Protein 3WBZ (pdb70)

CATH classification: 3.30.70.3000

Secondary structure (DSSP, 8-state):
-TTSGGGGGG----B--TT-EEEEEEEETTHHHHHHHTT--SS--HHHHHHHHHHHHHHHHH-TTEEEEEEETTEEEEEEPTT--GGGGBHHHHHHHHHHHHHHHHHHHHHHH-TTSPPPTTS---EEEEEEEESSHHHHHHHHHHHHHHHHHHHHHHHHHHHHHHTS---HHHHHHHHTT--HHHHHHIIIIIH---GGGS-HHHHH-EEEEEE-S---EEEEE----SS-HHHHHT-GGGT-/--SGGGGGG----B--TT-EEEEEEEETTHHHHHHHTT--SS--HHHHHHHHHHHHHHHHH-TTEEEEEEETTEEEEEEPTT--GGGGBHHHHHHHHHHHHHHHHHHHHHHH-TTSPPPTT----EEEEEEEESSHHHHHHHHHHHHHHHHHHHHHHHHHHHHHHTS---HHHHHHHHTT--HHHHHHIIIIII---GGGS-HHHHH-EEEEEE-S---EEEEE----SS-HHHHHT-GGGT-/--SGGGGGG----B--TTSEEEEEEEETTHHHHHHHTT--SS--HHHHHHHHHHHHHHHHH-TTEEEEEEETTEEEEEEPTT--GGGGBHHHHHHHHHHHHHHHHHHHHHHH-TTSPPPTTS---EEEEEEEESSHHHHHHHHHHHHHHHHHHHHHHHHHHHHHHTS---HHHHHHHHTT--HHHHHHIIIIIH---GGGS-HHHHH-EEEEEE-SS------SSS-THHHHHHHHHHHTSEEEEE----SS-HHHHHT-GGGT-/-TTTGGGGGG----B--TTSEEEEEEEETTHHHHHHHTT--SS--HHHHHHHHHHHHHHHHH-TTEEEEEEETTEEEEEEPTT--GGGGBHHHHHHHHHHHHHHHHHHHHHHH-TTSPPPTTS---EEEEEEEESSHHHHHHHHHHHHHHHHHHHHHHHHHHHHHHTS---HHHHHHHHTT--HHHHHHIIIIIH---GGGS-HHHHH-EEEEEE-SS------SSS-THHHHHHHHHHHT-EEEEE-S--SS-HHHHHT-GGGG-/-TTTTTGGGGGG----B--TT-EEEEEEEETTHHHHHHHTT--SS--HHHHHHHHHHHHHHHHH-TTEEEEEEETTEEEEEEPTT--GGGGBHHHHHHHHHHHHHHHHHHHHHHH-TTSPPPTTS---EEEEEEEESSHHHHHHHHHHHHHHHHHHHHHHHHHHHHHHTS---HHHHHHHHTT--HHHHHHIIIIIH---GGGS-HHHHH-EEEEEE-SS------SS--THHHHHHHHHHHT-EEEEE-S--SS-HHHHHT-GGGT-/--SGGGGGG----B--TT-EEEEEEEETTHHHHHHHTT--SS--HHHHHHHHHHHHHHHHH-TTEEEEEEETTEEEEEEPTT--GGGGBHHHHHHHHHHHHHHHHHHHHHHH-TTSPPPTTS---EEEEEEEESSHHHHHHHHHHHHHHHHHHHHHHHHHHHHHHTS---HHHHHHHHTT--HHHHHHIIIIIT---GGGS-HHHHH-EEEEEE-SS---HHHHHHHHHT-EEEEE----SS-HHHHHT-GGG--/--SGGGGGG----B--TTSEEEEEEEETTHHHHHHHTT--SS--HHHHHHHHHHHHHHHHH-TTEEEEEEETTEEEEEEPTT--GGGGBHHHHHHHHHHHHHHHHHHHHHHH-TTSPPPTTS---EEEEEEEESSHHHHHHHHHHHHHHHHHHHHHHHHHHHHHHTS---HHHHHHHHSS--HHHHHHIIIIIT---GGGS-HHHHH-EEEEEE-S---EEEEE-S--SS-HHHHHT-GGGT-/--SGGGGGG----B--TT-EEEEEEEETTHHHHHHHTT--SS--HHHHHHHHHHHHHHHHH-TTEEEEEEETTEEEEEEPTT--GGGGBHHHHHHHHHHHHHHHHHHHHHHH-TTSPPPTTS---EEEEEEEESSHHHHHHHHHHHHHHHHHHHHHHHHHHHHHHTS---HHHHHHHHTT--HHHHHHHHHHTT---GGGS-HHHHH-EEEEEE-SS----THHHHHHHHHHHTSEEEEE-S--SS-HHHHHT-GGG--

B-factor: mean 49.21, std 19.99, range [15.61, 124.1]

Sequence (2043 aa):
NSKYEYVKLFEKENYLLPDTYIIIRVDGKGFHKFSQFYEFEKPNDLKALQVMNSAAEKLMSKYSDVMLAYGDSDEYSFLLRKNCQLYERREMKLTTLFSSLMSTYYMYFWSQYFPDKPLHIDHLPNFDARAVLYPDFKHIRNYFSWRQVDCHINNLYNTTFWNLVLKLKMTPQQAEQRLMGTVASDKNEILFKECGVNYNNESEMYKKGTIIVREFENYAELKIYHVDIINDDSWWKSRPWLKDSKYEYVKLFEKENYLLPDTYIIIRVDGKGFHKFSQFYEFEKPNDLKALQVMNSAAEKLMSKYSDVMLAYGDSDEYSFLLRKNCQLYERREMKLTTLFSSLMSTYYMYFWSQYFPDKPLHIDHLPNFDARAVLYPDFKHIRNYFSWRQVDCHINNLYNTTFWNLVLKLKMTPQQAEQRLMGTVASDKNEILFKECGVNYNNESEMYKKGTIIVREFENYAELKIYHVDIINDDSWWKSRPWLKDSKYEYVKLFEKENYLLPDTYIIIRVDGKGFHHKFSQFYEFEKPNDLKALQVMNSAAEKLMSKYSDVMLAYGDSDEYSFLLRKNCQLYERREMKLTTLFSSLMSTYYMYFWSQYFPDKPLHIDHLPNFDARAVLYPDFKHIRNYFSWRQVDCHINNLYNTTFWNLVLKLKMTPQQAEQRLMGTVASDKNEILFKECGVNYNNESEMYKKGTIIVREFENYETEDEAELSKRQVQRLEKKRKKAELKIYHVDIINDDSWWKSRPWLKDNSKYEYVKLFEKENYLLPDTYIIIRVDGKGFHKFSQFYEFEKPNDLKALQVMNSAAEKLMSKYSDVMLAYGDSDEYSFLLRKNCQLYERREMKLTTLFSSLMSTYYMYFWSQYFPDKPLHIDHLPNFDARAVLYPDFKHIRNYFSWRQVDCHINNLYNTTFWNLVLKLKMTPQQAEQRLMGTVASDKNEILFKECGVNYNNESEMYKKGTIIVREFENYETEDEAELSKRQVQRLEKKRKKAELKIYHVDIINDDSWWKSRPWLKDMANSKYEYVKLFEKENYLLPDTYIIIRVDGKGFHKFSQFYEFEKPNDLKALQVMNSAAEKLMSKYSDVMLAYGDSDEYSFLLRKNCQLYERREMKLTTLFSSLMSTYYMYFWSQYFPDKPLHIDHLPNFDARAVLYPDFKHIRNYFSWRQVDCHHINNLYNTTFWNLVLKLKMTPQQAEQRLMGTVASDKNEILFKECGVNYNNESEMYKKGTIIVREFENYETEDEAELSKRQVQRLEKKRKKAELKIYHVDIINDDSWWKSRPWLKDSKYEYVKLFEKENYLLPDTYIIIRVDGKGFHKFSQFYEFEKPNDLKALQVMNSAAEKLMSKYSDVMLAYGDSDEYSFLLRKNCQLYERREMKLTTLFSSLMSTYYMYFWSQYFPDKPLHIDHLPNFDARAVLYPDFKHIRNYFSWRQVDCHINNLYNTTFWNLVLKLKMTPQQAEQRLMGTVASDKNEILFKECGVNYNNESEMYKKGTIIVREFENYEQVQRLEKKRKKAELKIYHVDIINDDSWWKSRPWLKDSKYEYVKLFEKENYLLPDTYIIIRVDGKGFHHKFSQFYEFEKPNDLKALQVMNSAAEKLMSKYSDVMLAYGDSDEYSFLLRKNCQLYERREMKLTTLFSSLMSTYYMYFWSQYFPDKPLHIDHLPNFDARAVLYPDFKHIRNYFSWRQVDCHINNLYNTTFWNLVLKLKMTPQQAEQRLMGTVASDKNEILFKECGVNYNNESEMYKKGTIIVREFENYAELKIYHVDIINDDSWWKSRPWLKDSKYEYVKLFEKENYLLPDTYIIIRVDGKGFHKFSQFYEFEKPNDLKALQVMNSAAEKLMSKYSDVMLAYGDSDEYSFLLRKNCQLYERREMKLTTLFSSLMSTYYMYFWSQYFPDKPLHIDHLPNFDARAVLYPDFKHIRNYFSWRQVDCHINNLYNTTFWNLVLKLKMTPQQAEQRLMGTVASDKNEILFKECGVNYNNESEMYKKGTIIVREFENYETSKRQVQRLEKKRKKAELKIYHVDIINDDSWWKSRPWLKD

Nearest PDB structures (foldseek):
  3wbz-assembly2_F  TM=1.004E+00  e=2.336E-52  Candida albicans SC5314
  3wbz-assembly2_H  TM=9.992E-01  e=5.800E-51  Candida albicans SC5314
  3wbz-assembly1_D  TM=1.002E+00  e=1.201E-48  Candida albicans SC5314
  3wc0-assembly10_L  TM=1.001E+00  e=1.277E-46  Candida albicans SC5314
  3wbz-assembly2_G  TM=9.951E-01  e=1.202E-46  Candida albicans SC5314

Solvent-accessible surface area: 93297 Å² total; per-residue (Å²): 109,77,150,23,88,67,0,88,135,9,34,115,56,49,106,12,12,35,14,1,10,0,0,0,19,0,51,5,90,48,20,122,149,8,7,109,93,9,131,29,121,59,38,33,14,84,111,7,24,66,0,6,18,21,0,0,58,49,0,0,57,54,18,78,22,0,9,2,0,0,1,20,77,24,14,2,0,0,0,0,81,34,67,0,117,32,55,112,6,48,39,28,39,0,5,0,4,1,0,0,2,0,0,0,8,1,15,47,31,2,62,109,70,21,100,136,57,107,27,85,25,64,54,15,0,14,2,13,0,34,11,3,23,0,12,55,21,103,8,0,39,37,0,2,2,36,20,4,42,46,4,81,101,67,10,6,58,58,1,0,25,51,15,0,14,87,115,62,159,44,68,71,154,94,0,66,142,91,5,132,73,24,90,54,79,50,26,62,88,6,0,126,151,80,7,66,21,66,14,110,115,42,51,80,22,40,17,55,1,4,2,0,0,19,31,78,166,152,141,87,128,38,104,72,53,55,55,44,2,35,119,55,80,78,21,11,160,72,29,56,20,1,112,81,109,154,24,93,72,0,88,135,12,34,118,57,50,110,11,12,40,15,0,11,0,0,0,19,0,51,6,65,50,23,74,44,6,7,46,89,7,134,27,125,80,39,33,19,82,90,8,23,58,0,5,15,20,0,0,62,44,0,0,64,85,34,81,23,1,12,3,0,1,2,21,77,24,14,2,0,0,0,0,86,39,73,0,113,41,61,119,8,51,44,25,35,0,6,0,6,0,0,0,7,0,0,0,4,1,16,56,33,2,62,100,67,14,99,132,63,106,29,78,29,77,27,14,0,10,0,5,0,35,15,3,25,1,13,55,20,105,8,0,44,37,0,3,2,32,17,4,20,44,4,67,57,62,9,2,27,38,1,0,0,29,17,0,24,96,116,66,156,43,64,33,24,72,0,14,95,88,7,139,75,27,92,26,79,54,22,60,82,6,0,124,151,64,6,64,22,65,10,110,120,43,50,81,31,42,21,65,2,3,3,0,0,20,29,81,169,155,139,96,97,30,88,70,56,50,57,38,2,32,119,63,91,75,22,6,158,69,28,50,20,1,64,109,103,161,32,94,70,0,85,137,11,36,114,54,47,109,9,15,39,15,0,11,0,0,0,18,0,49,6,84,48,21,163,118,7,8,93,85,12,138,30,127,58,37,34,16,86,89,6,25,61,0,6,18,19,0,0,66,49,0,0,62,87,22,21,19,0,4,2,0,2,1,21,75,24,17,1,0,0,0,0,48,39,65,0,114,37,66,112,7,53,37,23,35,0,4,0,7,0,0,0,0,0,0,0,5,1,16,46,32,2,63,107,69,14,99,136,65,108,26,81,30,74,32,13,0,15,2,14,0,32,13,2,23,1,14,49,20,104,8,0,41,40,0,3,2,29,15,4,24,40,4,78,75,67,8,6,72,58,0,0,24,38,16,0,20,95,113,22,118,21,14,26,70,68,0,91,118,95,5,144,75,29,94,56,69,51,23,61,78,6,0,122,103,57,10,66,22,60,10,106,124,46,56,77,21,40,26,60,2,4,3,0,0,2,29,23,163,132,63,137,84,92,98,121,109,168,71,55,170,150,88,71,115,157,60,71,121,70,41,129,150,22,110,24,80,75,54,54,53,47,3,35,119,61,88,76,22,4,164,71,26,48,20,1,74,56,83,94,144,21,92,68,0,91,135,10,36,112,53,41,110,9,18,32,17,0,11,0,0,0,17,0,49,6,80,48,20,131,128,6,7,103,97,8,134,29,125,66,38,30,17,86,108,8,22,60,0,5,17,21,0,0,61,54,0,0,60,111,21,14,18,0,4,3,0,1,2,20,76,24,12,2,0,0,0,0,43,34,50,0,113,38,62,112,6,48,35,23,35,0,5,0,8,0,0,0,2,0,0,0,7,1,16,46,30,2,64,109,72,15,103,115,69,102,23,83,24,76,35,12,0,11,2,13,0,34,13,2,25,1,11,60,20,111,10,0,36,37,0,3,3,35,19,3,39,47,4,73,101,68,8,4,76,57,1,0,32,62,11,1,22,86,122,71,168,40,74,85,134,81,0,91,118,94,5,130,78,25,89,46,70,58,21,66,94,7,0,126,150,82,19,70,28,62,11,106,120,42,54,82,21,40,23,64,1,3,4,0,0,2,25,24,173,137,53,155,72,111,79,93,105,144,79,50,181,137,103,76,104,142,82,58,110,71,34,114,159,24,98,29,82,78,52,58,57,39,3,34,116,51,77,78,21,1,127,73,28,44,20,0,64,31,213,68,15,77,151,23,90,70,0,92,137,10,35,114,56,45,108,10,19,37,14,0,11,0,0,0,17,0,46,7,81,32,18,96,149,7,6,37,94,10,136,29,125,62,38,34,15,85,83,6,24,64,0,7,17,21,0,0,62,55,0,0,57,121,19,22,14,0,4,3,0,2,2,21,73,25,13,1,0,0,0,0,43,37,53,0,119,36,63,110,7,46,40,25,36,0,5,0,6,3,0,0,3,0,0,0,12,0,15,49,34,1,62,95,68,9,107,106,51,108,24,83,28,70,55,12,0,13,2,14,0,34,14,3,24,0,10,58,24,111,9,0,46,37,0,3,2,35,19,0,34,48,4,55,108,65,10,19,67,60,2,0,20,24,15,0,2,84,110,10,92,10,1,11,70,38,0,87,103,102,4,135,75,24,88,59,63,46,24,60,97,7,0,125,109,51,8,70,22,66,27,109,116,46,51,84,23,40,31,48,1,2,3,0,0,2,35,24,167,132,63,133,85,68,103,99,108,151,51,57,180,174,84,58,110,160,52,65,83,68,42,96,164,26,110,26,97,74,53,58,58,38,3,19,124,61,94,77,22,4,158,71,29,46,20,0,65,56,96,156,25,93,70,0,89,132,9,37,110,56,44,110,10,16,34,16,1,13,0,0,0,18,0,48,5,68,51,20,122,152,8,8,106,91,11,134,33,127,61,41,35,16,85,85,6,24,61,0,5,17,22,0,0,63,53,0,0,52,77,20,9,17,1,5,3,0,1,2,23,77,23,17,1,0,0,0,0,45,32,74,0,114,43,67,112,6,41,40,25,38,0,5,0,7,0,0,0,1,0,0,0,5,1,15,45,33,2,65,104,67,13,108,108,56,110,26,79,28,78,58,13,0,16,0,7,0,31,13,2,22,0,13,54,21,103,10,0,47,40,0,2,3,24,17,4,13,40,5,72,57,65,9,4,73,58,2,0,18,60,17,0,23,99,115,70,168,53,73,76,122,107,0,78,98,94,4,135,78,24,90,53,64,49,27,60,91,6,0,132,160,73,8,66,21,82,20,109,112,44,53,81,22,39,17,65,1,4,4,0,0,1,27,24,166,132,75,199,174,109,145,174,121,80,132,81,30,110,139,23,108,29,82,72,54,63,53,36,3,36,114,50,88,74,21,4,168,74,30,54,19,0,73,74,107,157,25,94,70,0,87,134,11,37,118,55,50,109,12,9,39,14,0,8,0,0,0,17,0,47,6,78,50,21,158,136,8,6,121,91,7,137,31,110,62,31,29,14,73,90,7,26,60,0,5,18,22,0,0,61,40,0,0,52,86,15,46,23,0,9,4,0,1,1,21,73,24,16,2,0,0,0,0,81,35,61,0,115,34,55,109,7,42,40,25,40,0,3,0,4,0,0,0,0,0,0,0,5,1,15,46,28,2,68,115,74,11,94,133,63,104,27,84,28,67,36,16,0,16,2,13,0,31,14,3,23,0,11,58,23,110,8,0,40,38,0,2,2,37,18,0,51,43,2,61,111,68,9,23,79,57,1,0,20,52,9,0,20,107,89,51,177,44,69,68,135,80,0,81,134,94,5,149,73,36,91,55,82,51,21,54,90,5,0,121,147,78,11,62,24,64,24,99,120,43,49,88,19,29,23,42,2,3,2,0,0,24,26,67,171,154,140,98,124,29,99,74,59,59,62,54,4,21,118,54,93,75,24,14,176,73,31,59,21,1,115,72,122,160,33,95,68,0,91,135,10,34,118,54,48,108,10,14,35,14,0,10,0,0,0,17,0,49,7,69,39,21,58,66,7,8,58,90,9,130,32,127,60,41,37,16,88,94,9,22,66,0,6,16,19,0,0,68,50,0,0,52,111,20,5,12,0,5,3,0,0,0,22,72,24,15,0,0,0,0,0,41,33,61,0,114,40,63,111,8,41,41,23,41,0,4,0,8,0,0,0,5,0,0,1,13,0,16,47,30,2,62,108,71,12,100,132,64,108,26,80,31,83,55,14,0,10,0,6,0,32,13,2,23,0,10,50,22,100,10,0,47,34,0,2,2,33,16,5,44,49,4,71,91,69,10,6,60,59,1,0,11,49,26,0,17,98,122,58,166,42,70,61,52,74,0,18,106,101,4,119,76,25,88,49,77,55,20,57,77,7,0,104,162,79,2,66,27,62,13,106,121,44,50,80,19,41,25,60,1,3,2,0,0,1,29,27,171,136,58,160,132,109,180,166,116,86,104,167,105,57,116,118,30,95,162,23,124,27,103,78,49,57,57,44,3,34,116,61,90,63,15,5,161,66,31,54,22,0,76,49

Radius of gyration: 45.75 Å; Cα contacts (8 Å, |Δi|>4): 3281; chains: 8; bounding box: 94×140×112 Å

Structure (mmCIF, N/CA/C/O backbone):
data_3WBZ
#
_entry.id   3WBZ
#
_cell.length_a   74.830
_cell.length_b   217.870
_cell.length_c   87.240
_cell.angle_alpha   90.00
_cell.angle_beta   113.68
_cell.angle_gamma   90.00
#
_symmetry.space_group_name_H-M   'P 1 21 1'
#
loop_
_entity.id
_entity.type
_entity.pdbx_description
1 polymer 'Likely histidyl tRNA-specific guanylyltransferase'
2 non-polymer "ADENOSINE-5'-TRIPHOSPHATE"
3 non-polymer 'MAGNESIUM ION'
4 water water
#
loop_
_atom_site.group_PDB
_atom_site.id
_atom_site.type_symbol
_atom_site.label_atom_id
_atom_site.label_alt_id
_atom_site.label_comp_id
_atom_site.label_asym_id
_atom_site.label_entity_id
_atom_site.label_seq_id
_atom_site.pdbx_PDB_ins_code
_atom_site.Cartn_x
_atom_site.Cartn_y
_atom_site.Cartn_z
_atom_site.occupancy
_atom_site.B_iso_or_equiv
_atom_site.auth_seq_id
_atom_site.auth_comp_id
_atom_site.auth_asym_id
_atom_site.auth_atom_id
_atom_site.pdbx_PDB_model_num
ATOM 1 N N . ASN A 1 6 ? 35.133 29.750 26.026 1.00 56.26 3 ASN A N 1
ATOM 2 C CA . ASN A 1 6 ? 34.336 30.920 26.383 1.00 59.15 3 ASN A CA 1
ATOM 3 C C . ASN A 1 6 ? 33.368 31.317 25.279 1.00 63.10 3 ASN A C 1
ATOM 4 O O . ASN A 1 6 ? 32.301 30.692 25.115 1.00 62.81 3 ASN A O 1
ATOM 9 N N . SER A 1 7 ? 33.723 32.378 24.551 1.00 61.79 4 SER A N 1
ATOM 10 C CA . SER A 1 7 ? 32.896 32.897 23.464 1.00 56.83 4 SER A CA 1
ATOM 11 C C . SER A 1 7 ? 33.163 32.164 22.153 1.00 57.17 4 SER A C 1
ATOM 12 O O . SER A 1 7 ? 32.702 32.585 21.084 1.00 59.29 4 SER A O 1
ATOM 15 N N . LYS A 1 8 ? 33.955 31.105 22.211 1.00 54.28 5 LYS A N 1
ATOM 16 C CA . LYS A 1 8 ? 34.240 30.352 21.004 1.00 53.21 5 LYS A CA 1
ATOM 17 C C . LYS A 1 8 ? 33.185 29.253 20.748 1.00 52.26 5 LYS A C 1
ATOM 18 O O . LYS A 1 8 ? 33.166 28.635 19.667 1.00 50.61 5 LYS A O 1
ATOM 24 N N . TYR A 1 9 ? 32.284 29.054 21.718 1.00 48.31 6 TYR A N 1
ATOM 25 C CA . TYR A 1 9 ? 31.275 28.009 21.608 1.00 43.96 6 TYR A CA 1
ATOM 26 C C . TYR A 1 9 ? 29.868 28.574 21.485 1.00 40.75 6 TYR A C 1
ATOM 27 O O . TYR A 1 9 ? 28.944 27.871 21.090 1.00 40.06 6 TYR A O 1
ATOM 36 N N . GLU A 1 10 ? 29.707 29.855 21.771 1.00 42.45 7 GLU A N 1
ATOM 37 C CA . GLU A 1 10 ? 28.363 30.411 21.857 1.00 43.49 7 GLU A CA 1
ATOM 38 C C . GLU A 1 10 ? 27.683 30.566 20.482 1.00 38.99 7 GLU A C 1
ATOM 39 O O . GLU A 1 10 ? 26.482 30.828 20.429 1.00 37.01 7 GLU A O 1
ATOM 45 N N . TYR A 1 11 ? 28.433 30.386 19.392 1.00 35.76 8 TYR A N 1
ATOM 46 C CA . TYR A 1 11 ? 27.839 30.426 18.050 1.00 37.12 8 TYR A CA 1
ATOM 47 C C . TYR A 1 11 ? 26.720 29.363 17.950 1.00 37.76 8 TYR A C 1
ATOM 48 O O . TYR A 1 11 ? 25.790 29.532 17.167 1.00 33.91 8 TYR A O 1
ATOM 57 N N . VAL A 1 12 ? 26.791 28.296 18.759 1.00 35.13 9 VAL A N 1
ATOM 58 C CA . VAL A 1 12 ? 25.796 27.214 18.670 1.00 34.17 9 VAL A CA 1
ATOM 59 C C . VAL A 1 12 ? 24.397 27.716 18.996 1.00 34.18 9 VAL A C 1
ATOM 60 O O . VAL A 1 12 ? 23.407 27.047 18.695 1.00 31.77 9 VAL A O 1
ATOM 64 N N . LYS A 1 13 ? 24.329 28.877 19.648 1.00 34.17 10 LYS A N 1
ATOM 65 C CA . LYS A 1 13 ? 23.065 29.548 19.953 1.00 31.88 10 LYS A CA 1
ATOM 66 C C . LYS A 1 13 ? 22.360 29.986 18.663 1.00 33.78 10 LYS A C 1
ATOM 67 O O . LYS A 1 13 ? 21.141 30.107 18.629 1.00 31.60 10 LYS A O 1
ATOM 73 N N . LEU A 1 14 ? 23.125 30.197 17.593 1.00 33.33 11 LEU A N 1
ATOM 74 C CA . LEU A 1 14 ? 22.536 30.693 16.346 1.00 33.57 11 LEU A CA 1
ATOM 75 C C . LEU A 1 14 ? 21.689 29.612 15.638 1.00 32.25 11 LEU A C 1
ATOM 76 O O . LEU A 1 14 ? 20.957 29.917 14.712 1.00 31.57 11 LEU A O 1
ATOM 81 N N . PHE A 1 15 ? 21.736 28.366 16.112 1.00 31.77 12 PHE A N 1
ATOM 82 C CA . PHE A 1 15 ? 20.941 27.284 15.512 1.00 30.34 12 PHE A CA 1
ATOM 83 C C . PHE A 1 15 ? 19.509 27.212 16.051 1.00 31.75 12 PHE A C 1
ATOM 84 O O . PHE A 1 15 ? 18.686 26.452 15.528 1.00 26.24 12 PHE A O 1
ATOM 92 N N . GLU A 1 16 ? 19.216 27.967 17.116 1.00 30.37 13 GLU A N 1
ATOM 93 C CA . GLU A 1 16 ? 17.867 27.970 17.688 1.00 28.42 13 GLU A CA 1
ATOM 94 C C . GLU A 1 16 ? 16.934 28.711 16.754 1.00 30.29 13 GLU A C 1
ATOM 95 O O . GLU A 1 16 ? 17.325 29.698 16.140 1.00 31.52 13 GLU A O 1
ATOM 101 N N . LYS A 1 17 ? 15.696 28.248 16.657 1.00 27.91 14 LYS A N 1
ATOM 102 C CA . LYS A 1 17 ? 14.706 28.921 15.840 1.00 30.22 14 LYS A CA 1
ATOM 103 C C . LYS A 1 17 ? 13.457 29.229 16.676 1.00 28.25 14 LYS A C 1
ATOM 104 O O . LYS A 1 17 ? 12.810 28.337 17.177 1.00 29.85 14 LYS A O 1
ATOM 110 N N . GLU A 1 18 ? 13.139 30.502 16.868 1.00 32.88 15 GLU A N 1
ATOM 111 C CA . GLU A 1 18 ? 11.906 30.853 17.575 1.00 28.78 15 GLU A CA 1
ATOM 112 C C . GLU A 1 18 ? 10.749 30.939 16.627 1.00 28.53 15 GLU A C 1
ATOM 113 O O . GLU A 1 18 ? 10.921 31.330 15.495 1.00 34.72 15 GLU A O 1
ATOM 119 N N . ASN A 1 19 ? 9.561 30.597 17.111 1.00 29.19 16 ASN A N 1
ATOM 120 C CA . ASN A 1 19 ? 8.341 30.718 16.342 1.00 24.64 16 ASN A CA 1
ATOM 121 C C . ASN A 1 19 ? 7.409 31.679 17.050 1.00 29.08 16 ASN A C 1
ATOM 122 O O . ASN A 1 19 ? 6.830 31.351 18.102 1.00 30.37 16 ASN A O 1
ATOM 127 N N . TYR A 1 20 ? 7.326 32.890 16.520 1.00 28.47 17 TYR A N 1
ATOM 128 C CA . TYR A 1 20 ? 6.426 33.898 17.051 1.00 31.12 17 TYR A CA 1
ATOM 129 C C . TYR A 1 20 ? 5.038 33.787 16.424 1.00 29.83 17 TYR A C 1
ATOM 130 O O . TYR A 1 20 ? 4.878 33.985 15.229 1.00 31.20 17 TYR A O 1
ATOM 139 N N . LEU A 1 21 ? 4.036 33.453 17.218 1.00 28.32 18 LEU A N 1
ATOM 140 C CA . LEU A 1 21 ? 2.704 33.241 16.669 1.00 27.97 18 LEU A CA 1
ATOM 141 C C . LEU A 1 21 ? 2.156 34.565 16.159 1.00 28.39 18 LEU A C 1
ATOM 142 O O . LEU A 1 21 ? 2.342 35.604 16.805 1.00 29.89 18 LEU A O 1
ATOM 147 N N . LEU A 1 22 ? 1.575 34.526 14.955 1.00 30.53 19 LEU A N 1
ATOM 148 C CA . LEU A 1 22 ? 0.976 35.690 14.280 1.00 29.92 19 LEU A CA 1
ATOM 149 C C . LEU A 1 22 ? 0.188 36.617 15.221 1.00 31.94 19 LEU A C 1
ATOM 150 O O . LEU A 1 22 ? -0.757 36.167 15.862 1.00 31.18 19 LEU A O 1
ATOM 155 N N . PRO A 1 23 ? 0.551 37.914 15.275 1.00 33.14 20 PRO A N 1
ATOM 156 C CA . PRO A 1 23 ? -0.136 38.870 16.162 1.00 35.84 20 PRO A CA 1
ATOM 157 C C . PRO A 1 23 ? -1.631 39.005 15.898 1.00 34.50 20 PRO A C 1
ATOM 158 O O . PRO A 1 23 ? -2.084 38.692 14.790 1.00 34.25 20 PRO A O 1
ATOM 162 N N . ASP A 1 24 ? -2.367 39.447 16.921 1.00 38.42 21 ASP A N 1
ATOM 163 C CA . ASP A 1 24 ? -3.789 39.815 16.813 1.00 40.87 21 ASP A CA 1
ATOM 164 C C . ASP A 1 24 ? -4.664 38.653 16.344 1.00 37.69 21 ASP A C 1
ATOM 165 O O . ASP A 1 24 ? -5.704 38.842 15.730 1.00 37.62 21 ASP A O 1
ATOM 170 N N . THR A 1 25 ? -4.254 37.448 16.699 1.00 35.47 22 THR A N 1
ATOM 171 C CA . THR A 1 25 ? -4.979 36.246 16.349 1.00 32.12 22 THR A CA 1
ATOM 172 C C . THR A 1 25 ? -5.328 35.471 17.630 1.00 31.29 22 THR A C 1
ATOM 173 O O . THR A 1 25 ? -4.557 35.459 18.594 1.00 30.24 22 THR A O 1
ATOM 177 N N . TYR A 1 26 ? -6.498 34.850 17.650 1.00 29.91 23 TYR A N 1
ATOM 178 C CA . TYR A 1 26 ? -6.895 34.043 18.790 1.00 31.89 23 TYR A CA 1
ATOM 179 C C . TYR A 1 26 ? -5.983 32.832 18.875 1.00 27.56 23 TYR A C 1
ATOM 180 O O . TYR A 1 26 ? -5.653 32.236 17.860 1.00 25.99 23 TYR A O 1
ATOM 189 N N . ILE A 1 27 ? -5.532 32.509 20.081 1.00 27.53 24 ILE A N 1
ATOM 190 C CA . ILE A 1 27 ? -4.747 31.309 20.289 1.00 26.23 24 ILE A CA 1
ATOM 191 C C . ILE A 1 27 ? -5.528 30.323 21.140 1.00 25.33 24 ILE A C 1
ATOM 192 O O . ILE A 1 27 ? -6.036 30.685 22.205 1.00 24.99 24 ILE A O 1
ATOM 197 N N . ILE A 1 28 ? -5.637 29.088 20.652 1.00 23.07 25 ILE A N 1
ATOM 198 C CA . ILE A 1 28 ? -6.131 27.976 21.448 1.00 22.37 25 ILE A CA 1
ATOM 199 C C . ILE A 1 28 ? -4.960 27.091 21.854 1.00 20.69 25 ILE A C 1
ATOM 200 O O . ILE A 1 28 ? -4.165 26.684 21.018 1.00 21.26 25 ILE A O 1
ATOM 205 N N . ILE A 1 29 ? -4.827 26.808 23.144 1.00 22.69 26 ILE A N 1
ATOM 206 C CA . ILE A 1 29 ? -3.862 25.807 23.603 1.00 20.41 26 ILE A CA 1
ATOM 207 C C . ILE A 1 29 ? -4.629 24.616 24.102 1.00 20.92 26 ILE A C 1
ATOM 208 O O . ILE A 1 29 ? -5.474 24.732 24.994 1.00 20.19 26 ILE A O 1
ATOM 213 N N . ARG A 1 30 ? -4.383 23.469 23.495 1.00 19.16 27 ARG A N 1
ATOM 214 C CA . ARG A 1 30 ? -5.068 22.268 23.912 1.00 19.08 27 ARG A CA 1
ATOM 215 C C . ARG A 1 30 ? -4.073 21.325 24.566 1.00 18.86 27 ARG A C 1
ATOM 216 O O . ARG A 1 30 ? -3.011 21.049 24.000 1.00 18.77 27 ARG A O 1
ATOM 224 N N . VAL A 1 31 ? -4.384 20.860 25.771 1.00 19.38 28 VAL A N 1
ATOM 225 C CA . VAL A 1 31 ? -3.547 19.837 26.402 1.00 18.83 28 VAL A CA 1
ATOM 226 C C . VAL A 1 31 ? -4.320 18.538 26.547 1.00 18.96 28 VAL A C 1
ATOM 227 O O . VAL A 1 31 ? -5.521 18.539 26.792 1.00 20.86 28 VAL A O 1
ATOM 231 N N . ASP A 1 32 ? -3.644 17.416 26.381 1.00 21.06 29 ASP A N 1
ATOM 232 C CA . ASP A 1 32 ? -4.306 16.124 26.510 1.00 21.38 29 ASP A CA 1
ATOM 233 C C . ASP A 1 32 ? -3.389 15.128 27.197 1.00 19.85 29 ASP A C 1
ATOM 234 O O . ASP A 1 32 ? -2.221 14.985 26.819 1.00 20.21 29 ASP A O 1
ATOM 239 N N . GLY A 1 33 ? -3.932 14.414 28.180 1.00 21.68 30 GLY A N 1
ATOM 240 C CA . GLY A 1 33 ? -3.153 13.475 28.967 1.00 20.50 30 GLY A CA 1
ATOM 241 C C . GLY A 1 33 ? -2.518 12.398 28.117 1.00 21.60 30 GLY A C 1
ATOM 242 O O . GLY A 1 33 ? -3.171 11.785 27.289 1.00 23.21 30 GLY A O 1
ATOM 243 N N . LYS A 1 34 ? -1.236 12.148 28.338 1.00 24.04 31 LYS A N 1
ATOM 244 C CA . LYS A 1 34 ? -0.517 11.118 27.603 1.00 25.25 31 LYS A CA 1
ATOM 245 C C . LYS A 1 34 ? -0.766 9.721 28.187 1.00 26.91 31 LYS A C 1
ATOM 246 O O . LYS A 1 34 ? -0.477 9.466 29.366 1.00 25.36 31 LYS A O 1
ATOM 252 N N . GLY A 1 35 ? -1.313 8.828 27.365 1.00 24.43 32 GLY A N 1
ATOM 253 C CA . GLY A 1 35 ? -1.584 7.464 27.787 1.00 25.07 32 GLY A CA 1
ATOM 254 C C . GLY A 1 35 ? -2.525 7.386 28.979 1.00 25.56 32 GLY A C 1
ATOM 255 O O . GLY A 1 35 ? -2.309 6.611 29.907 1.00 27.93 32 GLY A O 1
ATOM 256 N N . PHE A 1 36 ? -3.585 8.180 28.969 1.00 25.14 33 PHE A N 1
ATOM 257 C CA . PHE A 1 36 ? -4.493 8.161 30.102 1.00 25.57 33 PHE A CA 1
ATOM 258 C C . PHE A 1 36 ? -5.451 6.986 30.103 1.00 26.91 33 PHE A C 1
ATOM 259 O O . PHE A 1 36 ? -6.137 6.759 31.098 1.00 26.90 33 PHE A O 1
ATOM 267 N N . HIS A 1 37 ? -5.517 6.221 29.011 1.00 28.45 34 HIS A N 1
ATOM 268 C CA . HIS A 1 37 ? -6.242 4.961 29.111 1.00 30.05 34 HIS A CA 1
ATOM 269 C C . HIS A 1 37 ? -5.487 4.055 30.123 1.00 32.89 34 HIS A C 1
ATOM 270 O O . HIS A 1 37 ? -6.097 3.545 31.063 1.00 35.54 34 HIS A O 1
ATOM 277 N N . LYS A 1 38 ? -4.178 3.849 29.936 1.00 33.48 35 LYS A N 1
ATOM 278 C CA . LYS A 1 38 ? -3.398 3.069 30.913 1.00 33.90 35 LYS A CA 1
ATOM 279 C C . LYS A 1 38 ? -3.365 3.685 32.290 1.00 32.42 35 LYS A C 1
ATOM 280 O O . LYS A 1 38 ? -3.469 2.977 33.296 1.00 37.28 35 LYS A O 1
ATOM 286 N N . PHE A 1 39 ? -3.242 5.003 32.332 1.00 31.61 36 PHE A N 1
ATOM 287 C CA . PHE A 1 39 ? -3.156 5.723 33.591 1.00 30.59 36 PHE A CA 1
ATOM 288 C C . PHE A 1 39 ? -4.438 5.458 34.391 1.00 31.36 36 PHE A C 1
ATOM 289 O O . PHE A 1 39 ? -4.382 5.170 35.585 1.00 32.60 36 PHE A O 1
ATOM 297 N N . SER A 1 40 ? -5.589 5.504 33.718 1.00 32.63 37 SER A N 1
ATOM 298 C CA . SER A 1 40 ? -6.874 5.293 34.383 1.00 32.55 37 SER A CA 1
ATOM 299 C C . SER A 1 40 ? -7.076 3.827 34.812 1.00 32.92 37 SER A C 1
ATOM 300 O O . SER A 1 40 ? -7.820 3.554 35.734 1.00 35.13 37 SER A O 1
ATOM 303 N N . GLN A 1 41 ? -6.424 2.889 34.133 1.00 33.86 38 GLN A N 1
ATOM 304 C CA . GLN A 1 41 ? -6.449 1.486 34.549 1.00 38.12 38 GLN A CA 1
ATOM 305 C C . GLN A 1 41 ? -5.571 1.271 35.774 1.00 37.79 38 GLN A C 1
ATOM 306 O O . GLN A 1 41 ? -5.978 0.603 36.727 1.00 38.55 38 GLN A O 1
ATOM 312 N N . PHE A 1 42 ? -4.345 1.802 35.718 1.00 37.59 39 PHE A N 1
ATOM 313 C CA . PHE A 1 42 ? -3.381 1.624 36.801 1.00 37.66 39 PHE A CA 1
ATOM 314 C C . PHE A 1 42 ? -3.920 2.143 38.128 1.00 37.06 39 PHE A C 1
ATOM 315 O O . PHE A 1 42 ? -3.749 1.491 39.155 1.00 41.15 39 PHE A O 1
ATOM 323 N N . TYR A 1 43 ? -4.582 3.298 38.100 1.00 34.51 40 TYR A N 1
ATOM 324 C CA . TYR A 1 43 ? -5.087 3.898 39.330 1.00 35.31 40 TYR A CA 1
ATOM 325 C C . TYR A 1 43 ? -6.554 3.585 39.547 1.00 37.61 40 TYR A C 1
ATOM 326 O O . TYR A 1 43 ? -7.196 4.214 40.384 1.00 38.61 40 TYR A O 1
ATOM 335 N N . GLU A 1 44 ? -7.072 2.624 38.776 1.00 37.61 41 GLU A N 1
ATOM 336 C CA . GLU A 1 44 ? -8.413 2.088 38.970 1.00 38.94 41 GLU A CA 1
ATOM 337 C C . GLU A 1 44 ? -9.479 3.171 38.997 1.00 39.10 41 GLU A C 1
ATOM 338 O O . GLU A 1 44 ? -10.271 3.227 39.933 1.00 40.76 41 GLU A O 1
ATOM 344 N N . PHE A 1 45 ? -9.491 4.027 37.974 1.00 35.62 42 PHE A N 1
ATOM 345 C CA . PHE A 1 45 ? -10.559 5.009 37.806 1.00 37.67 42 PHE A CA 1
ATOM 346 C C . PHE A 1 45 ? -11.911 4.301 37.769 1.00 37.93 42 PHE A C 1
ATOM 347 O O . PHE A 1 45 ? -12.035 3.234 37.191 1.00 40.00 42 PHE A O 1
ATOM 355 N N . GLU A 1 46 ? -12.933 4.903 38.354 1.00 38.00 43 GLU A N 1
ATOM 356 C CA . GLU A 1 46 ? -14.288 4.435 38.113 1.00 39.41 43 GLU A CA 1
ATOM 357 C C . GLU A 1 46 ? -14.644 4.606 36.633 1.00 37.86 43 GLU A C 1
ATOM 358 O O . GLU A 1 46 ? -14.191 5.531 35.951 1.00 34.60 43 GLU A O 1
ATOM 364 N N . LYS A 1 47 ? -15.480 3.704 36.155 1.00 37.73 44 LYS A N 1
ATOM 365 C CA . LYS A 1 47 ? -15.929 3.730 34.794 1.00 33.50 44 LYS A CA 1
ATOM 366 C C . LYS A 1 47 ? -17.447 3.842 34.815 1.00 36.29 44 LYS A C 1
ATOM 367 O O . LYS A 1 47 ? -18.089 3.292 35.699 1.00 36.53 44 LYS A O 1
ATOM 373 N N . PRO A 1 48 ? -18.034 4.565 33.847 1.00 37.09 45 PRO A N 1
ATOM 374 C CA . PRO A 1 48 ? -17.357 5.261 32.741 1.00 35.71 45 PRO A CA 1
ATOM 375 C C . PRO A 1 48 ? -16.632 6.536 33.166 1.00 31.05 45 PRO A C 1
ATOM 376 O O . PRO A 1 48 ? -15.631 6.883 32.553 1.00 33.41 45 PRO A O 1
ATOM 380 N N . ASN A 1 49 ? -17.138 7.232 34.174 1.00 31.38 46 ASN A N 1
ATOM 381 C CA . ASN A 1 49 ? -16.525 8.488 34.612 1.00 32.40 46 ASN A CA 1
ATOM 382 C C . ASN A 1 49 ? -16.087 8.479 36.059 1.00 34.36 46 ASN A C 1
ATOM 383 O O . ASN A 1 49 ? -16.839 8.104 36.957 1.00 35.52 46 ASN A O 1
ATOM 388 N N . ASP A 1 50 ? -14.853 8.898 36.286 1.00 34.60 47 ASP A N 1
ATOM 389 C CA . ASP A 1 50 ? -14.371 9.050 37.647 1.00 32.15 47 ASP A CA 1
ATOM 390 C C . ASP A 1 50 ? -14.486 10.513 38.037 1.00 33.56 47 ASP A C 1
ATOM 391 O O . ASP A 1 50 ? -13.766 11.368 37.517 1.00 33.23 47 ASP A O 1
ATOM 396 N N . LEU A 1 51 ? -15.402 10.789 38.952 1.00 31.97 48 LEU A N 1
ATOM 397 C CA . LEU A 1 51 ? -15.721 12.150 39.337 1.00 34.31 48 LEU A CA 1
ATOM 398 C C . LEU A 1 51 ? -14.520 12.892 39.909 1.00 35.56 48 LEU A C 1
ATOM 399 O O . LEU A 1 51 ? -14.221 14.012 39.477 1.00 33.60 48 LEU A O 1
ATOM 404 N N . LYS A 1 52 ? -13.807 12.268 40.843 1.00 36.38 49 LYS A N 1
ATOM 405 C CA . LYS A 1 52 ? -12.701 12.945 41.495 1.00 34.55 49 LYS A CA 1
ATOM 406 C C . LYS A 1 52 ? -11.553 13.170 40.500 1.00 32.11 49 LYS A C 1
ATOM 407 O O . LYS A 1 52 ? -10.821 14.158 40.595 1.00 30.22 49 LYS A O 1
ATOM 413 N N . ALA A 1 53 ? -11.414 12.249 39.544 1.00 32.05 50 ALA A N 1
ATOM 414 C CA . ALA A 1 53 ? -10.410 12.395 38.498 1.00 31.60 50 ALA A CA 1
ATOM 415 C C . ALA A 1 53 ? -10.711 13.635 37.647 1.00 29.37 50 ALA A C 1
ATOM 416 O O . ALA A 1 53 ? -9.804 14.356 37.266 1.00 30.20 50 ALA A O 1
ATOM 418 N N . LEU A 1 54 ? -11.982 13.877 37.346 1.00 29.57 51 LEU A N 1
ATOM 419 C CA . LEU A 1 54 ? -12.377 15.094 36.637 1.00 28.85 51 LEU A CA 1
ATOM 420 C C . LEU A 1 54 ? -12.206 16.344 37.513 1.00 30.70 51 LEU A C 1
ATOM 421 O O . LEU A 1 54 ? -11.887 17.432 37.012 1.00 29.10 51 LEU A O 1
ATOM 426 N N . GLN A 1 55 ? -12.391 16.197 38.822 1.00 31.01 52 GLN A N 1
ATOM 427 C CA . GLN A 1 55 ? -12.234 17.349 39.714 1.00 34.15 52 GLN A CA 1
ATOM 428 C C . GLN A 1 55 ? -10.745 17.729 39.820 1.00 31.88 52 GLN A C 1
ATOM 429 O O . GLN A 1 55 ? -10.401 18.886 39.973 1.00 35.40 52 GLN A O 1
ATOM 435 N N . VAL A 1 56 ? -9.862 16.754 39.703 1.00 30.70 53 VAL A N 1
ATOM 436 C CA . VAL A 1 56 ? -8.447 17.050 39.600 1.00 30.92 53 VAL A CA 1
ATOM 437 C C . VAL A 1 56 ? -8.122 17.863 38.334 1.00 30.94 53 VAL A C 1
ATOM 438 O O . VAL A 1 56 ? -7.387 18.859 38.401 1.00 31.68 53 VAL A O 1
ATOM 442 N N . MET A 1 57 ? -8.664 17.454 37.186 1.00 28.62 54 MET A N 1
ATOM 443 C CA . MET A 1 57 ? -8.428 18.198 35.948 1.00 29.05 54 MET A CA 1
ATOM 444 C C . MET A 1 57 ? -8.936 19.617 36.103 1.00 28.07 54 MET A C 1
ATOM 445 O O . MET A 1 57 ? -8.258 20.574 35.734 1.00 29.06 54 MET A O 1
ATOM 450 N N . ASN A 1 58 ? -10.141 19.739 36.647 1.00 27.85 55 ASN A N 1
ATOM 451 C CA . ASN A 1 58 ? -10.804 21.034 36.765 1.00 30.51 55 ASN A CA 1
ATOM 452 C C . ASN A 1 58 ? -10.088 21.986 37.711 1.00 32.20 55 ASN A C 1
ATOM 453 O O . ASN A 1 58 ? -9.950 23.178 37.398 1.00 32.03 55 ASN A O 1
ATOM 458 N N . SER A 1 59 ? -9.556 21.464 38.813 1.00 29.79 56 SER A N 1
ATOM 459 C CA . SER A 1 59 ? -8.798 22.302 39.734 1.00 30.53 56 SER A CA 1
ATOM 460 C C . SER A 1 59 ? -7.519 22.782 39.066 1.00 31.14 56 SER A C 1
ATOM 461 O O . SER A 1 59 ? -7.153 23.949 39.161 1.00 32.78 56 SER A O 1
ATOM 464 N N . ALA A 1 60 ? -6.857 21.867 38.366 1.00 29.16 57 ALA A N 1
ATOM 465 C CA . ALA A 1 60 ? -5.648 22.177 37.629 1.00 28.40 57 ALA A CA 1
ATOM 466 C C . ALA A 1 60 ? -5.891 23.287 36.595 1.00 31.27 57 ALA A C 1
ATOM 467 O O . ALA A 1 60 ? -5.161 24.288 36.566 1.00 29.98 57 ALA A O 1
ATOM 469 N N . ALA A 1 61 ? -6.936 23.123 35.780 1.00 27.16 58 ALA A N 1
ATOM 470 C CA . ALA A 1 61 ? -7.243 24.093 34.727 1.00 29.47 58 ALA A CA 1
ATOM 471 C C . ALA A 1 61 ? -7.614 25.474 35.290 1.00 30.63 58 ALA A C 1
ATOM 472 O O . ALA A 1 61 ? -7.158 26.498 34.782 1.00 32.53 58 ALA A O 1
ATOM 474 N N . GLU A 1 62 ? -8.436 25.500 36.334 1.00 32.47 59 GLU A N 1
ATOM 475 C CA . GLU A 1 62 ? -8.851 26.751 36.957 1.00 33.74 59 GLU A CA 1
ATOM 476 C C . GLU A 1 62 ? -7.678 27.493 37.604 1.00 34.73 59 GLU A C 1
ATOM 477 O O . GLU A 1 62 ? -7.587 28.723 37.560 1.00 34.78 59 GLU A O 1
ATOM 483 N N . LYS A 1 63 ? -6.783 26.728 38.204 1.00 30.95 60 LYS A N 1
ATOM 484 C CA . LYS A 1 63 ? -5.614 27.289 38.838 1.00 34.86 60 LYS A CA 1
ATOM 485 C C . LYS A 1 63 ? -4.718 27.935 37.761 1.00 34.54 60 LYS A C 1
ATOM 486 O O . LYS A 1 63 ? -4.241 29.051 37.928 1.00 38.78 60 LYS A O 1
ATOM 492 N N . LEU A 1 64 ? -4.507 27.232 36.656 1.00 32.36 61 LEU A N 1
ATOM 493 C CA . LEU A 1 64 ? -3.732 27.771 35.542 1.00 33.77 61 LEU A CA 1
ATOM 494 C C . LEU A 1 64 ? -4.373 29.055 35.030 1.00 36.23 61 LEU A C 1
ATOM 495 O O . LEU A 1 64 ? -3.719 30.079 34.848 1.00 38.12 61 LEU A O 1
ATOM 500 N N . MET A 1 65 ? -5.677 28.993 34.845 1.00 35.05 62 MET A N 1
ATOM 501 C CA . MET A 1 65 ? -6.420 30.092 34.273 1.00 36.55 62 MET A CA 1
ATOM 502 C C . MET A 1 65 ? -6.379 31.312 35.189 1.00 39.38 62 MET A C 1
ATOM 503 O O . MET A 1 65 ? -6.391 32.446 34.730 1.00 40.87 62 MET A O 1
ATOM 508 N N . SER A 1 66 ? -6.299 31.080 36.493 1.00 39.40 63 SER A N 1
ATOM 509 C CA . SER A 1 66 ? -6.234 32.186 37.435 1.00 43.49 63 SER A CA 1
ATOM 510 C C . SER A 1 66 ? -4.832 32.792 37.446 1.00 44.08 63 SER A C 1
ATOM 511 O O . SER A 1 66 ? -4.638 33.922 37.880 1.00 47.79 63 SER A O 1
ATOM 514 N N . LYS A 1 67 ? -3.866 32.055 36.921 1.00 41.68 64 LYS A N 1
ATOM 515 C CA . LYS A 1 67 ? -2.498 32.527 36.872 1.00 39.79 64 LYS A CA 1
ATOM 516 C C . LYS A 1 67 ? -2.261 33.434 35.669 1.00 40.89 64 LYS A C 1
ATOM 517 O O . LYS A 1 67 ? -1.418 34.323 35.725 1.00 39.88 64 LYS A O 1
ATOM 523 N N . TYR A 1 68 ? -3.008 33.203 34.589 1.00 40.21 65 TYR A N 1
ATOM 524 C CA . TYR A 1 68 ? -2.809 33.951 33.350 1.00 39.37 65 TYR A CA 1
ATOM 525 C C . TYR A 1 68 ? -4.087 34.641 32.936 1.00 40.66 65 TYR A C 1
ATOM 526 O O . TYR A 1 68 ? -4.984 34.019 32.357 1.00 39.03 65 TYR A O 1
ATOM 535 N N . SER A 1 69 ? -4.159 35.931 33.220 1.00 42.92 66 SER A N 1
ATOM 536 C CA . SER A 1 69 ? -5.361 36.713 32.974 1.00 44.60 66 SER A CA 1
ATOM 537 C C . SER A 1 69 ? -5.704 36.795 31.481 1.00 40.71 66 SER A C 1
ATOM 538 O O . SER A 1 69 ? -6.808 37.176 31.126 1.00 45.93 66 SER A O 1
ATOM 541 N N . ASP A 1 70 ? -4.766 36.423 30.616 1.00 39.14 67 ASP A N 1
ATOM 542 C CA . ASP A 1 70 ? -5.016 36.382 29.175 1.00 39.01 67 ASP A CA 1
ATOM 543 C C . ASP A 1 70 ? -5.895 35.191 28.778 1.00 36.36 67 ASP A C 1
ATOM 544 O O . ASP A 1 70 ? -6.489 35.211 27.717 1.00 34.10 67 ASP A O 1
ATOM 549 N N . VAL A 1 71 ? -5.975 34.154 29.616 1.00 34.45 68 VAL A N 1
ATOM 550 C CA . VAL A 1 71 ? -6.888 33.039 29.340 1.00 33.27 68 VAL A CA 1
ATOM 551 C C . VAL A 1 71 ? -8.330 33.462 29.616 1.00 33.71 68 VAL A C 1
ATOM 552 O O . VAL A 1 71 ? -8.688 33.776 30.753 1.00 35.14 68 VAL A O 1
ATOM 556 N N . MET A 1 72 ? -9.159 33.477 28.573 1.00 33.34 69 MET A N 1
ATOM 557 C CA . MET A 1 72 ? -10.504 34.015 28.715 1.00 36.12 69 MET A CA 1
ATOM 558 C C . MET A 1 72 ? -11.544 32.937 28.950 1.00 37.75 69 MET A C 1
ATOM 559 O O . MET A 1 72 ? -12.566 33.167 29.592 1.00 38.20 69 MET A O 1
ATOM 564 N N . LEU A 1 73 ? -11.247 31.743 28.459 1.00 33.37 70 LEU A N 1
ATOM 565 C CA . LEU A 1 73 ? -12.218 30.675 28.430 1.00 31.43 70 LEU A CA 1
ATOM 566 C C . LEU A 1 73 ? -11.487 29.349 28.390 1.00 31.13 70 LEU A C 1
ATOM 567 O O . LEU A 1 73 ? -10.515 29.199 27.668 1.00 29.25 70 LEU A O 1
ATOM 572 N N . ALA A 1 74 ? -11.983 28.378 29.142 1.00 30.32 71 ALA A N 1
ATOM 573 C CA . ALA A 1 74 ? -11.410 27.043 29.144 1.00 27.21 71 ALA A CA 1
ATOM 574 C C . ALA A 1 74 ? -12.519 26.011 29.050 1.00 27.51 71 ALA A C 1
ATOM 575 O O . ALA A 1 74 ? -13.586 26.171 29.667 1.00 27.15 71 ALA A O 1
ATOM 577 N N . TYR A 1 75 ? -12.266 24.954 28.284 1.00 25.53 72 TYR A N 1
ATOM 578 C CA . TYR A 1 75 ? -13.223 23.870 28.139 1.00 23.16 72 TYR A CA 1
ATOM 579 C C . TYR A 1 75 ? -12.516 22.538 28.330 1.00 24.34 72 TYR A C 1
ATOM 580 O O . TYR A 1 75 ? -11.486 22.282 27.708 1.00 23.85 72 TYR A O 1
ATOM 589 N N . GLY A 1 76 ? -13.054 21.691 29.198 1.00 25.22 73 GLY A N 1
ATOM 590 C CA . GLY A 1 76 ? -12.426 20.419 29.470 1.00 23.38 73 GLY A CA 1
ATOM 591 C C . GLY A 1 76 ? -13.398 19.267 29.520 1.00 24.03 73 GLY A C 1
ATOM 592 O O . GLY A 1 76 ? -14.545 19.435 29.912 1.00 25.98 73 GLY A O 1
ATOM 593 N N . ASP A 1 77 ? -12.925 18.084 29.144 1.00 26.67 74 ASP A N 1
ATOM 594 C CA . ASP A 1 77 ? -13.646 16.836 29.387 1.00 28.47 74 ASP A CA 1
ATOM 595 C C . ASP A 1 77 ? -12.670 15.681 29.236 1.00 28.32 74 ASP A C 1
ATOM 596 O O . ASP A 1 77 ? -11.642 15.832 28.562 1.00 26.79 74 ASP A O 1
ATOM 601 N N . SER A 1 78 ? -12.970 14.540 29.855 1.00 29.32 75 SER A N 1
ATOM 602 C CA . SER A 1 78 ? -12.069 13.396 29.781 1.00 27.65 75 SER A CA 1
ATOM 603 C C . SER A 1 78 ? -10.666 13.817 30.247 1.00 26.30 75 SER A C 1
ATOM 604 O O . SER A 1 78 ? -10.517 14.387 31.332 1.00 22.44 75 SER A O 1
ATOM 607 N N . ASP A 1 79 ? -9.639 13.543 29.442 1.00 27.15 76 ASP A N 1
ATOM 608 C CA . ASP A 1 79 ? -8.278 13.934 29.834 1.00 25.50 76 ASP A CA 1
ATOM 609 C C . ASP A 1 79 ? -7.761 15.184 29.096 1.00 22.82 76 ASP A C 1
ATOM 610 O O . ASP A 1 79 ? -6.552 15.351 28.970 1.00 21.56 76 ASP A O 1
ATOM 615 N N . GLU A 1 80 ? -8.653 16.061 28.621 1.00 22.82 77 GLU A N 1
ATOM 616 C CA . GLU A 1 80 ? -8.219 17.223 27.833 1.00 22.44 77 GLU A CA 1
ATOM 617 C C . GLU A 1 80 ? -8.767 18.536 28.366 1.00 21.38 77 GLU A C 1
ATOM 618 O O . GLU A 1 80 ? -9.812 18.579 29.012 1.00 22.75 77 GLU A O 1
ATOM 624 N N . TYR A 1 81 ? -8.035 19.602 28.096 1.00 20.44 78 TYR A N 1
ATOM 625 C CA . TYR A 1 81 ? -8.494 20.969 28.331 1.00 20.99 78 TYR A CA 1
ATOM 626 C C . TYR A 1 81 ? -8.037 21.877 27.188 1.00 20.49 78 TYR A C 1
ATOM 627 O O . TYR A 1 81 ? -6.915 21.737 26.688 1.00 19.37 78 TYR A O 1
ATOM 636 N N . SER A 1 82 ? -8.924 22.781 26.770 1.00 21.79 79 SER A N 1
ATOM 637 C CA . SER A 1 82 ? -8.593 23.776 25.743 1.00 22.12 79 SER A CA 1
ATOM 638 C C . SER A 1 82 ? -8.687 25.138 26.366 1.00 23.95 79 SER A C 1
ATOM 639 O O . SER A 1 82 ? -9.661 25.419 27.060 1.00 27.81 79 SER A O 1
ATOM 642 N N . PHE A 1 83 ? -7.676 25.972 26.140 1.00 22.58 80 PHE A N 1
ATOM 643 C CA . PHE A 1 83 ? -7.656 27.318 26.710 1.00 24.64 80 PHE A CA 1
ATOM 644 C C . PHE A 1 83 ? -7.657 28.376 25.611 1.00 27.25 80 PHE A C 1
ATOM 645 O O . PHE A 1 83 ? -6.800 28.349 24.725 1.00 24.82 80 PHE A O 1
ATOM 653 N N . LEU A 1 84 ? -8.598 29.318 25.692 1.00 26.44 81 LEU A N 1
ATOM 654 C CA . LEU A 1 84 ? -8.644 30.446 24.771 1.00 28.28 81 LEU A CA 1
ATOM 655 C C . LEU A 1 84 ? -7.874 31.658 25.308 1.00 29.61 81 LEU A C 1
ATOM 656 O O . LEU A 1 84 ? -8.210 32.199 26.364 1.00 28.86 81 LEU A O 1
ATOM 661 N N . LEU A 1 85 ? -6.855 32.086 24.567 1.00 28.66 82 LEU A N 1
ATOM 662 C CA . LEU A 1 85 ? -6.105 33.303 24.892 1.00 29.80 82 LEU A CA 1
ATOM 663 C C . LEU A 1 85 ? -6.644 34.465 24.048 1.00 31.67 82 LEU A C 1
ATOM 664 O O . LEU A 1 85 ? -6.859 34.299 22.846 1.00 27.79 82 LEU A O 1
ATOM 669 N N . ARG A 1 86 ? -6.856 35.629 24.662 1.00 31.45 83 ARG A N 1
ATOM 670 C CA . ARG A 1 86 ? -7.353 36.777 23.922 1.00 35.76 83 ARG A CA 1
ATOM 671 C C . ARG A 1 86 ? -6.367 37.134 22.819 1.00 36.79 83 ARG A C 1
ATOM 672 O O . ARG A 1 86 ? -5.171 36.864 22.927 1.00 38.26 83 ARG A O 1
ATOM 680 N N . LYS A 1 87 ? -6.880 37.693 21.731 1.00 37.95 84 LYS A N 1
ATOM 681 C CA . LYS A 1 87 ? -6.078 37.859 20.523 1.00 36.50 84 LYS A CA 1
ATOM 682 C C . LYS A 1 87 ? -4.918 38.841 20.683 1.00 39.60 84 LYS A C 1
ATOM 683 O O . LYS A 1 87 ? -3.965 38.808 19.913 1.00 40.91 84 LYS A O 1
ATOM 689 N N . ASN A 1 88 ? -4.995 39.726 21.663 1.00 39.45 85 ASN A N 1
ATOM 690 C CA . ASN A 1 88 ? -3.916 40.681 21.859 1.00 41.22 85 ASN A CA 1
ATOM 691 C C . ASN A 1 88 ? -2.950 40.258 22.955 1.00 44.10 85 ASN A C 1
ATOM 692 O O . ASN A 1 88 ? -2.171 41.054 23.455 1.00 43.35 85 ASN A O 1
ATOM 697 N N . CYS A 1 89 ? -3.010 38.983 23.311 1.00 39.88 86 CYS A N 1
ATOM 698 C CA . CYS A 1 89 ? -2.099 38.383 24.266 1.00 38.82 86 CYS A CA 1
ATOM 699 C C . CYS A 1 89 ? -0.621 38.536 23.900 1.00 35.63 86 CYS A C 1
ATOM 700 O O . CYS A 1 89 ? -0.216 38.158 22.810 1.00 37.46 86 CYS A O 1
ATOM 703 N N . GLN A 1 90 ? 0.190 39.020 24.833 1.00 34.97 87 GLN A N 1
ATOM 704 C CA . GLN A 1 90 ? 1.634 39.173 24.614 1.00 37.32 87 GLN A CA 1
ATOM 705 C C . GLN A 1 90 ? 2.425 38.305 25.599 1.00 37.21 87 GLN A C 1
ATOM 706 O O . GLN A 1 90 ? 3.625 38.497 25.795 1.00 36.28 87 GLN A O 1
ATOM 712 N N . LEU A 1 91 ? 1.735 37.357 26.218 1.00 34.97 88 LEU A N 1
ATOM 713 C CA . LEU A 1 91 ? 2.372 36.385 27.091 1.00 34.41 88 LEU A CA 1
ATOM 714 C C . LEU A 1 91 ? 3.544 35.657 26.393 1.00 34.89 88 LEU A C 1
ATOM 715 O O . LEU A 1 91 ? 3.359 34.986 25.375 1.00 29.14 88 LEU A O 1
ATOM 720 N N . TYR A 1 92 ? 4.736 35.799 26.972 1.00 32.97 89 TYR A N 1
ATOM 721 C CA . TYR A 1 92 ? 6.005 35.262 26.468 1.00 30.81 89 TYR A CA 1
ATOM 722 C C . TYR A 1 92 ? 6.249 35.703 25.023 1.00 33.42 89 TYR A C 1
ATOM 723 O O . TYR A 1 92 ? 6.878 34.989 24.247 1.00 29.74 89 TYR A O 1
ATOM 732 N N . GLU A 1 93 ? 5.787 36.912 24.698 1.00 36.03 90 GLU A N 1
ATOM 733 C CA . GLU A 1 93 ? 5.894 37.483 23.353 1.00 34.35 90 GLU A CA 1
ATOM 734 C C . GLU A 1 93 ? 5.339 36.559 22.271 1.00 32.20 90 GLU A C 1
ATOM 735 O O . GLU A 1 93 ? 5.877 36.504 21.169 1.00 31.18 90 GLU A O 1
ATOM 741 N N . ARG A 1 94 ? 4.301 35.805 22.625 1.00 31.63 91 ARG A N 1
ATOM 742 C CA . ARG A 1 94 ? 3.632 34.869 21.717 1.00 29.60 91 ARG A CA 1
ATOM 743 C C . ARG A 1 94 ? 4.562 33.800 21.147 1.00 27.31 91 ARG A C 1
ATOM 744 O O . ARG A 1 94 ? 4.292 33.265 20.071 1.00 27.53 91 ARG A O 1
ATOM 752 N N . ARG A 1 95 ? 5.639 33.475 21.870 1.00 26.91 92 ARG A N 1
ATOM 753 C CA . ARG A 1 95 ? 6.552 32.414 21.453 1.00 25.89 92 ARG A CA 1
ATOM 754 C C . ARG A 1 95 ? 5.912 31.038 21.647 1.00 25.56 92 ARG A C 1
ATOM 755 O O . ARG A 1 95 ? 5.514 30.679 22.755 1.00 26.49 92 ARG A O 1
ATOM 763 N N . GLU A 1 96 ? 5.804 30.271 20.568 1.00 22.16 93 GLU A N 1
ATOM 764 C CA . GLU A 1 96 ? 5.083 29.004 20.609 1.00 23.33 93 GLU A CA 1
ATOM 765 C C . GLU A 1 96 ? 5.712 27.984 21.580 1.00 23.24 93 GLU A C 1
ATOM 766 O O . GLU A 1 96 ? 4.990 27.274 22.298 1.00 21.38 93 GLU A O 1
ATOM 772 N N . MET A 1 97 ? 7.045 27.905 21.582 1.00 22.56 94 MET A N 1
ATOM 773 C CA . MET A 1 97 ? 7.768 27.016 22.494 1.00 21.35 94 MET A CA 1
ATOM 774 C C . MET A 1 97 ? 7.443 27.319 23.951 1.00 21.60 94 MET A C 1
ATOM 775 O O . MET A 1 97 ? 7.168 26.403 24.718 1.00 21.38 94 MET A O 1
ATOM 780 N N . LYS A 1 98 ? 7.447 28.598 24.328 1.00 22.35 95 LYS A N 1
ATOM 781 C CA . LYS A 1 98 ? 7.159 28.988 25.712 1.00 24.52 95 LYS A CA 1
ATOM 782 C C . LYS A 1 98 ? 5.720 28.698 26.098 1.00 22.24 95 LYS A C 1
ATOM 783 O O . LYS A 1 98 ? 5.456 28.115 27.139 1.00 24.04 95 LYS A O 1
ATOM 789 N N . LEU A 1 99 ? 4.780 29.106 25.258 1.00 24.49 96 LEU A N 1
ATOM 790 C CA . LEU A 1 99 ? 3.374 28.932 25.587 1.00 22.86 96 LEU A CA 1
ATOM 791 C C . LEU A 1 99 ? 3.028 27.453 25.763 1.00 24.45 96 LEU A C 1
ATOM 792 O O . LEU A 1 99 ? 2.396 27.070 26.761 1.00 21.93 96 LEU A O 1
ATOM 797 N N . THR A 1 100 ? 3.477 26.614 24.829 1.00 20.24 97 THR A N 1
ATOM 798 C CA . THR A 1 100 ? 3.075 25.213 24.868 1.00 21.73 97 THR A CA 1
ATOM 799 C C . THR A 1 100 ? 3.826 24.414 25.968 1.00 20.92 97 THR A C 1
ATOM 800 O O . THR A 1 100 ? 3.198 23.692 26.719 1.00 19.31 97 THR A O 1
ATOM 804 N N . THR A 1 101 ? 5.141 24.584 26.117 1.00 21.71 98 THR A N 1
ATOM 805 C CA . THR A 1 101 ? 5.843 23.731 27.074 1.00 22.06 98 THR A CA 1
ATOM 806 C C . THR A 1 101 ? 5.551 24.157 28.504 1.00 23.29 98 THR A C 1
ATOM 807 O O . THR A 1 101 ? 5.530 23.317 29.391 1.00 23.04 98 THR A O 1
ATOM 811 N N . LEU A 1 102 ? 5.226 25.431 28.710 1.00 23.12 99 LEU A N 1
ATOM 812 C CA . LEU A 1 102 ? 4.794 25.883 30.035 1.00 22.06 99 LEU A CA 1
ATOM 813 C C . LEU A 1 102 ? 3.390 25.392 30.343 1.00 22.83 99 LEU A C 1
ATOM 814 O O . LEU A 1 102 ? 3.098 25.024 31.493 1.00 25.18 99 LEU A O 1
ATOM 819 N N . PHE A 1 103 ? 2.501 25.391 29.352 1.00 22.39 100 PHE A N 1
ATOM 820 C CA . PHE A 1 103 ? 1.160 24.873 29.623 1.00 24.28 100 PHE A CA 1
ATOM 821 C C . PHE A 1 103 ? 1.158 23.367 29.956 1.00 23.07 100 PHE A C 1
ATOM 822 O O . PHE A 1 103 ? 0.533 22.981 30.933 1.00 24.36 100 PHE A O 1
ATOM 830 N N . SER A 1 104 ? 1.907 22.539 29.226 1.00 20.46 101 SER A N 1
ATOM 831 C CA . SER A 1 104 ? 1.925 21.111 29.514 1.00 21.47 101 SER A CA 1
ATOM 832 C C . SER A 1 104 ? 2.625 20.849 30.866 1.00 22.70 101 SER A C 1
ATOM 833 O O . SER A 1 104 ? 2.264 19.934 31.601 1.00 23.98 101 SER A O 1
ATOM 836 N N . SER A 1 105 ? 3.620 21.675 31.173 1.00 22.32 102 SER A N 1
ATOM 837 C CA . SER A 1 105 ? 4.328 21.613 32.443 1.00 23.91 102 SER A CA 1
ATOM 838 C C . SER A 1 105 ? 3.383 21.985 33.600 1.00 25.69 102 SER A C 1
ATOM 839 O O . SER A 1 105 ? 3.259 21.229 34.577 1.00 27.09 102 SER A O 1
ATOM 842 N N . LEU A 1 106 ? 2.666 23.099 33.447 1.00 24.18 103 LEU A N 1
ATOM 843 C CA . LEU A 1 106 ? 1.715 23.579 34.460 1.00 24.74 103 LEU A CA 1
ATOM 844 C C . LEU A 1 106 ? 0.584 22.590 34.724 1.00 26.35 103 LEU A C 1
ATOM 845 O O . LEU A 1 106 ? 0.252 22.326 35.876 1.00 26.89 103 LEU A O 1
ATOM 850 N N . MET A 1 107 ? -0.038 22.073 33.665 1.00 25.65 104 MET A N 1
ATOM 851 C CA . MET A 1 107 ? -1.130 21.128 33.852 1.00 25.70 104 MET A CA 1
ATOM 852 C C . MET A 1 107 ? -0.607 19.873 34.536 1.00 24.73 104 MET A C 1
ATOM 853 O O . MET A 1 107 ? -1.274 19.325 35.409 1.00 26.03 104 MET A O 1
ATOM 858 N N . SER A 1 108 ? 0.602 19.449 34.164 1.00 24.22 105 SER A N 1
ATOM 859 C CA . SER A 1 108 ? 1.206 18.253 34.744 1.00 26.19 105 SER A CA 1
ATOM 860 C C . SER A 1 108 ? 1.418 18.370 36.249 1.00 26.21 105 SER A C 1
ATOM 861 O O . SER A 1 108 ? 1.066 17.459 36.992 1.00 26.16 105 SER A O 1
ATOM 864 N N . THR A 1 109 ? 2.003 19.489 36.677 1.00 26.74 106 THR A N 1
ATOM 865 C CA . THR A 1 109 ? 2.349 19.674 38.085 1.00 28.29 106 THR A CA 1
ATOM 866 C C . THR A 1 109 ? 1.118 19.993 38.912 1.00 29.24 106 THR A C 1
ATOM 867 O O . THR A 1 109 ? 0.992 19.499 40.032 1.00 30.10 106 THR A O 1
ATOM 871 N N . TYR A 1 110 ? 0.206 20.796 38.365 1.00 27.89 107 TYR A N 1
ATOM 872 C CA . TYR A 1 110 ? -1.070 21.050 39.028 1.00 28.31 107 TYR A CA 1
ATOM 873 C C . TYR A 1 110 ? -1.835 19.753 39.167 1.00 29.42 107 TYR A C 1
ATOM 874 O O . TYR A 1 110 ? -2.457 19.523 40.194 1.00 29.96 107 TYR A O 1
ATOM 883 N N . TYR A 1 111 ? -1.773 18.889 38.148 1.00 27.85 108 TYR A N 1
ATOM 884 C CA . TYR A 1 111 ? -2.471 17.601 38.226 1.00 27.16 108 TYR A CA 1
ATOM 885 C C . TYR A 1 111 ? -1.901 16.772 39.386 1.00 29.74 108 TYR A C 1
ATOM 886 O O . TYR A 1 111 ? -2.661 16.256 40.199 1.00 31.17 108 TYR A O 1
ATOM 895 N N . MET A 1 112 ? -0.571 16.682 39.472 1.00 29.62 109 MET A N 1
ATOM 896 C CA . MET A 1 112 ? 0.093 15.965 40.568 1.00 31.68 109 MET A CA 1
ATOM 897 C C . MET A 1 112 ? -0.255 16.529 41.941 1.00 32.51 109 MET A C 1
ATOM 898 O O . MET A 1 112 ? -0.502 15.769 42.877 1.00 35.25 109 MET A O 1
ATOM 903 N N . TYR A 1 113 ? -0.287 17.851 42.057 1.00 31.23 110 TYR A N 1
ATOM 904 C CA . TYR A 1 113 ? -0.632 18.454 43.335 1.00 35.34 110 TYR A CA 1
ATOM 905 C C . TYR A 1 113 ? -2.031 18.041 43.768 1.00 34.49 110 TYR A C 1
ATOM 906 O O . TYR A 1 113 ? -2.214 17.461 44.828 1.00 37.96 110 TYR A O 1
ATOM 915 N N . PHE A 1 114 ? -3.000 18.283 42.900 1.00 33.93 111 PHE A N 1
ATOM 916 C CA . PHE A 1 114 ? -4.393 18.049 43.219 1.00 35.24 111 PHE A CA 1
ATOM 917 C C . PHE A 1 114 ? -4.731 16.569 43.322 1.00 34.53 111 PHE A C 1
ATOM 918 O O . PHE A 1 114 ? -5.696 16.209 43.983 1.00 36.12 111 PHE A O 1
ATOM 926 N N . TRP A 1 115 ? -3.967 15.720 42.645 1.00 33.82 112 TRP A N 1
ATOM 927 C CA . TRP A 1 115 ? -4.148 14.288 42.787 1.00 34.82 112 TRP A CA 1
ATOM 928 C C . TRP A 1 115 ? -3.819 13.875 44.245 1.00 38.75 112 TRP A C 1
ATOM 929 O O . TRP A 1 115 ? -4.523 13.069 44.836 1.00 37.96 112 TRP A O 1
ATOM 940 N N . SER A 1 116 ? -2.750 14.418 44.819 1.00 37.54 113 SER A N 1
ATOM 941 C CA . SER A 1 116 ? -2.395 14.042 46.184 1.00 40.87 113 SER A CA 1
ATOM 942 C C . SER A 1 116 ? -3.445 14.540 47.183 1.00 43.13 113 SER A C 1
ATOM 943 O O . SER A 1 116 ? -3.575 13.986 48.270 1.00 44.81 113 SER A O 1
ATOM 946 N N . GLN A 1 117 ? -4.197 15.573 46.808 1.00 42.80 114 GLN A N 1
ATOM 947 C CA . GLN A 1 117 ? -5.292 16.078 47.653 1.00 45.34 114 GLN A CA 1
ATOM 948 C C . GLN A 1 117 ? -6.562 15.234 47.562 1.00 45.59 114 GLN A C 1
ATOM 949 O O . GLN A 1 117 ? -7.179 14.932 48.580 1.00 45.18 114 GLN A O 1
ATOM 955 N N . TYR A 1 118 ? -6.962 14.887 46.335 1.00 42.75 115 TYR A N 1
ATOM 956 C CA . TYR A 1 118 ? -8.197 14.138 46.087 1.00 40.36 115 TYR A CA 1
ATOM 957 C C . TYR A 1 118 ? -8.005 12.617 46.252 1.00 42.35 115 TYR A C 1
ATOM 958 O O . TYR A 1 118 ? -8.944 11.902 46.589 1.00 44.89 115 TYR A O 1
ATOM 967 N N . PHE A 1 119 ? -6.793 12.120 46.034 1.00 39.91 116 PHE A N 1
ATOM 968 C CA . PHE A 1 119 ? -6.525 10.691 46.193 1.00 40.26 116 PHE A CA 1
ATOM 969 C C . PHE A 1 119 ? -5.337 10.402 47.105 1.00 42.57 116 PHE A C 1
ATOM 970 O O . PHE A 1 119 ? -4.329 9.862 46.646 1.00 40.64 116 PHE A O 1
ATOM 978 N N . PRO A 1 120 ? -5.453 10.740 48.401 1.00 47.77 117 PRO A N 1
ATOM 979 C CA . PRO A 1 120 ? -4.353 10.507 49.358 1.00 49.11 117 PRO A CA 1
ATOM 980 C C . PRO A 1 120 ? -3.980 9.027 49.504 1.00 49.88 117 PRO A C 1
ATOM 981 O O . PRO A 1 120 ? -2.846 8.726 49.836 1.00 53.10 117 PRO A O 1
ATOM 985 N N . ASP A 1 121 ? -4.923 8.127 49.246 1.00 50.01 118 ASP A N 1
ATOM 986 C CA . ASP A 1 121 ? -4.673 6.690 49.322 1.00 54.29 118 ASP A CA 1
ATOM 987 C C . ASP A 1 121 ? -4.182 6.051 48.020 1.00 55.12 118 ASP A C 1
ATOM 988 O O . ASP A 1 121 ? -3.999 4.830 47.959 1.00 54.67 118 ASP A O 1
ATOM 993 N N . LYS A 1 122 ? -4.059 6.844 46.961 1.00 49.45 119 LYS A N 1
ATOM 994 C CA . LYS A 1 122 ? -3.465 6.337 45.737 1.00 47.01 119 LYS A CA 1
ATOM 995 C C . LYS A 1 122 ? -2.213 7.144 45.397 1.00 47.04 119 LYS A C 1
ATOM 996 O O . LYS A 1 122 ? -2.213 7.912 44.432 1.00 45.36 119 LYS A O 1
ATOM 1002 N N . PRO A 1 123 ? -1.131 6.963 46.169 1.00 49.84 120 PRO A N 1
ATOM 1003 C CA . PRO A 1 123 ? 0.079 7.732 45.846 1.00 46.57 120 PRO A CA 1
ATOM 1004 C C . PRO A 1 123 ? 0.587 7.405 44.450 1.00 46.93 120 PRO A C 1
ATOM 1005 O O . PRO A 1 123 ? 0.504 6.246 44.019 1.00 46.65 120 PRO A O 1
ATOM 1009 N N . LEU A 1 124 ? 1.115 8.401 43.751 1.00 43.56 121 LEU A N 1
ATOM 1010 C CA . LEU A 1 124 ? 1.531 8.190 42.372 1.00 38.99 121 LEU A CA 1
ATOM 1011 C C . LEU A 1 124 ? 2.791 7.332 42.295 1.00 39.69 121 LEU A C 1
ATOM 1012 O O . LEU A 1 124 ? 3.735 7.499 43.069 1.00 41.26 121 LEU A O 1
ATOM 1017 N N . HIS A 1 125 ? 2.795 6.412 41.344 1.00 38.39 122 HIS A N 1
ATOM 1018 C CA . HIS A 1 125 ? 3.944 5.577 41.101 1.00 38.04 122 HIS A CA 1
ATOM 1019 C C . HIS A 1 125 ? 4.809 6.289 40.050 1.00 38.18 122 HIS A C 1
ATOM 1020 O O . HIS A 1 125 ? 4.285 6.887 39.108 1.00 34.88 122 HIS A O 1
ATOM 1027 N N . ILE A 1 126 ? 6.126 6.223 40.211 1.00 39.12 123 ILE A N 1
ATOM 1028 C CA . ILE A 1 126 ? 7.047 6.963 39.359 1.00 37.58 123 ILE A CA 1
ATOM 1029 C C . ILE A 1 126 ? 6.950 6.571 37.874 1.00 36.38 123 ILE A C 1
ATOM 1030 O O . ILE A 1 126 ? 7.344 7.342 37.001 1.00 38.77 123 ILE A O 1
ATOM 1035 N N . ASP A 1 127 ? 6.436 5.379 37.585 1.00 36.86 124 ASP A N 1
ATOM 1036 C CA . ASP A 1 127 ? 6.329 4.912 36.206 1.00 35.32 124 ASP A CA 1
ATOM 1037 C C . ASP A 1 127 ? 4.948 5.218 35.647 1.00 33.77 124 ASP A C 1
ATOM 1038 O O . ASP A 1 127 ? 4.649 4.877 34.518 1.00 31.81 124 ASP A O 1
ATOM 1043 N N . HIS A 1 128 ? 4.130 5.901 36.440 1.00 32.81 125 HIS A N 1
ATOM 1044 C CA . HIS A 1 128 ? 2.801 6.304 36.027 1.00 32.19 125 HIS A CA 1
ATOM 1045 C C . HIS A 1 128 ? 2.486 7.714 36.506 1.00 29.97 125 HIS A C 1
ATOM 1046 O O . HIS A 1 128 ? 1.503 7.952 37.190 1.00 29.75 125 HIS A O 1
ATOM 1053 N N . LEU A 1 129 ? 3.327 8.660 36.132 1.00 29.11 126 LEU A N 1
ATOM 1054 C CA . LEU A 1 129 ? 3.061 10.050 36.448 1.00 30.45 126 LEU A CA 1
ATOM 1055 C C . LEU A 1 129 ? 2.175 10.636 35.345 1.00 28.20 126 LEU A C 1
ATOM 1056 O O . LEU A 1 129 ? 2.267 10.204 34.199 1.00 26.04 126 LEU A O 1
ATOM 1061 N N . PRO A 1 130 ? 1.347 11.642 35.681 1.00 26.60 127 PRO A N 1
ATOM 1062 C CA . PRO A 1 130 ? 0.448 12.260 34.704 1.00 28.51 127 PRO A CA 1
ATOM 1063 C C . PRO A 1 130 ? 1.170 13.260 33.802 1.00 26.00 127 PRO A C 1
ATOM 1064 O O . PRO A 1 130 ? 1.589 14.324 34.260 1.00 26.47 127 PRO A O 1
ATOM 1068 N N . ASN A 1 131 ? 1.326 12.904 32.533 1.00 24.40 128 ASN A N 1
ATOM 1069 C CA . ASN A 1 131 ? 1.974 13.788 31.580 1.00 22.97 128 ASN A CA 1
ATOM 1070 C C . ASN A 1 131 ? 0.991 14.298 30.545 1.00 24.67 128 ASN A C 1
ATOM 1071 O O . ASN A 1 131 ? -0.024 13.648 30.270 1.00 22.05 128 ASN A O 1
ATOM 1076 N N . PHE A 1 132 ? 1.270 15.487 30.012 1.00 21.85 129 PHE A N 1
ATOM 1077 C CA . PHE A 1 132 ? 0.393 16.113 29.030 1.00 20.46 129 PHE A CA 1
ATOM 1078 C C . PHE A 1 132 ? 1.200 16.624 27.860 1.00 21.14 129 PHE A C 1
ATOM 1079 O O . PHE A 1 132 ? 2.315 17.107 28.053 1.00 21.45 129 PHE A O 1
ATOM 1087 N N . ASP A 1 133 ? 0.648 16.540 26.649 1.00 19.65 130 ASP A N 1
ATOM 1088 C CA . ASP A 1 133 ? 1.227 17.272 25.535 1.00 19.13 130 ASP A CA 1
ATOM 1089 C C . ASP A 1 133 ? 0.524 18.636 25.555 1.00 18.87 130 ASP A C 1
ATOM 1090 O O . ASP A 1 133 ? -0.357 18.880 26.384 1.00 19.13 130 ASP A O 1
ATOM 1095 N N . ALA A 1 134 ? 0.913 19.534 24.673 1.00 19.22 131 ALA A N 1
ATOM 1096 C CA . ALA A 1 134 ? 0.202 20.805 24.532 1.00 18.70 131 ALA A CA 1
ATOM 1097 C C . ALA A 1 134 ? 0.494 21.302 23.145 1.00 18.73 131 ALA A C 1
ATOM 1098 O O . ALA A 1 134 ? 1.618 21.180 22.690 1.00 18.82 131 ALA A O 1
ATOM 1100 N N . ARG A 1 135 ? -0.519 21.814 22.459 1.00 19.07 132 ARG A N 1
ATOM 1101 C CA . ARG A 1 135 ? -0.311 22.410 21.136 1.00 19.39 132 ARG A CA 1
ATOM 1102 C C . ARG A 1 135 ? -1.017 23.747 21.077 1.00 19.10 132 ARG A C 1
ATOM 1103 O O . ARG A 1 135 ? -2.019 23.957 21.739 1.00 20.48 132 ARG A O 1
ATOM 1111 N N . ALA A 1 136 ? -0.454 24.671 20.321 1.00 19.32 133 ALA A N 1
ATOM 1112 C CA . ALA A 1 136 ? -1.076 25.957 20.091 1.00 19.80 133 ALA A CA 1
ATOM 1113 C C . ALA A 1 136 ? -1.638 25.969 18.666 1.00 22.09 133 ALA A C 1
ATOM 1114 O O . ALA A 1 136 ? -0.972 25.514 17.740 1.00 24.39 133 ALA A O 1
ATOM 1116 N N . VAL A 1 137 ? -2.865 26.448 18.502 1.00 21.52 134 VAL A N 1
ATOM 1117 C CA . VAL A 1 137 ? -3.465 26.592 17.192 1.00 21.06 134 VAL A CA 1
ATOM 1118 C C . VAL A 1 137 ? -3.995 28.031 17.067 1.00 21.35 134 VAL A C 1
ATOM 1119 O O . VAL A 1 137 ? -4.572 28.566 18.005 1.00 21.70 134 VAL A O 1
ATOM 1123 N N . LEU A 1 138 ? -3.759 28.657 15.919 1.00 23.90 135 LEU A N 1
ATOM 1124 C CA . LEU A 1 138 ? -4.210 30.021 15.652 1.00 24.19 135 LEU A CA 1
ATOM 1125 C C . LEU A 1 138 ? -5.528 30.027 14.901 1.00 25.97 135 LEU A C 1
ATOM 1126 O O . LEU A 1 138 ? -5.686 29.314 13.901 1.00 25.25 135 LEU A O 1
ATOM 1131 N N . TYR A 1 139 ? -6.452 30.876 15.333 1.00 25.63 136 TYR A N 1
ATOM 1132 C CA . TYR A 1 139 ? -7.720 31.045 14.615 1.00 28.07 136 TYR A CA 1
ATOM 1133 C C . TYR A 1 139 ? -7.918 32.538 14.364 1.00 28.95 136 TYR A C 1
ATOM 1134 O O . TYR A 1 139 ? -7.905 33.331 15.301 1.00 28.71 136 TYR A O 1
ATOM 1143 N N . PRO A 1 140 ? -8.050 32.933 13.086 1.00 30.07 137 PRO A N 1
ATOM 1144 C CA . PRO A 1 140 ? -8.063 34.348 12.689 1.00 33.70 137 PRO A CA 1
ATOM 1145 C C . PRO A 1 140 ? -9.409 35.045 12.874 1.00 36.08 137 PRO A C 1
ATOM 1146 O O . PRO A 1 140 ? -9.473 36.251 12.651 1.00 40.00 137 PRO A O 1
ATOM 1150 N N . ASP A 1 141 ? -10.460 34.298 13.204 1.00 36.32 138 ASP A N 1
ATOM 1151 C CA . ASP A 1 141 ? -11.803 34.864 13.316 1.00 35.40 138 ASP A CA 1
ATOM 1152 C C . ASP A 1 141 ? -12.558 34.193 14.445 1.00 35.96 138 ASP A C 1
ATOM 1153 O O . ASP A 1 141 ? -12.414 32.978 14.647 1.00 35.11 138 ASP A O 1
ATOM 1158 N N . PHE A 1 142 ? -13.366 34.958 15.179 1.00 37.24 139 PHE A N 1
ATOM 1159 C CA . PHE A 1 142 ? -14.057 34.395 16.337 1.00 36.45 139 PHE A CA 1
ATOM 1160 C C . PHE A 1 142 ? -15.070 33.302 15.956 1.00 36.22 139 PHE A C 1
ATOM 1161 O O . PHE A 1 142 ? -15.421 32.479 16.784 1.00 35.36 139 PHE A O 1
ATOM 1169 N N . LYS A 1 143 ? -15.554 33.294 14.717 1.00 36.18 140 LYS A N 1
ATOM 1170 C CA . LYS A 1 143 ? -16.455 32.217 14.306 1.00 34.09 140 LYS A CA 1
ATOM 1171 C C . LYS A 1 143 ? -15.744 30.843 14.349 1.00 35.52 140 LYS A C 1
ATOM 1172 O O . LYS A 1 143 ? -16.378 29.814 14.563 1.00 35.51 140 LYS A O 1
ATOM 1178 N N . HIS A 1 144 ? -14.424 30.823 14.185 1.00 34.41 141 HIS A N 1
ATOM 1179 C CA . HIS A 1 144 ? -13.706 29.551 14.247 1.00 32.48 141 HIS A CA 1
ATOM 1180 C C . HIS A 1 144 ? -13.557 29.106 15.698 1.00 27.55 141 HIS A C 1
ATOM 1181 O O . HIS A 1 144 ? -13.540 27.918 15.997 1.00 28.61 141 HIS A O 1
ATOM 1188 N N . ILE A 1 145 ? -13.527 30.086 16.593 1.00 28.74 142 ILE A N 1
ATOM 1189 C CA . ILE A 1 145 ? -13.473 29.851 18.020 1.00 26.61 142 ILE A CA 1
ATOM 1190 C C . ILE A 1 145 ? -14.780 29.219 18.512 1.00 31.19 142 ILE A C 1
ATOM 1191 O O . ILE A 1 145 ? -14.760 28.247 19.264 1.00 31.40 142 ILE A O 1
ATOM 1196 N N . ARG A 1 146 ? -15.911 29.766 18.088 1.00 31.43 143 ARG A N 1
ATOM 1197 C CA . ARG A 1 146 ? -17.201 29.154 18.388 1.00 31.57 143 ARG A CA 1
ATOM 1198 C C . ARG A 1 146 ? -17.232 27.711 17.890 1.00 29.74 143 ARG A C 1
ATOM 1199 O O . ARG A 1 146 ? -17.680 26.800 18.586 1.00 30.57 143 ARG A O 1
ATOM 1207 N N . ASN A 1 147 ? -16.803 27.515 16.651 1.00 28.96 144 ASN A N 1
ATOM 1208 C CA . ASN A 1 147 ? -16.827 26.184 16.065 1.00 29.83 144 ASN A CA 1
ATOM 1209 C C . ASN A 1 147 ? -15.849 25.215 16.730 1.00 30.57 144 ASN A C 1
ATOM 1210 O O . ASN A 1 147 ? -16.114 24.015 16.802 1.00 31.45 144 ASN A O 1
ATOM 1215 N N . TYR A 1 148 ? -14.739 25.749 17.231 1.00 26.88 145 TYR A N 1
ATOM 1216 C CA . TYR A 1 148 ? -13.747 24.936 17.892 1.00 26.36 145 TYR A CA 1
ATOM 1217 C C . TYR A 1 148 ? -14.314 24.347 19.172 1.00 26.40 145 TYR A C 1
ATOM 1218 O O . TYR A 1 148 ? -14.155 23.153 19.453 1.00 26.20 145 TYR A O 1
ATOM 1227 N N . PHE A 1 149 ? -14.942 25.181 19.982 1.00 26.47 146 PHE A N 1
ATOM 1228 C CA . PHE A 1 149 ? -15.473 24.669 21.233 1.00 27.24 146 PHE A CA 1
ATOM 1229 C C . PHE A 1 149 ? -16.667 23.769 20.978 1.00 29.16 146 PHE A C 1
ATOM 1230 O O . PHE A 1 149 ? -16.884 22.794 21.702 1.00 29.77 146 PHE A O 1
ATOM 1238 N N . SER A 1 150 ? -17.427 24.087 19.936 1.00 30.98 147 SER A N 1
ATOM 1239 C CA . SER A 1 150 ? -18.502 23.217 19.477 1.00 30.69 147 SER A CA 1
ATOM 1240 C C . SER A 1 150 ? -17.965 21.861 19.078 1.00 28.35 147 SER A C 1
ATOM 1241 O O . SER A 1 150 ? -18.580 20.845 19.353 1.00 29.75 147 SER A O 1
ATOM 1244 N N . TRP A 1 151 ? -16.847 21.868 18.369 1.00 30.56 148 TRP A N 1
ATOM 1245 C CA . TRP A 1 151 ? -16.160 20.635 17.998 1.00 29.72 148 TRP A CA 1
ATOM 1246 C C . TRP A 1 151 ? -15.817 19.820 19.246 1.00 29.87 148 TRP A C 1
ATOM 1247 O O . TRP A 1 151 ? -16.023 18.603 19.266 1.00 26.08 148 TRP A O 1
ATOM 1258 N N . ARG A 1 152 ? -15.301 20.496 20.279 1.00 24.86 149 ARG A N 1
ATOM 1259 C CA . ARG A 1 152 ? -14.869 19.783 21.473 1.00 27.32 149 ARG A CA 1
ATOM 1260 C C . ARG A 1 152 ? -16.080 19.318 22.276 1.00 29.02 149 ARG A C 1
ATOM 1261 O O . ARG A 1 152 ? -16.047 18.257 22.878 1.00 29.22 149 ARG A O 1
ATOM 1269 N N . GLN A 1 153 ? -17.158 20.084 22.289 1.00 28.06 150 GLN A N 1
ATOM 1270 C CA . GLN A 1 153 ? -18.318 19.630 23.050 1.00 29.37 150 GLN A CA 1
ATOM 1271 C C . GLN A 1 153 ? -19.071 18.494 22.314 1.00 30.84 150 GLN A C 1
ATOM 1272 O O . GLN A 1 153 ? -19.582 17.568 22.958 1.00 32.05 150 GLN A O 1
ATOM 1278 N N . VAL A 1 154 ? -19.131 18.546 20.981 1.00 29.23 151 VAL A N 1
ATOM 1279 C CA . VAL A 1 154 ? -19.767 17.463 20.223 1.00 31.48 151 VAL A CA 1
ATOM 1280 C C . VAL A 1 154 ? -19.042 16.150 20.489 1.00 31.79 151 VAL A C 1
ATOM 1281 O O . VAL A 1 154 ? -19.655 15.099 20.634 1.00 32.03 151 VAL A O 1
ATOM 1285 N N . ASP A 1 155 ? -17.728 16.245 20.572 1.00 30.78 152 ASP A N 1
ATOM 1286 C CA . ASP A 1 155 ? -16.871 15.113 20.847 1.00 30.12 152 ASP A CA 1
ATOM 1287 C C . ASP A 1 155 ? -17.074 14.548 22.264 1.00 30.86 152 ASP A C 1
ATOM 1288 O O . ASP A 1 155 ? -17.010 13.348 22.484 1.00 28.81 152 ASP A O 1
ATOM 1293 N N . CYS A 1 156 ? -17.348 15.435 23.211 1.00 28.74 153 CYS A N 1
ATOM 1294 C CA . CYS A 1 156 ? -17.646 15.050 24.571 1.00 29.11 153 CYS A CA 1
ATOM 1295 C C . CYS A 1 156 ? -18.942 14.259 24.602 1.00 34.11 153 CYS A C 1
ATOM 1296 O O . CYS A 1 156 ? -19.059 13.266 25.321 1.00 32.87 153 CYS A O 1
ATOM 1299 N N . HIS A 1 157 ? -19.929 14.727 23.842 1.00 34.30 154 HIS A N 1
ATOM 1300 C CA . HIS A 1 157 ? -21.193 14.021 23.736 1.00 34.48 154 HIS A CA 1
ATOM 1301 C C . HIS A 1 157 ? -21.025 12.613 23.198 1.00 34.25 154 HIS A C 1
ATOM 1302 O O . HIS A 1 157 ? -21.527 11.652 23.781 1.00 35.72 154 HIS A O 1
ATOM 1309 N N . ILE A 1 158 ? -20.343 12.501 22.064 1.00 35.03 155 ILE A N 1
ATOM 1310 C CA . ILE A 1 158 ? -20.151 11.218 21.392 1.00 32.82 155 ILE A CA 1
ATOM 1311 C C . ILE A 1 158 ? -19.405 10.223 22.253 1.00 34.15 155 ILE A C 1
ATOM 1312 O O . ILE A 1 158 ? -19.801 9.055 22.353 1.00 35.92 155 ILE A O 1
ATOM 1317 N N . ASN A 1 159 ? -18.324 10.680 22.872 1.00 31.21 156 ASN A N 1
ATOM 1318 C CA . ASN A 1 159 ? -17.524 9.791 23.675 1.00 31.74 156 ASN A CA 1
ATOM 1319 C C . ASN A 1 159 ? -18.233 9.410 24.992 1.00 33.39 156 ASN A C 1
ATOM 1320 O O . ASN A 1 159 ? -18.156 8.253 25.417 1.00 33.77 156 ASN A O 1
ATOM 1325 N N . ASN A 1 160 ? -18.958 10.335 25.625 1.00 31.64 157 ASN A N 1
ATOM 1326 C CA . ASN A 1 160 ? -19.579 9.954 26.890 1.00 33.17 157 ASN A CA 1
ATOM 1327 C C . ASN A 1 160 ? -20.738 8.994 26.642 1.00 34.02 157 ASN A C 1
ATOM 1328 O O . ASN A 1 160 ? -20.877 8.008 27.363 1.00 33.41 157 ASN A O 1
ATOM 1333 N N . LEU A 1 161 ? -21.540 9.248 25.611 1.00 33.11 158 LEU A N 1
ATOM 1334 C CA . LEU A 1 161 ? -22.658 8.351 25.294 1.00 36.68 158 LEU A CA 1
ATOM 1335 C C . LEU A 1 161 ? -22.139 6.953 25.000 1.00 36.82 158 LEU A C 1
ATOM 1336 O O . LEU A 1 161 ? -22.688 5.955 25.464 1.00 37.81 158 LEU A O 1
ATOM 1341 N N . TYR A 1 162 ? -21.060 6.896 24.239 1.00 35.53 159 TYR A N 1
ATOM 1342 C CA . TYR A 1 162 ? -20.447 5.630 23.920 1.00 37.46 159 TYR A CA 1
ATOM 1343 C C . TYR A 1 162 ? -19.915 4.952 25.171 1.00 38.46 159 TYR A C 1
ATOM 1344 O O . TYR A 1 162 ? -20.234 3.797 25.431 1.00 39.73 159 TYR A O 1
ATOM 1353 N N . ASN A 1 163 ? -19.116 5.676 25.955 1.00 37.33 160 ASN A N 1
ATOM 1354 C CA . ASN A 1 163 ? -18.492 5.073 27.134 1.00 37.36 160 ASN A CA 1
ATOM 1355 C C . ASN A 1 163 ? -19.504 4.681 28.192 1.00 37.21 160 ASN A C 1
ATOM 1356 O O . ASN A 1 163 ? -19.349 3.644 28.840 1.00 37.27 160 ASN A O 1
ATOM 1361 N N . THR A 1 164 ? -20.559 5.476 28.339 1.00 35.12 161 THR A N 1
ATOM 1362 C CA . THR A 1 164 ? -21.573 5.168 29.340 1.00 37.07 161 THR A CA 1
ATOM 1363 C C . THR A 1 164 ? -22.294 3.896 28.950 1.00 39.42 161 THR A C 1
ATOM 1364 O O . THR A 1 164 ? -22.590 3.063 29.802 1.00 42.19 161 THR A O 1
ATOM 1368 N N . THR A 1 165 ? -22.581 3.744 27.665 1.00 39.24 162 THR A N 1
ATOM 1369 C CA . THR A 1 165 ? -23.214 2.518 27.197 1.00 42.15 162 THR A CA 1
ATOM 1370 C C . THR A 1 165 ? -22.284 1.320 27.353 1.00 44.76 162 THR A C 1
ATOM 1371 O O . THR A 1 165 ? -22.686 0.274 27.866 1.00 44.76 162 THR A O 1
ATOM 1375 N N . PHE A 1 166 ? -21.045 1.491 26.895 1.00 44.32 163 PHE A N 1
ATOM 1376 C CA . PHE A 1 166 ? -20.031 0.444 26.936 1.00 44.29 163 PHE A CA 1
ATOM 1377 C C . PHE A 1 166 ? -19.840 -0.080 28.360 1.00 43.98 163 PHE A C 1
ATOM 1378 O O . PHE A 1 166 ? -19.904 -1.280 28.615 1.00 43.92 163 PHE A O 1
ATOM 1386 N N . TRP A 1 167 ? -19.621 0.826 29.299 1.00 41.64 164 TRP A N 1
ATOM 1387 C CA . TRP A 1 167 ? -19.271 0.380 30.632 1.00 44.11 164 TRP A CA 1
ATOM 1388 C C . TRP A 1 167 ? -20.472 -0.162 31.391 1.00 45.67 164 TRP A C 1
ATOM 1389 O O . TRP A 1 167 ? -20.312 -1.016 32.258 1.00 46.92 164 TRP A O 1
ATOM 1400 N N . ASN A 1 168 ? -21.676 0.270 31.040 1.00 47.24 165 ASN A N 1
ATOM 1401 C CA . ASN A 1 168 ? -22.862 -0.338 31.639 1.00 47.94 165 ASN A CA 1
ATOM 1402 C C . ASN A 1 168 ? -23.134 -1.734 31.092 1.00 50.30 165 ASN A C 1
ATOM 1403 O O . ASN A 1 168 ? -23.579 -2.604 31.838 1.00 52.34 165 ASN A O 1
ATOM 1408 N N . LEU A 1 169 ? -22.848 -1.964 29.809 1.00 49.81 166 LEU A N 1
ATOM 1409 C CA . LEU A 1 169 ? -22.956 -3.317 29.256 1.00 53.14 166 LEU A CA 1
ATOM 1410 C C . LEU A 1 169 ? -21.997 -4.242 30.001 1.00 55.74 166 LEU A C 1
ATOM 1411 O O . LEU A 1 169 ? -22.349 -5.350 30.374 1.00 59.93 166 LEU A O 1
ATOM 1416 N N . VAL A 1 170 ? -20.811 -3.736 30.289 1.00 52.93 167 VAL A N 1
ATOM 1417 C CA . VAL A 1 170 ? -19.798 -4.518 30.960 1.00 54.36 167 VAL A CA 1
ATOM 1418 C C . VAL A 1 170 ? -20.104 -4.736 32.444 1.00 56.90 167 VAL A C 1
ATOM 1419 O O . VAL A 1 170 ? -20.015 -5.854 32.932 1.00 59.74 167 VAL A O 1
ATOM 1423 N N . LEU A 1 171 ? -20.501 -3.688 33.150 1.00 53.80 168 LEU A N 1
ATOM 1424 C CA . LEU A 1 171 ? -20.669 -3.774 34.598 1.00 55.63 168 LEU A CA 1
ATOM 1425 C C . LEU A 1 171 ? -22.036 -4.312 35.058 1.00 59.57 168 LEU A C 1
ATOM 1426 O O . LEU A 1 171 ? -22.102 -5.095 36.006 1.00 62.75 168 LEU A O 1
ATOM 1431 N N . LYS A 1 172 ? -23.121 -3.890 34.415 1.00 55.89 169 LYS A N 1
ATOM 1432 C CA . LYS A 1 172 ? -24.460 -4.363 34.782 1.00 57.02 169 LYS A CA 1
ATOM 1433 C C . LYS A 1 172 ? -24.825 -5.712 34.155 1.00 59.88 169 LYS A C 1
ATOM 1434 O O . LYS A 1 172 ? -25.378 -6.594 34.834 1.00 63.93 169 LYS A O 1
ATOM 1440 N N . LEU A 1 173 ? -24.584 -5.843 32.850 1.00 60.43 170 LEU A N 1
ATOM 1441 C CA . LEU A 1 173 ? -24.865 -7.083 32.106 1.00 60.53 170 LEU A CA 1
ATOM 1442 C C . LEU A 1 173 ? -23.690 -8.041 32.162 1.00 62.57 170 LEU A C 1
ATOM 1443 O O . LEU A 1 173 ? -23.685 -9.076 31.491 1.00 66.32 170 LEU A O 1
ATOM 1448 N N . LYS A 1 174 ? -22.677 -7.672 32.935 1.00 61.58 171 LYS A N 1
ATOM 1449 C CA . LYS A 1 174 ? -21.513 -8.534 33.118 1.00 63.73 171 LYS A CA 1
ATOM 1450 C C . LYS A 1 174 ? -20.873 -8.947 31.800 1.00 67.40 171 LYS A C 1
ATOM 1451 O O . LYS A 1 174 ? -20.303 -10.018 31.701 1.00 67.83 171 LYS A O 1
ATOM 1457 N N . MET A 1 175 ? -20.974 -8.117 30.778 1.00 65.29 172 MET A N 1
ATOM 1458 C CA . MET A 1 175 ? -20.202 -8.368 29.575 1.00 64.59 172 MET A CA 1
ATOM 1459 C C . MET A 1 175 ? -18.723 -8.094 29.785 1.00 67.37 172 MET A C 1
ATOM 1460 O O . MET A 1 175 ? -18.323 -7.385 30.693 1.00 64.94 172 MET A O 1
ATOM 1465 N N . THR A 1 176 ? -17.888 -8.789 29.048 1.00 71.16 173 THR A N 1
ATOM 1466 C CA . THR A 1 176 ? -16.483 -8.437 28.982 1.00 71.30 173 THR A CA 1
ATOM 1467 C C . THR A 1 176 ? -16.312 -7.243 28.039 1.00 69.86 173 THR A C 1
ATOM 1468 O O . THR A 1 176 ? -17.139 -7.079 27.160 1.00 67.59 173 THR A O 1
ATOM 1472 N N . PRO A 1 177 ? -15.220 -6.455 28.178 1.00 67.02 174 PRO A N 1
ATOM 1473 C CA . PRO A 1 177 ? -14.976 -5.339 27.247 1.00 65.44 174 PRO A CA 1
ATOM 1474 C C . PRO A 1 177 ? -15.118 -5.775 25.789 1.00 66.21 174 PRO A C 1
ATOM 1475 O O . PRO A 1 177 ? -15.675 -5.023 24.993 1.00 67.75 174 PRO A O 1
ATOM 1479 N N . GLN A 1 178 ? -14.606 -6.954 25.434 1.00 70.81 175 GLN A N 1
ATOM 1480 C CA . GLN A 1 178 ? -14.636 -7.392 24.037 1.00 70.95 175 GLN A CA 1
ATOM 1481 C C . GLN A 1 178 ? -16.046 -7.625 23.497 1.00 70.09 175 GLN A C 1
ATOM 1482 O O . GLN A 1 178 ? -16.326 -7.267 22.350 1.00 73.09 175 GLN A O 1
ATOM 1488 N N . GLN A 1 179 ? -16.937 -8.217 24.297 1.00 74.16 176 GLN A N 1
ATOM 1489 C CA . GLN A 1 179 ? -18.306 -8.484 23.809 1.00 74.98 176 GLN A CA 1
ATOM 1490 C C . GLN A 1 179 ? -19.140 -7.186 23.856 1.00 70.26 176 GLN A C 1
ATOM 1491 O O . GLN A 1 179 ? -20.034 -6.993 23.024 1.00 67.31 176 GLN A O 1
ATOM 1497 N N . ALA A 1 180 ? -18.783 -6.263 24.749 1.00 67.32 177 ALA A N 1
ATOM 1498 C CA . ALA A 1 180 ? -19.427 -4.954 24.773 1.00 62.08 177 ALA A CA 1
ATOM 1499 C C . ALA A 1 180 ? -19.190 -4.187 23.464 1.00 63.48 177 ALA A C 1
ATOM 1500 O O . ALA A 1 180 ? -20.117 -3.589 22.922 1.00 62.12 177 ALA A O 1
ATOM 1502 N N . GLU A 1 181 ? -17.972 -4.235 22.927 1.00 63.53 178 GLU A N 1
ATOM 1503 C CA . GLU A 1 181 ? -17.696 -3.525 21.672 1.00 64.81 178 GLU A CA 1
ATOM 1504 C C . GLU A 1 181 ? -18.466 -4.034 20.467 1.00 63.43 178 GLU A C 1
ATOM 1505 O O . GLU A 1 181 ? -18.984 -3.235 19.683 1.00 65.63 178 GLU A O 1
ATOM 1511 N N . GLN A 1 182 ? -18.546 -5.348 20.308 1.00 66.69 179 GLN A N 1
ATOM 1512 C CA . GLN A 1 182 ? -19.289 -5.902 19.189 1.00 68.18 179 GLN A CA 1
ATOM 1513 C C . GLN A 1 182 ? -20.769 -5.540 19.276 1.00 66.11 179 GLN A C 1
ATOM 1514 O O . GLN A 1 182 ? -21.417 -5.320 18.253 1.00 65.17 179 GLN A O 1
ATOM 1520 N N . ARG A 1 183 ? -21.300 -5.460 20.494 1.00 64.54 180 ARG A N 1
ATOM 1521 C CA . ARG A 1 183 ? -22.702 -5.089 20.690 1.00 62.70 180 ARG A CA 1
ATOM 1522 C C . ARG A 1 183 ? -22.983 -3.667 20.207 1.00 65.16 180 ARG A C 1
ATOM 1523 O O . ARG A 1 183 ? -24.096 -3.357 19.765 1.00 61.85 180 ARG A O 1
ATOM 1531 N N . LEU A 1 184 ? -21.970 -2.809 20.284 1.00 61.80 181 LEU A N 1
ATOM 1532 C CA . LEU A 1 184 ? -22.158 -1.408 19.947 1.00 59.61 181 LEU A CA 1
ATOM 1533 C C . LEU A 1 184 ? -21.856 -1.073 18.488 1.00 60.47 181 LEU A C 1
ATOM 1534 O O . LEU A 1 184 ? -22.270 -0.020 18.006 1.00 59.04 181 LEU A O 1
ATOM 1539 N N . MET A 1 185 ? -21.151 -1.957 17.785 1.00 64.37 182 MET A N 1
ATOM 1540 C CA . MET A 1 185 ? -20.826 -1.717 16.375 1.00 64.92 182 MET A CA 1
ATOM 1541 C C . MET A 1 185 ? -22.111 -1.527 15.595 1.00 62.72 182 MET A C 1
ATOM 1542 O O . MET A 1 185 ? -23.000 -2.367 15.676 1.00 67.82 182 MET A O 1
ATOM 1547 N N . GLY A 1 186 ? -22.225 -0.444 14.837 1.00 61.07 183 GLY A N 1
ATOM 1548 C CA . GLY A 1 186 ? -23.443 -0.233 14.077 1.00 60.02 183 GLY A CA 1
ATOM 1549 C C . GLY A 1 186 ? -24.455 0.667 14.770 1.00 62.04 183 GLY A C 1
ATOM 1550 O O . GLY A 1 186 ? -25.189 1.412 14.117 1.00 62.63 183 GLY A O 1
ATOM 1551 N N . THR A 1 187 ? -24.558 0.541 16.090 1.00 62.08 184 THR A N 1
ATOM 1552 C CA . THR A 1 187 ? -25.538 1.317 16.843 1.00 60.51 184 THR A CA 1
ATOM 1553 C C . THR A 1 187 ? -25.369 2.819 16.617 1.00 56.48 184 THR A C 1
ATOM 1554 O O . THR A 1 187 ? -24.249 3.332 16.536 1.00 52.56 184 THR A O 1
ATOM 1558 N N . VAL A 1 188 ? -26.501 3.507 16.510 1.00 57.76 185 VAL A N 1
ATOM 1559 C CA . VAL A 1 188 ? -26.530 4.963 16.436 1.00 54.63 185 VAL A CA 1
ATOM 1560 C C . VAL A 1 188 ? -26.963 5.503 17.806 1.00 51.93 185 VAL A C 1
ATOM 1561 O O . VAL A 1 188 ? -27.263 4.721 18.712 1.00 54.09 185 VAL A O 1
ATOM 1565 N N . ALA A 1 189 ? -27.020 6.823 17.949 1.00 48.17 186 ALA A N 1
ATOM 1566 C CA . ALA A 1 189 ? -27.261 7.436 19.250 1.00 48.59 186 ALA A CA 1
ATOM 1567 C C . ALA A 1 189 ? -28.568 6.975 19.893 1.00 50.81 186 ALA A C 1
ATOM 1568 O O . ALA A 1 189 ? -28.607 6.699 21.099 1.00 49.63 186 ALA A O 1
ATOM 1570 N N . SER A 1 190 ? -29.630 6.870 19.103 1.00 52.38 187 SER A N 1
ATOM 1571 C CA . SER A 1 190 ? -30.910 6.434 19.650 1.00 52.42 187 SER A CA 1
ATOM 1572 C C . SER A 1 190 ? -30.816 4.989 20.132 1.00 54.76 187 SER A C 1
ATOM 1573 O O . SER A 1 190 ? -31.475 4.614 21.106 1.00 57.48 187 SER A O 1
ATOM 1576 N N . ASP A 1 191 ? -30.020 4.175 19.438 1.00 52.18 188 ASP A N 1
ATOM 1577 C CA . ASP A 1 191 ? -29.836 2.779 19.842 1.00 55.18 188 ASP A CA 1
ATOM 1578 C C . ASP A 1 191 ? -29.165 2.662 21.201 1.00 51.92 188 ASP A C 1
ATOM 1579 O O . ASP A 1 191 ? -29.599 1.877 22.044 1.00 54.02 188 ASP A O 1
ATOM 1584 N N . LYS A 1 192 ? -28.106 3.440 21.398 1.00 49.69 189 LYS A N 1
ATOM 1585 C CA . LYS A 1 192 ? -27.343 3.405 22.633 1.00 48.60 189 LYS A CA 1
ATOM 1586 C C . LYS A 1 192 ? -28.248 3.850 23.775 1.00 46.87 189 LYS A C 1
ATOM 1587 O O . LYS A 1 192 ? -28.212 3.284 24.864 1.00 45.28 189 LYS A O 1
ATOM 1593 N N . ASN A 1 193 ? -29.073 4.857 23.512 1.00 46.50 190 ASN A N 1
ATOM 1594 C CA . ASN A 1 193 ? -30.034 5.327 24.504 1.00 50.08 190 ASN A CA 1
ATOM 1595 C C . ASN A 1 193 ? -31.019 4.250 24.905 1.00 51.68 190 ASN A C 1
ATOM 1596 O O . ASN A 1 193 ? -31.332 4.080 26.091 1.00 51.40 190 ASN A O 1
ATOM 1601 N N . GLU A 1 194 ? -31.495 3.515 23.909 1.00 50.66 191 GLU A N 1
ATOM 1602 C CA . GLU A 1 194 ? -32.447 2.452 24.147 1.00 53.44 191 GLU A CA 1
ATOM 1603 C C . GLU A 1 194 ? -31.815 1.322 24.964 1.00 55.27 191 GLU A C 1
ATOM 1604 O O . GLU A 1 194 ? -32.411 0.821 25.919 1.00 54.55 191 GLU A O 1
ATOM 1610 N N . ILE A 1 195 ? -30.599 0.945 24.585 1.00 50.79 192 ILE A N 1
ATOM 1611 C CA . ILE A 1 195 ? -29.829 -0.076 25.284 1.00 51.10 192 ILE A CA 1
ATOM 1612 C C . ILE A 1 195 ? -29.591 0.278 26.761 1.00 51.76 192 ILE A C 1
ATOM 1613 O O . ILE A 1 195 ? -29.719 -0.564 27.645 1.00 52.90 192 ILE A O 1
ATOM 1618 N N . LEU A 1 196 ? -29.251 1.535 27.016 1.00 48.58 193 LEU A N 1
ATOM 1619 C CA . LEU A 1 196 ? -29.035 2.007 28.374 1.00 50.34 193 LEU A CA 1
ATOM 1620 C C . LEU A 1 196 ? -30.311 1.941 29.213 1.00 51.64 193 LEU A C 1
ATOM 1621 O O . LEU A 1 196 ? -30.294 1.498 30.368 1.00 49.30 193 LEU A O 1
ATOM 1626 N N . PHE A 1 197 ? -31.417 2.392 28.638 1.00 52.06 194 PHE A N 1
ATOM 1627 C CA . PHE A 1 197 ? -32.651 2.426 29.398 1.00 53.62 194 PHE A CA 1
ATOM 1628 C C . PHE A 1 197 ? -33.186 1.004 29.552 1.00 55.24 194 PHE A C 1
ATOM 1629 O O . PHE A 1 197 ? -33.407 0.536 30.662 1.00 54.80 194 PHE A O 1
ATOM 1637 N N . LYS A 1 198 ? -33.418 0.334 28.426 1.00 58.78 195 LYS A N 1
ATOM 1638 C CA . LYS A 1 198 ? -34.096 -0.962 28.419 1.00 60.59 195 LYS A CA 1
ATOM 1639 C C . LYS A 1 198 ? -33.298 -2.126 28.998 1.00 63.81 195 LYS A C 1
ATOM 1640 O O . LYS A 1 198 ? -33.855 -2.984 29.683 1.00 68.96 195 LYS A O 1
ATOM 1646 N N . GLU A 1 199 ? -31.997 -2.149 28.741 1.00 61.06 196 GLU A N 1
ATOM 1647 C CA . GLU A 1 199 ? -31.178 -3.277 29.154 1.00 59.60 196 GLU A CA 1
ATOM 1648 C C . GLU A 1 199 ? -30.394 -3.020 30.445 1.00 58.53 196 GLU A C 1
ATOM 1649 O O . GLU A 1 199 ? -30.098 -3.947 31.191 1.00 64.32 196 GLU A O 1
ATOM 1655 N N . CYS A 1 200 ? -30.079 -1.769 30.727 1.00 53.46 197 CYS A N 1
ATOM 1656 C CA . CYS A 1 200 ? -29.239 -1.458 31.875 1.00 54.31 197 CYS A CA 1
ATOM 1657 C C . CYS A 1 200 ? -29.988 -0.688 32.965 1.00 52.21 197 CYS A C 1
ATOM 1658 O O . CYS A 1 200 ? -29.452 -0.433 34.028 1.00 52.14 197 CYS A O 1
ATOM 1661 N N . GLY A 1 201 ? -31.210 -0.270 32.666 1.00 54.10 198 GLY A N 1
ATOM 1662 C CA . GLY A 1 201 ? -32.007 0.514 33.588 1.00 51.85 198 GLY A CA 1
ATOM 1663 C C . GLY A 1 201 ? -31.420 1.892 33.838 1.00 52.37 198 GLY A C 1
ATOM 1664 O O . GLY A 1 201 ? -31.588 2.450 34.920 1.00 54.90 198 GLY A O 1
ATOM 1665 N N . VAL A 1 202 ? -30.768 2.463 32.827 1.00 51.08 199 VAL A N 1
ATOM 1666 C CA . VAL A 1 202 ? -30.162 3.783 32.965 1.00 47.68 199 VAL A CA 1
ATOM 1667 C C . VAL A 1 202 ? -30.791 4.801 32.022 1.00 46.73 199 VAL A C 1
ATOM 1668 O O . VAL A 1 202 ? -30.814 4.601 30.797 1.00 45.99 199 VAL A O 1
ATOM 1672 N N . ASN A 1 203 ? -31.268 5.911 32.592 1.00 45.27 200 ASN A N 1
ATOM 1673 C CA . ASN A 1 203 ? -31.778 7.028 31.801 1.00 45.21 200 ASN A CA 1
ATOM 1674 C C . ASN A 1 203 ? -30.608 7.952 31.499 1.00 43.14 200 ASN A C 1
ATOM 1675 O O . ASN A 1 203 ? -30.125 8.648 32.385 1.00 41.67 200 ASN A O 1
ATOM 1680 N N . TYR A 1 204 ? -30.158 7.971 30.247 1.00 41.87 201 TYR A N 1
ATOM 1681 C CA . TYR A 1 204 ? -28.962 8.733 29.918 1.00 40.64 201 TYR A CA 1
ATOM 1682 C C . TYR A 1 204 ? -29.134 10.232 30.165 1.00 41.94 201 TYR A C 1
ATOM 1683 O O . TYR A 1 204 ? -28.196 10.904 30.598 1.00 40.36 201 TYR A O 1
ATOM 1692 N N . ASN A 1 205 ? -30.323 10.758 29.894 1.00 43.68 202 ASN A N 1
ATOM 1693 C CA . ASN A 1 205 ? -30.554 12.187 30.096 1.00 43.86 202 ASN A CA 1
ATOM 1694 C C . ASN A 1 205 ? -30.346 12.595 31.576 1.00 40.86 202 ASN A C 1
ATOM 1695 O O . ASN A 1 205 ? -30.082 13.756 31.864 1.00 41.15 202 ASN A O 1
ATOM 1700 N N . ASN A 1 206 ? -30.436 11.631 32.489 1.00 40.60 203 ASN A N 1
ATOM 1701 C CA . ASN A 1 206 ? -30.248 11.868 33.925 1.00 43.46 203 ASN A CA 1
ATOM 1702 C C . ASN A 1 206 ? -28.792 11.770 34.394 1.00 43.08 203 ASN A C 1
ATOM 1703 O O . ASN A 1 206 ? -28.509 11.958 35.586 1.00 42.33 203 ASN A O 1
ATOM 1708 N N . GLU A 1 207 ? -27.878 11.422 33.490 1.00 40.58 204 GLU A N 1
ATOM 1709 C CA . GLU A 1 207 ? -26.454 11.453 33.831 1.00 39.42 204 GLU A CA 1
ATOM 1710 C C . GLU A 1 207 ? -26.067 12.876 34.214 1.00 38.53 204 GLU A C 1
ATOM 1711 O O . GLU A 1 207 ? -26.706 13.838 33.786 1.00 39.42 204 GLU A O 1
ATOM 1717 N N . SER A 1 208 ? -25.054 13.002 35.058 1.00 37.18 205 SER A N 1
ATOM 1718 C CA . SER A 1 208 ? -24.547 14.310 35.459 1.00 36.14 205 SER A CA 1
ATOM 1719 C C . SER A 1 208 ? -24.313 15.223 34.263 1.00 35.01 205 SER A C 1
ATOM 1720 O O . SER A 1 208 ? -23.844 14.774 33.222 1.00 38.21 205 SER A O 1
ATOM 1723 N N . GLU A 1 209 ? -24.652 16.498 34.403 1.00 37.98 206 GLU A N 1
ATOM 1724 C CA . GLU A 1 209 ? -24.420 17.486 33.342 1.00 38.26 206 GLU A CA 1
ATOM 1725 C C . GLU A 1 209 ? -22.921 17.625 32.982 1.00 36.28 206 GLU A C 1
ATOM 1726 O O . GLU A 1 209 ? -22.578 17.860 31.820 1.00 34.63 206 GLU A O 1
ATOM 1732 N N . MET A 1 210 ? -22.042 17.502 33.978 1.00 35.53 207 MET A N 1
ATOM 1733 C CA . MET A 1 210 ? -20.603 17.546 33.733 1.00 31.85 207 MET A CA 1
ATOM 1734 C C . MET A 1 210 ? -20.142 16.408 32.815 1.00 32.15 207 MET A C 1
ATOM 1735 O O . MET A 1 210 ? -19.335 16.625 31.915 1.00 31.16 207 MET A O 1
ATOM 1740 N N . TYR A 1 211 ? -20.664 15.200 33.028 1.00 32.48 208 TYR A N 1
ATOM 1741 C CA . TYR A 1 211 ? -20.288 14.057 32.186 1.00 31.57 208 TYR A CA 1
ATOM 1742 C C . TYR A 1 211 ? -20.790 14.249 30.756 1.00 31.69 208 TYR A C 1
ATOM 1743 O O . TYR A 1 211 ? -20.111 13.914 29.803 1.00 32.13 208 TYR A O 1
ATOM 1752 N N . LYS A 1 212 ? -21.990 14.792 30.626 1.00 32.56 209 LYS A N 1
ATOM 1753 C CA . LYS A 1 212 ? -22.644 14.899 29.335 1.00 34.06 209 LYS A CA 1
ATOM 1754 C C . LYS A 1 212 ? -22.111 16.057 28.514 1.00 32.71 209 LYS A C 1
ATOM 1755 O O . LYS A 1 212 ? -21.979 15.931 27.305 1.00 31.68 209 LYS A O 1
ATOM 1761 N N . LYS A 1 213 ? -21.818 17.171 29.187 1.00 33.43 210 LYS A N 1
ATOM 1762 C CA . LYS A 1 213 ? -21.480 18.449 28.551 1.00 34.36 210 LYS A CA 1
ATOM 1763 C C . LYS A 1 213 ? -20.012 18.831 28.713 1.00 31.83 210 LYS A C 1
ATOM 1764 O O . LYS A 1 213 ? -19.505 19.673 27.977 1.00 32.48 210 LYS A O 1
ATOM 1770 N N . GLY A 1 214 ? -19.346 18.270 29.718 1.00 29.94 211 GLY A N 1
ATOM 1771 C CA . GLY A 1 214 ? -17.991 18.682 30.032 1.00 28.97 211 GLY A CA 1
ATOM 1772 C C . GLY A 1 214 ? -17.990 19.902 30.947 1.00 28.94 211 GLY A C 1
ATOM 1773 O O . GLY A 1 214 ? -19.029 20.262 31.528 1.00 27.87 211 GLY A O 1
ATOM 1774 N N . THR A 1 215 ? -16.846 20.576 31.034 1.00 27.22 212 THR A N 1
ATOM 1775 C CA . THR A 1 215 ? -16.720 21.698 31.954 1.00 28.11 212 THR A CA 1
ATOM 1776 C C . THR A 1 215 ? -16.197 22.972 31.287 1.00 30.02 212 THR A C 1
ATOM 1777 O O . THR A 1 215 ? -15.138 22.957 30.658 1.00 27.00 212 THR A O 1
ATOM 1781 N N . ILE A 1 216 ? -16.951 24.059 31.444 1.00 30.17 213 ILE A N 1
ATOM 1782 C CA . ILE A 1 216 ? -16.571 25.389 30.966 1.00 28.83 213 ILE A CA 1
ATOM 1783 C C . ILE A 1 216 ? -16.154 26.299 32.131 1.00 33.35 213 ILE A C 1
ATOM 1784 O O . ILE A 1 216 ? -16.902 26.487 33.095 1.00 33.33 213 ILE A O 1
ATOM 1789 N N . ILE A 1 217 ? -14.945 26.834 32.041 1.00 32.01 214 ILE A N 1
ATOM 1790 C CA . ILE A 1 217 ? -14.470 27.835 32.978 1.00 32.61 214 ILE A CA 1
ATOM 1791 C C . ILE A 1 217 ? -14.351 29.157 32.214 1.00 32.89 214 ILE A C 1
ATOM 1792 O O . ILE A 1 217 ? -13.584 29.260 31.261 1.00 32.73 214 ILE A O 1
ATOM 1797 N N . VAL A 1 218 ? -15.107 30.170 32.611 1.00 36.31 215 VAL A N 1
ATOM 1798 C CA . VAL A 1 218 ? -15.076 31.418 31.859 1.00 38.71 215 VAL A CA 1
ATOM 1799 C C . VAL A 1 218 ? -14.786 32.611 32.767 1.00 41.65 215 VAL A C 1
ATOM 1800 O O . VAL A 1 218 ? -15.249 32.665 33.908 1.00 43.74 215 VAL A O 1
ATOM 1804 N N . ARG A 1 219 ? -14.004 33.558 32.257 1.00 43.75 216 ARG A N 1
ATOM 1805 C CA . ARG A 1 219 ? -13.753 34.803 32.969 1.00 48.85 216 ARG A CA 1
ATOM 1806 C C . ARG A 1 219 ? -14.971 35.723 32.846 1.00 51.45 216 ARG A C 1
ATOM 1807 O O . ARG A 1 219 ? -15.416 36.024 31.743 1.00 49.57 216 ARG A O 1
ATOM 1815 N N . GLU A 1 220 ? -15.518 36.143 33.985 1.00 53.47 217 GLU A N 1
ATOM 1816 C CA . GLU A 1 220 ? -16.707 36.999 34.003 1.00 57.44 217 GLU A CA 1
ATOM 1817 C C . GLU A 1 220 ? -16.382 38.453 34.365 1.00 57.06 217 GLU A C 1
ATOM 1818 O O . GLU A 1 220 ? -15.727 38.714 35.371 1.00 59.40 217 GLU A O 1
ATOM 1824 N N . PHE A 1 221 ? -16.861 39.389 33.551 1.00 58.41 218 PHE A N 1
ATOM 1825 C CA . PHE A 1 221 ? -16.714 40.818 33.824 1.00 63.82 218 PHE A CA 1
ATOM 1826 C C . PHE A 1 221 ? -18.066 41.455 34.091 1.00 70.14 218 PHE A C 1
ATOM 1827 O O . PHE A 1 221 ? -19.065 41.107 33.468 1.00 70.18 218 PHE A O 1
ATOM 1835 N N . GLU A 1 222 ? -18.081 42.409 35.012 1.00 77.36 219 GLU A N 1
ATOM 1836 C CA . GLU A 1 222 ? -19.314 43.070 35.416 1.00 82.68 219 GLU A CA 1
ATOM 1837 C C . GLU A 1 222 ? -19.554 44.373 34.657 1.00 83.48 219 GLU A C 1
ATOM 1838 O O . GLU A 1 222 ? -20.603 44.563 34.033 1.00 85.08 219 GLU A O 1
ATOM 1844 N N . ASN A 1 223 ? -18.584 45.277 34.734 1.00 82.61 220 ASN A N 1
ATOM 1845 C CA . ASN A 1 223 ? -18.715 46.590 34.115 1.00 86.52 220 ASN A CA 1
ATOM 1846 C C . ASN A 1 223 ? -17.915 46.704 32.820 1.00 85.31 220 ASN A C 1
ATOM 1847 O O . ASN A 1 223 ? -17.010 47.535 32.714 1.00 86.52 220 ASN A O 1
ATOM 1852 N N . TYR A 1 224 ? -18.265 45.883 31.833 1.00 81.36 221 TYR A N 1
ATOM 1853 C CA . TYR A 1 224 ? -17.507 45.813 30.586 1.00 78.50 221 TYR A CA 1
ATOM 1854 C C . TYR A 1 224 ? -17.928 46.886 29.582 1.00 76.46 221 TYR A C 1
ATOM 1855 O O . TYR A 1 224 ? -19.091 46.972 29.194 1.00 80.02 221 TYR A O 1
ATOM 1864 N N . ALA A 1 247 ? -11.244 40.256 37.454 1.00 64.70 244 ALA A N 1
ATOM 1865 C CA . ALA A 1 247 ? -12.407 39.442 37.085 1.00 66.23 244 ALA A CA 1
ATOM 1866 C C . ALA A 1 247 ? -12.499 38.148 37.891 1.00 65.85 244 ALA A C 1
ATOM 1867 O O . ALA A 1 247 ? -11.524 37.713 38.507 1.00 68.11 244 ALA A O 1
ATOM 1869 N N . GLU A 1 248 ? -13.677 37.531 37.867 1.00 63.33 245 GLU A N 1
ATOM 1870 C CA . GLU A 1 248 ? -13.959 36.372 38.708 1.00 62.22 245 GLU A CA 1
ATOM 1871 C C . GLU A 1 248 ? -14.195 35.126 37.830 1.00 57.47 245 GLU A C 1
ATOM 1872 O O . GLU A 1 248 ? -14.813 35.212 36.763 1.00 55.12 245 GLU A O 1
ATOM 1878 N N . LEU A 1 249 ? -13.702 33.973 38.276 1.00 54.81 246 LEU A N 1
ATOM 1879 C CA . LEU A 1 249 ? -13.807 32.726 37.513 1.00 49.46 246 LEU A CA 1
ATOM 1880 C C . LEU A 1 249 ? -15.035 31.892 37.865 1.00 48.82 246 LEU A C 1
ATOM 1881 O O . LEU A 1 249 ? -15.204 31.477 39.013 1.00 49.71 246 LEU A O 1
ATOM 1886 N N . LYS A 1 250 ? -15.897 31.653 36.880 1.00 46.20 247 LYS A N 1
ATOM 1887 C CA . LYS A 1 250 ? -17.087 30.842 37.105 1.00 45.77 247 LYS A CA 1
ATOM 1888 C C . LYS A 1 250 ? -17.099 29.566 36.251 1.00 44.30 247 LYS A C 1
ATOM 1889 O O . LYS A 1 250 ? -16.656 29.562 35.108 1.00 40.07 247 LYS A O 1
ATOM 1895 N N . ILE A 1 251 ? -17.610 28.486 36.829 1.00 41.63 248 ILE A N 1
ATOM 1896 C CA . ILE A 1 251 ? -17.643 27.185 36.184 1.00 38.20 248 ILE A CA 1
ATOM 1897 C C . ILE A 1 251 ? -19.061 26.785 35.756 1.00 40.19 248 ILE A C 1
ATOM 1898 O O . ILE A 1 251 ? -20.000 26.898 36.534 1.00 42.61 248 ILE A O 1
ATOM 1903 N N . TYR A 1 252 ? -19.204 26.297 34.526 1.00 38.26 249 TYR A N 1
ATOM 1904 C CA . TYR A 1 252 ? -20.504 25.892 33.982 1.00 36.39 249 TYR A CA 1
ATOM 1905 C C . TYR A 1 252 ? -20.423 24.510 33.338 1.00 37.26 249 TYR A C 1
ATOM 1906 O O . TYR A 1 252 ? -19.350 24.074 32.910 1.00 35.37 249 TYR A O 1
ATOM 1915 N N . HIS A 1 253 ? -21.562 23.830 33.277 1.00 35.49 250 HIS A N 1
ATOM 1916 C CA . HIS A 1 253 ? -21.704 22.560 32.569 1.00 31.61 250 HIS A CA 1
ATOM 1917 C C . HIS A 1 253 ? -22.932 22.677 31.667 1.00 38.01 250 HIS A C 1
ATOM 1918 O O . HIS A 1 253 ? -23.980 22.090 31.938 1.00 41.43 250 HIS A O 1
ATOM 1925 N N . VAL A 1 254 ? -22.830 23.505 30.639 1.00 37.10 251 VAL A N 1
ATOM 1926 C CA . VAL A 1 254 ? -23.981 23.840 29.811 1.00 37.42 251 VAL A CA 1
ATOM 1927 C C . VAL A 1 254 ? -23.674 23.680 28.329 1.00 37.13 251 VAL A C 1
ATOM 1928 O O . VAL A 1 254 ? -22.524 23.564 27.934 1.00 37.70 251 VAL A O 1
ATOM 1932 N N . ASP A 1 255 ? -24.712 23.658 27.508 1.00 38.96 252 ASP A N 1
ATOM 1933 C CA . ASP A 1 255 ? -24.528 23.692 26.067 1.00 37.51 252 ASP A CA 1
ATOM 1934 C C . ASP A 1 255 ? -23.920 25.004 25.609 1.00 39.86 252 ASP A C 1
ATOM 1935 O O . ASP A 1 255 ? -24.449 26.067 25.928 1.00 42.18 252 ASP A O 1
ATOM 1940 N N . ILE A 1 256 ? -22.864 24.937 24.797 1.00 39.95 253 ILE A N 1
ATOM 1941 C CA . ILE A 1 256 ? -22.328 26.144 24.178 1.00 37.95 253 ILE A CA 1
ATOM 1942 C C . ILE A 1 256 ? -22.378 26.058 22.651 1.00 38.59 253 ILE A C 1
ATOM 1943 O O . ILE A 1 256 ? -21.955 26.986 21.961 1.00 40.87 253 ILE A O 1
ATOM 1948 N N . ILE A 1 257 ? -22.876 24.940 22.127 1.00 38.08 254 ILE A N 1
ATOM 1949 C CA . ILE A 1 257 ? -22.985 24.743 20.684 1.00 36.40 254 ILE A CA 1
ATOM 1950 C C . ILE A 1 257 ? -24.086 25.622 20.052 1.00 44.29 254 ILE A C 1
ATOM 1951 O O . ILE A 1 257 ? -23.833 26.317 19.070 1.00 44.24 254 ILE A O 1
ATOM 1956 N N . ASN A 1 258 ? -25.305 25.570 20.599 1.00 45.32 255 ASN A N 1
ATOM 1957 C CA . ASN A 1 258 ? -26.460 26.232 19.982 1.00 47.38 255 ASN A CA 1
ATOM 1958 C C . ASN A 1 258 ? -26.987 27.459 20.730 1.00 49.84 255 ASN A C 1
ATOM 1959 O O . ASN A 1 258 ? -27.821 28.196 20.217 1.00 53.80 255 ASN A O 1
ATOM 1964 N N . ASP A 1 259 ? -26.473 27.694 21.928 1.00 48.59 256 ASP A N 1
ATOM 1965 C CA . ASP A 1 259 ? -26.907 28.817 22.747 1.00 47.97 256 ASP A CA 1
ATOM 1966 C C . ASP A 1 259 ? -26.097 30.0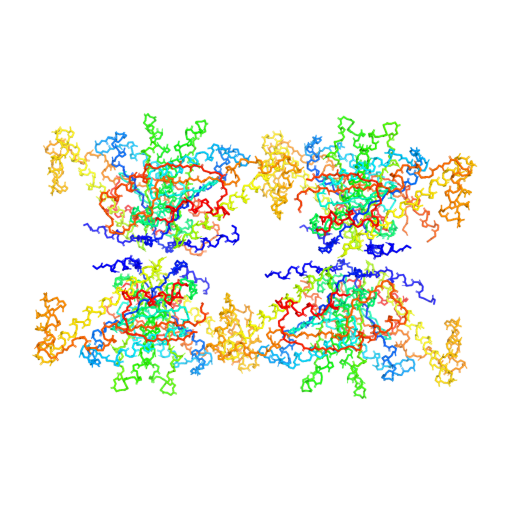81 22.449 1.00 49.44 256 ASP A C 1
ATOM 1967 O O . ASP A 1 259 ? -25.131 30.394 23.141 1.00 46.88 256 ASP A O 1
ATOM 1972 N N . ASP A 1 260 ? -26.506 30.803 21.412 1.00 49.86 257 ASP A N 1
ATOM 1973 C CA . ASP A 1 260 ? -25.825 32.033 21.004 1.00 47.45 257 ASP A CA 1
ATOM 1974 C C . ASP A 1 260 ? -25.808 33.145 22.053 1.00 51.06 257 ASP A C 1
ATOM 1975 O O . ASP A 1 260 ? -24.832 33.888 22.139 1.00 51.61 257 ASP A O 1
ATOM 1980 N N . SER A 1 261 ? -26.865 33.264 22.850 1.00 51.53 258 SER A N 1
ATOM 1981 C CA . SER A 1 261 ? -26.925 34.321 23.863 1.00 51.02 258 SER A CA 1
ATOM 1982 C C . SER A 1 261 ? -25.830 34.145 24.919 1.00 51.51 258 SER A C 1
ATOM 1983 O O . SER A 1 261 ? -25.356 35.119 25.508 1.00 54.92 258 SER A O 1
ATOM 1986 N N . TRP A 1 262 ? -25.437 32.900 25.160 1.00 48.63 259 TRP A N 1
ATOM 1987 C CA . TRP A 1 262 ? -24.366 32.612 26.104 1.00 45.53 259 TRP A CA 1
ATOM 1988 C C . TRP A 1 262 ? -23.088 33.333 25.685 1.00 46.97 259 TRP A C 1
ATOM 1989 O O . TRP A 1 262 ? -22.357 33.864 26.530 1.00 46.58 259 TRP A O 1
ATOM 2000 N N . TRP A 1 263 ? -22.804 33.327 24.384 1.00 44.72 260 TRP A N 1
ATOM 2001 C CA . TRP A 1 263 ? -21.629 34.018 23.866 1.00 47.41 260 TRP A CA 1
ATOM 2002 C C . TRP A 1 263 ? -21.867 35.532 23.771 1.00 49.97 260 TRP A C 1
ATOM 2003 O O . TRP A 1 263 ? -21.002 36.319 24.150 1.00 49.01 260 TRP A O 1
ATOM 2014 N N . LYS A 1 264 ? -23.028 35.938 23.257 1.00 51.10 261 LYS A N 1
ATOM 2015 C CA . LYS A 1 264 ? -23.339 37.366 23.093 1.00 54.00 261 LYS A CA 1
ATOM 2016 C C . LYS A 1 264 ? -23.319 38.154 24.401 1.00 53.88 261 LYS A C 1
ATOM 2017 O O . LYS A 1 264 ? -22.923 39.314 24.404 1.00 56.43 261 LYS A O 1
ATOM 2023 N N . SER A 1 265 ? -23.716 37.536 25.509 1.00 52.00 262 SER A N 1
ATOM 2024 C CA . SER A 1 265 ? -23.688 38.246 26.786 1.00 56.49 262 SER A CA 1
ATOM 2025 C C . SER A 1 265 ? -22.276 38.227 27.360 1.00 54.14 262 SER A C 1
ATOM 2026 O O . SER A 1 265 ? -22.037 38.696 28.473 1.00 54.11 262 SER A O 1
ATOM 2029 N N . ARG A 1 266 ? -21.341 37.677 26.594 1.00 52.44 263 ARG A N 1
ATOM 2030 C CA . ARG A 1 266 ? -19.943 37.634 27.000 1.00 52.14 263 ARG A CA 1
ATOM 2031 C C . ARG A 1 266 ? -19.013 38.181 25.901 1.00 52.46 263 ARG A C 1
ATOM 2032 O O . ARG A 1 266 ? -18.156 37.458 25.390 1.00 50.75 263 ARG A O 1
ATOM 2040 N N . PRO A 1 267 ? -19.180 39.465 25.537 1.00 53.83 264 PRO A N 1
ATOM 2041 C CA . PRO A 1 267 ? -18.444 40.029 24.403 1.00 53.97 264 PRO A CA 1
ATOM 2042 C C . PRO A 1 267 ? -16.935 40.089 24.625 1.00 51.44 264 PRO A C 1
ATOM 2043 O O . PRO A 1 267 ? -16.176 40.168 23.655 1.00 50.16 264 PRO A O 1
ATOM 2047 N N . TRP A 1 268 ? -16.509 40.043 25.882 1.00 50.07 265 TRP A N 1
ATOM 2048 C CA . TRP A 1 268 ? -15.092 40.108 26.204 1.00 51.15 265 TRP A CA 1
ATOM 2049 C C . TRP A 1 268 ? -14.331 38.838 25.785 1.00 50.14 265 TRP A C 1
ATOM 2050 O O . TRP A 1 268 ? -13.093 38.823 25.761 1.00 47.32 265 TRP A O 1
ATOM 2061 N N . LEU A 1 269 ? -15.058 37.771 25.464 1.00 45.76 266 LEU A N 1
ATOM 2062 C CA . LEU A 1 269 ? -14.400 36.577 24.975 1.00 44.12 266 LEU A CA 1
ATOM 2063 C C . LEU A 1 269 ? -13.800 36.865 23.614 1.00 41.50 266 LEU A C 1
ATOM 2064 O O . LEU A 1 269 ? -12.747 36.334 23.264 1.00 40.82 266 LEU A O 1
ATOM 2069 N N . LYS A 1 270 ? -14.486 37.726 22.871 1.00 44.46 267 LYS A N 1
ATOM 2070 C CA . LYS A 1 270 ? -14.115 38.097 21.512 1.00 44.48 267 LYS A CA 1
ATOM 2071 C C . LYS A 1 270 ? -13.076 39.221 21.386 1.00 46.28 267 LYS A C 1
ATOM 2072 O O . LYS A 1 270 ? -12.425 39.364 20.349 1.00 47.00 267 LYS A O 1
ATOM 2078 N N . ASP A 1 271 ? -12.868 39.985 22.450 1.00 47.58 268 ASP A N 1
ATOM 2079 C CA . ASP A 1 271 ? -12.060 41.198 22.341 1.00 51.10 268 ASP A CA 1
ATOM 2080 C C . ASP A 1 271 ? -10.685 41.011 22.998 1.00 53.95 268 ASP A C 1
ATOM 2081 O O . ASP A 1 271 ? -9.943 40.063 22.675 1.00 50.86 268 ASP A O 1
ATOM 2086 N N . SER B 1 7 ? -18.960 15.923 9.771 1.00 53.47 4 SER B N 1
ATOM 2087 C CA . SER B 1 7 ? -19.070 16.873 10.879 1.00 50.99 4 SER B CA 1
ATOM 2088 C C . SER B 1 7 ? -18.900 18.322 10.393 1.00 49.64 4 SER B C 1
ATOM 2089 O O . SER B 1 7 ? -18.045 18.616 9.538 1.00 49.42 4 SER B O 1
ATOM 2092 N N . LYS B 1 8 ? -19.715 19.231 10.923 1.00 45.88 5 LYS B N 1
ATOM 2093 C CA . LYS B 1 8 ? -19.614 20.623 10.495 1.00 47.25 5 LYS B CA 1
ATOM 2094 C C . LYS B 1 8 ? -18.599 21.431 11.306 1.00 44.90 5 LYS B C 1
ATOM 2095 O O . LYS B 1 8 ? -18.385 22.598 11.005 1.00 43.51 5 LYS B O 1
ATOM 2101 N N . TYR B 1 9 ? -18.011 20.855 12.356 1.00 44.40 6 TYR B N 1
ATOM 2102 C CA . TYR B 1 9 ? -17.087 21.640 13.166 1.00 39.11 6 TYR B CA 1
ATOM 2103 C C . TYR B 1 9 ? -15.628 21.164 13.060 1.00 38.79 6 TYR B C 1
ATOM 2104 O O . TYR B 1 9 ? -14.711 21.899 13.456 1.00 37.21 6 TYR B O 1
ATOM 2113 N N . GLU B 1 10 ? -15.389 19.973 12.505 1.00 38.15 7 GLU B N 1
ATOM 2114 C CA . GLU B 1 10 ? -14.035 19.391 12.569 1.00 35.96 7 GLU B CA 1
ATOM 2115 C C . GLU B 1 10 ? -13.018 20.041 11.621 1.00 36.49 7 GLU B C 1
ATOM 2116 O O . GLU B 1 10 ? -11.818 19.818 11.786 1.00 36.25 7 GLU B O 1
ATOM 2122 N N . TYR B 1 11 ? -13.479 20.878 10.691 1.00 36.37 8 TYR B N 1
ATOM 2123 C CA . TYR B 1 11 ? -12.587 21.602 9.775 1.00 35.71 8 TYR B CA 1
ATOM 2124 C C . TYR B 1 11 ? -11.565 22.444 10.583 1.00 35.73 8 TYR B C 1
ATOM 2125 O O . TYR B 1 11 ? -10.470 22.726 10.091 1.00 36.86 8 TYR B O 1
ATOM 2134 N N . VAL B 1 12 ? -11.909 22.822 11.817 1.00 32.71 9 VAL B N 1
ATOM 2135 C CA . VAL B 1 12 ? -11.036 23.663 12.643 1.00 33.36 9 VAL B CA 1
ATOM 2136 C C . VAL B 1 12 ? -9.702 22.973 12.929 1.00 34.14 9 VAL B C 1
ATOM 2137 O O . VAL B 1 12 ? -8.705 23.617 13.283 1.00 32.39 9 VAL B O 1
ATOM 2141 N N . LYS B 1 13 ? -9.693 21.655 12.758 1.00 33.24 10 LYS B N 1
ATOM 2142 C CA . LYS B 1 13 ? -8.486 20.852 12.920 1.00 32.55 10 LYS B CA 1
ATOM 2143 C C . LYS B 1 13 ? -7.459 21.226 11.863 1.00 33.01 10 LYS B C 1
ATOM 2144 O O . LYS B 1 13 ? -6.266 21.086 12.081 1.00 35.81 10 LYS B O 1
ATOM 2150 N N . LEU B 1 14 ? -7.924 21.737 10.730 1.00 32.43 11 LEU B N 1
ATOM 2151 C CA . LEU B 1 14 ? -7.037 22.069 9.608 1.00 33.69 11 LEU B CA 1
ATOM 2152 C C . LEU B 1 14 ? -6.169 23.300 9.870 1.00 32.61 11 LEU B C 1
ATOM 2153 O O . LEU B 1 14 ? -5.298 23.608 9.062 1.00 31.43 11 LEU B O 1
ATOM 2158 N N . PHE B 1 15 ? -6.416 24.006 10.976 1.00 31.87 12 PHE B N 1
ATOM 2159 C CA . PHE B 1 15 ? -5.636 25.197 11.322 1.00 30.92 12 PHE B CA 1
ATOM 2160 C C . PHE B 1 15 ? -4.363 24.832 12.092 1.00 29.78 12 PHE B C 1
ATOM 2161 O O . PHE B 1 15 ? -3.498 25.685 12.304 1.00 27.72 12 PHE B O 1
ATOM 2169 N N . GLU B 1 16 ? -4.243 23.565 12.509 1.00 30.41 13 GLU B N 1
ATOM 2170 C CA . GLU B 1 16 ? -3.056 23.103 13.251 1.00 29.61 13 GLU B CA 1
ATOM 2171 C C . GLU B 1 16 ? -1.897 23.026 12.284 1.00 28.98 13 GLU B C 1
ATOM 2172 O O . GLU B 1 16 ? -2.080 22.703 11.126 1.00 34.36 13 GLU B O 1
ATOM 2178 N N . LYS B 1 17 ? -0.710 23.364 12.750 1.00 28.10 14 LYS B N 1
ATOM 2179 C CA . LYS B 1 17 ? 0.485 23.310 11.931 1.00 28.29 14 LYS B CA 1
ATOM 2180 C C . LYS B 1 17 ? 1.529 22.513 12.696 1.00 30.34 14 LYS B C 1
ATOM 2181 O O . LYS B 1 17 ? 1.875 22.891 13.801 1.00 26.91 14 LYS B O 1
ATOM 2187 N N . GLU B 1 18 ? 1.960 21.376 12.147 1.00 31.98 15 GLU B N 1
ATOM 2188 C CA . GLU B 1 18 ? 3.007 20.538 12.759 1.00 30.22 15 GLU B CA 1
ATOM 2189 C C . GLU B 1 18 ? 4.397 20.950 12.291 1.00 30.26 15 GLU B C 1
ATOM 2190 O O . GLU B 1 18 ? 4.551 21.460 11.182 1.00 32.42 15 GLU B O 1
ATOM 2196 N N . ASN B 1 19 ? 5.403 20.740 13.131 1.00 27.47 16 ASN B N 1
ATOM 2197 C CA . ASN B 1 19 ? 6.780 20.956 12.725 1.00 27.46 16 ASN B CA 1
ATOM 2198 C C . ASN B 1 19 ? 7.568 19.633 12.871 1.00 25.50 16 ASN B C 1
ATOM 2199 O O . ASN B 1 19 ? 7.877 19.203 13.979 1.00 24.51 16 ASN B O 1
ATOM 2204 N N . TYR B 1 20 ? 7.819 18.971 11.751 1.00 26.50 17 TYR B N 1
ATOM 2205 C CA . TYR B 1 20 ? 8.628 17.766 11.684 1.00 27.45 17 TYR B CA 1
ATOM 2206 C C . TYR B 1 20 ? 10.082 18.171 11.541 1.00 27.95 17 TYR B C 1
ATOM 2207 O O . TYR B 1 20 ? 10.464 18.747 10.518 1.00 27.19 17 TYR B O 1
ATOM 2216 N N . LEU B 1 21 ? 10.884 17.862 12.553 1.00 27.85 18 LEU B N 1
ATOM 2217 C CA . LEU B 1 21 ? 12.272 18.276 12.600 1.00 27.48 18 LEU B CA 1
ATOM 2218 C C . LEU B 1 21 ? 13.083 17.535 11.553 1.00 26.66 18 LEU B C 1
ATOM 2219 O O . LEU B 1 21 ? 12.956 16.322 11.411 1.00 28.03 18 LEU B O 1
ATOM 2224 N N . LEU B 1 22 ? 13.899 18.289 10.820 1.00 25.83 19 LEU B N 1
ATOM 2225 C CA . LEU B 1 22 ? 14.752 17.771 9.772 1.00 26.95 19 LEU B CA 1
ATOM 2226 C C . LEU B 1 22 ? 15.369 16.421 10.118 1.00 27.69 19 LEU B C 1
ATOM 2227 O O . LEU B 1 22 ? 16.075 16.297 11.120 1.00 28.28 19 LEU B O 1
ATOM 2232 N N . PRO B 1 23 ? 15.125 15.413 9.267 1.00 31.63 20 PRO B N 1
ATOM 2233 C CA . PRO B 1 23 ? 15.627 14.054 9.476 1.00 32.10 20 PRO B CA 1
ATOM 2234 C C . PRO B 1 23 ? 17.127 14.016 9.548 1.00 30.64 20 PRO B C 1
ATOM 2235 O O . PRO B 1 23 ? 17.767 14.893 8.961 1.00 30.35 20 PRO B O 1
ATOM 2239 N N . ASP B 1 24 ? 17.666 12.996 10.220 1.00 30.42 21 ASP B N 1
ATOM 2240 C CA . ASP B 1 24 ? 19.105 12.720 10.242 1.00 34.54 21 ASP B CA 1
ATOM 2241 C C . ASP B 1 24 ? 19.915 13.873 10.812 1.00 32.33 21 ASP B C 1
ATOM 2242 O O . ASP B 1 24 ? 21.040 14.129 10.407 1.00 32.55 21 ASP B O 1
ATOM 2247 N N . THR B 1 25 ? 19.319 14.602 11.734 1.00 29.19 22 THR B N 1
ATOM 2248 C CA . THR B 1 25 ? 20.069 15.626 12.422 1.00 31.95 22 THR B CA 1
ATOM 2249 C C . THR B 1 25 ? 19.965 15.428 13.937 1.00 29.37 22 THR B C 1
ATOM 2250 O O . THR B 1 25 ? 18.932 15.010 14.470 1.00 27.15 22 THR B O 1
ATOM 2254 N N . TYR B 1 26 ? 21.041 15.752 14.630 1.00 29.65 23 TYR B N 1
ATOM 2255 C CA . TYR B 1 26 ? 21.055 15.630 16.066 1.00 25.71 23 TYR B CA 1
ATOM 2256 C C . TYR B 1 26 ? 20.058 16.588 16.667 1.00 24.58 23 TYR B C 1
ATOM 2257 O O . TYR B 1 26 ? 19.953 17.733 16.227 1.00 24.24 23 TYR B O 1
ATOM 2266 N N . ILE B 1 27 ? 19.304 16.110 17.656 1.00 24.11 24 ILE B N 1
ATOM 2267 C CA . ILE B 1 27 ? 18.379 16.966 18.379 1.00 23.37 24 ILE B CA 1
ATOM 2268 C C . ILE B 1 27 ? 18.851 17.186 19.810 1.00 22.52 24 ILE B C 1
ATOM 2269 O O . ILE B 1 27 ? 19.157 16.236 20.528 1.00 22.78 24 ILE B O 1
ATOM 2274 N N . ILE B 1 28 ? 18.926 18.448 20.209 1.00 21.84 25 ILE B N 1
ATOM 2275 C CA . ILE B 1 28 ? 19.122 18.788 21.598 1.00 21.26 25 ILE B CA 1
ATOM 2276 C C . ILE B 1 28 ? 17.793 19.283 22.163 1.00 20.59 25 ILE B C 1
ATOM 2277 O O . ILE B 1 28 ? 17.157 20.177 21.599 1.00 20.34 25 ILE B O 1
ATOM 2282 N N . ILE B 1 29 ? 17.367 18.711 23.284 1.00 20.41 26 ILE B N 1
ATOM 2283 C CA . ILE B 1 29 ? 16.276 19.301 24.043 1.00 19.83 26 ILE B CA 1
ATOM 2284 C C . ILE B 1 29 ? 16.815 19.916 25.350 1.00 19.80 26 ILE B C 1
ATOM 2285 O O . ILE B 1 29 ? 17.489 19.254 26.164 1.00 20.04 26 ILE B O 1
ATOM 2290 N N . ARG B 1 30 ? 16.595 21.216 25.511 1.00 18.97 27 ARG B N 1
ATOM 2291 C CA . ARG B 1 30 ? 17.042 21.890 26.721 1.00 18.67 27 ARG B CA 1
ATOM 2292 C C . ARG B 1 30 ? 15.849 22.327 27.557 1.00 18.61 27 ARG B C 1
ATOM 2293 O O . ARG B 1 30 ? 14.992 23.046 27.071 1.00 18.15 27 ARG B O 1
ATOM 2301 N N . VAL B 1 31 ? 15.825 21.929 28.832 1.00 18.48 28 VAL B N 1
ATOM 2302 C CA . VAL B 1 31 ? 14.777 22.383 29.749 1.00 20.12 28 VAL B CA 1
ATOM 2303 C C . VAL B 1 31 ? 15.386 23.324 30.761 1.00 21.88 28 VAL B C 1
ATOM 2304 O O . VAL B 1 31 ? 16.560 23.224 31.097 1.00 22.34 28 VAL B O 1
ATOM 2308 N N . ASP B 1 32 ? 14.612 24.307 31.185 1.00 22.25 29 ASP B N 1
ATOM 2309 C CA . ASP B 1 32 ? 15.094 25.239 32.176 1.00 22.08 29 ASP B CA 1
ATOM 2310 C C . ASP B 1 32 ? 13.955 25.589 33.114 1.00 22.38 29 ASP B C 1
ATOM 2311 O O . ASP B 1 32 ? 12.852 25.908 32.659 1.00 22.00 29 ASP B O 1
ATOM 2316 N N . GLY B 1 33 ? 14.237 25.551 34.415 1.00 21.21 30 GLY B N 1
ATOM 2317 C CA . GLY B 1 33 ? 13.233 25.818 35.424 1.00 21.69 30 GLY B CA 1
ATOM 2318 C C . GLY B 1 33 ? 12.614 27.194 35.320 1.00 24.49 30 GLY B C 1
ATOM 2319 O O . GLY B 1 33 ? 13.295 28.207 35.174 1.00 22.91 30 GLY B O 1
ATOM 2320 N N . LYS B 1 34 ? 11.298 27.219 35.416 1.00 25.16 31 LYS B N 1
ATOM 2321 C CA . LYS B 1 34 ? 10.543 28.454 35.333 1.00 26.07 31 LYS B CA 1
ATOM 2322 C C . LYS B 1 34 ? 10.536 29.186 36.664 1.00 26.69 31 LYS B C 1
ATOM 2323 O O . LYS B 1 34 ? 10.076 28.634 37.657 1.00 27.10 31 LYS B O 1
ATOM 2329 N N . GLY B 1 35 ? 11.060 30.411 36.687 1.00 26.44 32 GLY B N 1
ATOM 2330 C CA . GLY B 1 35 ? 11.058 31.206 37.904 1.00 25.99 32 GLY B CA 1
ATOM 2331 C C . GLY B 1 35 ? 11.755 30.503 39.063 1.00 27.56 32 GLY B C 1
ATOM 2332 O O . GLY B 1 35 ? 11.214 30.439 40.161 1.00 30.25 32 GLY B O 1
ATOM 2333 N N . PHE B 1 36 ? 12.922 29.918 38.816 1.00 25.46 33 PHE B N 1
ATOM 2334 C CA . PHE B 1 36 ? 13.592 29.230 39.885 1.00 27.61 33 PHE B CA 1
ATOM 2335 C C . PHE B 1 36 ? 14.335 30.153 40.876 1.00 31.18 33 PHE B C 1
ATOM 2336 O O . PHE B 1 36 ? 14.782 29.665 41.912 1.00 30.44 33 PHE B O 1
ATOM 2344 N N . HIS B 1 37 ? 14.444 31.456 40.593 1.00 27.68 34 HIS B N 1
ATOM 2345 C CA . HIS B 1 37 ? 14.922 32.397 41.623 1.00 32.93 34 HIS B CA 1
ATOM 2346 C C . HIS B 1 37 ? 13.959 32.385 42.803 1.00 34.16 34 HIS B C 1
ATOM 2347 O O . HIS B 1 37 ? 14.358 32.233 43.944 1.00 35.20 34 HIS B O 1
ATOM 2354 N N . LYS B 1 38 ? 12.691 32.605 42.488 1.00 35.07 35 LYS B N 1
ATOM 2355 C CA . LYS B 1 38 ? 11.601 32.583 43.440 1.00 36.04 35 LYS B CA 1
ATOM 2356 C C . LYS B 1 38 ? 11.399 31.215 44.075 1.00 35.48 35 LYS B C 1
ATOM 2357 O O . LYS B 1 38 ? 11.095 31.115 45.266 1.00 34.50 35 LYS B O 1
ATOM 2363 N N . PHE B 1 39 ? 11.534 30.173 43.260 1.00 33.19 36 PHE B N 1
ATOM 2364 C CA . PHE B 1 39 ? 11.340 28.812 43.716 1.00 33.35 36 PHE B CA 1
ATOM 2365 C C . PHE B 1 39 ? 12.396 28.491 44.753 1.00 32.50 36 PHE B C 1
ATOM 2366 O O . PHE B 1 39 ? 12.096 27.946 45.800 1.00 34.28 36 PHE B O 1
ATOM 2374 N N . SER B 1 40 ? 13.632 28.869 44.470 1.00 33.23 37 SER B N 1
ATOM 2375 C CA . SER B 1 40 ? 14.734 28.569 45.365 1.00 32.81 37 SER B CA 1
ATOM 2376 C C . SER B 1 40 ? 14.689 29.398 46.657 1.00 37.75 37 SER B C 1
ATOM 2377 O O . SER B 1 40 ? 15.117 28.929 47.700 1.00 35.81 37 SER B O 1
ATOM 2380 N N . GLN B 1 41 ? 14.114 30.596 46.596 1.00 36.91 38 GLN B N 1
ATOM 2381 C CA . GLN B 1 41 ? 13.935 31.397 47.800 1.00 38.30 38 GLN B CA 1
ATOM 2382 C C . GLN B 1 41 ? 12.837 30.835 48.678 1.00 38.94 38 GLN B C 1
ATOM 2383 O O . GLN B 1 41 ? 13.023 30.708 49.885 1.00 40.96 38 GLN B O 1
ATOM 2389 N N . PHE B 1 42 ? 11.697 30.515 48.082 1.00 36.17 39 PHE B N 1
ATOM 2390 C CA . PHE B 1 42 ? 10.566 29.974 48.830 1.00 38.92 39 PHE B CA 1
ATOM 2391 C C . PHE B 1 42 ? 10.934 28.687 49.605 1.00 40.94 39 PHE B C 1
ATOM 2392 O O . PHE B 1 42 ? 10.529 28.505 50.756 1.00 42.26 39 PHE B O 1
ATOM 2400 N N . TYR B 1 43 ? 11.724 27.814 48.991 1.00 38.71 40 TYR B N 1
ATOM 2401 C CA . TYR B 1 43 ? 12.061 26.566 49.645 1.00 39.63 40 TYR B CA 1
ATOM 2402 C C . TYR B 1 43 ? 13.413 26.665 50.351 1.00 41.26 40 TYR B C 1
ATOM 2403 O O . TYR B 1 43 ? 13.979 25.656 50.781 1.00 39.89 40 TYR B O 1
ATOM 2412 N N . GLU B 1 44 ? 13.899 27.900 50.485 1.00 39.91 41 GLU B N 1
ATOM 2413 C CA . GLU B 1 44 ? 15.096 28.184 51.266 1.00 40.41 41 GLU B CA 1
ATOM 2414 C C . GLU B 1 44 ? 16.271 27.318 50.845 1.00 38.57 41 GLU B C 1
ATOM 2415 O O . GLU B 1 44 ? 16.878 26.648 51.665 1.00 40.14 41 GLU B O 1
ATOM 2421 N N . PHE B 1 45 ? 16.558 27.313 49.549 1.00 38.92 42 PHE B N 1
ATOM 2422 C CA . PHE B 1 45 ? 17.754 26.679 49.007 1.00 38.97 42 PHE B CA 1
ATOM 2423 C C . PHE B 1 45 ? 19.013 27.274 49.643 1.00 39.99 42 PHE B C 1
ATOM 2424 O O . PHE B 1 45 ? 19.067 28.475 49.872 1.00 39.43 42 PHE B O 1
ATOM 2432 N N . GLU B 1 46 ? 20.043 26.468 49.877 1.00 38.69 43 GLU B N 1
ATOM 2433 C CA . GLU B 1 46 ? 21.343 27.065 50.156 1.00 39.37 43 GLU B CA 1
ATOM 2434 C C . GLU B 1 46 ? 21.896 27.874 48.984 1.00 40.83 43 GLU B C 1
ATOM 2435 O O . GLU B 1 46 ? 21.688 27.547 47.809 1.00 40.70 43 GLU B O 1
ATOM 2441 N N . LYS B 1 47 ? 22.642 28.913 49.329 1.00 38.01 44 LYS B N 1
ATOM 2442 C CA . LYS B 1 47 ? 23.273 29.786 48.367 1.00 39.47 44 LYS B CA 1
ATOM 2443 C C . LYS B 1 47 ? 24.782 29.766 48.549 1.00 38.13 44 LYS B C 1
ATOM 2444 O O . LYS B 1 47 ? 25.259 29.551 49.647 1.00 42.96 44 LYS B O 1
ATOM 2450 N N . PRO B 1 48 ? 25.545 29.883 47.446 1.00 40.34 45 PRO B N 1
ATOM 2451 C CA . PRO B 1 48 ? 25.145 30.008 46.029 1.00 38.70 45 PRO B CA 1
ATOM 2452 C C . PRO B 1 48 ? 24.592 28.710 45.408 1.00 35.17 45 PRO B C 1
ATOM 2453 O O . PRO B 1 48 ? 23.841 28.783 44.423 1.00 36.85 45 PRO B O 1
ATOM 2457 N N . ASN B 1 49 ? 25.016 27.548 45.909 1.00 33.78 46 ASN B N 1
ATOM 2458 C CA . ASN B 1 49 ? 24.562 26.247 45.380 1.00 33.53 46 ASN B CA 1
ATOM 2459 C C . ASN B 1 49 ? 23.861 25.359 46.422 1.00 35.49 46 ASN B C 1
ATOM 2460 O O . ASN B 1 49 ? 24.372 25.168 47.511 1.00 36.60 46 ASN B O 1
ATOM 2465 N N . ASP B 1 50 ? 22.691 24.818 46.095 1.00 34.90 47 ASP B N 1
ATOM 2466 C CA . ASP B 1 50 ? 22.041 23.832 46.969 1.00 34.06 47 ASP B CA 1
ATOM 2467 C C . ASP B 1 50 ? 22.200 22.393 46.440 1.00 34.53 47 ASP B C 1
ATOM 2468 O O . ASP B 1 50 ? 21.674 22.022 45.375 1.00 32.94 47 ASP B O 1
ATOM 2473 N N . LEU B 1 51 ? 22.938 21.599 47.190 1.00 32.98 48 LEU B N 1
ATOM 2474 C CA . LEU B 1 51 ? 23.317 20.256 46.801 1.00 34.01 48 LEU B CA 1
ATOM 2475 C C . LEU B 1 51 ? 22.132 19.332 46.555 1.00 34.61 48 LEU B C 1
ATOM 2476 O O . LEU B 1 51 ? 22.108 18.589 45.575 1.00 32.33 48 LEU B O 1
ATOM 2481 N N . LYS B 1 52 ? 21.159 19.355 47.455 1.00 32.70 49 LYS B N 1
ATOM 2482 C CA . LYS B 1 52 ? 20.046 18.420 47.363 1.00 36.73 49 LYS B CA 1
ATOM 2483 C C . LYS B 1 52 ? 19.108 18.778 46.212 1.00 36.42 49 LYS B C 1
ATOM 2484 O O . LYS B 1 52 ? 18.522 17.892 45.578 1.00 35.20 49 LYS B O 1
ATOM 2490 N N . ALA B 1 53 ? 19.008 20.076 45.932 1.00 31.59 50 ALA B N 1
ATOM 2491 C CA . ALA B 1 53 ? 18.210 20.564 44.827 1.00 32.63 50 ALA B CA 1
ATOM 2492 C C . ALA B 1 53 ? 18.769 20.034 43.505 1.00 30.27 50 ALA B C 1
ATOM 2493 O O . ALA B 1 53 ? 18.009 19.595 42.643 1.00 28.55 50 ALA B O 1
ATOM 2495 N N . LEU B 1 54 ? 20.096 20.041 43.388 1.00 27.45 51 LEU B N 1
ATOM 2496 C CA . LEU B 1 54 ? 20.785 19.500 42.223 1.00 28.33 51 LEU B CA 1
ATOM 2497 C C . LEU B 1 54 ? 20.617 17.981 42.156 1.00 29.21 51 LEU B C 1
ATOM 2498 O O . LEU B 1 54 ? 20.582 17.401 41.070 1.00 29.64 51 LEU B O 1
ATOM 2503 N N . GLN B 1 55 ? 20.503 17.339 43.313 1.00 30.30 52 GLN B N 1
ATOM 2504 C CA . GLN B 1 55 ? 20.337 15.893 43.347 1.00 32.18 52 GLN B CA 1
ATOM 2505 C C . GLN B 1 55 ? 18.949 15.518 42.862 1.00 29.70 52 GLN B C 1
ATOM 2506 O O . GLN B 1 55 ? 18.757 14.469 42.266 1.00 29.71 52 GLN B O 1
ATOM 2512 N N . VAL B 1 56 ? 17.985 16.385 43.138 1.00 30.20 53 VAL B N 1
ATOM 2513 C CA . VAL B 1 56 ? 16.639 16.239 42.607 1.00 30.14 53 VAL B CA 1
ATOM 2514 C C . VAL B 1 56 ? 16.630 16.365 41.078 1.00 28.26 53 VAL B C 1
ATOM 2515 O O . VAL B 1 56 ? 16.001 15.551 40.401 1.00 28.31 53 VAL B O 1
ATOM 2519 N N . MET B 1 57 ? 17.318 17.377 40.541 1.00 27.70 54 MET B N 1
ATOM 2520 C CA . MET B 1 57 ? 17.423 17.534 39.085 1.00 27.24 54 MET B CA 1
ATOM 2521 C C . MET B 1 57 ? 18.063 16.316 38.470 1.00 26.57 54 MET B C 1
ATOM 2522 O O . MET B 1 57 ? 17.609 15.841 37.434 1.00 24.58 54 MET B O 1
ATOM 2527 N N . ASN B 1 58 ? 19.148 15.850 39.077 1.00 25.37 55 ASN B N 1
ATOM 2528 C CA . ASN B 1 58 ? 19.897 14.735 38.508 1.00 26.62 55 ASN B CA 1
ATOM 2529 C C . ASN B 1 58 ? 19.112 13.445 38.537 1.00 25.32 55 ASN B C 1
ATOM 2530 O O . ASN B 1 58 ? 19.142 12.688 37.572 1.00 27.38 55 ASN B O 1
ATOM 2535 N N . SER B 1 59 ? 18.345 13.229 39.598 1.00 26.65 56 SER B N 1
ATOM 2536 C CA . SER B 1 59 ? 17.515 12.039 39.655 1.00 27.52 56 SER B CA 1
ATOM 2537 C C . SER B 1 59 ? 16.433 12.125 38.583 1.00 28.08 56 SER B C 1
ATOM 2538 O O . SER B 1 59 ? 16.166 11.135 37.900 1.00 28.05 56 SER B O 1
ATOM 2541 N N . ALA B 1 60 ? 15.827 13.304 38.435 1.00 26.53 57 ALA B N 1
ATOM 2542 C CA . ALA B 1 60 ? 14.797 13.521 37.405 1.00 26.93 57 ALA B CA 1
ATOM 2543 C C . ALA B 1 60 ? 15.342 13.209 36.010 1.00 24.96 57 ALA B C 1
ATOM 2544 O O . ALA B 1 60 ? 14.781 12.418 35.272 1.00 28.25 57 ALA B O 1
ATOM 2546 N N . ALA B 1 61 ? 16.483 13.793 35.687 1.00 24.91 58 ALA B N 1
ATOM 2547 C CA . ALA B 1 61 ? 17.094 13.626 34.378 1.00 27.01 58 ALA B CA 1
ATOM 2548 C C . ALA B 1 61 ? 17.507 12.172 34.115 1.00 27.96 58 ALA B C 1
ATOM 2549 O O . ALA B 1 61 ? 17.332 11.680 32.993 1.00 29.26 58 ALA B O 1
ATOM 2551 N N . GLU B 1 62 ? 18.061 11.501 35.128 1.00 28.39 59 GLU B N 1
ATOM 2552 C CA . GLU B 1 62 ? 18.484 10.105 35.004 1.00 31.97 59 GLU B CA 1
ATOM 2553 C C . GLU B 1 62 ? 17.279 9.197 34.778 1.00 32.71 59 GLU B C 1
ATOM 2554 O O . GLU B 1 62 ? 17.325 8.267 33.973 1.00 31.52 59 GLU B O 1
ATOM 2560 N N . LYS B 1 63 ? 16.189 9.482 35.477 1.00 30.60 60 LYS B N 1
ATOM 2561 C CA . LYS B 1 63 ? 14.963 8.714 35.306 1.00 31.27 60 LYS B CA 1
ATOM 2562 C C . LYS B 1 63 ? 14.393 8.873 33.884 1.00 32.03 60 LYS B C 1
ATOM 2563 O O . LYS B 1 63 ? 14.038 7.891 33.235 1.00 34.20 60 LYS B O 1
ATOM 2569 N N . LEU B 1 64 ? 14.333 10.104 33.397 1.00 29.91 61 LEU B N 1
ATOM 2570 C CA . LEU B 1 64 ? 13.855 10.363 32.051 1.00 29.89 61 LEU B CA 1
ATOM 2571 C C . LEU B 1 64 ? 14.709 9.598 31.074 1.00 31.55 61 LEU B C 1
ATOM 2572 O O . LEU B 1 64 ? 14.227 8.879 30.205 1.00 33.28 61 LEU B O 1
ATOM 2577 N N . MET B 1 65 ? 16.006 9.728 31.260 1.00 30.58 62 MET B N 1
ATOM 2578 C CA . MET B 1 65 ? 16.936 9.137 30.332 1.00 29.99 62 MET B CA 1
ATOM 2579 C C . MET B 1 65 ? 16.860 7.622 30.353 1.00 34.41 62 MET B C 1
ATOM 2580 O O . MET B 1 65 ? 17.069 6.977 29.316 1.00 34.97 62 MET B O 1
ATOM 2585 N N . SER B 1 66 ? 16.512 7.038 31.502 1.00 33.16 63 SER B N 1
ATOM 2586 C CA . SER B 1 66 ? 16.415 5.582 31.562 1.00 35.05 63 SER B CA 1
ATOM 2587 C C . SER B 1 66 ? 15.138 5.105 30.866 1.00 39.47 63 SER B C 1
ATOM 2588 O O . SER B 1 66 ? 15.017 3.926 30.541 1.00 41.60 63 SER B O 1
ATOM 2591 N N . LYS B 1 67 ? 14.187 6.015 30.652 1.00 37.22 64 LYS B N 1
ATOM 2592 C CA . LYS B 1 67 ? 12.909 5.693 30.007 1.00 36.84 64 LYS B CA 1
ATOM 2593 C C . LYS B 1 67 ? 12.985 5.788 28.484 1.00 36.05 64 LYS B C 1
ATOM 2594 O O . LYS B 1 67 ? 12.267 5.084 27.777 1.00 39.86 64 LYS B O 1
ATOM 2600 N N . TYR B 1 68 ? 13.872 6.651 27.989 1.00 33.16 65 TYR B N 1
ATOM 2601 C CA . TYR B 1 68 ? 13.954 6.963 26.566 1.00 29.99 65 TYR B CA 1
ATOM 2602 C C . TYR B 1 68 ? 15.310 6.631 25.966 1.00 34.10 65 TYR B C 1
ATOM 2603 O O . TYR B 1 68 ? 16.231 7.442 26.008 1.00 33.88 65 TYR B O 1
ATOM 2612 N N . SER B 1 69 ? 15.392 5.467 25.323 1.00 36.02 66 SER B N 1
ATOM 2613 C CA . SER B 1 69 ? 16.662 4.935 24.854 1.00 32.72 66 SER B CA 1
ATOM 2614 C C . SER B 1 69 ? 17.297 5.794 23.773 1.00 35.21 66 SER B C 1
ATOM 2615 O O . SER B 1 69 ? 18.477 5.634 23.492 1.00 35.46 66 SER B O 1
ATOM 2618 N N . ASP B 1 70 ? 16.527 6.696 23.167 1.00 33.26 67 ASP B N 1
ATOM 2619 C CA . ASP B 1 70 ? 17.091 7.610 22.175 1.00 32.56 67 ASP B CA 1
ATOM 2620 C C . ASP B 1 70 ? 17.946 8.712 22.813 1.00 30.79 67 ASP B C 1
ATOM 2621 O O . ASP B 1 70 ? 18.744 9.345 22.114 1.00 30.48 67 ASP B O 1
ATOM 2626 N N . VAL B 1 71 ? 17.765 8.982 24.112 1.00 28.84 68 VAL B N 1
ATOM 2627 C CA . VAL B 1 71 ? 18.641 9.946 24.803 1.00 30.13 68 VAL B CA 1
ATOM 2628 C C . VAL B 1 71 ? 20.014 9.339 25.071 1.00 29.64 68 VAL B C 1
ATOM 2629 O O . VAL B 1 71 ? 20.135 8.363 25.817 1.00 29.46 68 VAL B O 1
ATOM 2633 N N . MET B 1 72 ? 21.046 9.924 24.464 1.00 27.41 69 MET B N 1
ATOM 2634 C CA . MET B 1 72 ? 22.408 9.390 24.536 1.00 29.62 69 MET B CA 1
ATOM 2635 C C . MET B 1 72 ? 23.274 10.042 25.615 1.00 32.38 69 MET B C 1
ATOM 2636 O O . MET B 1 72 ? 24.236 9.447 26.086 1.00 34.22 69 MET B O 1
ATOM 2641 N N . LEU B 1 73 ? 22.953 11.282 25.957 1.00 27.22 70 LEU B N 1
ATOM 2642 C CA . LEU B 1 73 ? 23.782 12.087 26.838 1.00 26.35 70 LEU B CA 1
ATOM 2643 C C . LEU B 1 73 ? 22.965 13.225 27.426 1.00 25.93 70 LEU B C 1
ATOM 2644 O O . LEU B 1 73 ? 22.161 13.836 26.714 1.00 25.17 70 LEU B O 1
ATOM 2649 N N . ALA B 1 74 ? 23.187 13.544 28.702 1.00 24.16 71 ALA B N 1
ATOM 2650 C CA . ALA B 1 74 ? 22.515 14.673 29.326 1.00 22.51 71 ALA B CA 1
ATOM 2651 C C . ALA B 1 74 ? 23.502 15.535 30.109 1.00 25.87 71 ALA B C 1
ATOM 2652 O O . ALA B 1 74 ? 24.430 15.021 30.731 1.00 27.07 71 ALA B O 1
ATOM 2654 N N . TYR B 1 75 ? 23.335 16.850 30.065 1.00 24.20 72 TYR B N 1
ATOM 2655 C CA . TYR B 1 75 ? 24.207 17.712 30.828 1.00 22.93 72 TYR B CA 1
ATOM 2656 C C . TYR B 1 75 ? 23.378 18.718 31.601 1.00 24.38 72 TYR B C 1
ATOM 2657 O O . TYR B 1 75 ? 22.543 19.427 31.018 1.00 23.16 72 TYR B O 1
ATOM 2666 N N . GLY B 1 76 ? 23.630 18.795 32.909 1.00 21.61 73 GLY B N 1
ATOM 2667 C CA . GLY B 1 76 ? 22.866 19.672 33.758 1.00 22.33 73 GLY B CA 1
ATOM 2668 C C . GLY B 1 76 ? 23.723 20.509 34.688 1.00 26.43 73 GLY B C 1
ATOM 2669 O O . GLY B 1 76 ? 24.804 20.092 35.147 1.00 23.58 73 GLY B O 1
ATOM 2670 N N . ASP B 1 77 ? 23.218 21.706 34.962 1.00 25.43 74 ASP B N 1
ATOM 2671 C CA . ASP B 1 77 ? 23.745 22.551 36.024 1.00 26.86 74 ASP B CA 1
ATOM 2672 C C . ASP B 1 77 ? 22.703 23.589 36.363 1.00 28.00 74 ASP B C 1
ATOM 2673 O O . ASP B 1 77 ? 21.907 23.946 35.485 1.00 25.97 74 ASP B O 1
ATOM 2678 N N . SER B 1 78 ? 22.726 24.110 37.598 1.00 27.25 75 SER B N 1
ATOM 2679 C CA . SER B 1 78 ? 21.721 25.083 38.014 1.00 23.04 75 SER B CA 1
ATOM 2680 C C . SER B 1 78 ? 20.322 24.468 37.809 1.00 25.54 75 SER B C 1
ATOM 2681 O O . SER B 1 78 ? 20.101 23.308 38.168 1.00 25.34 75 SER B O 1
ATOM 2684 N N . ASP B 1 79 ? 19.395 25.198 37.204 1.00 24.29 76 ASP B N 1
ATOM 2685 C CA . ASP B 1 79 ? 18.040 24.670 36.992 1.00 24.52 76 ASP B CA 1
ATOM 2686 C C . ASP B 1 79 ? 17.818 24.216 35.523 1.00 22.45 76 ASP B C 1
ATOM 2687 O O . ASP B 1 79 ? 16.704 24.251 35.029 1.00 22.70 76 ASP B O 1
ATOM 2692 N N . GLU B 1 80 ? 18.880 23.813 34.834 1.00 20.05 77 GLU B N 1
ATOM 2693 C CA . GLU B 1 80 ? 18.743 23.414 33.437 1.00 25.16 77 GLU B CA 1
ATOM 2694 C C . GLU B 1 80 ? 19.265 22.010 33.155 1.00 25.16 77 GLU B C 1
ATOM 2695 O O . GLU B 1 80 ? 20.138 21.513 33.860 1.00 21.64 77 GLU B O 1
ATOM 2701 N N . TYR B 1 81 ? 18.695 21.388 32.122 1.00 23.14 78 TYR B N 1
ATOM 2702 C CA . TYR B 1 81 ? 19.213 20.139 31.580 1.00 21.45 78 TYR B CA 1
ATOM 2703 C C . TYR B 1 81 ? 19.099 20.101 30.043 1.00 20.56 78 TYR B C 1
ATOM 2704 O O . TYR B 1 81 ? 18.123 20.568 29.471 1.00 21.28 78 TYR B O 1
ATOM 2713 N N . SER B 1 82 ? 20.132 19.579 29.394 1.00 21.56 79 SER B N 1
ATOM 2714 C CA . SER B 1 82 ? 20.153 19.382 27.953 1.00 19.85 79 SER B CA 1
ATOM 2715 C C . SER B 1 82 ? 20.237 17.899 27.650 1.00 23.68 79 SER B C 1
ATOM 2716 O O . SER B 1 82 ? 21.041 17.192 28.256 1.00 22.41 79 SER B O 1
ATOM 2719 N N . PHE B 1 83 ? 19.396 17.425 26.735 1.00 21.58 80 PHE B N 1
ATOM 2720 C CA . PHE B 1 83 ? 19.391 16.021 26.359 1.00 21.36 80 PHE B CA 1
ATOM 2721 C C . PHE B 1 83 ? 19.700 15.905 24.877 1.00 23.13 80 PHE B C 1
ATOM 2722 O O . PHE B 1 83 ? 19.077 16.606 24.049 1.00 21.48 80 PHE B O 1
ATOM 2730 N N . LEU B 1 84 ? 20.679 15.058 24.547 1.00 23.76 81 LEU B N 1
ATOM 2731 C CA . LEU B 1 84 ? 21.022 14.748 23.166 1.00 23.21 81 LEU B CA 1
ATOM 2732 C C . LEU B 1 84 ? 20.241 13.534 22.694 1.00 26.12 81 LEU B C 1
ATOM 2733 O O . LEU B 1 84 ? 20.384 12.460 23.255 1.00 26.65 81 LEU B O 1
ATOM 2738 N N . LEU B 1 85 ? 19.426 13.703 21.657 1.00 25.49 82 LEU B N 1
ATOM 2739 C CA . LEU B 1 85 ? 18.722 12.580 21.029 1.00 26.45 82 LEU B CA 1
ATOM 2740 C C . LEU B 1 85 ? 19.524 12.132 19.819 1.00 26.34 82 LEU B C 1
ATOM 2741 O O . LEU B 1 85 ? 19.969 12.973 19.047 1.00 25.50 82 LEU B O 1
ATOM 2746 N N . ARG B 1 86 ? 19.712 10.829 19.642 1.00 31.71 83 ARG B N 1
ATOM 2747 C CA . ARG B 1 86 ? 20.502 10.331 18.509 1.00 31.80 83 ARG B CA 1
ATOM 2748 C C . ARG B 1 86 ? 19.885 10.795 17.187 1.00 29.22 83 ARG B C 1
ATOM 2749 O O . ARG B 1 86 ? 18.679 11.002 17.102 1.00 29.02 83 ARG B O 1
ATOM 2757 N N . LYS B 1 87 ? 20.711 10.990 16.163 1.00 30.46 84 LYS B N 1
ATOM 2758 C CA . LYS B 1 87 ? 20.221 11.695 14.971 1.00 31.54 84 LYS B CA 1
ATOM 2759 C C . LYS B 1 87 ? 19.134 10.945 14.196 1.00 34.10 84 LYS B C 1
ATOM 2760 O O . LYS B 1 87 ? 18.367 11.565 13.456 1.00 35.85 84 LYS B O 1
ATOM 2766 N N . ASN B 1 88 ? 19.037 9.634 14.373 1.00 32.98 85 ASN B N 1
ATOM 2767 C CA . ASN B 1 88 ? 18.012 8.866 13.668 1.00 36.68 85 ASN B CA 1
ATOM 2768 C C . ASN B 1 88 ? 16.788 8.586 14.543 1.00 35.59 85 ASN B C 1
ATOM 2769 O O . ASN B 1 88 ? 15.992 7.690 14.270 1.00 37.13 85 ASN B O 1
ATOM 2774 N N . CYS B 1 89 ? 16.658 9.369 15.602 1.00 33.21 86 CYS B N 1
ATOM 2775 C CA . CYS B 1 89 ? 15.507 9.312 16.506 1.00 33.45 86 CYS B CA 1
ATOM 2776 C C . CYS B 1 89 ? 14.149 9.507 15.805 1.00 33.37 86 CYS B C 1
ATOM 2777 O O . CYS B 1 89 ? 13.983 10.442 15.030 1.00 32.00 86 CYS B O 1
ATOM 2780 N N . GLN B 1 90 ? 13.186 8.632 16.097 1.00 31.24 87 GLN B N 1
ATOM 2781 C CA . GLN B 1 90 ? 11.870 8.700 15.492 1.00 34.15 87 GLN B CA 1
ATOM 2782 C C . GLN B 1 90 ? 10.765 8.854 16.526 1.00 33.67 87 GLN B C 1
ATOM 2783 O O . GLN B 1 90 ? 9.600 8.631 16.240 1.00 35.46 87 GLN B O 1
ATOM 2789 N N . LEU B 1 91 ? 11.142 9.222 17.735 1.00 32.56 88 LEU B N 1
ATOM 2790 C CA . LEU B 1 91 ? 10.192 9.488 18.795 1.00 30.67 88 LEU B CA 1
ATOM 2791 C C . LEU B 1 91 ? 9.122 10.505 18.336 1.00 29.88 88 LEU B C 1
ATOM 2792 O O . LEU B 1 91 ? 9.449 11.635 17.981 1.00 27.38 88 LEU B O 1
ATOM 2797 N N . TYR B 1 92 ? 7.852 10.097 18.345 1.00 31.38 89 TYR B N 1
ATOM 2798 C CA . TYR B 1 92 ? 6.774 10.961 17.869 1.00 30.61 89 TYR B CA 1
ATOM 2799 C C . TYR B 1 92 ? 6.986 11.508 16.482 1.00 30.27 89 TYR B C 1
ATOM 2800 O O . TYR B 1 92 ? 6.658 12.669 16.236 1.00 31.63 89 TYR B O 1
ATOM 2809 N N . GLU B 1 93 ? 7.563 10.699 15.602 1.00 29.52 90 GLU B N 1
ATOM 2810 C CA . GLU B 1 93 ? 7.850 11.110 14.239 1.00 31.26 90 GLU B CA 1
ATOM 2811 C C . GLU B 1 93 ? 8.616 12.446 14.172 1.00 30.77 90 GLU B C 1
ATOM 2812 O O . GLU B 1 93 ? 8.460 13.207 13.206 1.00 28.22 90 GLU B O 1
ATOM 2818 N N . ARG B 1 94 ? 9.446 12.711 15.183 1.00 29.19 91 ARG B N 1
ATOM 2819 C CA . ARG B 1 94 ? 10.245 13.937 15.245 1.00 25.00 91 ARG B CA 1
ATOM 2820 C C . ARG B 1 94 ? 9.398 15.215 15.265 1.00 24.26 91 ARG B C 1
ATOM 2821 O O . ARG B 1 94 ? 9.840 16.268 14.803 1.00 23.96 91 ARG B O 1
ATOM 2829 N N . ARG B 1 95 ? 8.182 15.125 15.792 1.00 24.05 92 ARG B N 1
ATOM 2830 C CA . ARG B 1 95 ? 7.374 16.321 15.958 1.00 23.40 92 ARG B CA 1
ATOM 2831 C C . ARG B 1 95 ? 7.816 17.231 17.109 1.00 25.01 92 ARG B C 1
ATOM 2832 O O . ARG B 1 95 ? 7.798 16.846 18.285 1.00 25.05 92 ARG B O 1
ATOM 2840 N N . GLU B 1 96 ? 8.148 18.466 16.771 1.00 22.80 93 GLU B N 1
ATOM 2841 C CA . GLU B 1 96 ? 8.679 19.396 17.742 1.00 21.99 93 GLU B CA 1
ATOM 2842 C C . GLU B 1 96 ? 7.721 19.656 18.874 1.00 25.57 93 GLU B C 1
ATOM 2843 O O . GLU B 1 96 ? 8.145 19.666 20.061 1.00 21.17 93 GLU B O 1
ATOM 2849 N N . MET B 1 97 ? 6.436 19.825 18.541 1.00 23.24 94 MET B N 1
ATOM 2850 C CA . MET B 1 97 ? 5.438 20.047 19.591 1.00 24.49 94 MET B CA 1
ATOM 2851 C C . MET B 1 97 ? 5.397 18.874 20.582 1.00 22.56 94 MET B C 1
ATOM 2852 O O . MET B 1 97 ? 5.367 19.076 21.790 1.00 22.79 94 MET B O 1
ATOM 2857 N N . LYS B 1 98 ? 5.387 17.653 20.067 1.00 21.44 95 LYS B N 1
ATOM 2858 C CA . LYS B 1 98 ? 5.344 16.486 20.945 1.00 24.77 95 LYS B CA 1
ATOM 2859 C C . LYS B 1 98 ? 6.619 16.308 21.789 1.00 22.15 95 LYS B C 1
ATOM 2860 O O . LYS B 1 98 ? 6.551 16.026 22.981 1.00 23.99 95 LYS B O 1
ATOM 2866 N N . LEU B 1 99 ? 7.781 16.428 21.170 1.00 21.91 96 LEU B N 1
ATOM 2867 C CA . LEU B 1 99 ? 9.026 16.208 21.877 1.00 22.30 96 LEU B CA 1
ATOM 2868 C C . LEU B 1 99 ? 9.231 17.194 23.020 1.00 22.76 96 LEU B C 1
ATOM 2869 O O . LEU B 1 99 ? 9.648 16.818 24.119 1.00 22.15 96 LEU B O 1
ATOM 2874 N N . THR B 1 100 ? 8.955 18.459 22.757 1.00 20.09 97 THR B N 1
ATOM 2875 C CA . THR B 1 100 ? 9.271 19.489 23.712 1.00 21.78 97 THR B CA 1
ATOM 2876 C C . THR B 1 100 ? 8.255 19.492 24.863 1.00 23.75 97 THR B C 1
ATOM 2877 O O . THR B 1 100 ? 8.648 19.635 26.018 1.00 20.62 97 THR B O 1
ATOM 2881 N N . THR B 1 101 ? 6.963 19.328 24.565 1.00 21.07 98 THR B N 1
ATOM 2882 C CA . THR B 1 101 ? 5.977 19.389 25.645 1.00 22.30 98 THR B CA 1
ATOM 2883 C C . THR B 1 101 ? 6.030 18.113 26.463 1.00 22.03 98 THR B C 1
ATOM 2884 O O . THR B 1 101 ? 5.735 18.130 27.652 1.00 23.45 98 THR B O 1
ATOM 2888 N N . LEU B 1 102 ? 6.485 17.025 25.858 1.00 21.37 99 LEU B N 1
ATOM 2889 C CA . LEU B 1 102 ? 6.660 15.801 26.609 1.00 22.12 99 LEU B CA 1
ATOM 2890 C C . LEU B 1 102 ? 7.827 15.962 27.582 1.00 23.83 99 LEU B C 1
ATOM 2891 O O . LEU B 1 102 ? 7.686 15.684 28.766 1.00 23.85 99 LEU B O 1
ATOM 2896 N N . PHE B 1 103 ? 8.945 16.501 27.102 1.00 23.54 100 PHE B N 1
ATOM 2897 C CA . PHE B 1 103 ? 10.094 16.700 27.969 1.00 22.10 100 PHE B CA 1
ATOM 2898 C C . PHE B 1 103 ? 9.825 17.690 29.111 1.00 21.92 100 PHE B C 1
ATOM 2899 O O . PHE B 1 103 ? 10.283 17.457 30.239 1.00 24.19 100 PHE B O 1
ATOM 2907 N N . SER B 1 104 ? 9.095 18.777 28.855 1.00 20.90 101 SER B N 1
ATOM 2908 C CA . SER B 1 104 ? 8.859 19.742 29.931 1.00 21.35 101 SER B CA 1
ATOM 2909 C C . SER B 1 104 ? 7.908 19.144 30.970 1.00 22.31 101 SER B C 1
ATOM 2910 O O . SER B 1 104 ? 8.053 19.350 32.161 1.00 23.23 101 SER B O 1
ATOM 2913 N N . SER B 1 105 ? 6.951 18.377 30.490 1.00 22.08 102 SER B N 1
ATOM 2914 C CA . SER B 1 105 ? 6.030 17.647 31.330 1.00 23.37 102 SER B CA 1
ATOM 2915 C C . SER B 1 105 ? 6.756 16.541 32.118 1.00 24.64 102 SER B C 1
ATOM 2916 O O . SER B 1 105 ? 6.543 16.399 33.325 1.00 26.59 102 SER B O 1
ATOM 2919 N N . LEU B 1 106 ? 7.606 15.767 31.441 1.00 22.70 103 LEU B N 1
ATOM 2920 C CA . LEU B 1 106 ? 8.366 14.712 32.107 1.00 24.40 103 LEU B CA 1
ATOM 2921 C C . LEU B 1 106 ? 9.313 15.248 33.214 1.00 25.20 103 LEU B C 1
ATOM 2922 O O . LEU B 1 106 ? 9.306 14.717 34.327 1.00 26.08 103 LEU B O 1
ATOM 2927 N N . MET B 1 107 ? 10.121 16.272 32.913 1.00 24.22 104 MET B N 1
ATOM 2928 C CA . MET B 1 107 ? 11.037 16.837 33.924 1.00 23.94 104 MET B CA 1
ATOM 2929 C C . MET B 1 107 ? 10.275 17.433 35.085 1.00 24.21 104 MET B C 1
ATOM 2930 O O . MET B 1 107 ? 10.699 17.302 36.218 1.00 25.32 104 MET B O 1
ATOM 2935 N N . SER B 1 108 ? 9.145 18.066 34.807 1.00 25.21 105 SER B N 1
ATOM 2936 C CA . SER B 1 108 ? 8.327 18.674 35.854 1.00 24.64 105 SER B CA 1
ATOM 2937 C C . SER B 1 108 ? 7.810 17.666 36.876 1.00 24.18 105 SER B C 1
ATOM 2938 O O . SER B 1 108 ? 7.930 17.866 38.082 1.00 23.63 105 SER B O 1
ATOM 2941 N N . THR B 1 109 ? 7.236 16.589 36.382 1.00 24.97 106 THR B N 1
ATOM 2942 C CA . THR B 1 109 ? 6.616 15.605 37.244 1.00 26.48 106 THR B CA 1
ATOM 2943 C C . THR B 1 109 ? 7.652 14.716 37.925 1.00 25.92 106 THR B C 1
ATOM 2944 O O . THR B 1 109 ? 7.471 14.345 39.078 1.00 28.75 106 THR B O 1
ATOM 2948 N N . TYR B 1 110 ? 8.720 14.368 37.211 1.00 25.58 107 TYR B N 1
ATOM 2949 C CA . TYR B 1 110 ? 9.828 13.636 37.818 1.00 27.18 107 TYR B CA 1
ATOM 2950 C C . TYR B 1 110 ? 10.451 14.448 38.957 1.00 28.60 107 TYR B C 1
ATOM 2951 O O . TYR B 1 110 ? 10.832 13.887 39.982 1.00 29.64 107 TYR B O 1
ATOM 2960 N N . TYR B 1 111 ? 10.551 15.759 38.764 1.00 26.64 108 TYR B N 1
ATOM 2961 C CA . TYR B 1 111 ? 11.084 16.654 39.772 1.00 25.89 108 TYR B CA 1
ATOM 2962 C C . TYR B 1 111 ? 10.190 16.654 41.011 1.00 30.24 108 TYR B C 1
ATOM 2963 O O . TYR B 1 111 ? 10.696 16.527 42.123 1.00 29.56 108 TYR B O 1
ATOM 2972 N N . MET B 1 112 ? 8.874 16.794 40.812 1.00 28.75 109 MET B N 1
ATOM 2973 C CA . MET B 1 112 ? 7.920 16.762 41.918 1.00 30.46 109 MET B CA 1
ATOM 2974 C C . MET B 1 112 ? 7.979 15.446 42.684 1.00 32.85 109 MET B C 1
ATOM 2975 O O . MET B 1 112 ? 7.882 15.437 43.918 1.00 33.70 109 MET B O 1
ATOM 2980 N N . TYR B 1 113 ? 8.087 14.344 41.946 1.00 30.10 110 TYR B N 1
ATOM 2981 C CA . TYR B 1 113 ? 8.197 13.040 42.560 1.00 33.63 110 TYR B CA 1
ATOM 2982 C C . TYR B 1 113 ? 9.460 12.963 43.425 1.00 35.42 110 TYR B C 1
ATOM 2983 O O . TYR B 1 113 ? 9.383 12.574 44.586 1.00 40.06 110 TYR B O 1
ATOM 2992 N N . PHE B 1 114 ? 10.614 13.309 42.856 1.00 30.36 111 PHE B N 1
ATOM 2993 C CA . PHE B 1 114 ? 11.883 13.177 43.566 1.00 32.67 111 PHE B CA 1
ATOM 2994 C C . PHE B 1 114 ? 12.073 14.213 44.673 1.00 34.45 111 PHE B C 1
ATOM 2995 O O . PHE B 1 114 ? 12.830 13.982 45.614 1.00 35.34 111 PHE B O 1
ATOM 3003 N N . TRP B 1 115 ? 11.387 15.339 44.558 1.00 32.21 112 TRP B N 1
ATOM 3004 C CA . TRP B 1 115 ? 11.431 16.358 45.585 1.00 33.63 112 TRP B CA 1
ATOM 3005 C C . TRP B 1 115 ? 10.929 15.821 46.915 1.00 39.53 112 TRP B C 1
ATOM 3006 O O . TRP B 1 115 ? 11.555 16.008 47.949 1.00 37.03 112 TRP B O 1
ATOM 3017 N N . SER B 1 116 ? 9.818 15.106 46.861 1.00 43.12 113 SER B N 1
ATOM 3018 C CA . SER B 1 116 ? 9.211 14.567 48.061 1.00 45.42 113 SER B CA 1
ATOM 3019 C C . SER B 1 116 ? 10.095 13.504 48.733 1.00 46.02 113 SER B C 1
ATOM 3020 O O . SER B 1 116 ? 9.962 13.294 49.925 1.00 53.02 113 SER B O 1
ATOM 3023 N N . GLN B 1 117 ? 11.031 12.892 47.995 1.00 47.55 114 GLN B N 1
ATOM 3024 C CA . GLN B 1 117 ? 12.030 11.966 48.580 1.00 43.99 114 GLN B CA 1
ATOM 3025 C C . GLN B 1 117 ? 13.156 12.729 49.291 1.00 44.19 114 GLN B C 1
ATOM 3026 O O . GLN B 1 117 ? 13.574 12.353 50.373 1.00 50.00 114 GLN B O 1
ATOM 3032 N N . TYR B 1 118 ? 13.690 13.765 48.644 1.00 41.59 115 TYR B N 1
ATOM 3033 C CA . TYR B 1 118 ? 14.843 14.532 49.147 1.00 41.41 115 TYR B CA 1
ATOM 3034 C C . TYR B 1 118 ? 14.509 15.651 50.143 1.00 44.14 115 TYR B C 1
ATOM 3035 O O . TYR B 1 118 ? 15.363 16.071 50.903 1.00 47.75 115 TYR B O 1
ATOM 3044 N N . PHE B 1 119 ? 13.299 16.188 50.087 1.00 44.35 116 PHE B N 1
ATOM 3045 C CA . PHE B 1 119 ? 12.878 17.231 51.014 1.00 44.05 116 PHE B CA 1
ATOM 3046 C C . PHE B 1 119 ? 11.543 16.888 51.661 1.00 45.72 116 PHE B C 1
ATOM 3047 O O . PHE B 1 119 ? 10.569 17.605 51.449 1.00 47.13 116 PHE B O 1
ATOM 3055 N N . PRO B 1 120 ? 11.490 15.817 52.472 1.00 52.24 117 PRO B N 1
ATOM 3056 C CA . PRO B 1 120 ? 10.207 15.432 53.091 1.00 53.00 117 PRO B CA 1
ATOM 3057 C C . PRO B 1 120 ? 9.647 16.528 54.011 1.00 51.37 117 PRO B C 1
ATOM 3058 O O . PRO B 1 120 ? 8.452 16.589 54.257 1.00 51.76 117 PRO B O 1
ATOM 3062 N N . ASP B 1 121 ? 10.532 17.384 54.508 1.00 53.24 118 ASP B N 1
ATOM 3063 C CA . ASP B 1 121 ? 10.166 18.450 55.431 1.00 54.09 118 ASP B CA 1
ATOM 3064 C C . ASP B 1 121 ? 9.781 19.772 54.765 1.00 51.09 118 ASP B C 1
ATOM 3065 O O . ASP B 1 121 ? 9.439 20.745 55.445 1.00 49.16 118 ASP B O 1
ATOM 3070 N N . LYS B 1 122 ? 9.910 19.832 53.445 1.00 50.95 119 LYS B N 1
ATOM 3071 C CA . LYS B 1 122 ? 9.505 21.013 52.704 1.00 46.36 119 LYS B CA 1
ATOM 3072 C C . LYS B 1 122 ? 8.454 20.632 51.679 1.00 45.35 119 LYS B C 1
ATOM 3073 O O . LYS B 1 122 ? 8.756 20.558 50.492 1.00 43.46 119 LYS B O 1
ATOM 3079 N N . PRO B 1 123 ? 7.218 20.370 52.136 1.00 47.87 120 PRO B N 1
ATOM 3080 C CA . PRO B 1 123 ? 6.161 19.999 51.196 1.00 45.44 120 PRO B CA 1
ATOM 3081 C C . PRO B 1 123 ? 5.911 21.108 50.175 1.00 44.27 120 PRO B C 1
ATOM 3082 O O . PRO B 1 123 ? 6.070 22.284 50.474 1.00 42.70 120 PRO B O 1
ATOM 3086 N N . LEU B 1 124 ? 5.565 20.714 48.962 1.00 41.63 121 LEU B N 1
ATOM 3087 C CA . LEU B 1 124 ? 5.375 21.663 47.893 1.00 40.92 121 LEU B CA 1
ATOM 3088 C C . LEU B 1 124 ? 4.078 22.437 48.078 1.00 40.26 121 LEU B C 1
ATOM 3089 O O . LEU B 1 124 ? 3.055 21.879 48.432 1.00 42.40 121 LEU B O 1
ATOM 3094 N N . HIS B 1 125 ? 4.158 23.736 47.852 1.00 39.50 122 HIS B N 1
ATOM 3095 C CA . HIS B 1 125 ? 3.032 24.650 47.919 1.00 39.24 122 HIS B CA 1
ATOM 3096 C C . HIS B 1 125 ? 2.406 24.837 46.543 1.00 40.67 122 HIS B C 1
ATOM 3097 O O . HIS B 1 125 ? 3.123 24.908 45.544 1.00 38.17 122 HIS B O 1
ATOM 3104 N N . ILE B 1 126 ? 1.083 24.967 46.496 1.00 42.75 123 ILE B N 1
ATOM 3105 C CA . ILE B 1 126 ? 0.348 25.021 45.230 1.00 41.15 123 ILE B CA 1
ATOM 3106 C C . ILE B 1 126 ? 0.810 26.172 44.332 1.00 41.37 123 ILE B C 1
ATOM 3107 O O . ILE B 1 126 ? 0.737 26.081 43.102 1.00 40.43 123 ILE B O 1
ATOM 3112 N N . ASP B 1 127 ? 1.352 27.229 44.928 1.00 41.08 124 ASP B N 1
ATOM 3113 C CA . ASP B 1 127 ? 1.767 28.380 44.136 1.00 41.42 124 ASP B CA 1
ATOM 3114 C C . ASP B 1 127 ? 3.255 28.335 43.825 1.00 41.20 124 ASP B C 1
ATOM 3115 O O . ASP B 1 127 ? 3.779 29.274 43.246 1.00 40.92 124 ASP B O 1
ATOM 3120 N N . HIS B 1 128 ? 3.935 27.255 44.217 1.00 38.77 125 HIS B N 1
ATOM 3121 C CA . HIS B 1 128 ? 5.360 27.129 43.951 1.00 36.75 125 HIS B CA 1
ATOM 3122 C C . HIS B 1 128 ? 5.744 25.712 43.531 1.00 35.77 125 HIS B C 1
ATOM 3123 O O . HIS B 1 128 ? 6.575 25.048 44.167 1.00 35.12 125 HIS B O 1
ATOM 3130 N N . LEU B 1 129 ? 5.128 25.237 42.456 1.00 35.61 126 LEU B N 1
ATOM 3131 C CA . LEU B 1 129 ? 5.487 23.936 41.904 1.00 31.81 126 LEU B CA 1
ATOM 3132 C C . LEU B 1 129 ? 6.655 24.047 40.933 1.00 29.94 126 LEU B C 1
ATOM 3133 O O . LEU B 1 129 ? 6.864 25.086 40.344 1.00 30.08 126 LEU B O 1
ATOM 3138 N N . PRO B 1 130 ? 7.445 22.975 40.779 1.00 30.28 127 PRO B N 1
ATOM 3139 C CA . PRO B 1 130 ? 8.558 23.068 39.821 1.00 29.39 127 PRO B CA 1
ATOM 3140 C C . PRO B 1 130 ? 8.116 22.876 38.352 1.00 28.33 127 PRO B C 1
ATOM 3141 O O . PRO B 1 130 ? 7.732 21.772 37.960 1.00 30.63 127 PRO B O 1
ATOM 3145 N N . ASN B 1 131 ? 8.157 23.949 37.571 1.00 28.66 128 ASN B N 1
ATOM 3146 C CA . ASN B 1 131 ? 7.839 23.935 36.150 1.00 26.99 128 ASN B CA 1
ATOM 3147 C C . ASN B 1 131 ? 9.066 24.197 35.279 1.00 26.78 128 ASN B C 1
ATOM 3148 O O . ASN B 1 131 ? 10.055 24.783 35.740 1.00 28.04 128 ASN B O 1
ATOM 3153 N N . PHE B 1 132 ? 9.022 23.679 34.054 1.00 23.79 129 PHE B N 1
ATOM 3154 C CA . PHE B 1 132 ? 10.124 23.762 33.103 1.00 21.62 129 PHE B CA 1
ATOM 3155 C C . PHE B 1 132 ? 9.635 24.200 31.728 1.00 23.78 129 PHE B C 1
ATOM 3156 O O . PHE B 1 132 ? 8.514 23.879 31.319 1.00 24.72 129 PHE B O 1
ATOM 3164 N N . ASP B 1 133 ? 10.455 24.959 31.011 1.00 23.11 130 ASP B N 1
ATOM 3165 C CA . ASP B 1 133 ? 10.192 25.147 29.595 1.00 22.24 130 ASP B CA 1
ATOM 3166 C C . ASP B 1 133 ? 10.964 24.033 28.879 1.00 20.43 130 ASP B C 1
ATOM 3167 O O . ASP B 1 133 ? 11.674 23.256 29.532 1.00 18.62 130 ASP B O 1
ATOM 3172 N N . ALA B 1 134 ? 10.841 23.947 27.559 1.00 20.17 131 ALA B N 1
ATOM 3173 C CA . ALA B 1 134 ? 11.679 23.015 26.806 1.00 19.71 131 ALA B CA 1
ATOM 3174 C C . ALA B 1 134 ? 11.775 23.455 25.345 1.00 19.97 131 ALA B C 1
ATOM 3175 O O . ALA B 1 134 ? 10.774 23.753 24.712 1.00 22.68 131 ALA B O 1
ATOM 3177 N N . ARG B 1 135 ? 12.974 23.431 24.791 1.00 18.65 132 ARG B N 1
ATOM 3178 C CA . ARG B 1 135 ? 13.130 23.785 23.403 1.00 19.69 132 ARG B CA 1
ATOM 3179 C C . ARG B 1 135 ? 13.958 22.724 22.700 1.00 19.43 132 ARG B C 1
ATOM 3180 O O . ARG B 1 135 ? 14.733 22.005 23.336 1.00 20.96 132 ARG B O 1
ATOM 3188 N N . ALA B 1 136 ? 13.707 22.578 21.408 1.00 19.29 133 ALA B N 1
ATOM 3189 C CA . ALA B 1 136 ? 14.453 21.676 20.525 1.00 19.85 133 ALA B CA 1
ATOM 3190 C C . ALA B 1 136 ? 15.391 22.476 19.639 1.00 20.09 133 ALA B C 1
ATOM 3191 O O . ALA B 1 136 ? 15.002 23.547 19.147 1.00 20.01 133 ALA B O 1
ATOM 3193 N N . VAL B 1 137 ? 16.635 22.014 19.488 1.00 20.46 134 VAL B N 1
ATOM 3194 C CA . VAL B 1 137 ? 17.572 22.648 18.564 1.00 20.87 134 VAL B CA 1
ATOM 3195 C C . VAL B 1 137 ? 18.206 21.563 17.723 1.00 21.65 134 VAL B C 1
ATOM 3196 O O . VAL B 1 137 ? 18.514 20.485 18.245 1.00 21.81 134 VAL B O 1
ATOM 3200 N N . LEU B 1 138 ? 18.333 21.821 16.418 1.00 22.24 135 LEU B N 1
ATOM 3201 C CA . LEU B 1 138 ? 18.922 20.890 15.466 1.00 23.16 135 LEU B CA 1
ATOM 3202 C C . LEU B 1 138 ? 20.383 21.215 15.216 1.00 23.63 135 LEU B C 1
ATOM 3203 O O . LEU B 1 138 ? 20.762 22.375 15.098 1.00 23.50 135 LEU B O 1
ATOM 3208 N N . TYR B 1 139 ? 21.209 20.190 15.164 1.00 24.26 136 TYR B N 1
ATOM 3209 C CA . TYR B 1 139 ? 22.606 20.355 14.829 1.00 25.83 136 TYR B CA 1
ATOM 3210 C C . TYR B 1 139 ? 22.954 19.280 13.835 1.00 26.04 136 TYR B C 1
ATOM 3211 O O . TYR B 1 139 ? 22.791 18.104 14.149 1.00 29.15 136 TYR B O 1
ATOM 3220 N N . PRO B 1 140 ? 23.426 19.681 12.636 1.00 26.87 137 PRO B N 1
ATOM 3221 C CA . PRO B 1 140 ? 23.669 18.840 11.451 1.00 31.10 137 PRO B CA 1
ATOM 3222 C C . PRO B 1 140 ? 25.011 18.098 11.454 1.00 36.47 137 PRO B C 1
ATOM 3223 O O . PRO B 1 140 ? 25.271 17.313 10.527 1.00 38.92 137 PRO B O 1
ATOM 3227 N N . ASP B 1 141 ? 25.882 18.416 12.406 1.00 31.28 138 ASP B N 1
ATOM 3228 C CA . ASP B 1 141 ? 27.219 17.812 12.475 1.00 30.92 138 ASP B CA 1
ATOM 3229 C C . ASP B 1 141 ? 27.596 17.607 13.955 1.00 32.19 138 ASP B C 1
ATOM 3230 O O . ASP B 1 141 ? 27.283 18.450 14.796 1.00 29.37 138 ASP B O 1
ATOM 3235 N N . PHE B 1 142 ? 28.260 16.497 14.271 1.00 31.61 139 PHE B N 1
ATOM 3236 C CA . PHE B 1 142 ? 28.580 16.178 15.658 1.00 31.37 139 PHE B CA 1
ATOM 3237 C C . PHE B 1 142 ? 29.553 17.170 16.307 1.00 31.61 139 PHE B C 1
ATOM 3238 O O . PHE B 1 142 ? 29.526 17.353 17.529 1.00 29.45 139 PHE B O 1
ATOM 3246 N N . LYS B 1 143 ? 30.382 17.842 15.512 1.00 29.74 140 LYS B N 1
ATOM 3247 C CA . LYS B 1 143 ? 31.284 18.836 16.094 1.00 32.91 140 LYS B CA 1
ATOM 3248 C C . LYS B 1 143 ? 30.469 19.971 16.728 1.00 33.07 140 LYS B C 1
ATOM 3249 O O . LYS B 1 143 ? 30.924 20.587 17.665 1.00 32.32 140 LYS B O 1
ATOM 3255 N N . HIS B 1 144 ? 29.249 20.220 16.238 1.00 32.50 141 HIS B N 1
ATOM 3256 C CA . HIS B 1 144 ? 28.413 21.257 16.842 1.00 29.26 141 HIS B CA 1
ATOM 3257 C C . HIS B 1 144 ? 27.825 20.748 18.158 1.00 25.27 141 HIS B C 1
ATOM 3258 O O . HIS B 1 144 ? 27.551 21.534 19.072 1.00 25.70 141 HIS B O 1
ATOM 3265 N N . ILE B 1 145 ? 27.646 19.432 18.249 1.00 26.18 142 ILE B N 1
ATOM 3266 C CA . ILE B 1 145 ? 27.195 18.805 19.486 1.00 25.83 142 ILE B CA 1
ATOM 3267 C C . ILE B 1 145 ? 28.296 18.931 20.557 1.00 26.53 142 ILE B C 1
ATOM 3268 O O . ILE B 1 145 ? 28.004 19.212 21.715 1.00 25.45 142 ILE B O 1
ATOM 3273 N N . ARG B 1 146 ? 29.546 18.692 20.168 1.00 27.55 143 ARG B N 1
ATOM 3274 C CA . ARG B 1 146 ? 30.696 18.929 21.040 1.00 29.68 143 ARG B CA 1
ATOM 3275 C C . ARG B 1 146 ? 30.747 20.368 21.531 1.00 26.97 143 ARG B C 1
ATOM 3276 O O . ARG B 1 146 ? 30.880 20.621 22.738 1.00 24.92 143 ARG B O 1
ATOM 3284 N N . ASN B 1 147 ? 30.642 21.301 20.587 1.00 25.71 144 ASN B N 1
ATOM 3285 C CA . ASN B 1 147 ? 30.682 22.707 20.922 1.00 25.80 144 ASN B CA 1
ATOM 3286 C C . ASN B 1 147 ? 29.476 23.114 21.743 1.00 26.22 144 ASN B C 1
ATOM 3287 O O . ASN B 1 147 ? 29.576 24.025 22.566 1.00 25.51 144 ASN B O 1
ATOM 3292 N N . TYR B 1 148 ? 28.347 22.437 21.539 1.00 24.19 145 TYR B N 1
ATOM 3293 C CA . TYR B 1 148 ? 27.163 22.729 22.323 1.00 22.57 145 TYR B CA 1
ATOM 3294 C C . TYR B 1 148 ? 27.388 22.362 23.795 1.00 22.27 145 TYR B C 1
ATOM 3295 O O . TYR B 1 148 ? 27.104 23.164 24.665 1.00 21.71 145 TYR B O 1
ATOM 3304 N N . PHE B 1 149 ? 27.869 21.148 24.081 1.00 22.75 146 PHE B N 1
ATOM 3305 C CA . PHE B 1 149 ? 28.059 20.753 25.480 1.00 22.57 146 PHE B CA 1
ATOM 3306 C C . PHE B 1 149 ? 29.238 21.516 26.122 1.00 24.18 146 PHE B C 1
ATOM 3307 O O . PHE B 1 149 ? 29.172 21.876 27.286 1.00 23.77 146 PHE B O 1
ATOM 3315 N N . SER B 1 150 ? 30.265 21.830 25.338 1.00 25.81 147 SER B N 1
ATOM 3316 C CA . SER B 1 150 ? 31.294 22.751 25.785 1.00 24.42 147 SER B CA 1
ATOM 3317 C C . SER B 1 150 ? 30.697 24.097 26.167 1.00 25.81 147 SER B C 1
ATOM 3318 O O . SER B 1 150 ? 31.006 24.633 27.217 1.00 26.81 147 SER B O 1
ATOM 3321 N N . TRP B 1 151 ? 29.820 24.627 25.321 1.00 25.27 148 TRP B N 1
ATOM 3322 C CA . TRP B 1 151 ? 29.161 25.892 25.621 1.00 22.54 148 TRP B CA 1
ATOM 3323 C C . TRP B 1 151 ? 28.443 25.856 26.961 1.00 25.22 148 TRP B C 1
ATOM 3324 O O . TRP B 1 151 ? 28.577 26.785 27.764 1.00 25.51 148 TRP B O 1
ATOM 3335 N N . ARG B 1 152 ? 27.714 24.772 27.225 1.00 23.02 149 ARG B N 1
ATOM 3336 C CA . ARG B 1 152 ? 26.926 24.697 28.445 1.00 23.90 149 ARG B CA 1
ATOM 3337 C C . ARG B 1 152 ? 27.843 24.537 29.670 1.00 24.29 149 ARG B C 1
ATOM 3338 O O . ARG B 1 152 ? 27.564 25.075 30.729 1.00 23.11 149 ARG B O 1
ATOM 3346 N N . GLN B 1 153 ? 28.951 23.822 29.507 1.00 24.97 150 GLN B N 1
ATOM 3347 C CA . GLN B 1 153 ? 29.854 23.590 30.617 1.00 26.93 150 GLN B CA 1
ATOM 3348 C C . GLN B 1 153 ? 30.657 24.850 30.962 1.00 26.79 150 GLN B C 1
ATOM 3349 O O . GLN B 1 153 ? 30.914 25.130 32.140 1.00 25.24 150 GLN B O 1
ATOM 3355 N N . VAL B 1 154 ? 31.057 25.593 29.936 1.00 25.86 151 VAL B N 1
ATOM 3356 C CA . VAL B 1 154 ? 31.703 26.883 30.128 1.00 25.23 151 VAL B CA 1
ATOM 3357 C C . VAL B 1 154 ? 30.750 27.828 30.829 1.00 28.47 151 VAL B C 1
ATOM 3358 O O . VAL B 1 154 ? 31.129 28.556 31.740 1.00 28.91 151 VAL B O 1
ATOM 3362 N N . ASP B 1 155 ? 29.490 27.764 30.439 1.00 29.62 152 ASP B N 1
ATOM 3363 C CA . ASP B 1 155 ? 28.476 28.596 31.064 1.00 27.37 152 ASP B CA 1
ATOM 3364 C C . ASP B 1 155 ? 28.244 28.239 32.520 1.00 25.68 152 ASP B C 1
ATOM 3365 O O . ASP B 1 155 ? 27.865 29.084 33.310 1.00 26.24 152 ASP B O 1
ATOM 3370 N N . CYS B 1 156 ? 28.415 26.965 32.849 1.00 25.82 153 CYS B N 1
ATOM 3371 C CA . CYS B 1 156 ? 28.307 26.495 34.211 1.00 25.55 153 CYS B CA 1
ATOM 3372 C C . CYS B 1 156 ? 29.427 27.122 35.030 1.00 25.72 153 CYS B C 1
ATOM 3373 O O . CYS B 1 156 ? 29.211 27.589 36.117 1.00 25.59 153 CYS B O 1
ATOM 3376 N N . HIS B 1 157 ? 30.624 27.114 34.463 1.00 27.25 154 HIS B N 1
ATOM 3377 C CA . HIS B 1 157 ? 31.808 27.688 35.062 1.00 28.82 154 HIS B CA 1
ATOM 3378 C C . HIS B 1 157 ? 31.641 29.188 35.309 1.00 30.34 154 HIS B C 1
ATOM 3379 O O . HIS B 1 157 ? 31.803 29.662 36.434 1.00 30.68 154 HIS B O 1
ATOM 3386 N N . ILE B 1 158 ? 31.270 29.917 34.257 1.00 29.21 155 ILE B N 1
ATOM 3387 C CA . ILE B 1 158 ? 31.112 31.358 34.323 1.00 28.40 155 ILE B CA 1
ATOM 3388 C C . ILE B 1 158 ? 30.076 31.747 35.367 1.00 30.79 155 ILE B C 1
ATOM 3389 O O . ILE B 1 158 ? 30.310 32.653 36.151 1.00 29.23 155 ILE B O 1
ATOM 3394 N N . ASN B 1 159 ? 28.931 31.064 35.358 1.00 29.13 156 ASN B N 1
ATOM 3395 C CA . ASN B 1 159 ? 27.849 31.378 36.267 1.00 27.58 156 ASN B CA 1
ATOM 3396 C C . ASN B 1 159 ? 28.132 30.935 37.701 1.00 29.44 156 ASN B C 1
ATOM 3397 O O . ASN B 1 159 ? 27.705 31.598 38.649 1.00 28.15 156 ASN B O 1
ATOM 3402 N N . ASN B 1 160 ? 28.831 29.816 37.866 1.00 26.67 157 ASN B N 1
ATOM 3403 C CA . ASN B 1 160 ? 29.120 29.356 39.198 1.00 28.90 157 ASN B CA 1
ATOM 3404 C C . ASN B 1 160 ? 30.137 30.301 39.844 1.00 29.05 157 ASN B C 1
ATOM 3405 O O . ASN B 1 160 ? 30.055 30.547 41.019 1.00 27.24 157 ASN B O 1
ATOM 3410 N N . LEU B 1 161 ? 31.095 30.781 39.054 1.00 29.01 158 LEU B N 1
ATOM 3411 C CA . LEU B 1 161 ? 32.099 31.741 39.477 1.00 30.62 158 LEU B CA 1
ATOM 3412 C C . LEU B 1 161 ? 31.456 33.057 39.922 1.00 31.19 158 LEU B C 1
ATOM 3413 O O . LEU B 1 161 ? 31.785 33.628 40.964 1.00 31.53 158 LEU B O 1
ATOM 3418 N N . TYR B 1 162 ? 30.504 33.505 39.125 1.00 28.97 159 TYR B N 1
ATOM 3419 C CA . TYR B 1 162 ? 29.805 34.744 39.389 1.00 30.34 159 TYR B CA 1
ATOM 3420 C C . TYR B 1 162 ? 29.008 34.721 40.686 1.00 32.14 159 TYR B C 1
ATOM 3421 O O . TYR B 1 162 ? 29.103 35.648 41.491 1.00 33.07 159 TYR B O 1
ATOM 3430 N N . ASN B 1 163 ? 28.201 33.680 40.848 1.00 30.83 160 ASN B N 1
ATOM 3431 C CA . ASN B 1 163 ? 27.356 33.485 42.023 1.00 31.30 160 ASN B CA 1
ATOM 3432 C C . ASN B 1 163 ? 28.130 33.180 43.290 1.00 31.39 160 ASN B C 1
ATOM 3433 O O . ASN B 1 163 ? 27.723 33.596 44.362 1.00 32.08 160 ASN B O 1
ATOM 3438 N N . THR B 1 164 ? 29.223 32.435 43.167 1.00 29.31 161 THR B N 1
ATOM 3439 C CA . THR B 1 164 ? 30.043 32.114 44.318 1.00 31.73 161 THR B CA 1
ATOM 3440 C C . THR B 1 164 ? 30.783 33.359 44.821 1.00 32.66 161 THR B C 1
ATOM 3441 O O . THR B 1 164 ? 30.840 33.610 46.008 1.00 32.02 161 THR B O 1
ATOM 3445 N N . THR B 1 165 ? 31.333 34.129 43.884 1.00 33.24 162 THR B N 1
ATOM 3446 C CA . THR B 1 165 ? 32.039 35.364 44.175 1.00 31.94 162 THR B CA 1
ATOM 3447 C C . THR B 1 165 ? 31.087 36.391 44.751 1.00 33.90 162 THR B C 1
ATOM 3448 O O . THR B 1 165 ? 31.403 37.033 45.748 1.00 35.17 162 THR B O 1
ATOM 3452 N N . PHE B 1 166 ? 29.935 36.550 44.109 1.00 32.29 163 PHE B N 1
ATOM 3453 C CA . PHE B 1 166 ? 28.963 37.530 44.550 1.00 34.20 163 PHE B CA 1
ATOM 3454 C C . PHE B 1 166 ? 28.575 37.292 46.010 1.00 36.60 163 PHE B C 1
ATOM 3455 O O . PHE B 1 166 ? 28.587 38.221 46.831 1.00 36.89 163 PHE B O 1
ATOM 3463 N N . TRP B 1 167 ? 28.202 36.054 46.320 1.00 34.41 164 TRP B N 1
ATOM 3464 C CA . TRP B 1 167 ? 27.652 35.749 47.631 1.00 35.37 164 TRP B CA 1
ATOM 3465 C C . TRP B 1 167 ? 28.708 35.659 48.715 1.00 36.81 164 TRP B C 1
ATOM 3466 O O . TRP B 1 167 ? 28.394 35.829 49.882 1.00 37.59 164 TRP B O 1
ATOM 3477 N N . ASN B 1 168 ? 29.947 35.364 48.348 1.00 36.19 165 ASN B N 1
ATOM 3478 C CA . ASN B 1 168 ? 31.029 35.432 49.310 1.00 37.29 165 ASN B CA 1
ATOM 3479 C C . ASN B 1 168 ? 31.468 36.874 49.590 1.00 39.21 165 ASN B C 1
ATOM 3480 O O . ASN B 1 168 ? 31.880 37.180 50.697 1.00 41.10 165 ASN B O 1
ATOM 3485 N N . LEU B 1 169 ? 31.385 37.759 48.595 1.00 39.98 166 LEU B N 1
ATOM 3486 C CA . LEU B 1 169 ? 31.613 39.187 48.830 1.00 39.51 166 LEU B CA 1
ATOM 3487 C C . LEU B 1 169 ? 30.580 39.712 49.838 1.00 42.53 166 LEU B C 1
ATOM 3488 O O . LEU B 1 169 ? 30.896 40.533 50.693 1.00 40.30 166 LEU B O 1
ATOM 3493 N N . VAL B 1 170 ? 29.350 39.218 49.742 1.00 42.06 167 VAL B N 1
ATOM 3494 C CA . VAL B 1 170 ? 28.301 39.648 50.656 1.00 42.59 167 VAL B CA 1
ATOM 3495 C C . VAL B 1 170 ? 28.488 39.028 52.032 1.00 43.32 167 VAL B C 1
ATOM 3496 O O . VAL B 1 170 ? 28.449 39.742 53.015 1.00 50.30 167 VAL B O 1
ATOM 3500 N N . LEU B 1 171 ? 28.765 37.728 52.095 1.00 42.54 168 LEU B N 1
ATOM 3501 C CA . LEU B 1 171 ? 28.822 37.001 53.365 1.00 46.09 168 LEU B CA 1
ATOM 3502 C C . LEU B 1 171 ? 30.183 37.153 54.071 1.00 48.50 168 LEU B C 1
ATOM 3503 O O . LEU B 1 171 ? 30.225 37.389 55.271 1.00 53.28 168 LEU B O 1
ATOM 3508 N N . LYS B 1 172 ? 31.291 37.076 53.342 1.00 47.15 169 LYS B N 1
ATOM 3509 C CA . LYS B 1 172 ? 32.606 37.285 53.957 1.00 45.24 169 LYS B CA 1
ATOM 3510 C C . LYS B 1 172 ? 33.005 38.745 54.177 1.00 48.67 169 LYS B C 1
ATOM 3511 O O . LYS B 1 172 ? 33.445 39.100 55.259 1.00 51.76 169 LYS B O 1
ATOM 3517 N N . LEU B 1 173 ? 32.910 39.582 53.153 1.00 48.36 170 LEU B N 1
ATOM 3518 C CA . LEU B 1 173 ? 33.311 40.982 53.291 1.00 44.00 170 LEU B CA 1
ATOM 3519 C C . LEU B 1 173 ? 32.176 41.893 53.725 1.00 49.07 170 LEU B C 1
ATOM 3520 O O . LEU B 1 173 ? 32.354 43.106 53.819 1.00 54.40 170 LEU B O 1
ATOM 3525 N N . LYS B 1 174 ? 31.012 41.311 53.988 1.00 49.15 171 LYS B N 1
ATOM 3526 C CA . LYS B 1 174 ? 29.853 42.070 54.462 1.00 50.39 171 LYS B CA 1
ATOM 3527 C C . LYS B 1 174 ? 29.471 43.225 53.532 1.00 49.46 171 LYS B C 1
ATOM 3528 O O . LYS B 1 174 ? 28.923 44.236 53.972 1.00 50.60 171 LYS B O 1
ATOM 3534 N N . MET B 1 175 ? 29.755 43.068 52.246 1.00 48.09 172 MET B N 1
ATOM 3535 C CA . MET B 1 175 ? 29.286 44.027 51.258 1.00 45.67 172 MET B CA 1
ATOM 3536 C C . MET B 1 175 ? 27.788 43.914 51.065 1.00 45.11 172 MET B C 1
ATOM 3537 O O . MET B 1 175 ? 27.186 42.862 51.282 1.00 47.31 172 MET B O 1
ATOM 3542 N N . THR B 1 176 ? 27.187 45.025 50.682 1.00 44.55 173 THR B N 1
ATOM 3543 C CA . THR B 1 176 ? 25.817 45.034 50.219 1.00 43.45 173 THR B CA 1
ATOM 3544 C C . THR B 1 176 ? 25.743 44.435 48.811 1.00 41.62 173 THR B C 1
ATOM 3545 O O . THR B 1 176 ? 26.767 44.300 48.125 1.00 40.10 173 THR B O 1
ATOM 3549 N N . PRO B 1 177 ? 24.548 44.003 48.400 1.00 40.33 174 PRO B N 1
ATOM 3550 C CA . PRO B 1 177 ? 24.406 43.579 47.001 1.00 39.85 174 PRO B CA 1
ATOM 3551 C C . PRO B 1 177 ? 24.981 44.576 45.976 1.00 39.79 174 PRO B C 1
ATOM 3552 O O . PRO B 1 177 ? 25.727 44.139 45.108 1.00 40.78 174 PRO B O 1
ATOM 3556 N N . GLN B 1 178 ? 24.697 45.872 46.082 1.00 41.89 175 GLN B N 1
ATOM 3557 C CA . GLN B 1 178 ? 25.238 46.814 45.090 1.00 44.32 175 GLN B CA 1
ATOM 3558 C C . GLN B 1 178 ? 26.754 46.925 45.118 1.00 44.56 175 GLN B C 1
ATOM 3559 O O . GLN B 1 178 ? 27.387 47.033 44.063 1.00 44.88 175 GLN B O 1
ATOM 3565 N N . GLN B 1 179 ? 27.335 46.858 46.312 1.00 45.43 176 GLN B N 1
ATOM 3566 C CA . GLN B 1 179 ? 28.772 47.007 46.440 1.00 44.43 176 GLN B CA 1
ATOM 3567 C C . GLN B 1 179 ? 29.477 45.780 45.889 1.00 43.92 176 GLN B C 1
ATOM 3568 O O . GLN B 1 179 ? 30.527 45.889 45.264 1.00 45.18 176 GLN B O 1
ATOM 3574 N N . ALA B 1 180 ? 28.877 44.612 46.088 1.00 44.90 177 ALA B N 1
ATOM 3575 C CA . ALA B 1 180 ? 29.399 43.392 45.490 1.00 43.12 177 ALA B CA 1
ATOM 3576 C C . ALA B 1 180 ? 29.302 43.443 43.949 1.00 39.52 177 ALA B C 1
ATOM 3577 O O . ALA B 1 180 ? 30.227 43.043 43.241 1.00 38.27 177 ALA B O 1
ATOM 3579 N N . GLU B 1 181 ? 28.188 43.949 43.433 1.00 38.83 178 GLU B N 1
ATOM 3580 C CA . GLU B 1 181 ? 27.995 44.005 41.980 1.00 40.41 178 GLU B CA 1
ATOM 3581 C C . GLU B 1 181 ? 29.031 44.973 41.404 1.00 41.81 178 GLU B C 1
ATOM 3582 O O . GLU B 1 181 ? 29.663 44.695 40.390 1.00 40.19 178 GLU B O 1
ATOM 3588 N N . GLN B 1 182 ? 29.219 46.101 42.093 1.00 45.43 179 GLN B N 1
ATOM 3589 C CA . GLN B 1 182 ? 30.178 47.116 41.674 1.00 43.85 179 GLN B CA 1
ATOM 3590 C C . GLN B 1 182 ? 31.614 46.567 41.666 1.00 44.19 179 GLN B C 1
ATOM 3591 O O . GLN B 1 182 ? 32.386 46.871 40.759 1.00 42.24 179 GLN B O 1
ATOM 3597 N N . ARG B 1 183 ? 31.955 45.717 42.637 1.00 43.17 180 ARG B N 1
ATOM 3598 C CA . ARG B 1 183 ? 33.278 45.082 42.668 1.00 42.57 180 ARG B CA 1
ATOM 3599 C C . ARG B 1 183 ? 33.506 44.144 41.488 1.00 41.01 180 ARG B C 1
ATOM 3600 O O . ARG B 1 183 ? 34.625 43.981 41.024 1.00 42.46 180 ARG B O 1
ATOM 3608 N N . LEU B 1 184 ? 32.431 43.537 41.001 1.00 41.21 181 LEU B N 1
ATOM 3609 C CA . LEU B 1 184 ? 32.519 42.508 39.969 1.00 41.82 181 LEU B CA 1
ATOM 3610 C C . LEU B 1 184 ? 32.419 43.037 38.542 1.00 42.57 181 LEU B C 1
ATOM 3611 O O . LEU B 1 184 ? 32.678 42.283 37.604 1.00 42.09 181 LEU B O 1
ATOM 3616 N N . MET B 1 185 ? 32.008 44.300 38.380 1.00 43.26 182 MET B N 1
ATOM 3617 C CA . MET B 1 185 ? 31.909 44.925 37.050 1.00 44.60 182 MET B CA 1
ATOM 3618 C C . MET B 1 185 ? 33.201 44.904 36.241 1.00 42.37 182 MET B C 1
ATOM 3619 O O . MET B 1 185 ? 34.242 45.319 36.710 1.00 44.97 182 MET B O 1
ATOM 3624 N N . GLY B 1 186 ? 33.131 44.398 35.018 1.00 43.02 183 GLY B N 1
ATOM 3625 C CA . GLY B 1 186 ? 34.309 44.373 34.177 1.00 45.73 183 GLY B CA 1
ATOM 3626 C C . GLY B 1 186 ? 35.081 43.071 34.247 1.00 49.44 183 GLY B C 1
ATOM 3627 O O . GLY B 1 186 ? 35.537 42.561 33.218 1.00 54.00 183 GLY B O 1
ATOM 3628 N N . THR B 1 187 ? 35.182 42.515 35.453 1.00 49.50 184 THR B N 1
ATOM 3629 C CA . THR B 1 187 ? 35.977 41.317 35.740 1.00 46.19 184 THR B CA 1
ATOM 3630 C C . THR B 1 187 ? 35.701 40.127 34.806 1.00 45.40 184 THR B C 1
ATOM 3631 O O . THR B 1 187 ? 34.568 39.902 34.403 1.00 44.18 184 THR B O 1
ATOM 3635 N N . VAL B 1 188 ? 36.758 39.391 34.454 1.00 44.96 185 VAL B N 1
ATOM 3636 C CA . VAL B 1 188 ? 36.628 38.139 33.694 1.00 45.31 185 VAL B CA 1
ATOM 3637 C C . VAL B 1 188 ? 36.832 36.973 34.673 1.00 46.84 185 VAL B C 1
ATOM 3638 O O . VAL B 1 188 ? 37.125 37.202 35.858 1.00 46.12 185 VAL B O 1
ATOM 3642 N N . ALA B 1 189 ? 36.732 35.738 34.181 1.00 41.26 186 ALA B N 1
ATOM 3643 C CA . ALA B 1 189 ? 36.732 34.564 35.052 1.00 41.86 186 ALA B CA 1
ATOM 3644 C C . ALA B 1 189 ? 37.974 34.443 35.969 1.00 46.12 186 ALA B C 1
ATOM 3645 O O . ALA B 1 189 ? 37.845 34.122 37.154 1.00 43.51 186 ALA B O 1
ATOM 3647 N N . SER B 1 190 ? 39.164 34.715 35.440 1.00 48.24 187 SER B N 1
ATOM 3648 C CA . SER B 1 190 ? 40.380 34.619 36.236 1.00 43.57 187 SER B CA 1
ATOM 3649 C C . SER B 1 190 ? 40.381 35.671 37.346 1.00 44.93 187 SER B C 1
ATOM 3650 O O . SER B 1 190 ? 40.940 35.461 38.437 1.00 47.58 187 SER B O 1
ATOM 3653 N N . ASP B 1 191 ? 39.799 36.824 37.046 1.00 45.79 188 ASP B N 1
ATOM 3654 C CA . ASP B 1 191 ? 39.656 37.890 38.027 1.00 46.55 188 ASP B CA 1
ATOM 3655 C C . ASP B 1 191 ? 38.747 37.466 39.172 1.00 41.70 188 ASP B C 1
ATOM 3656 O O . ASP B 1 191 ? 39.051 37.725 40.334 1.00 42.57 188 ASP B O 1
ATOM 3661 N N . LYS B 1 192 ? 37.611 36.858 38.839 1.00 38.98 189 LYS B N 1
ATOM 3662 C CA . LYS B 1 192 ? 36.683 36.417 39.863 1.00 39.66 189 LYS B CA 1
ATOM 3663 C C . LYS B 1 192 ? 37.328 35.345 40.729 1.00 40.81 189 LYS B C 1
ATOM 3664 O O . LYS B 1 192 ? 37.178 35.359 41.951 1.00 35.83 189 LYS B O 1
ATOM 3670 N N . ASN B 1 193 ? 38.075 34.445 40.100 1.00 39.25 190 ASN B N 1
ATOM 3671 C CA . ASN B 1 193 ? 38.797 33.420 40.842 1.00 40.68 190 ASN B CA 1
ATOM 3672 C C . ASN B 1 193 ? 39.785 34.064 41.826 1.00 42.80 190 ASN B C 1
ATOM 3673 O O . ASN B 1 193 ? 39.907 33.637 42.986 1.00 41.67 190 ASN B O 1
ATOM 3678 N N . GLU B 1 194 ? 40.492 35.088 41.366 1.00 43.16 191 GLU B N 1
ATOM 3679 C CA . GLU B 1 194 ? 41.424 35.818 42.232 1.00 44.75 191 GLU B CA 1
ATOM 3680 C C . GLU B 1 194 ? 40.707 36.635 43.327 1.00 42.89 191 GLU B C 1
ATOM 3681 O O . GLU B 1 194 ? 41.186 36.740 44.458 1.00 44.47 191 GLU B O 1
ATOM 3687 N N . ILE B 1 195 ? 39.589 37.260 42.975 1.00 39.98 192 ILE B N 1
ATOM 3688 C CA . ILE B 1 195 ? 38.803 37.999 43.957 1.00 39.81 192 ILE B CA 1
ATOM 3689 C C . ILE B 1 195 ? 38.367 37.088 45.109 1.00 40.90 192 ILE B C 1
ATOM 3690 O O . ILE B 1 195 ? 38.472 37.473 46.281 1.00 43.22 192 ILE B O 1
ATOM 3695 N N . LEU B 1 196 ? 37.940 35.871 44.776 1.00 38.90 193 LEU B N 1
ATOM 3696 C CA . LEU B 1 196 ? 37.560 34.890 45.787 1.00 38.79 193 LEU B CA 1
ATOM 3697 C C . LEU B 1 196 ? 38.686 34.527 46.743 1.00 37.43 193 LEU B C 1
ATOM 3698 O O . LEU B 1 196 ? 38.484 34.504 47.941 1.00 37.67 193 LEU B O 1
ATOM 3703 N N . PHE B 1 197 ? 39.869 34.271 46.200 1.00 38.12 194 PHE B N 1
ATOM 3704 C CA . PHE B 1 197 ? 41.009 33.838 46.993 1.00 40.85 194 PHE B CA 1
ATOM 3705 C C . PHE B 1 197 ? 41.547 34.997 47.842 1.00 43.05 194 PHE B C 1
ATOM 3706 O O . PHE B 1 197 ? 41.645 34.889 49.070 1.00 42.76 194 PHE B O 1
ATOM 3714 N N . LYS B 1 198 ? 41.949 36.075 47.172 1.00 44.64 195 LYS B N 1
ATOM 3715 C CA . LYS B 1 198 ? 42.616 37.208 47.833 1.00 43.54 195 LYS B CA 1
ATOM 3716 C C . LYS B 1 198 ? 41.698 38.077 48.685 1.00 43.55 195 LYS B C 1
ATOM 3717 O O . LYS B 1 198 ? 42.104 38.557 49.731 1.00 46.63 195 LYS B O 1
ATOM 3723 N N . GLU B 1 199 ? 40.466 38.302 48.246 1.00 42.22 196 GLU B N 1
ATOM 3724 C CA . GLU B 1 199 ? 39.594 39.183 49.007 1.00 40.50 196 GLU B CA 1
ATOM 3725 C C . GLU B 1 199 ? 38.587 38.428 49.866 1.00 44.43 196 GLU B C 1
ATOM 3726 O O . GLU B 1 199 ? 38.375 38.800 51.018 1.00 45.95 196 GLU B O 1
ATOM 3732 N N . CYS B 1 200 ? 38.089 37.280 49.407 1.00 44.07 197 CYS B N 1
ATOM 3733 C CA . CYS B 1 200 ? 37.027 36.634 50.178 1.00 41.85 197 CYS B CA 1
ATOM 3734 C C . CYS B 1 200 ? 37.557 35.476 51.019 1.00 41.61 197 CYS B C 1
ATOM 3735 O O . CYS B 1 200 ? 36.873 35.017 51.925 1.00 43.16 197 CYS B O 1
ATOM 3738 N N . GLY B 1 201 ? 38.787 35.040 50.772 1.00 40.64 198 GLY B N 1
ATOM 3739 C CA . GLY B 1 201 ? 39.319 33.908 51.505 1.00 41.82 198 GLY B CA 1
ATOM 3740 C C . GLY B 1 201 ? 38.609 32.595 51.189 1.00 43.58 198 GLY B C 1
ATOM 3741 O O . GLY B 1 201 ? 38.426 31.749 52.071 1.00 42.94 198 GLY B O 1
ATOM 3742 N N . VAL B 1 202 ? 38.173 32.436 49.942 1.00 38.37 199 VAL B N 1
ATOM 3743 C CA . VAL B 1 202 ? 37.562 31.182 49.499 1.00 36.64 199 VAL B CA 1
ATOM 3744 C C . VAL B 1 202 ? 38.431 30.649 48.370 1.00 34.30 199 VAL B C 1
ATOM 3745 O O . VAL B 1 202 ? 38.772 31.384 47.464 1.00 36.77 199 VAL B O 1
ATOM 3749 N N . ASN B 1 203 ? 38.871 29.403 48.462 1.00 33.53 200 ASN B N 1
ATOM 3750 C CA . ASN B 1 203 ? 39.607 28.792 47.358 1.00 37.28 200 ASN B CA 1
ATOM 3751 C C . ASN B 1 203 ? 38.628 28.075 46.418 1.00 36.74 200 ASN B C 1
ATOM 3752 O O . ASN B 1 203 ? 38.094 27.011 46.743 1.00 34.59 200 ASN B O 1
ATOM 3757 N N . TYR B 1 204 ? 38.434 28.667 45.237 1.00 36.00 201 TYR B N 1
ATOM 3758 C CA . TYR B 1 204 ? 37.433 28.197 44.300 1.00 33.51 201 TYR B CA 1
ATOM 3759 C C . TYR B 1 204 ? 37.705 26.774 43.857 1.00 34.58 201 TYR B C 1
ATOM 3760 O O . TYR B 1 204 ? 36.792 25.961 43.760 1.00 35.06 201 TYR B O 1
ATOM 3769 N N . ASN B 1 205 ? 38.975 26.454 43.661 1.00 35.51 202 ASN B N 1
ATOM 3770 C CA . ASN B 1 205 ? 39.354 25.124 43.229 1.00 35.65 202 ASN B CA 1
ATOM 3771 C C . ASN B 1 205 ? 38.913 24.043 44.223 1.00 38.58 202 ASN B C 1
ATOM 3772 O O . ASN B 1 205 ? 38.705 22.901 43.824 1.00 41.45 202 ASN B O 1
ATOM 3777 N N . ASN B 1 206 ? 38.689 24.406 45.490 1.00 35.61 203 ASN B N 1
ATOM 3778 C CA . ASN B 1 206 ? 38.250 23.429 46.491 1.00 35.11 203 ASN B CA 1
ATOM 3779 C C . ASN B 1 206 ? 36.732 23.244 46.543 1.00 34.18 203 ASN B C 1
ATOM 3780 O O . ASN B 1 206 ? 36.229 22.389 47.264 1.00 33.78 203 ASN B O 1
ATOM 3785 N N . GLU B 1 207 ? 35.999 24.027 45.763 1.00 36.06 204 GLU B N 1
ATOM 3786 C CA . GLU B 1 207 ? 34.558 23.817 45.618 1.00 35.67 204 GLU B CA 1
ATOM 3787 C C . GLU B 1 207 ? 34.272 22.417 45.054 1.00 33.22 204 GLU B C 1
ATOM 3788 O O . GLU B 1 207 ? 35.104 21.843 44.346 1.00 33.77 204 GLU B O 1
ATOM 3794 N N . SER B 1 208 ? 33.122 21.857 45.409 1.00 33.72 205 SER B N 1
ATOM 3795 C CA . SER B 1 208 ? 32.672 20.579 44.850 1.00 33.47 205 SER B CA 1
ATOM 3796 C C . SER B 1 208 ? 32.768 20.496 43.312 1.00 32.65 205 SER B C 1
ATOM 3797 O O . SER B 1 208 ? 32.460 21.456 42.616 1.00 33.51 205 SER B O 1
ATOM 3800 N N . GLU B 1 209 ? 33.192 19.353 42.788 1.00 33.40 206 GLU B N 1
ATOM 3801 C CA . GLU B 1 209 ? 33.272 19.177 41.339 1.00 36.05 206 GLU B CA 1
ATOM 3802 C C . GLU B 1 209 ? 31.910 19.346 40.657 1.00 34.53 206 GLU B C 1
ATOM 3803 O O . GLU B 1 209 ? 31.846 19.898 39.568 1.00 33.16 206 GLU B O 1
ATOM 3809 N N . MET B 1 210 ? 30.830 18.905 41.304 1.00 33.16 207 MET B N 1
ATOM 3810 C CA . MET B 1 210 ? 29.502 19.094 40.743 1.00 32.57 207 MET B CA 1
ATOM 3811 C C . MET B 1 210 ? 29.167 20.574 40.536 1.00 33.16 207 MET B C 1
ATOM 3812 O O . MET B 1 210 ? 28.674 20.962 39.470 1.00 29.85 207 MET B O 1
ATOM 3817 N N . TYR B 1 211 ? 29.485 21.412 41.516 1.00 29.85 208 TYR B N 1
ATOM 3818 C CA . TYR B 1 211 ? 29.190 22.840 41.415 1.00 30.19 208 TYR B CA 1
ATOM 3819 C C . TYR B 1 211 ? 30.011 23.454 40.307 1.00 29.36 208 TYR B C 1
ATOM 3820 O O . TYR B 1 211 ? 29.556 24.369 39.628 1.00 28.80 208 TYR B O 1
ATOM 3829 N N . LYS B 1 212 ? 31.246 22.976 40.179 1.00 30.20 209 LYS B N 1
ATOM 3830 C CA . LYS B 1 212 ? 32.200 23.532 39.228 1.00 31.79 209 LYS B CA 1
ATOM 3831 C C . LYS B 1 212 ? 31.987 23.057 37.801 1.00 29.06 209 LYS B C 1
ATOM 3832 O O . LYS B 1 212 ? 32.095 23.861 36.876 1.00 27.13 209 LYS B O 1
ATOM 3838 N N . LYS B 1 213 ? 31.673 21.767 37.638 1.00 27.50 210 LYS B N 1
ATOM 3839 C CA . LYS B 1 213 ? 31.683 21.114 36.330 1.00 29.88 210 LYS B CA 1
ATOM 3840 C C . LYS B 1 213 ? 30.274 20.802 35.823 1.00 29.52 210 LYS B C 1
ATOM 3841 O O . LYS B 1 213 ? 30.060 20.655 34.630 1.00 26.66 210 LYS B O 1
ATOM 3847 N N . GLY B 1 214 ? 29.327 20.688 36.753 1.00 29.58 211 GLY B N 1
ATOM 3848 C CA . GLY B 1 214 ? 27.976 20.280 36.444 1.00 24.15 211 GLY B CA 1
ATOM 3849 C C . GLY B 1 214 ? 27.886 18.784 36.439 1.00 27.32 211 GLY B C 1
ATOM 3850 O O . GLY B 1 214 ? 28.777 18.091 36.941 1.00 28.58 211 GLY B O 1
ATOM 3851 N N . THR B 1 215 ? 26.823 18.273 35.824 1.00 28.72 212 THR B N 1
ATOM 3852 C CA . THR B 1 215 ? 26.565 16.836 35.801 1.00 25.74 212 THR B CA 1
ATOM 3853 C C . THR B 1 215 ? 26.333 16.271 34.383 1.00 27.76 212 THR B C 1
ATOM 3854 O O . THR B 1 215 ? 25.486 16.754 33.622 1.00 25.92 212 THR B O 1
ATOM 3858 N N . ILE B 1 216 ? 27.100 15.240 34.058 1.00 28.45 213 ILE B N 1
ATOM 3859 C CA . ILE B 1 216 ? 26.965 14.479 32.829 1.00 25.68 213 ILE B CA 1
ATOM 3860 C C . ILE B 1 216 ? 26.388 13.093 33.088 1.00 30.74 213 ILE B C 1
ATOM 3861 O O . ILE B 1 216 ? 26.916 12.336 33.903 1.00 32.43 213 ILE B O 1
ATOM 3866 N N . ILE B 1 217 ? 25.295 12.777 32.409 1.00 28.81 214 ILE B N 1
ATOM 3867 C CA . ILE B 1 217 ? 24.742 11.439 32.424 1.00 29.18 214 ILE B CA 1
ATOM 3868 C C . ILE B 1 217 ? 24.910 10.803 31.044 1.00 30.05 214 ILE B C 1
ATOM 3869 O O . ILE B 1 217 ? 24.435 11.342 30.049 1.00 27.68 214 ILE B O 1
ATOM 3874 N N . VAL B 1 218 ? 25.632 9.694 30.969 1.00 30.93 215 VAL B N 1
ATOM 3875 C CA . VAL B 1 218 ? 25.891 9.101 29.679 1.00 33.17 215 VAL B CA 1
ATOM 3876 C C . VAL B 1 218 ? 25.546 7.617 29.671 1.00 34.98 215 VAL B C 1
ATOM 3877 O O . VAL B 1 218 ? 25.737 6.911 30.663 1.00 37.84 215 VAL B O 1
ATOM 3881 N N . ARG B 1 219 ? 24.997 7.168 28.547 1.00 38.21 216 ARG B N 1
ATOM 3882 C CA . ARG B 1 219 ? 24.718 5.757 28.295 1.00 41.81 216 ARG B CA 1
ATOM 3883 C C . ARG B 1 219 ? 26.029 5.087 27.919 1.00 43.94 216 ARG B C 1
ATOM 3884 O O . ARG B 1 219 ? 26.707 5.531 26.994 1.00 41.10 216 ARG B O 1
ATOM 3892 N N . GLU B 1 220 ? 26.411 4.045 28.646 1.00 46.20 217 GLU B N 1
ATOM 3893 C CA . GLU B 1 220 ? 27.669 3.367 28.369 1.00 50.24 217 GLU B CA 1
ATOM 3894 C C . GLU B 1 220 ? 27.412 2.007 27.697 1.00 53.85 217 GLU B C 1
ATOM 3895 O O . GLU B 1 220 ? 26.578 1.218 28.150 1.00 58.05 217 GLU B O 1
ATOM 3901 N N . PHE B 1 221 ? 28.104 1.742 26.600 1.00 52.98 218 PHE B N 1
ATOM 3902 C CA . PHE B 1 221 ? 28.030 0.433 25.971 1.00 57.36 218 PHE B CA 1
ATOM 3903 C C . PHE B 1 221 ? 29.404 -0.224 26.082 1.00 62.90 218 PHE B C 1
ATOM 3904 O O . PHE B 1 221 ? 30.430 0.448 26.017 1.00 63.04 218 PHE B O 1
ATOM 3912 N N . GLU B 1 222 ? 29.429 -1.533 26.286 1.00 69.16 219 GLU B N 1
ATOM 3913 C CA . GLU B 1 222 ? 30.694 -2.238 26.475 1.00 74.39 219 GLU B CA 1
ATOM 3914 C C . GLU B 1 222 ? 31.230 -2.878 25.192 1.00 77.35 219 GLU B C 1
ATOM 3915 O O . GLU B 1 222 ? 32.369 -2.629 24.780 1.00 75.43 219 GLU B O 1
ATOM 3921 N N . ASN B 1 223 ? 30.410 -3.716 24.573 1.00 78.01 220 ASN B N 1
ATOM 3922 C CA . ASN B 1 223 ? 30.812 -4.415 23.362 1.00 81.30 220 ASN B CA 1
ATOM 3923 C C . ASN B 1 223 ? 30.212 -3.771 22.125 1.00 80.19 220 ASN B C 1
ATOM 3924 O O . ASN B 1 223 ? 29.436 -4.392 21.396 1.00 82.11 220 ASN B O 1
ATOM 3929 N N . TYR B 1 224 ? 30.606 -2.527 21.879 1.00 74.98 221 TYR B N 1
ATOM 3930 C CA . TYR B 1 224 ? 30.017 -1.750 20.802 1.00 73.43 221 TYR B CA 1
ATOM 3931 C C . TYR B 1 224 ? 30.666 -2.082 19.459 1.00 72.65 221 TYR B C 1
ATOM 3932 O O . TYR B 1 224 ? 31.663 -1.478 19.070 1.00 72.60 221 TYR B O 1
ATOM 3941 N N . ALA B 1 247 ? 21.723 -1.154 28.681 1.00 53.40 244 ALA B N 1
ATOM 3942 C CA . ALA B 1 247 ? 22.912 -0.327 28.894 1.00 56.76 244 ALA B CA 1
ATOM 3943 C C . ALA B 1 247 ? 22.850 0.425 30.216 1.00 57.73 244 ALA B C 1
ATOM 3944 O O . ALA B 1 247 ? 21.781 0.606 30.815 1.00 59.32 244 ALA B O 1
ATOM 3946 N N . GLU B 1 248 ? 23.992 0.938 30.636 1.00 55.14 245 GLU B N 1
ATOM 3947 C CA . GLU B 1 248 ? 24.090 1.523 31.961 1.00 55.11 245 GLU B CA 1
ATOM 3948 C C . GLU B 1 248 ? 24.215 3.041 31.916 1.00 48.30 245 GLU B C 1
ATOM 3949 O O . GLU B 1 248 ? 24.828 3.590 31.001 1.00 48.39 245 GLU B O 1
ATOM 3955 N N . LEU B 1 249 ? 23.562 3.717 32.855 1.00 43.92 246 LEU B N 1
ATOM 3956 C CA . LEU B 1 249 ? 23.687 5.158 32.961 1.00 42.18 246 LEU B CA 1
ATOM 3957 C C . LEU B 1 249 ? 24.706 5.498 34.025 1.00 42.60 246 LEU B C 1
ATOM 3958 O O . LEU B 1 249 ? 24.530 5.154 35.192 1.00 40.41 246 LEU B O 1
ATOM 3963 N N . LYS B 1 250 ? 25.770 6.181 33.628 1.00 40.86 247 LYS B N 1
ATOM 3964 C CA . LYS B 1 250 ? 26.763 6.610 34.590 1.00 37.78 247 LYS B CA 1
ATOM 3965 C C . LYS B 1 250 ? 26.794 8.125 34.668 1.00 36.50 247 LYS B C 1
ATOM 3966 O O . LYS B 1 250 ? 26.573 8.830 33.680 1.00 34.23 247 LYS B O 1
ATOM 3972 N N . ILE B 1 251 ? 27.023 8.611 35.879 1.00 36.28 248 ILE B N 1
ATOM 3973 C CA . ILE B 1 251 ? 27.024 10.032 36.186 1.00 35.83 248 ILE B CA 1
ATOM 3974 C C . ILE B 1 251 ? 28.450 10.497 36.399 1.00 35.79 248 ILE B C 1
ATOM 3975 O O . ILE B 1 251 ? 29.224 9.806 37.055 1.00 39.12 248 ILE B O 1
ATOM 3980 N N . TYR B 1 252 ? 28.809 11.627 35.800 1.00 32.14 249 TYR B N 1
ATOM 3981 C CA . TYR B 1 252 ? 30.150 12.177 35.920 1.00 31.05 249 TYR B CA 1
ATOM 3982 C C . TYR B 1 252 ? 30.120 13.647 36.240 1.00 32.07 249 TYR B C 1
ATOM 3983 O O . TYR B 1 252 ? 29.215 14.366 35.825 1.00 29.89 249 TYR B O 1
ATOM 3992 N N . HIS B 1 253 ? 31.170 14.108 36.898 1.00 33.44 250 HIS B N 1
ATOM 3993 C CA . HIS B 1 253 ? 31.365 15.529 37.132 1.00 31.38 250 HIS B CA 1
ATOM 3994 C C . HIS B 1 253 ? 32.763 15.872 36.641 1.00 32.12 250 HIS B C 1
ATOM 3995 O O . HIS B 1 253 ? 33.638 16.202 37.432 1.00 38.81 250 HIS B O 1
ATOM 4002 N N . VAL B 1 254 ? 32.976 15.770 35.332 1.00 30.76 251 VAL B N 1
ATOM 4003 C CA . VAL B 1 254 ? 34.310 15.909 34.774 1.00 29.52 251 VAL B CA 1
ATOM 4004 C C . VAL B 1 254 ? 34.259 16.930 33.654 1.00 31.08 251 VAL B C 1
ATOM 4005 O O . VAL B 1 254 ? 33.193 17.220 33.121 1.00 32.51 251 VAL B O 1
ATOM 4009 N N . ASP B 1 255 ? 35.415 17.469 33.300 1.00 30.41 252 ASP B N 1
ATOM 4010 C CA . ASP B 1 255 ? 35.536 18.296 32.115 1.00 31.27 252 ASP B CA 1
ATOM 4011 C C . ASP B 1 255 ? 35.243 17.489 30.847 1.00 33.20 252 ASP B C 1
ATOM 4012 O O . ASP B 1 255 ? 35.739 16.371 30.697 1.00 31.81 252 ASP B O 1
ATOM 4017 N N . ILE B 1 256 ? 34.438 18.050 29.945 1.00 34.20 253 ILE B N 1
ATOM 4018 C CA . ILE B 1 256 ? 34.236 17.438 28.642 1.00 31.42 253 ILE B CA 1
ATOM 4019 C C . ILE B 1 256 ? 34.652 18.393 27.513 1.00 31.74 253 ILE B C 1
ATOM 4020 O O . ILE B 1 256 ? 34.598 18.037 26.341 1.00 32.23 253 ILE B O 1
ATOM 4025 N N . ILE B 1 257 ? 35.090 19.596 27.873 1.00 32.07 254 ILE B N 1
ATOM 4026 C CA . ILE B 1 257 ? 35.506 20.592 26.877 1.00 31.18 254 ILE B CA 1
ATOM 4027 C C . ILE B 1 257 ? 36.817 20.204 26.145 1.00 34.50 254 ILE B C 1
ATOM 4028 O O . ILE B 1 257 ? 36.877 20.242 24.928 1.00 39.75 254 ILE B O 1
ATOM 4033 N N . ASN B 1 258 ? 37.858 19.847 26.888 1.00 38.96 255 ASN B N 1
ATOM 4034 C CA . ASN B 1 258 ? 39.190 19.641 26.313 1.00 40.47 255 ASN B CA 1
ATOM 4035 C C . ASN B 1 258 ? 39.649 18.190 26.258 1.00 40.37 255 ASN B C 1
ATOM 4036 O O . ASN B 1 258 ? 40.679 17.878 25.653 1.00 45.62 255 ASN B O 1
ATOM 4041 N N . ASP B 1 259 ? 38.884 17.304 26.880 1.00 39.12 256 ASP B N 1
ATOM 4042 C CA . ASP B 1 259 ? 39.223 15.889 26.889 1.00 40.19 256 ASP B CA 1
ATOM 4043 C C . ASP B 1 259 ? 38.609 15.191 25.664 1.00 42.38 256 ASP B C 1
ATOM 4044 O O . ASP B 1 259 ? 37.529 14.610 25.748 1.00 40.88 256 ASP B O 1
ATOM 4049 N N . ASP B 1 260 ? 39.306 15.259 24.534 1.00 41.83 257 ASP B N 1
ATOM 4050 C CA . ASP B 1 260 ? 38.829 14.658 23.286 1.00 41.95 257 ASP B CA 1
ATOM 4051 C C . ASP B 1 260 ? 38.634 13.161 23.399 1.00 43.46 257 ASP B C 1
ATOM 4052 O O . ASP B 1 260 ? 37.744 12.587 22.764 1.00 41.92 257 ASP B O 1
ATOM 4057 N N . SER B 1 261 ? 39.492 12.526 24.189 1.00 45.68 258 SER B N 1
ATOM 4058 C CA . SER B 1 261 ? 39.446 11.077 24.359 1.00 44.92 258 SER B CA 1
ATOM 4059 C C . SER B 1 261 ? 38.157 10.609 25.056 1.00 41.74 258 SER B C 1
ATOM 4060 O O . SER B 1 261 ? 37.697 9.496 24.822 1.00 42.22 258 SER B O 1
ATOM 4063 N N . TRP B 1 262 ? 37.589 11.450 25.918 1.00 39.86 259 TRP B N 1
ATOM 4064 C CA . TRP B 1 262 ? 36.304 11.142 26.536 1.00 38.99 259 TRP B CA 1
ATOM 4065 C C . TRP B 1 262 ? 35.222 10.918 25.457 1.00 39.46 259 TRP B C 1
ATOM 4066 O O . TRP B 1 262 ? 34.392 10.002 25.553 1.00 35.07 259 TRP B O 1
ATOM 4077 N N . TRP B 1 263 ? 35.231 11.784 24.446 1.00 36.38 260 TRP B N 1
ATOM 4078 C CA . TRP B 1 263 ? 34.269 11.697 23.353 1.00 40.44 260 TRP B CA 1
ATOM 4079 C C . TRP B 1 263 ? 34.651 10.600 22.379 1.00 41.58 260 TRP B C 1
ATOM 4080 O O . TRP B 1 263 ? 33.819 9.784 22.011 1.00 40.05 260 TRP B O 1
ATOM 4091 N N . LYS B 1 264 ? 35.931 10.574 22.017 1.00 41.03 261 LYS B N 1
ATOM 4092 C CA . LYS B 1 264 ? 36.461 9.656 21.015 1.00 45.81 261 LYS B CA 1
ATOM 4093 C C . LYS B 1 264 ? 36.230 8.188 21.401 1.00 44.16 261 LYS B C 1
ATOM 4094 O O . LYS B 1 264 ? 35.960 7.353 20.536 1.00 45.81 261 LYS B O 1
ATOM 4100 N N . SER B 1 265 ? 36.313 7.879 22.698 1.00 42.34 262 SER B N 1
ATOM 4101 C CA . SER B 1 265 ? 36.107 6.506 23.154 1.00 42.70 262 SER B CA 1
ATOM 4102 C C . SER B 1 265 ? 34.626 6.181 23.294 1.00 44.22 262 SER B C 1
ATOM 4103 O O . SER B 1 265 ? 34.268 5.095 23.733 1.00 46.34 262 SER B O 1
ATOM 4106 N N . ARG B 1 266 ? 33.766 7.112 22.900 1.00 44.58 263 ARG B N 1
ATOM 4107 C CA . ARG B 1 266 ? 32.327 6.884 22.963 1.00 43.22 263 ARG B CA 1
ATOM 4108 C C . ARG B 1 266 ? 31.620 7.120 21.604 1.00 43.70 263 ARG B C 1
ATOM 4109 O O . ARG B 1 266 ? 30.741 7.978 21.488 1.00 41.83 263 ARG B O 1
ATOM 4117 N N . PRO B 1 267 ? 31.976 6.331 20.583 1.00 45.67 264 PRO B N 1
ATOM 4118 C CA . PRO B 1 267 ? 31.464 6.587 19.226 1.00 47.43 264 PRO B CA 1
ATOM 4119 C C . PRO B 1 267 ? 29.935 6.468 19.090 1.00 43.90 264 PRO B C 1
ATOM 4120 O O . PRO B 1 267 ? 29.379 7.065 18.172 1.00 43.34 264 PRO B O 1
ATOM 4124 N N . TRP B 1 268 ? 29.271 5.778 20.017 1.00 43.91 265 TRP B N 1
ATOM 4125 C CA . TRP B 1 268 ? 27.822 5.607 19.937 1.00 45.94 265 TRP B CA 1
ATOM 4126 C C . TRP B 1 268 ? 27.062 6.917 20.169 1.00 46.11 265 TRP B C 1
ATOM 4127 O O . TRP B 1 268 ? 25.887 7.034 19.795 1.00 44.53 265 TRP B O 1
ATOM 4138 N N . LEU B 1 269 ? 27.744 7.916 20.731 1.00 41.92 266 LEU B N 1
ATOM 4139 C CA . LEU B 1 269 ? 27.142 9.231 20.902 1.00 37.48 266 LEU B CA 1
ATOM 4140 C C . LEU B 1 269 ? 26.926 9.841 19.537 1.00 37.62 266 LEU B C 1
ATOM 4141 O O . LEU B 1 269 ? 25.957 10.580 19.340 1.00 35.58 266 LEU B O 1
ATOM 4146 N N . LYS B 1 270 ? 27.827 9.533 18.602 1.00 38.75 267 LYS B N 1
ATOM 4147 C CA . LYS B 1 270 ? 27.701 10.039 17.248 1.00 43.20 267 LYS B CA 1
ATOM 4148 C C . LYS B 1 270 ? 26.736 9.195 16.440 1.00 43.52 267 LYS B C 1
ATOM 4149 O O . LYS B 1 270 ? 26.106 9.698 15.525 1.00 40.90 267 LYS B O 1
ATOM 4155 N N . ASP B 1 271 ? 26.610 7.924 16.828 1.00 47.36 268 ASP B N 1
ATOM 4156 C CA . ASP B 1 271 ? 25.935 6.877 16.036 1.00 51.23 268 ASP B CA 1
ATOM 4157 C C . ASP B 1 271 ? 24.975 5.991 16.824 1.00 52.64 268 ASP B C 1
ATOM 4158 O O . ASP B 1 271 ? 25.313 4.816 17.089 1.00 54.50 268 ASP B O 1
ATOM 4163 N N . SER C 1 7 ? 12.250 3.135 -5.749 1.00 56.42 4 SER C N 1
ATOM 4164 C CA . SER C 1 7 ? 13.447 3.942 -5.971 1.00 57.56 4 SER C CA 1
ATOM 4165 C C . SER C 1 7 ? 14.213 4.079 -4.649 1.00 61.19 4 SER C C 1
ATOM 4166 O O . SER C 1 7 ? 13.630 4.349 -3.590 1.00 58.02 4 SER C O 1
ATOM 4169 N N . LYS C 1 8 ? 15.522 3.877 -4.704 1.00 59.70 5 LYS C N 1
ATOM 4170 C CA . LYS C 1 8 ? 16.319 3.929 -3.491 1.00 58.18 5 LYS C CA 1
ATOM 4171 C C . LYS C 1 8 ? 16.772 5.353 -3.173 1.00 56.66 5 LYS C C 1
ATOM 4172 O O . LYS C 1 8 ? 17.348 5.604 -2.107 1.00 53.94 5 LYS C O 1
ATOM 4178 N N . TYR C 1 9 ? 16.497 6.294 -4.073 1.00 51.61 6 TYR C N 1
ATOM 4179 C CA . TYR C 1 9 ? 17.001 7.644 -3.886 1.00 49.19 6 TYR C CA 1
ATOM 4180 C C . TYR C 1 9 ? 15.907 8.655 -3.562 1.00 47.10 6 TYR C C 1
ATOM 4181 O O . TYR C 1 9 ? 16.204 9.778 -3.181 1.00 44.00 6 TYR C O 1
ATOM 4190 N N . GLU C 1 10 ? 14.647 8.265 -3.708 1.00 45.19 7 GLU C N 1
ATOM 4191 C CA . GLU C 1 10 ? 13.570 9.235 -3.598 1.00 45.94 7 GLU C CA 1
ATOM 4192 C C . GLU C 1 10 ? 13.274 9.669 -2.168 1.00 43.15 7 GLU C C 1
ATOM 4193 O O . GLU C 1 10 ? 12.515 10.616 -1.973 1.00 41.86 7 GLU C O 1
ATOM 4199 N N . TYR C 1 11 ? 13.870 9.011 -1.173 1.00 43.13 8 TYR C N 1
ATOM 4200 C CA . TYR C 1 11 ? 13.681 9.439 0.222 1.00 42.05 8 TYR C CA 1
ATOM 4201 C C . TYR C 1 11 ? 14.099 10.917 0.430 1.00 38.93 8 TYR C C 1
ATOM 4202 O O . TYR C 1 11 ? 13.593 11.576 1.331 1.00 42.09 8 TYR C O 1
ATOM 4211 N N . VAL C 1 12 ? 14.997 11.442 -0.403 1.00 35.57 9 VAL C N 1
ATOM 4212 C CA . VAL C 1 12 ? 15.466 12.815 -0.240 1.00 35.47 9 VAL C CA 1
ATOM 4213 C C . VAL C 1 12 ? 14.352 13.834 -0.392 1.00 38.22 9 VAL C C 1
ATOM 4214 O O . VAL C 1 12 ? 14.521 15.012 -0.031 1.00 37.42 9 VAL C O 1
ATOM 4218 N N . LYS C 1 13 ? 13.226 13.395 -0.952 1.00 37.27 10 LYS C N 1
ATOM 4219 C CA . LYS C 1 13 ? 12.052 14.242 -1.073 1.00 37.02 10 LYS C CA 1
ATOM 4220 C C . LYS C 1 13 ? 11.488 14.599 0.311 1.00 36.11 10 LYS C C 1
ATOM 4221 O O . LYS C 1 13 ? 10.893 15.655 0.500 1.00 37.00 10 LYS C O 1
ATOM 4227 N N . LEU C 1 14 ? 11.719 13.722 1.279 1.00 37.55 11 LEU C N 1
ATOM 4228 C CA . LEU C 1 14 ? 11.182 13.886 2.618 1.00 36.26 11 LEU C CA 1
ATOM 4229 C C . LEU C 1 14 ? 11.830 15.003 3.426 1.00 35.68 11 LEU C C 1
ATOM 4230 O O . LEU C 1 14 ? 11.349 15.313 4.500 1.00 34.39 11 LEU C O 1
ATOM 4235 N N . PHE C 1 15 ? 12.908 15.598 2.924 1.00 33.74 12 PHE C N 1
ATOM 4236 C CA . PHE C 1 15 ? 13.572 16.690 3.632 1.00 34.87 12 PHE C CA 1
ATOM 4237 C C . PHE C 1 15 ? 12.924 18.046 3.310 1.00 34.31 12 PHE C C 1
ATOM 4238 O O . PHE C 1 15 ? 13.237 19.068 3.952 1.00 31.91 12 PHE C O 1
ATOM 4246 N N . GLU C 1 16 ? 12.017 18.053 2.332 1.00 29.25 13 GLU C N 1
ATOM 4247 C CA . GLU C 1 16 ? 11.317 19.286 1.940 1.00 32.28 13 GLU C CA 1
ATOM 4248 C C . GLU C 1 16 ? 10.323 19.680 3.022 1.00 28.80 13 GLU C C 1
ATOM 4249 O O . GLU C 1 16 ? 9.684 18.847 3.617 1.00 32.46 13 GLU C O 1
ATOM 4255 N N . LYS C 1 17 ? 10.186 20.967 3.259 1.00 29.76 14 LYS C N 1
ATOM 4256 C CA . LYS C 1 17 ? 9.262 21.445 4.265 1.00 31.24 14 LYS C CA 1
ATOM 4257 C C . LYS C 1 17 ? 8.364 22.479 3.588 1.00 31.06 14 LYS C C 1
ATOM 4258 O O . LYS C 1 17 ? 8.844 23.497 3.116 1.00 31.68 14 LYS C O 1
ATOM 4264 N N . GLU C 1 18 ? 7.072 22.199 3.493 1.00 32.91 15 GLU C N 1
ATOM 4265 C CA . GLU C 1 18 ? 6.125 23.165 2.947 1.00 30.71 15 GLU C CA 1
ATOM 4266 C C . GLU C 1 18 ? 5.594 24.054 4.056 1.00 28.18 15 GLU C C 1
ATOM 4267 O O . GLU C 1 18 ? 5.509 23.625 5.203 1.00 33.63 15 GLU C O 1
ATOM 4273 N N . ASN C 1 19 ? 5.239 25.287 3.730 1.00 31.49 16 ASN C N 1
ATOM 4274 C CA . ASN C 1 19 ? 4.564 26.168 4.674 1.00 30.39 16 ASN C CA 1
ATOM 4275 C C . ASN C 1 19 ? 3.186 26.559 4.087 1.00 31.12 16 ASN C C 1
ATOM 4276 O O . ASN C 1 19 ? 3.094 27.382 3.174 1.00 26.38 16 ASN C O 1
ATOM 4281 N N . TYR C 1 20 ? 2.131 25.923 4.590 1.00 31.00 17 TYR C N 1
ATOM 4282 C CA . TYR C 1 20 ? 0.756 26.219 4.193 1.00 30.60 17 TYR C CA 1
ATOM 4283 C C . TYR C 1 20 ? 0.257 27.378 5.029 1.00 28.94 17 TYR C C 1
ATOM 4284 O O . TYR C 1 20 ? 0.099 27.239 6.240 1.00 29.18 17 TYR C O 1
ATOM 4293 N N . LEU C 1 21 ? 0.009 28.511 4.389 1.00 26.01 18 LEU C N 1
ATOM 4294 C CA . LEU C 1 21 ? -0.348 29.711 5.112 1.00 28.44 18 LEU C CA 1
ATOM 4295 C C . LEU C 1 21 ? -1.715 29.525 5.766 1.00 29.95 18 LEU C C 1
ATOM 4296 O O . LEU C 1 21 ? -2.636 28.998 5.142 1.00 28.83 18 LEU C O 1
ATOM 4301 N N . LEU C 1 22 ? -1.806 29.934 7.035 1.00 27.72 19 LEU C N 1
ATOM 4302 C CA . LEU C 1 22 ? -3.021 29.870 7.843 1.00 29.53 19 LEU C CA 1
ATOM 4303 C C . LEU C 1 22 ? -4.302 30.205 7.059 1.00 30.55 19 LEU C C 1
ATOM 4304 O O . LEU C 1 22 ? -4.408 31.287 6.482 1.00 29.85 19 LEU C O 1
ATOM 4309 N N . PRO C 1 23 ? -5.279 29.284 7.063 1.00 32.80 20 PRO C N 1
ATOM 4310 C CA . PRO C 1 23 ? -6.532 29.492 6.327 1.00 32.83 20 PRO C CA 1
ATOM 4311 C C . PRO C 1 23 ? -7.270 30.732 6.786 1.00 33.57 20 PRO C C 1
ATOM 4312 O O . PRO C 1 23 ? -7.085 31.189 7.926 1.00 31.86 20 PRO C O 1
ATOM 4316 N N . ASP C 1 24 ? -8.087 31.267 5.877 1.00 35.36 21 ASP C N 1
ATOM 4317 C CA . ASP C 1 24 ? -9.026 32.338 6.164 1.00 34.51 21 ASP C CA 1
ATOM 4318 C C . ASP C 1 24 ? -8.364 33.618 6.662 1.00 32.84 21 ASP C C 1
ATOM 4319 O O . ASP C 1 24 ? -8.940 34.353 7.457 1.00 36.20 21 ASP C O 1
ATOM 4324 N N . THR C 1 25 ? -7.147 33.887 6.206 1.00 32.49 22 THR C N 1
ATOM 4325 C CA . THR C 1 25 ? -6.481 35.141 6.558 1.00 32.23 22 THR C CA 1
ATOM 4326 C C . THR C 1 25 ? -6.037 35.852 5.282 1.00 32.97 22 THR C C 1
ATOM 4327 O O . THR C 1 25 ? -5.740 35.206 4.275 1.00 31.08 22 THR C O 1
ATOM 4331 N N . TYR C 1 26 ? -6.031 37.178 5.317 1.00 30.93 23 TYR C N 1
ATOM 4332 C CA . TYR C 1 26 ? -5.583 37.963 4.173 1.00 31.79 23 TYR C CA 1
ATOM 4333 C C . TYR C 1 26 ? -4.110 37.731 3.915 1.00 29.35 23 TYR C C 1
ATOM 4334 O O . TYR C 1 26 ? -3.296 37.705 4.841 1.00 29.93 23 TYR C O 1
ATOM 4343 N N . ILE C 1 27 ? -3.777 37.542 2.648 1.00 27.46 24 ILE C N 1
ATOM 4344 C CA . ILE C 1 27 ? -2.391 37.436 2.248 1.00 27.61 24 ILE C CA 1
ATOM 4345 C C . ILE C 1 27 ? -1.999 38.658 1.431 1.00 29.46 24 ILE C C 1
ATOM 4346 O O . ILE C 1 27 ? -2.669 39.020 0.459 1.00 29.21 24 ILE C O 1
ATOM 4351 N N . ILE C 1 28 ? -0.911 39.283 1.855 1.00 27.84 25 ILE C N 1
ATOM 4352 C CA . ILE C 1 28 ? -0.240 40.305 1.084 1.00 26.22 25 ILE C CA 1
ATOM 4353 C C . ILE C 1 28 ? 1.042 39.733 0.503 1.00 24.93 25 ILE C C 1
ATOM 4354 O O . ILE C 1 28 ? 1.817 39.077 1.191 1.00 26.91 25 ILE C O 1
ATOM 4359 N N . ILE C 1 29 ? 1.225 39.933 -0.792 1.00 26.24 26 ILE C N 1
ATOM 4360 C CA . ILE C 1 29 ? 2.498 39.673 -1.418 1.00 26.54 26 ILE C CA 1
ATOM 4361 C C . ILE C 1 29 ? 3.137 41.009 -1.871 1.00 26.03 26 ILE C C 1
ATOM 4362 O O . ILE C 1 29 ? 2.499 41.811 -2.544 1.00 24.93 26 ILE C O 1
ATOM 4367 N N . ARG C 1 30 ? 4.347 41.279 -1.406 1.00 23.04 27 ARG C N 1
ATOM 4368 C CA . ARG C 1 30 ? 5.071 42.472 -1.785 1.00 23.15 27 ARG C CA 1
ATOM 4369 C C . ARG C 1 30 ? 6.283 42.064 -2.586 1.00 23.00 27 ARG C C 1
ATOM 4370 O O . ARG C 1 30 ? 7.030 41.200 -2.164 1.00 23.65 27 ARG C O 1
ATOM 4378 N N . VAL C 1 31 ? 6.459 42.643 -3.772 1.00 23.73 28 VAL C N 1
ATOM 4379 C CA . VAL C 1 31 ? 7.667 42.388 -4.532 1.00 23.34 28 VAL C CA 1
ATOM 4380 C C . VAL C 1 31 ? 8.415 43.690 -4.594 1.00 23.66 28 VAL C C 1
ATOM 4381 O O . VAL C 1 31 ? 7.820 44.766 -4.616 1.00 25.40 28 VAL C O 1
ATOM 4385 N N . ASP C 1 32 ? 9.728 43.619 -4.567 1.00 23.67 29 ASP C N 1
ATOM 4386 C CA . ASP C 1 32 ? 10.493 44.844 -4.643 1.00 26.32 29 ASP C CA 1
ATOM 4387 C C . ASP C 1 32 ? 11.732 44.598 -5.463 1.00 25.29 29 ASP C C 1
ATOM 4388 O O . ASP C 1 32 ? 12.431 43.611 -5.232 1.00 25.35 29 ASP C O 1
ATOM 4393 N N . GLY C 1 33 ? 12.006 45.503 -6.397 1.00 25.07 30 GLY C N 1
ATOM 4394 C CA . GLY C 1 33 ? 13.141 45.378 -7.297 1.00 26.56 30 GLY C CA 1
ATOM 4395 C C . GLY C 1 33 ? 14.487 45.280 -6.591 1.00 28.69 30 GLY C C 1
ATOM 4396 O O . GLY C 1 33 ? 14.802 46.057 -5.658 1.00 28.92 30 GLY C O 1
ATOM 4397 N N . LYS C 1 34 ? 15.292 44.316 -7.033 1.00 26.18 31 LYS C N 1
ATOM 4398 C CA . LYS C 1 34 ? 16.614 44.118 -6.451 1.00 28.98 31 LYS C CA 1
ATOM 4399 C C . LYS C 1 34 ? 17.631 45.083 -7.068 1.00 31.16 31 LYS C C 1
ATOM 4400 O O . LYS C 1 34 ? 17.862 45.067 -8.274 1.00 29.32 31 LYS C O 1
ATOM 4406 N N . GLY C 1 35 ? 18.219 45.938 -6.243 1.00 31.69 32 GLY C N 1
ATOM 4407 C CA . GLY C 1 35 ? 19.227 46.885 -6.699 1.00 28.47 32 GLY C CA 1
ATOM 4408 C C . GLY C 1 35 ? 18.758 47.843 -7.783 1.00 29.61 32 GLY C C 1
ATOM 4409 O O . GLY C 1 35 ? 19.517 48.168 -8.702 1.00 32.41 32 GLY C O 1
ATOM 4410 N N . PHE C 1 36 ? 17.544 48.365 -7.633 1.00 29.29 33 PHE C N 1
ATOM 4411 C CA . PHE C 1 36 ? 16.987 49.261 -8.626 1.00 32.38 33 PHE C CA 1
ATOM 4412 C C . PHE C 1 36 ? 17.574 50.695 -8.562 1.00 36.64 33 PHE C C 1
ATOM 4413 O O . PHE C 1 36 ? 17.308 51.495 -9.461 1.00 36.86 33 PHE C O 1
ATOM 4421 N N A HIS C 1 37 ? 18.345 51.017 -7.518 0.36 35.64 34 HIS C N 1
ATOM 4422 N N B HIS C 1 37 ? 18.355 51.012 -7.534 0.64 35.64 34 HIS C N 1
ATOM 4423 C CA A HIS C 1 37 ? 19.142 52.251 -7.530 0.36 37.85 34 HIS C CA 1
ATOM 4424 C CA B HIS C 1 37 ? 19.130 52.248 -7.557 0.64 37.85 34 HIS C CA 1
ATOM 4425 C C A HIS C 1 37 ? 20.192 52.166 -8.635 0.36 36.67 34 HIS C C 1
ATOM 4426 C C B HIS C 1 37 ? 20.177 52.151 -8.658 0.64 36.66 34 HIS C C 1
ATOM 4427 O O A HIS C 1 37 ? 20.261 53.021 -9.515 0.36 40.06 34 HIS C O 1
ATOM 4428 O O B HIS C 1 37 ? 20.235 52.985 -9.558 0.64 40.04 34 HIS C O 1
ATOM 4441 N N . LYS C 1 38 ? 21.002 51.113 -8.576 1.00 33.29 35 LYS C N 1
ATOM 4442 C CA . LYS C 1 38 ? 22.011 50.837 -9.586 1.00 40.15 35 LYS C CA 1
ATOM 4443 C C . LYS C 1 38 ? 21.381 50.595 -10.970 1.00 40.74 35 LYS C C 1
ATOM 4444 O O . LYS C 1 38 ? 21.871 51.101 -11.975 1.00 42.99 35 LYS C O 1
ATOM 4450 N N . PHE C 1 39 ? 20.262 49.879 -10.995 1.00 37.70 36 PHE C N 1
ATOM 4451 C CA . PHE C 1 39 ? 19.549 49.548 -12.225 1.00 36.90 36 PHE C CA 1
ATOM 4452 C C . PHE C 1 39 ? 19.045 50.818 -12.913 1.00 37.29 36 PHE C C 1
ATOM 4453 O O . PHE C 1 39 ? 19.200 50.980 -14.129 1.00 39.23 36 PHE C O 1
ATOM 4461 N N . SER C 1 40 ? 18.476 51.733 -12.133 1.00 36.45 37 SER C N 1
ATOM 4462 C CA . SER C 1 40 ? 17.956 52.985 -12.687 1.00 35.79 37 SER C CA 1
ATOM 4463 C C . SER C 1 40 ? 19.083 53.919 -13.129 1.00 39.75 37 SER C C 1
ATOM 4464 O O . SER C 1 40 ? 18.870 54.805 -13.967 1.00 42.51 37 SER C O 1
ATOM 4467 N N . GLN C 1 41 ? 20.270 53.765 -12.547 1.00 39.99 38 GLN C N 1
ATOM 4468 C CA . GLN C 1 41 ? 21.420 54.527 -13.038 1.00 42.86 38 GLN C CA 1
ATOM 4469 C C . GLN C 1 41 ? 21.897 53.964 -14.369 1.00 43.42 38 GLN C C 1
ATOM 4470 O O . GLN C 1 41 ? 22.113 54.700 -15.320 1.00 45.82 38 GLN C O 1
ATOM 4476 N N . PHE C 1 42 ? 22.060 52.653 -14.432 1.00 42.87 39 PHE C N 1
ATOM 4477 C CA . PHE C 1 42 ? 22.593 52.038 -15.631 1.00 44.65 39 PHE C CA 1
ATOM 4478 C C . PHE C 1 42 ? 21.773 52.336 -16.907 1.00 42.91 39 PHE C C 1
ATOM 4479 O O . PHE C 1 42 ? 22.335 52.550 -17.974 1.00 45.47 39 PHE C O 1
ATOM 4487 N N . TYR C 1 43 ? 20.452 52.349 -16.799 1.00 41.27 40 TYR C N 1
ATOM 4488 C CA . TYR C 1 43 ? 19.611 52.585 -17.972 1.00 44.59 40 TYR C CA 1
ATOM 4489 C C . TYR C 1 43 ? 19.161 54.048 -18.032 1.00 47.71 40 TYR C C 1
ATOM 4490 O O . TYR C 1 43 ? 18.236 54.402 -18.773 1.00 44.67 40 TYR C O 1
ATOM 4499 N N . GLU C 1 44 ? 19.819 54.876 -17.219 1.00 47.12 41 GLU C N 1
ATOM 4500 C CA . GLU C 1 44 ? 19.642 56.323 -17.211 1.00 45.82 41 GLU C CA 1
ATOM 4501 C C . GLU C 1 44 ? 18.186 56.757 -17.064 1.00 46.96 41 GLU C C 1
ATOM 4502 O O . GLU C 1 44 ? 17.695 57.528 -17.876 1.00 46.58 41 GLU C O 1
ATOM 4508 N N . PHE C 1 45 ? 17.504 56.268 -16.028 1.00 45.13 42 PHE C N 1
ATOM 4509 C CA . PHE C 1 45 ? 16.152 56.726 -15.721 1.00 42.18 42 PHE C CA 1
ATOM 4510 C C . PHE C 1 45 ? 16.113 58.254 -15.569 1.00 45.85 42 PHE C C 1
ATOM 4511 O O . PHE C 1 45 ? 17.066 58.861 -15.069 1.00 44.82 42 PHE C O 1
ATOM 4519 N N . GLU C 1 46 ? 15.023 58.884 -15.995 1.00 47.28 43 GLU C N 1
ATOM 4520 C CA . GLU C 1 46 ? 14.799 60.258 -15.578 1.00 47.26 43 GLU C CA 1
ATOM 4521 C C . GLU C 1 46 ? 14.615 60.308 -14.065 1.00 47.79 43 GLU C C 1
ATOM 4522 O O . GLU C 1 46 ? 14.080 59.376 -13.448 1.00 45.15 43 GLU C O 1
ATOM 4528 N N . LYS C 1 47 ? 15.059 61.422 -13.498 1.00 48.97 44 LYS C N 1
ATOM 4529 C CA . LYS C 1 47 ? 15.013 61.708 -12.073 1.00 47.32 44 LYS C CA 1
ATOM 4530 C C . LYS C 1 47 ? 14.226 62.995 -11.811 1.00 50.51 44 LYS C C 1
ATOM 4531 O O . LYS C 1 47 ? 14.296 63.933 -12.606 1.00 51.39 44 LYS C O 1
ATOM 4537 N N . PRO C 1 48 ? 13.459 63.042 -10.708 1.00 47.40 45 PRO C N 1
ATOM 4538 C CA . PRO C 1 48 ? 13.303 61.975 -9.713 1.00 44.84 45 PRO C CA 1
ATOM 4539 C C . PRO C 1 48 ? 12.480 60.775 -10.193 1.00 45.75 45 PRO C C 1
ATOM 4540 O O . PRO C 1 48 ? 12.776 59.652 -9.796 1.00 45.10 45 PRO C O 1
ATOM 4544 N N . ASN C 1 49 ? 11.486 60.986 -11.051 1.00 47.09 46 ASN C N 1
ATOM 4545 C CA . ASN C 1 49 ? 10.655 59.864 -11.475 1.00 44.69 46 ASN C CA 1
ATOM 4546 C C . ASN C 1 49 ? 10.717 59.620 -12.978 1.00 44.79 46 ASN C C 1
ATOM 4547 O O . ASN C 1 49 ? 10.563 60.541 -13.785 1.00 44.53 46 ASN C O 1
ATOM 4552 N N . ASP C 1 50 ? 10.926 58.369 -13.360 1.00 43.92 47 ASP C N 1
ATOM 4553 C CA . ASP C 1 50 ? 10.854 58.025 -14.779 1.00 45.84 47 ASP C CA 1
ATOM 4554 C C . ASP C 1 50 ? 9.462 57.471 -15.088 1.00 42.20 47 ASP C C 1
ATOM 4555 O O . ASP C 1 50 ? 9.103 56.389 -14.627 1.00 44.28 47 ASP C O 1
ATOM 4560 N N . LEU C 1 51 ? 8.681 58.235 -15.847 1.00 43.20 48 LEU C N 1
ATOM 4561 C CA . LEU C 1 51 ? 7.280 57.914 -16.117 1.00 42.84 48 LEU C CA 1
ATOM 4562 C C . LEU C 1 51 ? 7.121 56.568 -16.794 1.00 44.86 48 LEU C C 1
ATOM 4563 O O . LEU C 1 51 ? 6.273 55.758 -16.410 1.00 43.84 48 LEU C O 1
ATOM 4568 N N . LYS C 1 52 ? 7.937 56.328 -17.811 1.00 43.45 49 LYS C N 1
ATOM 4569 C CA . LYS C 1 52 ? 7.807 55.110 -18.580 1.00 44.63 49 LYS C CA 1
ATOM 4570 C C . LYS C 1 52 ? 8.268 53.903 -17.758 1.00 42.88 49 LYS C C 1
ATOM 4571 O O . LYS C 1 52 ? 7.685 52.828 -17.861 1.00 43.91 49 LYS C O 1
ATOM 4577 N N . ALA C 1 53 ? 9.265 54.083 -16.905 1.00 40.50 50 ALA C N 1
ATOM 4578 C CA . ALA C 1 53 ? 9.679 52.989 -16.032 1.00 37.56 50 ALA C CA 1
ATOM 4579 C C . ALA C 1 53 ? 8.548 52.620 -15.076 1.00 37.03 50 ALA C C 1
ATOM 4580 O O . ALA C 1 53 ? 8.332 51.436 -14.809 1.00 34.84 50 ALA C O 1
ATOM 4582 N N . LEU C 1 54 ? 7.825 53.622 -14.564 1.00 36.85 51 LEU C N 1
ATOM 4583 C CA . LEU C 1 54 ? 6.648 53.348 -13.732 1.00 33.89 51 LEU C CA 1
ATOM 4584 C C . LEU C 1 54 ? 5.527 52.682 -14.551 1.00 37.32 51 LEU C C 1
ATOM 4585 O O . LEU C 1 54 ? 4.748 51.887 -14.018 1.00 36.09 51 LEU C O 1
ATOM 4590 N N . GLN C 1 55 ? 5.442 53.009 -15.842 1.00 39.78 52 GLN C N 1
ATOM 4591 C CA . GLN C 1 55 ? 4.414 52.409 -16.698 1.00 39.35 52 GLN C CA 1
ATOM 4592 C C . GLN C 1 55 ? 4.737 50.952 -16.976 1.00 36.39 52 GLN C C 1
ATOM 4593 O O . GLN C 1 55 ? 3.846 50.134 -17.068 1.00 36.82 52 GLN C O 1
ATOM 4599 N N . VAL C 1 56 ? 6.019 50.626 -17.050 1.00 36.08 53 VAL C N 1
ATOM 4600 C CA . VAL C 1 56 ? 6.454 49.242 -17.130 1.00 35.06 53 VAL C CA 1
ATOM 4601 C C . VAL C 1 56 ? 6.013 48.459 -15.875 1.00 37.29 53 VAL C C 1
ATOM 4602 O O . VAL C 1 56 ? 5.460 47.369 -15.991 1.00 37.75 53 VAL C O 1
ATOM 4606 N N . MET C 1 57 ? 6.245 49.015 -14.683 1.00 35.74 54 MET C N 1
ATOM 4607 C CA . MET C 1 57 ? 5.792 48.382 -13.450 1.00 33.05 54 MET C CA 1
ATOM 4608 C C . MET C 1 57 ? 4.276 48.222 -13.416 1.00 33.28 54 MET C C 1
ATOM 4609 O O . MET C 1 57 ? 3.770 47.170 -13.041 1.00 33.20 54 MET C O 1
ATOM 4614 N N . ASN C 1 58 ? 3.547 49.273 -13.782 1.00 35.31 55 ASN C N 1
ATOM 4615 C CA . ASN C 1 58 ? 2.080 49.233 -13.718 1.00 35.60 55 ASN C CA 1
ATOM 4616 C C . ASN C 1 58 ? 1.482 48.225 -14.725 1.00 36.72 55 ASN C C 1
ATOM 4617 O O . ASN C 1 58 ? 0.476 47.565 -14.444 1.00 36.06 55 ASN C O 1
ATOM 4622 N N . SER C 1 59 ? 2.111 48.100 -15.888 1.00 35.97 56 SER C N 1
ATOM 4623 C CA . SER C 1 59 ? 1.658 47.131 -16.873 1.00 36.62 56 SER C CA 1
ATOM 4624 C C . SER C 1 59 ? 1.880 45.707 -16.354 1.00 36.04 56 SER C C 1
ATOM 4625 O O . SER C 1 59 ? 0.991 44.861 -16.452 1.00 35.69 56 SER C O 1
ATOM 4628 N N . ALA C 1 60 ? 3.049 45.459 -15.776 1.00 34.25 57 ALA C N 1
ATOM 4629 C CA . ALA C 1 60 ? 3.346 44.151 -15.176 1.00 34.28 57 ALA C CA 1
ATOM 4630 C C . ALA C 1 60 ? 2.309 43.801 -14.096 1.00 31.40 57 ALA C C 1
ATOM 4631 O O . ALA C 1 60 ? 1.679 42.748 -14.146 1.00 31.43 57 ALA C O 1
ATOM 4633 N N . ALA C 1 61 ? 2.092 44.718 -13.160 1.00 30.50 58 ALA C N 1
ATOM 4634 C CA . ALA C 1 61 ? 1.147 44.490 -12.077 1.00 32.75 58 ALA C CA 1
ATOM 4635 C C . ALA C 1 61 ? -0.278 44.321 -12.593 1.00 34.54 58 ALA C C 1
ATOM 4636 O O . ALA C 1 61 ? -1.014 43.495 -12.074 1.00 32.94 58 ALA C O 1
ATOM 4638 N N . GLU C 1 62 ? -0.688 45.121 -13.577 1.00 36.07 59 GLU C N 1
ATOM 4639 C CA . GLU C 1 62 ? -2.035 44.975 -14.123 1.00 37.55 59 GLU C CA 1
ATOM 4640 C C . GLU C 1 62 ? -2.179 43.624 -14.842 1.00 37.49 59 GLU C C 1
ATOM 4641 O O . GLU C 1 62 ? -3.233 42.988 -14.780 1.00 38.36 59 GLU C O 1
ATOM 4647 N N . LYS C 1 63 ? -1.133 43.199 -15.539 1.00 32.50 60 LYS C N 1
ATOM 4648 C CA . LYS C 1 63 ? -1.142 41.904 -16.208 1.00 33.10 60 LYS C CA 1
ATOM 4649 C C . LYS C 1 63 ? -1.226 40.723 -15.234 1.00 36.70 60 LYS C C 1
ATOM 4650 O O . LYS C 1 63 ? -1.966 39.767 -15.454 1.00 37.19 60 LYS C O 1
ATOM 4656 N N . LEU C 1 64 ? -0.444 40.779 -14.164 1.00 36.02 61 LEU C N 1
ATOM 4657 C CA . LEU C 1 64 ? -0.477 39.725 -13.172 1.00 33.39 61 LEU C CA 1
ATOM 4658 C C . LEU C 1 64 ? -1.893 39.604 -12.599 1.00 35.69 61 LEU C C 1
ATOM 4659 O O . LEU C 1 64 ? -2.463 38.516 -12.465 1.00 36.82 61 LEU C O 1
ATOM 4664 N N . MET C 1 65 ? -2.460 40.750 -12.281 1.00 35.88 62 MET C N 1
ATOM 4665 C CA . MET C 1 65 ? -3.749 40.817 -11.624 1.00 37.53 62 MET C CA 1
ATOM 4666 C C . MET C 1 65 ? -4.895 40.315 -12.523 1.00 41.16 62 MET C C 1
ATOM 4667 O O . MET C 1 65 ? -5.903 39.788 -12.034 1.00 39.25 62 MET C O 1
ATOM 4672 N N . SER C 1 66 ? -4.732 40.484 -13.835 1.00 37.59 63 SER C N 1
ATOM 4673 C CA . SER C 1 66 ? -5.736 40.073 -14.789 1.00 42.60 63 SER C CA 1
ATOM 4674 C C . SER C 1 66 ? -5.693 38.556 -14.988 1.00 43.96 63 SER C C 1
ATOM 4675 O O . SER C 1 66 ? -6.659 37.950 -15.423 1.00 46.54 63 SER C O 1
ATOM 4678 N N . LYS C 1 67 ? -4.562 37.960 -14.637 1.00 40.48 64 LYS C N 1
ATOM 4679 C CA . LYS C 1 67 ? -4.345 36.527 -14.706 1.00 35.81 64 LYS C CA 1
ATOM 4680 C C . LYS C 1 67 ? -4.782 35.794 -13.415 1.00 41.88 64 LYS C C 1
ATOM 4681 O O . LYS C 1 67 ? -5.193 34.627 -13.473 1.00 41.45 64 LYS C O 1
ATOM 4687 N N . TYR C 1 68 ? -4.729 36.473 -12.261 1.00 39.56 65 TYR C N 1
ATOM 4688 C CA . TYR C 1 68 ? -5.082 35.837 -10.977 1.00 38.99 65 TYR C CA 1
ATOM 4689 C C . TYR C 1 68 ? -6.225 36.552 -10.288 1.00 37.79 65 TYR C C 1
ATOM 4690 O O . TYR C 1 68 ? -6.030 37.581 -9.642 1.00 38.36 65 TYR C O 1
ATOM 4699 N N . SER C 1 69 ? -7.418 35.999 -10.432 1.00 39.93 66 SER C N 1
ATOM 4700 C CA . SER C 1 69 ? -8.634 36.625 -9.918 1.00 44.85 66 SER C CA 1
ATOM 4701 C C . SER C 1 69 ? -8.685 36.667 -8.376 1.00 41.75 66 SER C C 1
ATOM 4702 O O . SER C 1 69 ? -9.564 37.307 -7.796 1.00 44.95 66 SER C O 1
ATOM 4705 N N . ASP C 1 70 ? -7.798 35.946 -7.706 1.00 38.05 67 ASP C N 1
ATOM 4706 C CA . ASP C 1 70 ? -7.769 36.061 -6.258 1.00 39.74 67 ASP C CA 1
ATOM 4707 C C . ASP C 1 70 ? -7.131 37.397 -5.821 1.00 36.83 67 ASP C C 1
ATOM 4708 O O . ASP C 1 70 ? -7.309 37.822 -4.682 1.00 35.29 67 ASP C O 1
ATOM 4713 N N . VAL C 1 71 ? -6.373 38.036 -6.711 1.00 33.96 68 VAL C N 1
ATOM 4714 C CA . VAL C 1 71 ? -5.810 39.353 -6.409 1.00 34.99 68 VAL C CA 1
ATOM 4715 C C . VAL C 1 71 ? -6.894 40.439 -6.510 1.00 37.76 68 VAL C C 1
ATOM 4716 O O . VAL C 1 71 ? -7.391 40.734 -7.598 1.00 40.39 68 VAL C O 1
ATOM 4720 N N . MET C 1 72 ? -7.223 41.055 -5.379 1.00 34.90 69 MET C N 1
ATOM 4721 C CA . MET C 1 72 ? -8.341 41.987 -5.297 1.00 37.54 69 MET C CA 1
ATOM 4722 C C . MET C 1 72 ? -7.881 43.448 -5.396 1.00 39.69 69 MET C C 1
ATOM 4723 O O . MET C 1 72 ? -8.661 44.349 -5.723 1.00 40.23 69 MET C O 1
ATOM 4728 N N . LEU C 1 73 ? -6.620 43.684 -5.061 1.00 35.68 70 LEU C N 1
ATOM 4729 C CA . LEU C 1 73 ? -6.104 45.035 -4.983 1.00 34.72 70 LEU C CA 1
ATOM 4730 C C . LEU C 1 73 ? -4.598 45.006 -5.099 1.00 33.80 70 LEU C C 1
ATOM 4731 O O . LEU C 1 73 ? -3.936 44.115 -4.578 1.00 34.55 70 LEU C O 1
ATOM 4736 N N . ALA C 1 74 ? -4.054 45.975 -5.809 1.00 34.48 71 ALA C N 1
ATOM 4737 C CA . ALA C 1 74 ? -2.615 46.114 -5.905 1.00 33.66 71 ALA C CA 1
ATOM 4738 C C . ALA C 1 74 ? -2.236 47.572 -5.716 1.00 33.12 71 ALA C C 1
ATOM 4739 O O . ALA C 1 74 ? -2.928 48.471 -6.181 1.00 36.19 71 ALA C O 1
ATOM 4741 N N . TYR C 1 75 ? -1.138 47.805 -5.017 1.00 32.37 72 TYR C N 1
ATOM 4742 C CA . TYR C 1 75 ? -0.633 49.151 -4.830 1.00 30.38 72 TYR C CA 1
ATOM 4743 C C . TYR C 1 75 ? 0.845 49.211 -5.130 1.00 29.41 72 TYR C C 1
ATOM 4744 O O . TYR C 1 75 ? 1.616 48.435 -4.585 1.00 32.25 72 TYR C O 1
ATOM 4753 N N . GLY C 1 76 ? 1.241 50.163 -5.962 1.00 30.83 73 GLY C N 1
ATOM 4754 C CA . GLY C 1 76 ? 2.627 50.309 -6.362 1.00 30.09 73 GLY C CA 1
ATOM 4755 C C . GLY C 1 76 ? 3.196 51.728 -6.347 1.00 34.57 73 GLY C C 1
ATOM 4756 O O . GLY C 1 76 ? 2.477 52.726 -6.471 1.00 33.47 73 GLY C O 1
ATOM 4757 N N . ASP C 1 77 ? 4.505 51.803 -6.147 1.00 30.52 74 ASP C N 1
ATOM 4758 C CA . ASP C 1 77 ? 5.289 53.010 -6.376 1.00 33.22 74 ASP C CA 1
ATOM 4759 C C . ASP C 1 77 ? 6.750 52.637 -6.428 1.00 32.83 74 ASP C C 1
ATOM 4760 O O . ASP C 1 77 ? 7.143 51.589 -5.895 1.00 30.68 74 ASP C O 1
ATOM 4765 N N . SER C 1 78 ? 7.549 53.479 -7.080 1.00 34.80 75 SER C N 1
ATOM 4766 C CA . SER C 1 78 ? 8.972 53.214 -7.189 1.00 32.75 75 SER C CA 1
ATOM 4767 C C . SER C 1 78 ? 9.134 51.789 -7.751 1.00 33.35 75 SER C C 1
ATOM 4768 O O . SER C 1 78 ? 8.485 51.445 -8.753 1.00 34.43 75 SER C O 1
ATOM 4771 N N . ASP C 1 79 ? 9.949 50.955 -7.109 1.00 28.73 76 ASP C N 1
ATOM 4772 C CA . ASP C 1 79 ? 10.189 49.600 -7.612 1.00 29.12 76 ASP C CA 1
ATOM 4773 C C . ASP C 1 79 ? 9.473 48.495 -6.816 1.00 29.82 76 ASP C C 1
ATOM 4774 O O . ASP C 1 79 ? 9.941 47.349 -6.773 1.00 27.73 76 ASP C O 1
ATOM 4779 N N . GLU C 1 80 ? 8.350 48.826 -6.182 1.00 27.91 77 GLU C N 1
ATOM 4780 C CA . GLU C 1 80 ? 7.645 47.838 -5.369 1.00 28.12 77 GLU C CA 1
ATOM 4781 C C . GLU C 1 80 ? 6.201 47.714 -5.829 1.00 28.22 77 GLU C C 1
ATOM 4782 O O . GLU C 1 80 ? 5.661 48.646 -6.426 1.00 28.27 77 GLU C O 1
ATOM 4788 N N . TYR C 1 81 ? 5.602 46.544 -5.623 1.00 26.96 78 TYR C N 1
ATOM 4789 C CA . TYR C 1 81 ? 4.161 46.377 -5.798 1.00 25.26 78 TYR C CA 1
ATOM 4790 C C . TYR C 1 81 ? 3.664 45.441 -4.709 1.00 27.36 78 TYR C C 1
ATOM 4791 O O . TYR C 1 81 ? 4.334 44.474 -4.364 1.00 25.36 78 TYR C O 1
ATOM 4800 N N . SER C 1 82 ? 2.513 45.762 -4.131 1.00 28.47 79 SER C N 1
ATOM 4801 C CA . SER C 1 82 ? 1.898 44.905 -3.116 1.00 27.18 79 SER C CA 1
ATOM 4802 C C . SER C 1 82 ? 0.561 44.381 -3.630 1.00 29.35 79 SER C C 1
ATOM 4803 O O . SER C 1 82 ? -0.247 45.146 -4.163 1.00 30.03 79 SER C O 1
ATOM 4806 N N . PHE C 1 83 ? 0.322 43.090 -3.455 1.00 28.98 80 PHE C N 1
ATOM 4807 C CA . PHE C 1 83 ? -0.915 42.467 -3.915 1.00 27.29 80 PHE C CA 1
ATOM 4808 C C . PHE C 1 83 ? -1.718 41.880 -2.767 1.00 27.55 80 PHE C C 1
ATOM 4809 O O . PHE C 1 83 ? -1.208 41.107 -1.963 1.00 29.86 80 PHE C O 1
ATOM 4817 N N . LEU C 1 84 ? -2.980 42.259 -2.700 1.00 29.50 81 LEU C N 1
ATOM 4818 C CA . LEU C 1 84 ? -3.904 41.683 -1.755 1.00 31.56 81 LEU C CA 1
ATOM 4819 C C . LEU C 1 84 ? -4.645 40.463 -2.368 1.00 33.47 81 LEU C C 1
ATOM 4820 O O . LEU C 1 84 ? -5.326 40.579 -3.387 1.00 33.74 81 LEU C O 1
ATOM 4825 N N . LEU C 1 85 ? -4.470 39.301 -1.747 1.00 32.50 82 LEU C N 1
ATOM 4826 C CA . LEU C 1 85 ? -5.179 38.067 -2.084 1.00 32.15 82 LEU C CA 1
ATOM 4827 C C . LEU C 1 85 ? -6.381 37.923 -1.150 1.00 33.29 82 LEU C C 1
ATOM 4828 O O . LEU C 1 85 ? -6.253 38.150 0.051 1.00 34.42 82 LEU C O 1
ATOM 4833 N N . ARG C 1 86 ? -7.548 37.581 -1.684 1.00 35.14 83 ARG C N 1
ATOM 4834 C CA . ARG C 1 86 ? -8.736 37.465 -0.843 1.00 34.07 83 ARG C CA 1
ATOM 4835 C C . ARG C 1 86 ? -8.522 36.374 0.203 1.00 34.71 83 ARG C C 1
ATOM 4836 O O . ARG C 1 86 ? -7.764 35.426 -0.021 1.00 34.52 83 ARG C O 1
ATOM 4844 N N . LYS C 1 87 ? -9.163 36.506 1.362 1.00 37.81 84 LYS C N 1
ATOM 4845 C CA . LYS C 1 87 ? -8.761 35.668 2.495 1.00 36.11 84 LYS C CA 1
ATOM 4846 C C . LYS C 1 87 ? -9.015 34.184 2.260 1.00 38.36 84 LYS C C 1
ATOM 4847 O O . LYS C 1 87 ? -8.331 33.334 2.840 1.00 38.78 84 LYS C O 1
ATOM 4853 N N . ASN C 1 88 ? -9.946 33.856 1.375 1.00 38.21 85 ASN C N 1
ATOM 4854 C CA . ASN C 1 88 ? -10.223 32.448 1.136 1.00 38.26 85 ASN C CA 1
ATOM 4855 C C . ASN C 1 88 ? -9.556 31.887 -0.115 1.00 38.33 85 ASN C C 1
ATOM 4856 O O . ASN C 1 88 ? -9.928 30.823 -0.615 1.00 36.22 85 ASN C O 1
ATOM 4861 N N . CYS C 1 89 ? -8.538 32.599 -0.579 1.00 38.13 86 CYS C N 1
ATOM 4862 C CA . CYS C 1 89 ? -7.713 32.184 -1.706 1.00 35.03 86 CYS C CA 1
ATOM 4863 C C . CYS C 1 89 ? -7.083 30.796 -1.541 1.00 34.75 86 CYS C C 1
ATOM 4864 O O . CYS C 1 89 ? -6.447 30.514 -0.524 1.00 34.24 86 CYS C O 1
ATOM 4867 N N . GLN C 1 90 ? -7.220 29.941 -2.558 1.00 35.70 87 GLN C N 1
ATOM 4868 C CA . GLN C 1 90 ? -6.641 28.594 -2.497 1.00 35.18 87 GLN C CA 1
ATOM 4869 C C . GLN C 1 90 ? -5.613 28.382 -3.598 1.00 32.82 87 GLN C C 1
ATOM 4870 O O . GLN C 1 90 ? -5.256 27.252 -3.907 1.00 32.04 87 GLN C O 1
ATOM 4876 N N . LEU C 1 91 ? -5.141 29.477 -4.186 1.00 33.19 88 LEU C N 1
ATOM 4877 C CA . LEU C 1 91 ? -4.081 29.413 -5.187 1.00 31.71 88 LEU C CA 1
ATOM 4878 C C . LEU C 1 91 ? -2.901 28.631 -4.619 1.00 33.13 88 LEU C C 1
ATOM 4879 O O . LEU C 1 91 ? -2.352 28.981 -3.551 1.00 30.68 88 LEU C O 1
ATOM 4884 N N . TYR C 1 92 ? -2.562 27.551 -5.322 1.00 29.53 89 TYR C N 1
ATOM 4885 C CA . TYR C 1 92 ? -1.530 26.603 -4.931 1.00 29.21 89 TYR C CA 1
ATOM 4886 C C . TYR C 1 92 ? -1.718 26.101 -3.518 1.00 30.52 89 TYR C C 1
ATOM 4887 O O . TYR C 1 92 ? -0.729 25.866 -2.841 1.00 31.20 89 TYR C O 1
ATOM 4896 N N . GLU C 1 93 ? -2.962 25.942 -3.070 1.00 31.85 90 GLU C N 1
ATOM 4897 C CA . GLU C 1 93 ? -3.209 25.488 -1.700 1.00 33.32 90 GLU C CA 1
ATOM 4898 C C . GLU C 1 93 ? -2.519 26.362 -0.645 1.00 30.70 90 GLU C C 1
ATOM 4899 O O . GLU C 1 93 ? -2.055 25.853 0.368 1.00 31.11 90 GLU C O 1
ATOM 4905 N N . ARG C 1 94 ? -2.390 27.659 -0.923 1.00 30.13 91 ARG C N 1
ATOM 4906 C CA . ARG C 1 94 ? -1.762 28.595 0.007 1.00 29.79 91 ARG C CA 1
ATOM 4907 C C . ARG C 1 94 ? -0.312 28.228 0.367 1.00 28.92 91 ARG C C 1
ATOM 4908 O O . ARG C 1 94 ? 0.150 28.551 1.455 1.00 26.81 91 ARG C O 1
ATOM 4916 N N . ARG C 1 95 ? 0.400 27.546 -0.537 1.00 27.98 92 ARG C N 1
ATOM 4917 C CA . ARG C 1 95 ? 1.811 27.235 -0.296 1.00 26.70 92 ARG C CA 1
ATOM 4918 C C . ARG C 1 95 ? 2.685 28.459 -0.431 1.00 24.82 92 ARG C C 1
ATOM 4919 O O . ARG C 1 95 ? 2.721 29.106 -1.493 1.00 25.94 92 ARG C O 1
ATOM 4927 N N . GLU C 1 96 ? 3.402 28.783 0.632 1.00 24.20 93 GLU C N 1
ATOM 4928 C CA . GLU C 1 96 ? 4.179 30.013 0.644 1.00 25.00 93 GLU C CA 1
ATOM 4929 C C . GLU C 1 96 ? 5.259 30.027 -0.429 1.00 24.49 93 GLU C C 1
ATOM 4930 O O . GLU C 1 96 ? 5.457 31.053 -1.085 1.00 23.70 93 GLU C O 1
ATOM 4936 N N . MET C 1 97 ? 5.947 28.898 -0.582 1.00 23.47 94 MET C N 1
ATOM 4937 C CA . MET C 1 97 ? 6.998 28.741 -1.584 1.00 23.39 94 MET C CA 1
ATOM 4938 C C . MET C 1 97 ? 6.438 28.964 -3.011 1.00 23.99 94 MET C C 1
ATOM 4939 O O . MET C 1 97 ? 7.040 29.633 -3.850 1.00 23.69 94 MET C O 1
ATOM 4944 N N . LYS C 1 98 ? 5.292 28.365 -3.286 1.00 24.66 95 LYS C N 1
ATOM 4945 C CA . LYS C 1 98 ? 4.678 28.534 -4.581 1.00 24.45 95 LYS C CA 1
ATOM 4946 C C . LYS C 1 98 ? 4.205 29.977 -4.781 1.00 24.23 95 LYS C C 1
ATOM 4947 O O . LYS C 1 98 ? 4.470 30.583 -5.806 1.00 24.37 95 LYS C O 1
ATOM 4953 N N . LEU C 1 99 ? 3.510 30.536 -3.805 1.00 24.11 96 LEU C N 1
ATOM 4954 C CA . LEU C 1 99 ? 2.982 31.883 -3.971 1.00 24.04 96 LEU C CA 1
ATOM 4955 C C . LEU C 1 99 ? 4.087 32.908 -4.180 1.00 25.27 96 LEU C C 1
ATOM 4956 O O . LEU C 1 99 ? 3.987 33.755 -5.071 1.00 26.65 96 LEU C O 1
ATOM 4961 N N . THR C 1 100 ? 5.154 32.839 -3.398 1.00 23.36 97 THR C N 1
ATOM 4962 C CA . THR C 1 100 ? 6.155 33.898 -3.494 1.00 23.26 97 THR C CA 1
ATOM 4963 C C . THR C 1 100 ? 7.078 33.776 -4.722 1.00 22.90 97 THR C C 1
ATOM 4964 O O . THR C 1 100 ? 7.421 34.785 -5.323 1.00 22.93 97 THR C O 1
ATOM 4968 N N . THR C 1 101 ? 7.524 32.580 -5.071 1.00 23.07 98 THR C N 1
ATOM 4969 C CA . THR C 1 101 ? 8.475 32.475 -6.169 1.00 23.27 98 THR C CA 1
ATOM 4970 C C . THR C 1 101 ? 7.761 32.642 -7.501 1.00 23.73 98 THR C C 1
ATOM 4971 O O . THR C 1 101 ? 8.365 32.999 -8.497 1.00 23.98 98 THR C O 1
ATOM 4975 N N . LEU C 1 102 ? 6.461 32.392 -7.502 1.00 24.56 99 LEU C N 1
ATOM 4976 C CA . LEU C 1 102 ? 5.674 32.622 -8.685 1.00 25.73 99 LEU C CA 1
ATOM 4977 C C . LEU C 1 102 ? 5.556 34.111 -8.915 1.00 26.14 99 LEU C C 1
ATOM 4978 O O . LEU C 1 102 ? 5.727 34.591 -10.044 1.00 24.86 99 LEU C O 1
ATOM 4983 N N . PHE C 1 103 ? 5.288 34.845 -7.839 1.00 26.03 100 PHE C N 1
ATOM 4984 C CA . PHE C 1 103 ? 5.136 36.292 -7.955 1.00 25.70 100 PHE C CA 1
ATOM 4985 C C . PHE C 1 103 ? 6.435 36.993 -8.334 1.00 25.65 100 PHE C C 1
ATOM 4986 O O . PHE C 1 103 ? 6.412 37.933 -9.134 1.00 26.86 100 PHE C O 1
ATOM 4994 N N . SER C 1 104 ? 7.567 36.553 -7.785 1.00 25.03 101 SER C N 1
ATOM 4995 C CA . SER C 1 104 ? 8.826 37.185 -8.183 1.00 25.87 101 SER C CA 1
ATOM 4996 C C . SER C 1 104 ? 9.174 36.831 -9.633 1.00 24.26 101 SER C C 1
ATOM 4997 O O . SER C 1 104 ? 9.679 37.682 -10.369 1.00 25.05 101 SER C O 1
ATOM 5000 N N . SER C 1 105 ? 8.874 35.603 -10.045 1.00 24.43 102 SER C N 1
ATOM 5001 C CA . SER C 1 105 ? 9.125 35.168 -11.419 1.00 25.07 102 SER C CA 1
ATOM 5002 C C . SER C 1 105 ? 8.212 35.908 -12.419 1.00 25.63 102 SER C C 1
ATOM 5003 O O . SER C 1 105 ? 8.664 36.406 -13.453 1.00 26.19 102 SER C O 1
ATOM 5006 N N . LEU C 1 106 ? 6.930 35.997 -12.080 1.00 25.59 103 LEU C N 1
ATOM 5007 C CA . LEU C 1 106 ? 5.952 36.688 -12.913 1.00 27.16 103 LEU C CA 1
ATOM 5008 C C . LEU C 1 106 ? 6.287 38.171 -13.106 1.00 28.38 103 LEU C C 1
ATOM 5009 O O . LEU C 1 106 ? 6.307 38.664 -14.233 1.00 27.09 103 LEU C O 1
ATOM 5014 N N . MET C 1 107 ? 6.560 38.878 -12.008 1.00 28.72 104 MET C N 1
ATOM 5015 C CA . MET C 1 107 ? 6.881 40.304 -12.104 1.00 26.63 104 MET C CA 1
ATOM 5016 C C . MET C 1 107 ? 8.158 40.531 -12.872 1.00 26.29 104 MET C C 1
ATOM 5017 O O . MET C 1 107 ? 8.265 41.489 -13.609 1.00 28.57 104 MET C O 1
ATOM 5022 N N . SER C 1 108 ? 9.136 39.665 -12.670 1.00 26.01 105 SER C N 1
ATOM 5023 C CA . SER C 1 108 ? 10.423 39.777 -13.350 1.00 26.45 105 SER C CA 1
ATOM 5024 C C . SER C 1 108 ? 10.240 39.626 -14.850 1.00 27.33 105 SER C C 1
ATOM 5025 O O . SER C 1 108 ? 10.796 40.402 -15.610 1.00 28.20 105 SER C O 1
ATOM 5028 N N . THR C 1 109 ? 9.481 38.614 -15.270 1.00 27.45 106 THR C N 1
ATOM 5029 C CA . THR C 1 109 ? 9.307 38.346 -16.697 1.00 28.39 106 THR C CA 1
ATOM 5030 C C . THR C 1 109 ? 8.353 39.371 -17.339 1.00 29.33 106 THR C C 1
ATOM 5031 O O . THR C 1 109 ? 8.617 39.833 -18.446 1.00 29.92 106 THR C O 1
ATOM 5035 N N . TYR C 1 110 ? 7.288 39.754 -16.630 1.00 28.64 107 TYR C N 1
ATOM 5036 C CA . TYR C 1 110 ? 6.389 40.798 -17.115 1.00 29.27 107 TYR C CA 1
ATOM 5037 C C . TYR C 1 110 ? 7.136 42.124 -17.264 1.00 32.45 107 TYR C C 1
ATOM 5038 O O . TYR C 1 110 ? 6.897 42.891 -18.206 1.00 33.48 107 TYR C O 1
ATOM 5047 N N . TYR C 1 111 ? 8.026 42.405 -16.324 1.00 30.96 108 TYR C N 1
ATOM 5048 C CA . TYR C 1 111 ? 8.844 43.609 -16.404 1.00 31.20 108 TYR C CA 1
ATOM 5049 C C . TYR C 1 111 ? 9.788 43.574 -17.630 1.00 31.74 108 TYR C C 1
ATOM 5050 O O . TYR C 1 111 ? 9.906 44.572 -18.331 1.00 32.05 108 TYR C O 1
ATOM 5059 N N . MET C 1 112 ? 10.488 42.458 -17.862 1.00 30.07 109 MET C N 1
ATOM 5060 C CA . MET C 1 112 ? 11.339 42.334 -19.051 1.00 32.32 109 MET C CA 1
ATOM 5061 C C . MET C 1 112 ? 10.529 42.459 -20.356 1.00 37.37 109 MET C C 1
ATOM 5062 O O . MET C 1 112 ? 10.978 43.085 -21.332 1.00 38.50 109 MET C O 1
ATOM 5067 N N . TYR C 1 113 ? 9.355 41.836 -20.388 1.00 34.65 110 TYR C N 1
ATOM 5068 C CA . TYR C 1 113 ? 8.511 41.949 -21.570 1.00 37.99 110 TYR C CA 1
ATOM 5069 C C . TYR C 1 113 ? 8.111 43.405 -21.818 1.00 35.62 110 TYR C C 1
ATOM 5070 O O . TYR C 1 113 ? 8.350 43.936 -22.873 1.00 38.48 110 TYR C O 1
ATOM 5079 N N . PHE C 1 114 ? 7.545 44.063 -20.818 1.00 37.48 111 PHE C N 1
ATOM 5080 C CA . PHE C 1 114 ? 7.047 45.413 -21.022 1.00 38.53 111 PHE C CA 1
ATOM 5081 C C . PHE C 1 114 ? 8.166 46.425 -21.209 1.00 39.60 111 PHE C C 1
ATOM 5082 O O . PHE C 1 114 ? 7.959 47.472 -21.818 1.00 42.95 111 PHE C O 1
ATOM 5090 N N . TRP C 1 115 ? 9.343 46.123 -20.681 1.00 36.87 112 TRP C N 1
ATOM 5091 C CA . TRP C 1 115 ? 10.476 46.997 -20.893 1.00 38.98 112 TRP C CA 1
ATOM 5092 C C . TRP C 1 115 ? 10.807 47.070 -22.379 1.00 41.57 112 TRP C C 1
ATOM 5093 O O . TRP C 1 115 ? 11.041 48.155 -22.911 1.00 43.87 112 TRP C O 1
ATOM 5104 N N . SER C 1 116 ? 10.822 45.921 -23.052 1.00 40.57 113 SER C N 1
ATOM 5105 C CA . SER C 1 116 ? 11.165 45.904 -24.476 1.00 42.62 113 SER C CA 1
ATOM 5106 C C . SER C 1 116 ? 10.094 46.598 -25.328 1.00 44.96 113 SER C C 1
ATOM 5107 O O . SER C 1 116 ? 10.381 47.052 -26.429 1.00 48.14 113 SER C O 1
ATOM 5110 N N . GLN C 1 117 ? 8.873 46.685 -24.805 1.00 43.80 114 GLN C N 1
ATOM 5111 C CA . GLN C 1 117 ? 7.807 47.437 -25.454 1.00 45.90 114 GLN C CA 1
ATOM 5112 C C . GLN C 1 117 ? 7.977 48.950 -25.252 1.00 48.22 114 GLN C C 1
ATOM 5113 O O . GLN C 1 117 ? 7.840 49.717 -26.199 1.00 50.71 114 GLN C O 1
ATOM 5119 N N . TYR C 1 118 ? 8.250 49.375 -24.021 1.00 46.24 115 TYR C N 1
ATOM 5120 C CA . TYR C 1 118 ? 8.354 50.802 -23.703 1.00 47.87 115 TYR C CA 1
ATOM 5121 C C . TYR C 1 118 ? 9.723 51.420 -23.989 1.00 47.29 115 TYR C C 1
ATOM 5122 O O . TYR C 1 118 ? 9.809 52.611 -24.261 1.00 50.29 115 TYR C O 1
ATOM 5131 N N . PHE C 1 119 ? 10.786 50.622 -23.944 1.00 44.98 116 PHE C N 1
ATOM 5132 C CA . PHE C 1 119 ? 12.127 51.138 -24.212 1.00 44.86 116 PHE C CA 1
ATOM 5133 C C . PHE C 1 119 ? 12.823 50.323 -25.291 1.00 49.23 116 PHE C C 1
ATOM 5134 O O . PHE C 1 119 ? 13.865 49.720 -25.037 1.00 47.48 116 PHE C O 1
ATOM 5142 N N . PRO C 1 120 ? 12.286 50.337 -26.517 1.00 53.78 117 PRO C N 1
ATOM 5143 C CA . PRO C 1 120 ? 12.919 49.513 -27.552 1.00 54.37 117 PRO C CA 1
ATOM 5144 C C . PRO C 1 120 ? 14.372 49.910 -27.828 1.00 55.57 117 PRO C C 1
ATOM 5145 O O . PRO C 1 120 ? 15.171 49.073 -28.241 1.00 55.89 117 PRO C O 1
ATOM 5149 N N . ASP C 1 121 ? 14.716 51.157 -27.538 1.00 54.19 118 ASP C N 1
ATOM 5150 C CA . ASP C 1 121 ? 16.042 51.674 -27.825 1.00 54.17 118 ASP C CA 1
ATOM 5151 C C . ASP C 1 121 ? 17.031 51.399 -26.690 1.00 57.27 118 ASP C C 1
ATOM 5152 O O . ASP C 1 121 ? 18.212 51.715 -26.792 1.00 57.72 118 ASP C O 1
ATOM 5157 N N . LYS C 1 122 ? 16.547 50.824 -25.595 1.00 56.75 119 LYS C N 1
ATOM 5158 C CA . LYS C 1 122 ? 17.429 50.465 -24.490 1.00 52.89 119 LYS C CA 1
ATOM 5159 C C . LYS C 1 122 ? 17.411 48.968 -24.208 1.00 51.56 119 LYS C C 1
ATOM 5160 O O . LYS C 1 122 ? 16.860 48.553 -23.194 1.00 50.27 119 LYS C O 1
ATOM 5166 N N . PRO C 1 123 ? 18.041 48.154 -25.073 1.00 51.68 120 PRO C N 1
ATOM 5167 C CA . PRO C 1 123 ? 18.006 46.718 -24.779 1.00 49.28 120 PRO C CA 1
ATOM 5168 C C . PRO C 1 123 ? 18.641 46.395 -23.428 1.00 48.65 120 PRO C C 1
ATOM 5169 O O . PRO C 1 123 ? 19.606 47.041 -23.022 1.00 48.11 120 PRO C O 1
ATOM 5173 N N . LEU C 1 124 ? 18.070 45.413 -22.739 1.00 45.15 121 LEU C N 1
ATOM 5174 C CA . LEU C 1 124 ? 18.521 45.045 -21.418 1.00 41.45 121 LEU C CA 1
ATOM 5175 C C . LEU C 1 124 ? 19.861 44.332 -21.549 1.00 41.26 121 LEU C C 1
ATOM 5176 O O . LEU C 1 124 ? 20.048 43.503 -22.428 1.00 40.31 121 LEU C O 1
ATOM 5181 N N . HIS C 1 125 ? 20.784 44.679 -20.661 1.00 41.53 122 HIS C N 1
ATOM 5182 C CA . HIS C 1 125 ? 22.105 44.072 -20.598 1.00 41.47 122 HIS C CA 1
ATOM 5183 C C . HIS C 1 125 ? 22.058 42.908 -19.645 1.00 39.61 122 HIS C C 1
ATOM 5184 O O . HIS C 1 125 ? 21.401 42.998 -18.607 1.00 40.55 122 HIS C O 1
ATOM 5191 N N . ILE C 1 126 ? 22.774 41.835 -19.964 1.00 39.30 123 ILE C N 1
ATOM 5192 C CA . ILE C 1 126 ? 22.673 40.611 -19.182 1.00 38.28 123 ILE C CA 1
ATOM 5193 C C . ILE C 1 126 ? 23.107 40.783 -17.705 1.00 39.47 123 ILE C C 1
ATOM 5194 O O . ILE C 1 126 ? 22.659 40.029 -16.848 1.00 40.06 123 ILE C O 1
ATOM 5199 N N . ASP C 1 127 ? 23.922 41.786 -17.397 1.00 36.81 124 ASP C N 1
ATOM 5200 C CA . ASP C 1 127 ? 24.389 41.967 -16.033 1.00 41.22 124 ASP C CA 1
ATOM 5201 C C . ASP C 1 127 ? 23.486 42.930 -15.271 1.00 38.91 124 ASP C C 1
ATOM 5202 O O . ASP C 1 127 ? 23.737 43.245 -14.118 1.00 40.13 124 ASP C O 1
ATOM 5207 N N . HIS C 1 128 ? 22.421 43.377 -15.919 1.00 36.88 125 HIS C N 1
ATOM 5208 C CA . HIS C 1 128 ? 21.471 44.281 -15.291 1.00 37.03 125 HIS C CA 1
ATOM 5209 C C . HIS C 1 128 ? 20.042 43.918 -15.675 1.00 35.31 125 HIS C C 1
ATOM 5210 O O . HIS C 1 128 ? 19.323 44.722 -16.268 1.00 35.47 125 HIS C O 1
ATOM 5217 N N . LEU C 1 129 ? 19.639 42.694 -15.360 1.00 33.78 126 LEU C N 1
ATOM 5218 C CA . LEU C 1 129 ? 18.263 42.281 -15.598 1.00 31.93 126 LEU C CA 1
ATOM 5219 C C . LEU C 1 129 ? 17.410 42.696 -14.409 1.00 32.63 126 LEU C C 1
ATOM 5220 O O . LEU C 1 129 ? 17.926 42.898 -13.323 1.00 33.27 126 LEU C O 1
ATOM 5225 N N . PRO C 1 130 ? 16.105 42.908 -14.624 1.00 32.18 127 PRO C N 1
ATOM 5226 C CA . PRO C 1 130 ? 15.255 43.322 -13.498 1.00 29.61 127 PRO C CA 1
ATOM 5227 C C . PRO C 1 130 ? 14.812 42.151 -12.624 1.00 28.93 127 PRO C C 1
ATOM 5228 O O . PRO C 1 130 ? 13.991 41.342 -13.050 1.00 31.68 127 PRO C O 1
ATOM 5232 N N . ASN C 1 131 ? 15.329 42.065 -11.411 1.00 30.35 128 ASN C N 1
ATOM 5233 C CA . ASN C 1 131 ? 14.946 40.999 -10.486 1.00 28.04 128 ASN C CA 1
ATOM 5234 C C . ASN C 1 131 ? 14.157 41.534 -9.295 1.00 26.61 128 ASN C C 1
ATOM 5235 O O . ASN C 1 131 ? 14.314 42.693 -8.901 1.00 25.77 128 ASN C O 1
ATOM 5240 N N . PHE C 1 132 ? 13.274 40.692 -8.766 1.00 24.78 129 PHE C N 1
ATOM 5241 C CA . PHE C 1 132 ? 12.410 41.048 -7.659 1.00 24.27 129 PHE C CA 1
ATOM 5242 C C . PHE C 1 132 ? 12.462 39.964 -6.578 1.00 24.81 129 PHE C C 1
ATOM 5243 O O . PHE C 1 132 ? 12.573 38.770 -6.887 1.00 26.78 129 PHE C O 1
ATOM 5251 N N . ASP C 1 133 ? 12.376 40.377 -5.318 1.00 23.42 130 ASP C N 1
ATOM 5252 C CA . ASP C 1 133 ? 12.144 39.442 -4.240 1.00 22.98 130 ASP C CA 1
ATOM 5253 C C . ASP C 1 133 ? 10.634 39.368 -4.089 1.00 22.75 130 ASP C C 1
ATOM 5254 O O . ASP C 1 133 ? 9.938 40.114 -4.744 1.00 24.53 130 ASP C O 1
ATOM 5259 N N . ALA C 1 134 ? 10.107 38.507 -3.234 1.00 22.99 131 ALA C N 1
ATOM 5260 C CA . ALA C 1 134 ? 8.672 38.527 -2.994 1.00 23.37 131 ALA C CA 1
ATOM 5261 C C . ALA C 1 134 ? 8.446 37.889 -1.661 1.00 22.18 131 ALA C C 1
ATOM 5262 O O . ALA C 1 134 ? 9.044 36.871 -1.372 1.00 23.69 131 ALA C O 1
ATOM 5264 N N . ARG C 1 135 ? 7.595 38.477 -0.834 1.00 22.76 132 ARG C N 1
ATOM 5265 C CA . ARG C 1 135 ? 7.308 37.878 0.455 1.00 23.03 132 ARG C CA 1
ATOM 5266 C C . ARG C 1 135 ? 5.817 37.847 0.680 1.00 22.91 132 ARG C C 1
ATOM 5267 O O . ARG C 1 135 ? 5.096 38.725 0.223 1.00 24.28 132 ARG C O 1
ATOM 5275 N N . ALA C 1 136 ? 5.358 36.821 1.383 1.00 23.89 133 ALA C N 1
ATOM 5276 C CA . ALA C 1 136 ? 3.960 36.718 1.749 1.00 23.71 133 ALA C CA 1
ATOM 5277 C C . ALA C 1 136 ? 3.818 37.107 3.209 1.00 27.52 133 ALA C C 1
ATOM 5278 O O . ALA C 1 136 ? 4.584 36.650 4.046 1.00 25.11 133 ALA C O 1
ATOM 5280 N N . VAL C 1 137 ? 2.825 37.936 3.507 1.00 26.58 134 VAL C N 1
ATOM 5281 C CA . VAL C 1 137 ? 2.545 38.333 4.866 1.00 25.10 134 VAL C CA 1
ATOM 5282 C C . VAL C 1 137 ? 1.080 38.114 5.163 1.00 26.05 134 VAL C C 1
ATOM 5283 O O . VAL C 1 137 ? 0.237 38.492 4.361 1.00 26.55 134 VAL C O 1
ATOM 5287 N N . LEU C 1 138 ? 0.786 37.540 6.329 1.00 25.88 135 LEU C N 1
ATOM 5288 C CA . LEU C 1 138 ? -0.578 37.266 6.766 1.00 26.71 135 LEU C CA 1
ATOM 5289 C C . LEU C 1 138 ? -1.126 38.377 7.660 1.00 28.07 135 LEU C C 1
ATOM 5290 O O . LEU C 1 138 ? -0.411 38.896 8.515 1.00 27.20 135 LEU C O 1
ATOM 5295 N N . TYR C 1 139 ? -2.383 38.755 7.437 1.00 27.28 136 TYR C N 1
ATOM 5296 C CA . TYR C 1 139 ? -3.067 39.725 8.274 1.00 27.89 136 TYR C CA 1
ATOM 5297 C C . TYR C 1 139 ? -4.448 39.181 8.644 1.00 28.93 136 TYR C C 1
ATOM 5298 O O . TYR C 1 139 ? -5.240 38.877 7.768 1.00 31.17 136 TYR C O 1
ATOM 5307 N N . PRO C 1 140 ? -4.728 39.020 9.951 1.00 30.61 137 PRO C N 1
ATOM 5308 C CA . PRO C 1 140 ? -5.950 38.340 10.409 1.00 33.82 137 PRO C CA 1
ATOM 5309 C C . PRO C 1 140 ? -7.206 39.213 10.428 1.00 34.14 137 PRO C C 1
ATOM 5310 O O . PRO C 1 140 ? -8.306 38.712 10.643 1.00 35.94 137 PRO C O 1
ATOM 5314 N N . ASP C 1 141 ? -7.039 40.507 10.222 1.00 35.00 138 ASP C N 1
ATOM 5315 C CA . ASP C 1 141 ? -8.156 41.446 10.310 1.00 34.89 138 ASP C CA 1
ATOM 5316 C C . ASP C 1 141 ? -8.011 42.505 9.232 1.00 35.48 138 ASP C C 1
ATOM 5317 O O . ASP C 1 141 ? -6.905 42.963 8.973 1.00 33.43 138 ASP C O 1
ATOM 5322 N N . PHE C 1 142 ? -9.120 42.910 8.616 1.00 38.01 139 PHE C N 1
ATOM 5323 C CA . PHE C 1 142 ? -9.044 43.856 7.496 1.00 36.59 139 PHE C CA 1
ATOM 5324 C C . PHE C 1 142 ? -8.505 45.239 7.878 1.00 36.07 139 PHE C C 1
ATOM 5325 O O . PHE C 1 142 ? -7.939 45.933 7.041 1.00 35.53 139 PHE C O 1
ATOM 5333 N N . LYS C 1 143 ? -8.646 45.625 9.143 1.00 36.44 140 LYS C N 1
ATOM 5334 C CA . LYS C 1 143 ? -8.095 46.894 9.608 1.00 35.17 140 LYS C CA 1
ATOM 5335 C C . LYS C 1 143 ? -6.575 46.873 9.432 1.00 35.71 140 LYS C C 1
ATOM 5336 O O . LYS C 1 143 ? -5.953 47.912 9.308 1.00 37.28 140 LYS C O 1
ATOM 5342 N N . HIS C 1 144 ? -5.969 45.691 9.422 1.00 35.28 141 HIS C N 1
ATOM 5343 C CA . HIS C 1 144 ? -4.532 45.619 9.213 1.00 33.45 141 HIS C CA 1
ATOM 5344 C C . HIS C 1 144 ? -4.198 45.786 7.751 1.00 31.36 141 HIS C C 1
ATOM 5345 O O . HIS C 1 144 ? -3.132 46.312 7.407 1.00 32.21 141 HIS C O 1
ATOM 5352 N N . ILE C 1 145 ? -5.121 45.373 6.888 1.00 32.13 142 ILE C N 1
ATOM 5353 C CA . ILE C 1 145 ? -4.953 45.563 5.450 1.00 32.11 142 ILE C CA 1
ATOM 5354 C C . ILE C 1 145 ? -5.025 47.057 5.098 1.00 32.10 142 ILE C C 1
ATOM 5355 O O . ILE C 1 145 ? -4.185 47.566 4.353 1.00 32.89 142 ILE C O 1
ATOM 5360 N N . ARG C 1 146 ? -6.000 47.769 5.654 1.00 33.52 143 ARG C N 1
ATOM 5361 C CA . ARG C 1 146 ? -6.057 49.224 5.481 1.00 33.62 143 ARG C CA 1
ATOM 5362 C C . ARG C 1 146 ? -4.797 49.915 5.972 1.00 33.82 143 ARG C C 1
ATOM 5363 O O . ARG C 1 146 ? -4.242 50.750 5.274 1.00 33.78 143 ARG C O 1
ATOM 5371 N N . ASN C 1 147 ? -4.343 49.579 7.172 1.00 32.27 144 ASN C N 1
ATOM 5372 C CA . ASN C 1 147 ? -3.135 50.197 7.697 1.00 29.39 144 ASN C CA 1
ATOM 5373 C C . ASN C 1 147 ? -1.888 49.811 6.909 1.00 30.48 144 ASN C C 1
ATOM 5374 O O . ASN C 1 147 ? -0.929 50.588 6.840 1.00 32.35 144 ASN C O 1
ATOM 5379 N N . TYR C 1 148 ? -1.896 48.619 6.315 1.00 29.16 145 TYR C N 1
ATOM 5380 C CA . TYR C 1 148 ? -0.776 48.169 5.483 1.00 28.82 145 TYR C CA 1
ATOM 5381 C C . TYR C 1 148 ? -0.657 49.075 4.264 1.00 29.76 145 TYR C C 1
ATOM 5382 O O . TYR C 1 148 ? 0.429 49.559 3.934 1.00 31.29 145 TYR C O 1
ATOM 5391 N N . PHE C 1 149 ? -1.773 49.304 3.589 1.00 29.56 146 PHE C N 1
ATOM 5392 C CA . PHE C 1 149 ? -1.743 50.147 2.398 1.00 33.34 146 PHE C CA 1
ATOM 5393 C C . PHE C 1 149 ? -1.516 51.615 2.733 1.00 33.54 146 PHE C C 1
ATOM 5394 O O . PHE C 1 149 ? -0.880 52.322 1.961 1.00 33.96 146 PHE C O 1
ATOM 5402 N N . SER C 1 150 ? -2.006 52.065 3.882 1.00 32.03 147 SER C N 1
ATOM 5403 C CA . SER C 1 150 ? -1.650 53.390 4.378 1.00 33.21 147 SER C CA 1
ATOM 5404 C C . SER C 1 150 ? -0.161 53.499 4.569 1.00 34.80 147 SER C C 1
ATOM 5405 O O . SER C 1 150 ? 0.446 54.463 4.133 1.00 38.75 147 SER C O 1
ATOM 5408 N N . TRP C 1 151 ? 0.427 52.480 5.184 1.00 34.01 148 TRP C N 1
ATOM 5409 C CA . TRP C 1 151 ? 1.867 52.427 5.420 1.00 33.96 148 TRP C CA 1
ATOM 5410 C C . TRP C 1 151 ? 2.656 52.610 4.117 1.00 34.10 148 TRP C C 1
ATOM 5411 O O . TRP C 1 151 ? 3.637 53.347 4.078 1.00 33.31 148 TRP C O 1
ATOM 5422 N N . ARG C 1 152 ? 2.220 51.926 3.057 1.00 33.65 149 ARG C N 1
ATOM 5423 C CA . ARG C 1 152 ? 2.905 51.988 1.771 1.00 33.14 149 ARG C CA 1
ATOM 5424 C C . ARG C 1 152 ? 2.677 53.329 1.104 1.00 34.30 149 ARG C C 1
ATOM 5425 O O . ARG C 1 152 ? 3.564 53.837 0.422 1.00 34.91 149 ARG C O 1
ATOM 5433 N N . GLN C 1 153 ? 1.496 53.914 1.287 1.00 35.72 150 GLN C N 1
ATOM 5434 C CA . GLN C 1 153 ? 1.238 55.203 0.654 1.00 37.63 150 GLN C CA 1
ATOM 5435 C C . GLN C 1 153 ? 1.961 56.338 1.406 1.00 40.26 150 GLN C C 1
ATOM 5436 O O . GLN C 1 153 ? 2.470 57.256 0.776 1.00 41.57 150 GLN C O 1
ATOM 5442 N N . VAL C 1 154 ? 2.024 56.274 2.739 1.00 39.49 151 VAL C N 1
ATOM 5443 C CA . VAL C 1 154 ? 2.810 57.240 3.515 1.00 37.62 151 VAL C CA 1
ATOM 5444 C C . VAL C 1 154 ? 4.290 57.162 3.104 1.00 38.20 151 VAL C C 1
ATOM 5445 O O . VAL C 1 154 ? 4.974 58.170 2.975 1.00 40.37 151 VAL C O 1
ATOM 5449 N N . ASP C 1 155 ? 4.765 55.948 2.870 1.00 37.75 152 ASP C N 1
ATOM 5450 C CA . ASP C 1 155 ? 6.124 55.726 2.396 1.00 37.65 152 ASP C CA 1
ATOM 5451 C C . ASP C 1 155 ? 6.355 56.283 1.001 1.00 39.83 152 ASP C C 1
ATOM 5452 O O . ASP C 1 155 ? 7.433 56.774 0.685 1.00 39.99 152 ASP C O 1
ATOM 5457 N N . CYS C 1 156 ? 5.332 56.212 0.159 1.00 37.18 153 CYS C N 1
ATOM 5458 C CA . CYS C 1 156 ? 5.441 56.763 -1.181 1.00 36.80 153 CYS C CA 1
ATOM 5459 C C . CYS C 1 156 ? 5.594 58.265 -1.118 1.00 38.88 153 CYS C C 1
ATOM 5460 O O . CYS C 1 156 ? 6.380 58.844 -1.879 1.00 39.35 153 CYS C O 1
ATOM 5463 N N . HIS C 1 157 ? 4.807 58.898 -0.245 1.00 39.88 154 HIS C N 1
ATOM 5464 C CA . HIS C 1 157 ? 4.888 60.339 -0.031 1.00 42.33 154 HIS C CA 1
ATOM 5465 C C . HIS C 1 157 ? 6.261 60.784 0.436 1.00 41.12 154 HIS C C 1
ATOM 5466 O O . HIS C 1 157 ? 6.831 61.723 -0.108 1.00 42.25 154 HIS C O 1
ATOM 5473 N N . ILE C 1 158 ? 6.763 60.118 1.476 1.00 42.31 155 ILE C N 1
ATOM 5474 C CA . ILE C 1 158 ? 8.050 60.431 2.095 1.00 41.49 155 ILE C CA 1
ATOM 5475 C C . ILE C 1 158 ? 9.202 60.335 1.102 1.00 40.56 155 ILE C C 1
ATOM 5476 O O . ILE C 1 158 ? 10.021 61.246 1.008 1.00 43.32 155 ILE C O 1
ATOM 5481 N N . ASN C 1 159 ? 9.244 59.244 0.341 1.00 40.26 156 ASN C N 1
ATOM 5482 C CA . ASN C 1 159 ? 10.343 58.999 -0.591 1.00 41.72 156 ASN C CA 1
ATOM 5483 C C . ASN C 1 159 ? 10.245 59.897 -1.796 1.00 42.66 156 ASN C C 1
ATOM 5484 O O . ASN C 1 159 ? 11.263 60.349 -2.329 1.00 42.13 156 ASN C O 1
ATOM 5489 N N . ASN C 1 160 ? 9.023 60.169 -2.233 1.00 41.27 157 ASN C N 1
ATOM 5490 C CA . ASN C 1 160 ? 8.885 61.049 -3.360 1.00 42.00 157 ASN C CA 1
ATOM 5491 C C . ASN C 1 160 ? 9.205 62.492 -3.003 1.00 44.42 157 ASN C C 1
ATOM 5492 O O . ASN C 1 160 ? 9.833 63.191 -3.802 1.00 44.00 157 ASN C O 1
ATOM 5497 N N . LEU C 1 161 ? 8.780 62.953 -1.825 1.00 45.25 158 LEU C N 1
ATOM 5498 C CA . LEU C 1 161 ? 9.113 64.322 -1.415 1.00 45.23 158 LEU C CA 1
ATOM 5499 C C . LEU C 1 161 ? 10.630 64.468 -1.300 1.00 44.14 158 LEU C C 1
ATOM 5500 O O . LEU C 1 161 ? 11.200 65.450 -1.761 1.00 45.35 158 LEU C O 1
ATOM 5505 N N . TYR C 1 162 ? 11.284 63.479 -0.700 1.00 43.55 159 TYR C N 1
ATOM 5506 C CA . TYR C 1 162 ? 12.728 63.535 -0.558 1.00 43.81 159 TYR C CA 1
ATOM 5507 C C . TYR C 1 162 ? 13.391 63.524 -1.930 1.00 43.69 159 TYR C C 1
ATOM 5508 O O . TYR C 1 162 ? 14.214 64.383 -2.229 1.00 46.60 159 TYR C O 1
ATOM 5517 N N . ASN C 1 163 ? 13.000 62.579 -2.779 1.00 43.54 160 ASN C N 1
ATOM 5518 C CA . ASN C 1 163 ? 13.663 62.414 -4.070 1.00 43.68 160 ASN C CA 1
ATOM 5519 C C . ASN C 1 163 ? 13.453 63.608 -4.984 1.00 43.69 160 ASN C C 1
ATOM 5520 O O . ASN C 1 163 ? 14.377 64.023 -5.670 1.00 43.46 160 ASN C O 1
ATOM 5525 N N . THR C 1 164 ? 12.265 64.203 -4.930 1.00 44.25 161 THR C N 1
ATOM 5526 C CA . THR C 1 164 ? 11.972 65.360 -5.753 1.00 45.94 161 THR C CA 1
ATOM 5527 C C . THR C 1 164 ? 12.808 66.558 -5.303 1.00 49.90 161 THR C C 1
ATOM 5528 O O . THR C 1 164 ? 13.369 67.278 -6.141 1.00 48.53 161 THR C O 1
ATOM 5532 N N . THR C 1 165 ? 12.911 66.763 -3.989 1.00 48.58 162 THR C N 1
ATOM 5533 C CA . THR C 1 165 ? 13.738 67.855 -3.470 1.00 47.34 162 THR C CA 1
ATOM 5534 C C . THR C 1 165 ? 15.196 67.591 -3.822 1.00 49.40 162 THR C C 1
ATOM 5535 O O . THR C 1 165 ? 15.877 68.453 -4.372 1.00 50.59 162 THR C O 1
ATOM 5539 N N . PHE C 1 166 ? 15.645 66.372 -3.542 1.00 46.71 163 PHE C N 1
ATOM 5540 C CA . PHE C 1 166 ? 17.023 65.974 -3.785 1.00 46.86 163 PHE C CA 1
ATOM 5541 C C . PHE C 1 166 ? 17.451 66.238 -5.238 1.00 51.24 163 PHE C C 1
ATOM 5542 O O . PHE C 1 166 ? 18.463 66.893 -5.472 1.00 53.06 163 PHE C O 1
ATOM 5550 N N . TRP C 1 167 ? 16.670 65.749 -6.205 1.00 49.52 164 TRP C N 1
ATOM 5551 C CA . TRP C 1 167 ? 17.069 65.812 -7.612 1.00 50.59 164 TRP C CA 1
ATOM 5552 C C . TRP C 1 167 ? 16.883 67.196 -8.217 1.00 50.33 164 TRP C C 1
ATOM 5553 O O . TRP C 1 167 ? 17.616 67.573 -9.120 1.00 51.99 164 TRP C O 1
ATOM 5564 N N . ASN C 1 168 ? 15.959 67.979 -7.678 1.00 51.60 165 ASN C N 1
ATOM 5565 C CA . ASN C 1 168 ? 15.833 69.376 -8.097 1.00 56.44 165 ASN C CA 1
ATOM 5566 C C . ASN C 1 168 ? 17.006 70.213 -7.598 1.00 58.34 165 ASN C C 1
ATOM 5567 O O . ASN C 1 168 ? 17.464 71.107 -8.303 1.00 60.26 165 ASN C O 1
ATOM 5572 N N . LEU C 1 169 ? 17.516 69.894 -6.412 1.00 56.43 166 LEU C N 1
ATOM 5573 C CA . LEU C 1 169 ? 18.750 70.501 -5.926 1.00 58.22 166 LEU C CA 1
ATOM 5574 C C . LEU C 1 169 ? 19.923 70.180 -6.846 1.00 59.06 166 LEU C C 1
ATOM 5575 O O . LEU C 1 169 ? 20.774 71.030 -7.108 1.00 60.93 166 LEU C O 1
ATOM 5580 N N . VAL C 1 170 ? 19.961 68.946 -7.332 1.00 56.85 167 VAL C N 1
ATOM 5581 C CA . VAL C 1 170 ? 21.035 68.490 -8.211 1.00 58.94 167 VAL C CA 1
ATOM 5582 C C . VAL C 1 170 ? 20.902 69.021 -9.647 1.00 61.12 167 VAL C C 1
ATOM 5583 O O . VAL C 1 170 ? 21.870 69.509 -10.235 1.00 62.62 167 VAL C O 1
ATOM 5587 N N . LEU C 1 171 ? 19.696 68.942 -10.198 1.00 58.68 168 LEU C N 1
ATOM 5588 C CA . LEU C 1 171 ? 19.494 69.238 -11.612 1.00 61.53 168 LEU C CA 1
ATOM 5589 C C . LEU C 1 171 ? 19.329 70.740 -11.832 1.00 65.29 168 LEU C C 1
ATOM 5590 O O . LEU C 1 171 ? 19.896 71.300 -12.768 1.00 67.57 168 LEU C O 1
ATOM 5595 N N . LYS C 1 172 ? 18.560 71.399 -10.970 1.00 65.22 169 LYS C N 1
ATOM 5596 C CA . LYS C 1 172 ? 18.388 72.850 -11.080 1.00 64.21 169 LYS C CA 1
ATOM 5597 C C . LYS C 1 172 ? 19.501 73.670 -10.413 1.00 69.09 169 LYS C C 1
ATOM 5598 O O . LYS C 1 172 ? 20.052 74.575 -11.034 1.00 76.31 169 LYS C O 1
ATOM 5604 N N . LEU C 1 173 ? 19.834 73.373 -9.157 1.00 65.74 170 LEU C N 1
ATOM 5605 C CA . LEU C 1 173 ? 20.844 74.170 -8.431 1.00 68.05 170 LEU C CA 1
ATOM 5606 C C . LEU C 1 173 ? 22.285 73.687 -8.614 1.00 67.65 170 LEU C C 1
ATOM 5607 O O . LEU C 1 173 ? 23.216 74.268 -8.062 1.00 66.80 170 LEU C O 1
ATOM 5612 N N . LYS C 1 174 ? 22.452 72.655 -9.431 1.00 66.27 171 LYS C N 1
ATOM 5613 C CA . LYS C 1 174 ? 23.761 72.125 -9.785 1.00 65.32 171 LYS C CA 1
ATOM 5614 C C . LYS C 1 174 ? 24.607 71.648 -8.611 1.00 64.83 171 LYS C C 1
ATOM 5615 O O . LYS C 1 174 ? 25.828 71.699 -8.673 1.00 67.80 171 LYS C O 1
ATOM 5621 N N . MET C 1 175 ? 23.967 71.201 -7.538 1.00 65.76 172 MET C N 1
ATOM 5622 C CA . MET C 1 175 ? 24.689 70.534 -6.456 1.00 62.62 172 MET C CA 1
ATOM 5623 C C . MET C 1 175 ? 25.117 69.116 -6.834 1.00 61.34 172 MET C C 1
ATOM 5624 O O . MET C 1 175 ? 24.428 68.437 -7.583 1.00 61.71 172 MET C O 1
ATOM 5629 N N . THR C 1 176 ? 26.229 68.649 -6.278 1.00 61.27 173 THR C N 1
ATOM 5630 C CA . THR C 1 176 ? 26.589 67.238 -6.411 1.00 61.29 173 THR C CA 1
ATOM 5631 C C . THR C 1 176 ? 25.648 66.422 -5.515 1.00 64.81 173 THR C C 1
ATOM 5632 O O . THR C 1 176 ? 25.125 66.951 -4.524 1.00 62.56 173 THR C O 1
ATOM 5636 N N . PRO C 1 177 ? 25.436 65.132 -5.840 1.00 63.18 174 PRO C N 1
ATOM 5637 C CA . PRO C 1 177 ? 24.604 64.263 -4.993 1.00 61.78 174 PRO C CA 1
ATOM 5638 C C . PRO C 1 177 ? 24.965 64.302 -3.511 1.00 59.33 174 PRO C C 1
ATOM 5639 O O . PRO C 1 177 ? 24.076 64.420 -2.671 1.00 57.86 174 PRO C O 1
ATOM 5643 N N . GLN C 1 178 ? 26.246 64.225 -3.193 1.00 59.26 175 GLN C N 1
ATOM 5644 C CA . GLN C 1 178 ? 26.624 64.206 -1.799 1.00 61.74 175 GLN C CA 1
ATOM 5645 C C . GLN C 1 178 ? 26.267 65.529 -1.101 1.00 62.45 175 GLN C C 1
ATOM 5646 O O . GLN C 1 178 ? 25.806 65.515 0.035 1.00 64.64 175 GLN C O 1
ATOM 5652 N N . GLN C 1 179 ? 26.434 66.672 -1.764 1.00 64.79 176 GLN C N 1
ATOM 5653 C CA . GLN C 1 179 ? 26.129 67.928 -1.076 1.00 65.27 176 GLN C CA 1
ATOM 5654 C C . GLN C 1 179 ? 24.612 68.134 -0.981 1.00 62.78 176 GLN C C 1
ATOM 5655 O O . GLN C 1 179 ? 24.136 68.774 -0.045 1.00 62.92 176 GLN C O 1
ATOM 5661 N N . ALA C 1 180 ? 23.862 67.608 -1.949 1.00 58.11 177 ALA C N 1
ATOM 5662 C CA . ALA C 1 180 ? 22.397 67.629 -1.889 1.00 56.31 177 ALA C CA 1
ATOM 5663 C C . ALA C 1 180 ? 21.907 66.808 -0.688 1.00 56.41 177 ALA C C 1
ATOM 5664 O O . ALA C 1 180 ? 20.896 67.130 -0.050 1.00 51.19 177 ALA C O 1
ATOM 5666 N N . GLU C 1 181 ? 22.614 65.710 -0.443 1.00 55.32 178 GLU C N 1
ATOM 5667 C CA . GLU C 1 181 ? 22.331 64.797 0.652 1.00 54.98 178 GLU C CA 1
ATOM 5668 C C . GLU C 1 181 ? 22.549 65.476 2.011 1.00 57.22 178 GLU C C 1
ATOM 5669 O O . GLU C 1 181 ? 21.731 65.344 2.919 1.00 55.88 178 GLU C O 1
ATOM 5675 N N . GLN C 1 182 ? 23.669 66.181 2.140 1.00 59.73 179 GLN C N 1
ATOM 5676 C CA . GLN C 1 182 ? 23.978 66.958 3.337 1.00 62.03 179 GLN C CA 1
ATOM 5677 C C . GLN C 1 182 ? 23.025 68.140 3.547 1.00 60.05 179 GLN C C 1
ATOM 5678 O O . GLN C 1 182 ? 22.685 68.477 4.681 1.00 62.21 179 GLN C O 1
ATOM 5684 N N . ARG C 1 183 ? 22.590 68.747 2.450 1.00 58.29 180 ARG C N 1
ATOM 5685 C CA . ARG C 1 183 ? 21.641 69.847 2.505 1.00 57.08 180 ARG C CA 1
ATOM 5686 C C . ARG C 1 183 ? 20.309 69.389 3.091 1.00 57.27 180 ARG C C 1
ATOM 5687 O O . ARG C 1 183 ? 19.589 70.163 3.721 1.00 58.15 180 ARG C O 1
ATOM 5695 N N . LEU C 1 184 ? 19.975 68.126 2.870 1.00 57.94 181 LEU C N 1
ATOM 5696 C CA . LEU C 1 184 ? 18.691 67.602 3.311 1.00 55.42 181 LEU C CA 1
ATOM 5697 C C . LEU C 1 184 ? 18.755 66.922 4.687 1.00 55.86 181 LEU C C 1
ATOM 5698 O O . LEU C 1 184 ? 17.708 66.657 5.278 1.00 53.38 181 LEU C O 1
ATOM 5703 N N . MET C 1 185 ? 19.964 66.630 5.182 1.00 55.29 182 MET C N 1
ATOM 5704 C CA . MET C 1 185 ? 20.135 66.047 6.521 1.00 59.57 182 MET C CA 1
ATOM 5705 C C . MET C 1 185 ? 19.473 66.910 7.588 1.00 60.67 182 MET C C 1
ATOM 5706 O O . MET C 1 185 ? 19.767 68.100 7.696 1.00 60.60 182 MET C O 1
ATOM 5711 N N . GLY C 1 186 ? 18.592 66.305 8.380 1.00 57.65 183 GLY C N 1
ATOM 5712 C CA . GLY C 1 186 ? 17.921 67.055 9.420 1.00 59.61 183 GLY C CA 1
ATOM 5713 C C . GLY C 1 186 ? 16.571 67.598 8.990 1.00 60.70 183 GLY C C 1
ATOM 5714 O O . GLY C 1 186 ? 15.650 67.664 9.803 1.00 61.80 183 GLY C O 1
ATOM 5715 N N . THR C 1 187 ? 16.467 68.031 7.731 1.00 59.04 184 THR C N 1
ATOM 5716 C CA . THR C 1 187 ? 15.248 68.671 7.227 1.00 57.39 184 THR C CA 1
ATOM 5717 C C . THR C 1 187 ? 13.985 67.840 7.428 1.00 56.48 184 THR C C 1
ATOM 5718 O O . THR C 1 187 ? 13.997 66.618 7.338 1.00 55.16 184 THR C O 1
ATOM 5722 N N . VAL C 1 188 ? 12.904 68.547 7.739 1.00 59.31 185 VAL C N 1
ATOM 5723 C CA . VAL C 1 188 ? 11.564 67.987 7.846 1.00 55.54 185 VAL C CA 1
ATOM 5724 C C . VAL C 1 188 ? 10.750 68.366 6.615 1.00 54.86 185 VAL C C 1
ATOM 5725 O O . VAL C 1 188 ? 11.233 69.082 5.738 1.00 57.84 185 VAL C O 1
ATOM 5729 N N . ALA C 1 189 ? 9.507 67.902 6.566 1.00 53.15 186 ALA C N 1
ATOM 5730 C CA . ALA C 1 189 ? 8.678 68.019 5.371 1.00 52.85 186 ALA C CA 1
ATOM 5731 C C . ALA C 1 189 ? 8.414 69.440 4.850 1.00 56.09 186 ALA C C 1
ATOM 5732 O O . ALA C 1 189 ? 8.535 69.688 3.653 1.00 56.20 186 ALA C O 1
ATOM 5734 N N . SER C 1 190 ? 8.082 70.376 5.734 1.00 59.73 187 SER C N 1
ATOM 5735 C CA . SER C 1 190 ? 7.793 71.747 5.310 1.00 58.79 187 SER C CA 1
ATOM 5736 C C . SER C 1 190 ? 9.036 72.419 4.748 1.00 59.69 187 SER C C 1
ATOM 5737 O O . SER C 1 190 ? 8.946 73.244 3.837 1.00 62.47 187 SER C O 1
ATOM 5740 N N . ASP C 1 191 ? 10.192 72.083 5.309 1.00 59.57 188 ASP C N 1
ATOM 5741 C CA . ASP C 1 191 ? 11.458 72.600 4.804 1.00 60.95 188 ASP C CA 1
ATOM 5742 C C . ASP C 1 191 ? 11.720 72.128 3.374 1.00 61.25 188 ASP C C 1
ATOM 5743 O O . ASP C 1 191 ? 12.107 72.931 2.520 1.00 62.06 188 ASP C O 1
ATOM 5748 N N . LYS C 1 192 ? 11.497 70.840 3.108 1.00 58.54 189 LYS C N 1
ATOM 5749 C CA . LYS C 1 192 ? 11.743 70.297 1.772 1.00 54.41 189 LYS C CA 1
ATOM 5750 C C . LYS C 1 192 ? 10.826 71.001 0.808 1.00 55.15 189 LYS C C 1
ATOM 5751 O O . LYS C 1 192 ? 11.232 71.380 -0.282 1.00 54.15 189 LYS C O 1
ATOM 5757 N N . ASN C 1 193 ? 9.597 71.218 1.257 1.00 56.46 190 ASN C N 1
ATOM 5758 C CA . ASN C 1 193 ? 8.601 71.953 0.492 1.00 59.08 190 ASN C CA 1
ATOM 5759 C C . ASN C 1 193 ? 9.077 73.376 0.201 1.00 62.89 190 ASN C C 1
ATOM 5760 O O . ASN C 1 193 ? 8.904 73.872 -0.915 1.00 63.63 190 ASN C O 1
ATOM 5765 N N . GLU C 1 194 ? 9.673 74.032 1.201 1.00 63.11 191 GLU C N 1
ATOM 5766 C CA . GLU C 1 194 ? 10.194 75.389 1.019 1.00 64.87 191 GLU C CA 1
ATOM 5767 C C . GLU C 1 194 ? 11.376 75.433 0.072 1.00 64.92 191 GLU C C 1
ATOM 5768 O O . GLU C 1 194 ? 11.484 76.335 -0.758 1.00 69.33 191 GLU C O 1
ATOM 5774 N N . ILE C 1 195 ? 12.286 74.478 0.237 1.00 60.77 192 ILE C N 1
ATOM 5775 C CA . ILE C 1 195 ? 13.460 74.377 -0.620 1.00 62.79 192 ILE C CA 1
ATOM 5776 C C . ILE C 1 195 ? 13.069 74.256 -2.089 1.00 63.98 192 ILE C C 1
ATOM 5777 O O . ILE C 1 195 ? 13.623 74.940 -2.954 1.00 65.40 192 ILE C O 1
ATOM 5782 N N . LEU C 1 196 ? 12.070 73.424 -2.349 1.00 61.29 193 LEU C N 1
ATOM 5783 C CA . LEU C 1 196 ? 11.547 73.251 -3.687 1.00 61.65 193 LEU C CA 1
ATOM 5784 C C . LEU C 1 196 ? 10.911 74.531 -4.239 1.00 66.25 193 LEU C C 1
ATOM 5785 O O . LEU C 1 196 ? 11.189 74.944 -5.365 1.00 65.17 193 LEU C O 1
ATOM 5790 N N . PHE C 1 197 ? 10.079 75.177 -3.431 1.00 66.76 194 PHE C N 1
ATOM 5791 C CA . PHE C 1 197 ? 9.347 76.355 -3.889 1.00 68.10 194 PHE C CA 1
ATOM 5792 C C . PHE C 1 197 ? 10.241 77.587 -4.009 1.00 72.38 194 PHE C C 1
ATOM 5793 O O . PHE C 1 197 ? 10.346 78.194 -5.077 1.00 74.12 194 PHE C O 1
ATOM 5801 N N . LYS C 1 198 ? 10.852 77.973 -2.897 1.00 73.95 195 LYS C N 1
ATOM 5802 C CA . LYS C 1 198 ? 11.615 79.215 -2.824 1.00 76.62 195 LYS C CA 1
ATOM 5803 C C . LYS C 1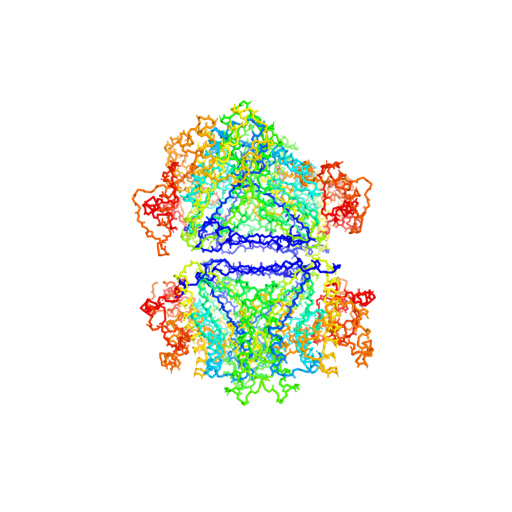 198 ? 12.955 79.187 -3.571 1.00 75.74 195 LYS C C 1
ATOM 5804 O O . LYS C 1 198 ? 13.361 80.196 -4.149 1.00 81.07 195 LYS C O 1
ATOM 5810 N N . GLU C 1 199 ? 13.622 78.036 -3.570 1.00 72.27 196 GLU C N 1
ATOM 5811 C CA . GLU C 1 199 ? 14.952 77.906 -4.163 1.00 72.45 196 GLU C CA 1
ATOM 5812 C C . GLU C 1 199 ? 14.950 77.288 -5.575 1.00 72.53 196 GLU C C 1
ATOM 5813 O O . GLU C 1 199 ? 15.809 77.597 -6.405 1.00 75.25 196 GLU C O 1
ATOM 5819 N N . CYS C 1 200 ? 13.979 76.426 -5.849 1.00 70.32 197 CYS C N 1
ATOM 5820 C CA . CYS C 1 200 ? 13.952 75.687 -7.112 1.00 69.58 197 CYS C CA 1
ATOM 5821 C C . CYS C 1 200 ? 12.796 76.099 -8.026 1.00 67.67 197 CYS C C 1
ATOM 5822 O O . CYS C 1 200 ? 12.733 75.683 -9.173 1.00 65.23 197 CYS C O 1
ATOM 5825 N N . GLY C 1 201 ? 11.865 76.885 -7.496 1.00 71.27 198 GLY C N 1
ATOM 5826 C CA . GLY C 1 201 ? 10.702 77.332 -8.246 1.00 70.43 198 GLY C CA 1
ATOM 5827 C C . GLY C 1 201 ? 9.758 76.203 -8.620 1.00 69.71 198 GLY C C 1
ATOM 5828 O O . GLY C 1 201 ? 9.101 76.244 -9.663 1.00 70.47 198 GLY C O 1
ATOM 5829 N N . VAL C 1 202 ? 9.689 75.191 -7.762 1.00 66.54 199 VAL C N 1
ATOM 5830 C CA . VAL C 1 202 ? 8.798 74.060 -7.976 1.00 61.62 199 VAL C CA 1
ATOM 5831 C C . VAL C 1 202 ? 7.799 73.940 -6.832 1.00 63.18 199 VAL C C 1
ATOM 5832 O O . VAL C 1 202 ? 8.180 73.894 -5.660 1.00 64.25 199 VAL C O 1
ATOM 5836 N N . ASN C 1 203 ? 6.520 73.906 -7.180 1.00 61.34 200 ASN C N 1
ATOM 5837 C CA . ASN C 1 203 ? 5.462 73.621 -6.221 1.00 63.16 200 ASN C CA 1
ATOM 5838 C C . ASN C 1 203 ? 5.226 72.100 -6.196 1.00 61.74 200 ASN C C 1
ATOM 5839 O O . ASN C 1 203 ? 4.836 71.501 -7.201 1.00 55.81 200 ASN C O 1
ATOM 5844 N N . TYR C 1 204 ? 5.522 71.475 -5.059 1.00 59.91 201 TYR C N 1
ATOM 5845 C CA . TYR C 1 204 ? 5.418 70.024 -4.931 1.00 58.03 201 TYR C CA 1
ATOM 5846 C C . TYR C 1 204 ? 3.995 69.535 -5.195 1.00 59.30 201 TYR C C 1
ATOM 5847 O O . TYR C 1 204 ? 3.799 68.438 -5.699 1.00 58.82 201 TYR C O 1
ATOM 5856 N N . ASN C 1 205 ? 3.011 70.337 -4.795 1.00 61.40 202 ASN C N 1
ATOM 5857 C CA . ASN C 1 205 ? 1.593 70.032 -5.006 1.00 58.69 202 ASN C CA 1
ATOM 5858 C C . ASN C 1 205 ? 1.209 69.919 -6.479 1.00 59.92 202 ASN C C 1
ATOM 5859 O O . ASN C 1 205 ? 0.171 69.355 -6.804 1.00 60.02 202 ASN C O 1
ATOM 5864 N N . ASN C 1 206 ? 2.021 70.484 -7.365 1.00 58.21 203 ASN C N 1
ATOM 5865 C CA . ASN C 1 206 ? 1.735 70.407 -8.790 1.00 59.77 203 ASN C CA 1
ATOM 5866 C C . ASN C 1 206 ? 2.353 69.177 -9.467 1.00 56.37 203 ASN C C 1
ATOM 5867 O O . ASN C 1 206 ? 2.120 68.931 -10.646 1.00 56.47 203 ASN C O 1
ATOM 5872 N N . GLU C 1 207 ? 3.141 68.397 -8.736 1.00 56.00 204 GLU C N 1
ATOM 5873 C CA . GLU C 1 207 ? 3.635 67.138 -9.306 1.00 55.13 204 GLU C CA 1
ATOM 5874 C C . GLU C 1 207 ? 2.468 66.192 -9.630 1.00 50.17 204 GLU C C 1
ATOM 5875 O O . GLU C 1 207 ? 1.399 66.293 -9.027 1.00 50.44 204 GLU C O 1
ATOM 5881 N N . SER C 1 208 ? 2.660 65.318 -10.615 1.00 50.17 205 SER C N 1
ATOM 5882 C CA . SER C 1 208 ? 1.655 64.311 -10.990 1.00 49.87 205 SER C CA 1
ATOM 5883 C C . SER C 1 208 ? 1.132 63.527 -9.781 1.00 50.05 205 SER C C 1
ATOM 5884 O O . SER C 1 208 ? 1.883 63.226 -8.859 1.00 47.81 205 SER C O 1
ATOM 5887 N N . GLU C 1 209 ? -0.164 63.228 -9.783 1.00 48.43 206 GLU C N 1
ATOM 5888 C CA . GLU C 1 209 ? -0.782 62.450 -8.721 1.00 48.89 206 GLU C CA 1
ATOM 5889 C C . GLU C 1 209 ? -0.132 61.073 -8.590 1.00 49.15 206 GLU C C 1
ATOM 5890 O O . GLU C 1 209 ? -0.016 60.531 -7.491 1.00 46.73 206 GLU C O 1
ATOM 5896 N N . MET C 1 210 ? 0.268 60.503 -9.721 1.00 46.93 207 MET C N 1
ATOM 5897 C CA . MET C 1 210 ? 0.922 59.205 -9.716 1.00 45.98 207 MET C CA 1
ATOM 5898 C C . MET C 1 210 ? 2.229 59.236 -8.925 1.00 43.83 207 MET C C 1
ATOM 5899 O O . MET C 1 210 ? 2.526 58.303 -8.193 1.00 41.48 207 MET C O 1
ATOM 5904 N N . TYR C 1 211 ? 3.007 60.301 -9.086 1.00 42.99 208 TYR C N 1
ATOM 5905 C CA . TYR C 1 211 ? 4.282 60.423 -8.391 1.00 42.34 208 TYR C CA 1
ATOM 5906 C C . TYR C 1 211 ? 4.067 60.621 -6.890 1.00 43.89 208 TYR C C 1
ATOM 5907 O O . TYR C 1 211 ? 4.815 60.089 -6.081 1.00 40.34 208 TYR C O 1
ATOM 5916 N N . LYS C 1 212 ? 3.043 61.393 -6.539 1.00 42.31 209 LYS C N 1
ATOM 5917 C CA . LYS C 1 212 ? 2.784 61.762 -5.159 1.00 46.47 209 LYS C CA 1
ATOM 5918 C C . LYS C 1 212 ? 2.093 60.640 -4.381 1.00 43.93 209 LYS C C 1
ATOM 5919 O O . LYS C 1 212 ? 2.430 60.376 -3.231 1.00 42.35 209 LYS C O 1
ATOM 5925 N N . LYS C 1 213 ? 1.157 59.966 -5.041 1.00 38.92 210 LYS C N 1
ATOM 5926 C CA . LYS C 1 213 ? 0.227 59.067 -4.376 1.00 43.30 210 LYS C CA 1
ATOM 5927 C C . LYS C 1 213 ? 0.486 57.590 -4.684 1.00 42.34 210 LYS C C 1
ATOM 5928 O O . LYS C 1 213 ? 0.015 56.716 -3.967 1.00 41.40 210 LYS C O 1
ATOM 5934 N N . GLY C 1 214 ? 1.198 57.318 -5.770 1.00 40.14 211 GLY C N 1
ATOM 5935 C CA . GLY C 1 214 ? 1.396 55.955 -6.209 1.00 38.34 211 GLY C CA 1
ATOM 5936 C C . GLY C 1 214 ? 0.261 55.505 -7.105 1.00 42.50 211 GLY C C 1
ATOM 5937 O O . GLY C 1 214 ? -0.512 56.325 -7.620 1.00 42.57 211 GLY C O 1
ATOM 5938 N N . THR C 1 215 ? 0.164 54.192 -7.290 1.00 38.85 212 THR C N 1
ATOM 5939 C CA . THR C 1 215 ? -0.824 53.610 -8.193 1.00 38.91 212 THR C CA 1
ATOM 5940 C C . THR C 1 215 ? -1.618 52.489 -7.529 1.00 37.61 212 THR C C 1
ATOM 5941 O O . THR C 1 215 ? -1.055 51.513 -7.031 1.00 36.21 212 THR C O 1
ATOM 5945 N N . ILE C 1 216 ? -2.935 52.640 -7.563 1.00 40.30 213 ILE C N 1
ATOM 5946 C CA . ILE C 1 216 ? -3.867 51.640 -7.073 1.00 39.80 213 ILE C CA 1
ATOM 5947 C C . ILE C 1 216 ? -4.553 50.939 -8.240 1.00 41.31 213 ILE C C 1
ATOM 5948 O O . ILE C 1 216 ? -5.130 51.584 -9.118 1.00 42.31 213 ILE C O 1
ATOM 5953 N N . ILE C 1 217 ? -4.451 49.616 -8.263 1.00 41.40 214 ILE C N 1
ATOM 5954 C CA . ILE C 1 217 ? -5.188 48.794 -9.215 1.00 38.96 214 ILE C CA 1
ATOM 5955 C C . ILE C 1 217 ? -6.224 48.011 -8.439 1.00 41.56 214 ILE C C 1
ATOM 5956 O O . ILE C 1 217 ? -5.881 47.277 -7.511 1.00 39.16 214 ILE C O 1
ATOM 5961 N N . VAL C 1 218 ? -7.497 48.209 -8.756 1.00 43.09 215 VAL C N 1
ATOM 5962 C CA . VAL C 1 218 ? -8.525 47.529 -7.988 1.00 41.91 215 VAL C CA 1
ATOM 5963 C C . VAL C 1 218 ? -9.512 46.785 -8.878 1.00 47.84 215 VAL C C 1
ATOM 5964 O O . VAL C 1 218 ? -9.891 47.248 -9.954 1.00 48.28 215 VAL C O 1
ATOM 5968 N N . ARG C 1 219 ? -9.927 45.617 -8.415 1.00 50.19 216 ARG C N 1
ATOM 5969 C CA . ARG C 1 219 ? -10.957 44.861 -9.099 1.00 51.19 216 ARG C CA 1
ATOM 5970 C C . ARG C 1 219 ? -12.300 45.515 -8.785 1.00 53.10 216 ARG C C 1
ATOM 5971 O O . ARG C 1 219 ? -12.659 45.657 -7.621 1.00 53.96 216 ARG C O 1
ATOM 5979 N N . GLU C 1 220 ? -13.036 45.929 -9.811 1.00 55.99 217 GLU C N 1
ATOM 5980 C CA . GLU C 1 220 ? -14.314 46.615 -9.596 1.00 57.58 217 GLU C CA 1
ATOM 5981 C C . GLU C 1 220 ? -15.513 45.723 -9.908 1.00 59.29 217 GLU C C 1
ATOM 5982 O O . GLU C 1 220 ? -15.588 45.135 -10.980 1.00 64.25 217 GLU C O 1
ATOM 5988 N N . PHE C 1 221 ? -16.459 45.636 -8.977 1.00 61.28 218 PHE C N 1
ATOM 5989 C CA . PHE C 1 221 ? -17.695 44.884 -9.212 1.00 64.63 218 PHE C CA 1
ATOM 5990 C C . PHE C 1 221 ? -18.914 45.825 -9.223 1.00 68.99 218 PHE C C 1
ATOM 5991 O O . PHE C 1 221 ? -18.969 46.800 -8.476 1.00 67.98 218 PHE C O 1
ATOM 5999 N N . GLU C 1 222 ? -19.895 45.525 -10.065 1.00 71.62 219 GLU C N 1
ATOM 6000 C CA . GLU C 1 222 ? -21.041 46.413 -10.224 1.00 75.04 219 GLU C CA 1
ATOM 6001 C C . GLU C 1 222 ? -22.261 46.059 -9.369 1.00 77.89 219 GLU C C 1
ATOM 6002 O O . GLU C 1 222 ? -22.751 46.894 -8.602 1.00 78.93 219 GLU C O 1
ATOM 6008 N N . ASN C 1 223 ? -22.779 44.847 -9.521 1.00 78.38 220 ASN C N 1
ATOM 6009 C CA . ASN C 1 223 ? -23.959 44.454 -8.763 1.00 79.10 220 ASN C CA 1
ATOM 6010 C C . ASN C 1 223 ? -23.596 43.506 -7.641 1.00 77.21 220 ASN C C 1
ATOM 6011 O O . ASN C 1 223 ? -24.131 42.404 -7.558 1.00 78.71 220 ASN C O 1
ATOM 6016 N N . TYR C 1 224 ? -22.715 43.957 -6.759 1.00 76.04 221 TYR C N 1
ATOM 6017 C CA . TYR C 1 224 ? -22.177 43.097 -5.718 1.00 74.53 221 TYR C CA 1
ATOM 6018 C C . TYR C 1 224 ? -23.013 43.057 -4.447 1.00 75.32 221 TYR C C 1
ATOM 6019 O O . TYR C 1 224 ? -23.398 44.092 -3.908 1.00 77.62 221 TYR C O 1
ATOM 6028 N N . GLU C 1 225 ? -23.294 41.844 -3.989 1.00 75.70 222 GLU C N 1
ATOM 6029 C CA . GLU C 1 225 ? -23.816 41.605 -2.650 1.00 79.16 222 GLU C CA 1
ATOM 6030 C C . GLU C 1 225 ? -22.972 40.492 -2.047 1.00 78.38 222 GLU C C 1
ATOM 6031 O O . GLU C 1 225 ? -22.481 39.635 -2.785 1.00 77.72 222 GLU C O 1
ATOM 6037 N N . THR C 1 226 ? -22.759 40.514 -0.732 1.00 77.44 223 THR C N 1
ATOM 6038 C CA . THR C 1 226 ? -21.855 39.553 -0.083 1.00 79.79 223 THR C CA 1
ATOM 6039 C C . THR C 1 226 ? -22.527 38.160 -0.099 1.00 85.30 223 THR C C 1
ATOM 6040 O O . THR C 1 226 ? -22.760 37.530 0.934 1.00 84.35 223 THR C O 1
ATOM 6044 N N . GLU C 1 227 ? -22.886 37.733 -1.308 1.00 90.06 224 GLU C N 1
ATOM 6045 C CA . GLU C 1 227 ? -23.764 36.594 -1.586 1.00 94.72 224 GLU C CA 1
ATOM 6046 C C . GLU C 1 227 ? -23.155 35.222 -1.239 1.00 97.65 224 GLU C C 1
ATOM 6047 O O . GLU C 1 227 ? -23.809 34.185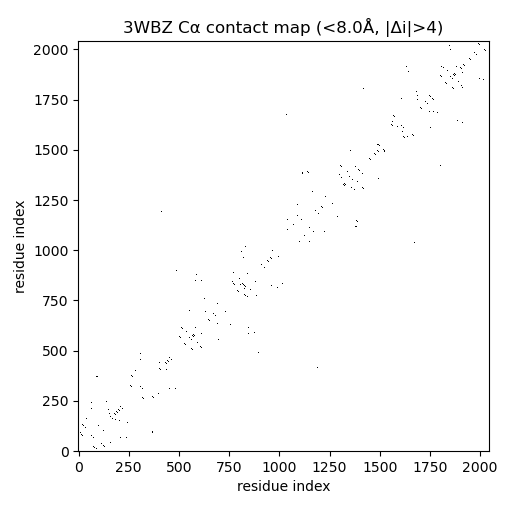 -1.386 1.00 100.13 224 GLU C O 1
ATOM 6053 N N . ASP C 1 228 ? -21.923 35.225 -0.736 1.00 98.42 225 ASP C N 1
ATOM 6054 C CA . ASP C 1 228 ? -21.189 33.983 -0.483 1.00 100.81 225 ASP C CA 1
ATOM 6055 C C . ASP C 1 228 ? -21.343 33.425 0.938 1.00 99.97 225 ASP C C 1
ATOM 6056 O O . ASP C 1 228 ? -21.146 34.123 1.934 1.00 98.63 225 ASP C O 1
ATOM 6061 N N . GLU C 1 229 ? -21.691 32.143 0.993 1.00 101.53 226 GLU C N 1
ATOM 6062 C CA . GLU C 1 229 ? -21.873 31.378 2.223 1.00 104.18 226 GLU C CA 1
ATOM 6063 C C . GLU C 1 229 ? -21.563 29.938 1.839 1.00 105.19 226 GLU C C 1
ATOM 6064 O O . GLU C 1 229 ? -21.536 29.611 0.653 1.00 104.77 226 GLU C O 1
ATOM 6070 N N . ALA C 1 230 ? -21.334 29.077 2.825 1.00 106.33 227 ALA C N 1
ATOM 6071 C CA . ALA C 1 230 ? -20.962 27.690 2.537 1.00 107.05 227 ALA C CA 1
ATOM 6072 C C . ALA C 1 230 ? -22.036 26.868 1.805 1.00 111.23 227 ALA C C 1
ATOM 6073 O O . ALA C 1 230 ? -21.698 26.067 0.930 1.00 110.50 227 ALA C O 1
ATOM 6075 N N . GLU C 1 231 ? -23.312 27.083 2.134 1.00 113.97 228 GLU C N 1
ATOM 6076 C CA . GLU C 1 231 ? -24.414 26.325 1.517 1.00 114.34 228 GLU C CA 1
ATOM 6077 C C . GLU C 1 231 ? -24.587 26.535 0.014 1.00 113.44 228 GLU C C 1
ATOM 6078 O O . GLU C 1 231 ? -24.805 25.567 -0.733 1.00 111.76 228 GLU C O 1
ATOM 6084 N N . LEU C 1 232 ? -24.518 27.789 -0.423 1.00 110.86 229 LEU C N 1
ATOM 6085 C CA . LEU C 1 232 ? -24.655 28.100 -1.835 1.00 106.89 229 LEU C CA 1
ATOM 6086 C C . LEU C 1 232 ? -23.457 27.473 -2.551 1.00 104.26 229 LEU C C 1
ATOM 6087 O O . LEU C 1 232 ? -22.313 27.649 -2.115 1.00 103.62 229 LEU C O 1
ATOM 6092 N N . SER C 1 233 ? -23.701 26.751 -3.643 1.00 102.51 230 SER C N 1
ATOM 6093 C CA . SER C 1 233 ? -22.608 26.045 -4.312 1.00 101.00 230 SER C CA 1
ATOM 6094 C C . SER C 1 233 ? -22.909 25.679 -5.763 1.00 100.49 230 SER C C 1
ATOM 6095 O O . SER C 1 233 ? -23.951 26.042 -6.327 1.00 101.82 230 SER C O 1
ATOM 6098 N N . LYS C 1 234 ? -21.961 24.948 -6.343 1.00 98.62 231 LYS C N 1
ATOM 6099 C CA . LYS C 1 234 ? -22.054 24.394 -7.692 1.00 99.53 231 LYS C CA 1
ATOM 6100 C C . LYS C 1 234 ? -21.975 25.501 -8.742 1.00 98.19 231 LYS C C 1
ATOM 6101 O O . LYS C 1 234 ? -20.977 26.215 -8.838 1.00 94.65 231 LYS C O 1
ATOM 6107 N N . ARG C 1 235 ? -23.022 25.606 -9.550 1.00 98.81 232 ARG C N 1
ATOM 6108 C CA . ARG C 1 235 ? -23.049 26.528 -10.669 1.00 99.87 232 ARG C CA 1
ATOM 6109 C C . ARG C 1 235 ? -23.157 28.008 -10.229 1.00 101.29 232 ARG C C 1
ATOM 6110 O O . ARG C 1 235 ? -22.759 28.908 -10.978 1.00 99.97 232 ARG C O 1
ATOM 6118 N N . GLN C 1 236 ? -23.693 28.258 -9.031 1.00 101.87 233 GLN C N 1
ATOM 6119 C CA . GLN C 1 236 ? -23.696 29.606 -8.441 1.00 100.04 233 GLN C CA 1
ATOM 6120 C C . GLN C 1 236 ? -22.266 30.134 -8.208 1.00 96.74 233 GLN C C 1
ATOM 6121 O O . GLN C 1 236 ? -21.943 31.277 -8.550 1.00 94.46 233 GLN C O 1
ATOM 6127 N N . VAL C 1 237 ? -21.420 29.278 -7.630 1.00 93.85 234 VAL C N 1
ATOM 6128 C CA . VAL C 1 237 ? -20.018 29.599 -7.337 1.00 91.03 234 VAL C CA 1
ATOM 6129 C C . VAL C 1 237 ? -19.196 29.868 -8.599 1.00 91.22 234 VAL C C 1
ATOM 6130 O O . VAL C 1 237 ? -18.308 30.721 -8.601 1.00 88.99 234 VAL C O 1
ATOM 6134 N N . GLN C 1 238 ? -19.486 29.130 -9.668 1.00 93.94 235 GLN C N 1
ATOM 6135 C CA . GLN C 1 238 ? -18.769 29.298 -10.932 1.00 91.86 235 GLN C CA 1
ATOM 6136 C C . GLN C 1 238 ? -19.072 30.653 -11.550 1.00 91.72 235 GLN C C 1
ATOM 6137 O O . GLN C 1 238 ? -18.212 31.272 -12.175 1.00 89.60 235 GLN C O 1
ATOM 6143 N N . ARG C 1 239 ? -20.304 31.107 -11.366 1.00 93.94 236 ARG C N 1
ATOM 6144 C CA . ARG C 1 239 ? -20.712 32.412 -11.842 1.00 94.89 236 ARG C CA 1
ATOM 6145 C C . ARG C 1 239 ? -20.022 33.513 -11.043 1.00 90.71 236 ARG C C 1
ATOM 6146 O O . ARG C 1 239 ? -19.626 34.530 -11.604 1.00 87.37 236 ARG C O 1
ATOM 6154 N N . LEU C 1 240 ? -19.880 33.309 -9.736 1.00 90.56 237 LEU C N 1
ATOM 6155 C CA . LEU C 1 240 ? -19.176 34.273 -8.897 1.00 88.30 237 LEU C CA 1
ATOM 6156 C C . LEU C 1 240 ? -17.703 34.322 -9.287 1.00 86.60 237 LEU C C 1
ATOM 6157 O O . LEU C 1 240 ? -17.060 35.375 -9.225 1.00 84.91 237 LEU C O 1
ATOM 6162 N N . GLU C 1 241 ? -17.183 33.158 -9.671 1.00 88.10 238 GLU C N 1
ATOM 6163 C CA . GLU C 1 241 ? -15.806 33.008 -10.130 1.00 84.07 238 GLU C CA 1
ATOM 6164 C C . GLU C 1 241 ? -15.601 33.647 -11.511 1.00 81.54 238 GLU C C 1
ATOM 6165 O O . GLU C 1 241 ? -14.549 34.239 -11.777 1.00 77.25 238 GLU C O 1
ATOM 6171 N N . LYS C 1 242 ? -16.612 33.539 -12.373 1.00 83.33 239 LYS C N 1
ATOM 6172 C CA . LYS C 1 242 ? -16.539 34.058 -13.740 1.00 81.82 239 LYS C CA 1
ATOM 6173 C C . LYS C 1 242 ? -16.532 35.589 -13.757 1.00 82.08 239 LYS C C 1
ATOM 6174 O O . LYS C 1 242 ? -15.757 36.215 -14.484 1.00 79.64 239 LYS C O 1
ATOM 6180 N N . LYS C 1 243 ? -17.414 36.177 -12.952 1.00 85.03 240 LYS C N 1
ATOM 6181 C CA . LYS C 1 243 ? -17.498 37.624 -12.762 1.00 81.64 240 LYS C CA 1
ATOM 6182 C C . LYS C 1 243 ? -16.192 38.204 -12.187 1.00 77.45 240 LYS C C 1
ATOM 6183 O O . LYS C 1 243 ? -15.782 39.304 -12.554 1.00 74.45 240 LYS C O 1
ATOM 6189 N N . ARG C 1 244 ? -15.558 37.474 -11.270 1.00 77.16 241 ARG C N 1
ATOM 6190 C CA . ARG C 1 244 ? -14.289 37.915 -10.685 1.00 71.87 241 ARG C CA 1
ATOM 6191 C C . ARG C 1 244 ? -13.204 37.964 -11.781 1.00 69.50 241 ARG C C 1
ATOM 6192 O O . ARG C 1 244 ? -12.384 38.884 -11.792 1.00 66.08 241 ARG C O 1
ATOM 6200 N N . LYS C 1 245 ? -13.177 36.973 -12.678 1.00 71.87 242 LYS C N 1
ATOM 6201 C CA . LYS C 1 245 ? -12.291 37.027 -13.857 1.00 74.32 242 LYS C CA 1
ATOM 6202 C C . LYS C 1 245 ? -12.604 38.190 -14.816 1.00 74.22 242 LYS C C 1
ATOM 6203 O O . LYS C 1 245 ? -11.705 38.910 -15.250 1.00 71.35 242 LYS C O 1
ATOM 6209 N N . LYS C 1 246 ? -13.879 38.360 -15.152 1.00 75.19 243 LYS C N 1
ATOM 6210 C CA . LYS C 1 246 ? -14.248 39.361 -16.142 1.00 75.72 243 LYS C CA 1
ATOM 6211 C C . LYS C 1 246 ? -14.861 40.616 -15.530 1.00 77.75 243 LYS C C 1
ATOM 6212 O O . LYS C 1 246 ? -15.901 41.104 -15.975 1.00 81.25 243 LYS C O 1
ATOM 6218 N N . ALA C 1 247 ? -14.179 41.146 -14.522 1.00 78.49 244 ALA C N 1
ATOM 6219 C CA . ALA C 1 247 ? -14.503 42.448 -13.960 1.00 72.59 244 ALA C CA 1
ATOM 6220 C C . ALA C 1 247 ? -13.351 43.355 -14.342 1.00 69.34 244 ALA C C 1
ATOM 6221 O O . ALA C 1 247 ? -12.251 42.879 -14.649 1.00 67.16 244 ALA C O 1
ATOM 6223 N N . GLU C 1 248 ? -13.543 44.657 -14.226 1.00 69.42 245 GLU C N 1
ATOM 6224 C CA . GLU C 1 248 ? -12.548 45.556 -14.775 1.00 66.02 245 GLU C CA 1
ATOM 6225 C C . GLU C 1 248 ? -11.592 46.062 -13.726 1.00 58.94 245 GLU C C 1
ATOM 6226 O O . GLU C 1 248 ? -11.969 46.338 -12.593 1.00 56.66 245 GLU C O 1
ATOM 6232 N N . LEU C 1 249 ? -10.339 46.170 -14.142 1.00 56.04 246 LEU C N 1
ATOM 6233 C CA . LEU C 1 249 ? -9.281 46.677 -13.303 1.00 51.67 246 LEU C CA 1
ATOM 6234 C C . LEU C 1 249 ? -9.200 48.173 -13.545 1.00 52.81 246 LEU C C 1
ATOM 6235 O O . LEU C 1 249 ? -8.956 48.618 -14.665 1.00 55.10 246 LEU C O 1
ATOM 6240 N N . LYS C 1 250 ? -9.403 48.958 -12.500 1.00 51.84 247 LYS C N 1
ATOM 6241 C CA . LYS C 1 250 ? -9.316 50.404 -12.652 1.00 51.98 247 LYS C CA 1
ATOM 6242 C C . LYS C 1 250 ? -8.102 50.937 -11.929 1.00 49.02 247 LYS C C 1
ATOM 6243 O O . LYS C 1 250 ? -7.719 50.440 -10.874 1.00 45.58 247 LYS C O 1
ATOM 6249 N N . ILE C 1 251 ? -7.488 51.950 -12.523 1.00 47.27 248 ILE C N 1
ATOM 6250 C CA . ILE C 1 251 ? -6.273 52.514 -11.985 1.00 44.44 248 ILE C CA 1
ATOM 6251 C C . ILE C 1 251 ? -6.588 53.853 -11.325 1.00 48.77 248 ILE C C 1
ATOM 6252 O O . ILE C 1 251 ? -7.351 54.652 -11.856 1.00 51.59 248 ILE C O 1
ATOM 6257 N N . TYR C 1 252 ? -6.046 54.063 -10.128 1.00 46.78 249 TYR C N 1
ATOM 6258 C CA . TYR C 1 252 ? -6.279 55.305 -9.396 1.00 45.63 249 TYR C CA 1
ATOM 6259 C C . TYR C 1 252 ? -4.975 55.879 -8.895 1.00 43.62 249 TYR C C 1
ATOM 6260 O O . TYR C 1 252 ? -4.004 55.161 -8.715 1.00 43.86 249 TYR C O 1
ATOM 6269 N N . HIS C 1 253 ? -4.964 57.191 -8.714 1.00 44.33 250 HIS C N 1
ATOM 6270 C CA . HIS C 1 253 ? -3.866 57.898 -8.077 1.00 45.90 250 HIS C CA 1
ATOM 6271 C C . HIS C 1 253 ? -4.467 58.813 -7.022 1.00 46.08 250 HIS C C 1
ATOM 6272 O O . HIS C 1 253 ? -4.468 60.032 -7.174 1.00 49.86 250 HIS C O 1
ATOM 6279 N N . VAL C 1 254 ? -5.023 58.197 -5.980 1.00 45.37 251 VAL C N 1
ATOM 6280 C CA . VAL C 1 254 ? -5.791 58.893 -4.957 1.00 45.02 251 VAL C CA 1
ATOM 6281 C C . VAL C 1 254 ? -5.326 58.539 -3.552 1.00 45.74 251 VAL C C 1
ATOM 6282 O O . VAL C 1 254 ? -4.640 57.545 -3.360 1.00 47.11 251 VAL C O 1
ATOM 6286 N N . ASP C 1 255 ? -5.699 59.374 -2.582 1.00 48.02 252 ASP C N 1
ATOM 6287 C CA . ASP C 1 255 ? -5.504 59.092 -1.164 1.00 46.57 252 ASP C CA 1
ATOM 6288 C C . ASP C 1 255 ? -6.306 57.880 -0.738 1.00 48.52 252 ASP C C 1
ATOM 6289 O O . ASP C 1 255 ? -7.511 57.836 -0.961 1.00 50.90 252 ASP C O 1
ATOM 6294 N N . ILE C 1 256 ? -5.675 56.917 -0.080 1.00 47.67 253 ILE C N 1
ATOM 6295 C CA . ILE C 1 256 ? -6.442 55.806 0.456 1.00 46.47 253 ILE C CA 1
ATOM 6296 C C . ILE C 1 256 ? -6.254 55.710 1.960 1.00 45.31 253 ILE C C 1
ATOM 6297 O O . ILE C 1 256 ? -6.831 54.846 2.609 1.00 46.48 253 ILE C O 1
ATOM 6302 N N . ILE C 1 257 ? -5.432 56.604 2.499 1.00 45.27 254 ILE C N 1
ATOM 6303 C CA . ILE C 1 257 ? -5.173 56.675 3.935 1.00 46.17 254 ILE C CA 1
ATOM 6304 C C . ILE C 1 257 ? -6.388 57.165 4.724 1.00 49.03 254 ILE C C 1
ATOM 6305 O O . ILE C 1 257 ? -6.822 56.520 5.671 1.00 48.48 254 ILE C O 1
ATOM 6310 N N . ASN C 1 258 ? -6.939 58.310 4.328 1.00 51.56 255 ASN C N 1
ATOM 6311 C CA . ASN C 1 258 ? -7.973 58.954 5.131 1.00 52.83 255 ASN C CA 1
ATOM 6312 C C . ASN C 1 258 ? -9.370 58.903 4.533 1.00 51.89 255 ASN C C 1
ATOM 6313 O O . ASN C 1 258 ? -10.334 59.284 5.198 1.00 52.86 255 ASN C O 1
ATOM 6318 N N . ASP C 1 259 ? -9.478 58.422 3.293 1.00 52.48 256 ASP C N 1
ATOM 6319 C CA . ASP C 1 259 ? -10.760 58.338 2.583 1.00 51.74 256 ASP C CA 1
ATOM 6320 C C . ASP C 1 259 ? -11.460 57.000 2.850 1.00 49.43 256 ASP C C 1
ATOM 6321 O O . ASP C 1 259 ? -11.312 56.057 2.082 1.00 50.09 256 ASP C O 1
ATOM 6326 N N . ASP C 1 260 ? -12.182 56.908 3.965 1.00 50.94 257 ASP C N 1
ATOM 6327 C CA . ASP C 1 260 ? -12.888 55.677 4.333 1.00 50.64 257 ASP C CA 1
ATOM 6328 C C . ASP C 1 260 ? -13.968 55.272 3.337 1.00 54.04 257 ASP C C 1
ATOM 6329 O O . ASP C 1 260 ? -14.186 54.088 3.082 1.00 54.40 257 ASP C O 1
ATOM 6334 N N . SER C 1 261 ? -14.629 56.258 2.751 1.00 56.76 258 SER C N 1
ATOM 6335 C CA . SER C 1 261 ? -15.718 55.980 1.822 1.00 55.86 258 SER C CA 1
ATOM 6336 C C . SER C 1 261 ? -15.213 55.210 0.592 1.00 52.86 258 SER C C 1
ATOM 6337 O O . SER C 1 261 ? -15.964 54.444 -0.013 1.00 54.39 258 SER C O 1
ATOM 6340 N N . TRP C 1 262 ? -13.949 55.429 0.226 1.00 49.71 259 TRP C N 1
ATOM 6341 C CA . TRP C 1 262 ? -13.310 54.695 -0.875 1.00 51.40 259 TRP C CA 1
ATOM 6342 C C . TRP C 1 262 ? -13.293 53.188 -0.596 1.00 51.95 259 TRP C C 1
ATOM 6343 O O . TRP C 1 262 ? -13.607 52.372 -1.467 1.00 51.24 259 TRP C O 1
ATOM 6354 N N . TRP C 1 263 ? -12.936 52.838 0.635 1.00 48.04 260 TRP C N 1
ATOM 6355 C CA . TRP C 1 263 ? -12.891 51.444 1.057 1.00 50.53 260 TRP C CA 1
ATOM 6356 C C . TRP C 1 263 ? -14.299 50.930 1.313 1.00 51.55 260 TRP C C 1
ATOM 6357 O O . TRP C 1 263 ? -14.660 49.845 0.864 1.00 52.45 260 TRP C O 1
ATOM 6368 N N . LYS C 1 264 ? -15.096 51.740 2.004 1.00 53.88 261 LYS C N 1
ATOM 6369 C CA . LYS C 1 264 ? -16.449 51.360 2.404 1.00 55.81 261 LYS C CA 1
ATOM 6370 C C . LYS C 1 264 ? 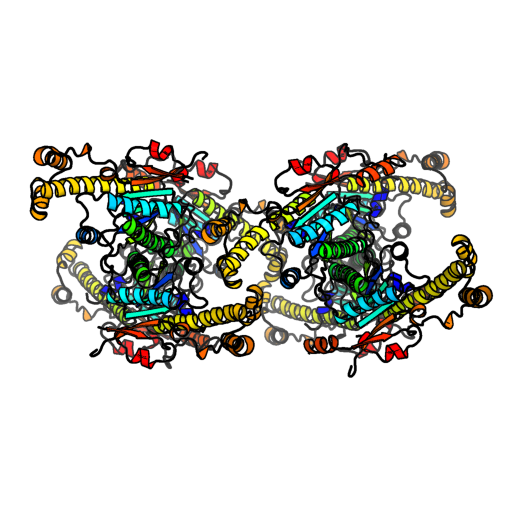-17.358 50.999 1.223 1.00 55.78 261 LYS C C 1
ATOM 6371 O O . LYS C 1 264 ? -18.189 50.100 1.324 1.00 58.94 261 LYS C O 1
ATOM 6377 N N . SER C 1 265 ? -17.201 51.688 0.102 1.00 54.91 262 SER C N 1
ATOM 6378 C CA . SER C 1 265 ? -18.048 51.409 -1.054 1.00 59.46 262 SER C CA 1
ATOM 6379 C C . SER C 1 265 ? -17.514 50.240 -1.872 1.00 58.94 262 SER C C 1
ATOM 6380 O O . SER C 1 265 ? -18.076 49.885 -2.910 1.00 57.12 262 SER C O 1
ATOM 6383 N N . ARG C 1 266 ? -16.457 49.612 -1.373 1.00 58.28 263 ARG C N 1
ATOM 6384 C CA . ARG C 1 266 ? -15.861 48.469 -2.056 1.00 57.03 263 ARG C CA 1
ATOM 6385 C C . ARG C 1 266 ? -15.782 47.252 -1.143 1.00 55.17 263 ARG C C 1
ATOM 6386 O O . ARG C 1 266 ? -14.695 46.778 -0.834 1.00 54.98 263 ARG C O 1
ATOM 6394 N N . PRO C 1 267 ? -16.947 46.743 -0.709 1.00 53.96 264 PRO C N 1
ATOM 6395 C CA . PRO C 1 267 ? -17.002 45.676 0.297 1.00 57.95 264 PRO C CA 1
ATOM 6396 C C . PRO C 1 267 ? -16.406 44.352 -0.153 1.00 53.54 264 PRO C C 1
ATOM 6397 O O . PRO C 1 267 ? -16.040 43.527 0.687 1.00 51.64 264 PRO C O 1
ATOM 6401 N N . TRP C 1 268 ? -16.292 44.146 -1.457 1.00 52.87 265 TRP C N 1
ATOM 6402 C CA . TRP C 1 268 ? -15.754 42.882 -1.930 1.00 55.05 265 TRP C CA 1
ATOM 6403 C C . TRP C 1 268 ? -14.265 42.726 -1.600 1.00 52.17 265 TRP C C 1
ATOM 6404 O O . TRP C 1 268 ? -13.741 41.620 -1.665 1.00 51.19 265 TRP C O 1
ATOM 6415 N N . LEU C 1 269 ? -13.599 43.817 -1.225 1.00 47.96 266 LEU C N 1
ATOM 6416 C CA . LEU C 1 269 ? -12.194 43.750 -0.829 1.00 45.05 266 LEU C CA 1
ATOM 6417 C C . LEU C 1 269 ? -12.003 42.993 0.501 1.00 45.57 266 LEU C C 1
ATOM 6418 O O . LEU C 1 269 ? -11.016 42.284 0.664 1.00 43.74 266 LEU C O 1
ATOM 6423 N N . LYS C 1 270 ? -12.970 43.117 1.414 1.00 45.36 267 LYS C N 1
ATOM 6424 C CA . LYS C 1 270 ? -12.932 42.468 2.723 1.00 43.06 267 LYS C CA 1
ATOM 6425 C C . LYS C 1 270 ? -13.385 41.013 2.655 1.00 44.84 267 LYS C C 1
ATOM 6426 O O . LYS C 1 270 ? -13.040 40.215 3.523 1.00 45.68 267 LYS C O 1
ATOM 6432 N N . ASP C 1 271 ? -14.070 40.644 1.576 1.00 51.09 268 ASP C N 1
ATOM 6433 C CA . ASP C 1 271 ? -14.756 39.354 1.523 1.00 51.15 268 ASP C CA 1
ATOM 6434 C C . ASP C 1 271 ? -14.051 38.349 0.615 1.00 52.55 268 ASP C C 1
ATOM 6435 O O . ASP C 1 271 ? -13.451 37.377 1.098 1.00 50.75 268 ASP C O 1
ATOM 6440 N N . ASN D 1 6 ? 3.905 55.376 8.147 1.00 53.98 3 ASN D N 1
ATOM 6441 C CA . ASN D 1 6 ? 4.912 56.002 9.001 1.00 57.99 3 ASN D CA 1
ATOM 6442 C C . ASN D 1 6 ? 4.903 55.417 10.403 1.00 59.16 3 ASN D C 1
ATOM 6443 O O . ASN D 1 6 ? 4.959 54.207 10.564 1.00 58.04 3 ASN D O 1
ATOM 6448 N N . SER D 1 7 ? 4.771 56.266 11.420 1.00 58.21 4 SER D N 1
ATOM 6449 C CA . SER D 1 7 ? 4.888 55.778 12.784 1.00 56.03 4 SER D CA 1
ATOM 6450 C C . SER D 1 7 ? 3.614 55.093 13.249 1.00 53.07 4 SER D C 1
ATOM 6451 O O . SER D 1 7 ? 3.672 54.154 14.036 1.00 53.36 4 SER D O 1
ATOM 6454 N N . LYS D 1 8 ? 2.461 55.536 12.765 1.00 53.58 5 LYS D N 1
ATOM 6455 C CA . LYS D 1 8 ? 1.220 54.892 13.191 1.00 53.46 5 LYS D CA 1
ATOM 6456 C C . LYS D 1 8 ? 0.839 53.688 12.322 1.00 51.61 5 LYS D C 1
ATOM 6457 O O . LYS D 1 8 ? -0.092 52.962 12.665 1.00 51.56 5 LYS D O 1
ATOM 6463 N N . TYR D 1 9 ? 1.525 53.481 11.198 1.00 47.13 6 TYR D N 1
ATOM 6464 C CA . TYR D 1 9 ? 1.174 52.356 10.320 1.00 46.15 6 TYR D CA 1
ATOM 6465 C C . TYR D 1 9 ? 2.257 51.288 10.208 1.00 44.20 6 TYR D C 1
ATOM 6466 O O . TYR D 1 9 ? 1.972 50.171 9.789 1.00 44.51 6 TYR D O 1
ATOM 6475 N N . GLU D 1 10 ? 3.475 51.596 10.638 1.00 43.02 7 GLU D N 1
ATOM 6476 C CA . GLU D 1 10 ? 4.598 50.689 10.408 1.00 45.04 7 GLU D CA 1
ATOM 6477 C C . GLU D 1 10 ? 4.559 49.430 11.284 1.00 42.70 7 GLU D C 1
ATOM 6478 O O . GLU D 1 10 ? 5.327 48.510 11.041 1.00 42.00 7 GLU D O 1
ATOM 6484 N N . TYR D 1 11 ? 3.664 49.377 12.269 1.00 40.51 8 TYR D N 1
ATOM 6485 C CA . TYR D 1 11 ? 3.530 48.184 13.105 1.00 39.95 8 TYR D CA 1
ATOM 6486 C C . TYR D 1 11 ? 3.207 46.945 12.226 1.00 41.20 8 TYR D C 1
ATOM 6487 O O . TYR D 1 11 ? 3.547 45.823 12.603 1.00 40.48 8 TYR D O 1
ATOM 6496 N N . VAL D 1 12 ? 2.593 47.154 11.055 1.00 38.97 9 VAL D N 1
ATOM 6497 C CA . VAL D 1 12 ? 2.213 46.041 10.160 1.00 35.00 9 VAL D CA 1
ATOM 6498 C C . VAL D 1 12 ? 3.430 45.249 9.705 1.00 35.86 9 VAL D C 1
ATOM 6499 O O . VAL D 1 12 ? 3.300 44.134 9.220 1.00 36.08 9 VAL D O 1
ATOM 6503 N N . LYS D 1 13 ? 4.610 45.837 9.856 1.00 37.99 10 LYS D N 1
ATOM 6504 C CA . LYS D 1 13 ? 5.860 45.165 9.531 1.00 40.86 10 LYS D CA 1
ATOM 6505 C C . LYS D 1 13 ? 6.098 43.955 10.443 1.00 39.65 10 LYS D C 1
ATOM 6506 O O . LYS D 1 13 ? 6.743 42.981 10.036 1.00 38.98 10 LYS D O 1
ATOM 6512 N N . LEU D 1 14 ? 5.532 44.008 11.652 1.00 39.44 11 LEU D N 1
ATOM 6513 C CA . LEU D 1 14 ? 5.748 42.981 12.665 1.00 38.24 11 LEU D CA 1
ATOM 6514 C C . LEU D 1 14 ? 5.039 41.661 12.350 1.00 37.97 11 LEU D C 1
ATOM 6515 O O . LEU D 1 14 ? 5.246 40.679 13.045 1.00 38.98 11 LEU D O 1
ATOM 6520 N N . PHE D 1 15 ? 4.196 41.632 11.321 1.00 37.34 12 PHE D N 1
ATOM 6521 C CA . PHE D 1 15 ? 3.480 40.397 10.978 1.00 35.45 12 PHE D CA 1
ATOM 6522 C C . PHE D 1 15 ? 4.291 39.487 10.070 1.00 33.21 12 PHE D C 1
ATOM 6523 O O . PHE D 1 15 ? 3.927 38.326 9.849 1.00 33.17 12 PHE D O 1
ATOM 6531 N N . GLU D 1 16 ? 5.400 40.007 9.559 1.00 35.76 13 GLU D N 1
ATOM 6532 C CA . GLU D 1 16 ? 6.271 39.248 8.680 1.00 32.74 13 GLU D CA 1
ATOM 6533 C C . GLU D 1 16 ? 7.011 38.180 9.486 1.00 35.16 13 GLU D C 1
ATOM 6534 O O . GLU D 1 16 ? 7.409 38.398 10.638 1.00 36.44 13 GLU D O 1
ATOM 6540 N N . LYS D 1 17 ? 7.184 37.021 8.879 1.00 33.45 14 LYS D N 1
ATOM 6541 C CA . LYS D 1 17 ? 7.907 35.941 9.502 1.00 35.42 14 LYS D CA 1
ATOM 6542 C C . LYS D 1 17 ? 9.007 35.477 8.567 1.00 34.57 14 LYS D C 1
ATOM 6543 O O . LYS D 1 17 ? 8.730 34.927 7.534 1.00 35.46 14 LYS D O 1
ATOM 6549 N N . GLU D 1 18 ? 10.256 35.664 8.972 1.00 37.90 15 GLU D N 1
ATOM 6550 C CA . GLU D 1 18 ? 11.402 35.191 8.215 1.00 33.39 15 GLU D CA 1
ATOM 6551 C C . GLU D 1 18 ? 11.729 33.741 8.553 1.00 32.37 15 GLU D C 1
ATOM 6552 O O . GLU D 1 18 ? 11.523 33.296 9.676 1.00 35.12 15 GLU D O 1
ATOM 6558 N N . ASN D 1 19 ? 12.270 33.013 7.584 1.00 34.16 16 ASN D N 1
ATOM 6559 C CA . ASN D 1 19 ? 12.763 31.672 7.843 1.00 30.68 16 ASN D CA 1
ATOM 6560 C C . ASN D 1 19 ? 14.275 31.610 7.561 1.00 32.13 16 ASN D C 1
ATOM 6561 O O . ASN D 1 19 ? 14.729 31.597 6.410 1.00 28.15 16 ASN D O 1
ATOM 6566 N N . TYR D 1 20 ? 15.051 31.626 8.635 1.00 30.28 17 TYR D N 1
ATOM 6567 C CA . TYR D 1 20 ? 16.492 31.498 8.551 1.00 30.03 17 TYR D CA 1
ATOM 6568 C C . TYR D 1 20 ? 16.838 30.025 8.484 1.00 29.64 17 TYR D C 1
ATOM 6569 O O . TYR D 1 20 ? 16.584 29.284 9.433 1.00 31.51 17 TYR D O 1
ATOM 6578 N N . LEU D 1 21 ? 17.391 29.595 7.359 1.00 25.91 18 LEU D N 1
ATOM 6579 C CA . LEU D 1 21 ? 17.701 28.189 7.152 1.00 26.15 18 LEU D CA 1
ATOM 6580 C C . LEU D 1 21 ? 18.847 27.747 8.079 1.00 28.22 18 LEU D C 1
ATOM 6581 O O . LEU D 1 21 ? 19.863 28.449 8.196 1.00 29.59 18 LEU D O 1
ATOM 6586 N N . LEU D 1 22 ? 18.662 26.598 8.737 1.00 27.12 19 LEU D N 1
ATOM 6587 C CA . LEU D 1 22 ? 19.625 26.037 9.691 1.00 28.22 19 LEU D CA 1
ATOM 6588 C C . LEU D 1 22 ? 21.074 26.213 9.238 1.00 29.37 19 LEU D C 1
ATOM 6589 O O . LEU D 1 22 ? 21.428 25.849 8.111 1.00 28.92 19 LEU D O 1
ATOM 6594 N N . PRO D 1 23 ? 21.911 26.816 10.098 1.00 30.80 20 PRO D N 1
ATOM 6595 C CA . PRO D 1 23 ? 23.315 27.051 9.734 1.00 32.93 20 PRO D CA 1
ATOM 6596 C C . PRO D 1 23 ? 24.100 25.785 9.376 1.00 34.25 20 PRO D C 1
ATOM 6597 O O . PRO D 1 23 ? 23.779 24.703 9.872 1.00 31.94 20 PRO D O 1
ATOM 6601 N N . ASP D 1 24 ? 25.123 25.945 8.531 1.00 35.22 21 ASP D N 1
ATOM 6602 C CA . ASP D 1 24 ? 26.101 24.895 8.268 1.00 34.96 21 ASP D CA 1
ATOM 6603 C C . ASP D 1 24 ? 25.489 23.611 7.719 1.00 33.72 21 ASP D C 1
ATOM 6604 O O . ASP D 1 24 ? 25.961 22.516 8.026 1.00 35.75 21 ASP D O 1
ATOM 6609 N N . THR D 1 25 ? 24.412 23.732 6.956 1.00 32.41 22 THR D N 1
ATOM 6610 C CA . THR D 1 25 ? 23.831 22.567 6.309 1.00 32.43 22 THR D CA 1
ATOM 6611 C C . THR D 1 25 ? 23.748 22.862 4.797 1.00 29.75 22 THR D C 1
ATOM 6612 O O . THR D 1 25 ? 23.545 24.008 4.384 1.00 29.38 22 THR D O 1
ATOM 6616 N N . TYR D 1 26 ? 23.913 21.827 3.980 1.00 30.16 23 TYR D N 1
ATOM 6617 C CA . TYR D 1 26 ? 23.876 21.993 2.533 1.00 29.27 23 TYR D CA 1
ATOM 6618 C C . TYR D 1 26 ? 22.503 22.478 2.171 1.00 28.82 23 TYR D C 1
ATOM 6619 O O . TYR D 1 26 ? 21.506 22.017 2.730 1.00 27.26 23 TYR D O 1
ATOM 6628 N N . ILE D 1 27 ? 22.454 23.456 1.280 1.00 27.62 24 ILE D N 1
ATOM 6629 C CA . ILE D 1 27 ? 21.192 23.898 0.750 1.00 26.81 24 ILE D CA 1
ATOM 6630 C C . ILE D 1 27 ? 21.099 23.490 -0.704 1.00 27.35 24 ILE D C 1
ATOM 6631 O O . ILE D 1 27 ? 22.032 23.707 -1.502 1.00 28.55 24 ILE D O 1
ATOM 6636 N N . ILE D 1 28 ? 19.996 22.857 -1.049 1.00 25.43 25 ILE D N 1
ATOM 6637 C CA . ILE D 1 28 ? 19.701 22.672 -2.456 1.00 25.16 25 ILE D CA 1
ATOM 6638 C C . ILE D 1 28 ? 18.583 23.597 -2.872 1.00 24.36 25 ILE D C 1
ATOM 6639 O O . ILE D 1 28 ? 17.543 23.651 -2.210 1.00 23.77 25 ILE D O 1
ATOM 6644 N N . ILE D 1 29 ? 18.808 24.360 -3.943 1.00 24.46 26 ILE D N 1
ATOM 6645 C CA . ILE D 1 29 ? 17.702 25.129 -4.515 1.00 24.20 26 ILE D CA 1
ATOM 6646 C C . ILE D 1 29 ? 17.276 24.466 -5.842 1.00 26.57 26 ILE D C 1
ATOM 6647 O O . ILE D 1 29 ? 18.091 24.314 -6.757 1.00 24.97 26 ILE D O 1
ATOM 6652 N N . ARG D 1 30 ? 16.020 24.044 -5.942 1.00 24.05 27 ARG D N 1
ATOM 6653 C CA . ARG D 1 30 ? 15.547 23.459 -7.194 1.00 23.71 27 ARG D CA 1
ATOM 6654 C C . ARG D 1 30 ? 14.541 24.391 -7.853 1.00 22.86 27 ARG D C 1
ATOM 6655 O O . ARG D 1 30 ? 13.563 24.799 -7.239 1.00 23.23 27 ARG D O 1
ATOM 6663 N N . VAL D 1 31 ? 14.785 24.737 -9.109 1.00 24.02 28 VAL D N 1
ATOM 6664 C CA . VAL D 1 31 ? 13.808 25.505 -9.864 1.00 24.32 28 VAL D CA 1
ATOM 6665 C C . VAL D 1 31 ? 13.228 24.630 -10.990 1.00 27.69 28 VAL D C 1
ATOM 6666 O O . VAL D 1 31 ? 13.934 23.821 -11.603 1.00 26.30 28 VAL D O 1
ATOM 6670 N N . ASP D 1 32 ? 11.939 24.776 -11.257 1.00 26.68 29 ASP D N 1
ATOM 6671 C CA . ASP D 1 32 ? 11.341 24.000 -12.319 1.00 28.50 29 ASP D CA 1
ATOM 6672 C C . ASP D 1 32 ? 10.349 24.871 -13.073 1.00 27.94 29 ASP D C 1
ATOM 6673 O O . ASP D 1 32 ? 9.488 25.512 -12.468 1.00 25.14 29 ASP D O 1
ATOM 6678 N N . GLY D 1 33 ? 10.459 24.848 -14.401 1.00 28.77 30 GLY D N 1
ATOM 6679 C CA . GLY D 1 33 ? 9.645 25.684 -15.283 1.00 26.75 30 GLY D CA 1
ATOM 6680 C C . GLY D 1 33 ? 8.168 25.464 -15.083 1.00 25.71 30 GLY D C 1
ATOM 6681 O O . GLY D 1 33 ? 7.703 24.330 -14.983 1.00 26.00 30 GLY D O 1
ATOM 6682 N N . LYS D 1 34 ? 7.428 26.558 -14.984 1.00 24.43 31 LYS D N 1
ATOM 6683 C CA . LYS D 1 34 ? 5.990 26.466 -14.789 1.00 28.94 31 LYS D CA 1
ATOM 6684 C C . LYS D 1 34 ? 5.250 26.247 -16.112 1.00 30.10 31 LYS D C 1
ATOM 6685 O O . LYS D 1 34 ? 5.348 27.073 -17.020 1.00 27.69 31 LYS D O 1
ATOM 6691 N N . GLY D 1 35 ? 4.523 25.133 -16.207 1.00 31.06 32 GLY D N 1
ATOM 6692 C CA . GLY D 1 35 ? 3.716 24.801 -17.369 1.00 31.21 32 GLY D CA 1
ATOM 6693 C C . GLY D 1 35 ? 4.518 24.711 -18.655 1.00 31.57 32 GLY D C 1
ATOM 6694 O O . GLY D 1 35 ? 4.103 25.232 -19.674 1.00 32.98 32 GLY D O 1
ATOM 6695 N N . PHE D 1 36 ? 5.675 24.064 -18.611 1.00 30.20 33 PHE D N 1
ATOM 6696 C CA . PHE D 1 36 ? 6.533 24.002 -19.790 1.00 33.18 33 PHE D CA 1
ATOM 6697 C C . PHE D 1 36 ? 6.067 22.967 -20.811 1.00 34.85 33 PHE D C 1
ATOM 6698 O O . PHE D 1 36 ? 6.530 22.963 -21.956 1.00 31.93 33 PHE D O 1
ATOM 6706 N N . HIS D 1 37 ? 5.113 22.128 -20.420 1.00 34.28 34 HIS D N 1
ATOM 6707 C CA . HIS D 1 37 ? 4.495 21.261 -21.409 1.00 38.28 34 HIS D CA 1
ATOM 6708 C C . HIS D 1 37 ? 3.819 22.117 -22.462 1.00 36.94 34 HIS D C 1
ATOM 6709 O O . HIS D 1 37 ? 4.179 22.050 -23.625 1.00 39.01 34 HIS D O 1
ATOM 6716 N N . LYS D 1 38 ? 2.913 22.984 -22.018 1.00 37.83 35 LYS D N 1
ATOM 6717 C CA . LYS D 1 38 ? 2.217 23.942 -22.872 1.00 36.01 35 LYS D CA 1
ATOM 6718 C C . LYS D 1 38 ? 3.195 24.897 -23.538 1.00 39.45 35 LYS D C 1
ATOM 6719 O O . LYS D 1 38 ? 3.031 25.243 -24.699 1.00 42.81 35 LYS D O 1
ATOM 6725 N N . PHE D 1 39 ? 4.217 25.320 -22.797 1.00 39.13 36 PHE D N 1
ATOM 6726 C CA . PHE D 1 39 ? 5.221 26.260 -23.313 1.00 37.68 36 PHE D CA 1
ATOM 6727 C C . PHE D 1 39 ? 5.960 25.616 -24.499 1.00 35.73 36 PHE D C 1
ATOM 6728 O O . PHE D 1 39 ? 6.153 26.235 -25.543 1.00 36.86 36 PHE D O 1
ATOM 6736 N N . SER D 1 40 ? 6.308 24.345 -24.357 1.00 38.46 37 SER D N 1
ATOM 6737 C CA . SER D 1 40 ? 7.038 23.631 -25.398 1.00 39.33 37 SER D CA 1
ATOM 6738 C C . SER D 1 40 ? 6.189 23.375 -26.656 1.00 41.39 37 SER D C 1
ATOM 6739 O O . SER D 1 40 ? 6.706 23.264 -27.772 1.00 40.44 37 SER D O 1
ATOM 6742 N N . GLN D 1 41 ? 4.881 23.284 -26.478 1.00 41.30 38 GLN D N 1
ATOM 6743 C CA . GLN D 1 41 ? 4.004 23.152 -27.623 1.00 42.25 38 GLN D CA 1
ATOM 6744 C C . GLN D 1 41 ? 3.853 24.489 -28.347 1.00 41.66 38 GLN D C 1
ATOM 6745 O O . GLN D 1 41 ? 3.940 24.538 -29.566 1.00 45.54 38 GLN D O 1
ATOM 6751 N N . PHE D 1 42 ? 3.620 25.564 -27.600 1.00 41.49 39 PHE D N 1
ATOM 6752 C CA . PHE D 1 42 ? 3.439 26.880 -28.205 1.00 40.94 39 PHE D CA 1
ATOM 6753 C C . PHE D 1 42 ? 4.607 27.305 -29.097 1.00 40.17 39 PHE D C 1
ATOM 6754 O O . PHE D 1 42 ? 4.389 27.866 -30.171 1.00 39.10 39 PHE D O 1
ATOM 6762 N N . TYR D 1 43 ? 5.836 27.043 -28.649 1.00 38.60 40 TYR D N 1
ATOM 6763 C CA . TYR D 1 43 ? 7.014 27.479 -29.391 1.00 37.12 40 TYR D CA 1
ATOM 6764 C C . TYR D 1 43 ? 7.582 26.384 -30.235 1.00 40.94 40 TYR D C 1
ATOM 6765 O O . TYR D 1 43 ? 8.666 26.536 -30.788 1.00 44.17 40 TYR D O 1
ATOM 6774 N N . GLU D 1 44 ? 6.815 25.306 -30.378 1.00 43.38 41 GLU D N 1
ATOM 6775 C CA . GLU D 1 44 ? 7.178 24.201 -31.254 1.00 44.47 41 GLU D CA 1
ATOM 6776 C C . GLU D 1 44 ? 8.565 23.660 -30.934 1.00 44.71 41 GLU D C 1
ATOM 6777 O O . GLU D 1 44 ? 9.424 23.611 -31.808 1.00 46.09 41 GLU D O 1
ATOM 6783 N N . PHE D 1 45 ? 8.793 23.304 -29.663 1.00 45.03 42 PHE D N 1
ATOM 6784 C CA . PHE D 1 45 ? 10.011 22.585 -29.287 1.00 44.84 42 PHE D CA 1
ATOM 6785 C C . PHE D 1 45 ? 10.056 21.309 -30.149 1.00 48.53 42 PHE D C 1
ATOM 6786 O O . PHE D 1 45 ? 9.028 20.639 -30.339 1.00 45.37 42 PHE D O 1
ATOM 6794 N N . GLU D 1 46 ? 11.245 20.947 -30.623 1.00 47.67 43 GLU D N 1
ATOM 6795 C CA . GLU D 1 46 ? 11.455 19.635 -31.211 1.00 49.22 43 GLU D CA 1
ATOM 6796 C C . GLU D 1 46 ? 11.195 18.580 -30.136 1.00 50.41 43 GLU D C 1
ATOM 6797 O O . GLU D 1 46 ? 11.431 18.820 -28.939 1.00 48.46 43 GLU D O 1
ATOM 6803 N N . LYS D 1 47 ? 10.714 17.423 -30.567 1.00 47.04 44 LYS D N 1
ATOM 6804 C CA . LYS D 1 47 ? 10.431 16.313 -29.677 1.00 45.10 44 LYS D CA 1
ATOM 6805 C C . LYS D 1 47 ? 11.250 15.085 -30.106 1.00 51.16 44 LYS D C 1
ATOM 6806 O O . LYS D 1 47 ? 11.492 14.885 -31.290 1.00 54.19 44 LYS D O 1
ATOM 6812 N N . PRO D 1 48 ? 11.700 14.263 -29.141 1.00 52.90 45 PRO D N 1
ATOM 6813 C CA . PRO D 1 48 ? 11.488 14.360 -27.691 1.00 47.68 45 PRO D CA 1
ATOM 6814 C C . PRO D 1 48 ? 12.292 15.482 -27.024 1.00 46.04 45 PRO D C 1
ATOM 6815 O O . PRO D 1 48 ? 11.833 16.030 -26.025 1.00 46.62 45 PRO D O 1
ATOM 6819 N N . ASN D 1 49 ? 13.470 15.803 -27.545 1.00 45.25 46 ASN D N 1
ATOM 6820 C CA . ASN D 1 49 ? 14.300 16.829 -26.923 1.00 45.71 46 ASN D CA 1
ATOM 6821 C C . ASN D 1 49 ? 14.642 17.983 -27.839 1.00 47.24 46 ASN D C 1
ATOM 6822 O O . ASN D 1 49 ? 15.090 17.775 -28.965 1.00 51.42 46 ASN D O 1
ATOM 6827 N N . ASP D 1 50 ? 14.451 19.205 -27.355 1.00 45.83 47 ASP D N 1
ATOM 6828 C CA . ASP D 1 50 ? 14.855 20.358 -28.144 1.00 47.03 47 ASP D CA 1
ATOM 6829 C C . ASP D 1 50 ? 16.192 20.881 -27.673 1.00 47.26 47 ASP D C 1
ATOM 6830 O O . ASP D 1 50 ? 16.292 21.413 -26.569 1.00 50.18 47 ASP D O 1
ATOM 6835 N N . LEU D 1 51 ? 17.210 20.742 -28.513 1.00 48.58 48 LEU D N 1
ATOM 6836 C CA . LEU D 1 51 ? 18.582 21.060 -28.135 1.00 51.12 48 LEU D CA 1
ATOM 6837 C C . LEU D 1 51 ? 18.767 22.517 -27.701 1.00 50.55 48 LEU D C 1
ATOM 6838 O O . LEU D 1 51 ? 19.337 22.796 -26.641 1.00 49.22 48 LEU D O 1
ATOM 6843 N N . LYS D 1 52 ? 18.244 23.440 -28.495 1.00 50.87 49 LYS D N 1
ATOM 6844 C CA . LYS D 1 52 ? 18.394 24.854 -28.198 1.00 50.88 49 LYS D CA 1
ATOM 6845 C C . LYS D 1 52 ? 17.620 25.295 -26.970 1.00 46.63 49 LYS D C 1
ATOM 6846 O O . LYS D 1 52 ? 17.983 26.277 -26.339 1.00 46.87 49 LYS D O 1
ATOM 6852 N N . ALA D 1 53 ? 16.516 24.624 -26.680 1.00 45.13 50 ALA D N 1
ATOM 6853 C CA . ALA D 1 53 ? 15.770 24.905 -25.465 1.00 43.64 50 ALA D CA 1
ATOM 6854 C C . ALA D 1 53 ? 16.588 24.538 -24.226 1.00 42.79 50 ALA D C 1
ATOM 6855 O O . ALA D 1 53 ? 16.563 25.260 -23.229 1.00 40.42 50 ALA D O 1
ATOM 6857 N N . LEU D 1 54 ? 17.285 23.403 -24.284 1.00 42.02 51 LEU D N 1
ATOM 6858 C CA . LEU D 1 54 ? 18.182 22.990 -23.202 1.00 42.15 51 LEU D CA 1
ATOM 6859 C C . LEU D 1 54 ? 19.398 23.905 -23.098 1.00 43.68 51 LEU D C 1
ATOM 6860 O O . LEU D 1 54 ? 19.939 24.114 -22.015 1.00 42.55 51 LEU D O 1
ATOM 6865 N N . GLN D 1 55 ? 19.830 24.436 -24.236 1.00 46.37 52 GLN D N 1
ATOM 6866 C CA . GLN D 1 55 ? 20.971 25.333 -24.250 1.00 45.56 52 GLN D CA 1
ATOM 6867 C C . GLN D 1 55 ? 20.587 26.671 -23.633 1.00 45.51 52 GLN D C 1
ATOM 6868 O O . GLN D 1 55 ? 21.425 27.324 -23.025 1.00 45.13 52 GLN D O 1
ATOM 6874 N N . VAL D 1 56 ? 19.327 27.078 -23.782 1.00 42.14 53 VAL D N 1
ATOM 6875 C CA . VAL D 1 56 ? 18.854 28.262 -23.061 1.00 41.52 53 VAL D CA 1
ATOM 6876 C C . VAL D 1 56 ? 18.902 28.024 -21.525 1.00 40.75 53 VAL D C 1
ATOM 6877 O O . VAL D 1 56 ? 19.396 28.878 -20.788 1.00 39.82 53 VAL D O 1
ATOM 6881 N N . MET D 1 57 ? 18.411 26.872 -21.055 1.00 36.73 54 MET D N 1
ATOM 6882 C CA . MET D 1 57 ? 18.486 26.527 -19.638 1.00 39.04 54 MET D CA 1
ATOM 6883 C C . MET D 1 57 ? 19.933 26.481 -19.146 1.00 41.90 54 MET D C 1
ATOM 6884 O O . MET D 1 57 ? 20.247 26.980 -18.057 1.00 39.83 54 MET D O 1
ATOM 6889 N N . ASN D 1 58 ? 20.810 25.857 -19.931 1.00 39.32 55 ASN D N 1
ATOM 6890 C CA . ASN D 1 58 ? 22.191 25.713 -19.504 1.00 40.49 55 ASN D CA 1
ATOM 6891 C C . ASN D 1 58 ? 22.932 27.035 -19.436 1.00 41.02 55 ASN D C 1
ATOM 6892 O O . ASN D 1 58 ? 23.720 27.251 -18.514 1.00 43.01 55 ASN D O 1
ATOM 6897 N N . SER D 1 59 ? 22.642 27.939 -20.365 1.00 41.25 56 SER D N 1
ATOM 6898 C CA . SER D 1 59 ? 23.254 29.257 -20.327 1.00 43.70 56 SER D CA 1
ATOM 6899 C C . SER D 1 59 ? 22.784 30.049 -19.116 1.00 42.43 56 SER D C 1
ATOM 6900 O O . SER D 1 59 ? 23.568 30.747 -18.506 1.00 42.55 56 SER D O 1
ATOM 6903 N N . ALA D 1 60 ? 21.492 29.963 -18.813 1.00 40.76 57 ALA D N 1
ATOM 6904 C CA . ALA D 1 60 ? 20.912 30.627 -17.669 1.00 37.62 57 ALA D CA 1
ATOM 6905 C C . ALA D 1 60 ? 21.589 30.170 -16.381 1.00 40.37 57 ALA D C 1
ATOM 6906 O O . ALA D 1 60 ? 22.028 30.996 -15.564 1.00 37.65 57 ALA D O 1
ATOM 6908 N N . ALA D 1 61 ? 21.685 28.852 -16.227 1.00 37.10 58 ALA D N 1
ATOM 6909 C CA . ALA D 1 61 ? 22.239 28.240 -15.031 1.00 38.54 58 ALA D CA 1
ATOM 6910 C C . ALA D 1 61 ? 23.702 28.582 -14.839 1.00 41.62 58 ALA D C 1
ATOM 6911 O O . ALA D 1 61 ? 24.118 28.918 -13.721 1.00 40.90 58 ALA D O 1
ATOM 6913 N N . GLU D 1 62 ? 24.476 28.516 -15.919 1.00 44.28 59 GLU D N 1
ATOM 6914 C CA . GLU D 1 62 ? 25.900 28.833 -15.843 1.00 46.74 59 GLU D CA 1
ATOM 6915 C C . GLU D 1 62 ? 26.112 30.306 -15.514 1.00 43.54 59 GLU D C 1
ATOM 6916 O O . GLU D 1 62 ? 26.982 30.642 -14.719 1.00 44.75 59 GLU D O 1
ATOM 6922 N N . LYS D 1 63 ? 25.300 31.179 -16.098 1.00 41.08 60 LYS D N 1
ATOM 6923 C CA . LYS D 1 63 ? 25.402 32.605 -15.799 1.00 42.43 60 LYS D CA 1
ATOM 6924 C C . LYS D 1 63 ? 25.076 32.876 -14.337 1.00 42.93 60 LYS D C 1
ATOM 6925 O O . LYS D 1 63 ? 25.778 33.643 -13.683 1.00 45.53 60 LYS D O 1
ATOM 6931 N N . LEU D 1 64 ? 24.005 32.261 -13.832 1.00 40.87 61 LEU D N 1
ATOM 6932 C CA . LEU D 1 64 ? 23.664 32.388 -12.414 1.00 39.88 61 LEU D CA 1
ATOM 6933 C C . LEU D 1 64 ? 24.838 31.896 -11.571 1.00 41.44 61 LEU D C 1
ATOM 6934 O O . LEU D 1 64 ? 25.303 32.573 -10.654 1.00 41.15 61 LEU D O 1
ATOM 6939 N N . MET D 1 65 ? 25.351 30.736 -11.940 1.00 39.30 62 MET D N 1
ATOM 6940 C CA . MET D 1 65 ? 26.402 30.102 -11.184 1.00 39.36 62 MET D CA 1
ATOM 6941 C C . MET D 1 65 ? 27.698 30.928 -11.211 1.00 45.16 62 MET D C 1
ATOM 6942 O O . MET D 1 65 ? 28.434 30.951 -10.229 1.00 45.89 62 MET D O 1
ATOM 6947 N N . SER D 1 66 ? 27.947 31.645 -12.305 1.00 45.03 63 SER D N 1
ATOM 6948 C CA . SER D 1 66 ? 29.144 32.488 -12.417 1.00 47.30 63 SER D CA 1
ATOM 6949 C C . SER D 1 66 ? 28.973 33.772 -11.625 1.00 47.93 63 SER D C 1
ATOM 6950 O O . SER D 1 66 ? 29.932 34.503 -11.391 1.00 52.35 63 SER D O 1
ATOM 6953 N N . LYS D 1 67 ? 27.725 34.078 -11.299 1.00 45.05 64 LYS D N 1
ATOM 6954 C CA . LYS D 1 67 ? 27.375 35.253 -10.528 1.00 43.30 64 LYS D CA 1
ATOM 6955 C C . LYS D 1 67 ? 27.396 35.016 -9.006 1.00 43.14 64 LYS D C 1
ATOM 6956 O O . LYS D 1 67 ? 27.670 35.933 -8.237 1.00 44.68 64 LYS D O 1
ATOM 6962 N N . TYR D 1 68 ? 27.125 33.783 -8.581 1.00 43.30 65 TYR D N 1
ATOM 6963 C CA . TYR D 1 68 ? 27.026 33.440 -7.154 1.00 40.74 65 TYR D CA 1
ATOM 6964 C C . TYR D 1 68 ? 27.996 32.337 -6.763 1.00 40.88 65 TYR D C 1
ATOM 6965 O O . TYR D 1 68 ? 27.708 31.148 -6.914 1.00 39.41 65 TYR D O 1
ATOM 6974 N N . SER D 1 69 ? 29.123 32.750 -6.206 1.00 41.50 66 SER D N 1
ATOM 6975 C CA . SER D 1 69 ? 30.211 31.847 -5.878 1.00 44.06 66 SER D CA 1
ATOM 6976 C C . SER D 1 69 ? 29.855 30.837 -4.791 1.00 42.01 66 SER D C 1
ATOM 6977 O O . SER D 1 69 ? 30.603 29.886 -4.575 1.00 47.77 66 SER D O 1
ATOM 6980 N N . ASP D 1 70 ? 28.740 31.031 -4.091 1.00 37.18 67 ASP D N 1
ATOM 6981 C CA . ASP D 1 70 ? 28.324 30.032 -3.117 1.00 38.33 67 ASP D CA 1
ATOM 6982 C C . ASP D 1 70 ? 27.791 28.768 -3.794 1.00 36.43 67 ASP D C 1
ATOM 6983 O O . ASP D 1 70 ? 27.760 27.703 -3.180 1.00 37.09 67 ASP D O 1
ATOM 6988 N N . VAL D 1 71 ? 27.349 28.893 -5.045 1.00 34.97 68 VAL D N 1
ATOM 6989 C CA . VAL D 1 71 ? 26.876 27.736 -5.798 1.00 39.59 68 VAL D CA 1
ATOM 6990 C C . VAL D 1 71 ? 28.049 26.869 -6.274 1.00 39.73 68 VAL D C 1
ATOM 6991 O O . VAL D 1 71 ? 28.889 27.317 -7.062 1.00 41.20 68 VAL D O 1
ATOM 6995 N N . MET D 1 72 ? 28.106 25.632 -5.781 1.00 36.13 69 MET D N 1
ATOM 6996 C CA . MET D 1 72 ? 29.245 24.756 -6.055 1.00 37.53 69 MET D CA 1
ATOM 6997 C C . MET D 1 72 ? 28.980 23.773 -7.196 1.00 42.78 69 MET D C 1
ATOM 6998 O O . MET D 1 72 ? 29.902 23.336 -7.881 1.00 45.01 69 MET D O 1
ATOM 7003 N N . LEU D 1 73 ? 27.714 23.441 -7.414 1.00 38.99 70 LEU D N 1
ATOM 7004 C CA . LEU D 1 73 ? 27.362 22.388 -8.351 1.00 38.70 70 LEU D CA 1
ATOM 7005 C C . LEU D 1 73 ? 25.933 22.575 -8.840 1.00 39.55 70 LEU D C 1
ATOM 7006 O O . LEU D 1 73 ? 25.042 22.897 -8.057 1.00 34.72 70 LEU D O 1
ATOM 7011 N N . ALA D 1 74 ? 25.707 22.357 -10.132 1.00 39.66 71 ALA D N 1
ATOM 7012 C CA . ALA D 1 74 ? 24.348 22.415 -10.656 1.00 34.71 71 ALA D CA 1
ATOM 7013 C C . ALA D 1 74 ? 24.054 21.240 -11.578 1.00 37.63 71 ALA D C 1
ATOM 7014 O O . ALA D 1 74 ? 24.914 20.780 -12.333 1.00 38.78 71 ALA D O 1
ATOM 7016 N N . TYR D 1 75 ? 22.828 20.741 -11.489 1.00 35.66 72 TYR D N 1
ATOM 7017 C CA . TYR D 1 75 ? 22.378 19.670 -12.363 1.00 38.76 72 TYR D CA 1
ATOM 7018 C C . TYR D 1 75 ? 21.052 20.042 -12.973 1.00 36.71 72 TYR D C 1
ATOM 7019 O O . TYR D 1 75 ? 20.092 20.401 -12.266 1.00 33.35 72 TYR D O 1
ATOM 7028 N N . GLY D 1 76 ? 20.999 19.934 -14.294 1.00 38.03 73 GLY D N 1
ATOM 7029 C CA . GLY D 1 76 ? 19.808 20.298 -15.036 1.00 35.95 73 GLY D CA 1
ATOM 7030 C C . GLY D 1 76 ? 19.432 19.240 -16.055 1.00 38.82 73 GLY D C 1
ATOM 7031 O O . GLY D 1 76 ? 20.284 18.551 -16.634 1.00 37.65 73 GLY D O 1
ATOM 7032 N N . ASP D 1 77 ? 18.130 19.128 -16.274 1.00 37.45 74 ASP D N 1
ATOM 7033 C CA . ASP D 1 77 ? 17.582 18.365 -17.391 1.00 39.67 74 ASP D CA 1
ATOM 7034 C C . ASP D 1 77 ? 16.151 18.833 -17.570 1.00 36.67 74 ASP D C 1
ATOM 7035 O O . ASP D 1 77 ? 15.572 19.367 -16.625 1.00 34.76 74 ASP D O 1
ATOM 7040 N N . SER D 1 78 ? 15.605 18.676 -18.776 1.00 37.86 75 SER D N 1
ATOM 7041 C CA . SER D 1 78 ? 14.224 19.067 -19.068 1.00 33.06 75 SER D CA 1
ATOM 7042 C C . SER D 1 78 ? 14.009 20.548 -18.670 1.00 32.79 75 SER D C 1
ATOM 7043 O O . SER D 1 78 ? 14.816 21.395 -19.054 1.00 34.62 75 SER D O 1
ATOM 7046 N N . ASP D 1 79 ? 12.968 20.874 -17.899 1.00 29.66 76 ASP D N 1
ATOM 7047 C CA . ASP D 1 79 ? 12.754 22.269 -17.513 1.00 33.21 76 ASP D CA 1
ATOM 7048 C C . ASP D 1 79 ? 13.187 22.595 -16.061 1.00 30.39 76 ASP D C 1
ATOM 7049 O O . ASP D 1 79 ? 12.677 23.547 -15.455 1.00 28.76 76 ASP D O 1
ATOM 7054 N N . GLU D 1 80 ? 14.123 21.819 -15.514 1.00 33.41 77 GLU D N 1
ATOM 7055 C CA . GLU D 1 80 ? 14.518 21.985 -14.115 1.00 31.18 77 GLU D CA 1
ATOM 7056 C C . GLU D 1 80 ? 16.012 22.160 -13.924 1.00 32.55 77 GLU D C 1
ATOM 7057 O O . GLU D 1 80 ? 16.821 21.680 -14.713 1.00 33.75 77 GLU D O 1
ATOM 7063 N N . TYR D 1 81 ? 16.376 22.853 -12.857 1.00 32.56 78 TYR D N 1
ATOM 7064 C CA . TYR D 1 81 ? 17.771 22.908 -12.446 1.00 31.44 78 TYR D CA 1
ATOM 7065 C C . TYR D 1 81 ? 17.877 22.868 -10.931 1.00 29.63 78 TYR D C 1
ATOM 7066 O O . TYR D 1 81 ? 17.076 23.478 -10.224 1.00 28.01 78 TYR D O 1
ATOM 7075 N N . SER D 1 82 ? 18.855 22.123 -10.440 1.00 30.69 79 SER D N 1
ATOM 7076 C CA . SER D 1 82 ? 19.138 22.089 -9.023 1.00 25.60 79 SER D CA 1
ATOM 7077 C C . SER D 1 82 ? 20.502 22.695 -8.788 1.00 29.58 79 SER D C 1
ATOM 7078 O O . SER D 1 82 ? 21.448 22.378 -9.489 1.00 29.15 79 SER D O 1
ATOM 7081 N N . PHE D 1 83 ? 20.582 23.590 -7.807 1.00 28.87 80 PHE D N 1
ATOM 7082 C CA . PHE D 1 83 ? 21.829 24.255 -7.469 1.00 29.85 80 PHE D CA 1
ATOM 7083 C C . PHE D 1 83 ? 22.211 23.922 -6.027 1.00 28.53 80 PHE D C 1
ATOM 7084 O O . PHE D 1 83 ? 21.400 24.091 -5.118 1.00 28.41 80 PHE D O 1
ATOM 7092 N N . LEU D 1 84 ? 23.440 23.458 -5.837 1.00 29.95 81 LEU D N 1
ATOM 7093 C CA . LEU D 1 84 ? 24.009 23.183 -4.520 1.00 30.27 81 LEU D CA 1
ATOM 7094 C C . LEU D 1 84 ? 24.753 24.391 -3.948 1.00 31.89 81 LEU D C 1
ATOM 7095 O O . LEU D 1 84 ? 25.698 24.900 -4.564 1.00 33.91 81 LEU D O 1
ATOM 7100 N N . LEU D 1 85 ? 24.311 24.850 -2.780 1.00 29.73 82 LEU D N 1
ATOM 7101 C CA . LEU D 1 85 ? 25.009 25.908 -2.019 1.00 32.56 82 LEU D CA 1
ATOM 7102 C C . LEU D 1 85 ? 25.933 25.337 -0.940 1.00 30.77 82 LEU D C 1
ATOM 7103 O O . LEU D 1 85 ? 25.530 24.471 -0.159 1.00 31.64 82 LEU D O 1
ATOM 7108 N N . ARG D 1 86 ? 27.153 25.852 -0.856 1.00 34.26 83 ARG D N 1
ATOM 7109 C CA . ARG D 1 86 ? 28.105 25.376 0.156 1.00 37.59 83 ARG D CA 1
ATOM 7110 C C . ARG D 1 86 ? 27.544 25.571 1.572 1.00 34.14 83 ARG D C 1
ATOM 7111 O O . ARG D 1 86 ? 26.679 26.426 1.793 1.00 31.96 83 ARG D O 1
ATOM 7119 N N . LYS D 1 87 ? 28.021 24.764 2.515 1.00 36.36 84 LYS D N 1
ATOM 7120 C CA . LYS D 1 87 ? 27.424 24.688 3.845 1.00 35.42 84 LYS D CA 1
ATOM 7121 C C . LYS D 1 87 ? 27.440 26.012 4.588 1.00 35.33 84 LYS D C 1
ATOM 7122 O O . LYS D 1 87 ? 26.489 26.346 5.288 1.00 36.08 84 LYS D O 1
ATOM 7128 N N . ASN D 1 88 ? 28.476 26.807 4.351 1.00 35.95 85 ASN D N 1
ATOM 7129 C CA . ASN D 1 88 ? 28.668 28.034 5.101 1.00 37.57 85 ASN D CA 1
ATOM 7130 C C . ASN D 1 88 ? 28.199 29.265 4.364 1.00 40.41 85 ASN D C 1
ATOM 7131 O O . ASN D 1 88 ? 28.568 30.377 4.716 1.00 40.98 85 ASN D O 1
ATOM 7136 N N . CYS D 1 89 ? 27.380 29.047 3.346 1.00 38.41 86 CYS D N 1
ATOM 7137 C CA . CYS D 1 89 ? 26.758 30.123 2.589 1.00 36.02 86 CYS D CA 1
ATOM 7138 C C . CYS D 1 89 ? 25.997 31.098 3.491 1.00 34.04 86 CYS D C 1
ATOM 7139 O O . CYS D 1 89 ? 25.232 30.684 4.373 1.00 35.83 86 CYS D O 1
ATOM 7142 N N . GLN D 1 90 ? 26.252 32.385 3.306 1.00 34.50 87 GLN D N 1
ATOM 7143 C CA . GLN D 1 90 ? 25.593 33.419 4.094 1.00 35.64 87 GLN D CA 1
ATOM 7144 C C . GLN D 1 90 ? 24.867 34.405 3.196 1.00 35.75 87 GLN D C 1
ATOM 7145 O O . GLN D 1 90 ? 24.531 35.520 3.602 1.00 36.01 87 GLN D O 1
ATOM 7151 N N . LEU D 1 91 ? 24.649 33.986 1.958 1.00 35.14 88 LEU D N 1
ATOM 7152 C CA . LEU D 1 91 ? 23.918 34.780 0.998 1.00 32.87 88 LEU D CA 1
ATOM 7153 C C . LEU D 1 91 ? 22.566 35.192 1.587 1.00 32.32 88 LEU D C 1
ATOM 7154 O O . LEU D 1 91 ? 21.745 34.332 1.917 1.00 30.16 88 LEU D O 1
ATOM 7159 N N . TYR D 1 92 ? 22.347 36.502 1.715 1.00 31.79 89 TYR D N 1
ATOM 7160 C CA . TYR D 1 92 ? 21.128 37.027 2.335 1.00 34.13 89 TYR D CA 1
ATOM 7161 C C . TYR D 1 92 ? 20.843 36.446 3.722 1.00 34.71 89 TYR D C 1
ATOM 7162 O O . TYR D 1 92 ? 19.686 36.232 4.070 1.00 34.76 89 TYR D O 1
ATOM 7171 N N . GLU D 1 93 ? 21.892 36.184 4.492 1.00 35.55 90 GLU D N 1
ATOM 7172 C CA . GLU D 1 93 ? 21.773 35.622 5.833 1.00 35.58 90 GLU D CA 1
ATOM 7173 C C . GLU D 1 93 ? 20.974 34.314 5.873 1.00 35.32 90 GLU D C 1
ATOM 7174 O O . GLU D 1 93 ? 20.320 34.026 6.879 1.00 34.08 90 GLU D O 1
ATOM 7180 N N . ARG D 1 94 ? 21.040 33.533 4.789 1.00 33.66 91 ARG D N 1
ATOM 7181 C CA . ARG D 1 94 ? 20.329 32.258 4.679 1.00 32.08 91 ARG D CA 1
ATOM 7182 C C . ARG D 1 94 ? 18.825 32.398 4.831 1.00 27.49 91 ARG D C 1
ATOM 7183 O O . ARG D 1 94 ? 18.156 31.466 5.262 1.00 27.87 91 ARG D O 1
ATOM 7191 N N . ARG D 1 95 ? 18.299 33.564 4.483 1.00 27.37 92 ARG D N 1
ATOM 7192 C CA . ARG D 1 95 ? 16.847 33.785 4.464 1.00 29.71 92 ARG D CA 1
ATOM 7193 C C . ARG D 1 95 ? 16.157 33.040 3.302 1.00 26.38 92 ARG D C 1
ATOM 7194 O O . ARG D 1 95 ? 16.481 33.265 2.144 1.00 26.17 92 ARG D O 1
ATOM 7202 N N . GLU D 1 96 ? 15.215 32.165 3.624 1.00 24.25 93 GLU D N 1
ATOM 7203 C CA . GLU D 1 96 ? 14.561 31.310 2.646 1.00 23.31 93 GLU D CA 1
ATOM 7204 C C . GLU D 1 96 ? 13.760 32.105 1.609 1.00 26.76 93 GLU D C 1
ATOM 7205 O O . GLU D 1 96 ? 13.759 31.759 0.441 1.00 23.45 93 GLU D O 1
ATOM 7211 N N . MET D 1 97 ? 13.039 33.137 2.055 1.00 25.22 94 MET D N 1
ATOM 7212 C CA . MET D 1 97 ? 12.278 33.983 1.151 1.00 25.59 94 MET D CA 1
ATOM 7213 C C . MET D 1 97 ? 13.209 34.625 0.133 1.00 27.51 94 MET D C 1
ATOM 7214 O O . MET D 1 97 ? 12.905 34.674 -1.050 1.00 25.21 94 MET D O 1
ATOM 7219 N N . LYS D 1 98 ? 14.332 35.137 0.616 1.00 27.28 95 LYS D N 1
ATOM 7220 C CA . LYS D 1 98 ? 15.321 35.786 -0.234 1.00 25.08 95 LYS D CA 1
ATOM 7221 C C . LYS D 1 98 ? 16.022 34.806 -1.161 1.00 25.53 95 LYS D C 1
ATOM 7222 O O . LYS D 1 98 ? 16.158 35.080 -2.360 1.00 27.36 95 LYS D O 1
ATOM 7228 N N . LEU D 1 99 ? 16.480 33.667 -0.636 1.00 25.44 96 LEU D N 1
ATOM 7229 C CA . LEU D 1 99 ? 17.187 32.716 -1.500 1.00 25.40 96 LEU D CA 1
ATOM 7230 C C . LEU D 1 99 ? 16.292 32.208 -2.644 1.00 26.41 96 LEU D C 1
ATOM 7231 O O . LEU D 1 99 ? 16.720 32.142 -3.798 1.00 25.25 96 LEU D O 1
ATOM 7236 N N . THR D 1 100 ? 15.051 31.853 -2.329 1.00 23.12 97 THR D N 1
ATOM 7237 C CA . THR D 1 100 ? 14.199 31.206 -3.309 1.00 23.10 97 THR D CA 1
ATOM 7238 C C . THR D 1 100 ? 13.605 32.196 -4.324 1.00 25.48 97 THR D C 1
ATOM 7239 O O . THR D 1 100 ? 13.505 31.861 -5.484 1.00 23.70 97 THR D O 1
ATOM 7243 N N . THR D 1 101 ? 13.157 33.381 -3.890 1.00 24.49 98 THR D N 1
ATOM 7244 C CA . THR D 1 101 ? 12.522 34.282 -4.822 1.00 24.33 98 THR D CA 1
ATOM 7245 C C . THR D 1 101 ? 13.584 34.950 -5.666 1.00 27.90 98 THR D C 1
ATOM 7246 O O . THR D 1 101 ? 13.289 35.491 -6.712 1.00 28.75 98 THR D O 1
ATOM 7250 N N . LEU D 1 102 ? 14.819 34.955 -5.199 1.00 28.41 99 LEU D N 1
ATOM 7251 C CA . LEU D 1 102 ? 15.899 35.447 -6.045 1.00 28.93 99 LEU D CA 1
ATOM 7252 C C . LEU D 1 102 ? 16.229 34.446 -7.160 1.00 28.92 99 LEU D C 1
ATOM 7253 O O . LEU D 1 102 ? 16.451 34.838 -8.310 1.00 30.66 99 LEU D O 1
ATOM 7258 N N . PHE D 1 103 ? 16.276 33.161 -6.819 1.00 24.43 100 PHE D N 1
ATOM 7259 C CA . PHE D 1 103 ? 16.586 32.133 -7.810 1.00 28.48 100 PHE D CA 1
ATOM 7260 C C . PHE D 1 103 ? 15.507 31.968 -8.876 1.00 28.54 100 PHE D C 1
ATOM 7261 O O . PHE D 1 103 ? 15.835 31.778 -10.034 1.00 27.40 100 PHE D O 1
ATOM 7269 N N . SER D 1 104 ? 14.232 32.034 -8.497 1.00 26.04 101 SER D N 1
ATOM 7270 C CA . SER D 1 104 ? 13.178 31.897 -9.488 1.00 26.72 101 SER D CA 1
ATOM 7271 C C . SER D 1 104 ? 13.185 33.130 -10.388 1.00 28.66 101 SER D C 1
ATOM 7272 O O . SER D 1 104 ? 12.929 33.047 -11.574 1.00 28.31 101 SER D O 1
ATOM 7275 N N . SER D 1 105 ? 13.491 34.279 -9.806 1.00 28.23 102 SER D N 1
ATOM 7276 C CA . SER D 1 105 ? 13.600 35.502 -10.569 1.00 28.51 102 SER D CA 1
ATOM 7277 C C . SER D 1 105 ? 14.822 35.492 -11.514 1.00 30.98 102 SER D C 1
ATOM 7278 O O . SER D 1 105 ? 14.716 35.889 -12.677 1.00 31.11 102 SER D O 1
ATOM 7281 N N . LEU D 1 106 ? 15.978 35.071 -11.005 1.00 29.31 103 LEU D N 1
ATOM 7282 C CA . LEU D 1 106 ? 17.208 35.020 -11.796 1.00 28.86 103 LEU D CA 1
ATOM 7283 C C . LEU D 1 106 ? 17.070 34.090 -12.986 1.00 31.46 103 LEU D C 1
ATOM 7284 O O . LEU D 1 106 ? 17.459 34.435 -14.092 1.00 31.52 103 LEU D O 1
ATOM 7289 N N . MET D 1 107 ? 16.560 32.886 -12.737 1.00 30.16 104 MET D N 1
ATOM 7290 C CA . MET D 1 107 ? 16.400 31.918 -13.804 1.00 31.14 104 MET D CA 1
ATOM 7291 C C . MET D 1 107 ? 15.411 32.392 -14.839 1.00 30.18 104 MET D C 1
ATOM 7292 O O . MET D 1 107 ? 15.602 32.162 -16.010 1.00 30.18 104 MET D O 1
ATOM 7297 N N . SER D 1 108 ? 14.345 33.034 -14.392 1.00 28.92 105 SER D N 1
ATOM 7298 C CA . SER D 1 108 ? 13.314 33.504 -15.297 1.00 29.10 105 SER D CA 1
ATOM 7299 C C . SER D 1 108 ? 13.852 34.542 -16.274 1.00 32.98 105 SER D C 1
ATOM 7300 O O . SER D 1 108 ? 13.620 34.435 -17.480 1.00 34.43 105 SER D O 1
ATOM 7303 N N . THR D 1 109 ? 14.576 35.529 -15.751 1.00 32.20 106 THR D N 1
ATOM 7304 C CA . THR D 1 109 ? 15.103 36.612 -16.572 1.00 34.59 106 THR D CA 1
ATOM 7305 C C . THR D 1 109 ? 16.309 36.192 -17.402 1.00 32.93 106 THR D C 1
ATOM 7306 O O . THR D 1 109 ? 16.442 36.627 -18.540 1.00 37.69 106 THR D O 1
ATOM 7310 N N . TYR D 1 110 ? 17.187 35.367 -16.847 1.00 32.62 107 TYR D N 1
ATOM 7311 C CA . TYR D 1 110 ? 18.281 34.806 -17.641 1.00 35.39 107 TYR D CA 1
ATOM 7312 C C . TYR D 1 110 ? 17.731 33.973 -18.801 1.00 37.01 107 TYR D C 1
ATOM 7313 O O . TYR D 1 110 ? 18.308 33.978 -19.886 1.00 37.37 107 TYR D O 1
ATOM 7322 N N . TYR D 1 111 ? 16.640 33.241 -18.564 1.00 33.14 108 TYR D N 1
ATOM 7323 C CA . TYR D 1 111 ? 16.031 32.432 -19.621 1.00 35.47 108 TYR D CA 1
ATOM 7324 C C . TYR D 1 111 ? 15.498 33.321 -20.750 1.00 37.66 108 TYR D C 1
ATOM 7325 O O . TYR D 1 111 ? 15.778 33.081 -21.915 1.00 37.43 108 TYR D O 1
ATOM 7334 N N . MET D 1 112 ? 14.751 34.364 -20.381 1.00 37.05 109 MET D N 1
ATOM 7335 C CA . MET D 1 112 ? 14.233 35.312 -21.343 1.00 35.77 109 MET D CA 1
ATOM 7336 C C . MET D 1 112 ? 15.378 35.955 -22.106 1.00 40.50 109 MET D C 1
ATOM 7337 O O . MET D 1 112 ? 15.306 36.127 -23.324 1.00 45.93 109 MET D O 1
ATOM 7342 N N . TYR D 1 113 ? 16.442 36.303 -21.396 1.00 40.31 110 TYR D N 1
ATOM 7343 C CA . TYR D 1 113 ? 17.586 36.921 -22.041 1.00 40.84 110 TYR D CA 1
ATOM 7344 C C . TYR D 1 113 ? 18.200 36.010 -23.094 1.00 42.25 110 TYR D C 1
ATOM 7345 O O . TYR D 1 113 ? 18.402 36.432 -24.232 1.00 45.01 110 TYR D O 1
ATOM 7354 N N . PHE D 1 114 ? 18.521 34.781 -22.709 1.00 39.42 111 PHE D N 1
ATOM 7355 C CA . PHE D 1 114 ? 19.205 33.869 -23.615 1.00 43.97 111 PHE D CA 1
ATOM 7356 C C . PHE D 1 114 ? 18.313 33.343 -24.739 1.00 45.88 111 PHE D C 1
ATOM 7357 O O . PHE D 1 114 ? 18.803 33.032 -25.827 1.00 40.80 111 PHE D O 1
ATOM 7365 N N . TRP D 1 115 ? 17.012 33.285 -24.475 1.00 41.85 112 TRP D N 1
ATOM 7366 C CA . TRP D 1 115 ? 16.042 32.867 -25.473 1.00 42.93 112 TRP D CA 1
ATOM 7367 C C . TRP D 1 115 ? 16.105 33.806 -26.678 1.00 48.44 112 TRP D C 1
ATOM 7368 O O . TRP D 1 115 ? 16.098 33.359 -27.826 1.00 49.89 112 TRP D O 1
ATOM 7379 N N . SER D 1 116 ? 16.192 35.106 -26.418 1.00 48.70 113 SER D N 1
ATOM 7380 C CA . SER D 1 116 ? 16.267 36.071 -27.513 1.00 53.42 113 SER D CA 1
ATOM 7381 C C . SER D 1 116 ? 17.579 35.919 -28.297 1.00 54.71 113 SER D C 1
ATOM 7382 O O . SER D 1 116 ? 17.658 36.315 -29.466 1.00 58.08 113 SER D O 1
ATOM 7385 N N . GLN D 1 117 ? 18.594 35.325 -27.664 1.00 55.36 114 GLN D N 1
ATOM 7386 C CA . GLN D 1 117 ? 19.858 35.007 -28.347 1.00 54.97 114 GLN D CA 1
ATOM 7387 C C . GLN D 1 117 ? 19.706 33.777 -29.249 1.00 54.26 114 GLN D C 1
ATOM 7388 O O . GLN D 1 117 ? 20.158 33.789 -30.384 1.00 61.95 114 GLN D O 1
ATOM 7394 N N . TYR D 1 118 ? 19.100 32.711 -28.727 1.00 51.71 115 TYR D N 1
ATOM 7395 C CA . TYR D 1 118 ? 18.968 31.442 -29.451 1.00 54.83 115 TYR D CA 1
ATOM 7396 C C . TYR D 1 118 ? 17.738 31.333 -30.372 1.00 54.19 115 TYR D C 1
ATOM 7397 O O . TYR D 1 118 ? 17.732 30.549 -31.314 1.00 54.58 115 TYR D O 1
ATOM 7406 N N . PHE D 1 119 ? 16.686 32.085 -30.059 1.00 54.24 116 PHE D N 1
ATOM 7407 C CA . PHE D 1 119 ? 15.454 32.078 -30.843 1.00 52.53 116 PHE D CA 1
ATOM 7408 C C . PHE D 1 119 ? 15.044 33.486 -31.256 1.00 52.70 116 PHE D C 1
ATOM 7409 O O . PHE D 1 119 ? 13.975 33.949 -30.869 1.00 52.74 116 PHE D O 1
ATOM 7417 N N . PRO D 1 120 ? 15.863 34.158 -32.080 1.00 59.51 117 PRO D N 1
ATOM 7418 C CA . PRO D 1 120 ? 15.530 35.530 -32.480 1.00 60.87 117 PRO D CA 1
ATOM 7419 C C . PRO D 1 120 ? 14.221 35.611 -33.270 1.00 61.92 117 PRO D C 1
ATOM 7420 O O . PRO D 1 120 ? 13.580 36.658 -33.243 1.00 62.58 117 PRO D O 1
ATOM 7424 N N . ASP D 1 121 ? 13.840 34.534 -33.962 1.00 62.16 118 ASP D N 1
ATOM 7425 C CA . ASP D 1 121 ? 12.632 34.548 -34.791 1.00 62.43 118 ASP D CA 1
ATOM 7426 C C . ASP D 1 121 ? 11.334 34.102 -34.093 1.00 63.83 118 ASP D C 1
ATOM 7427 O O . ASP D 1 121 ? 10.253 34.171 -34.694 1.00 65.56 118 ASP D O 1
ATOM 7432 N N . LYS D 1 122 ? 11.435 33.613 -32.860 1.00 57.95 119 LYS D N 1
ATOM 7433 C CA . LYS D 1 122 ? 10.245 33.286 -32.076 1.00 55.51 119 LYS D CA 1
ATOM 7434 C C . LYS D 1 122 ? 10.242 34.092 -30.790 1.00 54.61 119 LYS D C 1
ATOM 7435 O O . LYS D 1 122 ? 10.557 33.567 -29.736 1.00 52.75 119 LYS D O 1
ATOM 7441 N N . PRO D 1 123 ? 9.905 35.389 -30.885 1.00 56.69 120 PRO D N 1
ATOM 7442 C CA . PRO D 1 123 ? 9.849 36.293 -29.731 1.00 49.64 120 PRO D CA 1
ATOM 7443 C C . PRO D 1 123 ? 8.854 35.803 -28.688 1.00 47.67 120 PRO D C 1
ATOM 7444 O O . PRO D 1 123 ? 7.860 35.162 -29.019 1.00 49.25 120 PRO D O 1
ATOM 7448 N N . LEU D 1 124 ? 9.142 36.061 -27.426 1.00 44.47 121 LEU D N 1
ATOM 7449 C CA . LEU D 1 124 ? 8.286 35.566 -26.368 1.00 41.05 121 LEU D CA 1
ATOM 7450 C C . LEU D 1 124 ? 6.972 36.333 -26.328 1.00 39.87 121 LEU D C 1
ATOM 7451 O O . LEU D 1 124 ? 6.934 37.554 -26.468 1.00 38.49 121 LEU D O 1
ATOM 7456 N N . HIS D 1 125 ? 5.892 35.598 -26.158 1.00 36.30 122 HIS D N 1
ATOM 7457 C CA . HIS D 1 125 ? 4.582 36.201 -26.027 1.00 40.56 122 HIS D CA 1
ATOM 7458 C C . HIS D 1 125 ? 4.204 36.396 -24.561 1.00 39.02 122 HIS D C 1
ATOM 7459 O O . HIS D 1 125 ? 4.527 35.560 -23.722 1.00 36.04 122 HIS D O 1
ATOM 7466 N N . ILE D 1 126 ? 3.503 37.481 -24.255 1.00 39.49 123 ILE D N 1
ATOM 7467 C CA . ILE D 1 126 ? 3.228 37.822 -22.856 1.00 38.86 123 ILE D CA 1
ATOM 7468 C C . ILE D 1 126 ? 2.453 36.753 -22.070 1.00 39.21 123 ILE D C 1
ATOM 7469 O O . ILE D 1 126 ? 2.506 36.719 -20.847 1.00 37.32 123 ILE D O 1
ATOM 7474 N N . ASP D 1 127 ? 1.723 35.891 -22.771 1.00 39.30 124 ASP D N 1
ATOM 7475 C CA . ASP D 1 127 ? 0.946 34.853 -22.112 1.00 37.68 124 ASP D CA 1
ATOM 7476 C C . ASP D 1 127 ? 1.706 33.535 -22.103 1.00 37.16 124 ASP D C 1
ATOM 7477 O O . ASP D 1 127 ? 1.185 32.523 -21.660 1.00 36.08 124 ASP D O 1
ATOM 7482 N N . HIS D 1 128 ? 2.935 33.559 -22.611 1.00 36.10 125 HIS D N 1
ATOM 7483 C CA . HIS D 1 128 ? 3.785 32.381 -22.631 1.00 36.54 125 HIS D CA 1
ATOM 7484 C C . HIS D 1 128 ? 5.228 32.766 -22.296 1.00 36.53 125 HIS D C 1
ATOM 7485 O O . HIS D 1 128 ? 6.156 32.538 -23.079 1.00 34.50 125 HIS D O 1
ATOM 7492 N N . LEU D 1 129 ? 5.405 33.398 -21.137 1.00 35.28 126 LEU D N 1
ATOM 7493 C CA . LEU D 1 129 ? 6.739 33.704 -20.628 1.00 33.03 126 LEU D CA 1
ATOM 7494 C C . LEU D 1 129 ? 7.266 32.535 -19.795 1.00 32.43 126 LEU D C 1
ATOM 7495 O O . LEU D 1 129 ? 6.493 31.785 -19.208 1.00 31.80 126 LEU D O 1
ATOM 7500 N N . PRO D 1 130 ? 8.590 32.367 -19.750 1.00 31.15 127 PRO D N 1
ATOM 7501 C CA . PRO D 1 130 ? 9.120 31.267 -18.939 1.00 29.87 127 PRO D CA 1
ATOM 7502 C C . PRO D 1 130 ? 9.200 31.604 -17.417 1.00 34.54 127 PRO D C 1
ATOM 7503 O O . PRO D 1 130 ? 10.098 32.298 -16.960 1.00 32.79 127 PRO D O 1
ATOM 7507 N N . ASN D 1 131 ? 8.301 31.030 -16.630 1.00 30.36 128 ASN D N 1
ATOM 7508 C CA . ASN D 1 131 ? 8.301 31.265 -15.211 1.00 30.90 128 ASN D CA 1
ATOM 7509 C C . ASN D 1 131 ? 8.763 30.004 -14.496 1.00 29.36 128 ASN D C 1
ATOM 7510 O O . ASN D 1 131 ? 8.606 28.891 -15.009 1.00 27.97 128 ASN D O 1
ATOM 7515 N N . PHE D 1 132 ? 9.376 30.207 -13.333 1.00 26.84 129 PHE D N 1
ATOM 7516 C CA . PHE D 1 132 ? 9.936 29.132 -12.532 1.00 24.08 129 PHE D CA 1
ATOM 7517 C C . PHE D 1 132 ? 9.473 29.242 -11.092 1.00 22.97 129 PHE D C 1
ATOM 7518 O O . PHE D 1 132 ? 9.281 30.334 -10.568 1.00 25.42 129 PHE D O 1
ATOM 7526 N N . ASP D 1 133 ? 9.284 28.108 -10.445 1.00 23.15 130 ASP D N 1
ATOM 7527 C CA . ASP D 1 133 ? 9.146 28.125 -9.012 1.00 24.68 130 ASP D CA 1
ATOM 7528 C C . ASP D 1 133 ? 10.561 27.925 -8.499 1.00 25.13 130 ASP D C 1
ATOM 7529 O O . ASP D 1 133 ? 11.478 27.778 -9.297 1.00 25.06 130 ASP D O 1
ATOM 7534 N N . ALA D 1 134 ? 10.760 27.952 -7.196 1.00 23.20 131 ALA D N 1
ATOM 7535 C CA . ALA D 1 134 ? 12.066 27.633 -6.642 1.00 22.90 131 ALA D CA 1
ATOM 7536 C C . ALA D 1 134 ? 11.811 27.218 -5.221 1.00 21.96 131 ALA D C 1
ATOM 7537 O O . ALA D 1 134 ? 10.998 27.824 -4.558 1.00 22.75 131 ALA D O 1
ATOM 7539 N N . ARG D 1 135 ? 12.452 26.158 -4.764 1.00 21.67 132 ARG D N 1
ATOM 7540 C CA . ARG D 1 135 ? 12.319 25.754 -3.373 1.00 21.54 132 ARG D CA 1
ATOM 7541 C C . ARG D 1 135 ? 13.706 25.497 -2.824 1.00 21.95 132 ARG D C 1
ATOM 7542 O O . ARG D 1 135 ? 14.615 25.123 -3.568 1.00 22.31 132 ARG D O 1
ATOM 7550 N N . ALA D 1 136 ? 13.866 25.732 -1.522 1.00 22.07 133 ALA D N 1
ATOM 7551 C CA . ALA D 1 136 ? 15.101 25.423 -0.831 1.00 22.58 133 ALA D CA 1
ATOM 7552 C C . ALA D 1 136 ? 14.922 24.150 -0.009 1.00 23.22 133 ALA D C 1
ATOM 7553 O O . ALA D 1 136 ? 13.917 23.984 0.674 1.00 22.66 133 ALA D O 1
ATOM 7555 N N . VAL D 1 137 ? 15.893 23.247 -0.068 1.00 23.32 134 VAL D N 1
ATOM 7556 C CA . VAL D 1 137 ? 15.840 22.055 0.773 1.00 23.32 134 VAL D CA 1
ATOM 7557 C C . VAL D 1 137 ? 17.167 21.906 1.523 1.00 24.12 134 VAL D C 1
ATOM 7558 O O . VAL D 1 137 ? 18.231 22.029 0.910 1.00 24.61 134 VAL D O 1
ATOM 7562 N N . LEU D 1 138 ? 17.093 21.600 2.815 1.00 24.37 135 LEU D N 1
ATOM 7563 C CA . LEU D 1 138 ? 18.267 21.405 3.674 1.00 25.28 135 LEU D CA 1
ATOM 7564 C C . LEU D 1 138 ? 18.643 19.940 3.744 1.00 25.79 135 LEU D C 1
ATOM 7565 O O . LEU D 1 138 ? 17.779 19.074 3.939 1.00 25.51 135 LEU D O 1
ATOM 7570 N N . TYR D 1 139 ? 19.936 19.671 3.610 1.00 26.67 136 TYR D N 1
ATOM 7571 C CA . TYR D 1 139 ? 20.470 18.327 3.775 1.00 27.40 136 TYR D CA 1
ATOM 7572 C C . TYR D 1 139 ? 21.672 18.375 4.703 1.00 28.57 136 TYR D C 1
ATOM 7573 O O . TYR D 1 139 ? 22.658 19.043 4.402 1.00 29.15 136 TYR D O 1
ATOM 7582 N N . PRO D 1 140 ? 21.597 17.655 5.829 1.00 29.07 137 PRO D N 1
ATOM 7583 C CA . PRO D 1 140 ? 22.600 17.737 6.900 1.00 30.39 137 PRO D CA 1
ATOM 7584 C C . PRO D 1 140 ? 23.859 16.911 6.673 1.00 35.25 137 PRO D C 1
ATOM 7585 O O . PRO D 1 140 ? 24.805 17.054 7.443 1.00 40.00 137 PRO D O 1
ATOM 7589 N N . ASP D 1 141 ? 23.876 16.052 5.664 1.00 34.94 138 ASP D N 1
ATOM 7590 C CA . ASP D 1 141 ? 25.033 15.184 5.426 1.00 34.63 138 ASP D CA 1
ATOM 7591 C C . ASP D 1 141 ? 25.266 15.048 3.923 1.00 36.52 138 ASP D C 1
ATOM 7592 O O . ASP D 1 141 ? 24.315 14.985 3.137 1.00 33.84 138 ASP D O 1
ATOM 7597 N N . PHE D 1 142 ? 26.528 15.021 3.518 1.00 36.21 139 PHE D N 1
ATOM 7598 C CA . PHE D 1 142 ? 26.839 15.002 2.109 1.00 36.13 139 PHE D CA 1
ATOM 7599 C C . PHE D 1 142 ? 26.332 13.728 1.413 1.00 35.54 139 PHE D C 1
ATOM 7600 O O . PHE D 1 142 ? 26.111 13.739 0.201 1.00 34.69 139 PHE D O 1
ATOM 7608 N N . LYS D 1 143 ? 26.145 12.639 2.159 1.00 33.75 140 LYS D N 1
ATOM 7609 C CA . LYS D 1 143 ? 25.610 11.442 1.528 1.00 36.54 140 LYS D CA 1
ATOM 7610 C C . LYS D 1 143 ? 24.198 11.709 0.997 1.00 35.46 140 LYS D C 1
ATOM 7611 O O . LYS D 1 143 ? 23.767 11.075 0.031 1.00 35.74 140 LYS D O 1
ATOM 7617 N N . HIS D 1 144 ? 23.478 12.653 1.605 1.00 31.16 141 HIS D N 1
ATOM 7618 C CA . HIS D 1 144 ? 22.138 12.961 1.124 1.00 29.88 141 HIS D CA 1
ATOM 7619 C C . HIS D 1 144 ? 22.198 13.819 -0.130 1.00 29.35 141 HIS D C 1
ATOM 7620 O O . HIS D 1 144 ? 21.283 13.784 -0.934 1.00 29.81 141 HIS D O 1
ATOM 7627 N N . ILE D 1 145 ? 23.274 14.598 -0.272 1.00 29.89 142 ILE D N 1
ATOM 7628 C CA . ILE D 1 145 ? 23.542 15.402 -1.454 1.00 29.70 142 ILE D CA 1
ATOM 7629 C C . ILE D 1 145 ? 23.873 14.479 -2.617 1.00 31.58 142 ILE D C 1
ATOM 7630 O O . ILE D 1 145 ? 23.423 14.715 -3.733 1.00 33.15 142 ILE D O 1
ATOM 7635 N N . ARG D 1 146 ? 24.686 13.446 -2.371 1.00 32.02 143 ARG D N 1
ATOM 7636 C CA . ARG D 1 146 ? 24.930 12.440 -3.405 1.00 32.68 143 ARG D CA 1
ATOM 7637 C C . ARG D 1 146 ? 23.619 11.833 -3.874 1.00 33.68 143 ARG D C 1
ATOM 7638 O O . ARG D 1 146 ? 23.319 11.819 -5.071 1.00 32.93 143 ARG D O 1
ATOM 7646 N N . ASN D 1 147 ? 22.810 11.381 -2.920 1.00 31.74 144 ASN D N 1
ATOM 7647 C CA . ASN D 1 147 ? 21.551 10.731 -3.263 1.00 32.91 144 ASN D CA 1
ATOM 7648 C C . ASN D 1 147 ? 20.561 11.666 -3.956 1.00 31.59 144 ASN D C 1
ATOM 7649 O O . ASN D 1 147 ? 19.800 11.212 -4.812 1.00 31.08 144 ASN D O 1
ATOM 7654 N N . TYR D 1 148 ? 20.612 12.960 -3.629 1.00 28.38 145 TYR D N 1
ATOM 7655 C CA . TYR D 1 148 ? 19.732 13.930 -4.269 1.00 28.29 145 TYR D CA 1
ATOM 7656 C C . TYR D 1 148 ? 20.056 14.037 -5.752 1.00 30.31 145 TYR D C 1
ATOM 7657 O O . TYR D 1 148 ? 19.156 14.006 -6.586 1.00 30.82 145 TYR D O 1
ATOM 7666 N N . PHE D 1 149 ? 21.330 14.196 -6.089 1.00 29.92 146 PHE D N 1
ATOM 7667 C CA . PHE D 1 149 ? 21.645 14.357 -7.493 1.00 32.32 146 PHE D CA 1
ATOM 7668 C C . PHE D 1 149 ? 21.432 13.048 -8.245 1.00 33.63 146 PHE D C 1
ATOM 7669 O O . PHE D 1 149 ? 20.992 13.072 -9.391 1.00 36.41 146 PHE D O 1
ATOM 7677 N N . SER D 1 150 ? 21.671 11.919 -7.584 1.00 31.97 147 SER D N 1
ATOM 7678 C CA . SER D 1 150 ? 21.322 10.615 -8.158 1.00 35.10 147 SER D CA 1
ATOM 7679 C C . SER D 1 150 ? 19.833 10.536 -8.446 1.00 37.06 147 SER D C 1
ATOM 7680 O O . SER D 1 150 ? 19.407 10.053 -9.512 1.00 36.21 147 SER D O 1
ATOM 7683 N N . TRP D 1 151 ? 19.048 11.018 -7.488 1.00 32.22 148 TRP D N 1
ATOM 7684 C CA . TRP D 1 151 ? 17.608 11.022 -7.641 1.00 31.47 148 TRP D CA 1
ATOM 7685 C C . TRP D 1 151 ? 17.200 11.751 -8.924 1.00 34.33 148 TRP D C 1
ATOM 7686 O O . TRP D 1 151 ? 16.365 11.258 -9.696 1.00 33.48 148 TRP D O 1
ATOM 7697 N N . ARG D 1 152 ? 17.818 12.903 -9.165 1.00 30.89 149 ARG D N 1
ATOM 7698 C CA . ARG D 1 152 ? 17.431 13.724 -10.295 1.00 32.61 149 ARG D CA 1
ATOM 7699 C C . ARG D 1 152 ? 17.921 13.101 -11.617 1.00 37.30 149 ARG D C 1
ATOM 7700 O O . ARG D 1 152 ? 17.270 13.227 -12.649 1.00 38.55 149 ARG D O 1
ATOM 7708 N N . GLN D 1 153 ? 19.074 12.443 -11.598 1.00 39.89 150 GLN D N 1
ATOM 7709 C CA . GLN D 1 153 ? 19.599 11.868 -12.837 1.00 41.94 150 GLN D CA 1
ATOM 7710 C C . GLN D 1 153 ? 18.833 10.605 -13.226 1.00 35.93 150 GLN D C 1
ATOM 7711 O O . GLN D 1 153 ? 18.571 10.378 -14.396 1.00 41.32 150 GLN D O 1
ATOM 7717 N N . VAL D 1 154 ? 18.447 9.806 -12.239 1.00 39.91 151 VAL D N 1
ATOM 7718 C CA . VAL D 1 154 ? 17.582 8.661 -12.488 1.00 39.62 151 VAL D CA 1
ATOM 7719 C C . VAL D 1 154 ? 16.256 9.152 -13.077 1.00 40.59 151 VAL D C 1
ATOM 7720 O O . VAL D 1 154 ? 15.727 8.549 -14.004 1.00 43.26 151 VAL D O 1
ATOM 7724 N N . ASP D 1 155 ? 15.748 10.274 -12.573 1.00 41.37 152 ASP D N 1
ATOM 7725 C CA . ASP D 1 155 ? 14.493 10.833 -13.072 1.00 39.37 152 ASP D CA 1
ATOM 7726 C C . ASP D 1 155 ? 14.623 11.286 -14.512 1.00 42.33 152 ASP D C 1
ATOM 7727 O O . ASP D 1 155 ? 13.688 11.166 -15.303 1.00 41.05 152 ASP D O 1
ATOM 7732 N N . CYS D 1 156 ? 15.805 11.798 -14.834 1.00 40.98 153 CYS D N 1
ATOM 7733 C CA . CYS D 1 156 ? 16.129 12.246 -16.170 1.00 42.97 153 CYS D CA 1
ATOM 7734 C C . CYS D 1 156 ? 16.123 11.071 -17.141 1.00 43.77 153 CYS D C 1
ATOM 7735 O O . CYS D 1 156 ? 15.551 11.154 -18.214 1.00 43.12 153 CYS D O 1
ATOM 7738 N N . HIS D 1 157 ? 16.748 9.975 -16.732 1.00 44.03 154 HIS D N 1
ATOM 7739 C CA . HIS D 1 157 ? 16.771 8.743 -17.504 1.00 45.64 154 HIS D CA 1
ATOM 7740 C C . HIS D 1 157 ? 15.346 8.222 -17.737 1.00 47.71 154 HIS D C 1
ATOM 7741 O O . HIS D 1 157 ? 14.967 7.921 -18.856 1.00 46.40 154 HIS D O 1
ATOM 7748 N N . ILE D 1 158 ? 14.561 8.124 -16.670 1.00 45.96 155 ILE D N 1
ATOM 7749 C CA . ILE D 1 158 ? 13.194 7.622 -16.759 1.00 45.88 155 ILE D CA 1
ATOM 7750 C C . ILE D 1 158 ? 12.334 8.452 -17.713 1.00 47.01 155 ILE D C 1
ATOM 7751 O O . ILE D 1 158 ? 11.605 7.908 -18.545 1.00 49.37 155 ILE D O 1
ATOM 7756 N N . ASN D 1 159 ? 12.413 9.770 -17.590 1.00 46.14 156 ASN D N 1
ATOM 7757 C CA . ASN D 1 159 ? 11.624 10.646 -18.435 1.00 45.55 156 ASN D CA 1
ATOM 7758 C C . ASN D 1 159 ? 12.140 10.729 -19.861 1.00 46.45 156 ASN D C 1
ATOM 7759 O O . ASN D 1 159 ? 11.345 10.833 -20.783 1.00 49.37 156 ASN D O 1
ATOM 7764 N N . ASN D 1 160 ? 13.449 10.678 -20.062 1.00 43.82 157 ASN D N 1
ATOM 7765 C CA . ASN D 1 160 ? 13.943 10.767 -21.418 1.00 44.97 157 ASN D CA 1
ATOM 7766 C C . ASN D 1 160 ? 13.597 9.486 -22.183 1.00 50.34 157 ASN D C 1
ATOM 7767 O O . ASN D 1 160 ? 13.204 9.536 -23.346 1.00 51.56 157 ASN D O 1
ATOM 7772 N N . LEU D 1 161 ? 13.739 8.345 -21.519 1.00 47.20 158 LEU D N 1
ATOM 7773 C CA . LEU D 1 161 ? 13.434 7.064 -22.132 1.00 51.92 158 LEU D CA 1
ATOM 7774 C C . LEU D 1 161 ? 11.947 6.974 -22.491 1.00 52.94 158 LEU D C 1
ATOM 7775 O O . LEU D 1 161 ? 11.594 6.498 -23.571 1.00 52.60 158 LEU D O 1
ATOM 7780 N N . TYR D 1 162 ? 11.079 7.419 -21.588 1.00 49.26 159 TYR D N 1
ATOM 7781 C CA . TYR D 1 162 ? 9.650 7.405 -21.874 1.00 51.74 159 TYR D CA 1
ATOM 7782 C C . TYR D 1 162 ? 9.353 8.324 -23.058 1.00 52.97 159 TYR D C 1
ATOM 7783 O O . TYR D 1 162 ? 8.647 7.938 -23.987 1.00 55.36 159 TYR D O 1
ATOM 7792 N N . ASN D 1 163 ? 9.891 9.535 -23.020 1.00 51.19 160 ASN D N 1
ATOM 7793 C CA . ASN D 1 163 ? 9.621 10.505 -24.062 1.00 50.97 160 ASN D CA 1
ATOM 7794 C C . ASN D 1 163 ? 10.198 10.107 -25.410 1.00 51.62 160 ASN D C 1
ATOM 7795 O O . ASN D 1 163 ? 9.640 10.443 -26.441 1.00 50.62 160 ASN D O 1
ATOM 7800 N N . THR D 1 164 ? 11.343 9.441 -25.397 1.00 52.14 161 THR D N 1
ATOM 7801 C CA . THR D 1 164 ? 11.966 9.000 -26.632 1.00 53.86 161 THR D CA 1
ATOM 7802 C C . THR D 1 164 ? 11.139 7.887 -27.262 1.00 57.56 161 THR D C 1
ATOM 7803 O O . THR D 1 164 ? 10.917 7.872 -28.472 1.00 57.52 161 THR D O 1
ATOM 7807 N N . THR D 1 165 ? 10.674 6.960 -26.434 1.00 59.09 162 THR D N 1
ATOM 7808 C CA . THR D 1 165 ? 9.819 5.891 -26.921 1.00 59.71 162 THR D CA 1
ATOM 7809 C C . THR D 1 165 ? 8.482 6.436 -27.413 1.00 60.89 162 THR D C 1
ATOM 7810 O O . THR D 1 165 ? 8.036 6.098 -28.511 1.00 62.17 162 THR D O 1
ATOM 7814 N N . PHE D 1 166 ? 7.853 7.276 -26.596 1.00 58.10 163 PHE D N 1
ATOM 7815 C CA . PHE D 1 166 ? 6.561 7.858 -26.930 1.00 57.33 163 PHE D CA 1
ATOM 7816 C C . PHE D 1 166 ? 6.585 8.581 -28.256 1.00 60.89 163 PHE D C 1
ATOM 7817 O O . PHE D 1 166 ? 5.757 8.314 -29.122 1.00 63.96 163 PHE D O 1
ATOM 7825 N N . TRP D 1 167 ? 7.535 9.491 -28.427 1.00 59.29 164 TRP D N 1
ATOM 7826 C CA . TRP D 1 167 ? 7.523 10.334 -29.612 1.00 58.57 164 TRP D CA 1
ATOM 7827 C C . TRP D 1 167 ? 7.977 9.599 -30.868 1.00 61.03 164 TRP D C 1
ATOM 7828 O O . TRP D 1 167 ? 7.613 9.985 -31.968 1.00 64.33 164 TRP D O 1
ATOM 7839 N N . ASN D 1 168 ? 8.762 8.545 -30.712 1.00 61.15 165 ASN D N 1
ATOM 7840 C CA . ASN D 1 168 ? 9.134 7.719 -31.852 1.00 66.29 165 ASN D CA 1
ATOM 7841 C C . ASN D 1 168 ? 7.968 6.840 -32.326 1.00 70.04 165 ASN D C 1
ATOM 7842 O O . ASN D 1 168 ? 7.797 6.618 -33.525 1.00 73.80 165 ASN D O 1
ATOM 7847 N N . LEU D 1 169 ? 7.153 6.362 -31.392 1.00 66.25 166 LEU D N 1
ATOM 7848 C CA . LEU D 1 169 ? 5.923 5.670 -31.749 1.00 67.88 166 LEU D CA 1
ATOM 7849 C C . LEU D 1 169 ? 4.947 6.580 -32.497 1.00 71.40 166 LEU D C 1
ATOM 7850 O O . LEU D 1 169 ? 4.298 6.155 -33.455 1.00 76.07 166 LEU D O 1
ATOM 7855 N N . VAL D 1 170 ? 4.839 7.828 -32.052 1.00 70.03 167 VAL D N 1
ATOM 7856 C CA . VAL D 1 170 ? 3.907 8.784 -32.650 1.00 70.79 167 VAL D CA 1
ATOM 7857 C C . VAL D 1 170 ? 4.427 9.334 -33.977 1.00 73.14 167 VAL D C 1
ATOM 7858 O O . VAL D 1 170 ? 3.702 9.378 -34.982 1.00 76.90 167 VAL D O 1
ATOM 7862 N N . LEU D 1 171 ? 5.695 9.724 -33.990 1.00 70.95 168 LEU D N 1
ATOM 7863 C CA . LEU D 1 171 ? 6.247 10.411 -35.148 1.00 73.70 168 LEU D CA 1
ATOM 7864 C C . LEU D 1 171 ? 6.696 9.431 -36.230 1.00 76.84 168 LEU D C 1
ATOM 7865 O O . LEU D 1 171 ? 6.405 9.654 -37.406 1.00 80.88 168 LEU D O 1
ATOM 7870 N N . LYS D 1 172 ? 7.366 8.340 -35.852 1.00 77.20 169 LYS D N 1
ATOM 7871 C CA . LYS D 1 172 ? 7.764 7.329 -36.852 1.00 81.66 169 LYS D CA 1
ATOM 7872 C C . LYS D 1 172 ? 6.649 6.348 -37.227 1.00 81.73 169 LYS D C 1
ATOM 7873 O O . LYS D 1 172 ? 6.367 6.157 -38.415 1.00 83.69 169 LYS D O 1
ATOM 7879 N N . LEU D 1 173 ? 6.000 5.745 -36.234 1.00 80.66 170 LEU D N 1
ATOM 7880 C CA . LEU D 1 173 ? 4.983 4.731 -36.527 1.00 83.68 170 LEU D CA 1
ATOM 7881 C C . LEU D 1 173 ? 3.592 5.309 -36.771 1.00 84.00 170 LEU D C 1
ATOM 7882 O O . LEU D 1 173 ? 2.630 4.557 -36.975 1.00 87.88 170 LEU D O 1
ATOM 7887 N N . LYS D 1 174 ? 3.512 6.637 -36.785 1.00 81.70 171 LYS D N 1
ATOM 7888 C CA . LYS D 1 174 ? 2.287 7.355 -37.116 1.00 83.97 171 LYS D CA 1
ATOM 7889 C C . LYS D 1 174 ? 1.113 7.016 -36.191 1.00 83.30 171 LYS D C 1
ATOM 7890 O O . LYS D 1 174 ? -0.051 7.115 -36.591 1.00 86.03 171 LYS D O 1
ATOM 7896 N N . MET D 1 175 ? 1.423 6.621 -34.959 1.00 81.27 172 MET D N 1
ATOM 7897 C CA . MET D 1 175 ? 0.411 6.373 -33.929 1.00 81.64 172 MET D CA 1
ATOM 7898 C C . MET D 1 175 ? -0.223 7.659 -33.387 1.00 78.45 172 MET D C 1
ATOM 7899 O O . MET D 1 175 ? 0.388 8.728 -33.415 1.00 75.05 172 MET D O 1
ATOM 7904 N N . THR D 1 176 ? -1.467 7.550 -32.929 1.00 78.50 173 THR D N 1
ATOM 7905 C CA . THR D 1 176 ? -2.123 8.630 -32.199 1.00 76.82 173 THR D CA 1
ATOM 7906 C C . THR D 1 176 ? -1.575 8.690 -30.775 1.00 74.74 173 THR D C 1
ATOM 7907 O O . THR D 1 176 ? -1.076 7.688 -30.264 1.00 74.48 173 THR D O 1
ATOM 7911 N N . PRO D 1 177 ? -1.650 9.868 -30.136 1.00 73.51 174 PRO D N 1
ATOM 7912 C CA . PRO D 1 177 ? -1.271 9.999 -28.727 1.00 70.83 174 PRO D CA 1
ATOM 7913 C C . PRO D 1 177 ? -1.917 8.950 -27.818 1.00 70.96 174 PRO D C 1
ATOM 7914 O O . PRO D 1 177 ? -1.212 8.428 -26.962 1.00 71.62 174 PRO D O 1
ATOM 7918 N N . GLN D 1 178 ? -3.204 8.644 -27.986 1.00 74.24 175 GLN D N 1
ATOM 7919 C CA . GLN D 1 178 ? -3.854 7.680 -27.087 1.00 76.64 175 GLN D CA 1
ATOM 7920 C C . GLN D 1 178 ? -3.289 6.272 -27.171 1.00 76.32 175 GLN D C 1
ATOM 7921 O O . GLN D 1 178 ? -3.128 5.611 -26.146 1.00 76.09 175 GLN D O 1
ATOM 7927 N N . GLN D 1 179 ? -2.991 5.802 -28.375 1.00 79.68 176 GLN D N 1
ATOM 7928 C CA . GLN D 1 179 ? -2.488 4.441 -28.504 1.00 81.17 176 GLN D CA 1
ATOM 7929 C C . GLN D 1 179 ? -1.008 4.320 -28.139 1.00 77.16 176 GLN D C 1
ATOM 7930 O O . GLN D 1 179 ? -0.595 3.315 -27.570 1.00 76.70 176 GLN D O 1
ATOM 7936 N N . ALA D 1 180 ? -0.223 5.356 -28.421 1.00 75.10 177 ALA D N 1
ATOM 7937 C CA . ALA D 1 180 ? 1.183 5.366 -28.028 1.00 72.91 177 ALA D CA 1
ATOM 7938 C C . ALA D 1 180 ? 1.263 5.286 -26.514 1.00 71.09 177 ALA D C 1
ATOM 7939 O O . ALA D 1 180 ? 2.103 4.592 -25.941 1.00 69.13 177 ALA D O 1
ATOM 7941 N N . GLU D 1 181 ? 0.365 6.022 -25.881 1.00 70.76 178 GLU D N 1
ATOM 7942 C CA . GLU D 1 181 ? 0.256 6.073 -24.441 1.00 69.80 178 GLU D CA 1
ATOM 7943 C C . GLU D 1 181 ? -0.232 4.731 -23.880 1.00 70.34 178 GLU D C 1
ATOM 7944 O O . GLU D 1 181 ? 0.305 4.233 -22.898 1.00 68.75 178 GLU D O 1
ATOM 7950 N N . GLN D 1 182 ? -1.258 4.153 -24.497 1.00 73.45 179 GLN D N 1
ATOM 7951 C CA . GLN D 1 182 ? -1.715 2.822 -24.096 1.00 74.22 179 GLN D CA 1
ATOM 7952 C C . GLN D 1 182 ? -0.660 1.761 -24.394 1.00 72.24 179 GLN D C 1
ATOM 7953 O O . GLN D 1 182 ? -0.574 0.766 -23.688 1.00 73.39 179 GLN D O 1
ATOM 7959 N N . ARG D 1 183 ? 0.113 1.953 -25.458 1.00 71.09 180 ARG D N 1
ATOM 7960 C CA . ARG D 1 183 ? 1.175 1.007 -25.807 1.00 73.83 180 ARG D CA 1
ATOM 7961 C C . ARG D 1 183 ? 2.272 0.949 -24.737 1.00 74.40 180 ARG D C 1
ATOM 7962 O O . ARG D 1 183 ? 2.893 -0.100 -24.535 1.00 73.85 180 ARG D O 1
ATOM 7970 N N . LEU D 1 184 ? 2.490 2.073 -24.050 1.00 70.73 181 LEU D N 1
ATOM 7971 C CA . LEU D 1 184 ? 3.567 2.197 -23.069 1.00 67.44 181 LEU D CA 1
ATOM 7972 C C . LEU D 1 184 ? 3.144 1.857 -21.644 1.00 68.35 181 LEU D C 1
ATOM 7973 O O . LEU D 1 184 ? 3.997 1.696 -20.766 1.00 67.22 181 LEU D O 1
ATOM 7978 N N . MET D 1 185 ? 1.837 1.781 -21.407 1.00 68.81 182 MET D N 1
ATOM 7979 C CA . MET D 1 185 ? 1.323 1.422 -20.086 1.00 70.31 182 MET D CA 1
ATOM 7980 C C . MET D 1 185 ? 1.870 0.065 -19.659 1.00 71.65 182 MET D C 1
ATOM 7981 O O . MET D 1 185 ? 1.806 -0.904 -20.414 1.00 72.76 182 MET D O 1
ATOM 7986 N N . GLY D 1 186 ? 2.437 -0.001 -18.461 1.00 72.00 183 GLY D N 1
ATOM 7987 C CA . GLY D 1 186 ? 2.976 -1.256 -17.983 1.00 72.50 183 GLY D CA 1
ATOM 7988 C C . GLY D 1 186 ? 4.462 -1.432 -18.230 1.00 71.89 183 GLY D C 1
ATOM 7989 O O . GLY D 1 186 ? 5.163 -2.015 -17.398 1.00 74.10 183 GLY D O 1
ATOM 7990 N N . THR D 1 187 ? 4.931 -0.959 -19.385 1.00 69.27 184 THR D N 1
ATOM 7991 C CA . THR D 1 187 ? 6.322 -1.126 -19.803 1.00 69.91 184 THR D CA 1
ATOM 7992 C C . THR D 1 187 ? 7.362 -0.623 -18.794 1.00 67.40 184 THR D C 1
ATOM 7993 O O . THR D 1 187 ? 7.177 0.408 -18.150 1.00 66.11 184 THR D O 1
ATOM 7997 N N . VAL D 1 188 ? 8.448 -1.382 -18.664 1.00 65.92 185 VAL D N 1
ATOM 7998 C CA . VAL D 1 188 ? 9.609 -0.975 -17.877 1.00 62.70 185 VAL D CA 1
ATOM 7999 C C . VAL D 1 188 ? 10.700 -0.546 -18.850 1.00 63.41 185 VAL D C 1
ATOM 8000 O O . VAL D 1 188 ? 10.527 -0.668 -20.059 1.00 65.50 185 VAL D O 1
ATOM 8004 N N . ALA D 1 189 ? 11.836 -0.097 -18.330 1.00 61.24 186 ALA D N 1
ATOM 8005 C CA . ALA D 1 189 ? 12.883 0.498 -19.157 1.00 59.99 186 ALA D CA 1
ATOM 8006 C C . ALA D 1 189 ? 13.359 -0.441 -20.269 1.00 63.89 186 ALA D C 1
ATOM 8007 O O . ALA D 1 189 ? 13.589 -0.027 -21.414 1.00 64.06 186 ALA D O 1
ATOM 8009 N N . SER D 1 190 ? 13.497 -1.713 -19.918 1.00 66.10 187 SER D N 1
ATOM 8010 C CA . SER D 1 190 ? 13.924 -2.744 -20.865 1.00 68.59 187 SER D CA 1
ATOM 8011 C C . SER D 1 190 ? 12.905 -2.960 -22.000 1.00 68.63 187 SER D C 1
ATOM 8012 O O . SER D 1 190 ? 13.277 -3.196 -23.149 1.00 67.08 187 SER D O 1
ATOM 8015 N N . ASP D 1 191 ? 11.621 -2.856 -21.665 1.00 69.01 188 ASP D N 1
ATOM 8016 C CA . ASP D 1 191 ? 10.544 -2.960 -22.644 1.00 68.99 188 ASP D CA 1
ATOM 8017 C C . ASP D 1 191 ? 10.633 -1.808 -23.635 1.00 70.97 188 ASP D C 1
ATOM 8018 O O . ASP D 1 191 ? 10.489 -1.986 -24.844 1.00 69.51 188 ASP D O 1
ATOM 8023 N N . LYS D 1 192 ? 10.843 -0.613 -23.090 1.00 68.66 189 LYS D N 1
ATOM 8024 C CA . LYS D 1 192 ? 10.942 0.601 -23.890 1.00 66.91 189 LYS D CA 1
ATOM 8025 C C . LYS D 1 192 ? 12.139 0.550 -24.822 1.00 64.98 189 LYS D C 1
ATOM 8026 O O . LYS D 1 192 ? 12.067 0.975 -25.979 1.00 66.44 189 LYS D O 1
ATOM 8032 N N . ASN D 1 193 ? 13.230 0.000 -24.302 1.00 63.32 190 ASN D N 1
ATOM 8033 C CA . ASN D 1 193 ? 14.463 -0.149 -25.046 1.00 66.08 190 ASN D CA 1
ATOM 8034 C C . ASN D 1 193 ? 14.225 -0.998 -26.300 1.00 70.07 190 ASN D C 1
ATOM 8035 O O . ASN D 1 193 ? 14.673 -0.631 -27.384 1.00 70.88 190 ASN D O 1
ATOM 8040 N N . GLU D 1 194 ? 13.498 -2.112 -26.158 1.00 72.28 191 GLU D N 1
ATOM 8041 C CA . GLU D 1 194 ? 13.156 -2.969 -27.310 1.00 77.04 191 GLU D CA 1
ATOM 8042 C C . GLU D 1 194 ? 12.169 -2.375 -28.311 1.00 75.01 191 GLU D C 1
ATOM 8043 O O . GLU D 1 194 ? 12.321 -2.583 -29.519 1.00 77.76 191 GLU D O 1
ATOM 8049 N N . ILE D 1 195 ? 11.131 -1.706 -27.819 1.00 69.89 192 ILE D N 1
ATOM 8050 C CA . ILE D 1 195 ? 10.173 -1.062 -28.700 1.00 71.47 192 ILE D CA 1
ATOM 8051 C C . ILE D 1 195 ? 10.911 -0.068 -29.590 1.00 73.73 192 ILE D C 1
ATOM 8052 O O . ILE D 1 195 ? 10.642 0.025 -30.786 1.00 75.50 192 ILE D O 1
ATOM 8057 N N . LEU D 1 196 ? 11.851 0.663 -29.001 1.00 71.85 193 LEU D N 1
ATOM 8058 C CA . LEU D 1 196 ? 12.675 1.588 -29.769 1.00 72.63 193 LEU D CA 1
ATOM 8059 C C . LEU D 1 196 ? 13.545 0.859 -30.792 1.00 71.51 193 LEU D C 1
ATOM 8060 O O . LEU D 1 196 ? 13.616 1.266 -31.945 1.00 74.55 193 LEU D O 1
ATOM 8065 N N . PHE D 1 197 ? 14.195 -0.219 -30.368 1.00 70.72 194 PHE D N 1
ATOM 8066 C CA . PHE D 1 197 ? 15.108 -0.953 -31.241 1.00 77.42 194 PHE D CA 1
ATOM 8067 C C . PHE D 1 197 ? 14.374 -1.760 -32.311 1.00 80.92 194 PHE D C 1
ATOM 8068 O O . PHE D 1 197 ? 14.553 -1.524 -33.510 1.00 81.07 194 PHE D O 1
ATOM 8076 N N . LYS D 1 198 ? 13.556 -2.714 -31.871 1.00 81.77 195 LYS D N 1
ATOM 8077 C CA . LYS D 1 198 ? 12.923 -3.675 -32.778 1.00 83.02 195 LYS D CA 1
ATOM 8078 C C . LYS D 1 198 ? 11.823 -3.064 -33.649 1.00 82.11 195 LYS D C 1
ATOM 8079 O O . LYS D 1 198 ? 11.678 -3.434 -34.808 1.00 86.85 195 LYS D O 1
ATOM 8085 N N . GLU D 1 199 ? 11.058 -2.127 -33.094 1.00 79.95 196 GLU D N 1
ATOM 8086 C CA . GLU D 1 199 ? 9.917 -1.535 -33.798 1.00 79.21 196 GLU D CA 1
ATOM 8087 C C . GLU D 1 199 ? 10.193 -0.171 -34.457 1.00 80.39 196 GLU D C 1
ATOM 8088 O O . GLU D 1 199 ? 9.534 0.183 -35.434 1.00 80.48 196 GLU D O 1
ATOM 8094 N N . CYS D 1 200 ? 11.134 0.601 -33.916 1.00 78.15 197 CYS D N 1
ATOM 8095 C CA . CYS D 1 200 ? 11.422 1.938 -34.450 1.00 78.23 197 CYS D CA 1
ATOM 8096 C C . CYS D 1 200 ? 12.794 2.024 -35.125 1.00 76.49 197 CYS D C 1
ATOM 8097 O O . CYS D 1 200 ? 13.109 3.039 -35.750 1.00 78.28 197 CYS D O 1
ATOM 8100 N N . GLY D 1 201 ? 13.625 0.997 -34.966 1.00 74.29 198 GLY D N 1
ATOM 8101 C CA . GLY D 1 201 ? 14.948 1.019 -35.562 1.00 76.70 198 GLY D CA 1
ATOM 8102 C C . GLY D 1 201 ? 15.793 2.113 -34.945 1.00 77.88 198 GLY D C 1
ATOM 8103 O O . GLY D 1 201 ? 16.638 2.731 -35.596 1.00 78.02 198 GLY D O 1
ATOM 8104 N N . VAL D 1 202 ? 15.553 2.349 -33.664 1.00 76.59 199 VAL D N 1
ATOM 8105 C CA . VAL D 1 202 ? 16.278 3.356 -32.922 1.00 72.01 199 VAL D CA 1
ATOM 8106 C C . VAL D 1 202 ? 17.057 2.693 -31.791 1.00 72.24 199 VAL D C 1
ATOM 8107 O O . VAL D 1 202 ? 16.496 1.953 -30.989 1.00 72.29 199 VAL D O 1
ATOM 8111 N N . ASN D 1 203 ? 18.357 2.944 -31.744 1.00 68.13 200 ASN D N 1
ATOM 8112 C CA . ASN D 1 203 ? 19.166 2.512 -30.618 1.00 71.34 200 ASN D CA 1
ATOM 8113 C C . ASN D 1 203 ? 19.160 3.635 -29.556 1.00 71.48 200 ASN D C 1
ATOM 8114 O O . ASN D 1 203 ? 19.645 4.740 -29.818 1.00 68.82 200 ASN D O 1
ATOM 8119 N N . TYR D 1 204 ? 18.578 3.378 -28.385 1.00 67.66 201 TYR D N 1
ATOM 8120 C CA . TYR D 1 204 ? 18.458 4.431 -27.374 1.00 67.45 201 TYR D CA 1
ATOM 8121 C C . TYR D 1 204 ? 19.827 4.980 -26.945 1.00 65.04 201 TYR D C 1
ATOM 8122 O O . TYR D 1 204 ? 19.961 6.173 -26.708 1.00 64.44 201 TYR D O 1
ATOM 8131 N N . ASN D 1 205 ? 20.829 4.110 -26.845 1.00 64.62 202 ASN D N 1
ATOM 8132 C CA . ASN D 1 205 ? 22.191 4.516 -26.495 1.00 66.16 202 ASN D CA 1
ATOM 8133 C C . ASN D 1 205 ? 22.842 5.479 -27.496 1.00 66.89 202 ASN D C 1
ATOM 8134 O O . ASN D 1 205 ? 23.847 6.118 -27.185 1.00 65.76 202 ASN D O 1
ATOM 8139 N N . ASN D 1 206 ? 22.284 5.581 -28.697 1.00 67.65 203 ASN D N 1
ATOM 8140 C CA . ASN D 1 206 ? 22.851 6.481 -29.693 1.00 67.60 203 ASN D CA 1
ATOM 8141 C C . ASN D 1 206 ? 22.313 7.896 -29.536 1.00 63.87 203 ASN D C 1
ATOM 8142 O O . ASN D 1 206 ? 22.767 8.819 -30.219 1.00 62.11 203 ASN D O 1
ATOM 8147 N N . GLU D 1 207 ? 21.346 8.063 -28.634 1.00 63.40 204 GLU D N 1
ATOM 8148 C CA . GLU D 1 207 ? 20.846 9.396 -28.279 1.00 60.54 204 GLU D CA 1
ATOM 8149 C C . GLU D 1 207 ? 21.951 10.235 -27.650 1.00 55.83 204 GLU D C 1
ATOM 8150 O O . GLU D 1 207 ? 22.869 9.700 -27.028 1.00 59.98 204 GLU D O 1
ATOM 8156 N N . SER D 1 208 ? 21.875 11.543 -27.841 1.00 55.64 205 SER D N 1
ATOM 8157 C CA . SER D 1 208 ? 22.824 12.461 -27.222 1.00 58.46 205 SER D CA 1
ATOM 8158 C C . SER D 1 208 ? 22.983 12.215 -25.707 1.00 55.61 205 SER D C 1
ATOM 8159 O O . SER D 1 208 ? 22.009 11.964 -25.002 1.00 54.04 205 SER D O 1
ATOM 8162 N N . GLU D 1 209 ? 24.218 12.284 -25.227 1.00 56.48 206 GLU D N 1
ATOM 8163 C CA . GLU D 1 209 ? 24.521 12.092 -23.814 1.00 55.84 206 GLU D CA 1
ATOM 8164 C C . GLU D 1 209 ? 23.818 13.136 -22.926 1.00 55.55 206 GLU D C 1
ATOM 8165 O O . GLU D 1 209 ? 23.349 12.816 -21.831 1.00 52.82 206 GLU D O 1
ATOM 8171 N N . MET D 1 210 ? 23.715 14.368 -23.418 1.00 51.93 207 MET D N 1
ATOM 8172 C CA . MET D 1 210 ? 23.001 15.409 -22.699 1.00 51.32 207 MET D CA 1
ATOM 8173 C C . MET D 1 210 ? 21.528 15.044 -22.467 1.00 51.51 207 MET D C 1
ATOM 8174 O O . MET D 1 210 ? 20.990 15.291 -21.383 1.00 47.30 207 MET D O 1
ATOM 8179 N N . TYR D 1 211 ? 20.880 14.461 -23.479 1.00 50.43 208 TYR D N 1
ATOM 8180 C CA . TYR D 1 211 ? 19.476 14.069 -23.347 1.00 48.30 208 TYR D CA 1
ATOM 8181 C C . TYR D 1 211 ? 19.343 12.929 -22.342 1.00 50.03 208 TYR D C 1
ATOM 8182 O O . TYR D 1 211 ? 18.400 12.890 -21.547 1.00 48.45 208 TYR D O 1
ATOM 8191 N N . LYS D 1 212 ? 20.293 11.999 -22.381 1.00 51.52 209 LYS D N 1
ATOM 8192 C CA . LYS D 1 212 ? 20.221 10.822 -21.525 1.00 51.82 209 LYS D CA 1
ATOM 8193 C C . LYS D 1 212 ? 20.675 11.095 -20.091 1.00 52.25 209 LYS D C 1
ATOM 8194 O O . LYS D 1 212 ? 20.113 10.533 -19.152 1.00 50.94 209 LYS D O 1
ATOM 8200 N N . LYS D 1 213 ? 21.696 11.933 -19.920 1.00 49.98 210 LYS D N 1
ATOM 8201 C CA . LYS D 1 213 ? 22.349 12.074 -18.617 1.00 49.62 210 LYS D CA 1
ATOM 8202 C C . LYS D 1 213 ? 22.021 13.403 -17.934 1.00 47.51 210 LYS D C 1
ATOM 8203 O O . LYS D 1 213 ? 22.156 13.529 -16.723 1.00 44.05 210 LYS D O 1
ATOM 8209 N N . GLY D 1 214 ? 21.589 14.387 -18.717 1.00 48.99 211 GLY D N 1
ATOM 8210 C CA . GLY D 1 214 ? 21.371 15.720 -18.199 1.00 43.18 211 GLY D CA 1
ATOM 8211 C C . GLY D 1 214 ? 22.651 16.523 -18.262 1.00 45.90 211 GLY D C 1
ATOM 8212 O O . GLY D 1 214 ? 23.570 16.179 -19.012 1.00 47.94 211 GLY D O 1
ATOM 8213 N N . THR D 1 215 ? 22.699 17.607 -17.491 1.00 44.23 212 THR D N 1
ATOM 8214 C CA . THR D 1 215 ? 23.841 18.509 -17.506 1.00 42.74 212 THR D CA 1
ATOM 8215 C C . THR D 1 215 ? 24.355 18.768 -16.087 1.00 46.60 212 THR D C 1
ATOM 8216 O O . THR D 1 215 ? 23.598 19.170 -15.206 1.00 41.93 212 THR D O 1
ATOM 8220 N N . ILE D 1 216 ? 25.644 18.523 -15.879 1.00 47.17 213 ILE D N 1
ATOM 8221 C CA . ILE D 1 216 ? 26.292 18.836 -14.618 1.00 44.01 213 ILE D CA 1
ATOM 8222 C C . ILE D 1 216 ? 27.188 20.042 -14.829 1.00 44.97 213 ILE D C 1
ATOM 8223 O O . ILE D 1 216 ? 28.070 20.024 -15.682 1.00 49.25 213 ILE D O 1
ATOM 8228 N N . ILE D 1 217 ? 26.972 21.090 -14.046 1.00 43.04 214 ILE D N 1
ATOM 8229 C CA . ILE D 1 217 ? 27.879 22.232 -14.055 1.00 44.70 214 ILE D CA 1
ATOM 8230 C C . ILE D 1 217 ? 28.658 22.275 -12.739 1.00 47.02 214 ILE D C 1
ATOM 8231 O O . ILE D 1 217 ? 28.057 22.316 -11.666 1.00 46.06 214 ILE D O 1
ATOM 8236 N N . VAL D 1 218 ? 29.987 22.226 -12.814 1.00 48.55 215 VAL D N 1
ATOM 8237 C CA . VAL D 1 218 ? 30.809 22.180 -11.597 1.00 52.52 215 VAL D CA 1
ATOM 8238 C C . VAL D 1 218 ? 31.832 23.293 -11.507 1.00 51.60 215 VAL D C 1
ATOM 8239 O O . VAL D 1 218 ? 32.448 23.672 -12.493 1.00 54.74 215 VAL D O 1
ATOM 8243 N N . ARG D 1 219 ? 31.998 23.810 -10.297 1.00 54.23 216 ARG D N 1
ATOM 8244 C CA . ARG D 1 219 ? 33.067 24.740 -10.001 1.00 58.27 216 ARG D CA 1
ATOM 8245 C C . ARG D 1 219 ? 34.333 23.906 -9.807 1.00 58.65 216 ARG D C 1
ATOM 8246 O O . ARG D 1 219 ? 34.358 23.015 -8.963 1.00 56.72 216 ARG D O 1
ATOM 8254 N N . GLU D 1 220 ? 35.370 24.173 -10.593 1.00 62.11 217 GLU D N 1
ATOM 8255 C CA . GLU D 1 220 ? 36.609 23.389 -10.518 1.00 67.14 217 GLU D CA 1
ATOM 8256 C C . GLU D 1 220 ? 37.777 24.149 -9.866 1.00 65.29 217 GLU D C 1
ATOM 8257 O O . GLU D 1 220 ? 38.072 25.281 -10.240 1.00 68.65 217 GLU D O 1
ATOM 8263 N N . PHE D 1 221 ? 38.437 23.519 -8.898 1.00 67.79 218 PHE D N 1
ATOM 8264 C CA . PHE D 1 221 ? 39.644 24.081 -8.293 1.00 72.39 218 PHE D CA 1
ATOM 8265 C C . PHE D 1 221 ? 40.854 23.199 -8.610 1.00 78.09 218 PHE D C 1
ATOM 8266 O O . PHE D 1 221 ? 40.735 21.974 -8.675 1.00 76.29 218 PHE D O 1
ATOM 8274 N N . GLU D 1 222 ? 42.014 23.816 -8.824 1.00 82.71 219 GLU D N 1
ATOM 8275 C CA . GLU D 1 222 ? 43.219 23.055 -9.163 1.00 88.41 219 GLU D CA 1
ATOM 8276 C C . GLU D 1 222 ? 44.103 22.773 -7.940 1.00 92.48 219 GLU D C 1
ATOM 8277 O O . GLU D 1 222 ? 44.405 21.614 -7.647 1.00 90.64 219 GLU D O 1
ATOM 8283 N N . ASN D 1 223 ? 44.510 23.814 -7.218 1.00 95.35 220 ASN D N 1
ATOM 8284 C CA . ASN D 1 223 ? 45.385 23.610 -6.065 1.00 98.53 220 ASN D CA 1
ATOM 8285 C C . ASN D 1 223 ? 44.595 23.665 -4.766 1.00 96.76 220 ASN D C 1
ATOM 8286 O O . ASN D 1 223 ? 44.867 24.487 -3.885 1.00 97.99 220 ASN D O 1
ATOM 8291 N N . TYR D 1 224 ? 43.623 22.768 -4.654 1.00 91.68 221 TYR D N 1
ATOM 8292 C CA . TYR D 1 224 ? 42.728 22.749 -3.511 1.00 87.89 221 TYR D CA 1
ATOM 8293 C C . TYR D 1 224 ? 43.243 21.923 -2.348 1.00 89.59 221 TYR D C 1
ATOM 8294 O O . TYR D 1 224 ? 43.649 20.773 -2.513 1.00 90.38 221 TYR D O 1
ATOM 8303 N N . GLU D 1 225 ? 43.190 22.518 -1.163 1.00 90.93 222 GLU D N 1
ATOM 8304 C CA . GLU D 1 225 ? 43.382 21.775 0.067 1.00 94.46 222 GLU D CA 1
ATOM 8305 C C . GLU D 1 225 ? 42.170 22.124 0.921 1.00 91.88 222 GLU D C 1
ATOM 8306 O O . GLU D 1 225 ? 41.700 23.265 0.923 1.00 90.06 222 GLU D O 1
ATOM 8312 N N . THR D 1 226 ? 41.684 21.130 1.655 1.00 92.30 223 THR D N 1
ATOM 8313 C CA . THR D 1 226 ? 40.339 21.157 2.233 1.00 91.14 223 THR D CA 1
ATOM 8314 C C . THR D 1 226 ? 40.057 22.099 3.411 1.00 93.19 223 THR D C 1
ATOM 8315 O O . THR D 1 226 ? 38.898 22.470 3.636 1.00 90.60 223 THR D O 1
ATOM 8319 N N . GLU D 1 227 ? 41.091 22.597 4.079 1.00 98.54 224 GLU D N 1
ATOM 8320 C CA . GLU D 1 227 ? 40.874 23.205 5.391 1.00 101.15 224 GLU D CA 1
ATOM 8321 C C . GLU D 1 227 ? 39.930 24.403 5.419 1.00 103.68 224 GLU D C 1
ATOM 8322 O O . GLU D 1 227 ? 40.156 25.423 4.766 1.00 103.52 224 GLU D O 1
ATOM 8328 N N . ASP D 1 228 ? 38.861 24.229 6.193 1.00 104.97 225 ASP D N 1
ATOM 8329 C CA . ASP D 1 228 ? 37.810 25.217 6.412 1.00 104.21 225 ASP D CA 1
ATOM 8330 C C . ASP D 1 228 ? 37.654 25.298 7.926 1.00 104.54 225 ASP D C 1
ATOM 8331 O O . ASP D 1 228 ? 37.331 24.295 8.568 1.00 103.85 225 ASP D O 1
ATOM 8336 N N . GLU D 1 229 ? 37.840 26.484 8.499 1.00 104.57 226 GLU D N 1
ATOM 8337 C CA . GLU D 1 229 ? 37.802 26.617 9.951 1.00 107.28 226 GLU D CA 1
ATOM 8338 C C . GLU D 1 229 ? 37.417 28.019 10.413 1.00 107.74 226 GLU D C 1
ATOM 8339 O O . GLU D 1 229 ? 37.494 28.990 9.650 1.00 106.36 226 GLU D O 1
ATOM 8345 N N . ALA D 1 230 ? 36.996 28.094 11.676 1.00 108.37 227 ALA D N 1
ATOM 8346 C CA . ALA D 1 230 ? 36.639 29.341 12.345 1.00 108.00 227 ALA D CA 1
ATOM 8347 C C . ALA D 1 230 ? 37.857 30.240 12.550 1.00 112.05 227 ALA D C 1
ATOM 8348 O O . ALA D 1 230 ? 37.740 31.471 12.542 1.00 111.99 227 ALA D O 1
ATOM 8350 N N . GLU D 1 231 ? 39.019 29.615 12.747 1.00 114.20 228 GLU D N 1
ATOM 8351 C CA . GLU D 1 231 ? 40.259 30.334 13.048 1.00 116.05 228 GLU D CA 1
ATOM 8352 C C . GLU D 1 231 ? 40.693 31.287 11.961 1.00 115.83 228 GLU D C 1
ATOM 8353 O O . GLU D 1 231 ? 41.086 32.416 12.238 1.00 116.16 228 GLU D O 1
ATOM 8359 N N . LEU D 1 232 ? 40.680 30.814 10.727 1.00 113.56 229 LEU D N 1
ATOM 8360 C CA . LEU D 1 232 ? 40.994 31.683 9.613 1.00 111.21 229 LEU D CA 1
ATOM 8361 C C . LEU D 1 232 ? 39.871 32.703 9.466 1.00 109.84 229 LEU D C 1
ATOM 8362 O O . LEU D 1 232 ? 38.688 32.337 9.460 1.00 107.31 229 LEU D O 1
ATOM 8367 N N . SER D 1 233 ? 40.232 33.978 9.333 1.00 111.09 230 SER D N 1
ATOM 8368 C CA . SER D 1 233 ? 39.219 35.028 9.244 1.00 110.36 230 SER D CA 1
ATOM 8369 C C . SER D 1 233 ? 39.750 36.297 8.582 1.00 108.29 230 SER D C 1
ATOM 8370 O O . SER D 1 233 ? 40.910 36.363 8.157 1.00 107.59 230 SER D O 1
ATOM 8373 N N . LYS D 1 234 ? 38.872 37.292 8.491 1.00 106.04 231 LYS D N 1
ATOM 8374 C CA . LYS D 1 234 ? 39.214 38.619 7.989 1.00 108.41 231 LYS D CA 1
ATOM 8375 C C . LYS D 1 234 ? 39.563 38.514 6.496 1.00 108.34 231 LYS D C 1
ATOM 8376 O O . LYS D 1 234 ? 38.749 38.020 5.707 1.00 105.99 231 LYS D O 1
ATOM 8382 N N . ARG D 1 235 ? 40.745 38.982 6.094 1.00 109.17 232 ARG D N 1
ATOM 8383 C CA . ARG D 1 235 ? 41.096 38.973 4.669 1.00 109.33 232 ARG D CA 1
ATOM 8384 C C . ARG D 1 235 ? 41.416 37.556 4.158 1.00 109.63 232 ARG D C 1
ATOM 8385 O O . ARG D 1 235 ? 41.282 37.270 2.962 1.00 107.83 232 ARG D O 1
ATOM 8393 N N . GLN D 1 236 ? 41.831 36.677 5.069 1.00 111.22 233 GLN D N 1
ATOM 8394 C CA . GLN D 1 236 ? 42.160 35.289 4.734 1.00 108.42 233 GLN D CA 1
ATOM 8395 C C . GLN D 1 236 ? 40.958 34.597 4.077 1.00 104.97 233 GLN D C 1
ATOM 8396 O O . GLN D 1 236 ? 41.106 33.855 3.100 1.00 102.76 233 GLN D O 1
ATOM 8402 N N . VAL D 1 237 ? 39.771 34.852 4.619 1.00 102.50 234 VAL D N 1
ATOM 8403 C CA . VAL D 1 237 ? 38.524 34.334 4.066 1.00 97.94 234 VAL D CA 1
ATOM 8404 C C . VAL D 1 237 ? 38.308 34.890 2.656 1.00 96.59 234 VAL D C 1
ATOM 8405 O O . VAL D 1 237 ? 37.805 34.192 1.767 1.00 90.81 234 VAL D O 1
ATOM 8409 N N . GLN D 1 238 ? 38.719 36.144 2.455 1.00 99.29 235 GLN D N 1
ATOM 8410 C CA . GLN D 1 238 ? 38.541 36.831 1.172 1.00 96.96 235 GLN D CA 1
ATOM 8411 C C . GLN D 1 238 ? 39.339 36.251 -0.007 1.00 95.19 235 GLN D C 1
ATOM 8412 O O . GLN D 1 238 ? 38.851 36.289 -1.139 1.00 92.15 235 GLN D O 1
ATOM 8418 N N . ARG D 1 239 ? 40.548 35.730 0.216 1.00 96.76 236 ARG D N 1
ATOM 8419 C CA . ARG D 1 239 ? 41.249 35.100 -0.910 1.00 97.41 236 ARG D CA 1
ATOM 8420 C C . ARG D 1 239 ? 40.553 33.799 -1.302 1.00 91.36 236 ARG D C 1
ATOM 8421 O O . ARG D 1 239 ? 40.460 33.484 -2.490 1.00 86.56 236 ARG D O 1
ATOM 8429 N N . LEU D 1 240 ? 40.061 33.053 -0.315 1.00 91.92 237 LEU D N 1
ATOM 8430 C CA . LEU D 1 240 ? 39.296 31.840 -0.594 1.00 87.24 237 LEU D CA 1
ATOM 8431 C C . LEU D 1 240 ? 38.005 32.193 -1.317 1.00 82.33 237 LEU D C 1
ATOM 8432 O O . LEU D 1 240 ? 37.471 31.392 -2.079 1.00 77.85 237 LEU D O 1
ATOM 8437 N N . GLU D 1 241 ? 37.479 33.378 -1.027 1.00 83.07 238 GLU D N 1
ATOM 8438 C CA . GLU D 1 241 ? 36.325 33.895 -1.747 1.00 79.71 238 GLU D CA 1
ATOM 8439 C C . GLU D 1 241 ? 36.727 34.255 -3.173 1.00 80.57 238 GLU D C 1
ATOM 8440 O O . GLU D 1 241 ? 35.968 34.037 -4.125 1.00 77.56 238 GLU D O 1
ATOM 8446 N N . LYS D 1 242 ? 37.938 34.792 -3.306 1.00 82.25 239 LYS D N 1
ATOM 8447 C CA . LYS D 1 242 ? 38.463 35.220 -4.593 1.00 82.83 239 LYS D CA 1
ATOM 8448 C C . LYS D 1 242 ? 38.745 34.011 -5.479 1.00 80.40 239 LYS D C 1
ATOM 8449 O O . LYS D 1 242 ? 38.423 34.002 -6.669 1.00 76.68 239 LYS D O 1
ATOM 8455 N N . LYS D 1 243 ? 39.353 32.994 -4.877 1.00 80.66 240 LYS D N 1
ATOM 8456 C CA . LYS D 1 243 ? 39.637 31.737 -5.554 1.00 79.47 240 LYS D CA 1
ATOM 8457 C C . LYS D 1 243 ? 38.340 31.090 -6.022 1.00 77.16 240 LYS D C 1
ATOM 8458 O O . LYS D 1 243 ? 38.245 30.588 -7.142 1.00 76.06 240 LYS D O 1
ATOM 8464 N N . ARG D 1 244 ? 37.335 31.125 -5.158 1.00 74.56 241 ARG D N 1
ATOM 8465 C CA . ARG D 1 244 ? 36.034 30.564 -5.482 1.00 69.41 241 ARG D CA 1
ATOM 8466 C C . ARG D 1 244 ? 35.298 31.357 -6.565 1.00 68.43 241 ARG D C 1
ATOM 8467 O O . ARG D 1 244 ? 34.760 30.765 -7.506 1.00 65.16 241 ARG D O 1
ATOM 8475 N N . LYS D 1 245 ? 35.306 32.687 -6.473 1.00 68.60 242 LYS D N 1
ATOM 8476 C CA . LYS D 1 245 ? 34.685 33.499 -7.528 1.00 67.72 242 LYS D CA 1
ATOM 8477 C C . LYS D 1 245 ? 35.318 33.325 -8.899 1.00 71.71 242 LYS D C 1
ATOM 8478 O O . LYS D 1 245 ? 34.601 33.183 -9.889 1.00 68.91 242 LYS D O 1
ATOM 8484 N N . LYS D 1 246 ? 36.645 33.323 -8.970 1.00 75.63 243 LYS D N 1
ATOM 8485 C CA . LYS D 1 246 ? 37.302 33.230 -10.267 1.00 76.11 243 LYS D CA 1
ATOM 8486 C C . LYS D 1 246 ? 37.808 31.807 -10.521 1.00 77.28 243 LYS D C 1
ATOM 8487 O O . LYS D 1 246 ? 38.975 31.605 -10.852 1.00 81.94 243 LYS D O 1
ATOM 8493 N N . ALA D 1 247 ? 36.929 30.820 -10.373 1.00 73.23 244 ALA D N 1
ATOM 8494 C CA . ALA D 1 247 ? 37.281 29.449 -10.713 1.00 70.39 244 ALA D CA 1
ATOM 8495 C C . ALA D 1 247 ? 36.509 29.001 -11.948 1.00 71.88 244 ALA D C 1
ATOM 8496 O O . ALA D 1 247 ? 35.519 29.625 -12.338 1.00 69.05 244 ALA D O 1
ATOM 8498 N N . GLU D 1 248 ? 36.936 27.898 -12.546 1.00 68.45 245 GLU D N 1
ATOM 8499 C CA . GLU D 1 248 ? 36.367 27.515 -13.817 1.00 67.89 245 GLU D CA 1
ATOM 8500 C C . GLU D 1 248 ? 35.091 26.718 -13.649 1.00 64.82 245 GLU D C 1
ATOM 8501 O O . GLU D 1 248 ? 34.977 25.892 -12.745 1.00 62.02 245 GLU D O 1
ATOM 8507 N N . LEU D 1 249 ? 34.116 27.011 -14.503 1.00 62.40 246 LEU D N 1
ATOM 8508 C CA . LEU D 1 249 ? 32.883 26.240 -14.570 1.00 58.40 246 LEU D CA 1
ATOM 8509 C C . LEU D 1 249 ? 33.049 25.233 -15.707 1.00 59.75 246 LEU D C 1
ATOM 8510 O O . LEU D 1 249 ? 33.298 25.628 -16.844 1.00 63.07 246 LEU D O 1
ATOM 8515 N N . LYS D 1 250 ? 32.957 23.942 -15.410 1.00 56.12 247 LYS D N 1
ATOM 8516 C CA . LYS D 1 250 ? 33.055 22.932 -16.458 1.00 56.07 247 LYS D CA 1
ATOM 8517 C C . LYS D 1 250 ? 31.725 22.211 -16.608 1.00 55.88 247 LYS D C 1
ATOM 8518 O O . LYS D 1 250 ? 31.024 21.982 -15.631 1.00 56.82 247 LYS D O 1
ATOM 8524 N N . ILE D 1 251 ? 31.365 21.872 -17.839 1.00 56.48 248 ILE D N 1
ATOM 8525 C CA . ILE D 1 251 ? 30.091 21.236 -18.103 1.00 53.21 248 ILE D CA 1
ATOM 8526 C C . ILE D 1 251 ? 30.309 19.760 -18.415 1.00 56.66 248 ILE D C 1
ATOM 8527 O O . ILE D 1 251 ? 31.235 19.421 -19.128 1.00 61.59 248 ILE D O 1
ATOM 8532 N N . TYR D 1 252 ? 29.492 18.879 -17.841 1.00 52.56 249 TYR D N 1
ATOM 8533 C CA . TYR D 1 252 ? 29.633 17.446 -18.092 1.00 52.69 249 TYR D CA 1
ATOM 8534 C C . TYR D 1 252 ? 28.282 16.814 -18.426 1.00 53.68 249 TYR D C 1
ATOM 8535 O O . TYR D 1 252 ? 27.228 17.307 -18.003 1.00 51.80 249 TYR D O 1
ATOM 8544 N N . HIS D 1 253 ? 28.324 15.716 -19.171 1.00 51.08 250 HIS D N 1
ATOM 8545 C CA . HIS D 1 253 ? 27.134 14.924 -19.454 1.00 51.72 250 HIS D CA 1
ATOM 8546 C C . HIS D 1 253 ? 27.432 13.465 -19.162 1.00 52.11 250 HIS D C 1
ATOM 8547 O O . HIS D 1 253 ? 27.524 12.640 -20.070 1.00 58.02 250 HIS D O 1
ATOM 8554 N N . VAL D 1 254 ? 27.633 13.170 -17.886 1.00 51.56 251 VAL D N 1
ATOM 8555 C CA . VAL D 1 254 ? 28.105 11.867 -17.432 1.00 48.62 251 VAL D CA 1
ATOM 8556 C C . VAL D 1 254 ? 27.289 11.294 -16.283 1.00 50.99 251 VAL D C 1
ATOM 8557 O O . VAL D 1 254 ? 26.536 12.014 -15.608 1.00 53.17 251 VAL D O 1
ATOM 8561 N N . ASP D 1 255 ? 27.457 9.998 -16.055 1.00 50.66 252 ASP D N 1
ATOM 8562 C CA . ASP D 1 255 ? 26.917 9.368 -14.861 1.00 52.63 252 ASP D CA 1
ATOM 8563 C C . ASP D 1 255 ? 27.545 9.965 -13.600 1.00 51.80 252 ASP D C 1
ATOM 8564 O O . ASP D 1 255 ? 28.766 10.068 -13.516 1.00 53.64 252 ASP D O 1
ATOM 8569 N N . ILE D 1 256 ? 26.717 10.363 -12.634 1.00 49.79 253 ILE D N 1
ATOM 8570 C CA . ILE D 1 256 ? 27.222 10.767 -11.314 1.00 46.88 253 ILE D CA 1
ATOM 8571 C C . ILE D 1 256 ? 26.584 9.895 -10.238 1.00 47.51 253 ILE D C 1
ATOM 8572 O O . ILE D 1 256 ? 26.893 10.014 -9.054 1.00 47.20 253 ILE D O 1
ATOM 8577 N N . ILE D 1 257 ? 25.702 9.002 -10.674 1.00 47.59 254 ILE D N 1
ATOM 8578 C CA . ILE D 1 257 ? 24.998 8.095 -9.776 1.00 47.00 254 ILE D CA 1
ATOM 8579 C C . ILE D 1 257 ? 25.971 7.088 -9.174 1.00 52.99 254 ILE D C 1
ATOM 8580 O O . ILE D 1 257 ? 26.063 6.926 -7.947 1.00 52.75 254 ILE D O 1
ATOM 8585 N N . ASN D 1 258 ? 26.722 6.446 -10.057 1.00 53.70 255 ASN D N 1
ATOM 8586 C CA . ASN D 1 258 ? 27.546 5.305 -9.694 1.00 57.42 255 ASN D CA 1
ATOM 8587 C C . ASN D 1 258 ? 29.066 5.556 -9.694 1.00 56.19 255 ASN D C 1
ATOM 8588 O O . ASN D 1 258 ? 29.845 4.714 -9.239 1.00 57.39 255 ASN D O 1
ATOM 8593 N N . ASP D 1 259 ? 29.484 6.719 -10.184 1.00 52.69 256 ASP D N 1
ATOM 8594 C CA . ASP D 1 259 ? 30.909 7.044 -10.294 1.00 55.14 256 ASP D CA 1
ATOM 8595 C C . ASP D 1 259 ? 31.472 7.740 -9.050 1.00 56.22 256 ASP D C 1
ATOM 8596 O O . ASP D 1 259 ? 31.573 8.963 -9.002 1.00 55.05 256 ASP D O 1
ATOM 8601 N N . ASP D 1 260 ? 31.864 6.950 -8.057 1.00 58.04 257 ASP D N 1
ATOM 8602 C CA . ASP D 1 260 ? 32.398 7.487 -6.807 1.00 58.00 257 ASP D CA 1
ATOM 8603 C C . ASP D 1 260 ? 33.657 8.337 -6.999 1.00 60.05 257 ASP D C 1
ATOM 8604 O O . ASP D 1 260 ? 33.852 9.332 -6.296 1.00 57.47 257 ASP D O 1
ATOM 8609 N N . SER D 1 261 ? 34.508 7.952 -7.948 1.00 61.03 258 SER D N 1
ATOM 8610 C CA . SER D 1 261 ? 35.759 8.681 -8.170 1.00 60.40 258 SER D CA 1
ATOM 8611 C C . SER D 1 261 ? 35.485 10.097 -8.670 1.00 59.23 258 SER D C 1
ATOM 8612 O O . SER D 1 261 ? 36.276 11.009 -8.419 1.00 60.38 258 SER D O 1
ATOM 8615 N N . TRP D 1 262 ? 34.374 10.281 -9.384 1.00 56.95 259 TRP D N 1
ATOM 8616 C CA . TRP D 1 262 ? 33.997 11.614 -9.835 1.00 54.75 259 TRP D CA 1
ATOM 8617 C C . TRP D 1 262 ? 33.824 12.543 -8.616 1.00 54.67 259 TRP D C 1
ATOM 8618 O O . TRP D 1 262 ? 34.331 13.668 -8.602 1.00 53.66 259 TRP D O 1
ATOM 8629 N N . TRP D 1 263 ? 33.155 12.044 -7.578 1.00 52.43 260 TRP D N 1
ATOM 8630 C CA . TRP D 1 263 ? 32.913 12.829 -6.370 1.00 53.04 260 TRP D CA 1
ATOM 8631 C C . TRP D 1 263 ? 34.143 12.922 -5.478 1.00 54.71 260 TRP D C 1
ATOM 8632 O O . TRP D 1 263 ? 34.471 14.002 -4.990 1.00 54.51 260 TRP D O 1
ATOM 8643 N N . LYS D 1 264 ? 34.824 11.795 -5.274 1.00 57.67 261 LYS D N 1
ATOM 8644 C CA . LYS D 1 264 ? 35.977 11.732 -4.369 1.00 60.32 261 LYS D CA 1
ATOM 8645 C C . LYS D 1 264 ? 37.079 12.696 -4.810 1.00 61.66 261 LYS D C 1
ATOM 8646 O O . LYS D 1 264 ? 37.798 13.247 -3.974 1.00 60.14 261 LYS D O 1
ATOM 8652 N N . SER D 1 265 ? 37.222 12.874 -6.124 1.00 59.98 262 SER D N 1
ATOM 8653 C CA . SER D 1 265 ? 38.234 13.776 -6.676 1.00 60.94 262 SER D CA 1
ATOM 8654 C C . SER D 1 265 ? 37.764 15.232 -6.705 1.00 62.96 262 SER D C 1
ATOM 8655 O O . SER D 1 265 ? 38.424 16.096 -7.285 1.00 61.90 262 SER D O 1
ATOM 8658 N N . ARG D 1 266 ? 36.596 15.491 -6.126 1.00 62.53 263 ARG D N 1
ATOM 8659 C CA . ARG D 1 266 ? 36.099 16.854 -6.007 1.00 57.63 263 ARG D CA 1
ATOM 8660 C C . ARG D 1 266 ? 35.662 17.166 -4.570 1.00 60.02 263 ARG D C 1
ATOM 8661 O O . ARG D 1 266 ? 34.491 17.479 -4.330 1.00 56.58 263 ARG D O 1
ATOM 8669 N N . PRO D 1 267 ? 36.607 17.102 -3.608 1.00 62.81 264 PRO D N 1
ATOM 8670 C CA . PRO D 1 267 ? 36.265 17.216 -2.182 1.00 59.13 264 PRO D CA 1
ATOM 8671 C C . PRO D 1 267 ? 35.716 18.580 -1.769 1.00 57.10 264 PRO D C 1
ATOM 8672 O O . PRO D 1 267 ? 35.055 18.677 -0.739 1.00 57.66 264 PRO D O 1
ATOM 8676 N N . TRP D 1 268 ? 35.969 19.617 -2.556 1.00 58.84 265 TRP D N 1
ATOM 8677 C CA . TRP D 1 268 ? 35.493 20.952 -2.198 1.00 59.69 265 TRP D CA 1
ATOM 8678 C C . TRP D 1 268 ? 33.970 21.061 -2.280 1.00 56.32 265 TRP D C 1
ATOM 8679 O O . TRP D 1 268 ? 33.382 22.001 -1.743 1.00 55.26 265 TRP D O 1
ATOM 8690 N N . LEU D 1 269 ? 33.326 20.090 -2.919 1.00 51.08 266 LEU D N 1
ATOM 8691 C CA . LEU D 1 269 ? 31.876 20.082 -2.978 1.00 48.41 266 LEU D CA 1
ATOM 8692 C C . LEU D 1 269 ? 31.294 19.876 -1.573 1.00 47.85 266 LEU D C 1
ATOM 8693 O O . LEU D 1 269 ? 30.226 20.401 -1.264 1.00 42.95 266 LEU D O 1
ATOM 8698 N N . LYS D 1 270 ? 32.034 19.160 -0.723 1.00 48.36 267 LYS D N 1
ATOM 8699 C CA . LYS D 1 270 ? 31.621 18.790 0.642 1.00 46.62 267 LYS D CA 1
ATOM 8700 C C . LYS D 1 270 ? 31.749 19.905 1.677 1.00 48.90 267 LYS D C 1
ATOM 8701 O O . LYS D 1 270 ? 31.197 19.801 2.773 1.00 44.29 267 LYS D O 1
ATOM 8707 N N . ASP D 1 271 ? 32.431 20.991 1.322 1.00 53.44 268 ASP D N 1
ATOM 8708 C CA . ASP D 1 271 ? 32.751 22.040 2.288 1.00 56.56 268 ASP D CA 1
ATOM 8709 C C . ASP D 1 271 ? 31.822 23.251 2.106 1.00 53.23 268 ASP D C 1
ATOM 8710 O O . ASP D 1 271 ? 31.705 24.101 3.010 1.00 51.64 268 ASP D O 1
ATOM 8715 N N . MET E 1 4 ? 41.083 103.994 48.857 1.00 75.67 1 MET E N 1
ATOM 8716 C CA . MET E 1 4 ? 41.614 104.559 47.619 1.00 75.02 1 MET E CA 1
ATOM 8717 C C . MET E 1 4 ? 42.864 103.801 47.155 1.00 72.97 1 MET E C 1
ATOM 8718 O O . MET E 1 4 ? 43.338 103.975 46.028 1.00 72.27 1 MET E O 1
ATOM 8723 N N . ALA E 1 5 ? 43.378 102.945 48.034 1.00 71.83 2 ALA E N 1
ATOM 8724 C CA . ALA E 1 5 ? 44.535 102.103 47.734 1.00 74.03 2 ALA E CA 1
ATOM 8725 C C . ALA E 1 5 ? 44.253 100.994 46.695 1.00 69.51 2 ALA E C 1
ATOM 8726 O O . ALA E 1 5 ? 45.175 100.291 46.265 1.00 65.47 2 ALA E O 1
ATOM 8728 N N . ASN E 1 6 ? 42.995 100.831 46.289 1.00 66.50 3 ASN E N 1
ATOM 8729 C CA . ASN E 1 6 ? 42.639 99.651 45.524 1.00 62.69 3 ASN E CA 1
ATOM 8730 C C . ASN E 1 6 ? 42.266 100.011 44.094 1.00 63.83 3 ASN E C 1
ATOM 8731 O O . ASN E 1 6 ? 41.661 99.201 43.388 1.00 61.21 3 ASN E O 1
ATOM 8736 N N . SER E 1 7 ? 42.634 101.216 43.660 1.00 64.07 4 SER E N 1
ATOM 8737 C CA . SER E 1 7 ? 42.234 101.690 42.343 1.00 62.23 4 SER E CA 1
ATOM 8738 C C . SER E 1 7 ? 43.138 101.118 41.256 1.00 59.71 4 SER E C 1
ATOM 8739 O O . SER E 1 7 ? 42.778 101.102 40.081 1.00 57.82 4 SER E O 1
ATOM 8742 N N . LYS E 1 8 ? 44.291 100.593 41.653 1.00 61.72 5 LYS E N 1
ATOM 8743 C CA . LYS E 1 8 ? 45.231 100.067 40.673 1.00 61.06 5 LYS E CA 1
ATOM 8744 C C . LYS E 1 8 ? 44.895 98.618 40.293 1.00 61.74 5 LYS E C 1
ATOM 8745 O O . LYS E 1 8 ? 45.322 98.116 39.247 1.00 63.76 5 LYS E O 1
ATOM 8751 N N . TYR E 1 9 ? 44.072 97.975 41.115 1.00 60.04 6 TYR E N 1
ATOM 8752 C CA . TYR E 1 9 ? 43.739 96.576 40.918 1.00 54.26 6 TYR E CA 1
ATOM 8753 C C . TYR E 1 9 ? 42.263 96.312 40.688 1.00 51.65 6 TYR E C 1
ATOM 8754 O O . TYR E 1 9 ? 41.879 95.190 40.389 1.00 52.61 6 TYR E O 1
ATOM 8763 N N . GLU E 1 10 ? 41.421 97.312 40.896 1.00 50.65 7 GLU E N 1
ATOM 8764 C CA . GLU E 1 10 ? 39.986 97.068 40.855 1.00 50.97 7 GLU E CA 1
ATOM 8765 C C . GLU E 1 10 ? 39.417 96.868 39.448 1.00 51.23 7 GLU E C 1
ATOM 8766 O O . GLU E 1 10 ? 38.268 96.445 39.308 1.00 49.42 7 GLU E O 1
ATOM 8772 N N . TYR E 1 11 ? 40.207 97.151 38.415 1.00 50.87 8 TYR E N 1
ATOM 8773 C CA . TYR E 1 11 ? 39.749 96.943 37.042 1.00 50.23 8 TYR E CA 1
ATOM 8774 C C . TYR E 1 11 ? 39.350 95.458 36.799 1.00 49.17 8 TYR E C 1
ATOM 8775 O O . TYR E 1 11 ? 38.570 95.184 35.886 1.00 49.47 8 TYR E O 1
ATOM 8784 N N . VAL E 1 12 ? 39.895 94.516 37.582 1.00 44.38 9 VAL E N 1
ATOM 8785 C CA . VAL E 1 12 ? 39.610 93.081 37.391 1.00 42.75 9 VAL E CA 1
ATOM 8786 C C . VAL E 1 12 ? 38.138 92.726 37.597 1.00 43.33 9 VAL E C 1
ATOM 8787 O O . VAL E 1 12 ? 37.673 91.649 37.203 1.00 40.42 9 VAL E O 1
ATOM 8791 N N . LYS E 1 13 ? 37.420 93.632 38.251 1.00 43.94 10 LYS E N 1
ATOM 8792 C CA . LYS E 1 13 ? 35.987 93.481 38.494 1.00 44.55 10 LYS E CA 1
ATOM 8793 C C . LYS E 1 13 ? 35.189 93.523 37.191 1.00 44.63 10 LYS E C 1
ATOM 8794 O O . LYS E 1 13 ? 34.079 93.003 37.127 1.00 42.67 10 LYS E O 1
ATOM 8800 N N . LEU E 1 14 ? 35.757 94.175 36.174 1.00 45.44 11 LEU E N 1
ATOM 8801 C CA . LEU E 1 14 ? 35.112 94.371 34.875 1.00 45.13 11 LEU E CA 1
ATOM 8802 C C . LEU E 1 14 ? 35.055 93.105 34.027 1.00 44.38 11 LEU E C 1
ATOM 8803 O O . LEU E 1 14 ? 34.391 93.091 32.994 1.00 44.87 11 LEU E O 1
ATOM 8808 N N . PHE E 1 15 ? 35.741 92.049 34.461 1.00 42.29 12 PHE E N 1
ATOM 8809 C CA . PHE E 1 15 ? 35.748 90.784 33.730 1.00 39.02 12 PHE E CA 1
ATOM 8810 C C . PHE E 1 15 ? 34.559 89.928 34.103 1.00 38.46 12 PHE E C 1
ATOM 8811 O O . PHE E 1 15 ? 34.313 88.903 33.473 1.00 36.67 12 PHE E O 1
ATOM 8819 N N . GLU E 1 16 ? 33.828 90.340 35.136 1.00 39.41 13 GLU E N 1
ATOM 8820 C CA . GLU E 1 16 ? 32.643 89.610 35.572 1.00 37.79 13 GLU E CA 1
ATOM 8821 C C . GLU E 1 16 ? 31.518 89.807 34.565 1.00 37.07 13 GLU E C 1
ATOM 8822 O O . GLU E 1 16 ? 31.379 90.857 33.978 1.00 39.47 13 GLU E O 1
ATOM 8828 N N . LYS E 1 17 ? 30.719 88.776 34.363 1.00 36.72 14 LYS E N 1
ATOM 8829 C CA . LYS E 1 17 ? 29.623 88.842 33.419 1.00 38.39 14 LYS E CA 1
ATOM 8830 C C . LYS E 1 17 ? 28.344 88.416 34.134 1.00 37.67 14 LYS E C 1
ATOM 8831 O O . LYS E 1 17 ? 28.255 87.292 34.600 1.00 36.55 14 LYS E O 1
ATOM 8837 N N . GLU E 1 18 ? 27.374 89.317 34.257 1.00 37.43 15 GLU E N 1
ATOM 8838 C CA . GLU E 1 18 ? 26.093 88.954 34.853 1.00 33.96 15 GLU E CA 1
ATOM 8839 C C . GLU E 1 18 ? 25.143 88.423 33.787 1.00 35.31 15 GLU E C 1
ATOM 8840 O O . GLU E 1 18 ? 25.236 88.777 32.631 1.00 37.47 15 GLU E O 1
ATOM 8846 N N . ASN E 1 19 ? 24.251 87.534 34.185 1.00 34.27 16 ASN E N 1
ATOM 8847 C CA . ASN E 1 19 ? 23.180 87.082 33.323 1.00 31.99 16 ASN E CA 1
ATOM 8848 C C . ASN E 1 19 ? 21.868 87.447 34.001 1.00 34.70 16 ASN E C 1
ATOM 8849 O O . ASN E 1 19 ? 21.444 86.798 34.958 1.00 36.42 16 ASN E O 1
ATOM 8854 N N . TYR E 1 20 ? 21.251 88.519 33.523 1.00 35.21 17 TYR E N 1
ATOM 8855 C CA . TYR E 1 20 ? 19.960 88.967 34.011 1.00 33.28 17 TYR E CA 1
ATOM 8856 C C . TYR E 1 20 ? 18.882 88.210 33.281 1.00 35.36 17 TYR E C 1
ATOM 8857 O O . TYR E 1 20 ? 18.719 88.353 32.079 1.00 39.78 17 TYR E O 1
ATOM 8866 N N . LEU E 1 21 ? 18.148 87.385 34.006 1.00 36.61 18 LEU E N 1
ATOM 8867 C CA . LEU E 1 21 ? 17.180 86.509 33.374 1.00 34.08 18 LEU E CA 1
ATOM 8868 C C . LEU E 1 21 ? 16.015 87.307 32.808 1.00 36.14 18 LEU E C 1
ATOM 8869 O O . LEU E 1 21 ? 15.465 88.188 33.478 1.00 37.33 18 LEU E O 1
ATOM 8874 N N . LEU E 1 22 ? 15.672 86.981 31.560 1.00 37.93 19 LEU E N 1
ATOM 8875 C CA . LEU E 1 22 ? 14.603 87.623 30.803 1.00 36.65 19 LEU E CA 1
ATOM 8876 C C . LEU E 1 22 ? 13.394 87.952 31.651 1.00 38.67 19 LEU E C 1
ATOM 8877 O O . LEU E 1 22 ? 12.812 87.063 32.253 1.00 39.40 19 LEU E O 1
ATOM 8882 N N . PRO E 1 23 ? 13.003 89.237 31.676 1.00 41.08 20 PRO E N 1
ATOM 8883 C CA . PRO E 1 23 ? 11.854 89.717 32.457 1.00 41.24 20 PRO E CA 1
ATOM 8884 C C . PRO E 1 23 ? 10.529 89.064 32.059 1.00 40.98 20 PRO E C 1
ATOM 8885 O O . PRO E 1 23 ? 10.397 88.598 30.923 1.00 39.73 20 PRO E O 1
ATOM 8889 N N . ASP E 1 24 ? 9.583 89.026 33.005 1.00 41.21 21 ASP E N 1
ATOM 8890 C CA . ASP E 1 24 ? 8.205 88.597 32.757 1.00 43.11 21 ASP E CA 1
ATOM 8891 C C . ASP E 1 24 ? 8.145 87.159 32.241 1.00 42.77 21 ASP E C 1
ATOM 8892 O O . ASP E 1 24 ? 7.278 86.800 31.451 1.00 44.25 21 ASP E O 1
ATOM 8897 N N . THR E 1 25 ? 9.087 86.344 32.697 1.00 43.15 22 THR E N 1
ATOM 8898 C CA . THR E 1 25 ? 9.131 84.937 32.332 1.00 41.40 22 THR E CA 1
ATOM 8899 C C . THR E 1 25 ? 9.173 84.054 33.591 1.00 37.52 22 THR E C 1
ATOM 8900 O O . THR E 1 25 ? 9.807 84.412 34.578 1.00 35.97 22 THR E O 1
ATOM 8904 N N . TYR E 1 26 ? 8.511 82.903 33.559 1.00 37.70 23 TYR E N 1
ATOM 8905 C CA . TYR E 1 26 ? 8.565 81.997 34.702 1.00 35.56 23 TYR E CA 1
ATOM 8906 C C . TYR E 1 26 ? 9.960 81.437 34.858 1.00 33.86 23 TYR E C 1
ATOM 8907 O O . TYR E 1 26 ? 10.591 81.041 33.882 1.00 35.49 23 TYR E O 1
ATOM 8916 N N . ILE E 1 27 ? 10.432 81.407 36.096 1.00 33.45 24 ILE E N 1
ATOM 8917 C CA . ILE E 1 27 ? 11.694 80.787 36.420 1.00 31.74 24 ILE E CA 1
ATOM 8918 C C . ILE E 1 27 ? 11.446 79.512 37.205 1.00 32.67 24 ILE E C 1
ATOM 8919 O O . ILE E 1 27 ? 10.710 79.508 38.194 1.00 31.62 24 ILE E O 1
ATOM 8924 N N . ILE E 1 28 ? 12.032 78.426 36.725 1.00 31.91 25 ILE E N 1
ATOM 8925 C CA . ILE E 1 28 ? 12.114 77.187 37.473 1.00 27.74 25 ILE E CA 1
ATOM 8926 C C . ILE E 1 28 ? 13.544 77.046 37.971 1.00 28.56 25 ILE E C 1
ATOM 8927 O O . ILE E 1 28 ? 14.496 77.140 37.197 1.00 29.21 25 ILE E O 1
ATOM 8932 N N . ILE E 1 29 ? 13.704 76.815 39.259 1.00 25.85 26 ILE E N 1
ATOM 8933 C CA . ILE E 1 29 ? 15.005 76.449 39.787 1.00 25.59 26 ILE E CA 1
ATOM 8934 C C . ILE E 1 29 ? 14.942 75.000 40.219 1.00 28.08 26 ILE E C 1
ATOM 8935 O O . ILE E 1 29 ? 14.087 74.629 41.002 1.00 26.35 26 ILE E O 1
ATOM 8940 N N . ARG E 1 30 ? 15.796 74.163 39.631 1.00 26.95 27 ARG E N 1
ATOM 8941 C CA . ARG E 1 30 ? 15.831 72.758 40.003 1.00 25.33 27 ARG E CA 1
ATOM 8942 C C . ARG E 1 30 ? 17.149 72.460 40.703 1.00 25.72 27 ARG E C 1
ATOM 8943 O O . ARG E 1 30 ? 18.232 72.829 40.216 1.00 24.98 27 ARG E O 1
ATOM 8951 N N . VAL E 1 31 ? 17.048 71.843 41.875 1.00 25.23 28 VAL E N 1
ATOM 8952 C CA . VAL E 1 31 ? 18.229 71.399 42.599 1.00 23.68 28 VAL E CA 1
ATOM 8953 C C . VAL E 1 31 ? 18.227 69.882 42.646 1.00 24.88 28 VAL E C 1
ATOM 8954 O O . VAL E 1 31 ? 17.186 69.251 42.816 1.00 24.59 28 VAL E O 1
ATOM 8958 N N . ASP E 1 32 ? 19.394 69.281 42.526 1.00 24.94 29 ASP E N 1
ATOM 8959 C CA . ASP E 1 32 ? 19.451 67.832 42.544 1.00 24.16 29 ASP E CA 1
ATOM 8960 C C . ASP E 1 32 ? 20.693 67.390 43.298 1.00 24.59 29 ASP E C 1
ATOM 8961 O O . ASP E 1 32 ? 21.770 67.929 43.083 1.00 25.58 29 ASP E O 1
ATOM 8966 N N . GLY E 1 33 ? 20.551 66.414 44.177 1.00 24.08 30 GLY E N 1
ATOM 8967 C CA . GLY E 1 33 ? 21.678 65.953 44.987 1.00 25.51 30 GLY E CA 1
ATOM 8968 C C . GLY E 1 33 ? 22.858 65.424 44.191 1.00 25.16 30 GLY E C 1
ATOM 8969 O O . GLY E 1 33 ? 22.692 64.624 43.268 1.00 24.96 30 GLY E O 1
ATOM 8970 N N . LYS E 1 34 ? 24.057 65.868 44.549 1.00 25.51 31 LYS E N 1
ATOM 8971 C CA . LYS E 1 34 ? 25.266 65.393 43.884 1.00 26.22 31 LYS E CA 1
ATOM 8972 C C . LYS E 1 34 ? 25.745 64.066 44.479 1.00 29.10 31 LYS E C 1
ATOM 8973 O O . LYS E 1 34 ? 26.082 63.983 45.667 1.00 29.28 31 LYS E O 1
ATOM 8979 N N . GLY E 1 35 ? 25.793 63.035 43.639 1.00 28.37 32 GLY E N 1
ATOM 8980 C CA . GLY E 1 35 ? 26.213 61.698 44.033 1.00 24.19 32 GLY E CA 1
ATOM 8981 C C . GLY E 1 35 ? 25.343 61.107 45.137 1.00 27.31 32 GLY E C 1
ATOM 8982 O O . GLY E 1 35 ? 25.863 60.459 46.082 1.00 27.47 32 GLY E O 1
ATOM 8983 N N . PHE E 1 36 ? 24.020 61.278 45.030 1.00 26.16 33 PHE E N 1
ATOM 8984 C CA . PHE E 1 36 ? 23.160 60.765 46.101 1.00 29.51 33 PHE E CA 1
ATOM 8985 C C . PHE E 1 36 ? 22.951 59.259 46.037 1.00 31.98 33 PHE E C 1
ATOM 8986 O O . PHE E 1 36 ? 22.427 58.664 46.976 1.00 30.66 33 PHE E O 1
ATOM 8994 N N . HIS E 1 37 ? 23.374 58.644 44.945 1.00 31.38 34 HIS E N 1
ATOM 8995 C CA . HIS E 1 37 ? 23.426 57.192 44.888 1.00 34.37 34 HIS E CA 1
ATOM 8996 C C . HIS E 1 37 ? 24.452 56.694 45.929 1.00 30.19 34 HIS E C 1
ATOM 8997 O O . HIS E 1 37 ? 24.158 55.835 46.735 1.00 33.20 34 HIS E O 1
ATOM 9004 N N . LYS E 1 38 ? 25.657 57.257 45.859 1.00 30.01 35 LYS E N 1
ATOM 9005 C CA . LYS E 1 38 ? 26.779 57.031 46.776 1.00 31.41 35 LYS E CA 1
ATOM 9006 C C . LYS E 1 38 ? 26.403 57.452 48.190 1.00 32.86 35 LYS E C 1
ATOM 9007 O O . LYS E 1 38 ? 26.692 56.767 49.160 1.00 35.46 35 LYS E O 1
ATOM 9013 N N . PHE E 1 39 ? 25.740 58.594 48.294 1.00 30.52 36 PHE E N 1
ATOM 9014 C CA . PHE E 1 39 ? 25.353 59.146 49.576 1.00 31.71 36 PHE E CA 1
ATOM 9015 C C . PHE E 1 39 ? 24.359 58.216 50.278 1.00 32.94 36 PHE E C 1
ATOM 9016 O O . PHE E 1 39 ? 24.518 57.909 51.471 1.00 30.20 36 PHE E O 1
ATOM 9024 N N . SER E 1 40 ? 23.378 57.722 49.523 1.00 28.95 37 SER E N 1
ATOM 9025 C CA . SER E 1 40 ? 22.348 56.885 50.107 1.00 30.83 37 SER E CA 1
ATOM 9026 C C . SER E 1 40 ? 22.920 55.525 50.519 1.00 32.65 37 SER E C 1
ATOM 9027 O O . SER E 1 40 ? 22.392 54.882 51.428 1.00 31.74 37 SER E O 1
ATOM 9030 N N . GLN E 1 41 ? 23.994 55.096 49.862 1.00 30.68 38 GLN E N 1
ATOM 9031 C CA . GLN E 1 41 ? 24.658 53.874 50.277 1.00 34.07 38 GLN E CA 1
ATOM 9032 C C . GLN E 1 41 ? 25.478 54.099 51.546 1.00 33.73 38 GLN E C 1
ATOM 9033 O O . GLN E 1 41 ? 25.365 53.334 52.488 1.00 35.59 38 GLN E O 1
ATOM 9039 N N . PHE E 1 42 ? 26.287 55.155 51.577 1.00 34.76 39 PHE E N 1
ATOM 9040 C CA . PHE E 1 42 ? 27.148 55.412 52.726 1.00 33.31 39 PHE E CA 1
ATOM 9041 C C . PHE E 1 42 ? 26.327 55.505 54.011 1.00 33.75 39 PHE E C 1
ATOM 9042 O O . PHE E 1 42 ? 26.724 54.974 55.040 1.00 33.89 39 PHE E O 1
ATOM 9050 N N . TYR E 1 43 ? 25.163 56.140 53.946 1.00 32.17 40 TYR E N 1
ATOM 9051 C CA . TYR E 1 43 ? 24.339 56.276 55.147 1.00 34.44 40 TYR E CA 1
ATOM 9052 C C . TYR E 1 43 ? 23.224 55.237 55.210 1.00 36.21 40 TYR E C 1
ATOM 9053 O O . TYR E 1 43 ? 22.301 55.348 56.021 1.00 37.89 40 TYR E O 1
ATOM 9062 N N . GLU E 1 44 ? 23.310 54.231 54.349 1.00 37.82 41 GLU E N 1
ATOM 9063 C CA . GLU E 1 44 ? 22.409 53.084 54.421 1.00 37.38 41 GLU E CA 1
ATOM 9064 C C . GLU E 1 44 ? 20.935 53.487 54.431 1.00 38.09 41 GLU E C 1
ATOM 9065 O O . GLU E 1 44 ? 20.191 53.058 55.311 1.00 37.67 41 GLU E O 1
ATOM 9071 N N . PHE E 1 45 ? 20.526 54.303 53.463 1.00 32.56 42 PHE E N 1
ATOM 9072 C CA . PHE E 1 45 ? 19.114 54.614 53.257 1.00 34.66 42 PHE E CA 1
ATOM 9073 C C . PHE E 1 45 ? 18.387 53.305 53.080 1.00 36.80 42 PHE E C 1
ATOM 9074 O O . PHE E 1 45 ? 18.937 52.379 52.482 1.00 34.62 42 PHE E O 1
ATOM 9082 N N . GLU E 1 46 ? 17.153 53.225 53.565 1.00 39.21 43 GLU E N 1
ATOM 9083 C CA . GLU E 1 46 ? 16.277 52.117 53.196 1.00 38.35 43 GLU E CA 1
ATOM 9084 C C . GLU E 1 46 ? 15.954 52.111 51.689 1.00 37.42 43 GLU E C 1
ATOM 9085 O O . GLU E 1 46 ? 15.936 53.157 51.040 1.00 37.41 43 GLU E O 1
ATOM 9091 N N . LYS E 1 47 ? 15.722 50.928 51.133 1.00 37.74 44 LYS E N 1
ATOM 9092 C CA . LYS E 1 47 ? 15.385 50.784 49.721 1.00 37.07 44 LYS E CA 1
ATOM 9093 C C . LYS E 1 47 ? 14.037 50.081 49.566 1.00 37.29 44 LYS E C 1
ATOM 9094 O O . LYS E 1 47 ? 13.709 49.209 50.355 1.00 42.21 44 LYS E O 1
ATOM 9100 N N . PRO E 1 48 ? 13.245 50.474 48.554 1.00 37.50 45 PRO E N 1
ATOM 9101 C CA . PRO E 1 48 ? 13.587 51.509 47.564 1.00 36.91 45 PRO E CA 1
ATOM 9102 C C . PRO E 1 48 ? 13.562 52.952 48.078 1.00 37.59 45 PRO E C 1
ATOM 9103 O O . PRO E 1 48 ? 14.378 53.759 47.624 1.00 38.90 45 PRO E O 1
ATOM 9107 N N . ASN E 1 49 ? 12.675 53.268 49.010 1.00 35.82 46 ASN E N 1
ATOM 9108 C CA . ASN E 1 49 ? 12.555 54.637 49.506 1.00 38.31 46 ASN E CA 1
ATOM 9109 C C . ASN E 1 49 ? 12.799 54.784 50.988 1.00 37.68 46 ASN E C 1
ATOM 9110 O O . ASN E 1 49 ? 12.198 54.087 51.797 1.00 41.06 46 ASN E O 1
ATOM 9115 N N . ASP E 1 50 ? 13.639 55.739 51.341 1.00 36.88 47 ASP E N 1
ATOM 9116 C CA . ASP E 1 50 ? 13.870 56.053 52.737 1.00 37.52 47 ASP E CA 1
ATOM 9117 C C . ASP E 1 50 ? 12.977 57.210 53.139 1.00 38.90 47 ASP E C 1
ATOM 9118 O O . ASP E 1 50 ? 13.137 58.327 52.640 1.00 39.66 47 ASP E O 1
ATOM 9123 N N . LEU E 1 51 ? 12.018 56.923 54.011 1.00 40.73 48 LEU E N 1
ATOM 9124 C CA . LEU E 1 51 ? 11.006 57.893 54.412 1.00 43.45 48 LEU E CA 1
ATOM 9125 C C . LEU E 1 51 ? 11.609 59.139 55.059 1.00 40.90 48 LEU E C 1
ATOM 9126 O O . LEU E 1 51 ? 11.265 60.262 54.704 1.00 38.63 48 LEU E O 1
ATOM 9131 N N . LYS E 1 52 ? 12.520 58.932 56.002 1.00 40.62 49 LYS E N 1
ATOM 9132 C CA . LYS E 1 52 ? 13.079 60.043 56.760 1.00 42.34 49 LYS E CA 1
ATOM 9133 C C . LYS E 1 52 ? 14.020 60.890 55.901 1.00 39.70 49 LYS E C 1
ATOM 9134 O O . LYS E 1 52 ? 14.102 62.101 56.078 1.00 40.84 49 LYS E O 1
ATOM 9140 N N . ALA E 1 53 ? 14.711 60.268 54.959 1.00 37.91 50 ALA E N 1
ATOM 9141 C CA . ALA E 1 53 ? 15.542 61.021 54.023 1.00 34.27 50 ALA E CA 1
ATOM 9142 C C . ALA E 1 53 ? 14.652 61.916 53.173 1.00 33.11 50 ALA E C 1
ATOM 9143 O O . ALA E 1 53 ? 14.978 63.064 52.921 1.00 32.83 50 ALA E O 1
ATOM 9145 N N . LEU E 1 54 ? 13.503 61.403 52.755 1.00 32.12 51 LEU E N 1
ATOM 9146 C CA . LEU E 1 54 ? 12.550 62.221 52.009 1.00 33.32 51 LEU E CA 1
ATOM 9147 C C . LEU E 1 54 ? 11.949 63.324 52.893 1.00 37.43 51 LEU E C 1
ATOM 9148 O O . LEU E 1 54 ? 11.661 64.417 52.409 1.00 36.50 51 LEU E O 1
ATOM 9153 N N . GLN E 1 55 ? 11.777 63.045 54.186 1.00 37.33 52 GLN E N 1
ATOM 9154 C CA . GLN E 1 55 ? 11.264 64.052 55.121 1.00 38.17 52 GLN E CA 1
ATOM 9155 C C . GLN E 1 55 ? 12.307 65.139 55.385 1.00 35.77 52 GLN E C 1
ATOM 9156 O O . GLN E 1 55 ? 11.974 66.312 55.603 1.00 33.93 52 GLN E O 1
ATOM 9162 N N . VAL E 1 56 ? 13.576 64.749 55.367 1.00 33.78 53 VAL E N 1
ATOM 9163 C CA . VAL E 1 56 ? 14.661 65.719 55.427 1.00 31.75 53 VAL E CA 1
ATOM 9164 C C . VAL E 1 56 ? 14.612 66.650 54.205 1.00 35.57 53 VAL E C 1
ATOM 9165 O O . VAL E 1 56 ? 14.738 67.855 54.345 1.00 35.27 53 VAL E O 1
ATOM 9169 N N . MET E 1 57 ? 14.435 66.083 53.011 1.00 31.73 54 MET E N 1
ATOM 9170 C CA . MET E 1 57 ? 14.315 66.878 51.784 1.00 33.43 54 MET E CA 1
ATOM 9171 C C . MET E 1 57 ? 13.098 67.805 51.832 1.00 32.37 54 MET E C 1
ATOM 9172 O O . MET E 1 57 ? 13.183 68.989 51.471 1.00 30.76 54 MET E O 1
ATOM 9177 N N . ASN E 1 58 ? 11.966 67.261 52.271 1.00 32.40 55 ASN E N 1
ATOM 9178 C CA . ASN E 1 58 ? 10.714 68.025 52.327 1.00 35.29 55 ASN E CA 1
ATOM 9179 C C . ASN E 1 58 ? 10.747 69.165 53.353 1.00 34.52 55 ASN E C 1
ATOM 9180 O O . ASN E 1 58 ? 10.167 70.227 53.128 1.00 35.74 55 ASN E O 1
ATOM 9185 N N . SER E 1 59 ? 11.425 68.950 54.469 1.00 34.14 56 SER E N 1
ATOM 9186 C CA . SER E 1 59 ? 11.585 70.016 55.456 1.00 37.69 56 SER E CA 1
ATOM 9187 C C . SER E 1 59 ? 12.498 71.102 54.909 1.00 37.44 56 SER E C 1
ATOM 9188 O O . SER E 1 59 ? 12.227 72.277 55.075 1.00 38.65 56 SER E O 1
ATOM 9191 N N . ALA E 1 60 ? 13.581 70.696 54.250 1.00 36.69 57 ALA E N 1
ATOM 9192 C CA . ALA E 1 60 ? 14.513 71.649 53.644 1.00 34.41 57 ALA E CA 1
ATOM 9193 C C . ALA E 1 60 ? 13.783 72.547 52.667 1.00 34.16 57 ALA E C 1
ATOM 9194 O O . ALA E 1 60 ? 13.856 73.765 52.757 1.00 34.10 57 ALA E O 1
ATOM 9196 N N . ALA E 1 61 ? 13.032 71.927 51.767 1.00 32.75 58 ALA E N 1
ATOM 9197 C CA . ALA E 1 61 ? 12.307 72.650 50.730 1.00 33.99 58 ALA E CA 1
ATOM 9198 C C . ALA E 1 61 ? 11.261 73.581 51.310 1.00 35.78 58 ALA E C 1
ATOM 9199 O O . ALA E 1 61 ? 11.141 74.734 50.886 1.00 36.44 58 ALA E O 1
ATOM 9201 N N . GLU E 1 62 ? 10.515 73.100 52.301 1.00 39.06 59 GLU E N 1
ATOM 9202 C CA . GLU E 1 62 ? 9.462 73.905 52.901 1.00 39.05 59 GLU E CA 1
ATOM 9203 C C . GLU E 1 62 ? 10.047 75.108 53.621 1.00 39.36 59 GLU E C 1
ATOM 9204 O O . GLU E 1 62 ? 9.457 76.185 53.657 1.00 40.99 59 GLU E O 1
ATOM 9210 N N . LYS E 1 63 ? 11.194 74.904 54.240 1.00 37.15 60 LYS E N 1
ATOM 9211 C CA . LYS E 1 63 ? 11.867 75.987 54.931 1.00 39.45 60 LYS E CA 1
ATOM 9212 C C . LYS E 1 63 ? 12.316 77.046 53.923 1.00 39.33 60 LYS E C 1
ATOM 9213 O O . LYS E 1 63 ? 12.098 78.233 54.123 1.00 44.10 60 LYS E O 1
ATOM 9219 N N . LEU E 1 64 ? 12.910 76.607 52.825 1.00 40.20 61 LEU E N 1
ATOM 9220 C CA . LEU E 1 64 ? 13.364 77.510 51.761 1.00 39.36 61 LEU E CA 1
ATOM 9221 C C . LEU E 1 64 ? 12.203 78.337 51.179 1.00 39.07 61 LEU E C 1
ATOM 9222 O O . LEU E 1 64 ? 12.299 79.550 51.004 1.00 39.52 61 LEU E O 1
ATOM 9227 N N . MET E 1 65 ? 11.099 77.672 50.891 1.00 37.74 62 MET E N 1
ATOM 9228 C CA . MET E 1 65 ? 9.938 78.333 50.312 1.00 38.48 62 MET E CA 1
ATOM 9229 C C . MET E 1 65 ? 9.288 79.329 51.301 1.00 46.67 62 MET E C 1
ATOM 9230 O O . MET E 1 65 ? 8.721 80.354 50.899 1.00 44.00 62 MET E O 1
ATOM 9235 N N . SER E 1 66 ? 9.385 79.055 52.605 1.00 46.18 63 SER E N 1
ATOM 9236 C CA . SER E 1 66 ? 8.768 79.956 53.581 1.00 45.52 63 SER E CA 1
ATOM 9237 C C . SER E 1 66 ? 9.587 81.234 53.752 1.00 46.62 63 SER E C 1
ATOM 9238 O O . SER E 1 66 ? 9.068 82.253 54.162 1.00 50.15 63 SER E O 1
ATOM 9241 N N . LYS E 1 67 ? 10.856 81.181 53.371 1.00 45.82 64 LYS E N 1
ATOM 9242 C CA . LYS E 1 67 ? 11.764 82.333 53.399 1.00 45.42 64 LYS E CA 1
ATOM 9243 C C . LYS E 1 67 ? 11.661 83.222 52.132 1.00 45.13 64 LYS E C 1
ATOM 9244 O O . LYS E 1 67 ? 11.976 84.406 52.177 1.00 47.24 64 LYS E O 1
ATOM 9250 N N . TYR E 1 68 ? 11.243 82.648 51.005 1.00 43.13 65 TYR E N 1
ATOM 9251 C CA . TYR E 1 68 ? 11.177 83.380 49.732 1.00 40.79 65 TYR E CA 1
ATOM 9252 C C . TYR E 1 68 ? 9.766 83.359 49.199 1.00 39.77 65 TYR E C 1
ATOM 9253 O O . TYR E 1 68 ? 9.317 82.365 48.632 1.00 40.53 65 TYR E O 1
ATOM 9262 N N . SER E 1 69 ? 9.071 84.464 49.412 1.00 42.44 66 SER E N 1
ATOM 9263 C CA . SER E 1 69 ? 7.665 84.576 49.074 1.00 45.99 66 SER E CA 1
ATOM 9264 C C . SER E 1 69 ? 7.401 84.516 47.571 1.00 42.59 66 SER E C 1
ATOM 9265 O O . SER E 1 69 ? 6.265 84.348 47.153 1.00 46.16 66 SER E O 1
ATOM 9268 N N . ASP E 1 70 ? 8.437 84.668 46.758 1.00 41.84 67 ASP E N 1
ATOM 9269 C CA . ASP E 1 70 ? 8.277 84.576 45.309 1.00 42.38 67 ASP E CA 1
ATOM 9270 C C . ASP E 1 70 ? 8.081 83.140 44.822 1.00 39.09 67 ASP E C 1
ATOM 9271 O O . ASP E 1 70 ? 7.608 82.911 43.706 1.00 37.51 67 ASP E O 1
ATOM 9276 N N . VAL E 1 71 ? 8.466 82.170 45.646 1.00 35.31 68 VAL E N 1
ATOM 9277 C CA . VAL E 1 71 ? 8.246 80.778 45.303 1.00 36.34 68 VAL E CA 1
ATOM 9278 C C . VAL E 1 71 ? 6.777 80.394 45.496 1.00 37.02 68 VAL E C 1
ATOM 9279 O O . VAL E 1 71 ? 6.231 80.492 46.594 1.00 40.33 68 VAL E O 1
ATOM 9283 N N . MET E 1 72 ? 6.127 80.003 44.408 1.00 36.50 69 MET E N 1
ATOM 9284 C CA . MET E 1 72 ? 4.697 79.715 44.443 1.00 39.18 69 MET E CA 1
ATOM 9285 C C . MET E 1 72 ? 4.415 78.225 44.588 1.00 41.55 69 MET E C 1
ATOM 9286 O O . MET E 1 72 ? 3.347 77.834 45.031 1.00 43.30 69 MET E O 1
ATOM 9291 N N . LEU E 1 73 ? 5.360 77.406 44.149 1.00 35.96 70 LEU E N 1
ATOM 9292 C CA . LEU E 1 73 ? 5.160 75.967 44.073 1.00 34.35 70 LEU E CA 1
ATOM 9293 C C . LEU E 1 73 ? 6.506 75.269 44.034 1.00 34.23 70 LEU E C 1
ATOM 9294 O O . LEU E 1 73 ? 7.448 75.756 43.410 1.00 32.35 70 LEU E O 1
ATOM 9299 N N . ALA E 1 74 ? 6.589 74.138 44.730 1.00 35.53 71 ALA E N 1
ATOM 9300 C CA . ALA E 1 74 ? 7.770 73.301 44.721 1.00 29.43 71 ALA E CA 1
ATOM 9301 C C . ALA E 1 74 ? 7.325 71.867 44.543 1.00 33.42 71 ALA E C 1
ATOM 9302 O O . ALA E 1 74 ? 6.305 71.486 45.084 1.00 36.06 71 ALA E O 1
ATOM 9304 N N . TYR E 1 75 ? 8.068 71.082 43.771 1.00 30.34 72 TYR E N 1
ATOM 9305 C CA . TYR E 1 75 ? 7.759 69.675 43.595 1.00 28.14 72 TYR E CA 1
ATOM 9306 C C . TYR E 1 75 ? 9.020 68.854 43.794 1.00 30.16 72 TYR E C 1
ATOM 9307 O O . TYR E 1 75 ? 10.070 69.168 43.237 1.00 30.98 72 TYR E O 1
ATOM 9316 N N . GLY E 1 76 ? 8.929 67.817 44.616 1.00 29.99 73 GLY E N 1
ATOM 9317 C CA . GLY E 1 76 ? 10.091 66.997 44.895 1.00 29.26 73 GLY E CA 1
ATOM 9318 C C . GLY E 1 76 ? 9.818 65.512 44.865 1.00 32.51 73 GLY E C 1
ATOM 9319 O O . GLY E 1 76 ? 8.715 65.056 45.158 1.00 34.27 73 GLY E O 1
ATOM 9320 N N . ASP E 1 77 ? 10.844 64.760 44.505 1.00 30.25 74 ASP E N 1
ATOM 9321 C CA . ASP E 1 77 ? 10.854 63.326 44.678 1.00 31.34 74 ASP E CA 1
ATOM 9322 C C . ASP E 1 77 ? 12.315 62.944 44.605 1.00 32.75 74 ASP E C 1
ATOM 9323 O O . ASP E 1 77 ? 13.111 63.697 44.048 1.00 32.21 74 ASP E O 1
ATOM 9328 N N . SER E 1 78 ? 12.671 61.809 45.193 1.00 28.94 75 SER E N 1
ATOM 9329 C CA . SER E 1 78 ? 14.047 61.356 45.180 1.00 29.76 75 SER E CA 1
ATOM 9330 C C . SER E 1 78 ? 14.977 62.439 45.761 1.00 27.85 75 SER E C 1
ATOM 9331 O O . SER E 1 78 ? 14.735 62.973 46.846 1.00 29.10 75 SER E O 1
ATOM 9334 N N . ASP E 1 79 ? 16.044 62.765 45.049 1.00 27.72 76 ASP E N 1
ATOM 9335 C CA . ASP E 1 79 ? 16.966 63.769 45.552 1.00 25.99 76 ASP E CA 1
ATOM 9336 C C . ASP E 1 79 ? 16.815 65.114 44.857 1.00 26.14 76 ASP E C 1
ATOM 9337 O O . ASP E 1 79 ? 17.745 65.915 44.859 1.00 26.02 76 ASP E O 1
ATOM 9342 N N . GLU E 1 80 ? 15.637 65.395 44.312 1.00 24.20 77 GLU E N 1
ATOM 9343 C CA . GLU E 1 80 ? 15.473 66.621 43.549 1.00 26.90 77 GLU E CA 1
ATOM 9344 C C . GLU E 1 80 ? 14.321 67.454 44.071 1.00 27.65 77 GLU E C 1
ATOM 9345 O O . GLU E 1 80 ? 13.372 66.941 44.665 1.00 27.21 77 GLU E O 1
ATOM 9351 N N . TYR E 1 81 ? 14.428 68.757 43.873 1.00 27.99 78 TYR E N 1
ATOM 9352 C CA . TYR E 1 81 ? 13.315 69.656 44.118 1.00 27.60 78 TYR E CA 1
ATOM 9353 C C . TYR E 1 81 ? 13.280 70.727 43.044 1.00 26.65 78 TYR E C 1
ATOM 9354 O O . TYR E 1 81 ? 14.319 71.224 42.608 1.00 27.01 78 TYR E O 1
ATOM 9363 N N . SER E 1 82 ? 12.079 71.049 42.592 1.00 27.65 79 SER E N 1
ATOM 9364 C CA . SER E 1 82 ? 11.893 72.113 41.605 1.00 26.92 79 SER E CA 1
ATOM 9365 C C . SER E 1 82 ? 11.086 73.221 42.216 1.00 29.69 79 SER E C 1
ATOM 9366 O O . SER E 1 82 ? 10.043 72.974 42.810 1.00 29.16 79 SER E O 1
ATOM 9369 N N . PHE E 1 83 ? 11.540 74.446 42.040 1.00 30.34 80 PHE E N 1
ATOM 9370 C CA . PHE E 1 83 ? 10.851 75.592 42.596 1.00 28.88 80 PHE E CA 1
ATOM 9371 C C . PHE E 1 83 ? 10.341 76.528 41.510 1.00 31.67 80 PHE E C 1
ATOM 9372 O O . PHE E 1 83 ? 11.108 76.982 40.669 1.00 29.68 80 PHE E O 1
ATOM 9380 N N . LEU E 1 84 ? 9.050 76.838 41.549 1.00 30.78 81 LEU E N 1
ATOM 9381 C CA . LEU E 1 84 ? 8.483 77.816 40.633 1.00 31.35 81 LEU E CA 1
ATOM 9382 C C . LEU E 1 84 ? 8.518 79.216 41.235 1.00 33.83 81 LEU E C 1
ATOM 9383 O O . LEU E 1 84 ? 7.949 79.460 42.293 1.00 35.70 81 LEU E O 1
ATOM 9388 N N . LEU E 1 85 ? 9.205 80.132 40.569 1.00 35.68 82 LEU E N 1
ATOM 9389 C CA . LEU E 1 85 ? 9.192 81.547 40.938 1.00 35.01 82 LEU E CA 1
ATOM 9390 C C . LEU E 1 85 ? 8.167 82.292 40.082 1.00 34.31 82 LEU E C 1
ATOM 9391 O O . LEU E 1 85 ? 8.061 82.024 38.889 1.00 34.97 82 LEU E O 1
ATOM 9396 N N . ARG E 1 86 ? 7.381 83.179 40.688 1.00 36.39 83 ARG E N 1
ATOM 9397 C CA . ARG E 1 86 ? 6.362 83.928 39.953 1.00 39.22 83 ARG E CA 1
ATOM 9398 C C . ARG E 1 86 ? 7.050 84.782 38.891 1.00 39.97 83 ARG E C 1
ATOM 9399 O O . ARG E 1 86 ? 8.161 85.260 39.124 1.00 37.99 83 ARG E O 1
ATOM 9407 N N . LYS E 1 87 ? 6.391 84.999 37.747 1.00 41.34 84 LYS E N 1
ATOM 9408 C CA . LYS E 1 87 ? 7.098 85.534 36.572 1.00 42.40 84 LYS E CA 1
ATOM 9409 C C . LYS E 1 87 ? 7.621 86.945 36.732 1.00 41.84 84 LYS E C 1
ATOM 9410 O O . LYS E 1 87 ? 8.572 87.321 36.054 1.00 43.64 84 LYS E O 1
ATOM 9416 N N . ASN E 1 88 ? 7.035 87.724 37.630 1.00 44.47 85 ASN E N 1
ATOM 9417 C CA . ASN E 1 88 ? 7.521 89.087 37.819 1.00 45.47 85 ASN E CA 1
ATOM 9418 C C . ASN E 1 88 ? 8.425 89.234 39.029 1.00 43.50 85 ASN E C 1
ATOM 9419 O O . ASN E 1 88 ? 8.655 90.333 39.514 1.00 47.10 85 ASN E O 1
ATOM 9424 N N . CYS E 1 89 ? 8.964 88.101 39.465 1.00 41.29 86 CYS E N 1
ATOM 9425 C CA . CYS E 1 89 ? 9.952 88.015 40.529 1.00 40.46 86 CYS E CA 1
ATOM 9426 C C . CYS E 1 89 ? 11.154 88.916 40.312 1.00 39.93 86 CYS E C 1
ATOM 9427 O O . CYS E 1 89 ? 11.744 88.898 39.233 1.00 41.88 86 CYS E O 1
ATOM 9430 N N . GLN E 1 90 ? 11.538 89.682 41.332 1.00 39.09 87 GLN E N 1
ATOM 9431 C CA . GLN E 1 90 ? 12.698 90.578 41.222 1.00 39.71 87 GLN E CA 1
ATOM 9432 C C . GLN E 1 90 ? 13.747 90.206 42.275 1.00 40.29 87 GLN E C 1
ATOM 9433 O O . GLN E 1 90 ? 14.653 90.971 42.577 1.00 38.78 87 GLN E O 1
ATOM 9439 N N . LEU E 1 91 ? 13.614 89.015 42.838 1.00 39.00 88 LEU E N 1
ATOM 9440 C CA . LEU E 1 91 ? 14.613 88.512 43.758 1.00 35.51 88 LEU E CA 1
ATOM 9441 C C . LEU E 1 91 ? 16.016 88.585 43.145 1.00 37.71 88 LEU E C 1
ATOM 9442 O O . LEU E 1 91 ? 16.283 87.965 42.107 1.00 36.64 88 LEU E O 1
ATOM 9447 N N . TYR E 1 92 ? 16.897 89.338 43.803 1.00 37.05 89 TYR E N 1
ATOM 9448 C CA . TYR E 1 92 ? 18.275 89.569 43.360 1.00 36.27 89 TYR E CA 1
ATOM 9449 C C . TYR E 1 92 ? 18.390 90.096 41.938 1.00 39.47 89 TYR E C 1
ATOM 9450 O O . TYR E 1 92 ? 19.343 89.753 41.238 1.00 38.90 89 TYR E O 1
ATOM 9459 N N . GLU E 1 93 ? 17.439 90.933 41.529 1.00 38.44 90 GLU E N 1
ATOM 9460 C CA . GLU E 1 93 ? 17.405 91.507 40.189 1.00 40.19 90 GLU E CA 1
ATOM 9461 C C . GLU E 1 93 ? 17.437 90.422 39.104 1.00 38.51 90 GLU E C 1
ATOM 9462 O O . GLU E 1 93 ? 18.020 90.621 38.053 1.00 39.08 90 GLU E O 1
ATOM 9468 N N . ARG E 1 94 ? 16.852 89.264 39.404 1.00 38.46 91 ARG E N 1
ATOM 9469 C CA . ARG E 1 94 ? 16.781 88.140 38.473 1.00 34.67 91 ARG E CA 1
ATOM 9470 C C . ARG E 1 94 ? 18.163 87.695 37.997 1.00 33.21 91 ARG E C 1
ATOM 9471 O O . ARG E 1 94 ? 18.302 87.163 36.897 1.00 33.63 91 ARG E O 1
ATOM 9479 N N . ARG E 1 95 ? 19.183 87.947 38.807 1.00 32.24 92 ARG E N 1
ATOM 9480 C CA . ARG E 1 95 ? 20.536 87.495 38.486 1.00 34.15 92 ARG E CA 1
ATOM 9481 C C . ARG E 1 95 ? 20.689 85.969 38.683 1.00 34.21 92 ARG E C 1
ATOM 9482 O O . ARG E 1 95 ? 20.544 85.444 39.811 1.00 33.45 92 ARG E O 1
ATOM 9490 N N . GLU E 1 96 ? 21.025 85.287 37.591 1.00 29.63 93 GLU E N 1
ATOM 9491 C CA . GLU E 1 96 ? 21.099 83.837 37.541 1.00 30.07 93 GLU E CA 1
ATOM 9492 C C . GLU E 1 96 ? 22.140 83.286 38.509 1.00 30.14 93 GLU E C 1
ATOM 9493 O O . GLU E 1 96 ? 21.930 82.250 39.109 1.00 29.02 93 GLU E O 1
ATOM 9499 N N . MET E 1 97 ? 23.277 83.964 38.600 1.00 28.53 94 MET E N 1
ATOM 9500 C CA . MET E 1 97 ? 24.338 83.578 39.501 1.00 29.54 94 MET E CA 1
ATOM 9501 C C . MET E 1 97 ? 23.839 83.600 40.965 1.00 32.80 94 MET E C 1
ATOM 9502 O O . MET E 1 97 ? 24.121 82.681 41.724 1.00 31.07 94 MET E O 1
ATOM 9507 N N . LYS E 1 98 ? 23.116 84.655 41.352 1.00 30.48 95 LYS E N 1
ATOM 9508 C CA . LYS E 1 98 ? 22.613 84.788 42.727 1.00 32.84 95 LYS E CA 1
ATOM 9509 C C . LYS E 1 98 ? 21.524 83.763 43.023 1.00 31.64 95 LYS E C 1
ATOM 9510 O O . LYS E 1 98 ? 21.561 83.071 44.045 1.00 30.73 95 LYS E O 1
ATOM 9516 N N . LEU E 1 99 ? 20.561 83.667 42.109 1.00 30.24 96 LEU E N 1
ATOM 9517 C CA . LEU E 1 99 ? 19.426 82.766 42.271 1.00 29.14 96 LEU E CA 1
ATOM 9518 C C . LEU E 1 99 ? 19.880 81.306 42.368 1.00 29.69 96 LEU E C 1
ATOM 9519 O O . LEU E 1 99 ? 19.361 80.554 43.181 1.00 29.18 96 LEU E O 1
ATOM 9524 N N . THR E 1 100 ? 20.820 80.892 41.526 1.00 25.59 97 THR E N 1
ATOM 9525 C CA . THR E 1 100 ? 21.211 79.496 41.507 1.00 25.68 97 THR E CA 1
ATOM 9526 C C . THR E 1 100 ? 22.148 79.122 42.651 1.00 26.07 97 THR E C 1
ATOM 9527 O O . THR E 1 100 ? 21.940 78.104 43.292 1.00 26.89 97 THR E O 1
ATOM 9531 N N . THR E 1 101 ? 23.155 79.937 42.937 1.00 26.04 98 THR E N 1
ATOM 9532 C CA . THR E 1 101 ? 24.111 79.537 43.963 1.00 29.11 98 THR E CA 1
ATOM 9533 C C . THR E 1 101 ? 23.546 79.693 45.383 1.00 29.83 98 THR E C 1
ATOM 9534 O O . THR E 1 101 ? 23.958 78.983 46.300 1.00 30.37 98 THR E O 1
ATOM 9538 N N . LEU E 1 102 ? 22.582 80.583 45.559 1.00 26.66 99 LEU E N 1
ATOM 9539 C CA . LEU E 1 102 ? 21.905 80.688 46.834 1.00 30.15 99 LEU E CA 1
ATOM 9540 C C . LEU E 1 102 ? 20.912 79.529 47.033 1.00 32.49 99 LEU E C 1
ATOM 9541 O O . LEU E 1 102 ? 20.813 78.972 48.133 1.00 31.91 99 LEU E O 1
ATOM 9546 N N . PHE E 1 103 ? 20.186 79.132 45.996 1.00 31.74 100 PHE E N 1
ATOM 9547 C CA . PHE E 1 103 ? 19.299 77.979 46.161 1.00 30.16 100 PHE E CA 1
ATOM 9548 C C . PHE E 1 103 ? 20.090 76.721 46.434 1.00 29.62 100 PHE E C 1
ATOM 9549 O O . PHE E 1 103 ? 19.660 75.896 47.246 1.00 31.72 100 PHE E O 1
ATOM 9557 N N . SER E 1 104 ? 21.228 76.530 45.776 1.00 26.76 101 SER E N 1
ATOM 9558 C CA . SER E 1 104 ? 21.996 75.317 46.084 1.00 28.93 101 SER E CA 1
ATOM 9559 C C . SER E 1 104 ? 22.627 75.414 47.490 1.00 27.15 101 SER E C 1
ATOM 9560 O O . SER E 1 104 ? 22.727 74.427 48.183 1.00 29.11 101 SER E O 1
ATOM 9563 N N . SER E 1 105 ? 23.037 76.605 47.902 1.00 27.24 102 SER E N 1
ATOM 9564 C CA . SER E 1 105 ? 23.603 76.814 49.229 1.00 28.68 102 SER E CA 1
ATOM 9565 C C . SER E 1 105 ? 22.552 76.616 50.329 1.00 30.65 102 SER E C 1
ATOM 9566 O O . SER E 1 105 ? 22.779 75.846 51.276 1.00 27.78 102 SER E O 1
ATOM 9569 N N . LEU E 1 106 ? 21.386 77.257 50.178 1.00 31.27 103 LEU E N 1
ATOM 9570 C CA . LEU E 1 106 ? 20.292 77.067 51.137 1.00 29.70 103 LEU E CA 1
ATOM 9571 C C . LEU E 1 106 ? 19.845 75.615 51.270 1.00 32.03 103 LEU E C 1
ATOM 9572 O O . LEU E 1 106 ? 19.739 75.126 52.388 1.00 32.41 103 LEU E O 1
ATOM 9577 N N . MET E 1 107 ? 19.598 74.920 50.154 1.00 30.95 104 MET E N 1
ATOM 9578 C CA . MET E 1 107 ? 19.137 73.533 50.240 1.00 29.37 104 MET E CA 1
ATOM 9579 C C . MET E 1 107 ? 20.161 72.666 50.908 1.00 27.61 104 MET E C 1
ATOM 9580 O O . MET E 1 107 ? 19.828 71.811 51.708 1.00 29.00 104 MET E O 1
ATOM 9585 N N . SER E 1 108 ? 21.421 72.902 50.590 1.00 27.28 105 SER E N 1
ATOM 9586 C CA . SER E 1 108 ? 22.490 72.108 51.172 1.00 28.33 105 SER E CA 1
ATOM 9587 C C . SER E 1 108 ? 22.521 72.275 52.699 1.00 31.33 105 SER E C 1
ATOM 9588 O O . SER E 1 108 ? 22.560 71.283 53.444 1.00 32.22 105 SER E O 1
ATOM 9591 N N . THR E 1 109 ? 22.456 73.523 53.160 1.00 31.50 106 THR E N 1
ATOM 9592 C CA . THR E 1 109 ? 22.576 73.800 54.585 1.00 32.31 106 THR E CA 1
ATOM 9593 C C . THR E 1 109 ? 21.311 73.398 55.345 1.00 31.26 106 THR E C 1
ATOM 9594 O O . THR E 1 109 ? 21.410 72.794 56.410 1.00 33.55 106 THR E O 1
ATOM 9598 N N . TYR E 1 110 ? 20.136 73.657 54.782 1.00 30.19 107 TYR E N 1
ATOM 9599 C CA . TYR E 1 110 ? 18.901 73.179 55.390 1.00 30.90 107 TYR E CA 1
ATOM 9600 C C . TYR E 1 110 ? 18.928 71.676 55.495 1.00 35.55 107 TYR E C 1
ATOM 9601 O O . TYR E 1 110 ? 18.500 71.118 56.516 1.00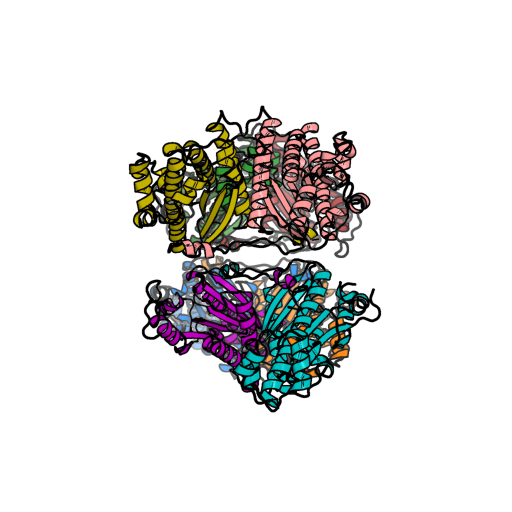 36.96 107 TYR E O 1
ATOM 9610 N N . TYR E 1 111 ? 19.454 71.020 54.455 1.00 31.10 108 TYR E N 1
ATOM 9611 C CA . TYR E 1 111 ? 19.538 69.561 54.441 1.00 29.70 108 TYR E CA 1
ATOM 9612 C C . TYR E 1 111 ? 20.464 69.065 55.559 1.00 31.84 108 TYR E C 1
ATOM 9613 O O . TYR E 1 111 ? 20.113 68.129 56.276 1.00 31.98 108 TYR E O 1
ATOM 9622 N N . MET E 1 112 ? 21.646 69.663 55.698 1.00 29.84 109 MET E N 1
ATOM 9623 C CA . MET E 1 112 ? 22.523 69.284 56.803 1.00 32.91 109 MET E CA 1
ATOM 9624 C C . MET E 1 112 ? 21.882 69.515 58.169 1.00 36.79 109 MET E C 1
ATOM 9625 O O . MET E 1 112 ? 22.037 68.685 59.073 1.00 37.57 109 MET E O 1
ATOM 9630 N N . TYR E 1 113 ? 21.197 70.646 58.336 1.00 35.78 110 TYR E N 1
ATOM 9631 C CA . TYR E 1 113 ? 20.517 70.929 59.607 1.00 37.80 110 TYR E CA 1
ATOM 9632 C C . TYR E 1 113 ? 19.440 69.880 59.878 1.00 38.85 110 TYR E C 1
ATOM 9633 O O . TYR E 1 113 ? 19.397 69.306 60.951 1.00 42.70 110 TYR E O 1
ATOM 9642 N N . PHE E 1 114 ? 18.555 69.633 58.915 1.00 34.23 111 PHE E N 1
ATOM 9643 C CA . PHE E 1 114 ? 17.487 68.678 59.175 1.00 35.74 111 PHE E CA 1
ATOM 9644 C C . PHE E 1 114 ? 18.020 67.264 59.278 1.00 38.97 111 PHE E C 1
ATOM 9645 O O . PHE E 1 114 ? 17.465 66.457 60.023 1.00 40.63 111 PHE E O 1
ATOM 9653 N N . TRP E 1 115 ? 19.120 66.968 58.591 1.00 37.04 112 TRP E N 1
ATOM 9654 C CA . TRP E 1 115 ? 19.704 65.644 58.731 1.00 37.54 112 TRP E CA 1
ATOM 9655 C C . TRP E 1 115 ? 20.160 65.398 60.183 1.00 39.41 112 TRP E C 1
ATOM 9656 O O . TRP E 1 115 ? 19.847 64.360 60.765 1.00 40.84 112 TRP E O 1
ATOM 9667 N N . SER E 1 116 ? 20.844 66.365 60.789 1.00 39.50 113 SER E N 1
ATOM 9668 C CA . SER E 1 116 ? 21.371 66.154 62.133 1.00 43.71 113 SER E CA 1
ATOM 9669 C C . SER E 1 116 ? 20.245 65.990 63.153 1.00 44.86 113 SER E C 1
ATOM 9670 O O . SER E 1 116 ? 20.470 65.449 64.235 1.00 48.35 113 SER E O 1
ATOM 9673 N N . GLN E 1 117 ? 19.049 66.477 62.825 1.00 44.69 114 GLN E N 1
ATOM 9674 C CA . GLN E 1 117 ? 17.895 66.259 63.686 1.00 44.31 114 GLN E CA 1
ATOM 9675 C C . GLN E 1 117 ? 17.263 64.868 63.499 1.00 47.16 114 GLN E C 1
ATOM 9676 O O . GLN E 1 117 ? 17.039 64.158 64.479 1.00 54.51 114 GLN E O 1
ATOM 9682 N N . TYR E 1 118 ? 17.024 64.452 62.254 1.00 46.08 115 TYR E N 1
ATOM 9683 C CA . TYR E 1 118 ? 16.311 63.193 61.981 1.00 45.50 115 TYR E CA 1
ATOM 9684 C C . TYR E 1 118 ? 17.188 61.963 62.139 1.00 45.33 115 TYR E C 1
ATOM 9685 O O . TYR E 1 118 ? 16.695 60.868 62.372 1.00 45.62 115 TYR E O 1
ATOM 9694 N N . PHE E 1 119 ? 18.491 62.141 61.998 1.00 44.18 116 PHE E N 1
ATOM 9695 C CA . PHE E 1 119 ? 19.397 61.024 62.144 1.00 41.37 116 PHE E CA 1
ATOM 9696 C C . PHE E 1 119 ? 20.499 61.309 63.175 1.00 46.84 116 PHE E C 1
ATOM 9697 O O . PHE E 1 119 ? 21.678 61.360 62.832 1.00 47.37 116 PHE E O 1
ATOM 9705 N N . PRO E 1 120 ? 20.121 61.462 64.447 1.00 50.58 117 PRO E N 1
ATOM 9706 C CA . PRO E 1 120 ? 21.101 61.747 65.505 1.00 49.94 117 PRO E CA 1
ATOM 9707 C C . PRO E 1 120 ? 22.134 60.633 65.618 1.00 52.50 117 PRO E C 1
ATOM 9708 O O . PRO E 1 120 ? 23.241 60.828 66.124 1.00 51.80 117 PRO E O 1
ATOM 9712 N N . ASP E 1 121 ? 21.747 59.456 65.141 1.00 52.41 118 ASP E N 1
ATOM 9713 C CA . ASP E 1 121 ? 22.594 58.286 65.203 1.00 53.32 118 ASP E CA 1
ATOM 9714 C C . ASP E 1 121 ? 23.535 58.180 63.998 1.00 53.45 118 ASP E C 1
ATOM 9715 O O . ASP E 1 121 ? 24.475 57.382 64.011 1.00 52.02 118 ASP E O 1
ATOM 9720 N N . LYS E 1 122 ? 23.307 59.012 62.980 1.00 52.08 119 LYS E N 1
ATOM 9721 C CA . LYS E 1 122 ? 24.135 59.013 61.777 1.00 46.80 119 LYS E CA 1
ATOM 9722 C C . LYS E 1 122 ? 24.808 60.360 61.562 1.00 45.80 119 LYS E C 1
ATOM 9723 O O . LYS E 1 122 ? 24.428 61.111 60.657 1.00 41.58 119 LYS E O 1
ATOM 9729 N N . PRO E 1 123 ? 25.835 60.664 62.367 1.00 47.36 120 PRO E N 1
ATOM 9730 C CA . PRO E 1 123 ? 26.506 61.958 62.164 1.00 45.46 120 PRO E CA 1
ATOM 9731 C C . PRO E 1 123 ? 27.064 62.084 60.746 1.00 43.94 120 PRO E C 1
ATOM 9732 O O . PRO E 1 123 ? 27.478 61.074 60.184 1.00 43.47 120 PRO E O 1
ATOM 9736 N N . LEU E 1 124 ? 27.040 63.281 60.162 1.00 40.45 121 LEU E N 1
ATOM 9737 C CA . LEU E 1 124 ? 27.535 63.438 58.806 1.00 38.36 121 LEU E CA 1
ATOM 9738 C C . LEU E 1 124 ? 29.050 63.354 58.759 1.00 37.95 121 LEU E C 1
ATOM 9739 O O . LEU E 1 124 ? 29.736 63.913 59.591 1.00 43.58 121 LEU E O 1
ATOM 9744 N N . HIS E 1 125 ? 29.560 62.648 57.763 1.00 38.38 122 HIS E N 1
ATOM 9745 C CA . HIS E 1 125 ? 30.991 62.495 57.573 1.00 38.05 122 HIS E CA 1
ATOM 9746 C C . HIS E 1 125 ? 31.526 63.550 56.601 1.00 38.10 122 HIS E C 1
ATOM 9747 O O . HIS E 1 125 ? 30.864 63.932 55.624 1.00 36.64 122 HIS E O 1
ATOM 9754 N N . ILE E 1 126 ? 32.735 64.014 56.872 1.00 38.64 123 ILE E N 1
ATOM 9755 C CA . ILE E 1 126 ? 33.300 65.122 56.132 1.00 39.39 123 ILE E CA 1
ATOM 9756 C C . ILE E 1 126 ? 33.436 64.804 54.631 1.00 38.73 123 ILE E C 1
ATOM 9757 O O . ILE E 1 126 ? 33.429 65.709 53.799 1.00 36.48 123 ILE E O 1
ATOM 9762 N N . ASP E 1 127 ? 33.519 63.526 54.280 1.00 39.56 124 ASP E N 1
ATOM 9763 C CA . ASP E 1 127 ? 33.673 63.162 52.869 1.00 38.39 124 ASP E CA 1
ATOM 9764 C C . ASP E 1 127 ? 32.355 62.772 52.211 1.00 37.05 124 ASP E C 1
ATOM 9765 O O . ASP E 1 127 ? 32.340 62.361 51.060 1.00 38.59 124 ASP E O 1
ATOM 9770 N N . HIS E 1 128 ? 31.256 62.880 52.951 1.00 35.62 125 HIS E N 1
ATOM 9771 C CA . HIS E 1 128 ? 29.928 62.599 52.419 1.00 32.47 125 HIS E CA 1
ATOM 9772 C C . HIS E 1 128 ? 28.892 63.589 52.934 1.00 32.86 125 HIS E C 1
ATOM 9773 O O . HIS E 1 128 ? 27.907 63.202 53.574 1.00 33.92 125 HIS E O 1
ATOM 9780 N N . LEU E 1 129 ? 29.141 64.876 52.685 1.00 34.14 126 LEU E N 1
ATOM 9781 C CA . LEU E 1 129 ? 28.175 65.920 53.030 1.00 32.24 126 LEU E CA 1
ATOM 9782 C C . LEU E 1 129 ? 27.202 66.042 51.866 1.00 33.57 126 LEU E C 1
ATOM 9783 O O . LEU E 1 129 ? 27.557 65.733 50.731 1.00 32.51 126 LEU E O 1
ATOM 9788 N N . PRO E 1 130 ? 25.962 66.473 52.150 1.00 32.06 127 PRO E N 1
ATOM 9789 C CA . PRO E 1 130 ? 24.939 66.548 51.102 1.00 30.24 127 PRO E CA 1
ATOM 9790 C C . PRO E 1 130 ? 25.084 67.805 50.261 1.00 32.83 127 PRO E C 1
ATOM 9791 O O . PRO E 1 130 ? 24.859 68.907 50.771 1.00 33.32 127 PRO E O 1
ATOM 9795 N N . ASN E 1 131 ? 25.481 67.634 49.004 1.00 32.93 128 ASN E N 1
ATOM 9796 C CA . ASN E 1 131 ? 25.643 68.751 48.094 1.00 30.14 128 ASN E CA 1
ATOM 9797 C C . ASN E 1 131 ? 24.598 68.722 47.004 1.00 28.82 128 ASN E C 1
ATOM 9798 O O . ASN E 1 131 ? 24.128 67.649 46.618 1.00 30.30 128 ASN E O 1
ATOM 9803 N N . PHE E 1 132 ? 24.239 69.907 46.522 1.00 27.29 129 PHE E N 1
ATOM 9804 C CA . PHE E 1 132 ? 23.217 70.074 45.485 1.00 27.34 129 PHE E CA 1
ATOM 9805 C C . PHE E 1 132 ? 23.725 70.979 44.374 1.00 28.90 129 PHE E C 1
ATOM 9806 O O . PHE E 1 132 ? 24.465 71.926 44.639 1.00 28.90 129 PHE E O 1
ATOM 9814 N N . ASP E 1 133 ? 23.343 70.677 43.133 1.00 25.36 130 ASP E N 1
ATOM 9815 C CA . ASP E 1 133 ? 23.529 71.631 42.050 1.00 27.25 130 ASP E CA 1
ATOM 9816 C C . ASP E 1 133 ? 22.227 72.429 41.991 1.00 26.96 130 ASP E C 1
ATOM 9817 O O . ASP E 1 133 ? 21.288 72.129 42.737 1.00 28.23 130 ASP E O 1
ATOM 9822 N N . ALA E 1 134 ? 22.155 73.433 41.134 1.00 26.15 131 ALA E N 1
ATOM 9823 C CA . ALA E 1 134 ? 20.920 74.189 40.952 1.00 26.41 131 ALA E CA 1
ATOM 9824 C C . ALA E 1 134 ? 20.996 74.870 39.615 1.00 23.15 131 ALA E C 1
ATOM 9825 O O . ALA E 1 134 ? 22.004 75.462 39.303 1.00 25.03 131 ALA E O 1
ATOM 9827 N N . ARG E 1 135 ? 19.933 74.823 38.833 1.00 25.27 132 ARG E N 1
ATOM 9828 C CA . ARG E 1 135 ? 19.933 75.506 37.546 1.00 23.96 132 ARG E CA 1
ATOM 9829 C C . ARG E 1 135 ? 18.648 76.291 37.450 1.00 23.36 132 ARG E C 1
ATOM 9830 O O . ARG E 1 135 ? 17.624 75.880 37.988 1.00 25.60 132 ARG E O 1
ATOM 9838 N N . ALA E 1 136 ? 18.704 77.418 36.765 1.00 24.51 133 ALA E N 1
ATOM 9839 C CA . ALA E 1 136 ? 17.518 78.211 36.502 1.00 25.12 133 ALA E CA 1
ATOM 9840 C C . ALA E 1 136 ? 17.082 77.908 35.068 1.00 27.70 133 ALA E C 1
ATOM 9841 O O . ALA E 1 136 ? 17.927 77.724 34.211 1.00 27.95 133 ALA E O 1
ATOM 9843 N N . VAL E 1 137 ? 15.782 77.747 34.847 1.00 26.57 134 VAL E N 1
ATOM 9844 C CA . VAL E 1 137 ? 15.235 77.566 33.513 1.00 27.45 134 VAL E CA 1
ATOM 9845 C C . VAL E 1 137 ? 14.077 78.543 33.300 1.00 30.07 134 VAL E C 1
ATOM 9846 O O . VAL E 1 137 ? 13.254 78.740 34.192 1.00 29.50 134 VAL E O 1
ATOM 9850 N N . LEU E 1 138 ? 14.039 79.163 32.121 1.00 30.25 135 LEU E N 1
ATOM 9851 C CA . LEU E 1 138 ? 12.980 80.103 31.744 1.00 30.78 135 LEU E CA 1
ATOM 9852 C C . LEU E 1 138 ? 11.887 79.416 30.907 1.00 32.22 135 LEU E C 1
ATOM 9853 O O . LEU E 1 138 ? 12.177 78.628 30.011 1.00 32.74 135 LEU E O 1
ATOM 9858 N N . TYR E 1 139 ? 10.633 79.708 31.217 1.00 32.87 136 TYR E N 1
ATOM 9859 C CA . TYR E 1 139 ? 9.509 79.216 30.437 1.00 31.94 136 TYR E CA 1
ATOM 9860 C C . TYR E 1 139 ? 8.599 80.402 30.161 1.00 37.97 136 TYR E C 1
ATOM 9861 O O . TYR E 1 139 ? 8.129 81.057 31.090 1.00 38.77 136 TYR E O 1
ATOM 9870 N N . PRO E 1 140 ? 8.371 80.705 28.878 1.00 38.50 137 PRO E N 1
ATOM 9871 C CA . PRO E 1 140 ? 7.671 81.946 28.528 1.00 41.01 137 PRO E CA 1
ATOM 9872 C C . PRO E 1 140 ? 6.150 81.845 28.638 1.00 43.09 137 PRO E C 1
ATOM 9873 O O . PRO E 1 140 ? 5.477 82.862 28.501 1.00 47.88 137 PRO E O 1
ATOM 9877 N N . ASP E 1 141 ? 5.626 80.641 28.845 1.00 38.83 138 ASP E N 1
ATOM 9878 C CA . ASP E 1 141 ? 4.183 80.426 28.866 1.00 41.72 138 ASP E CA 1
ATOM 9879 C C . ASP E 1 141 ? 3.815 79.388 29.932 1.00 40.99 138 ASP E C 1
ATOM 9880 O O . ASP E 1 141 ? 4.506 78.386 30.090 1.00 38.59 138 ASP E O 1
ATOM 9885 N N . PHE E 1 142 ? 2.713 79.612 30.638 1.00 41.07 139 PHE E N 1
ATOM 9886 C CA . PHE E 1 142 ? 2.353 78.757 31.756 1.00 41.19 139 PHE E CA 1
ATOM 9887 C C . PHE E 1 142 ? 2.065 77.324 31.316 1.00 38.85 139 PHE E C 1
ATOM 9888 O O . PHE E 1 142 ? 2.192 76.384 32.112 1.00 38.12 139 PHE E O 1
ATOM 9896 N N . LYS E 1 143 ? 1.692 77.144 30.055 1.00 38.28 140 LYS E N 1
ATOM 9897 C CA . LYS E 1 143 ? 1.432 75.793 29.586 1.00 39.90 140 LYS E CA 1
ATOM 9898 C C . LYS E 1 143 ? 2.723 74.982 29.657 1.00 38.49 140 LYS E C 1
ATOM 9899 O O . LYS E 1 143 ? 2.680 73.764 29.827 1.00 38.38 140 LYS E O 1
ATOM 9905 N N . HIS E 1 144 ? 3.870 75.652 29.569 1.00 33.66 141 HIS E N 1
ATOM 9906 C CA . HIS E 1 144 ? 5.133 74.940 29.691 1.00 33.02 141 HIS E CA 1
ATOM 9907 C C . HIS E 1 144 ? 5.435 74.604 31.155 1.00 33.06 141 HIS E C 1
ATOM 9908 O O . HIS E 1 144 ? 6.137 73.632 31.453 1.00 30.99 141 HIS E O 1
ATOM 9915 N N . ILE E 1 145 ? 4.899 75.411 32.066 1.00 35.21 142 ILE E N 1
ATOM 9916 C CA . ILE E 1 145 ? 5.064 75.176 33.487 1.00 34.03 142 ILE E CA 1
ATOM 9917 C C . ILE E 1 145 ? 4.287 73.916 33.906 1.00 35.07 142 ILE E C 1
ATOM 9918 O O . ILE E 1 145 ? 4.812 73.057 34.618 1.00 33.19 142 ILE E O 1
ATOM 9923 N N . ARG E 1 146 ? 3.047 73.806 33.443 1.00 33.92 143 ARG E N 1
ATOM 9924 C CA . ARG E 1 146 ? 2.260 72.598 33.650 1.00 36.29 143 ARG E CA 1
ATOM 9925 C C . ARG E 1 146 ? 2.964 71.367 33.084 1.00 34.83 143 ARG E C 1
ATOM 9926 O O . ARG E 1 146 ? 3.041 70.322 33.721 1.00 34.54 143 ARG E O 1
ATOM 9934 N N . ASN E 1 147 ? 3.469 71.484 31.875 1.00 34.14 144 ASN E N 1
ATOM 9935 C CA . ASN E 1 147 ? 4.172 70.375 31.288 1.00 32.71 144 ASN E CA 1
ATOM 9936 C C . ASN E 1 147 ? 5.476 70.054 32.004 1.00 32.54 144 ASN E C 1
ATOM 9937 O O . ASN E 1 147 ? 5.883 68.892 32.033 1.00 32.20 144 ASN E O 1
ATOM 9942 N N . TYR E 1 148 ? 6.112 71.068 32.590 1.00 29.03 145 TYR E N 1
ATOM 9943 C CA . TYR E 1 148 ? 7.343 70.851 33.339 1.00 27.88 145 TYR E CA 1
ATOM 9944 C C . TYR E 1 148 ? 7.059 69.987 34.550 1.00 30.54 145 TYR E C 1
ATOM 9945 O O . TYR E 1 148 ? 7.772 69.019 34.811 1.00 30.08 145 TYR E O 1
ATOM 9954 N N . PHE E 1 149 ? 6.038 70.345 35.317 1.00 31.45 146 PHE E N 1
ATOM 9955 C CA . PHE E 1 149 ? 5.742 69.572 36.519 1.00 31.10 146 PHE E CA 1
ATOM 9956 C C . PHE E 1 149 ? 5.154 68.197 36.175 1.00 30.32 146 PHE E C 1
ATOM 9957 O O . PHE E 1 149 ? 5.449 67.212 36.858 1.00 30.00 146 PHE E O 1
ATOM 9965 N N . SER E 1 150 ? 4.372 68.119 35.098 1.00 30.00 147 SER E N 1
ATOM 9966 C CA . SER E 1 150 ? 3.913 66.829 34.586 1.00 32.62 147 SER E CA 1
ATOM 9967 C C . SER E 1 150 ? 5.112 65.955 34.256 1.00 33.12 147 SER E C 1
ATOM 9968 O O . SER E 1 150 ? 5.129 64.764 34.560 1.00 34.21 147 SER E O 1
ATOM 9971 N N . TRP E 1 151 ? 6.108 66.564 33.630 1.00 29.49 148 TRP E N 1
ATOM 9972 C CA . TRP E 1 151 ? 7.341 65.885 33.295 1.00 27.92 148 TRP E CA 1
ATOM 9973 C C . TRP E 1 151 ? 8.018 65.252 34.521 1.00 29.31 148 TRP E C 1
ATOM 9974 O O . TRP E 1 151 ? 8.451 64.103 34.463 1.00 28.40 148 TRP E O 1
ATOM 9985 N N . ARG E 1 152 ? 8.094 66.007 35.623 1.00 30.42 149 ARG E N 1
ATOM 9986 C CA . ARG E 1 152 ? 8.795 65.553 36.817 1.00 29.92 149 ARG E CA 1
ATOM 9987 C C . ARG E 1 152 ? 7.988 64.479 37.511 1.00 31.41 149 ARG E C 1
ATOM 9988 O O . ARG E 1 152 ? 8.550 63.531 38.049 1.00 32.61 149 ARG E O 1
ATOM 9996 N N . GLN E 1 153 ? 6.667 64.613 37.477 1.00 29.33 150 GLN E N 1
ATOM 9997 C CA . GLN E 1 153 ? 5.829 63.654 38.160 1.00 32.13 150 GLN E CA 1
ATOM 9998 C C . GLN E 1 153 ? 5.758 62.326 37.387 1.00 32.54 150 GLN E C 1
ATOM 9999 O O . GLN E 1 153 ? 5.805 61.266 38.000 1.00 34.02 150 GLN E O 1
ATOM 10005 N N . VAL E 1 154 ? 5.709 62.372 36.058 1.00 30.77 151 VAL E N 1
ATOM 10006 C CA . VAL E 1 154 ? 5.780 61.145 35.260 1.00 33.22 151 VAL E CA 1
ATOM 10007 C C . VAL E 1 154 ? 7.099 60.415 35.545 1.00 31.58 151 VAL E C 1
ATOM 10008 O O . VAL E 1 154 ? 7.134 59.198 35.641 1.00 31.34 151 VAL E O 1
ATOM 10012 N N . ASP E 1 155 ? 8.174 61.177 35.697 1.00 28.96 152 ASP E N 1
ATOM 10013 C CA . ASP E 1 155 ? 9.493 60.636 36.007 1.00 30.65 152 ASP E CA 1
ATOM 10014 C C . ASP E 1 155 ? 9.510 59.974 37.392 1.00 33.26 152 ASP E C 1
ATOM 10015 O O . ASP E 1 155 ? 10.217 58.988 37.627 1.00 32.15 152 ASP E O 1
ATOM 10020 N N . CYS E 1 156 ? 8.725 60.531 38.307 1.00 32.74 153 CYS E N 1
ATOM 10021 C CA . CYS E 1 156 ? 8.563 59.958 39.629 1.00 34.75 153 CYS E CA 1
ATOM 10022 C C . CYS E 1 156 ? 7.815 58.605 39.545 1.00 33.63 153 CYS E C 1
ATOM 10023 O O . CYS E 1 156 ? 8.201 57.633 40.199 1.00 32.13 153 CYS E O 1
ATOM 10026 N N A HIS E 1 157 ? 6.761 58.572 38.731 0.55 32.76 154 HIS E N 1
ATOM 10027 N N B HIS E 1 157 ? 6.750 58.540 38.748 0.45 32.79 154 HIS E N 1
ATOM 10028 C CA A HIS E 1 157 ? 5.985 57.357 38.485 0.55 37.74 154 HIS E CA 1
ATOM 10029 C CA B HIS E 1 157 ? 6.035 57.273 38.580 0.45 37.77 154 HIS E CA 1
ATOM 10030 C C A HIS E 1 157 ? 6.885 56.242 37.947 0.55 35.95 154 HIS E C 1
ATOM 10031 C C B HIS E 1 157 ? 6.933 56.206 37.967 0.45 35.95 154 HIS E C 1
ATOM 10032 O O A HIS E 1 157 ? 6.910 55.129 38.471 0.55 36.43 154 HIS E O 1
ATOM 10033 O O B HIS E 1 157 ? 6.998 55.079 38.458 0.45 36.41 154 HIS E O 1
ATOM 10046 N N . ILE E 1 158 ? 7.615 56.561 36.885 1.00 33.64 155 ILE E N 1
ATOM 10047 C CA . ILE E 1 158 ? 8.481 55.608 36.207 1.00 34.85 155 ILE E CA 1
ATOM 10048 C C . ILE E 1 158 ? 9.599 55.095 37.118 1.00 36.11 155 ILE E C 1
ATOM 10049 O O . ILE E 1 158 ? 9.805 53.887 37.230 1.00 35.15 155 ILE E O 1
ATOM 10054 N N . ASN E 1 159 ? 10.283 56.005 37.813 1.00 37.28 156 ASN E N 1
ATOM 10055 C CA . ASN E 1 159 ? 11.416 55.605 38.650 1.00 34.76 156 ASN E CA 1
ATOM 10056 C C . ASN E 1 159 ? 10.993 54.850 39.902 1.00 33.78 156 ASN E C 1
ATOM 10057 O O . ASN E 1 159 ? 11.659 53.897 40.299 1.00 32.72 156 ASN E O 1
ATOM 10062 N N . ASN E 1 160 ? 9.878 55.236 40.509 1.00 33.38 157 ASN E N 1
ATOM 10063 C CA . ASN E 1 160 ? 9.479 54.549 41.719 1.00 34.72 157 ASN E CA 1
ATOM 10064 C C . ASN E 1 160 ? 8.997 53.141 41.425 1.00 38.20 157 ASN E C 1
ATOM 10065 O O . ASN E 1 160 ? 9.348 52.197 42.143 1.00 37.98 157 ASN E O 1
ATOM 10070 N N . LEU E 1 161 ? 8.203 52.981 40.367 1.00 36.12 158 LEU E N 1
ATOM 10071 C CA . LEU E 1 161 ? 7.750 51.642 40.000 1.00 39.12 158 LEU E CA 1
ATOM 10072 C C . LEU E 1 161 ? 8.960 50.768 39.645 1.00 39.77 158 LEU E C 1
ATOM 10073 O O . LEU E 1 161 ? 9.065 49.629 40.121 1.00 38.99 158 LEU E O 1
ATOM 10078 N N . TYR E 1 162 ? 9.896 51.314 38.868 1.00 36.18 159 TYR E N 1
ATOM 10079 C CA . TYR E 1 162 ? 11.086 50.550 38.510 1.00 35.46 159 TYR E CA 1
ATOM 10080 C C . TYR E 1 162 ? 11.886 50.188 39.770 1.00 38.91 159 TYR E C 1
ATOM 10081 O O . TYR E 1 162 ? 12.172 49.002 40.013 1.00 36.82 159 TYR E O 1
ATOM 10090 N N . ASN E 1 163 ? 12.185 51.196 40.597 1.00 37.46 160 ASN E N 1
ATOM 10091 C CA . ASN E 1 163 ? 13.018 50.978 41.769 1.00 33.99 160 ASN E CA 1
ATOM 10092 C C . ASN E 1 163 ? 12.347 50.073 42.796 1.00 35.76 160 ASN E C 1
ATOM 10093 O O . ASN E 1 163 ? 13.019 49.287 43.462 1.00 35.90 160 ASN E O 1
ATOM 10098 N N . THR E 1 164 ? 11.028 50.157 42.907 1.00 36.00 161 THR E N 1
ATOM 10099 C CA . THR E 1 164 ? 10.316 49.299 43.843 1.00 38.20 161 THR E CA 1
ATOM 10100 C C . THR E 1 164 ? 10.396 47.838 43.425 1.00 39.35 161 THR E C 1
ATOM 10101 O O . THR E 1 164 ? 10.626 46.952 44.261 1.00 37.48 161 THR E O 1
ATOM 10105 N N . THR E 1 165 ? 10.221 47.589 42.129 1.00 38.52 162 THR E N 1
ATOM 10106 C CA . THR E 1 165 ? 10.335 46.237 41.585 1.00 39.71 162 THR E CA 1
ATOM 10107 C C . THR E 1 165 ? 11.775 45.753 41.719 1.00 39.32 162 THR E C 1
ATOM 10108 O O . THR E 1 165 ? 12.026 44.653 42.211 1.00 43.32 162 THR E O 1
ATOM 10112 N N . PHE E 1 166 ? 12.713 46.602 41.308 1.00 37.91 163 PHE E N 1
ATOM 10113 C CA . PHE E 1 166 ? 14.129 46.278 41.353 1.00 35.98 163 PHE E CA 1
ATOM 10114 C C . PHE E 1 166 ? 14.552 45.835 42.748 1.00 37.59 163 PHE E C 1
ATOM 10115 O O . PHE E 1 166 ? 15.143 44.761 42.910 1.00 37.30 163 PHE E O 1
ATOM 10123 N N . TRP E 1 167 ? 14.225 46.647 43.756 1.00 38.21 164 TRP E N 1
ATOM 10124 C CA . TRP E 1 167 ? 14.740 46.381 45.098 1.00 37.41 164 TRP E CA 1
ATOM 10125 C C . TRP E 1 167 ? 14.038 45.220 45.791 1.00 38.92 164 TRP E C 1
ATOM 10126 O O . TRP E 1 167 ? 14.651 44.539 46.609 1.00 41.12 164 TRP E O 1
ATOM 10137 N N . ASN E 1 168 ? 12.789 44.954 45.433 1.00 37.57 165 ASN E N 1
ATOM 10138 C CA . ASN E 1 168 ? 12.101 43.792 45.970 1.00 42.83 165 ASN E CA 1
ATOM 10139 C C . ASN E 1 168 ? 12.634 42.489 45.355 1.00 45.19 165 ASN E C 1
ATOM 10140 O O . ASN E 1 168 ? 12.743 41.482 46.040 1.00 44.91 165 ASN E O 1
ATOM 10145 N N . LEU E 1 169 ? 12.994 42.532 44.074 1.00 41.91 166 LEU E N 1
ATOM 10146 C CA . LEU E 1 169 ? 13.677 41.418 43.427 1.00 43.11 166 LEU E CA 1
ATOM 10147 C C . LEU E 1 169 ? 15.030 41.141 44.106 1.00 44.59 166 LEU E C 1
ATOM 10148 O O . LEU E 1 169 ? 15.427 39.984 44.256 1.00 43.24 166 LEU E O 1
ATOM 10153 N N . VAL E 1 170 ? 15.741 42.201 44.491 1.00 40.67 167 VAL E N 1
ATOM 10154 C CA . VAL E 1 170 ? 17.044 42.045 45.133 1.00 40.88 167 VAL E CA 1
ATOM 10155 C C . VAL E 1 170 ? 16.940 41.623 46.616 1.00 42.82 167 VAL E C 1
ATOM 10156 O O . VAL E 1 170 ? 17.638 40.713 47.064 1.00 42.67 167 VAL E O 1
ATOM 10160 N N . LEU E 1 171 ? 16.059 42.272 47.372 1.00 43.41 168 LEU E N 1
ATOM 10161 C CA . LEU E 1 171 ? 16.016 42.052 48.815 1.00 44.40 168 LEU E CA 1
ATOM 10162 C C . LEU E 1 171 ? 15.188 40.851 49.187 1.00 45.97 168 LEU E C 1
ATOM 10163 O O . LEU E 1 171 ? 15.615 40.042 49.991 1.00 49.75 168 LEU E O 1
ATOM 10168 N N . LYS E 1 172 ? 14.023 40.705 48.576 1.00 45.14 169 LYS E N 1
ATOM 10169 C CA . LYS E 1 172 ? 13.183 39.558 48.879 1.00 49.47 169 LYS E CA 1
ATOM 10170 C C . LYS E 1 172 ? 13.607 38.309 48.121 1.00 50.75 169 LYS E C 1
ATOM 10171 O O . LYS E 1 172 ? 13.771 37.256 48.723 1.00 55.77 169 LYS E O 1
ATOM 10177 N N . LEU E 1 173 ? 13.784 38.408 46.807 1.00 50.63 170 LEU E N 1
ATOM 10178 C CA . LEU E 1 173 ? 14.124 37.220 46.018 1.00 51.10 170 LEU E CA 1
ATOM 10179 C C . LEU E 1 173 ? 15.629 36.953 45.912 1.00 48.25 170 LEU E C 1
ATOM 10180 O O . LEU E 1 173 ? 16.027 36.000 45.256 1.00 50.75 170 LEU E O 1
ATOM 10185 N N . LYS E 1 174 ? 16.452 37.781 46.556 1.00 47.43 171 LYS E N 1
ATOM 10186 C CA . LYS E 1 174 ? 17.911 37.582 46.594 1.00 47.83 171 LYS E CA 1
ATOM 10187 C C . LYS E 1 174 ? 18.578 37.462 45.218 1.00 46.79 171 LYS E C 1
ATOM 10188 O O . LYS E 1 174 ? 19.599 36.796 45.053 1.00 47.62 171 LYS E O 1
ATOM 10194 N N . MET E 1 175 ? 17.989 38.111 44.228 1.00 44.81 172 MET E N 1
ATOM 10195 C CA . MET E 1 175 ? 18.633 38.262 42.936 1.00 42.91 172 MET E CA 1
ATOM 10196 C C . MET E 1 175 ? 19.756 39.278 43.106 1.00 42.17 172 MET E C 1
ATOM 10197 O O . MET E 1 175 ? 19.626 40.210 43.898 1.00 41.91 172 MET E O 1
ATOM 10202 N N . THR E 1 176 ? 20.829 39.140 42.335 1.00 42.69 173 THR E N 1
ATOM 10203 C CA . THR E 1 176 ? 21.860 40.175 42.304 1.00 42.26 173 THR E CA 1
ATOM 10204 C C . THR E 1 176 ? 21.290 41.382 41.572 1.00 41.02 173 THR E C 1
ATOM 10205 O O . THR E 1 176 ? 20.337 41.235 40.821 1.00 37.22 173 THR E O 1
ATOM 10209 N N . PRO E 1 177 ? 21.826 42.590 41.835 1.00 40.63 174 PRO E N 1
ATOM 10210 C CA . PRO E 1 177 ? 21.389 43.772 41.069 1.00 38.49 174 PRO E CA 1
ATOM 10211 C C . PRO E 1 177 ? 21.411 43.548 39.554 1.00 35.13 174 PRO E C 1
ATOM 10212 O O . PRO E 1 177 ? 20.468 43.941 38.896 1.00 35.93 174 PRO E O 1
ATOM 10216 N N . GLN E 1 178 ? 22.459 42.927 39.022 1.00 38.12 175 GLN E N 1
ATOM 10217 C CA . GLN E 1 178 ? 22.566 42.684 37.589 1.00 40.38 175 GLN E CA 1
ATOM 10218 C C . GLN E 1 178 ? 21.460 41.744 37.079 1.00 39.89 175 GLN E C 1
ATOM 10219 O O . GLN E 1 178 ? 20.928 41.924 35.985 1.00 38.65 175 GLN E O 1
ATOM 10225 N N . GLN E 1 179 ? 21.110 40.744 37.878 1.00 38.96 176 GLN E N 1
ATOM 10226 C CA . GLN E 1 179 ? 20.089 39.788 37.473 1.00 39.62 176 GLN E CA 1
ATOM 10227 C C . GLN E 1 179 ? 18.710 40.419 37.555 1.00 40.87 176 GLN E C 1
ATOM 10228 O O . GLN E 1 179 ? 17.847 40.118 36.735 1.00 40.69 176 GLN E O 1
ATOM 10234 N N . ALA E 1 180 ? 18.517 41.313 38.529 1.00 37.85 177 ALA E N 1
ATOM 10235 C CA . ALA E 1 180 ? 17.270 42.049 38.657 1.00 37.22 177 ALA E CA 1
ATOM 10236 C C . ALA E 1 180 ? 17.080 42.937 37.445 1.00 38.53 177 ALA E C 1
ATOM 10237 O O . ALA E 1 180 ? 15.992 43.039 36.905 1.00 39.12 177 ALA E O 1
ATOM 10239 N N . GLU E 1 181 ? 18.170 43.565 37.021 1.00 38.95 178 GLU E N 1
ATOM 10240 C CA . GLU E 1 181 ? 18.151 44.467 35.887 1.00 38.11 178 GLU E CA 1
ATOM 10241 C C . GLU E 1 181 ? 17.829 43.747 34.575 1.00 40.32 178 GLU E C 1
ATOM 10242 O O . GLU E 1 181 ? 17.013 44.223 33.802 1.00 38.25 178 GLU E O 1
ATOM 10248 N N . GLN E 1 182 ? 18.444 42.589 34.354 1.00 39.86 179 GLN E N 1
ATOM 10249 C CA . GLN E 1 182 ? 18.183 41.785 33.166 1.00 40.85 179 GLN E CA 1
ATOM 10250 C C . GLN E 1 182 ? 16.727 41.319 33.145 1.00 40.04 179 GLN E C 1
ATOM 10251 O O . GLN E 1 182 ? 16.100 41.284 32.095 1.00 42.08 179 GLN E O 1
ATOM 10257 N N . ARG E 1 183 ? 16.181 40.994 34.312 1.00 41.37 180 ARG E N 1
ATOM 10258 C CA . ARG E 1 183 ? 14.795 40.558 34.413 1.00 39.66 180 ARG E CA 1
ATOM 10259 C C . ARG E 1 183 ? 13.817 41.658 34.010 1.00 43.58 180 ARG E C 1
ATOM 10260 O O . ARG E 1 183 ? 12.749 41.365 33.470 1.00 45.39 180 ARG E O 1
ATOM 10268 N N . LEU E 1 184 ? 14.192 42.915 34.267 1.00 42.91 181 LEU E N 1
ATOM 10269 C CA . LEU E 1 184 ? 13.310 44.069 34.050 1.00 43.39 181 LEU E CA 1
ATOM 10270 C C . LEU E 1 184 ? 13.458 44.740 32.663 1.00 40.87 181 LEU E C 1
ATOM 10271 O O . LEU E 1 184 ? 12.609 45.530 32.242 1.00 40.12 181 LEU E O 1
ATOM 10276 N N . MET E 1 185 ? 14.543 44.415 31.976 1.00 40.49 182 MET E N 1
ATOM 10277 C CA . MET E 1 185 ? 14.824 44.916 30.645 1.00 40.96 182 MET E CA 1
ATOM 10278 C C . MET E 1 185 ? 13.637 44.583 29.747 1.00 45.43 182 MET E C 1
ATOM 10279 O O . MET E 1 185 ? 13.274 43.419 29.643 1.00 46.83 182 MET E O 1
ATOM 10284 N N . GLY E 1 186 ? 13.039 45.580 29.096 1.00 48.19 183 GLY E N 1
ATOM 10285 C CA . GLY E 1 186 ? 11.911 45.300 28.225 1.00 48.95 183 GLY E CA 1
ATOM 10286 C C . GLY E 1 186 ? 10.543 45.448 28.870 1.00 47.96 183 GLY E C 1
ATOM 10287 O O . GLY E 1 186 ? 9.576 45.837 28.210 1.00 53.69 183 GLY E O 1
ATOM 10288 N N . THR E 1 187 ? 10.445 45.066 30.140 1.00 46.93 184 THR E N 1
ATOM 10289 C CA . THR E 1 187 ? 9.178 45.071 30.867 1.00 46.04 184 THR E CA 1
ATOM 10290 C C . THR E 1 187 ? 8.443 46.413 30.842 1.00 49.39 184 THR E C 1
ATOM 10291 O O . THR E 1 187 ? 9.052 47.482 30.860 1.00 44.71 184 THR E O 1
ATOM 10295 N N . VAL E 1 188 ? 7.120 46.329 30.783 1.00 51.33 185 VAL E N 1
ATOM 10296 C CA . VAL E 1 188 ? 6.258 47.498 30.852 1.00 49.71 185 VAL E CA 1
ATOM 10297 C C . VAL E 1 188 ? 5.653 47.620 32.245 1.00 50.59 185 VAL E C 1
ATOM 10298 O O . VAL E 1 188 ? 5.937 46.801 33.127 1.00 50.53 185 VAL E O 1
ATOM 10302 N N . ALA E 1 189 ? 4.839 48.655 32.438 1.00 51.13 186 ALA E N 1
ATOM 10303 C CA . ALA E 1 189 ? 4.296 48.985 33.750 1.00 49.47 186 ALA E CA 1
ATOM 10304 C C . ALA E 1 189 ? 3.514 47.826 34.324 1.00 53.09 186 ALA E C 1
ATOM 10305 O O . ALA E 1 189 ? 3.635 47.489 35.511 1.00 54.92 186 ALA E O 1
ATOM 10307 N N . SER E 1 190 ? 2.713 47.212 33.464 1.00 55.33 187 SER E N 1
ATOM 10308 C CA . SER E 1 190 ? 1.871 46.099 33.865 1.00 54.56 187 SER E CA 1
ATOM 10309 C C . SER E 1 190 ? 2.706 44.873 34.268 1.00 56.42 187 SER E C 1
ATOM 10310 O O . SER E 1 190 ? 2.335 44.151 35.191 1.00 57.69 187 SER E O 1
ATOM 10313 N N . ASP E 1 191 ? 3.839 44.650 33.596 1.00 53.90 188 ASP E N 1
ATOM 10314 C CA . ASP E 1 191 ? 4.779 43.584 33.990 1.00 55.43 188 ASP E CA 1
ATOM 10315 C C . ASP E 1 191 ? 5.354 43.825 35.378 1.00 54.77 188 ASP E C 1
ATOM 10316 O O . ASP E 1 191 ? 5.448 42.912 36.201 1.00 55.76 188 ASP E O 1
ATOM 10321 N N . LYS E 1 192 ? 5.768 45.064 35.619 1.00 52.84 189 LYS E N 1
ATOM 10322 C CA . LYS E 1 192 ? 6.358 45.407 36.896 1.00 50.30 189 LYS E CA 1
ATOM 10323 C C . LYS E 1 192 ? 5.318 45.221 38.003 1.00 51.67 189 LYS E C 1
ATOM 10324 O O . LYS E 1 192 ? 5.608 44.642 39.045 1.00 53.49 189 LYS E O 1
ATOM 10330 N N . ASN E 1 193 ? 4.087 45.637 37.736 1.00 54.64 190 ASN E N 1
ATOM 10331 C CA . ASN E 1 193 ? 2.993 45.451 38.684 1.00 56.89 190 ASN E CA 1
ATOM 10332 C C . ASN E 1 193 ? 2.782 43.970 38.981 1.00 58.01 190 ASN E C 1
ATOM 10333 O O . ASN E 1 193 ? 2.615 43.583 40.140 1.00 60.05 190 ASN E O 1
ATOM 10338 N N . GLU E 1 194 ? 2.822 43.147 37.930 1.00 58.42 191 GLU E N 1
ATOM 10339 C CA . GLU E 1 194 ? 2.656 41.700 38.052 1.00 61.34 191 GLU E CA 1
ATOM 10340 C C . GLU E 1 194 ? 3.795 41.066 38.824 1.00 62.27 191 GLU E C 1
ATOM 10341 O O . GLU E 1 194 ? 3.569 40.303 39.762 1.00 61.96 191 GLU E O 1
ATOM 10347 N N . ILE E 1 195 ? 5.020 41.436 38.463 1.00 57.44 192 ILE E N 1
ATOM 10348 C CA . ILE E 1 195 ? 6.202 40.918 39.135 1.00 56.85 192 ILE E CA 1
ATOM 10349 C C . ILE E 1 195 ? 6.181 41.206 40.635 1.00 57.55 192 ILE E C 1
ATOM 10350 O O . ILE E 1 195 ? 6.504 40.346 41.454 1.00 60.23 192 ILE E O 1
ATOM 10355 N N . LEU E 1 196 ? 5.776 42.418 40.993 1.00 56.68 193 LEU E N 1
ATOM 10356 C CA . LEU E 1 196 ? 5.672 42.797 42.395 1.00 59.42 193 LEU E CA 1
ATOM 10357 C C . LEU E 1 196 ? 4.631 41.978 43.147 1.00 59.68 193 LEU E C 1
ATOM 10358 O O . LEU E 1 196 ? 4.865 41.523 44.268 1.00 61.17 193 LEU E O 1
ATOM 10363 N N . PHE E 1 197 ? 3.477 41.787 42.522 1.00 62.60 194 PHE E N 1
ATOM 10364 C CA . PHE E 1 197 ? 2.361 41.139 43.201 1.00 67.78 194 PHE E CA 1
ATOM 10365 C C . PHE E 1 197 ? 2.631 39.643 43.414 1.00 67.05 194 PHE E C 1
ATOM 10366 O O . PHE E 1 197 ? 2.679 39.173 44.545 1.00 69.30 194 PHE E O 1
ATOM 10374 N N . LYS E 1 198 ? 2.818 38.902 42.333 1.00 65.11 195 LYS E N 1
ATOM 10375 C CA . LYS E 1 198 ? 2.958 37.455 42.420 1.00 68.49 195 LYS E CA 1
ATOM 10376 C C . LYS E 1 198 ? 4.287 36.945 43.004 1.00 71.57 195 LYS E C 1
ATOM 10377 O O . LYS E 1 198 ? 4.295 35.967 43.762 1.00 71.62 195 LYS E O 1
ATOM 10383 N N . GLU E 1 199 ? 5.392 37.625 42.708 1.00 68.78 196 GLU E N 1
ATOM 10384 C CA . GLU E 1 199 ? 6.709 37.131 43.113 1.00 64.95 196 GLU E CA 1
ATOM 10385 C C . GLU E 1 199 ? 7.208 37.773 44.419 1.00 65.90 196 GLU E C 1
ATOM 10386 O O . GLU E 1 199 ? 8.004 37.178 45.150 1.00 63.97 196 GLU E O 1
ATOM 10392 N N . CYS E 1 200 ? 6.742 38.981 44.716 1.00 64.80 197 CYS E N 1
ATOM 10393 C CA . CYS E 1 200 ? 7.240 39.704 45.882 1.00 63.26 197 CYS E CA 1
ATOM 10394 C C . CYS E 1 200 ? 6.207 39.875 47.013 1.00 64.55 197 CYS E C 1
ATOM 10395 O O . CYS E 1 200 ? 6.554 40.276 48.130 1.00 62.61 197 CYS E O 1
ATOM 10398 N N . GLY E 1 201 ? 4.944 39.571 46.725 1.00 66.28 198 GLY E N 1
ATOM 10399 C CA . GLY E 1 201 ? 3.870 39.717 47.700 1.00 68.29 198 GLY E CA 1
ATOM 10400 C C . GLY E 1 201 ? 3.627 41.171 48.070 1.00 66.86 198 GLY E C 1
ATOM 10401 O O . GLY E 1 201 ? 3.259 41.487 49.197 1.00 67.04 198 GLY E O 1
ATOM 10402 N N . VAL E 1 202 ? 3.836 42.054 47.101 1.00 65.18 199 VAL E N 1
ATOM 10403 C CA . VAL E 1 202 ? 3.653 43.485 47.289 1.00 64.43 199 VAL E CA 1
ATOM 10404 C C . VAL E 1 202 ? 2.584 44.040 46.356 1.00 60.83 199 VAL E C 1
ATOM 10405 O O . VAL E 1 202 ? 2.636 43.830 45.140 1.00 57.48 199 VAL E O 1
ATOM 10409 N N . ASN E 1 203 ? 1.608 44.732 46.934 1.00 61.47 200 ASN E N 1
ATOM 10410 C CA . ASN E 1 203 ? 0.630 45.465 46.142 1.00 63.78 200 ASN E CA 1
ATOM 10411 C C . ASN E 1 203 ? 1.166 46.885 45.926 1.00 59.68 200 ASN E C 1
ATOM 10412 O O . ASN E 1 203 ? 1.263 47.659 46.882 1.00 58.65 200 ASN E O 1
ATOM 10417 N N . TYR E 1 204 ? 1.541 47.202 44.683 1.00 58.10 201 TYR E N 1
ATOM 10418 C CA . TYR E 1 204 ? 2.149 48.500 44.354 1.00 56.49 201 TYR E CA 1
ATOM 10419 C C . TYR E 1 204 ? 1.206 49.663 44.615 1.00 57.10 201 TYR E C 1
ATOM 10420 O O . TYR E 1 204 ? 1.635 50.753 44.994 1.00 54.39 201 TYR E O 1
ATOM 10429 N N . ASN E 1 205 ? -0.077 49.442 44.354 1.00 59.89 202 ASN E N 1
ATOM 10430 C CA . ASN E 1 205 ? -1.078 50.476 44.568 1.00 61.08 202 ASN E CA 1
ATOM 10431 C C . ASN E 1 205 ? -1.163 50.903 46.022 1.00 60.48 202 ASN E C 1
ATOM 10432 O O . ASN E 1 205 ? -1.606 52.009 46.320 1.00 62.72 202 ASN E O 1
ATOM 10437 N N . ASN E 1 206 ? -0.726 50.029 46.923 1.00 59.40 203 ASN E N 1
ATOM 10438 C CA . ASN E 1 206 ? -0.766 50.326 48.351 1.00 60.31 203 ASN E CA 1
ATOM 10439 C C . ASN E 1 206 ? 0.491 51.001 48.882 1.00 55.50 203 ASN E C 1
ATOM 10440 O O . ASN E 1 206 ? 0.575 51.321 50.071 1.00 53.69 203 ASN E O 1
ATOM 10445 N N . GLU E 1 207 ? 1.486 51.179 48.021 1.00 55.86 204 GLU E N 1
ATOM 10446 C CA . GLU E 1 207 ? 2.670 51.936 48.414 1.00 52.57 204 GLU E CA 1
ATOM 10447 C C . GLU E 1 207 ? 2.230 53.360 48.747 1.00 48.26 204 GLU E C 1
ATOM 10448 O O . GLU E 1 207 ? 1.251 53.863 48.189 1.00 51.60 204 GLU E O 1
ATOM 10454 N N . SER E 1 208 ? 2.951 53.992 49.665 1.00 46.17 205 SER E N 1
ATOM 10455 C CA . SER E 1 208 ? 2.698 55.368 50.084 1.00 44.11 205 SER E CA 1
ATOM 10456 C C . SER E 1 208 ? 2.520 56.333 48.905 1.00 45.88 205 SER E C 1
ATOM 10457 O O . SER E 1 208 ? 3.236 56.241 47.918 1.00 45.38 205 SER E O 1
ATOM 10460 N N . GLU E 1 209 ? 1.563 57.252 49.021 1.00 47.74 206 GLU E N 1
ATOM 10461 C CA . GLU E 1 209 ? 1.300 58.270 48.003 1.00 48.27 206 GLU E CA 1
ATOM 10462 C C . GLU E 1 209 ? 2.521 59.153 47.731 1.00 43.95 206 GLU E C 1
ATOM 10463 O O . GLU E 1 209 ? 2.736 59.588 46.595 1.00 44.22 206 GLU E O 1
ATOM 10469 N N . MET E 1 210 ? 3.302 59.442 48.770 1.00 41.75 207 MET E N 1
ATOM 10470 C CA . MET E 1 210 ? 4.538 60.211 48.612 1.00 40.11 207 MET E CA 1
ATOM 10471 C C . MET E 1 210 ? 5.539 59.491 47.710 1.00 40.54 207 MET E C 1
ATOM 10472 O O . MET E 1 210 ? 6.246 60.120 46.939 1.00 39.23 207 MET E O 1
ATOM 10477 N N . TYR E 1 211 ? 5.626 58.173 47.836 1.00 40.51 208 TYR E N 1
ATOM 10478 C CA . TYR E 1 211 ? 6.544 57.404 47.003 1.00 39.81 208 TYR E CA 1
ATOM 10479 C C . TYR E 1 211 ? 6.103 57.403 45.548 1.00 38.86 208 TYR E C 1
ATOM 10480 O O . TYR E 1 211 ? 6.922 57.561 44.650 1.00 39.64 208 TYR E O 1
ATOM 10489 N N . LYS E 1 212 ? 4.800 57.255 45.330 1.00 39.06 209 LYS E N 1
ATOM 10490 C CA . LYS E 1 212 ? 4.247 57.112 43.987 1.00 38.54 209 LYS E CA 1
ATOM 10491 C C . LYS E 1 212 ? 4.124 58.440 43.256 1.00 39.34 209 LYS E C 1
ATOM 10492 O O . LYS E 1 212 ? 4.367 58.509 42.049 1.00 39.07 209 LYS E O 1
ATOM 10498 N N . LYS E 1 213 ? 3.732 59.481 43.988 1.00 39.88 210 LYS E N 1
ATOM 10499 C CA . LYS E 1 213 ? 3.332 60.753 43.377 1.00 41.02 210 LYS E CA 1
ATOM 10500 C C . LYS E 1 213 ? 4.348 61.846 43.601 1.00 36.22 210 LYS E C 1
ATOM 10501 O O . LYS E 1 213 ? 4.388 62.811 42.856 1.00 38.56 210 LYS E O 1
ATOM 10507 N N . GLY E 1 214 ? 5.163 61.692 44.636 1.00 36.38 211 GLY E N 1
ATOM 10508 C CA . GLY E 1 214 ? 6.078 62.737 45.049 1.00 36.38 211 GLY E CA 1
ATOM 10509 C C . GLY E 1 214 ? 5.439 63.706 46.027 1.00 37.20 211 GLY E C 1
ATOM 10510 O O . GLY E 1 214 ? 4.416 63.410 46.640 1.00 38.29 211 GLY E O 1
ATOM 10511 N N . THR E 1 215 ? 6.047 64.874 46.173 1.00 37.59 212 THR E N 1
ATOM 10512 C CA . THR E 1 215 ? 5.596 65.872 47.131 1.00 34.78 212 THR E CA 1
ATOM 10513 C C . THR E 1 215 ? 5.389 67.228 46.493 1.00 36.63 212 THR E C 1
ATOM 10514 O O . THR E 1 215 ? 6.296 67.778 45.892 1.00 35.96 212 THR E O 1
ATOM 10518 N N . ILE E 1 216 ? 4.191 67.771 46.655 1.00 39.76 213 ILE E N 1
ATOM 10519 C CA . ILE E 1 216 ? 3.874 69.117 46.195 1.00 38.62 213 ILE E CA 1
ATOM 10520 C C . ILE E 1 216 ? 3.746 70.069 47.367 1.00 40.52 213 ILE E C 1
ATOM 10521 O O . ILE E 1 216 ? 2.976 69.816 48.281 1.00 44.38 213 ILE E O 1
ATOM 10526 N N . ILE E 1 217 ? 4.518 71.149 47.353 1.00 39.55 214 ILE E N 1
ATOM 10527 C CA . ILE E 1 217 ? 4.353 72.224 48.319 1.00 38.11 214 ILE E CA 1
ATOM 10528 C C . ILE E 1 217 ? 3.844 73.474 47.611 1.00 41.83 214 ILE E C 1
ATOM 10529 O O . ILE E 1 217 ? 4.501 73.988 46.708 1.00 38.50 214 ILE E O 1
ATOM 10534 N N . VAL E 1 218 ? 2.670 73.955 48.005 1.00 44.52 215 VAL E N 1
ATOM 10535 C CA . VAL E 1 218 ? 2.075 75.109 47.342 1.00 46.47 215 VAL E CA 1
ATOM 10536 C C . VAL E 1 218 ? 1.693 76.231 48.322 1.00 50.77 215 VAL E C 1
ATOM 10537 O O . VAL E 1 218 ? 1.205 75.995 49.434 1.00 51.91 215 VAL E O 1
ATOM 10541 N N . ARG E 1 219 ? 1.918 77.461 47.894 1.00 49.93 216 ARG E N 1
ATOM 10542 C CA . ARG E 1 219 ? 1.479 78.607 48.654 1.00 51.91 216 ARG E CA 1
ATOM 10543 C C . ARG E 1 219 ? -0.020 78.768 48.426 1.00 55.04 216 ARG E C 1
ATOM 10544 O O . ARG E 1 219 ? -0.475 78.822 47.274 1.00 52.96 216 ARG E O 1
ATOM 10552 N N . GLU E 1 220 ? -0.784 78.805 49.517 1.00 56.90 217 GLU E N 1
ATOM 10553 C CA . GLU E 1 220 ? -2.238 78.927 49.446 1.00 60.19 217 GLU E CA 1
ATOM 10554 C C . GLU E 1 220 ? -2.726 80.346 49.825 1.00 63.03 217 GLU E C 1
ATOM 10555 O O . GLU E 1 220 ? -2.346 80.896 50.868 1.00 63.57 217 GLU E O 1
ATOM 10561 N N . PHE E 1 221 ? -3.572 80.919 48.968 1.00 65.09 218 PHE E N 1
ATOM 10562 C CA . PHE E 1 221 ? -4.177 82.240 49.182 1.00 68.91 218 PHE E CA 1
ATOM 10563 C C . PHE E 1 221 ? -5.691 82.138 49.358 1.00 70.50 218 PHE E C 1
ATOM 10564 O O . PHE E 1 221 ? -6.346 81.355 48.668 1.00 66.25 218 PHE E O 1
ATOM 10572 N N . GLU E 1 222 ? -6.259 82.961 50.239 1.00 76.33 219 GLU E N 1
ATOM 10573 C CA . GLU E 1 222 ? -7.688 82.844 50.533 1.00 81.88 219 GLU E CA 1
ATOM 10574 C C . GLU E 1 222 ? -8.577 83.772 49.715 1.00 82.90 219 GLU E C 1
ATOM 10575 O O . GLU E 1 222 ? -9.517 83.327 49.060 1.00 87.63 219 GLU E O 1
ATOM 10581 N N . ASN E 1 223 ? -8.326 85.066 49.795 1.00 81.66 220 ASN E N 1
ATOM 10582 C CA . ASN E 1 223 ? -9.146 86.016 49.065 1.00 83.03 220 ASN E CA 1
ATOM 10583 C C . ASN E 1 223 ? -8.393 86.570 47.869 1.00 82.98 220 ASN E C 1
ATOM 10584 O O . ASN E 1 223 ? -8.165 87.782 47.773 1.00 83.21 220 ASN E O 1
ATOM 10589 N N . TYR E 1 224 ? -8.023 85.679 46.949 1.00 78.93 221 TYR E N 1
ATOM 10590 C CA . TYR E 1 224 ? -7.168 86.062 45.833 1.00 74.04 221 TYR E CA 1
ATOM 10591 C C . TYR E 1 224 ? -7.934 86.632 44.666 1.00 74.50 221 TYR E C 1
ATOM 10592 O O . TYR E 1 224 ? -8.910 86.054 44.187 1.00 73.98 221 TYR E O 1
ATOM 10601 N N . GLU E 1 225 ? -7.457 87.784 44.219 1.00 76.28 222 GLU E N 1
ATOM 10602 C CA . GLU E 1 225 ? -7.880 88.393 42.979 1.00 80.14 222 GLU E CA 1
ATOM 10603 C C . GLU E 1 225 ? -6.647 88.837 42.191 1.00 80.36 222 GLU E C 1
ATOM 10604 O O . GLU E 1 225 ? -5.634 89.202 42.787 1.00 79.74 222 GLU E O 1
ATOM 10610 N N . THR E 1 226 ? -6.714 88.782 40.863 1.00 78.86 223 THR E N 1
ATOM 10611 C CA . THR E 1 226 ? -5.555 89.070 40.012 1.00 79.95 223 THR E CA 1
ATOM 10612 C C . THR E 1 226 ? -5.210 90.574 40.054 1.00 86.97 223 THR E C 1
ATOM 10613 O O . THR E 1 226 ? -5.204 91.267 39.032 1.00 87.20 223 THR E O 1
ATOM 10617 N N . GLU E 1 227 ? -4.949 91.052 41.270 1.00 89.47 224 GLU E N 1
ATOM 10618 C CA . GLU E 1 227 ? -4.879 92.474 41.623 1.00 95.68 224 GLU E CA 1
ATOM 10619 C C . GLU E 1 227 ? -3.687 93.271 41.052 1.00 98.08 224 GLU E C 1
ATOM 10620 O O . GLU E 1 227 ? -3.825 94.468 40.789 1.00 100.58 224 GLU E O 1
ATOM 10626 N N . ASP E 1 228 ? -2.534 92.623 40.860 1.00 97.54 225 ASP E N 1
ATOM 10627 C CA . ASP E 1 228 ? -1.310 93.314 40.412 1.00 99.06 225 ASP E CA 1
ATOM 10628 C C . ASP E 1 228 ? -1.512 94.076 39.098 1.00 101.45 225 ASP E C 1
ATOM 10629 O O . ASP E 1 228 ? -1.940 93.510 38.092 1.00 103.94 225 ASP E O 1
ATOM 10634 N N . GLU E 1 229 ? -1.206 95.370 39.130 1.00 101.25 226 GLU E N 1
ATOM 10635 C CA . GLU E 1 229 ? -1.367 96.245 37.971 1.00 103.96 226 GLU E CA 1
ATOM 10636 C C . GLU E 1 229 ? -0.484 97.483 38.109 1.00 107.24 226 GLU E C 1
ATOM 10637 O O . GLU E 1 229 ? 0.080 97.740 39.180 1.00 104.78 226 GLU E O 1
ATOM 10643 N N . ALA E 1 230 ? -0.351 98.234 37.019 1.00 108.05 227 ALA E N 1
ATOM 10644 C CA . ALA E 1 230 ? 0.408 99.476 37.037 1.00 108.63 227 ALA E CA 1
ATOM 10645 C C . ALA E 1 230 ? -0.249 100.462 38.001 1.00 109.19 227 ALA E C 1
ATOM 10646 O O . ALA E 1 230 ? 0.429 101.253 38.660 1.00 107.76 227 ALA E O 1
ATOM 10648 N N . GLU E 1 231 ? -1.574 100.381 38.088 1.00 109.94 228 GLU E N 1
ATOM 10649 C CA . GLU E 1 231 ? -2.393 101.299 38.882 1.00 111.94 228 GLU E CA 1
ATOM 10650 C C . GLU E 1 231 ? -2.081 101.244 40.380 1.00 110.64 228 GLU E C 1
ATOM 10651 O O . GLU E 1 231 ? -1.949 102.273 41.040 1.00 112.37 228 GLU E O 1
ATOM 10657 N N . LEU E 1 232 ? -2.001 100.027 40.906 1.00 108.25 229 LEU E N 1
ATOM 10658 C CA . LEU E 1 232 ? -1.689 99.776 42.314 1.00 106.73 229 LEU E CA 1
ATOM 10659 C C . LEU E 1 232 ? -0.265 100.154 42.713 1.00 104.86 229 LEU E C 1
ATOM 10660 O O . LEU E 1 232 ? 0.691 99.878 41.993 1.00 106.19 229 LEU E O 1
ATOM 10665 N N . SER E 1 233 ? -0.143 100.821 43.856 1.00 101.97 230 SER E N 1
ATOM 10666 C CA . SER E 1 233 ? 1.146 101.278 44.374 1.00 101.28 230 SER E CA 1
ATOM 10667 C C . SER E 1 233 ? 1.045 101.598 45.874 1.00 101.58 230 SER E C 1
ATOM 10668 O O . SER E 1 233 ? 0.022 101.331 46.509 1.00 99.41 230 SER E O 1
ATOM 10671 N N . LYS E 1 234 ? 2.140 102.105 46.434 1.00 101.22 231 LYS E N 1
ATOM 10672 C CA . LYS E 1 234 ? 2.171 102.659 47.783 1.00 102.71 231 LYS E CA 1
ATOM 10673 C C . LYS E 1 234 ? 1.937 101.653 48.907 1.00 99.43 231 LYS E C 1
ATOM 10674 O O . LYS E 1 234 ? 2.583 100.607 48.981 1.00 95.92 231 LYS E O 1
ATOM 10680 N N . ARG E 1 235 ? 0.967 101.986 49.754 1.00 101.89 232 ARG E N 1
ATOM 10681 C CA . ARG E 1 235 ? 0.649 101.227 50.955 1.00 100.68 232 ARG E CA 1
ATOM 10682 C C . ARG E 1 235 ? -0.003 99.891 50.632 1.00 99.89 232 ARG E C 1
ATOM 10683 O O . ARG E 1 235 ? 0.139 98.920 51.378 1.00 99.69 232 ARG E O 1
ATOM 10691 N N . GLN E 1 236 ? -0.718 99.850 49.513 1.00 101.93 233 GLN E N 1
ATOM 10692 C CA . GLN E 1 236 ? -1.349 98.621 49.055 1.00 99.95 233 GLN E CA 1
ATOM 10693 C C . GLN E 1 236 ? -0.344 97.525 48.724 1.00 96.26 233 GLN E C 1
ATOM 10694 O O . GLN E 1 236 ? -0.556 96.360 49.066 1.00 93.75 233 GLN E O 1
ATOM 10700 N N . VAL E 1 237 ? 0.742 97.901 48.054 1.00 94.45 234 VAL E N 1
ATOM 10701 C CA . VAL E 1 237 ? 1.774 96.941 47.675 1.00 91.43 234 VAL E CA 1
ATOM 10702 C C . VAL E 1 237 ? 2.413 96.314 48.914 1.00 92.01 234 VAL E C 1
ATOM 10703 O O . VAL E 1 237 ? 2.704 95.118 48.925 1.00 91.94 234 VAL E O 1
ATOM 10707 N N . GLN E 1 238 ? 2.591 97.102 49.972 1.00 92.74 235 GLN E N 1
ATOM 10708 C CA . GLN E 1 238 ? 3.173 96.571 51.199 1.00 92.82 235 GLN E CA 1
ATOM 10709 C C . GLN E 1 238 ? 2.236 95.542 51.814 1.00 92.75 235 GLN E C 1
ATOM 10710 O O . GLN E 1 238 ? 2.680 94.568 52.422 1.00 91.80 235 GLN E O 1
ATOM 10716 N N . ARG E 1 239 ? 0.937 95.766 51.645 1.00 94.73 236 ARG E N 1
ATOM 10717 C CA . ARG E 1 239 ? -0.080 94.851 52.145 1.00 96.04 236 ARG E CA 1
ATOM 10718 C C . ARG E 1 239 ? -0.078 93.534 51.372 1.00 93.52 236 ARG E C 1
ATOM 10719 O O . ARG E 1 239 ? -0.206 92.457 51.955 1.00 91.04 236 ARG E O 1
ATOM 10727 N N . LEU E 1 240 ? 0.073 93.634 50.053 1.00 92.48 237 LEU E N 1
ATOM 10728 C CA . LEU E 1 240 ? 0.095 92.463 49.181 1.00 88.20 237 LEU E CA 1
ATOM 10729 C C . LEU E 1 240 ? 1.304 91.570 49.380 1.00 85.81 237 LEU E C 1
ATOM 10730 O O . LEU E 1 240 ? 1.216 90.346 49.244 1.00 84.18 237 LEU E O 1
ATOM 10735 N N . GLU E 1 241 ? 2.442 92.176 49.688 1.00 86.12 238 GLU E N 1
ATOM 10736 C CA . GLU E 1 241 ? 3.630 91.386 49.960 1.00 84.14 238 GLU E CA 1
ATOM 10737 C C . GLU E 1 241 ? 3.439 90.643 51.277 1.00 83.78 238 GLU E C 1
ATOM 10738 O O . GLU E 1 241 ? 3.813 89.474 51.390 1.00 82.18 238 GLU E O 1
ATOM 10744 N N . LYS E 1 242 ? 2.789 91.289 52.243 1.00 86.02 239 LYS E N 1
ATOM 10745 C CA . LYS E 1 242 ? 2.574 90.667 53.553 1.00 87.00 239 LYS E CA 1
ATOM 10746 C C . LYS E 1 242 ? 1.665 89.469 53.364 1.00 84.62 239 LYS E C 1
ATOM 10747 O O . LYS E 1 242 ? 1.877 88.402 53.959 1.00 82.98 239 LYS E O 1
ATOM 10753 N N . LYS E 1 243 ? 0.663 89.651 52.512 1.00 84.60 240 LYS E N 1
ATOM 10754 C CA . LYS E 1 243 ? -0.241 88.576 52.163 1.00 82.80 240 LYS E CA 1
ATOM 10755 C C . LYS E 1 243 ? 0.528 87.388 51.591 1.00 77.30 240 LYS E C 1
ATOM 10756 O O . LYS E 1 243 ? 0.280 86.250 51.980 1.00 77.41 240 LYS E O 1
ATOM 10762 N N . ARG E 1 244 ? 1.481 87.656 50.701 1.00 74.06 241 ARG E N 1
ATOM 10763 C CA . ARG E 1 244 ? 2.271 86.589 50.089 1.00 71.96 241 ARG E CA 1
ATOM 10764 C C . ARG E 1 244 ? 3.232 85.971 51.115 1.00 71.35 241 ARG E C 1
ATOM 10765 O O . ARG E 1 244 ? 3.381 84.744 51.197 1.00 66.42 241 ARG E O 1
ATOM 10773 N N . LYS E 1 245 ? 3.864 86.842 51.904 1.00 73.42 242 LYS E N 1
ATOM 10774 C CA . LYS E 1 245 ? 4.781 86.433 52.969 1.00 72.60 242 LYS E CA 1
ATOM 10775 C C . LYS E 1 245 ? 4.087 85.553 54.002 1.00 73.22 242 LYS E C 1
ATOM 10776 O O . LYS E 1 245 ? 4.584 84.491 54.351 1.00 73.36 242 LYS E O 1
ATOM 10782 N N . LYS E 1 246 ? 2.922 85.994 54.470 1.00 76.91 243 LYS E N 1
ATOM 10783 C CA . LYS E 1 246 ? 2.200 85.305 55.540 1.00 77.47 243 LYS E CA 1
ATOM 10784 C C . LYS E 1 246 ? 1.003 84.505 55.034 1.00 78.36 243 LYS E C 1
ATOM 10785 O O . LYS E 1 246 ? -0.102 84.644 55.546 1.00 83.30 243 LYS E O 1
ATOM 10791 N N . ALA E 1 247 ? 1.232 83.677 54.021 1.00 76.12 244 ALA E N 1
ATOM 10792 C CA . ALA E 1 247 ? 0.227 82.742 53.520 1.00 73.20 244 ALA E CA 1
ATOM 10793 C C . ALA E 1 247 ? 0.673 81.324 53.849 1.00 69.77 244 ALA E C 1
ATOM 10794 O O . ALA E 1 247 ? 1.841 81.097 54.165 1.00 68.35 244 ALA E O 1
ATOM 10796 N N . GLU E 1 248 ? -0.211 80.348 53.710 1.00 68.09 245 GLU E N 1
ATOM 10797 C CA . GLU E 1 248 ? 0.143 79.037 54.216 1.00 68.58 245 GLU E CA 1
ATOM 10798 C C . GLU E 1 248 ? 0.636 78.090 53.129 1.00 61.24 245 GLU E C 1
ATOM 10799 O O . GLU E 1 248 ? 0.125 78.056 52.008 1.00 56.31 245 GLU E O 1
ATOM 10805 N N . LEU E 1 249 ? 1.670 77.343 53.499 1.00 58.11 246 LEU E N 1
ATOM 10806 C CA . LEU E 1 249 ? 2.267 76.342 52.646 1.00 54.57 246 LEU E CA 1
ATOM 10807 C C . LEU E 1 249 ? 1.614 75.031 53.007 1.00 54.93 246 LEU E C 1
ATOM 10808 O O . LEU E 1 249 ? 1.684 74.598 54.152 1.00 58.46 246 LEU E O 1
ATOM 10813 N N . LYS E 1 250 ? 0.942 74.417 52.049 1.00 52.59 247 LYS E N 1
ATOM 10814 C CA . LYS E 1 250 ? 0.365 73.116 52.293 1.00 54.13 247 LYS E CA 1
ATOM 10815 C C . LYS E 1 250 ? 1.028 72.063 51.414 1.00 55.18 247 LYS E C 1
ATOM 10816 O O . LYS E 1 250 ? 1.504 72.355 50.304 1.00 49.71 247 LYS E O 1
ATOM 10822 N N . ILE E 1 251 ? 1.121 70.853 51.961 1.00 50.98 248 ILE E N 1
ATOM 10823 C CA . ILE E 1 251 ? 1.779 69.739 51.296 1.00 47.52 248 ILE E CA 1
ATOM 10824 C C . ILE E 1 251 ? 0.775 68.719 50.746 1.00 47.77 248 ILE E C 1
ATOM 10825 O O . ILE E 1 251 ? -0.154 68.328 51.435 1.00 54.20 248 ILE E O 1
ATOM 10830 N N . TYR E 1 252 ? 0.970 68.285 49.505 1.00 48.24 249 TYR E N 1
ATOM 10831 C CA . TYR E 1 252 ? 0.072 67.309 48.876 1.00 46.04 249 TYR E CA 1
ATOM 10832 C C . TYR E 1 252 ? 0.871 66.194 48.246 1.00 44.71 249 TYR E C 1
ATOM 10833 O O . TYR E 1 252 ? 2.032 66.381 47.871 1.00 42.26 249 TYR E O 1
ATOM 10842 N N . HIS E 1 253 ? 0.225 65.042 48.115 1.00 46.07 250 HIS E N 1
ATOM 10843 C CA . HIS E 1 253 ? 0.774 63.897 47.410 1.00 41.39 250 HIS E CA 1
ATOM 10844 C C . HIS E 1 253 ? -0.266 63.405 46.416 1.00 46.01 250 HIS E C 1
ATOM 10845 O O . HIS E 1 253 ? -0.824 62.325 46.575 1.00 47.67 250 HIS E O 1
ATOM 10852 N N . VAL E 1 254 ? -0.547 64.223 45.409 1.00 46.14 251 VAL E N 1
ATOM 10853 C CA . VAL E 1 254 ? -1.641 63.968 44.490 1.00 44.91 251 VAL E CA 1
ATOM 10854 C C . VAL E 1 254 ? -1.158 64.090 43.057 1.00 46.60 251 VAL E C 1
ATOM 10855 O O . VAL E 1 254 ? -0.091 64.645 42.799 1.00 46.49 251 VAL E O 1
ATOM 10859 N N . ASP E 1 255 ? -1.924 63.541 42.122 1.00 46.71 252 ASP E N 1
ATOM 10860 C CA . ASP E 1 255 ? -1.657 63.755 40.709 1.00 45.08 252 ASP E CA 1
ATOM 10861 C C . ASP E 1 255 ? -1.861 65.204 40.311 1.00 47.82 252 ASP E C 1
ATOM 10862 O O . ASP E 1 255 ? -2.901 65.784 40.601 1.00 51.20 252 ASP E O 1
ATOM 10867 N N . ILE E 1 256 ? -0.892 65.778 39.608 1.00 46.69 253 ILE E N 1
ATOM 10868 C CA . ILE E 1 256 ? -1.072 67.116 39.057 1.00 44.00 253 ILE E CA 1
ATOM 10869 C C . ILE E 1 256 ? -0.981 67.069 37.544 1.00 43.40 253 ILE E C 1
ATOM 10870 O O . ILE E 1 256 ? -1.023 68.103 36.890 1.00 44.89 253 ILE E O 1
ATOM 10875 N N . ILE E 1 257 ? -0.797 65.876 36.994 1.00 42.98 254 ILE E N 1
ATOM 10876 C CA . ILE E 1 257 ? -0.667 65.724 35.547 1.00 42.92 254 ILE E CA 1
ATOM 10877 C C . ILE E 1 257 ? -1.963 65.973 34.776 1.00 44.93 254 ILE E C 1
ATOM 10878 O O . ILE E 1 257 ? -2.002 66.839 33.914 1.00 44.11 254 ILE E O 1
ATOM 10883 N N . ASN E 1 258 ? -3.028 65.257 35.125 1.00 49.54 255 ASN E N 1
ATOM 10884 C CA . ASN E 1 258 ? -4.272 65.272 34.343 1.00 51.21 255 ASN E CA 1
ATOM 10885 C C . ASN E 1 258 ? -5.424 66.016 35.012 1.00 54.67 255 ASN E C 1
ATOM 10886 O O . ASN E 1 258 ? -6.506 66.176 34.431 1.00 56.19 255 ASN E O 1
ATOM 10891 N N . ASP E 1 259 ? -5.191 66.460 36.239 1.00 50.35 256 ASP E N 1
ATOM 10892 C CA . ASP E 1 259 ? -6.206 67.163 36.992 1.00 53.41 256 ASP E CA 1
ATOM 10893 C C . ASP E 1 259 ? -6.144 68.666 36.711 1.00 54.65 256 ASP E C 1
ATOM 10894 O O . ASP E 1 259 ? -5.488 69.419 37.437 1.00 53.48 256 ASP E O 1
ATOM 10899 N N . ASP E 1 260 ? -6.818 69.087 35.639 1.00 55.78 257 ASP E N 1
ATOM 10900 C CA . ASP E 1 260 ? -6.869 70.496 35.243 1.00 58.69 257 ASP E CA 1
ATOM 10901 C C . ASP E 1 260 ? -7.464 71.386 36.343 1.00 58.62 257 ASP E C 1
ATOM 10902 O O . ASP E 1 260 ? -7.064 72.540 36.509 1.00 57.70 257 ASP E O 1
ATOM 10907 N N . SER E 1 261 ? -8.415 70.846 37.096 1.00 62.37 258 SER E N 1
ATOM 10908 C CA . SER E 1 261 ? -9.093 71.612 38.141 1.00 61.44 258 SER E CA 1
ATOM 10909 C C . SER E 1 261 ? -8.169 72.070 39.271 1.00 59.14 258 SER E C 1
ATOM 10910 O O . SER E 1 261 ? -8.354 73.148 39.831 1.00 59.24 258 SER E O 1
ATOM 10913 N N . TRP E 1 262 ? -7.157 71.260 39.568 1.00 57.69 259 TRP E N 1
ATOM 10914 C CA . TRP E 1 262 ? -6.168 71.568 40.601 1.00 54.54 259 TRP E CA 1
ATOM 10915 C C . TRP E 1 262 ? -5.434 72.870 40.311 1.00 51.48 259 TRP E C 1
ATOM 10916 O O . TRP E 1 262 ? -5.190 73.673 41.202 1.00 51.68 259 TRP E O 1
ATOM 10927 N N . TRP E 1 263 ? -5.072 73.058 39.051 1.00 51.76 260 TRP E N 1
ATOM 10928 C CA . TRP E 1 263 ? -4.360 74.248 38.600 1.00 52.85 260 TRP E CA 1
ATOM 10929 C C . TRP E 1 263 ? -5.282 75.447 38.462 1.00 54.76 260 TRP E C 1
ATOM 10930 O O . TRP E 1 263 ? -4.913 76.578 38.794 1.00 53.44 260 TRP E O 1
ATOM 10941 N N . LYS E 1 264 ? -6.467 75.181 37.925 1.00 56.22 261 LYS E N 1
ATOM 10942 C CA . LYS E 1 264 ? -7.464 76.202 37.648 1.00 60.13 261 LYS E CA 1
ATOM 10943 C C . LYS E 1 264 ? -7.889 76.981 38.893 1.00 59.44 261 LYS E C 1
ATOM 10944 O O . LYS E 1 264 ? -8.047 78.191 38.843 1.00 61.72 261 LYS E O 1
ATOM 10950 N N . SER E 1 265 ? -8.016 76.293 40.021 1.00 59.85 262 SER E N 1
ATOM 10951 C CA . SER E 1 265 ? -8.448 76.932 41.261 1.00 56.36 262 SER E CA 1
ATOM 10952 C C . SER E 1 265 ? -7.296 77.598 42.002 1.00 60.57 262 SER E C 1
ATOM 10953 O O . SER E 1 265 ? -7.459 78.081 43.118 1.00 65.79 262 SER E O 1
ATOM 10956 N N . ARG E 1 266 ? -6.125 77.617 41.385 1.00 58.47 263 ARG E N 1
ATOM 10957 C CA . ARG E 1 266 ? -4.972 78.255 41.994 1.00 56.33 263 ARG E CA 1
ATOM 10958 C C . ARG E 1 266 ? -4.341 79.265 41.032 1.00 56.46 263 ARG E C 1
ATOM 10959 O O . ARG E 1 266 ? -3.175 79.120 40.664 1.00 55.33 263 ARG E O 1
ATOM 10967 N N . PRO E 1 267 ? -5.098 80.313 40.655 1.00 57.84 264 PRO E N 1
ATOM 10968 C CA . PRO E 1 267 ? -4.693 81.254 39.598 1.00 55.12 264 PRO E CA 1
ATOM 10969 C C . PRO E 1 267 ? -3.437 82.043 39.909 1.00 53.45 264 PRO E C 1
ATOM 10970 O O . PRO E 1 267 ? -2.793 82.543 38.996 1.00 52.82 264 PRO E O 1
ATOM 10974 N N . TRP E 1 268 ? -3.077 82.133 41.181 1.00 56.14 265 TRP E N 1
ATOM 10975 C CA . TRP E 1 268 ? -1.906 82.903 41.570 1.00 54.63 265 TRP E CA 1
ATOM 10976 C C . TRP E 1 268 ? -0.609 82.264 41.078 1.00 51.20 265 TRP E C 1
ATOM 10977 O O . TRP E 1 268 ? 0.428 82.925 40.992 1.00 48.99 265 TRP E O 1
ATOM 10988 N N . LEU E 1 269 ? -0.685 80.992 40.701 1.00 52.25 266 LEU E N 1
ATOM 10989 C CA . LEU E 1 269 ? 0.469 80.286 40.156 1.00 47.63 266 LEU E CA 1
ATOM 10990 C C . LEU E 1 269 ? 0.840 80.832 38.776 1.00 46.27 266 LEU E C 1
ATOM 10991 O O . LEU E 1 269 ? 2.005 80.836 38.401 1.00 42.69 266 LEU E O 1
ATOM 10996 N N . LYS E 1 270 ? -0.171 81.288 38.037 1.00 49.60 267 LYS E N 1
ATOM 10997 C CA . LYS E 1 270 ? -0.018 81.810 36.673 1.00 47.41 267 LYS E CA 1
ATOM 10998 C C . LYS E 1 270 ? 0.418 83.273 36.652 1.00 51.68 267 LYS E C 1
ATOM 10999 O O . LYS E 1 270 ? 0.890 83.768 35.630 1.00 53.36 267 LYS E O 1
ATOM 11005 N N . ASP E 1 271 ? 0.304 83.955 37.789 1.00 50.73 268 ASP E N 1
ATOM 11006 C CA . ASP E 1 271 ? 0.497 85.403 37.828 1.00 54.77 268 ASP E CA 1
ATOM 11007 C C . ASP E 1 271 ? 1.872 85.717 38.399 1.00 55.64 268 ASP E C 1
ATOM 11008 O O . ASP E 1 271 ? 2.392 86.819 38.219 1.00 57.78 268 ASP E O 1
ATOM 11013 N N . SER F 1 7 ? 8.296 60.520 25.648 1.00 56.07 4 SER F N 1
ATOM 11014 C CA . SER F 1 7 ? 7.316 61.163 26.518 1.00 51.27 4 SER F CA 1
ATOM 11015 C C . SER F 1 7 ? 6.828 62.449 25.861 1.00 50.48 4 SER F C 1
ATOM 11016 O O . SER F 1 7 ? 7.521 63.017 25.031 1.00 48.39 4 SER F O 1
ATOM 11019 N N . LYS F 1 8 ? 5.626 62.894 26.212 1.00 49.83 5 LYS F N 1
ATOM 11020 C CA . LYS F 1 8 ? 5.058 64.123 25.649 1.00 49.32 5 LYS F CA 1
ATOM 11021 C C . LYS F 1 8 ? 5.444 65.408 26.414 1.00 45.72 5 LYS F C 1
ATOM 11022 O O . LYS F 1 8 ? 5.034 66.506 26.026 1.00 45.74 5 LYS F O 1
ATOM 11028 N N . TYR F 1 9 ? 6.168 65.276 27.523 1.00 40.68 6 TYR F N 1
ATOM 11029 C CA . TYR F 1 9 ? 6.482 66.437 28.375 1.00 40.14 6 TYR F CA 1
ATOM 11030 C C . TYR F 1 9 ? 7.970 66.801 28.401 1.00 38.32 6 TYR F C 1
ATOM 11031 O O . TYR F 1 9 ? 8.346 67.878 28.881 1.00 37.00 6 TYR F O 1
ATOM 11040 N N . GLU F 1 10 ? 8.812 65.908 27.891 1.00 36.95 7 GLU F N 1
ATOM 11041 C CA . GLU F 1 10 ? 10.258 66.068 28.027 1.00 39.08 7 GLU F CA 1
ATOM 11042 C C . GLU F 1 10 ? 10.823 67.159 27.107 1.00 38.07 7 GLU F C 1
ATOM 11043 O O . GLU F 1 10 ? 11.997 67.538 27.241 1.00 35.66 7 GLU F O 1
ATOM 11049 N N . TYR F 1 11 ? 10.001 67.680 26.190 1.00 36.50 8 TYR F N 1
ATOM 11050 C CA . TYR F 1 11 ? 10.449 68.798 25.341 1.00 34.81 8 TYR F CA 1
ATOM 11051 C C . TYR F 1 11 ? 10.859 69.997 26.220 1.00 35.02 8 TYR F C 1
ATOM 11052 O O . TYR F 1 11 ? 11.676 70.816 25.793 1.00 33.57 8 TYR F O 1
ATOM 11061 N N . VAL F 1 12 ? 10.296 70.098 27.433 1.00 32.97 9 VAL F N 1
ATOM 11062 C CA . VAL F 1 12 ? 10.595 71.232 28.330 1.00 32.45 9 VAL F CA 1
ATOM 11063 C C . VAL F 1 12 ? 12.073 71.294 28.715 1.00 31.30 9 VAL F C 1
ATOM 11064 O O . VAL F 1 12 ? 12.558 72.342 29.122 1.00 31.41 9 VAL F O 1
ATOM 11068 N N . LYS F 1 13 ? 12.791 70.182 28.551 1.00 33.32 10 LYS F N 1
ATOM 11069 C CA . LYS F 1 13 ? 14.235 70.132 28.790 1.00 31.30 10 LYS F CA 1
ATOM 11070 C C . LYS F 1 13 ? 14.995 71.029 27.805 1.00 34.50 10 LYS F C 1
ATOM 11071 O O . LYS F 1 13 ? 16.073 71.537 28.113 1.00 34.28 10 LYS F O 1
ATOM 11077 N N . LEU F 1 14 ? 14.403 71.251 26.633 1.00 34.23 11 LEU F N 1
ATOM 11078 C CA . LEU F 1 14 ? 15.048 72.015 25.571 1.00 35.40 11 LEU F CA 1
ATOM 11079 C C . LEU F 1 14 ? 15.135 73.511 25.879 1.00 33.95 11 LEU F C 1
ATOM 11080 O O . LEU F 1 14 ? 15.780 74.238 25.142 1.00 36.80 11 LEU F O 1
ATOM 11085 N N . PHE F 1 15 ? 14.503 73.975 26.958 1.00 33.00 12 PHE F N 1
ATOM 11086 C CA . PHE F 1 15 ? 14.553 75.403 27.296 1.00 31.98 12 PHE F CA 1
ATOM 11087 C C . PHE F 1 15 ? 15.786 75.751 28.121 1.00 29.42 12 PHE F C 1
ATOM 11088 O O . PHE F 1 15 ? 16.060 76.920 28.368 1.00 29.85 12 PHE F O 1
ATOM 11096 N N . GLU F 1 16 ? 16.519 74.732 28.557 1.00 30.20 13 GLU F N 1
ATOM 11097 C CA . GLU F 1 16 ? 17.718 74.932 29.366 1.00 28.41 13 GLU F CA 1
ATOM 11098 C C . GLU F 1 16 ? 18.824 75.495 28.498 1.00 30.84 13 GLU F C 1
ATOM 11099 O O . GLU F 1 16 ? 18.964 75.140 27.335 1.00 34.47 13 GLU F O 1
ATOM 11105 N N . LYS F 1 17 ? 19.600 76.394 29.074 1.00 32.71 14 LYS F N 1
ATOM 11106 C CA . LYS F 1 17 ? 20.718 77.023 28.397 1.00 34.11 14 LYS F CA 1
ATOM 11107 C C . LYS F 1 17 ? 21.980 76.855 29.247 1.00 33.83 14 LYS F C 1
ATOM 11108 O O . LYS F 1 17 ? 22.023 77.316 30.387 1.00 37.06 14 LYS F O 1
ATOM 11114 N N . GLU F 1 18 ? 22.980 76.144 28.727 1.00 32.62 15 GLU F N 1
ATOM 11115 C CA . GLU F 1 18 ? 24.261 76.005 29.434 1.00 32.77 15 GLU F CA 1
ATOM 11116 C C . GLU F 1 18 ? 25.203 77.140 29.050 1.00 31.88 15 GLU F C 1
ATOM 11117 O O . GLU F 1 18 ? 25.074 77.723 27.983 1.00 36.07 15 GLU F O 1
ATOM 11123 N N . ASN F 1 19 ? 26.118 77.472 29.944 1.00 30.38 16 ASN F N 1
ATOM 11124 C CA . ASN F 1 19 ? 27.206 78.379 29.652 1.00 27.54 16 ASN F CA 1
ATOM 11125 C C . ASN F 1 19 ? 28.540 77.660 29.857 1.00 29.00 16 ASN F C 1
ATOM 11126 O O . ASN F 1 19 ? 29.013 77.508 30.983 1.00 29.97 16 ASN F O 1
ATOM 11131 N N . TYR F 1 20 ? 29.146 77.227 28.757 1.00 29.81 17 TYR F N 1
ATOM 11132 C CA . TYR F 1 20 ? 30.470 76.597 28.764 1.00 29.65 17 TYR F CA 1
ATOM 11133 C C . TYR F 1 20 ? 31.548 77.663 28.754 1.00 31.38 17 TYR F C 1
ATOM 11134 O O . TYR F 1 20 ? 31.700 78.405 27.773 1.00 32.05 17 TYR F O 1
ATOM 11143 N N . LEU F 1 21 ? 32.295 77.743 29.849 1.00 31.73 18 LEU F N 1
ATOM 11144 C CA . LEU F 1 21 ? 33.266 78.818 30.012 1.00 31.69 18 LEU F CA 1
ATOM 11145 C C . LEU F 1 21 ? 34.406 78.641 29.032 1.00 32.21 18 LEU F C 1
ATOM 11146 O O . LEU F 1 21 ? 34.897 77.531 28.843 1.00 33.84 18 LEU F O 1
ATOM 11151 N N . LEU F 1 22 ? 34.781 79.730 28.367 1.00 33.60 19 LEU F N 1
ATOM 11152 C CA . LEU F 1 22 ? 35.861 79.725 27.383 1.00 31.93 19 LEU F CA 1
ATOM 11153 C C . LEU F 1 22 ? 37.062 78.853 27.776 1.00 34.74 19 LEU F C 1
ATOM 11154 O O . LEU F 1 22 ? 37.630 79.013 28.860 1.00 36.64 19 LEU F O 1
ATOM 11159 N N . PRO F 1 23 ? 37.451 77.929 26.885 1.00 35.58 20 PRO F N 1
ATOM 11160 C CA . PRO F 1 23 ? 38.575 77.004 27.096 1.00 36.76 20 PRO F CA 1
ATOM 11161 C C . PRO F 1 23 ? 39.919 77.712 27.348 1.00 39.27 20 PRO F C 1
ATOM 11162 O O . PRO F 1 23 ? 40.093 78.866 26.952 1.00 37.10 20 PRO F O 1
ATOM 11166 N N . ASP F 1 24 ? 40.836 77.028 28.033 1.00 39.93 21 ASP F N 1
ATOM 11167 C CA . ASP F 1 24 ? 42.224 77.483 28.211 1.00 43.11 21 ASP F CA 1
ATOM 11168 C C . ASP F 1 24 ? 42.286 78.860 28.867 1.00 40.75 21 ASP F C 1
ATOM 11169 O O . ASP F 1 24 ? 43.187 79.644 28.600 1.00 43.89 21 ASP F O 1
ATOM 11174 N N . THR F 1 25 ? 41.327 79.152 29.727 1.00 40.51 22 THR F N 1
ATOM 11175 C CA . THR F 1 25 ? 41.280 80.440 30.405 1.00 38.82 22 THR F CA 1
ATOM 11176 C C . THR F 1 25 ? 41.278 80.224 31.908 1.00 38.00 22 THR F C 1
ATOM 11177 O O . THR F 1 25 ? 40.702 79.255 32.379 1.00 36.04 22 THR F O 1
ATOM 11181 N N . TYR F 1 26 ? 41.921 81.109 32.660 1.00 37.91 23 TYR F N 1
ATOM 11182 C CA . TYR F 1 26 ? 41.882 80.987 34.121 1.00 37.08 23 TYR F CA 1
ATOM 11183 C C . TYR F 1 26 ? 40.474 81.216 34.638 1.00 31.63 23 TYR F C 1
ATOM 11184 O O . TYR F 1 26 ? 39.773 82.125 34.196 1.00 32.89 23 TYR F O 1
ATOM 11193 N N . ILE F 1 27 ? 40.043 80.363 35.546 1.00 33.10 24 ILE F N 1
ATOM 11194 C CA . ILE F 1 27 ? 38.781 80.605 36.216 1.00 32.46 24 ILE F CA 1
ATOM 11195 C C . ILE F 1 27 ? 39.055 80.934 37.682 1.00 33.15 24 ILE F C 1
ATOM 11196 O O . ILE F 1 27 ? 39.781 80.221 38.381 1.00 30.72 24 ILE F O 1
ATOM 11201 N N . ILE F 1 28 ? 38.501 82.053 38.111 1.00 30.08 25 ILE F N 1
ATOM 11202 C CA . ILE F 1 28 ? 38.437 82.363 39.505 1.00 29.79 25 ILE F CA 1
ATOM 11203 C C . ILE F 1 28 ? 36.990 82.181 39.944 1.00 30.73 25 ILE F C 1
ATOM 11204 O O . ILE F 1 28 ? 36.062 82.678 39.307 1.00 28.46 25 ILE F O 1
ATOM 11209 N N . ILE F 1 29 ? 36.811 81.406 41.007 1.00 28.42 26 ILE F N 1
ATOM 11210 C CA . ILE F 1 29 ? 35.533 81.272 41.668 1.00 27.94 26 ILE F CA 1
ATOM 11211 C C . ILE F 1 29 ? 35.608 82.000 43.009 1.00 28.38 26 ILE F C 1
ATOM 11212 O O . ILE F 1 29 ? 36.465 81.687 43.844 1.00 29.41 26 ILE F O 1
ATOM 11217 N N . ARG F 1 30 ? 34.761 83.002 43.206 1.00 27.74 27 ARG F N 1
ATOM 11218 C CA . ARG F 1 30 ? 34.761 83.708 44.485 1.00 28.34 27 ARG F CA 1
ATOM 11219 C C . ARG F 1 30 ? 33.477 83.433 45.202 1.00 29.72 27 ARG F C 1
ATOM 11220 O O . ARG F 1 30 ? 32.398 83.655 44.643 1.00 27.51 27 ARG F O 1
ATOM 11228 N N . VAL F 1 31 ? 33.588 82.972 46.446 1.00 28.19 28 VAL F N 1
ATOM 11229 C CA . VAL F 1 31 ? 32.412 82.796 47.264 1.00 28.16 28 VAL F CA 1
ATOM 11230 C C . VAL F 1 31 ? 32.462 83.826 48.374 1.00 32.28 28 VAL F C 1
ATOM 11231 O O . VAL F 1 31 ? 33.531 84.229 48.837 1.00 32.00 28 VAL F O 1
ATOM 11235 N N . ASP F 1 32 ? 31.293 84.301 48.756 1.00 30.34 29 ASP F N 1
ATOM 11236 C CA . ASP F 1 32 ? 31.217 85.243 49.823 1.00 30.63 29 ASP F CA 1
ATOM 11237 C C . ASP F 1 32 ? 29.963 84.961 50.633 1.00 31.58 29 ASP F C 1
ATOM 11238 O O . ASP F 1 32 ? 28.900 84.724 50.062 1.00 29.51 29 ASP F O 1
ATOM 11243 N N . GLY F 1 33 ? 30.113 84.952 51.960 1.00 32.91 30 GLY F N 1
ATOM 11244 C CA . GLY F 1 33 ? 29.026 84.667 52.876 1.00 31.28 30 GLY F CA 1
ATOM 11245 C C . GLY F 1 33 ? 27.873 85.642 52.746 1.00 31.50 30 GLY F C 1
ATOM 11246 O O . GLY F 1 33 ? 28.072 86.860 52.695 1.00 32.92 30 GLY F O 1
ATOM 11247 N N . LYS F 1 34 ? 26.660 85.109 52.705 1.00 31.31 31 LYS F N 1
ATOM 11248 C CA . LYS F 1 34 ? 25.454 85.925 52.595 1.00 31.97 31 LYS F CA 1
ATOM 11249 C C . LYS F 1 34 ? 24.991 86.465 53.947 1.00 36.06 31 LYS F C 1
ATOM 11250 O O . LYS F 1 34 ? 24.678 85.703 54.875 1.00 35.43 31 LYS F O 1
ATOM 11256 N N . GLY F 1 35 ? 24.960 87.789 54.055 1.00 39.54 32 GLY F N 1
ATOM 11257 C CA . GLY F 1 35 ? 24.499 88.452 55.261 1.00 35.70 32 GLY F CA 1
ATOM 11258 C C . GLY F 1 35 ? 25.305 88.050 56.472 1.00 36.82 32 GLY F C 1
ATOM 11259 O O . GLY F 1 35 ? 24.742 87.776 57.534 1.00 38.67 32 GLY F O 1
ATOM 11260 N N . PHE F 1 36 ? 26.623 88.007 56.331 1.00 35.46 33 PHE F N 1
ATOM 11261 C CA . PHE F 1 36 ? 27.466 87.599 57.447 1.00 39.07 33 PHE F CA 1
ATOM 11262 C C . PHE F 1 36 ? 27.659 88.678 58.492 1.00 43.42 33 PHE F C 1
ATOM 11263 O O . PHE F 1 36 ? 28.143 88.398 59.598 1.00 43.16 33 PHE F O 1
ATOM 11271 N N . HIS F 1 37 ? 27.242 89.901 58.187 1.00 43.83 34 HIS F N 1
ATOM 11272 C CA . HIS F 1 37 ? 27.217 90.922 59.233 1.00 45.66 34 HIS F CA 1
ATOM 11273 C C . HIS F 1 37 ? 26.210 90.482 60.300 1.00 44.86 34 HIS F C 1
ATOM 11274 O O . HIS F 1 37 ? 26.574 90.332 61.451 1.00 48.09 34 HIS F O 1
ATOM 11281 N N . LYS F 1 38 ? 24.968 90.202 59.916 1.00 42.89 35 LYS F N 1
ATOM 11282 C CA . LYS F 1 38 ? 23.985 89.669 60.865 1.00 46.03 35 LYS F CA 1
ATOM 11283 C C . LYS F 1 38 ? 24.383 88.321 61.457 1.00 48.80 35 LYS F C 1
ATOM 11284 O O . LYS F 1 38 ? 24.132 88.070 62.633 1.00 50.27 35 LYS F O 1
ATOM 11290 N N . PHE F 1 39 ? 25.005 87.472 60.646 1.00 46.75 36 PHE F N 1
ATOM 11291 C CA . PHE F 1 39 ? 25.435 86.158 61.093 1.00 43.78 36 PHE F CA 1
ATOM 11292 C C . PHE F 1 39 ? 26.451 86.316 62.225 1.00 45.32 36 PHE F C 1
ATOM 11293 O O . PHE F 1 39 ? 26.344 85.672 63.270 1.00 45.94 36 PHE F O 1
ATOM 11301 N N . SER F 1 40 ? 27.394 87.234 62.048 1.00 45.69 37 SER F N 1
ATOM 11302 C CA . SER F 1 40 ? 28.434 87.445 63.053 1.00 48.63 37 SER F CA 1
ATOM 11303 C C . SER F 1 40 ? 27.867 88.086 64.340 1.00 50.04 37 SER F C 1
ATOM 11304 O O . SER F 1 40 ? 28.419 87.895 65.428 1.00 47.40 37 SER F O 1
ATOM 11307 N N . GLN F 1 41 ? 26.768 88.827 64.211 1.00 49.21 38 GLN F N 1
ATOM 11308 C CA . GLN F 1 41 ? 26.075 89.354 65.382 1.00 50.82 38 GLN F CA 1
ATOM 11309 C C . GLN F 1 41 ? 25.323 88.256 66.120 1.00 54.15 38 GLN F C 1
ATOM 11310 O O . GLN F 1 41 ? 25.456 88.129 67.328 1.00 57.65 38 GLN F O 1
ATOM 11316 N N . PHE F 1 42 ? 24.560 87.443 65.397 1.00 53.05 39 PHE F N 1
ATOM 11317 C CA . PHE F 1 42 ? 23.736 86.411 66.033 1.00 53.36 39 PHE F CA 1
ATOM 11318 C C . PHE F 1 42 ? 24.550 85.458 66.919 1.00 52.85 39 PHE F C 1
ATOM 11319 O O . PHE F 1 42 ? 24.111 85.072 68.004 1.00 57.00 39 PHE F O 1
ATOM 11327 N N . TYR F 1 43 ? 25.734 85.081 66.451 1.00 49.40 40 TYR F N 1
ATOM 11328 C CA . TYR F 1 43 ? 26.573 84.143 67.180 1.00 51.81 40 TYR F CA 1
ATOM 11329 C C . TYR F 1 43 ? 27.673 84.812 67.983 1.00 53.25 40 TYR F C 1
ATOM 11330 O O . TYR F 1 43 ? 28.586 84.147 68.462 1.00 54.56 40 TYR F O 1
ATOM 11339 N N . GLU F 1 44 ? 27.576 86.128 68.131 1.00 55.96 41 GLU F N 1
ATOM 11340 C CA . GLU F 1 44 ? 28.487 86.869 68.994 1.00 57.35 41 GLU F CA 1
ATOM 11341 C C . GLU F 1 44 ? 29.971 86.658 68.634 1.00 57.48 41 GLU F C 1
ATOM 11342 O O . GLU F 1 44 ? 30.769 86.253 69.485 1.00 57.40 41 GLU F O 1
ATOM 11348 N N . PHE F 1 45 ? 30.319 86.883 67.362 1.00 56.35 42 PHE F N 1
ATOM 11349 C CA . PHE F 1 45 ? 31.720 86.931 66.931 1.00 53.38 42 PHE F CA 1
ATOM 11350 C C . PHE F 1 45 ? 32.464 87.993 67.748 1.00 58.08 42 PHE F C 1
ATOM 11351 O O . PHE F 1 45 ? 31.905 89.048 68.065 1.00 55.75 42 PHE F O 1
ATOM 11359 N N . GLU F 1 46 ? 33.723 87.725 68.075 1.00 56.52 43 GLU F N 1
ATOM 11360 C CA . GLU F 1 46 ? 34.604 88.774 68.556 1.00 57.13 43 GLU F CA 1
ATOM 11361 C C . GLU F 1 46 ? 34.833 89.826 67.465 1.00 60.39 43 GLU F C 1
ATOM 11362 O O . GLU F 1 46 ? 34.824 89.510 66.259 1.00 59.22 43 GLU F O 1
ATOM 11368 N N . LYS F 1 47 ? 35.046 91.068 67.894 1.00 57.69 44 LYS F N 1
ATOM 11369 C CA . LYS F 1 47 ? 35.325 92.179 66.986 1.00 58.31 44 LYS F CA 1
ATOM 11370 C C . LYS F 1 47 ? 36.677 92.826 67.317 1.00 61.09 44 LYS F C 1
ATOM 11371 O O . LYS F 1 47 ? 37.048 92.900 68.478 1.00 65.39 44 LYS F O 1
ATOM 11377 N N . PRO F 1 48 ? 37.420 93.295 66.293 1.00 60.69 45 PRO F N 1
ATOM 11378 C CA . PRO F 1 48 ? 37.071 93.301 64.863 1.00 60.42 45 PRO F CA 1
ATOM 11379 C C . PRO F 1 48 ? 37.107 91.925 64.203 1.00 57.01 45 PRO F C 1
ATOM 11380 O O . PRO F 1 48 ? 36.349 91.680 63.271 1.00 58.14 45 PRO F O 1
ATOM 11384 N N . ASN F 1 49 ? 37.994 91.056 64.670 1.00 57.07 46 ASN F N 1
ATOM 11385 C CA . ASN F 1 49 ? 38.175 89.739 64.075 1.00 55.74 46 ASN F CA 1
ATOM 11386 C C . ASN F 1 49 ? 37.951 88.585 65.065 1.00 56.74 46 ASN F C 1
ATOM 11387 O O . ASN F 1 49 ? 38.486 88.591 66.162 1.00 56.12 46 ASN F O 1
ATOM 11392 N N . ASP F 1 50 ? 37.156 87.600 64.658 1.00 54.59 47 ASP F N 1
ATOM 11393 C CA . ASP F 1 50 ? 36.977 86.373 65.423 1.00 52.97 47 ASP F CA 1
ATOM 11394 C C . ASP F 1 50 ? 37.880 85.281 64.832 1.00 54.06 47 ASP F C 1
ATOM 11395 O O . ASP F 1 50 ? 37.661 84.791 63.704 1.00 52.60 47 ASP F O 1
ATOM 11400 N N . LEU F 1 51 ? 38.892 84.903 65.599 1.00 53.25 48 LEU F N 1
ATOM 11401 C CA . LEU F 1 51 ? 39.943 84.017 65.116 1.00 54.90 48 LEU F CA 1
ATOM 11402 C C . LEU F 1 51 ? 39.416 82.661 64.648 1.00 52.97 48 LEU F C 1
ATOM 11403 O O . LEU F 1 51 ? 39.770 82.170 63.570 1.00 51.34 48 LEU F O 1
ATOM 11408 N N . LYS F 1 52 ? 38.559 82.064 65.463 1.00 52.60 49 LYS F N 1
ATOM 11409 C CA . LYS F 1 52 ? 38.066 80.724 65.197 1.00 52.85 49 LYS F CA 1
ATOM 11410 C C . LYS F 1 52 ? 37.090 80.690 64.023 1.00 52.47 49 LYS F C 1
ATOM 11411 O O . LYS F 1 52 ? 37.005 79.682 63.324 1.00 49.82 49 LYS F O 1
ATOM 11417 N N . ALA F 1 53 ? 36.353 81.779 63.824 1.00 48.98 50 ALA F N 1
ATOM 11418 C CA . ALA F 1 53 ? 35.463 81.901 62.677 1.00 46.01 50 ALA F CA 1
ATOM 11419 C C . ALA F 1 53 ? 36.286 81.887 61.381 1.00 46.26 50 ALA F C 1
ATOM 11420 O O . ALA F 1 53 ? 35.886 81.286 60.393 1.00 43.39 50 ALA F O 1
ATOM 11422 N N . LEU F 1 54 ? 37.437 82.548 61.400 1.00 46.57 51 LEU F N 1
ATOM 11423 C CA . LEU F 1 54 ? 38.361 82.521 60.284 1.00 41.68 51 LEU F CA 1
ATOM 11424 C C . LEU F 1 54 ? 38.947 81.128 60.102 1.00 44.22 51 LEU F C 1
ATOM 11425 O O . LEU F 1 54 ? 39.218 80.697 58.974 1.00 46.45 51 LEU F O 1
ATOM 11430 N N . GLN F 1 55 ? 39.123 80.412 61.208 1.00 46.65 52 GLN F N 1
ATOM 11431 C CA . GLN F 1 55 ? 39.695 79.069 61.166 1.00 45.40 52 GLN F CA 1
ATOM 11432 C C . GLN F 1 55 ? 38.706 78.077 60.562 1.00 42.55 52 GLN F C 1
ATOM 11433 O O . GLN F 1 55 ? 39.097 77.095 59.924 1.00 39.04 52 GLN F O 1
ATOM 11439 N N . VAL F 1 56 ? 37.422 78.328 60.793 1.00 42.97 53 VAL F N 1
ATOM 11440 C CA . VAL F 1 56 ? 36.377 77.575 60.124 1.00 41.55 53 VAL F CA 1
ATOM 11441 C C . VAL F 1 56 ? 36.413 77.804 58.613 1.00 42.19 53 VAL F C 1
ATOM 11442 O O . VAL F 1 56 ? 36.412 76.846 57.840 1.00 39.91 53 VAL F O 1
ATOM 11446 N N . MET F 1 57 ? 36.495 79.063 58.194 1.00 40.03 54 MET F N 1
ATOM 11447 C CA . MET F 1 57 ? 36.580 79.378 56.770 1.00 41.59 54 MET F CA 1
ATOM 11448 C C . MET F 1 57 ? 37.801 78.693 56.160 1.00 41.15 54 MET F C 1
ATOM 11449 O O . MET F 1 57 ? 37.725 78.090 55.086 1.00 38.45 54 MET F O 1
ATOM 11454 N N . ASN F 1 58 ? 38.922 78.779 56.863 1.00 39.52 55 ASN F N 1
ATOM 11455 C CA . ASN F 1 58 ? 40.166 78.254 56.337 1.00 41.25 55 ASN F CA 1
ATOM 11456 C C . ASN F 1 58 ? 40.158 76.732 56.208 1.00 41.05 55 ASN F C 1
ATOM 11457 O O . ASN F 1 58 ? 40.660 76.181 55.221 1.00 42.84 55 ASN F O 1
ATOM 11462 N N . SER F 1 59 ? 39.528 76.065 57.164 1.00 40.53 56 SER F N 1
ATOM 11463 C CA . SER F 1 59 ? 39.391 74.621 57.121 1.00 40.54 56 SER F CA 1
ATOM 11464 C C . SER F 1 59 ? 38.469 74.199 55.992 1.00 38.66 56 SER F C 1
ATOM 11465 O O . SER F 1 59 ? 38.739 73.219 55.315 1.00 39.49 56 SER F O 1
ATOM 11468 N N . ALA F 1 60 ? 37.365 74.922 55.826 1.00 36.81 57 ALA F N 1
ATOM 11469 C CA . ALA F 1 60 ? 36.425 74.663 54.740 1.00 37.31 57 ALA F CA 1
ATOM 11470 C C . ALA F 1 60 ? 37.149 74.800 53.402 1.00 37.45 57 ALA F C 1
ATOM 11471 O O . ALA F 1 60 ? 37.044 73.936 52.552 1.00 36.27 57 ALA F O 1
ATOM 11473 N N . ALA F 1 61 ? 37.890 75.885 53.224 1.00 37.26 58 ALA F N 1
ATOM 11474 C CA . ALA F 1 61 ? 38.622 76.118 51.986 1.00 35.41 58 ALA F CA 1
ATOM 11475 C C . ALA F 1 61 ? 39.710 75.071 51.753 1.00 37.12 58 ALA F C 1
ATOM 11476 O O . ALA F 1 61 ? 39.880 74.599 50.646 1.00 40.69 58 ALA F O 1
ATOM 11478 N N . GLU F 1 62 ? 40.455 74.712 52.790 1.00 40.11 59 GLU F N 1
ATOM 11479 C CA . GLU F 1 62 ? 41.524 73.742 52.619 1.00 42.22 59 GLU F CA 1
ATOM 11480 C C . GLU F 1 62 ? 40.974 72.364 52.265 1.00 41.58 59 GLU F C 1
ATOM 11481 O O . GLU F 1 62 ? 41.561 71.648 51.461 1.00 40.10 59 GLU F O 1
ATOM 11487 N N . LYS F 1 63 ? 39.857 71.992 52.879 1.00 39.91 60 LYS F N 1
ATOM 11488 C CA . LYS F 1 63 ? 39.218 70.720 52.580 1.00 40.97 60 LYS F CA 1
ATOM 11489 C C . LYS F 1 63 ? 38.729 70.675 51.135 1.00 41.90 60 LYS F C 1
ATOM 11490 O O . LYS F 1 63 ? 38.926 69.673 50.440 1.00 43.94 60 LYS F O 1
ATOM 11496 N N . LEU F 1 64 ? 38.087 71.756 50.694 1.00 39.73 61 LEU F N 1
ATOM 11497 C CA . LEU F 1 64 ? 37.602 71.860 49.328 1.00 40.64 61 LEU F CA 1
ATOM 11498 C C . LEU F 1 64 ? 38.768 71.680 48.367 1.00 42.95 61 LEU F C 1
ATOM 11499 O O . LEU F 1 64 ? 38.702 70.911 47.407 1.00 42.20 61 LEU F O 1
ATOM 11504 N N . MET F 1 65 ? 39.847 72.391 48.661 1.00 39.39 62 MET F N 1
ATOM 11505 C CA . MET F 1 65 ? 41.007 72.416 47.800 1.00 40.99 62 MET F CA 1
ATOM 11506 C C . MET F 1 65 ? 41.706 71.050 47.737 1.00 42.93 62 MET F C 1
ATOM 11507 O O . MET F 1 65 ? 42.223 70.657 46.694 1.00 46.42 62 MET F O 1
ATOM 11512 N N . SER F 1 66 ? 41.665 70.295 48.827 1.00 42.23 63 SER F N 1
ATOM 11513 C CA . SER F 1 66 ? 42.325 68.990 48.861 1.00 46.89 63 SER F CA 1
ATOM 11514 C C . SER F 1 66 ? 41.523 67.937 48.107 1.00 48.12 63 SER F C 1
ATOM 11515 O O . SER F 1 66 ? 42.043 66.893 47.727 1.00 49.41 63 SER F O 1
ATOM 11518 N N . LYS F 1 67 ? 40.245 68.221 47.906 1.00 47.00 64 LYS F N 1
ATOM 11519 C CA . LYS F 1 67 ? 39.360 67.335 47.179 1.00 45.08 64 LYS F CA 1
ATOM 11520 C C . LYS F 1 67 ? 39.385 67.622 45.670 1.00 44.83 64 LYS F C 1
ATOM 11521 O O . LYS F 1 67 ? 39.190 66.719 44.858 1.00 49.50 64 LYS F O 1
ATOM 11527 N N . TYR F 1 68 ? 39.670 68.870 45.298 1.00 44.00 65 TYR F N 1
ATOM 11528 C CA . TYR F 1 68 ? 39.649 69.280 43.890 1.00 39.38 65 TYR F CA 1
ATOM 11529 C C . TYR F 1 68 ? 40.999 69.759 43.420 1.00 40.52 65 TYR F C 1
ATOM 11530 O O . TYR F 1 68 ? 41.357 70.911 43.624 1.00 43.22 65 TYR F O 1
ATOM 11539 N N . SER F 1 69 ? 41.731 68.875 42.756 1.00 43.14 66 SER F N 1
ATOM 11540 C CA . SER F 1 69 ? 43.099 69.168 42.358 1.00 47.67 66 SER F CA 1
ATOM 11541 C C . SER F 1 69 ? 43.250 70.263 41.288 1.00 47.06 66 SER F C 1
ATOM 11542 O O . SER F 1 69 ? 44.355 70.756 41.081 1.00 49.67 66 SER F O 1
ATOM 11545 N N . ASP F 1 70 ? 42.171 70.664 40.617 1.00 42.62 67 ASP F N 1
ATOM 11546 C CA . ASP F 1 70 ? 42.292 71.765 39.648 1.00 43.49 67 ASP F CA 1
ATOM 11547 C C . ASP F 1 70 ? 42.495 73.112 40.348 1.00 41.93 67 ASP F C 1
ATOM 11548 O O . ASP F 1 70 ? 42.949 74.073 39.727 1.00 40.82 67 ASP F O 1
ATOM 11553 N N . VAL F 1 71 ? 42.129 73.186 41.625 1.00 40.24 68 VAL F N 1
ATOM 11554 C CA . VAL F 1 71 ? 42.361 74.397 42.398 1.00 38.56 68 VAL F CA 1
ATOM 11555 C C . VAL F 1 71 ? 43.845 74.493 42.749 1.00 41.22 68 VAL F C 1
ATOM 11556 O O . VAL F 1 71 ? 44.384 73.618 43.412 1.00 44.63 68 VAL F O 1
ATOM 11560 N N . MET F 1 72 ? 44.507 75.535 42.259 1.00 39.74 69 MET F N 1
ATOM 11561 C CA . MET F 1 72 ? 45.937 75.689 42.449 1.00 42.63 69 MET F CA 1
ATOM 11562 C C . MET F 1 72 ? 46.242 76.647 43.610 1.00 44.73 69 MET F C 1
ATOM 11563 O O . MET F 1 72 ? 47.275 76.538 44.280 1.00 44.48 69 MET F O 1
ATOM 11568 N N . LEU F 1 73 ? 45.308 77.554 43.868 1.00 39.19 70 LEU F N 1
ATOM 11569 C CA . LEU F 1 73 ? 45.527 78.635 44.796 1.00 36.92 70 LEU F CA 1
ATOM 11570 C C . LEU F 1 73 ? 44.211 79.114 45.356 1.00 37.75 70 LEU F C 1
ATOM 11571 O O . LEU F 1 73 ? 43.215 79.169 44.645 1.00 35.24 70 LEU F O 1
ATOM 11576 N N . ALA F 1 74 ? 44.210 79.422 46.653 1.00 37.25 71 ALA F N 1
ATOM 11577 C CA . ALA F 1 74 ? 43.052 79.990 47.319 1.00 35.72 71 ALA F CA 1
ATOM 11578 C C . ALA F 1 74 ? 43.475 81.142 48.235 1.00 41.30 71 ALA F C 1
ATOM 11579 O O . ALA F 1 74 ? 44.505 81.068 48.919 1.00 41.47 71 ALA F O 1
ATOM 11581 N N . TYR F 1 75 ? 42.681 82.210 48.239 1.00 38.33 72 TYR F N 1
ATOM 11582 C CA . TYR F 1 75 ? 42.924 83.344 49.110 1.00 35.36 72 TYR F CA 1
ATOM 11583 C C . TYR F 1 75 ? 41.648 83.764 49.801 1.00 35.81 72 TYR F C 1
ATOM 11584 O O . TYR F 1 75 ? 40.628 83.974 49.143 1.00 35.35 72 TYR F O 1
ATOM 11593 N N . GLY F 1 76 ? 41.720 83.910 51.123 1.00 37.66 73 GLY F N 1
ATOM 11594 C CA . GLY F 1 76 ? 40.565 84.262 51.929 1.00 35.61 73 GLY F CA 1
ATOM 11595 C C . GLY F 1 76 ? 40.789 85.326 52.993 1.00 36.84 73 GLY F C 1
ATOM 11596 O O . GLY F 1 76 ? 41.893 85.495 53.498 1.00 36.27 73 GLY F O 1
ATOM 11597 N N . ASP F 1 77 ? 39.728 86.071 53.293 1.00 37.20 74 ASP F N 1
ATOM 11598 C CA . ASP F 1 77 ? 39.645 86.947 54.466 1.00 38.36 74 ASP F CA 1
ATOM 11599 C C . ASP F 1 77 ? 38.183 87.296 54.717 1.00 39.32 74 ASP F C 1
ATOM 11600 O O . ASP F 1 77 ? 37.373 87.257 53.797 1.00 39.81 74 ASP F O 1
ATOM 11605 N N . SER F 1 78 ? 37.850 87.626 55.962 1.00 38.14 75 SER F N 1
ATOM 11606 C CA . SER F 1 78 ? 36.480 87.951 56.328 1.00 37.32 75 SER F CA 1
ATOM 11607 C C . SER F 1 78 ? 35.580 86.766 55.923 1.00 40.22 75 SER F C 1
ATOM 11608 O O . SER F 1 78 ? 35.887 85.610 56.230 1.00 38.59 75 SER F O 1
ATOM 11611 N N . ASP F 1 79 ? 34.488 87.028 55.219 1.00 38.52 76 ASP F N 1
ATOM 11612 C CA . ASP F 1 79 ? 33.579 85.943 54.867 1.00 37.56 76 ASP F CA 1
ATOM 11613 C C . ASP F 1 79 ? 33.702 85.506 53.397 1.00 36.11 76 ASP F C 1
ATOM 11614 O O . ASP F 1 79 ? 32.729 85.036 52.808 1.00 33.16 76 ASP F O 1
ATOM 11619 N N . GLU F 1 80 ? 34.877 85.688 52.803 1.00 33.28 77 GLU F N 1
ATOM 11620 C CA . GLU F 1 80 ? 35.048 85.351 51.402 1.00 33.10 77 GLU F CA 1
ATOM 11621 C C . GLU F 1 80 ? 36.246 84.443 51.123 1.00 33.77 77 GLU F C 1
ATOM 11622 O O . GLU F 1 80 ? 37.236 84.473 51.842 1.00 33.84 77 GLU F O 1
ATOM 11628 N N . TYR F 1 81 ? 36.153 83.651 50.051 1.00 32.93 78 TYR F N 1
ATOM 11629 C CA . TYR F 1 81 ? 37.303 82.901 49.555 1.00 32.12 78 TYR F CA 1
ATOM 11630 C C . TYR F 1 81 ? 37.303 82.931 48.047 1.00 31.63 78 TYR F C 1
ATOM 11631 O O . TYR F 1 81 ? 36.250 82.831 47.423 1.00 30.00 78 TYR F O 1
ATOM 11640 N N . SER F 1 82 ? 38.489 83.091 47.469 1.00 31.30 79 SER F N 1
ATOM 11641 C CA . SER F 1 82 ? 38.678 83.045 46.026 1.00 30.33 79 SER F CA 1
ATOM 11642 C C . SER F 1 82 ? 39.530 81.842 45.685 1.00 32.50 79 SER F C 1
ATOM 11643 O O . SER F 1 82 ? 40.505 81.545 46.384 1.00 33.04 79 SER F O 1
ATOM 11646 N N . PHE F 1 83 ? 39.111 81.104 44.660 1.00 31.72 80 PHE F N 1
ATOM 11647 C CA . PHE F 1 83 ? 39.821 79.901 44.224 1.00 31.86 80 PHE F CA 1
ATOM 11648 C C . PHE F 1 83 ? 40.260 80.031 42.783 1.00 32.03 80 PHE F C 1
ATOM 11649 O O . PHE F 1 83 ? 39.449 80.335 41.913 1.00 29.32 80 PHE F O 1
ATOM 11657 N N . LEU F 1 84 ? 41.538 79.793 42.532 1.00 33.98 81 LEU F N 1
ATOM 11658 C CA . LEU F 1 84 ? 42.058 79.785 41.174 1.00 34.25 81 LEU F CA 1
ATOM 11659 C C . LEU F 1 84 ? 42.014 78.375 40.553 1.00 35.69 81 LEU F C 1
ATOM 11660 O O . LEU F 1 84 ? 42.636 77.444 41.062 1.00 35.84 81 LEU F O 1
ATOM 11665 N N . LEU F 1 85 ? 41.282 78.225 39.455 1.00 33.84 82 LEU F N 1
ATOM 11666 C CA . LEU F 1 85 ? 41.282 76.967 38.712 1.00 35.82 82 LEU F CA 1
ATOM 11667 C C . LEU F 1 85 ? 42.260 77.052 37.556 1.00 34.51 82 LEU F C 1
ATOM 11668 O O . LEU F 1 85 ? 42.279 78.042 36.832 1.00 37.96 82 LEU F O 1
ATOM 11673 N N . ARG F 1 86 ? 43.083 76.024 37.378 1.00 38.57 83 ARG F N 1
ATOM 11674 C CA . ARG F 1 86 ? 44.062 76.035 36.288 1.00 42.32 83 ARG F CA 1
ATOM 11675 C C . ARG F 1 86 ? 43.344 76.136 34.950 1.00 38.54 83 ARG F C 1
ATOM 11676 O O . ARG F 1 86 ? 42.193 75.731 34.821 1.00 38.42 83 ARG F O 1
ATOM 11684 N N . LYS F 1 87 ? 44.001 76.746 33.973 1.00 41.23 84 LYS F N 1
ATOM 11685 C CA . LYS F 1 87 ? 43.291 77.119 32.755 1.00 44.02 84 LYS F CA 1
ATOM 11686 C C . LYS F 1 87 ? 42.810 75.907 31.963 1.00 41.08 84 LYS F C 1
ATOM 11687 O O . LYS F 1 87 ? 41.816 75.996 31.263 1.00 38.99 84 LYS F O 1
ATOM 11693 N N . ASN F 1 88 ? 43.448 74.755 32.136 1.00 42.30 85 ASN F N 1
ATOM 11694 C CA . ASN F 1 88 ? 43.020 73.573 31.388 1.00 44.40 85 ASN F CA 1
ATOM 11695 C C . ASN F 1 88 ? 42.095 72.639 32.156 1.00 45.42 85 ASN F C 1
ATOM 11696 O O . ASN F 1 88 ? 41.876 71.495 31.745 1.00 45.02 85 ASN F O 1
ATOM 11701 N N . CYS F 1 89 ? 41.530 73.160 33.246 1.00 44.93 86 CYS F N 1
ATOM 11702 C CA . CYS F 1 89 ? 40.500 72.494 34.043 1.00 41.18 86 CYS F CA 1
ATOM 11703 C C . CYS F 1 89 ? 39.255 72.101 33.224 1.00 36.15 86 CYS F C 1
ATOM 11704 O O . CYS F 1 89 ? 38.700 72.931 32.516 1.00 35.46 86 CYS F O 1
ATOM 11707 N N . GLN F 1 90 ? 38.812 70.854 33.353 1.00 33.26 87 GLN F N 1
ATOM 11708 C CA . GLN F 1 90 ? 37.646 70.338 32.630 1.00 37.18 87 GLN F CA 1
ATOM 11709 C C . GLN F 1 90 ? 36.574 69.818 33.566 1.00 35.87 87 GLN F C 1
ATOM 11710 O O . GLN F 1 90 ? 35.710 69.041 33.164 1.00 36.71 87 GLN F O 1
ATOM 11716 N N . LEU F 1 91 ? 36.668 70.218 34.823 1.00 34.74 88 LEU F N 1
ATOM 11717 C CA . LEU F 1 91 ? 35.683 69.866 35.834 1.00 34.29 88 LEU F CA 1
ATOM 11718 C C . LEU F 1 91 ? 34.285 70.236 35.358 1.00 32.47 88 LEU F C 1
ATOM 11719 O O . LEU F 1 91 ? 34.038 71.397 35.032 1.00 30.53 88 LEU F O 1
ATOM 11724 N N . TYR F 1 92 ? 33.395 69.244 35.271 1.00 32.29 89 TYR F N 1
ATOM 11725 C CA . TYR F 1 92 ? 32.031 69.458 34.770 1.00 31.41 89 TYR F CA 1
ATOM 11726 C C . TYR F 1 92 ? 31.988 70.121 33.407 1.00 31.90 89 TYR F C 1
ATOM 11727 O O . TYR F 1 92 ? 31.095 70.933 33.147 1.00 28.27 89 TYR F O 1
ATOM 11736 N N . GLU F 1 93 ? 32.961 69.797 32.558 1.00 33.14 90 GLU F N 1
ATOM 11737 C CA . GLU F 1 93 ? 33.068 70.374 31.223 1.00 30.48 90 GLU F CA 1
ATOM 11738 C C . GLU F 1 93 ? 33.053 71.906 31.271 1.00 29.34 90 GLU F C 1
ATOM 11739 O O . GLU F 1 93 ? 32.549 72.547 30.362 1.00 30.02 90 GLU F O 1
ATOM 11745 N N . ARG F 1 94 ? 33.580 72.494 32.338 1.00 30.89 91 ARG F N 1
ATOM 11746 C CA . ARG F 1 94 ? 33.617 73.956 32.471 1.00 28.59 91 ARG F CA 1
ATOM 11747 C C . ARG F 1 94 ? 32.224 74.599 32.424 1.00 27.93 91 ARG F C 1
ATOM 11748 O O . ARG F 1 94 ? 32.093 75.776 32.091 1.00 29.32 91 ARG F O 1
ATOM 11756 N N . ARG F 1 95 ? 31.194 73.836 32.785 1.00 27.55 92 ARG F N 1
ATOM 11757 C CA . ARG F 1 95 ? 29.822 74.352 32.845 1.00 27.56 92 ARG F CA 1
ATOM 11758 C C . ARG F 1 95 ? 29.698 75.299 34.030 1.00 27.10 92 ARG F C 1
ATOM 11759 O O . ARG F 1 95 ? 29.961 74.917 35.159 1.00 26.29 92 ARG F O 1
ATOM 11767 N N . GLU F 1 96 ? 29.308 76.537 33.751 1.00 26.36 93 GLU F N 1
ATOM 11768 C CA . GLU F 1 96 ? 29.254 77.581 34.746 1.00 27.52 93 GLU F CA 1
ATOM 11769 C C . GLU F 1 96 ? 28.263 77.278 35.871 1.00 28.59 93 GLU F C 1
ATOM 11770 O O . GLU F 1 96 ? 28.572 77.523 37.041 1.00 25.48 93 GLU F O 1
ATOM 11776 N N . MET F 1 97 ? 27.083 76.759 35.515 1.00 26.18 94 MET F N 1
ATOM 11777 C CA . MET F 1 97 ? 26.075 76.379 36.509 1.00 27.14 94 MET F CA 1
ATOM 11778 C C . MET F 1 97 ? 26.603 75.318 37.491 1.00 27.39 94 MET F C 1
ATOM 11779 O O . MET F 1 97 ? 26.402 75.426 38.718 1.00 25.09 94 MET F O 1
ATOM 11784 N N . LYS F 1 98 ? 27.274 74.300 36.948 1.00 25.46 95 LYS F N 1
ATOM 11785 C CA . LYS F 1 98 ? 27.822 73.233 37.773 1.00 25.83 95 LYS F CA 1
ATOM 11786 C C . LYS F 1 98 ? 28.949 73.751 38.665 1.00 26.70 95 LYS F C 1
ATOM 11787 O O . LYS F 1 98 ? 28.923 73.523 39.866 1.00 26.82 95 LYS F O 1
ATOM 11793 N N . LEU F 1 99 ? 29.907 74.484 38.100 1.00 28.13 96 LEU F N 1
ATOM 11794 C CA . LEU F 1 99 ? 31.051 74.952 38.879 1.00 26.21 96 LEU F CA 1
ATOM 11795 C C . LEU F 1 99 ? 30.657 75.853 40.056 1.00 25.85 96 LEU F C 1
ATOM 11796 O O . LEU F 1 99 ? 31.159 75.661 41.176 1.00 27.79 96 LEU F O 1
ATOM 11801 N N . THR F 1 100 ? 29.758 76.802 39.821 1.00 25.58 97 THR F N 1
ATOM 11802 C CA . THR F 1 100 ? 29.400 77.784 40.838 1.00 25.91 97 THR F CA 1
ATOM 11803 C C . THR F 1 100 ? 28.456 77.212 41.916 1.00 28.29 97 THR F C 1
ATOM 11804 O O . THR F 1 100 ? 28.645 77.467 43.120 1.00 26.34 97 THR F O 1
ATOM 11808 N N . THR F 1 101 ? 27.449 76.437 41.510 1.00 26.49 98 THR F N 1
ATOM 11809 C CA . THR F 1 101 ? 26.487 75.945 42.500 1.00 25.36 98 THR F CA 1
ATOM 11810 C C . THR F 1 101 ? 27.147 74.832 43.303 1.00 26.68 98 THR F C 1
ATOM 11811 O O . THR F 1 101 ? 26.781 74.597 44.440 1.00 27.42 98 THR F O 1
ATOM 11815 N N . LEU F 1 102 ? 28.161 74.193 42.735 1.00 25.77 99 LEU F N 1
ATOM 11816 C CA . LEU F 1 102 ? 28.913 73.207 43.484 1.00 27.55 99 LEU F CA 1
ATOM 11817 C C . LEU F 1 102 ? 29.779 73.872 44.545 1.00 28.29 99 LEU F C 1
ATOM 11818 O O . LEU F 1 102 ? 29.785 73.435 45.699 1.00 26.92 99 LEU F O 1
ATOM 11823 N N . PHE F 1 103 ? 30.471 74.947 44.167 1.00 28.26 100 PHE F N 1
ATOM 11824 C CA . PHE F 1 103 ? 31.340 75.662 45.098 1.00 27.00 100 PHE F CA 1
ATOM 11825 C C . PHE F 1 103 ? 30.578 76.349 46.231 1.00 26.91 100 PHE F C 1
ATOM 11826 O O . PHE F 1 103 ? 31.056 76.377 47.354 1.00 28.18 100 PHE F O 1
ATOM 11834 N N . SER F 1 104 ? 29.420 76.933 45.958 1.00 26.58 101 SER F N 1
ATOM 11835 C CA . SER F 1 104 ? 28.659 77.568 47.034 1.00 26.98 101 SER F CA 1
ATOM 11836 C C . SER F 1 104 ? 28.081 76.508 47.971 1.00 29.26 101 SER F C 1
ATOM 11837 O O . SER F 1 104 ? 27.902 76.746 49.170 1.00 27.76 101 SER F O 1
ATOM 11840 N N . SER F 1 105 ? 27.735 75.369 47.382 1.00 26.97 102 SER F N 1
ATOM 11841 C CA . SER F 1 105 ? 27.230 74.213 48.105 1.00 28.86 102 SER F CA 1
ATOM 11842 C C . SER F 1 105 ? 28.307 73.590 48.996 1.00 29.99 102 SER F C 1
ATOM 11843 O O . SER F 1 105 ? 28.054 73.273 50.159 1.00 30.64 102 SER F O 1
ATOM 11846 N N . LEU F 1 106 ? 29.489 73.384 48.424 1.00 27.93 103 LEU F N 1
ATOM 11847 C CA . LEU F 1 106 ? 30.624 72.815 49.140 1.00 30.25 103 LEU F CA 1
ATOM 11848 C C . LEU F 1 106 ? 31.089 73.697 50.306 1.00 31.61 103 LEU F C 1
ATOM 11849 O O . LEU F 1 106 ? 31.309 73.199 51.406 1.00 31.14 103 LEU F O 1
ATOM 11854 N N . MET F 1 107 ? 31.267 74.991 50.058 1.00 28.86 104 MET F N 1
ATOM 11855 C CA . MET F 1 107 ? 31.718 75.889 51.123 1.00 29.52 104 MET F CA 1
ATOM 11856 C C . MET F 1 107 ? 30.700 75.958 52.242 1.00 29.96 104 MET F C 1
ATOM 11857 O O . MET F 1 107 ? 31.059 76.056 53.411 1.00 30.82 104 MET F O 1
ATOM 11862 N N . SER F 1 108 ? 29.429 75.931 51.872 1.00 29.53 105 SER F N 1
ATOM 11863 C CA . SER F 1 108 ? 28.360 75.990 52.847 1.00 30.35 105 SER F CA 1
ATOM 11864 C C . SER F 1 108 ? 28.364 74.781 53.773 1.00 32.72 105 SER F C 1
ATOM 11865 O O . SER F 1 108 ? 28.293 74.936 54.976 1.00 31.75 105 SER F O 1
ATOM 11868 N N . THR F 1 109 ? 28.470 73.589 53.199 1.00 30.58 106 THR F N 1
ATOM 11869 C CA . THR F 1 109 ? 28.404 72.379 53.989 1.00 31.52 106 THR F CA 1
ATOM 11870 C C . THR F 1 109 ? 29.709 72.200 54.748 1.00 34.46 106 THR F C 1
ATOM 11871 O O . THR F 1 109 ? 29.694 71.823 55.917 1.00 36.86 106 THR F O 1
ATOM 11875 N N . TYR F 1 110 ? 30.835 72.506 54.110 1.00 32.62 107 TYR F N 1
ATOM 11876 C CA . TYR F 1 110 ? 32.113 72.447 54.808 1.00 33.57 107 TYR F CA 1
ATOM 11877 C C . TYR F 1 110 ? 32.120 73.422 55.982 1.00 37.42 107 TYR F C 1
ATOM 11878 O O . TYR F 1 110 ? 32.694 73.117 57.025 1.00 37.72 107 TYR F O 1
ATOM 11887 N N . TYR F 1 111 ? 31.506 74.593 55.803 1.00 34.62 108 TYR F N 1
ATOM 11888 C CA . TYR F 1 111 ? 31.439 75.582 56.879 1.00 35.97 108 TYR F CA 1
ATOM 11889 C C . TYR F 1 111 ? 30.611 75.048 58.039 1.00 38.94 108 TYR F C 1
ATOM 11890 O O . TYR F 1 111 ? 31.003 75.190 59.192 1.00 37.76 108 TYR F O 1
ATOM 11899 N N . MET F 1 112 ? 29.452 74.464 57.736 1.00 35.63 109 MET F N 1
ATOM 11900 C CA . MET F 1 112 ? 28.611 73.878 58.774 1.00 37.30 109 MET F CA 1
ATOM 11901 C C . MET F 1 112 ? 29.304 72.772 59.540 1.00 40.04 109 MET F C 1
ATOM 11902 O O . MET F 1 112 ? 29.177 72.702 60.756 1.00 45.08 109 MET F O 1
ATOM 11907 N N . TYR F 1 113 ? 30.027 71.906 58.836 1.00 37.26 110 TYR F N 1
ATOM 11908 C CA . TYR F 1 113 ? 30.755 70.825 59.487 1.00 41.70 110 TYR F CA 1
ATOM 11909 C C . TYR F 1 113 ? 31.823 71.333 60.468 1.00 43.61 110 TYR F C 1
ATOM 11910 O O . TYR F 1 113 ? 31.903 70.879 61.617 1.00 44.21 110 TYR F O 1
ATOM 11919 N N . PHE F 1 114 ? 32.671 72.239 59.990 1.00 41.33 111 PHE F N 1
ATOM 11920 C CA . PHE F 1 114 ? 33.770 72.719 60.805 1.00 43.29 111 PHE F CA 1
ATOM 11921 C C . PHE F 1 114 ? 33.326 73.637 61.935 1.00 45.62 111 PHE F C 1
ATOM 11922 O O . PHE F 1 114 ? 33.986 73.705 62.966 1.00 46.50 111 PHE F O 1
ATOM 11930 N N . TRP F 1 115 ? 32.196 74.308 61.756 1.00 42.34 112 TRP F N 1
ATOM 11931 C CA . TRP F 1 115 ? 31.654 75.138 62.809 1.00 43.04 112 TRP F CA 1
ATOM 11932 C C . TRP F 1 115 ? 31.341 74.253 64.015 1.00 49.62 112 TRP F C 1
ATOM 11933 O O . TRP F 1 115 ? 31.627 74.622 65.156 1.00 49.93 112 TRP F O 1
ATOM 11944 N N . SER F 1 116 ? 30.761 73.081 63.765 1.00 48.82 113 SER F N 1
ATOM 11945 C CA . SER F 1 116 ? 30.422 72.181 64.861 1.00 52.33 113 SER F CA 1
ATOM 11946 C C . SER F 1 116 ? 31.683 71.646 65.539 1.00 53.91 113 SER F C 1
ATOM 11947 O O . SER F 1 116 ? 31.635 71.240 66.688 1.00 59.55 113 SER F O 1
ATOM 11950 N N . GLN F 1 117 ? 32.806 71.668 64.826 1.00 53.16 114 GLN F N 1
ATOM 11951 C CA . GLN F 1 117 ? 34.110 71.312 65.394 1.00 50.63 114 GLN F CA 1
ATOM 11952 C C . GLN F 1 117 ? 34.670 72.459 66.251 1.00 54.75 114 GLN F C 1
ATOM 11953 O O . GLN F 1 117 ? 35.146 72.229 67.352 1.00 58.56 114 GLN F O 1
ATOM 11959 N N . TYR F 1 118 ? 34.644 73.688 65.728 1.00 52.69 115 TYR F N 1
ATOM 11960 C CA . TYR F 1 118 ? 35.246 74.829 66.425 1.00 52.91 115 TYR F CA 1
ATOM 11961 C C . TYR F 1 118 ? 34.321 75.497 67.452 1.00 53.51 115 TYR F C 1
ATOM 11962 O O . TYR F 1 118 ? 34.783 76.131 68.391 1.00 56.97 115 TYR F O 1
ATOM 11971 N N . PHE F 1 119 ? 33.015 75.374 67.271 1.00 53.66 116 PHE F N 1
ATOM 11972 C CA . PHE F 1 119 ? 32.087 75.952 68.229 1.00 51.12 116 PHE F CA 1
ATOM 11973 C C . PHE F 1 119 ? 31.054 74.945 68.741 1.00 55.31 116 PHE F C 1
ATOM 11974 O O . PHE F 1 119 ? 29.857 75.126 68.526 1.00 52.98 116 PHE F O 1
ATOM 11982 N N . PRO F 1 120 ? 31.502 73.902 69.459 1.00 58.48 117 PRO F N 1
ATOM 11983 C CA . PRO F 1 120 ? 30.559 72.915 70.005 1.00 59.41 117 PRO F CA 1
ATOM 11984 C C . PRO F 1 120 ? 29.546 73.577 70.939 1.00 61.29 117 PRO F C 1
ATOM 11985 O O . PRO F 1 120 ? 28.447 73.064 71.153 1.00 59.32 117 PRO F O 1
ATOM 11989 N N . ASP F 1 121 ? 29.937 74.726 71.475 1.00 60.50 118 ASP F N 1
ATOM 11990 C CA . ASP F 1 121 ? 29.126 75.477 72.412 1.00 64.84 118 ASP F CA 1
ATOM 11991 C C . ASP F 1 121 ? 28.141 76.479 71.786 1.00 65.80 118 ASP F C 1
ATOM 11992 O O . ASP F 1 121 ? 27.327 77.062 72.501 1.00 69.04 118 ASP F O 1
ATOM 11997 N N . LYS F 1 122 ? 28.233 76.702 70.478 1.00 63.35 119 LYS F N 1
ATOM 11998 C CA . LYS F 1 122 ? 27.304 77.582 69.761 1.00 58.49 119 LYS F CA 1
ATOM 11999 C C . LYS F 1 122 ? 26.585 76.858 68.626 1.00 57.34 119 LYS F C 1
ATOM 12000 O O . LYS F 1 122 ? 26.913 77.071 67.462 1.00 55.34 119 LYS F O 1
ATOM 12006 N N . PRO F 1 123 ? 25.609 76.003 68.949 1.00 57.97 120 PRO F N 1
ATOM 12007 C CA . PRO F 1 123 ? 24.932 75.273 67.869 1.00 55.00 120 PRO F CA 1
ATOM 12008 C C . PRO F 1 123 ? 24.236 76.199 66.877 1.00 52.18 120 PRO F C 1
ATOM 12009 O O . PRO F 1 123 ? 23.722 77.236 67.262 1.00 52.40 120 PRO F O 1
ATOM 12013 N N . LEU F 1 124 ? 24.245 75.820 65.603 1.00 51.15 121 LEU F N 1
ATOM 12014 C CA . LEU F 1 124 ? 23.687 76.651 64.552 1.00 46.83 121 LEU F CA 1
ATOM 12015 C C . LEU F 1 124 ? 22.172 76.650 64.595 1.00 44.38 121 LEU F C 1
ATOM 12016 O O . LEU F 1 124 ? 21.544 75.618 64.803 1.00 48.34 121 LEU F O 1
ATOM 12021 N N . HIS F 1 125 ? 21.603 77.834 64.421 1.00 42.61 122 HIS F N 1
ATOM 12022 C CA . HIS F 1 125 ? 20.166 78.024 64.384 1.00 42.99 122 HIS F CA 1
ATOM 12023 C C . HIS F 1 125 ? 19.692 77.992 62.936 1.00 45.38 122 HIS F C 1
ATOM 12024 O O . HIS F 1 125 ? 20.363 78.529 62.046 1.00 42.09 122 HIS F O 1
ATOM 12031 N N . ILE F 1 126 ? 18.536 77.380 62.701 1.00 43.20 123 ILE F N 1
ATOM 12032 C CA . ILE F 1 126 ? 18.049 77.176 61.341 1.00 40.94 123 ILE F CA 1
ATOM 12033 C C . ILE F 1 126 ? 17.780 78.476 60.563 1.00 43.21 123 ILE F C 1
ATOM 12034 O O . ILE F 1 126 ? 17.788 78.475 59.344 1.00 41.81 123 ILE F O 1
ATOM 12039 N N . ASP F 1 127 ? 17.558 79.588 61.252 1.00 42.68 124 ASP F N 1
ATOM 12040 C CA . ASP F 1 127 ? 17.277 80.844 60.556 1.00 42.89 124 ASP F CA 1
ATOM 12041 C C . ASP F 1 127 ? 18.557 81.646 60.372 1.00 42.02 124 ASP F C 1
ATOM 12042 O O . ASP F 1 127 ? 18.537 82.746 59.834 1.00 42.39 124 ASP F O 1
ATOM 12047 N N . HIS F 1 128 ? 19.674 81.073 60.797 1.00 39.86 125 HIS F N 1
ATOM 12048 C CA . HIS F 1 128 ? 20.958 81.705 60.612 1.00 38.65 125 HIS F CA 1
ATOM 12049 C C . HIS F 1 128 ? 22.025 80.675 60.222 1.00 39.33 125 HIS F C 1
ATOM 12050 O O . HIS F 1 128 ? 23.027 80.523 60.919 1.00 40.79 125 HIS F O 1
ATOM 12057 N N . LEU F 1 129 ? 21.803 79.953 59.126 1.00 37.27 126 LEU F N 1
ATOM 12058 C CA . LEU F 1 129 ? 22.806 79.00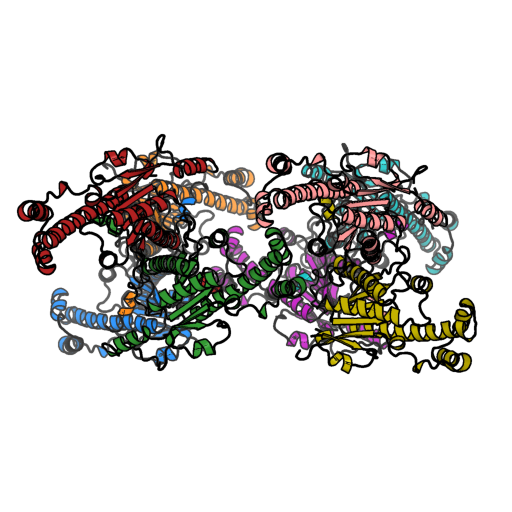7 58.612 1.00 35.89 126 LEU F CA 1
ATOM 12059 C C . LEU F 1 129 ? 23.800 79.745 57.720 1.00 35.06 126 LEU F C 1
ATOM 12060 O O . LEU F 1 129 ? 23.473 80.802 57.178 1.00 34.30 126 LEU F O 1
ATOM 12065 N N . PRO F 1 130 ? 25.031 79.221 57.588 1.00 34.17 127 PRO F N 1
ATOM 12066 C CA . PRO F 1 130 ? 26.007 79.924 56.740 1.00 33.38 127 PRO F CA 1
ATOM 12067 C C . PRO F 1 130 ? 25.823 79.683 55.240 1.00 36.36 127 PRO F C 1
ATOM 12068 O O . PRO F 1 130 ? 26.140 78.626 54.735 1.00 35.05 127 PRO F O 1
ATOM 12072 N N . ASN F 1 131 ? 25.358 80.681 54.515 1.00 33.61 128 ASN F N 1
ATOM 12073 C CA . ASN F 1 131 ? 25.174 80.521 53.091 1.00 33.07 128 ASN F CA 1
ATOM 12074 C C . ASN F 1 131 ? 26.146 81.375 52.288 1.00 33.93 128 ASN F C 1
ATOM 12075 O O . ASN F 1 131 ? 26.592 82.427 52.751 1.00 31.26 128 ASN F O 1
ATOM 12080 N N . PHE F 1 132 ? 26.498 80.882 51.100 1.00 29.91 129 PHE F N 1
ATOM 12081 C CA . PHE F 1 132 ? 27.452 81.562 50.238 1.00 29.31 129 PHE F CA 1
ATOM 12082 C C . PHE F 1 132 ? 26.910 81.681 48.822 1.00 30.83 129 PHE F C 1
ATOM 12083 O O . PHE F 1 132 ? 26.240 80.768 48.326 1.00 29.93 129 PHE F O 1
ATOM 12091 N N . ASP F 1 133 ? 27.230 82.783 48.152 1.00 28.76 130 ASP F N 1
ATOM 12092 C CA . ASP F 1 133 ? 27.036 82.851 46.713 1.00 30.25 130 ASP F CA 1
ATOM 12093 C C . ASP F 1 133 ? 28.317 82.319 46.094 1.00 27.52 130 ASP F C 1
ATOM 12094 O O . ASP F 1 133 ? 29.231 81.928 46.816 1.00 29.42 130 ASP F O 1
ATOM 12099 N N . ALA F 1 134 ? 28.373 82.261 44.776 1.00 26.58 131 ALA F N 1
ATOM 12100 C CA . ALA F 1 134 ? 29.600 81.878 44.093 1.00 28.72 131 ALA F CA 1
ATOM 12101 C C . ALA F 1 134 ? 29.506 82.404 42.667 1.00 27.17 131 ALA F C 1
ATOM 12102 O O . ALA F 1 134 ? 28.456 82.325 42.071 1.00 26.02 131 ALA F O 1
ATOM 12104 N N . ARG F 1 135 ? 30.573 82.988 42.145 1.00 26.58 132 ARG F N 1
ATOM 12105 C CA . ARG F 1 135 ? 30.573 83.459 40.771 1.00 26.97 132 ARG F CA 1
ATOM 12106 C C . ARG F 1 135 ? 31.854 82.977 40.140 1.00 27.43 132 ARG F C 1
ATOM 12107 O O . ARG F 1 135 ? 32.855 82.837 40.835 1.00 30.43 132 ARG F O 1
ATOM 12115 N N . ALA F 1 136 ? 31.819 82.682 38.841 1.00 26.57 133 ALA F N 1
ATOM 12116 C CA . ALA F 1 136 ? 33.022 82.302 38.115 1.00 27.70 133 ALA F CA 1
ATOM 12117 C C . ALA F 1 136 ? 33.433 83.479 37.287 1.00 27.80 133 ALA F C 1
ATOM 12118 O O . ALA F 1 136 ? 32.596 84.132 36.702 1.00 27.34 133 ALA F O 1
ATOM 12120 N N . VAL F 1 137 ? 34.717 83.790 37.277 1.00 29.18 134 VAL F N 1
ATOM 12121 C CA . VAL F 1 137 ? 35.214 84.873 36.457 1.00 28.46 134 VAL F CA 1
ATOM 12122 C C . VAL F 1 137 ? 36.415 84.379 35.663 1.00 30.45 134 VAL F C 1
ATOM 12123 O O . VAL F 1 137 ? 37.293 83.696 36.214 1.00 29.57 134 VAL F O 1
ATOM 12127 N N . LEU F 1 138 ? 36.441 84.733 34.377 1.00 30.30 135 LEU F N 1
ATOM 12128 C CA . LEU F 1 138 ? 37.494 84.333 33.455 1.00 30.98 135 LEU F CA 1
ATOM 12129 C C . LEU F 1 138 ? 38.552 85.413 33.322 1.00 31.02 135 LEU F C 1
ATOM 12130 O O . LEU F 1 138 ? 38.251 86.592 33.192 1.00 31.25 135 LEU F O 1
ATOM 12135 N N . TYR F 1 139 ? 39.802 84.996 33.334 1.00 33.12 136 TYR F N 1
ATOM 12136 C CA . TYR F 1 139 ? 40.902 85.915 33.117 1.00 36.98 136 TYR F CA 1
ATOM 12137 C C . TYR F 1 139 ? 41.837 85.312 32.093 1.00 37.07 136 TYR F C 1
ATOM 12138 O O . TYR F 1 139 ? 42.291 84.187 32.267 1.00 38.64 136 TYR F O 1
ATOM 12147 N N . PRO F 1 140 ? 42.072 86.030 30.988 1.00 41.40 137 PRO F N 1
ATOM 12148 C CA . PRO F 1 140 ? 42.832 85.464 29.860 1.00 44.22 137 PRO F CA 1
ATOM 12149 C C . PRO F 1 140 ? 44.360 85.509 30.001 1.00 46.16 137 PRO F C 1
ATOM 12150 O O . PRO F 1 140 ? 45.045 84.895 29.191 1.00 47.78 137 PRO F O 1
ATOM 12154 N N . ASP F 1 141 ? 44.888 86.202 31.003 1.00 48.29 138 ASP F N 1
ATOM 12155 C CA . ASP F 1 141 ? 46.336 86.355 31.132 1.00 47.32 138 ASP F CA 1
ATOM 12156 C C . ASP F 1 141 ? 46.702 86.254 32.606 1.00 46.32 138 ASP F C 1
ATOM 12157 O O . ASP F 1 141 ? 45.963 86.740 33.460 1.00 46.17 138 ASP F O 1
ATOM 12162 N N . PHE F 1 142 ? 47.822 85.613 32.921 1.00 47.66 139 PHE F N 1
ATOM 12163 C CA . PHE F 1 142 ? 48.148 85.401 34.320 1.00 47.20 139 PHE F CA 1
ATOM 12164 C C . PHE F 1 142 ? 48.362 86.721 35.048 1.00 49.33 139 PHE F C 1
ATOM 12165 O O . PHE F 1 142 ? 48.162 86.804 36.262 1.00 49.22 139 PHE F O 1
ATOM 12173 N N . LYS F 1 143 ? 48.726 87.760 34.310 1.00 49.23 140 LYS F N 1
ATOM 12174 C CA . LYS F 1 143 ? 48.918 89.061 34.928 1.00 49.70 140 LYS F CA 1
ATOM 12175 C C . LYS F 1 143 ? 47.614 89.573 35.562 1.00 48.39 140 LYS F C 1
ATOM 12176 O O . LYS F 1 143 ? 47.662 90.336 36.530 1.00 50.23 140 LYS F O 1
ATOM 12182 N N . HIS F 1 144 ? 46.460 89.144 35.044 1.00 46.50 141 HIS F N 1
ATOM 12183 C CA . HIS F 1 144 ? 45.175 89.542 35.630 1.00 43.55 141 HIS F CA 1
ATOM 12184 C C . HIS F 1 144 ? 44.857 88.721 36.889 1.00 42.04 141 HIS F C 1
ATOM 12185 O O . HIS F 1 144 ? 44.096 89.162 37.754 1.00 39.72 141 HIS F O 1
ATOM 12192 N N . ILE F 1 145 ? 45.407 87.513 36.967 1.00 40.81 142 ILE F N 1
ATOM 12193 C CA . ILE F 1 145 ? 45.281 86.691 38.160 1.00 40.50 142 ILE F CA 1
ATOM 12194 C C . ILE F 1 145 ? 46.065 87.315 39.330 1.00 41.02 142 ILE F C 1
ATOM 12195 O O . ILE F 1 145 ? 45.553 87.424 40.451 1.00 39.35 142 ILE F O 1
ATOM 12200 N N . ARG F 1 146 ? 47.301 87.729 39.053 1.00 41.12 143 ARG F N 1
ATOM 12201 C CA . ARG F 1 146 ? 48.122 88.443 40.031 1.00 43.60 143 ARG F CA 1
ATOM 12202 C C . ARG F 1 146 ? 47.411 89.702 40.509 1.00 43.28 143 ARG F C 1
ATOM 12203 O O . ARG F 1 146 ? 47.330 89.958 41.700 1.00 43.44 143 ARG F O 1
ATOM 12211 N N . ASN F 1 147 ? 46.889 90.485 39.573 1.00 43.04 144 ASN F N 1
ATOM 12212 C CA . ASN F 1 147 ? 46.185 91.695 39.942 1.00 41.61 144 ASN F CA 1
ATOM 12213 C C . ASN F 1 147 ? 44.896 91.391 40.672 1.00 40.85 144 ASN F C 1
ATOM 12214 O O . ASN F 1 147 ? 44.466 92.189 41.515 1.00 43.17 144 ASN F O 1
ATOM 12219 N N . TYR F 1 148 ? 44.297 90.236 40.372 1.00 38.30 145 TYR F N 1
ATOM 12220 C CA . TYR F 1 148 ? 43.086 89.799 41.072 1.00 38.24 145 TYR F CA 1
ATOM 12221 C C . TYR F 1 148 ? 43.341 89.534 42.582 1.00 37.76 145 TYR F C 1
ATOM 12222 O O . TYR F 1 148 ? 42.555 89.945 43.441 1.00 33.55 145 TYR F O 1
ATOM 12231 N N . PHE F 1 149 ? 44.390 88.779 42.889 1.00 37.14 146 PHE F N 1
ATOM 12232 C CA . PHE F 1 149 ? 44.691 88.463 44.277 1.00 38.72 146 PHE F CA 1
ATOM 12233 C C . PHE F 1 149 ? 45.235 89.708 44.980 1.00 42.35 146 PHE F C 1
ATOM 12234 O O . PHE F 1 149 ? 44.981 89.905 46.165 1.00 40.07 146 PHE F O 1
ATOM 12242 N N . SER F 1 150 ? 45.951 90.559 44.250 1.00 42.57 147 SER F N 1
ATOM 12243 C CA . SER F 1 150 ? 46.331 91.856 44.805 1.00 43.61 147 SER F CA 1
ATOM 12244 C C . SER F 1 150 ? 45.098 92.673 45.192 1.00 44.60 147 SER F C 1
ATOM 12245 O O . SER F 1 150 ? 45.055 93.275 46.268 1.00 45.86 147 SER F O 1
ATOM 12248 N N . TRP F 1 151 ? 44.098 92.678 44.322 1.00 40.99 148 TRP F N 1
ATOM 12249 C CA . TRP F 1 151 ? 42.854 93.382 44.594 1.00 40.19 148 TRP F CA 1
ATOM 12250 C C . TRP F 1 151 ? 42.238 92.928 45.920 1.00 39.99 148 TRP F C 1
ATOM 12251 O O . TRP F 1 151 ? 41.871 93.744 46.753 1.00 41.82 148 TRP F O 1
ATOM 12262 N N . ARG F 1 152 ? 42.187 91.618 46.122 1.00 40.02 149 ARG F N 1
ATOM 12263 C CA . ARG F 1 152 ? 41.554 91.033 47.296 1.00 40.22 149 ARG F CA 1
ATOM 12264 C C . ARG F 1 152 ? 42.370 91.279 48.548 1.00 41.72 149 ARG F C 1
ATOM 12265 O O . ARG F 1 152 ? 41.799 91.436 49.616 1.00 39.21 149 ARG F O 1
ATOM 12273 N N . GLN F 1 153 ? 43.695 91.310 48.419 1.00 40.60 150 GLN F N 1
ATOM 12274 C CA . GLN F 1 153 ? 44.542 91.529 49.579 1.00 43.60 150 GLN F CA 1
ATOM 12275 C C . GLN F 1 153 ? 44.519 92.998 49.986 1.00 44.67 150 GLN F C 1
ATOM 12276 O O . GLN F 1 153 ? 44.520 93.309 51.163 1.00 45.64 150 GLN F O 1
ATOM 12282 N N . VAL F 1 154 ? 44.485 93.901 49.013 1.00 44.27 151 VAL F N 1
ATOM 12283 C CA . VAL F 1 154 ? 44.333 95.315 49.332 1.00 44.24 151 VAL F CA 1
ATOM 12284 C C . VAL F 1 154 ? 42.993 95.547 50.021 1.00 46.36 151 VAL F C 1
ATOM 12285 O O . VAL F 1 154 ? 42.918 96.301 50.986 1.00 51.03 151 VAL F O 1
ATOM 12289 N N . ASP F 1 155 ? 41.942 94.878 49.561 1.00 44.51 152 ASP F N 1
ATOM 12290 C CA . ASP F 1 155 ? 40.652 95.009 50.239 1.00 46.78 152 ASP F CA 1
ATOM 12291 C C . ASP F 1 155 ? 40.676 94.438 51.658 1.00 44.53 152 ASP F C 1
ATOM 12292 O O . ASP F 1 155 ? 39.930 94.892 52.516 1.00 43.64 152 ASP F O 1
ATOM 12297 N N . CYS F 1 156 ? 41.500 93.422 51.886 1.00 43.74 153 CYS F N 1
ATOM 12298 C CA . CYS F 1 156 ? 41.655 92.863 53.215 1.00 46.70 153 CYS F CA 1
ATOM 12299 C C . CYS F 1 156 ? 42.309 93.902 54.158 1.00 49.90 153 CYS F C 1
ATOM 12300 O O . CYS F 1 156 ? 41.804 94.161 55.248 1.00 47.17 153 CYS F O 1
ATOM 12303 N N . HIS F 1 157 ? 43.386 94.531 53.687 1.00 50.82 154 HIS F N 1
ATOM 12304 C CA . HIS F 1 157 ? 44.072 95.586 54.424 1.00 52.05 154 HIS F CA 1
ATOM 12305 C C . HIS F 1 157 ? 43.116 96.735 54.735 1.00 52.81 154 HIS F C 1
ATOM 12306 O O . HIS F 1 157 ? 43.004 97.157 55.886 1.00 54.21 154 HIS F O 1
ATOM 12313 N N . ILE F 1 158 ? 42.413 97.221 53.716 1.00 49.19 155 ILE F N 1
ATOM 12314 C CA . ILE F 1 158 ? 41.500 98.344 53.885 1.00 49.80 155 ILE F CA 1
ATOM 12315 C C . ILE F 1 158 ? 40.412 98.072 54.923 1.00 50.81 155 ILE F C 1
ATOM 12316 O O . ILE F 1 158 ? 40.139 98.911 55.777 1.00 52.90 155 ILE F O 1
ATOM 12321 N N . ASN F 1 159 ? 39.789 96.902 54.849 1.00 51.84 156 ASN F N 1
ATOM 12322 C CA . ASN F 1 159 ? 38.695 96.594 55.757 1.00 50.55 156 ASN F CA 1
ATOM 12323 C C . ASN F 1 159 ? 39.160 96.294 57.169 1.00 52.78 156 ASN F C 1
ATOM 12324 O O . ASN F 1 159 ? 38.488 96.648 58.131 1.00 52.97 156 ASN F O 1
ATOM 12329 N N . ASN F 1 160 ? 40.303 95.634 57.297 1.00 51.06 157 ASN F N 1
ATOM 12330 C CA . ASN F 1 160 ? 40.767 95.291 58.617 1.00 53.04 157 ASN F CA 1
ATOM 12331 C C . ASN F 1 160 ? 41.242 96.536 59.349 1.00 56.37 157 ASN F C 1
ATOM 12332 O O . ASN F 1 160 ? 40.965 96.701 60.535 1.00 56.30 157 ASN F O 1
ATOM 12337 N N . LEU F 1 161 ? 41.942 97.410 58.632 1.00 57.20 158 LEU F N 1
ATOM 12338 C CA . LEU F 1 161 ? 42.397 98.664 59.205 1.00 58.83 158 LEU F CA 1
ATOM 12339 C C . LEU F 1 161 ? 41.200 99.501 59.644 1.00 59.93 158 LEU F C 1
ATOM 12340 O O . LEU F 1 161 ? 41.197 100.043 60.747 1.00 63.49 158 LEU F O 1
ATOM 12345 N N . TYR F 1 162 ? 40.173 99.583 58.804 1.00 54.25 159 TYR F N 1
ATOM 12346 C CA . TYR F 1 162 ? 38.979 100.332 59.175 1.00 56.52 159 TYR F CA 1
ATOM 12347 C C . TYR F 1 162 ? 38.262 99.709 60.379 1.00 59.60 159 TYR F C 1
ATOM 12348 O O . TYR F 1 162 ? 37.915 100.415 61.320 1.00 62.44 159 TYR F O 1
ATOM 12357 N N . ASN F 1 163 ? 38.017 98.401 60.336 1.00 59.79 160 ASN F N 1
ATOM 12358 C CA . ASN F 1 163 ? 37.273 97.720 61.400 1.00 59.23 160 ASN F CA 1
ATOM 12359 C C . ASN F 1 163 ? 38.018 97.665 62.727 1.00 59.42 160 ASN F C 1
ATOM 12360 O O . ASN F 1 163 ? 37.399 97.746 63.780 1.00 60.99 160 ASN F O 1
ATOM 12365 N N . THR F 1 164 ? 39.340 97.532 62.669 1.00 59.12 161 THR F N 1
ATOM 12366 C CA . THR F 1 164 ? 40.168 97.500 63.872 1.00 61.75 161 THR F CA 1
ATOM 12367 C C . THR F 1 164 ? 40.128 98.867 64.539 1.00 65.96 161 THR F C 1
ATOM 12368 O O . THR F 1 164 ? 40.019 98.978 65.752 1.00 67.13 161 THR F O 1
ATOM 12372 N N . THR F 1 165 ? 40.222 99.913 63.728 1.00 67.86 162 THR F N 1
ATOM 12373 C CA . THR F 1 165 ? 40.122 101.269 64.237 1.00 67.74 162 THR F CA 1
ATOM 12374 C C . THR F 1 165 ? 38.710 101.490 64.764 1.00 69.90 162 THR F C 1
ATOM 12375 O O . THR F 1 165 ? 38.526 101.994 65.870 1.00 74.11 162 THR F O 1
ATOM 12379 N N . PHE F 1 166 ? 37.718 101.094 63.972 1.00 65.93 163 PHE F N 1
ATOM 12380 C CA . PHE F 1 166 ? 36.318 101.273 64.352 1.00 68.18 163 PHE F CA 1
ATOM 12381 C C . PHE F 1 166 ? 35.996 100.662 65.705 1.00 70.08 163 PHE F C 1
ATOM 12382 O O . PHE F 1 166 ? 35.443 101.323 66.580 1.00 71.12 163 PHE F O 1
ATOM 12390 N N . TRP F 1 167 ? 36.344 99.392 65.869 1.00 67.89 164 TRP F N 1
ATOM 12391 C CA . TRP F 1 167 ? 35.941 98.667 67.059 1.00 70.34 164 TRP F CA 1
ATOM 12392 C C . TRP F 1 167 ? 36.775 99.068 68.272 1.00 74.82 164 TRP F C 1
ATOM 12393 O O . TRP F 1 167 ? 36.317 98.951 69.412 1.00 74.90 164 TRP F O 1
ATOM 12404 N N . ASN F 1 168 ? 37.978 99.581 68.034 1.00 74.07 165 ASN F N 1
ATOM 12405 C CA . ASN F 1 168 ? 38.766 100.103 69.141 1.00 77.68 165 ASN F CA 1
ATOM 12406 C C . ASN F 1 168 ? 38.194 101.414 69.681 1.00 79.28 165 ASN F C 1
ATOM 12407 O O . ASN F 1 168 ? 38.234 101.653 70.884 1.00 84.71 165 ASN F O 1
ATOM 12412 N N . LEU F 1 169 ? 37.649 102.252 68.809 1.00 79.14 166 LEU F N 1
ATOM 12413 C CA . LEU F 1 169 ? 36.907 103.426 69.261 1.00 82.61 166 LEU F CA 1
ATOM 12414 C C . LEU F 1 169 ? 35.665 103.046 70.058 1.00 85.38 166 LEU F C 1
ATOM 12415 O O . LEU F 1 169 ? 35.330 103.698 71.040 1.00 91.05 166 LEU F O 1
ATOM 12420 N N . VAL F 1 170 ? 34.983 101.994 69.635 1.00 82.22 167 VAL F N 1
ATOM 12421 C CA . VAL F 1 170 ? 33.752 101.576 70.295 1.00 83.53 167 VAL F CA 1
ATOM 12422 C C . VAL F 1 170 ? 34.029 100.882 71.627 1.00 84.86 167 VAL F C 1
ATOM 12423 O O . VAL F 1 170 ? 33.371 101.167 72.626 1.00 88.44 167 VAL F O 1
ATOM 12427 N N . LEU F 1 171 ? 35.005 99.979 71.640 1.00 82.90 168 LEU F N 1
ATOM 12428 C CA . LEU F 1 171 ? 35.243 99.138 72.811 1.00 86.14 168 LEU F CA 1
ATOM 12429 C C . LEU F 1 171 ? 36.128 99.765 73.895 1.00 90.47 168 LEU F C 1
ATOM 12430 O O . LEU F 1 171 ? 35.810 99.684 75.080 1.00 93.38 168 LEU F O 1
ATOM 12435 N N . LYS F 1 172 ? 37.234 100.386 73.501 1.00 89.97 169 LYS F N 1
ATOM 12436 C CA . LYS F 1 172 ? 38.115 101.040 74.469 1.00 91.32 169 LYS F CA 1
ATOM 12437 C C . LYS F 1 172 ? 37.653 102.438 74.827 1.00 95.68 169 LYS F C 1
ATOM 12438 O O . LYS F 1 172 ? 37.582 102.800 75.996 1.00 103.09 169 LYS F O 1
ATOM 12444 N N . LEU F 1 173 ? 37.357 103.230 73.806 1.00 94.97 170 LEU F N 1
ATOM 12445 C CA . LEU F 1 173 ? 36.991 104.624 74.001 1.00 94.49 170 LEU F CA 1
ATOM 12446 C C . LEU F 1 173 ? 35.484 104.808 74.231 1.00 96.29 170 LEU F C 1
ATOM 12447 O O . LEU F 1 173 ? 35.000 105.935 74.336 1.00 98.59 170 LEU F O 1
ATOM 12452 N N . LYS F 1 174 ? 34.750 103.697 74.280 1.00 96.52 171 LYS F N 1
ATOM 12453 C CA . LYS F 1 174 ? 33.315 103.690 74.589 1.00 96.66 171 LYS F CA 1
ATOM 12454 C C . LYS F 1 174 ? 32.470 104.609 73.709 1.00 99.37 171 LYS F C 1
ATOM 12455 O O . LYS F 1 174 ? 31.435 105.107 74.159 1.00 100.46 171 LYS F O 1
ATOM 12461 N N . MET F 1 175 ? 32.912 104.849 72.475 1.00 98.30 172 MET F N 1
ATOM 12462 C CA . MET F 1 175 ? 32.107 105.588 71.499 1.00 95.46 172 MET F CA 1
ATOM 12463 C C . MET F 1 175 ? 30.944 104.766 70.965 1.00 92.70 172 MET F C 1
ATOM 12464 O O . MET F 1 175 ? 31.016 103.539 70.898 1.00 92.09 172 MET F O 1
ATOM 12469 N N . THR F 1 176 ? 29.872 105.459 70.594 1.00 94.53 173 THR F N 1
ATOM 12470 C CA . THR F 1 176 ? 28.765 104.839 69.883 1.00 92.08 173 THR F CA 1
ATOM 12471 C C . THR F 1 176 ? 29.195 104.602 68.446 1.00 88.62 173 THR F C 1
ATOM 12472 O O . THR F 1 176 ? 30.055 105.324 67.932 1.00 86.56 173 THR F O 1
ATOM 12476 N N . PRO F 1 177 ? 28.586 103.606 67.784 1.00 88.61 174 PRO F N 1
ATOM 12477 C CA . PRO F 1 177 ? 28.871 103.356 66.369 1.00 80.68 174 PRO F CA 1
ATOM 12478 C C . PRO F 1 177 ? 28.817 104.617 65.519 1.00 82.89 174 PRO F C 1
ATOM 12479 O O . PRO F 1 177 ? 29.755 104.862 64.766 1.00 85.64 174 PRO F O 1
ATOM 12483 N N . GLN F 1 178 ? 27.792 105.441 65.694 1.00 84.45 175 GLN F N 1
ATOM 12484 C CA . GLN F 1 178 ? 27.625 106.613 64.838 1.00 85.35 175 GLN F CA 1
ATOM 12485 C C . GLN F 1 178 ? 28.767 107.629 64.984 1.00 88.17 175 GLN F C 1
ATOM 12486 O O . GLN F 1 178 ? 29.222 108.204 63.993 1.00 87.85 175 GLN F O 1
ATOM 12492 N N . GLN F 1 179 ? 29.243 107.840 66.209 1.00 90.78 176 GLN F N 1
ATOM 12493 C CA . GLN F 1 179 ? 30.308 108.811 66.429 1.00 91.27 176 GLN F CA 1
ATOM 12494 C C . GLN F 1 179 ? 31.648 108.262 65.968 1.00 89.72 176 GLN F C 1
ATOM 12495 O O . GLN F 1 179 ? 32.496 109.016 65.483 1.00 87.24 176 GLN F O 1
ATOM 12501 N N . ALA F 1 180 ? 31.824 106.948 66.097 1.00 87.41 177 ALA F N 1
ATOM 12502 C CA . ALA F 1 180 ? 33.047 106.304 65.639 1.00 84.61 177 ALA F CA 1
ATOM 12503 C C . ALA F 1 180 ? 33.215 106.444 64.136 1.00 83.03 177 ALA F C 1
ATOM 12504 O O . ALA F 1 180 ? 34.299 106.761 63.648 1.00 81.83 177 ALA F O 1
ATOM 12506 N N . GLU F 1 181 ? 32.124 106.224 63.409 1.00 82.06 178 GLU F N 1
ATOM 12507 C CA . GLU F 1 181 ? 32.123 106.318 61.951 1.00 79.70 178 GLU F CA 1
ATOM 12508 C C . GLU F 1 181 ? 32.332 107.729 61.451 1.00 81.17 178 GLU F C 1
ATOM 12509 O O . GLU F 1 181 ? 33.058 107.948 60.483 1.00 80.79 178 GLU F O 1
ATOM 12515 N N . GLN F 1 182 ? 31.662 108.683 62.087 1.00 84.84 179 GLN F N 1
ATOM 12516 C CA . GLN F 1 182 ? 31.839 110.076 61.724 1.00 85.65 179 GLN F CA 1
ATOM 12517 C C . GLN F 1 182 ? 33.281 110.460 61.990 1.00 84.60 179 GLN F C 1
ATOM 12518 O O . GLN F 1 182 ? 33.872 111.251 61.255 1.00 85.51 179 GLN F O 1
ATOM 12524 N N . ARG F 1 183 ? 33.843 109.878 63.045 1.00 85.50 180 ARG F N 1
ATOM 12525 C CA . ARG F 1 183 ? 35.235 110.113 63.396 1.00 85.58 180 ARG F CA 1
ATOM 12526 C C . ARG F 1 183 ? 36.153 109.578 62.298 1.00 82.90 180 ARG F C 1
ATOM 12527 O O . ARG F 1 183 ? 37.225 110.121 62.044 1.00 82.42 180 ARG F O 1
ATOM 12535 N N . LEU F 1 184 ? 35.720 108.525 61.624 1.00 81.40 181 LEU F N 1
ATOM 12536 C CA . LEU F 1 184 ? 36.577 107.900 60.627 1.00 79.02 181 LEU F CA 1
ATOM 12537 C C . LEU F 1 184 ? 36.365 108.438 59.214 1.00 76.34 181 LEU F C 1
ATOM 12538 O O . LEU F 1 184 ? 37.180 108.172 58.328 1.00 75.64 181 LEU F O 1
ATOM 12543 N N . MET F 1 185 ? 35.269 109.157 58.985 1.00 77.98 182 MET F N 1
ATOM 12544 C CA . MET F 1 185 ? 35.024 109.730 57.660 1.00 79.48 182 MET F CA 1
ATOM 12545 C C . MET F 1 185 ? 36.117 110.702 57.228 1.00 78.07 182 MET F C 1
ATOM 12546 O O . MET F 1 185 ? 36.447 111.643 57.953 1.00 82.97 182 MET F O 1
ATOM 12551 N N . GLY F 1 186 ? 36.678 110.487 56.043 1.00 71.98 183 GLY F N 1
ATOM 12552 C CA . GLY F 1 186 ? 37.719 111.386 55.573 1.00 77.67 183 GLY F CA 1
ATOM 12553 C C . GLY F 1 186 ? 39.129 110.890 55.844 1.00 77.32 183 GLY F C 1
ATOM 12554 O O . GLY F 1 186 ? 40.040 111.129 55.046 1.00 76.13 183 GLY F O 1
ATOM 12555 N N . THR F 1 187 ? 39.315 110.259 57.003 1.00 76.10 184 THR F N 1
ATOM 12556 C CA . THR F 1 187 ? 40.617 109.747 57.425 1.00 75.94 184 THR F CA 1
ATOM 12557 C C . THR F 1 187 ? 41.226 108.806 56.398 1.00 73.55 184 THR F C 1
ATOM 12558 O O . THR F 1 187 ? 40.533 107.987 55.813 1.00 73.73 184 THR F O 1
ATOM 12562 N N . VAL F 1 188 ? 42.534 108.927 56.205 1.00 74.58 185 VAL F N 1
ATOM 12563 C CA . VAL F 1 188 ? 43.287 108.043 55.324 1.00 70.92 185 VAL F CA 1
ATOM 12564 C C . VAL F 1 188 ? 44.063 107.041 56.164 1.00 69.81 185 VAL F C 1
ATOM 12565 O O . VAL F 1 188 ? 44.010 107.093 57.394 1.00 72.70 185 VAL F O 1
ATOM 12569 N N . ALA F 1 189 ? 44.792 106.147 55.503 1.00 67.93 186 ALA F N 1
ATOM 12570 C CA . ALA F 1 189 ? 45.451 105.037 56.186 1.00 69.46 186 ALA F CA 1
ATOM 12571 C C . ALA F 1 189 ? 46.396 105.515 57.294 1.00 70.92 186 ALA F C 1
ATOM 12572 O O . ALA F 1 189 ? 46.421 104.935 58.377 1.00 72.12 186 ALA F O 1
ATOM 12574 N N . SER F 1 190 ? 47.154 106.576 57.045 1.00 75.27 187 SER F N 1
ATOM 12575 C CA . SER F 1 190 ? 48.073 107.074 58.071 1.00 79.15 187 SER F CA 1
ATOM 12576 C C . SER F 1 190 ? 47.345 107.604 59.311 1.00 78.38 187 SER F C 1
ATOM 12577 O O . SER F 1 190 ? 47.786 107.368 60.435 1.00 80.40 187 SER F O 1
ATOM 12580 N N . ASP F 1 191 ? 46.209 108.270 59.110 1.00 77.76 188 ASP F N 1
ATOM 12581 C CA . ASP F 1 191 ? 45.389 108.764 60.223 1.00 80.31 188 ASP F CA 1
ATOM 12582 C C . ASP F 1 191 ? 44.838 107.653 61.109 1.00 80.23 188 ASP F C 1
ATOM 12583 O O . ASP F 1 191 ? 44.905 107.742 62.337 1.00 82.93 188 ASP F O 1
ATOM 12588 N N . LYS F 1 192 ? 44.311 106.606 60.481 1.00 78.51 189 LYS F N 1
ATOM 12589 C CA . LYS F 1 192 ? 43.703 105.499 61.204 1.00 74.76 189 LYS F CA 1
ATOM 12590 C C . LYS F 1 192 ? 44.741 104.822 62.101 1.00 74.20 189 LYS F C 1
ATOM 12591 O O . LYS F 1 192 ? 44.426 104.380 63.196 1.00 73.02 189 LYS F O 1
ATOM 12597 N N . ASN F 1 193 ? 45.964 104.703 61.597 1.00 74.78 190 ASN F N 1
ATOM 12598 C CA . ASN F 1 193 ? 47.095 104.160 62.350 1.00 77.49 190 ASN F CA 1
ATOM 12599 C C . ASN F 1 193 ? 47.455 104.986 63.564 1.00 80.43 190 ASN F C 1
ATOM 12600 O O . ASN F 1 193 ? 47.773 104.453 64.627 1.00 80.43 190 ASN F O 1
ATOM 12605 N N . GLU F 1 194 ? 47.431 106.298 63.371 1.00 83.42 191 GLU F N 1
ATOM 12606 C CA . GLU F 1 194 ? 47.738 107.267 64.414 1.00 85.22 191 GLU F CA 1
ATOM 12607 C C . GLU F 1 194 ? 46.696 107.175 65.518 1.00 84.95 191 GLU F C 1
ATOM 12608 O O . GLU F 1 194 ? 47.018 107.152 66.705 1.00 87.67 191 GLU F O 1
ATOM 12614 N N . ILE F 1 195 ? 45.437 107.103 65.098 1.00 81.74 192 ILE F N 1
ATOM 12615 C CA . ILE F 1 195 ? 44.312 106.986 66.015 1.00 82.60 192 ILE F CA 1
ATOM 12616 C C . ILE F 1 195 ? 44.456 105.756 66.897 1.00 82.18 192 ILE F C 1
ATOM 12617 O O . ILE F 1 195 ? 44.238 105.818 68.103 1.00 83.13 192 ILE F O 1
ATOM 12622 N N . LEU F 1 196 ? 44.888 104.660 66.289 1.00 79.70 193 LEU F N 1
ATOM 12623 C CA . LEU F 1 196 ? 45.076 103.400 66.990 1.00 81.49 193 LEU F CA 1
ATOM 12624 C C . LEU F 1 196 ? 46.125 103.530 68.075 1.00 84.43 193 LEU F C 1
ATOM 12625 O O . LEU F 1 196 ? 45.950 103.018 69.179 1.00 85.55 193 LEU F O 1
ATOM 12630 N N . PHE F 1 197 ? 47.229 104.187 67.748 1.00 84.44 194 PHE F N 1
ATOM 12631 C CA . PHE F 1 197 ? 48.286 104.362 68.725 1.00 90.43 194 PHE F CA 1
ATOM 12632 C C . PHE F 1 197 ? 47.925 105.347 69.825 1.00 91.49 194 PHE F C 1
ATOM 12633 O O . PHE F 1 197 ? 47.765 104.967 70.983 1.00 90.72 194 PHE F O 1
ATOM 12641 N N . LYS F 1 198 ? 47.746 106.602 69.429 1.00 92.00 195 LYS F N 1
ATOM 12642 C CA . LYS F 1 198 ? 47.648 107.722 70.359 1.00 93.50 195 LYS F CA 1
ATOM 12643 C C . LYS F 1 198 ? 46.364 107.754 71.178 1.00 96.83 195 LYS F C 1
ATOM 12644 O O . LYS F 1 198 ? 46.387 108.120 72.355 1.00 101.79 195 LYS F O 1
ATOM 12650 N N . GLU F 1 199 ? 45.252 107.357 70.568 1.00 91.62 196 GLU F N 1
ATOM 12651 C CA . GLU F 1 199 ? 43.961 107.447 71.230 1.00 92.32 196 GLU F CA 1
ATOM 12652 C C . GLU F 1 199 ? 43.518 106.110 71.844 1.00 93.36 196 GLU F C 1
ATOM 12653 O O . GLU F 1 199 ? 42.801 106.097 72.843 1.00 98.16 196 GLU F O 1
ATOM 12659 N N . CYS F 1 200 ? 43.942 104.990 71.263 1.00 92.39 197 CYS F N 1
ATOM 12660 C CA . CYS F 1 200 ? 43.485 103.676 71.734 1.00 92.02 197 CYS F CA 1
ATOM 12661 C C . CYS F 1 200 ? 44.547 102.764 72.362 1.00 89.53 197 CYS F C 1
ATOM 12662 O O . CYS F 1 200 ? 44.205 101.755 72.975 1.00 86.64 197 CYS F O 1
ATOM 12665 N N . GLY F 1 201 ? 45.824 103.099 72.204 1.00 89.50 198 GLY F N 1
ATOM 12666 C CA . GLY F 1 201 ? 46.892 102.259 72.727 1.00 91.26 198 GLY F CA 1
ATOM 12667 C C . GLY F 1 201 ? 47.024 100.891 72.064 1.00 90.91 198 GLY F C 1
ATOM 12668 O O . GLY F 1 201 ? 47.416 99.915 72.711 1.00 86.92 198 GLY F O 1
ATOM 12669 N N . VAL F 1 202 ? 46.715 100.832 70.766 1.00 90.56 199 VAL F N 1
ATOM 12670 C CA . VAL F 1 202 ? 46.829 99.610 69.967 1.00 84.13 199 VAL F CA 1
ATOM 12671 C C . VAL F 1 202 ? 47.859 99.843 68.864 1.00 78.52 199 VAL F C 1
ATOM 12672 O O . VAL F 1 202 ? 47.794 100.834 68.142 1.00 79.39 199 VAL F O 1
ATOM 12676 N N . ASN F 1 203 ? 48.844 98.956 68.777 1.00 77.73 200 ASN F N 1
ATOM 12677 C CA . ASN F 1 203 ? 49.795 98.979 67.673 1.00 78.38 200 ASN F CA 1
ATOM 12678 C C . ASN F 1 203 ? 49.281 98.111 66.525 1.00 75.14 200 ASN F C 1
ATOM 12679 O O . ASN F 1 203 ? 49.268 96.886 66.637 1.00 73.02 200 ASN F O 1
ATOM 12684 N N . TYR F 1 204 ? 48.875 98.743 65.425 1.00 70.31 201 TYR F N 1
ATOM 12685 C CA . TYR F 1 204 ? 48.289 98.006 64.311 1.00 70.75 201 TYR F CA 1
ATOM 12686 C C . TYR F 1 204 ? 49.262 97.028 63.640 1.00 71.07 201 TYR F C 1
ATOM 12687 O O . TYR F 1 204 ? 48.888 95.904 63.332 1.00 70.10 201 TYR F O 1
ATOM 12696 N N . ASN F 1 205 ? 50.512 97.443 63.441 1.00 72.40 202 ASN F N 1
ATOM 12697 C CA . ASN F 1 205 ? 51.508 96.593 62.785 1.00 69.50 202 ASN F CA 1
ATOM 12698 C C . ASN F 1 205 ? 51.778 95.297 63.555 1.00 72.66 202 ASN F C 1
ATOM 12699 O O . ASN F 1 205 ? 52.277 94.318 62.997 1.00 70.25 202 ASN F O 1
ATOM 12704 N N . ASN F 1 206 ? 51.453 95.297 64.841 1.00 73.13 203 ASN F N 1
ATOM 12705 C CA . ASN F 1 206 ? 51.640 94.110 65.658 1.00 73.06 203 ASN F CA 1
ATOM 12706 C C . ASN F 1 206 ? 50.414 93.196 65.667 1.00 69.78 203 ASN F C 1
ATOM 12707 O O . ASN F 1 206 ? 50.441 92.127 66.285 1.00 67.96 203 ASN F O 1
ATOM 12712 N N . GLU F 1 207 ? 49.340 93.611 64.991 1.00 69.25 204 GLU F N 1
ATOM 12713 C CA . GLU F 1 207 ? 48.174 92.728 64.829 1.00 67.87 204 GLU F CA 1
ATOM 12714 C C . GLU F 1 207 ? 48.587 91.468 64.119 1.00 59.53 204 GLU F C 1
ATOM 12715 O O . GLU F 1 207 ? 49.565 91.468 63.375 1.00 57.16 204 GLU F O 1
ATOM 12721 N N . SER F 1 208 ? 47.862 90.388 64.395 1.00 58.97 205 SER F N 1
ATOM 12722 C CA . SER F 1 208 ? 48.108 89.110 63.735 1.00 60.02 205 SER F CA 1
ATOM 12723 C C . SER F 1 208 ? 48.246 89.292 62.229 1.00 58.96 205 SER F C 1
ATOM 12724 O O . SER F 1 208 ? 47.444 89.980 61.608 1.00 54.81 205 SER F O 1
ATOM 12727 N N . GLU F 1 209 ? 49.251 88.653 61.647 1.00 57.44 206 GLU F N 1
ATOM 12728 C CA . GLU F 1 209 ? 49.467 88.755 60.216 1.00 57.54 206 GLU F CA 1
ATOM 12729 C C . GLU F 1 209 ? 48.243 88.224 59.458 1.00 57.83 206 GLU F C 1
ATOM 12730 O O . GLU F 1 209 ? 47.855 88.789 58.435 1.00 53.42 206 GLU F O 1
ATOM 12736 N N . MET F 1 210 ? 47.599 87.188 59.994 1.00 53.06 207 MET F N 1
ATOM 12737 C CA . MET F 1 210 ? 46.407 86.651 59.349 1.00 53.11 207 MET F CA 1
ATOM 12738 C C . MET F 1 210 ? 45.302 87.700 59.189 1.00 52.18 207 MET F C 1
ATOM 12739 O O . MET F 1 210 ? 44.635 87.741 58.157 1.00 51.64 207 MET F O 1
ATOM 12744 N N . TYR F 1 211 ? 45.102 88.537 60.199 1.00 53.30 208 TYR F N 1
ATOM 12745 C CA . TYR F 1 211 ? 44.087 89.585 60.133 1.00 51.33 208 TYR F CA 1
ATOM 12746 C C . TYR F 1 211 ? 44.470 90.644 59.097 1.00 53.36 208 TYR F C 1
ATOM 12747 O O . TYR F 1 211 ? 43.613 91.185 58.386 1.00 51.67 208 TYR F O 1
ATOM 12756 N N . LYS F 1 212 ? 45.762 90.954 59.031 1.00 52.88 209 LYS F N 1
ATOM 12757 C CA . LYS F 1 212 ? 46.253 92.022 58.166 1.00 53.82 209 LYS F CA 1
ATOM 12758 C C . LYS F 1 212 ? 46.405 91.608 56.703 1.00 52.10 209 LYS F C 1
ATOM 12759 O O . LYS F 1 212 ? 46.130 92.391 55.801 1.00 53.70 209 LYS F O 1
ATOM 12765 N N . LYS F 1 213 ? 46.856 90.382 56.473 1.00 50.06 210 LYS F N 1
ATOM 12766 C CA . LYS F 1 213 ? 47.261 89.945 55.141 1.00 49.53 210 LYS F CA 1
ATOM 12767 C C . LYS F 1 213 ? 46.265 88.970 54.535 1.00 49.30 210 LYS F C 1
ATOM 12768 O O . LYS F 1 213 ? 46.208 88.814 53.318 1.00 49.43 210 LYS F O 1
ATOM 12774 N N . GLY F 1 214 ? 45.483 88.319 55.392 1.00 49.76 211 GLY F N 1
ATOM 12775 C CA . GLY F 1 214 ? 44.591 87.253 54.972 1.00 44.78 211 GLY F CA 1
ATOM 12776 C C . GLY F 1 214 ? 45.257 85.891 54.987 1.00 45.98 211 GLY F C 1
ATOM 12777 O O . GLY F 1 214 ? 46.282 85.692 55.649 1.00 48.73 211 GLY F O 1
ATOM 12778 N N . THR F 1 215 ? 44.653 84.944 54.274 1.00 43.93 212 THR F N 1
ATOM 12779 C CA . THR F 1 215 ? 45.128 83.567 54.241 1.00 44.55 212 THR F CA 1
ATOM 12780 C C . THR F 1 215 ? 45.302 83.067 52.794 1.00 45.16 212 THR F C 1
ATOM 12781 O O . THR F 1 215 ? 44.380 83.149 51.984 1.00 41.96 212 THR F O 1
ATOM 12785 N N . ILE F 1 216 ? 46.496 82.572 52.479 1.00 45.14 213 ILE F N 1
ATOM 12786 C CA . ILE F 1 216 ? 46.800 81.981 51.182 1.00 42.92 213 ILE F CA 1
ATOM 12787 C C . ILE F 1 216 ? 46.970 80.482 51.300 1.00 47.13 213 ILE F C 1
ATOM 12788 O O . ILE F 1 216 ? 47.795 80.024 52.071 1.00 49.47 213 ILE F O 1
ATOM 12793 N N . ILE F 1 217 ? 46.200 79.711 50.536 1.00 46.66 214 ILE F N 1
ATOM 12794 C CA . ILE F 1 217 ? 46.407 78.270 50.492 1.00 46.11 214 ILE F CA 1
ATOM 12795 C C . ILE F 1 217 ? 46.902 77.909 49.097 1.00 46.47 214 ILE F C 1
ATOM 12796 O O . ILE F 1 217 ? 46.215 78.157 48.107 1.00 45.42 214 ILE F O 1
ATOM 12801 N N . VAL F 1 218 ? 48.102 77.352 49.006 1.00 49.52 215 VAL F N 1
ATOM 12802 C CA . VAL F 1 218 ? 48.673 77.048 47.699 1.00 50.59 215 VAL F CA 1
ATOM 12803 C C . VAL F 1 218 ? 49.132 75.598 47.625 1.00 55.42 215 VAL F C 1
ATOM 12804 O O . VAL F 1 218 ? 49.614 75.036 48.604 1.00 55.88 215 VAL F O 1
ATOM 12808 N N . ARG F 1 219 ? 48.939 74.996 46.454 1.00 56.66 216 ARG F N 1
ATOM 12809 C CA . ARG F 1 219 ? 49.433 73.658 46.165 1.00 58.62 216 ARG F CA 1
ATOM 12810 C C . ARG F 1 219 ? 50.927 73.718 45.863 1.00 62.52 216 ARG F C 1
ATOM 12811 O O . ARG F 1 219 ? 51.355 74.451 44.969 1.00 63.91 216 ARG F O 1
ATOM 12819 N N . GLU F 1 220 ? 51.719 72.954 46.612 1.00 66.20 217 GLU F N 1
ATOM 12820 C CA . GLU F 1 220 ? 53.177 72.966 46.461 1.00 68.71 217 GLU F CA 1
ATOM 12821 C C . GLU F 1 220 ? 53.718 71.736 45.739 1.00 70.84 217 GLU F C 1
ATOM 12822 O O . GLU F 1 220 ? 53.410 70.601 46.109 1.00 72.00 217 GLU F O 1
ATOM 12828 N N . PHE F 1 221 ? 54.545 71.970 44.723 1.00 73.18 218 PHE F N 1
ATOM 12829 C CA . PHE F 1 221 ? 55.209 70.885 44.004 1.00 78.99 218 PHE F CA 1
ATOM 12830 C C . PHE F 1 221 ? 56.711 70.925 44.214 1.00 82.61 218 PHE F C 1
ATOM 12831 O O . PHE F 1 221 ? 57.303 72.000 44.310 1.00 82.47 218 PHE F O 1
ATOM 12839 N N . GLU F 1 222 ? 57.322 69.745 44.276 1.00 86.42 219 GLU F N 1
ATOM 12840 C CA . GLU F 1 222 ? 58.751 69.639 44.538 1.00 90.33 219 GLU F CA 1
ATOM 12841 C C . GLU F 1 222 ? 59.576 69.553 43.251 1.00 91.75 219 GLU F C 1
ATOM 12842 O O . GLU F 1 222 ? 60.441 70.398 43.010 1.00 91.72 219 GLU F O 1
ATOM 12848 N N . ASN F 1 223 ? 59.314 68.539 42.428 1.00 91.95 220 ASN F N 1
ATOM 12849 C CA . ASN F 1 223 ? 60.071 68.363 41.190 1.00 95.02 220 ASN F CA 1
ATOM 12850 C C . ASN F 1 223 ? 59.253 68.780 39.972 1.00 92.82 220 ASN F C 1
ATOM 12851 O O . ASN F 1 223 ? 59.007 67.978 39.069 1.00 92.00 220 ASN F O 1
ATOM 12856 N N . TYR F 1 224 ? 58.830 70.038 39.957 1.00 91.74 221 TYR F N 1
ATOM 12857 C CA . TYR F 1 224 ? 57.963 70.535 38.900 1.00 88.67 221 TYR F CA 1
ATOM 12858 C C . TYR F 1 224 ? 58.761 71.082 37.723 1.00 89.20 221 TYR F C 1
ATOM 12859 O O . TYR F 1 224 ? 59.697 71.855 37.913 1.00 89.77 221 TYR F O 1
ATOM 12868 N N . GLU F 1 225 ? 58.399 70.672 36.512 1.00 90.85 222 GLU F N 1
ATOM 12869 C CA . GLU F 1 225 ? 58.890 71.332 35.303 1.00 92.97 222 GLU F CA 1
ATOM 12870 C C . GLU F 1 225 ? 57.735 71.653 34.359 1.00 93.65 222 GLU F C 1
ATOM 12871 O O . GLU F 1 225 ? 56.728 70.945 34.332 1.00 91.92 222 GLU F O 1
ATOM 12877 N N . GLN F 1 236 ? 49.955 59.785 30.304 1.00 108.89 233 GLN F N 1
ATOM 12878 C CA . GLN F 1 236 ? 50.788 60.808 30.927 1.00 106.81 233 GLN F CA 1
ATOM 12879 C C . GLN F 1 236 ? 49.941 61.848 31.659 1.00 102.89 233 GLN F C 1
ATOM 12880 O O . GLN F 1 236 ? 50.277 62.264 32.771 1.00 101.51 233 GLN F O 1
ATOM 12886 N N . VAL F 1 237 ? 48.847 62.266 31.027 1.00 102.12 234 VAL F N 1
ATOM 12887 C CA . VAL F 1 237 ? 47.927 63.233 31.622 1.00 100.05 234 VAL F CA 1
ATOM 12888 C C . VAL F 1 237 ? 47.337 62.634 32.897 1.00 96.52 234 VAL F C 1
ATOM 12889 O O . VAL F 1 237 ? 47.117 63.331 33.889 1.00 93.24 234 VAL F O 1
ATOM 12893 N N . GLN F 1 238 ? 47.110 61.325 32.859 1.00 97.96 235 GLN F N 1
ATOM 12894 C CA . GLN F 1 238 ? 46.539 60.590 33.980 1.00 96.40 235 GLN F CA 1
ATOM 12895 C C . GLN F 1 238 ? 47.503 60.573 35.173 1.00 97.13 235 GLN F C 1
ATOM 12896 O O . GLN F 1 238 ? 47.077 60.664 36.325 1.00 94.51 235 GLN F O 1
ATOM 12902 N N . ARG F 1 239 ? 48.801 60.488 34.885 1.00 99.82 236 ARG F N 1
ATOM 12903 C CA . ARG F 1 239 ? 49.845 60.537 35.914 1.00 99.96 236 ARG F CA 1
ATOM 12904 C C . ARG F 1 239 ? 49.996 61.934 36.532 1.00 96.90 236 ARG F C 1
ATOM 12905 O O . ARG F 1 239 ? 50.269 62.068 37.729 1.00 93.73 236 ARG F O 1
ATOM 12913 N N . LEU F 1 240 ? 49.840 62.965 35.702 1.00 97.25 237 LEU F N 1
ATOM 12914 C CA . LEU F 1 240 ? 49.900 64.360 36.148 1.00 94.23 237 LEU F CA 1
ATOM 12915 C C . LEU F 1 240 ? 48.758 64.667 37.118 1.00 90.27 237 LEU F C 1
ATOM 12916 O O . LEU F 1 240 ? 48.905 65.497 38.015 1.00 87.16 237 LEU F O 1
ATOM 12921 N N . GLU F 1 241 ? 47.627 63.992 36.922 1.00 90.19 238 GLU F N 1
ATOM 12922 C CA . GLU F 1 241 ? 46.481 64.110 37.812 1.00 85.52 238 GLU F CA 1
ATOM 12923 C C . GLU F 1 241 ? 46.835 63.523 39.170 1.00 86.26 238 GLU F C 1
ATOM 12924 O O . GLU F 1 241 ? 46.447 64.056 40.220 1.00 80.93 238 GLU F O 1
ATOM 12930 N N . LYS F 1 242 ? 47.613 62.442 39.128 1.00 88.51 239 LYS F N 1
ATOM 12931 C CA . LYS F 1 242 ? 47.967 61.683 40.319 1.00 86.64 239 LYS F CA 1
ATOM 12932 C C . LYS F 1 242 ? 48.864 62.474 41.267 1.00 85.74 239 LYS F C 1
ATOM 12933 O O . LYS F 1 242 ? 48.534 62.628 42.444 1.00 84.15 239 LYS F O 1
ATOM 12939 N N . LYS F 1 243 ? 49.957 63.024 40.744 1.00 85.55 240 LYS F N 1
ATOM 12940 C CA . LYS F 1 243 ? 50.853 63.867 41.536 1.00 84.77 240 LYS F CA 1
ATOM 12941 C C . LYS F 1 243 ? 50.166 65.141 42.022 1.00 81.99 240 LYS F C 1
ATOM 12942 O O . LYS F 1 243 ? 50.439 65.610 43.131 1.00 81.63 240 LYS F O 1
ATOM 12948 N N . ARG F 1 244 ? 49.304 65.713 41.179 1.00 79.16 241 ARG F N 1
ATOM 12949 C CA . ARG F 1 244 ? 48.600 66.957 41.503 1.00 75.02 241 ARG F CA 1
ATOM 12950 C C . ARG F 1 244 ? 47.653 66.767 42.690 1.00 75.50 241 ARG F C 1
ATOM 12951 O O . ARG F 1 244 ? 47.528 67.659 43.533 1.00 71.23 241 ARG F O 1
ATOM 12959 N N . LYS F 1 245 ? 46.955 65.632 42.729 1.00 77.14 242 LYS F N 1
ATOM 12960 C CA . LYS F 1 245 ? 46.157 65.273 43.906 1.00 77.02 242 LYS F CA 1
ATOM 12961 C C . LYS F 1 245 ? 47.054 65.152 45.134 1.00 76.34 242 LYS F C 1
ATOM 12962 O O . LYS F 1 245 ? 46.714 65.658 46.210 1.00 71.33 242 LYS F O 1
ATOM 12968 N N . LYS F 1 246 ? 48.214 64.519 44.950 1.00 79.39 243 LYS F N 1
ATOM 12969 C CA . LYS F 1 246 ? 49.113 64.201 46.058 1.00 82.18 243 LYS F CA 1
ATOM 12970 C C . LYS F 1 246 ? 50.209 65.233 46.175 1.00 83.86 243 LYS F C 1
ATOM 12971 O O . LYS F 1 246 ? 51.397 64.907 46.250 1.00 87.33 243 LYS F O 1
ATOM 12977 N N . ALA F 1 247 ? 49.787 66.486 46.195 1.00 79.03 244 ALA F N 1
ATOM 12978 C CA . ALA F 1 247 ? 50.673 67.600 46.443 1.00 75.96 244 ALA F CA 1
ATOM 12979 C C . ALA F 1 247 ? 50.312 68.126 47.816 1.00 74.54 244 ALA F C 1
ATOM 12980 O O . ALA F 1 247 ? 49.271 67.765 48.371 1.00 70.71 244 ALA F O 1
ATOM 12982 N N . GLU F 1 248 ? 51.146 68.991 48.367 1.00 71.21 245 GLU F N 1
ATOM 12983 C CA . GLU F 1 248 ? 50.937 69.399 49.737 1.00 72.39 245 GLU F CA 1
ATOM 12984 C C . GLU F 1 248 ? 50.371 70.800 49.764 1.00 67.35 245 GLU F C 1
ATOM 12985 O O . GLU F 1 248 ? 50.784 71.661 48.986 1.00 66.72 245 GLU F O 1
ATOM 12991 N N . LEU F 1 249 ? 49.402 71.014 50.646 1.00 60.89 246 LEU F N 1
ATOM 12992 C CA . LEU F 1 249 ? 48.786 72.323 50.797 1.00 59.77 246 LEU F CA 1
ATOM 12993 C C . LEU F 1 249 ? 49.439 73.083 51.929 1.00 59.55 246 LEU F C 1
ATOM 12994 O O . LEU F 1 249 ? 49.421 72.633 53.068 1.00 64.52 246 LEU F O 1
ATOM 12999 N N . LYS F 1 250 ? 50.016 74.236 51.623 1.00 58.72 247 LYS F N 1
ATOM 13000 C CA . LYS F 1 250 ? 50.621 75.057 52.664 1.00 58.51 247 LYS F CA 1
ATOM 13001 C C . LYS F 1 250 ? 49.844 76.347 52.832 1.00 54.50 247 LYS F C 1
ATOM 13002 O O . LYS F 1 250 ? 49.304 76.897 51.873 1.00 53.09 247 LYS F O 1
ATOM 13008 N N . ILE F 1 251 ? 49.777 76.813 54.070 1.00 54.00 248 ILE F N 1
ATOM 13009 C CA . ILE F 1 251 ? 49.034 78.014 54.412 1.00 51.20 248 ILE F CA 1
ATOM 13010 C C . ILE F 1 251 ? 50.014 79.147 54.660 1.00 51.90 248 ILE F C 1
ATOM 13011 O O . ILE F 1 251 ? 51.090 78.929 55.204 1.00 54.46 248 ILE F O 1
ATOM 13016 N N . TYR F 1 252 ? 49.696 80.332 54.156 1.00 48.20 249 TYR F N 1
ATOM 13017 C CA . TYR F 1 252 ? 50.555 81.497 54.342 1.00 49.34 249 TYR F CA 1
ATOM 13018 C C . TYR F 1 252 ? 49.745 82.716 54.756 1.00 50.76 249 TYR F C 1
ATOM 13019 O O . TYR F 1 252 ? 48.546 82.800 54.479 1.00 49.54 249 TYR F O 1
ATOM 13028 N N . HIS F 1 253 ? 50.406 83.641 55.443 1.00 51.40 250 HIS F N 1
ATOM 13029 C CA . HIS F 1 253 ? 49.843 84.948 55.769 1.00 50.87 250 HIS F CA 1
ATOM 13030 C C . HIS F 1 253 ? 50.863 86.015 55.403 1.00 55.01 250 HIS F C 1
ATOM 13031 O O . HIS F 1 253 ? 51.373 86.713 56.271 1.00 57.37 250 HIS F O 1
ATOM 13038 N N . VAL F 1 254 ? 51.145 86.136 54.114 1.00 53.69 251 VAL F N 1
ATOM 13039 C CA . VAL F 1 254 ? 52.239 86.956 53.627 1.00 55.33 251 VAL F CA 1
ATOM 13040 C C . VAL F 1 254 ? 51.740 87.903 52.524 1.00 56.19 251 VAL F C 1
ATOM 13041 O O . VAL F 1 254 ? 50.696 87.673 51.908 1.00 55.01 251 VAL F O 1
ATOM 13045 N N . ASP F 1 255 ? 52.491 88.964 52.271 1.00 54.99 252 ASP F N 1
ATOM 13046 C CA . ASP F 1 255 ? 52.225 89.821 51.140 1.00 55.37 252 ASP F CA 1
ATOM 13047 C C . ASP F 1 255 ? 52.397 89.076 49.821 1.00 56.15 252 ASP F C 1
ATOM 13048 O O . ASP F 1 255 ? 53.419 88.426 49.607 1.00 58.13 252 ASP F O 1
ATOM 13053 N N . ILE F 1 256 ? 51.420 89.188 48.926 1.00 51.93 253 ILE F N 1
ATOM 13054 C CA . ILE F 1 256 ? 51.594 88.637 47.594 1.00 51.53 253 ILE F CA 1
ATOM 13055 C C . ILE F 1 256 ? 51.461 89.721 46.529 1.00 53.13 253 ILE F C 1
ATOM 13056 O O . ILE F 1 256 ? 51.636 89.458 45.346 1.00 53.42 253 ILE F O 1
ATOM 13061 N N . ILE F 1 257 ? 51.200 90.950 46.963 1.00 52.73 254 ILE F N 1
ATOM 13062 C CA . ILE F 1 257 ? 51.048 92.076 46.052 1.00 50.88 254 ILE F CA 1
ATOM 13063 C C . ILE F 1 257 ? 52.359 92.425 45.346 1.00 56.63 254 ILE F C 1
ATOM 13064 O O . ILE F 1 257 ? 52.413 92.463 44.116 1.00 59.94 254 ILE F O 1
ATOM 13069 N N . ASN F 1 258 ? 53.413 92.653 46.128 1.00 59.71 255 ASN F N 1
ATOM 13070 C CA . ASN F 1 258 ? 54.687 93.158 45.609 1.00 61.20 255 ASN F CA 1
ATOM 13071 C C . ASN F 1 258 ? 55.842 92.155 45.598 1.00 65.66 255 ASN F C 1
ATOM 13072 O O . ASN F 1 258 ? 56.914 92.462 45.066 1.00 67.65 255 ASN F O 1
ATOM 13077 N N . ASP F 1 259 ? 55.640 90.974 46.187 1.00 62.75 256 ASP F N 1
ATOM 13078 C CA . ASP F 1 259 ? 56.698 89.967 46.232 1.00 62.28 256 ASP F CA 1
ATOM 13079 C C . ASP F 1 259 ? 56.641 89.087 44.998 1.00 63.23 256 ASP F C 1
ATOM 13080 O O . ASP F 1 259 ? 56.099 87.989 45.036 1.00 63.02 256 ASP F O 1
ATOM 13085 N N . ASP F 1 260 ? 57.239 89.567 43.913 1.00 64.24 257 ASP F N 1
ATOM 13086 C CA . ASP F 1 260 ? 57.254 88.849 42.645 1.00 64.92 257 ASP F CA 1
ATOM 13087 C C . ASP F 1 260 ? 57.928 87.482 42.760 1.00 65.88 257 ASP F C 1
ATOM 13088 O O . ASP F 1 260 ? 57.507 86.520 42.116 1.00 65.66 257 ASP F O 1
ATOM 13093 N N . SER F 1 261 ? 58.957 87.392 43.600 1.00 69.37 258 SER F N 1
ATOM 13094 C CA . SER F 1 261 ? 59.707 86.146 43.747 1.00 69.55 258 SER F CA 1
ATOM 13095 C C . SER F 1 261 ? 58.826 85.032 44.299 1.00 65.57 258 SER F C 1
ATOM 13096 O O . SER F 1 261 ? 59.050 83.858 44.011 1.00 67.00 258 SER F O 1
ATOM 13099 N N . TRP F 1 262 ? 57.836 85.399 45.104 1.00 63.73 259 TRP F N 1
ATOM 13100 C CA . TRP F 1 262 ? 56.887 84.421 45.618 1.00 63.78 259 TRP F CA 1
ATOM 13101 C C . TRP F 1 262 ? 56.154 83.750 44.452 1.00 62.78 259 TRP F C 1
ATOM 13102 O O . TRP F 1 262 ? 56.007 82.529 44.417 1.00 62.62 259 TRP F O 1
ATOM 13113 N N . TRP F 1 263 ? 55.732 84.552 43.480 1.00 61.35 260 TRP F N 1
ATOM 13114 C CA . TRP F 1 263 ? 55.013 84.018 42.332 1.00 60.38 260 TRP F CA 1
ATOM 13115 C C . TRP F 1 263 ? 55.951 83.314 41.363 1.00 62.58 260 TRP F C 1
ATOM 13116 O O . TRP F 1 263 ? 55.649 82.219 40.901 1.00 62.99 260 TRP F O 1
ATOM 13127 N N . LYS F 1 264 ? 57.089 83.934 41.062 1.00 63.73 261 LYS F N 1
ATOM 13128 C CA . LYS F 1 264 ? 58.014 83.358 40.094 1.00 65.26 261 LYS F CA 1
ATOM 13129 C C . LYS F 1 264 ? 58.538 81.982 40.539 1.00 67.56 261 LYS F C 1
ATOM 13130 O O . LYS F 1 264 ? 58.743 81.099 39.704 1.00 70.29 261 LYS F O 1
ATOM 13136 N N . SER F 1 265 ? 58.730 81.781 41.843 1.00 66.10 262 SER F N 1
ATOM 13137 C CA . SER F 1 265 ? 59.255 80.503 42.327 1.00 66.47 262 SER F CA 1
ATOM 13138 C C . SER F 1 265 ? 58.173 79.436 42.436 1.00 66.03 262 SER F C 1
ATOM 13139 O O . SER F 1 265 ? 58.431 78.332 42.904 1.00 65.90 262 SER F O 1
ATOM 13142 N N . ARG F 1 266 ? 56.966 79.773 41.997 1.00 65.19 263 ARG F N 1
ATOM 13143 C CA . ARG F 1 266 ? 55.847 78.833 41.962 1.00 65.76 263 ARG F CA 1
ATOM 13144 C C . ARG F 1 266 ? 55.200 78.816 40.571 1.00 63.90 263 ARG F C 1
ATOM 13145 O O . ARG F 1 266 ? 54.018 79.120 40.430 1.00 60.40 263 ARG F O 1
ATOM 13153 N N . PRO F 1 267 ? 55.968 78.419 39.544 1.00 66.36 264 PRO F N 1
ATOM 13154 C CA . PRO F 1 267 ? 55.536 78.550 38.143 1.00 67.01 264 PRO F CA 1
ATOM 13155 C C . PRO F 1 267 ? 54.304 77.717 37.769 1.00 64.07 264 PRO F C 1
ATOM 13156 O O . PRO F 1 267 ? 53.630 78.041 36.799 1.00 63.10 264 PRO F O 1
ATOM 13160 N N . TRP F 1 268 ? 53.994 76.691 38.552 1.00 64.99 265 TRP F N 1
ATOM 13161 C CA . TRP F 1 268 ? 52.853 75.819 38.276 1.00 63.52 265 TRP F CA 1
ATOM 13162 C C . TRP F 1 268 ? 51.495 76.513 38.438 1.00 59.53 265 TRP F C 1
ATOM 13163 O O . TRP F 1 268 ? 50.465 75.973 38.036 1.00 57.19 265 TRP F O 1
ATOM 13174 N N . LEU F 1 269 ? 51.485 77.690 39.053 1.00 58.67 266 LEU F N 1
ATOM 13175 C CA . LEU F 1 269 ? 50.257 78.464 39.158 1.00 53.24 266 LEU F CA 1
ATOM 13176 C C . LEU F 1 269 ? 49.836 79.002 37.779 1.00 53.64 266 LEU F C 1
ATOM 13177 O O . LEU F 1 269 ? 48.646 79.095 37.474 1.00 51.07 266 LEU F O 1
ATOM 13182 N N . LYS F 1 270 ? 50.824 79.293 36.935 1.00 55.78 267 LYS F N 1
ATOM 13183 C CA . LYS F 1 270 ? 50.577 79.888 35.627 1.00 56.58 267 LYS F CA 1
ATOM 13184 C C . LYS F 1 270 ? 50.081 78.843 34.646 1.00 58.21 267 LYS F C 1
ATOM 13185 O O . LYS F 1 270 ? 49.575 79.180 33.576 1.00 56.78 267 LYS F O 1
ATOM 13191 N N . ASP F 1 271 ? 50.217 77.573 35.022 1.00 59.28 268 ASP F N 1
ATOM 13192 C CA . ASP F 1 271 ? 49.948 76.466 34.108 1.00 63.46 268 ASP F CA 1
ATOM 13193 C C . ASP F 1 271 ? 48.664 75.733 34.494 1.00 61.27 268 ASP F C 1
ATOM 13194 O O . ASP F 1 271 ? 47.753 75.582 33.674 1.00 60.05 268 ASP F O 1
ATOM 13199 N N . SER G 1 7 ? 42.735 66.351 12.773 1.00 56.48 4 SER G N 1
ATOM 13200 C CA . SER G 1 7 ? 43.440 67.585 12.438 1.00 58.97 4 SER G CA 1
ATOM 13201 C C . SER G 1 7 ? 44.006 68.219 13.697 1.00 59.55 4 SER G C 1
ATOM 13202 O O . SER G 1 7 ? 43.361 68.217 14.746 1.00 59.67 4 SER G O 1
ATOM 13205 N N . LYS G 1 8 ? 45.191 68.807 13.597 1.00 57.72 5 LYS G N 1
ATOM 13206 C CA . LYS G 1 8 ? 45.813 69.348 14.789 1.00 56.32 5 LYS G CA 1
ATOM 13207 C C . LYS G 1 8 ? 45.359 70.765 15.124 1.00 56.43 5 LYS G C 1
ATOM 13208 O O . LYS G 1 8 ? 45.598 71.248 16.242 1.00 58.05 5 LYS G O 1
ATOM 13214 N N . TYR G 1 9 ? 44.648 71.411 14.206 1.00 50.66 6 TYR G N 1
ATOM 13215 C CA . TYR G 1 9 ? 44.283 72.803 14.425 1.00 47.87 6 TYR G CA 1
ATOM 13216 C C . TYR G 1 9 ? 42.795 73.024 14.618 1.00 47.28 6 TYR G C 1
ATOM 13217 O O . TYR G 1 9 ? 42.394 74.090 15.056 1.00 45.15 6 TYR G O 1
ATOM 13226 N N . GLU G 1 10 ? 41.968 72.031 14.314 1.00 48.56 7 GLU G N 1
ATOM 13227 C CA . GLU G 1 10 ? 40.525 72.283 14.313 1.00 48.91 7 GLU G CA 1
ATOM 13228 C C . GLU G 1 10 ? 39.937 72.429 15.719 1.00 47.39 7 GLU G C 1
ATOM 13229 O O . GLU G 1 10 ? 38.773 72.833 15.854 1.00 44.34 7 GLU G O 1
ATOM 13235 N N . TYR G 1 11 ? 40.722 72.133 16.758 1.00 44.34 8 TYR G N 1
ATOM 13236 C CA . TYR G 1 11 ? 40.237 72.337 18.129 1.00 42.21 8 TYR G CA 1
ATOM 13237 C C . TYR G 1 11 ? 39.799 73.801 18.323 1.00 41.08 8 TYR G C 1
ATOM 13238 O O . TYR G 1 11 ? 38.929 74.069 19.125 1.00 40.29 8 TYR G O 1
ATOM 13247 N N . VAL G 1 12 ? 40.359 74.735 17.554 1.00 40.95 9 VAL G N 1
ATOM 13248 C CA . VAL G 1 12 ? 40.019 76.150 17.725 1.00 39.45 9 VAL G CA 1
ATOM 13249 C C . VAL G 1 12 ? 38.523 76.438 17.498 1.00 38.96 9 VAL G C 1
ATOM 13250 O O . VAL G 1 12 ? 38.026 77.495 17.887 1.00 35.26 9 VAL G O 1
ATOM 13254 N N . LYS G 1 13 ? 37.825 75.503 16.851 1.00 41.67 10 LYS G N 1
ATOM 13255 C CA . LYS G 1 13 ? 36.378 75.587 16.627 1.00 43.12 10 LYS G CA 1
ATOM 13256 C C . LYS G 1 13 ? 35.603 75.511 17.955 1.00 39.76 10 LYS G C 1
ATOM 13257 O O . LYS G 1 13 ? 34.498 76.033 18.090 1.00 39.30 10 LYS G O 1
ATOM 13263 N N . LEU G 1 14 ? 36.209 74.864 18.939 1.00 41.64 11 LEU G N 1
ATOM 13264 C CA . LEU G 1 14 ? 35.590 74.649 20.241 1.00 38.79 11 LEU G CA 1
ATOM 13265 C C . LEU G 1 14 ? 35.491 75.941 21.075 1.00 38.75 11 LEU G C 1
ATOM 13266 O O . LEU G 1 14 ? 34.903 75.935 22.138 1.00 39.65 11 LEU G O 1
ATOM 13271 N N . PHE G 1 15 ? 36.083 77.037 20.606 1.00 36.44 12 PHE G N 1
ATOM 13272 C CA . PHE G 1 15 ? 36.009 78.309 21.324 1.00 33.48 12 PHE G CA 1
ATOM 13273 C C . PHE G 1 15 ? 34.766 79.116 20.974 1.00 36.21 12 PHE G C 1
ATOM 13274 O O . PHE G 1 15 ? 34.461 80.112 21.652 1.00 32.42 12 PHE G O 1
ATOM 13282 N N . GLU G 1 16 ? 34.049 78.676 19.934 1.00 32.76 13 GLU G N 1
ATOM 13283 C CA . GLU G 1 16 ? 32.826 79.351 19.485 1.00 33.54 13 GLU G CA 1
ATOM 13284 C C . GLU G 1 16 ? 31.686 79.109 20.469 1.00 33.06 13 GLU G C 1
ATOM 13285 O O . GLU G 1 16 ? 31.570 78.046 21.055 1.00 34.74 13 GLU G O 1
ATOM 13291 N N . LYS G 1 17 ? 30.865 80.127 20.663 1.00 33.40 14 LYS G N 1
ATOM 13292 C CA . LYS G 1 17 ? 29.723 80.035 21.556 1.00 33.37 14 LYS G CA 1
ATOM 13293 C C . LYS G 1 17 ? 28.468 80.483 20.834 1.00 33.95 14 LYS G C 1
ATOM 13294 O O . LYS G 1 17 ? 28.326 81.654 20.501 1.00 37.08 14 LYS G O 1
ATOM 13300 N N . GLU G 1 18 ? 27.553 79.549 20.613 1.00 33.97 15 GLU G N 1
ATOM 13301 C CA . GLU G 1 18 ? 26.281 79.852 19.983 1.00 33.37 15 GLU G CA 1
ATOM 13302 C C . GLU G 1 18 ? 25.259 80.266 21.038 1.00 33.52 15 GLU G C 1
ATOM 13303 O O . GLU G 1 18 ? 25.307 79.836 22.187 1.00 32.84 15 GLU G O 1
ATOM 13309 N N . ASN G 1 19 ? 24.343 81.132 20.640 1.00 32.46 16 ASN G N 1
ATOM 13310 C CA . ASN G 1 19 ? 23.230 81.496 21.479 1.00 30.94 16 ASN G CA 1
ATOM 13311 C C . ASN G 1 19 ? 21.916 81.109 20.794 1.00 31.10 16 ASN G C 1
ATOM 13312 O O . ASN G 1 19 ? 21.481 81.742 19.835 1.00 31.18 16 ASN G O 1
ATOM 13317 N N . TYR G 1 20 ? 21.324 80.021 21.256 1.00 31.31 17 TYR G N 1
ATOM 13318 C CA . TYR G 1 20 ? 20.037 79.563 20.748 1.00 31.55 17 TYR G CA 1
ATOM 13319 C C . TYR G 1 20 ? 18.958 80.319 21.517 1.00 31.77 17 TYR G C 1
ATOM 13320 O O . TYR G 1 20 ? 18.854 80.188 22.736 1.00 31.88 17 TYR G O 1
ATOM 13329 N N . LEU G 1 21 ? 18.189 81.142 20.818 1.00 31.91 18 LEU G N 1
ATOM 13330 C CA . LEU G 1 21 ? 17.191 81.964 21.472 1.00 32.19 18 LEU G CA 1
ATOM 13331 C C . LEU G 1 21 ? 16.080 81.077 22.039 1.00 32.62 18 LEU G C 1
ATOM 13332 O O . LEU G 1 21 ? 15.609 80.155 21.382 1.00 32.83 18 LEU G O 1
ATOM 13337 N N . LEU G 1 22 ? 15.719 81.355 23.289 1.00 32.85 19 LEU G N 1
ATOM 13338 C CA . LEU G 1 22 ? 14.687 80.637 24.029 1.00 33.40 19 LEU G CA 1
ATOM 13339 C C . LEU G 1 22 ? 13.486 80.246 23.159 1.00 33.83 19 LEU G C 1
ATOM 13340 O O . LEU G 1 22 ? 12.916 81.088 22.482 1.00 34.09 19 LEU G O 1
ATOM 13345 N N . PRO G 1 23 ? 13.121 78.956 23.157 1.00 34.16 20 PRO G N 1
ATOM 13346 C CA . PRO G 1 23 ? 11.985 78.507 22.351 1.00 34.70 20 PRO G CA 1
ATOM 13347 C C . PRO G 1 23 ? 10.687 79.205 22.710 1.00 35.30 20 PRO G C 1
ATOM 13348 O O . PRO G 1 23 ? 10.524 79.648 23.849 1.00 35.47 20 PRO G O 1
ATOM 13352 N N . ASP G 1 24 ? 9.779 79.273 21.740 1.00 35.71 21 ASP G N 1
ATOM 13353 C CA . ASP G 1 24 ? 8.403 79.700 21.962 1.00 37.60 21 ASP G CA 1
ATOM 13354 C C . ASP G 1 24 ? 8.261 81.114 22.519 1.00 36.99 21 ASP G C 1
ATOM 13355 O O . ASP G 1 24 ? 7.319 81.405 23.250 1.00 37.10 21 ASP G O 1
ATOM 13360 N N . THR G 1 25 ? 9.199 81.989 22.181 1.00 35.79 22 THR G N 1
ATOM 13361 C CA . THR G 1 25 ? 9.071 83.387 22.560 1.00 35.86 22 THR G CA 1
ATOM 13362 C C . THR G 1 25 ? 9.176 84.192 21.263 1.00 36.99 22 THR G C 1
ATOM 13363 O O . THR G 1 25 ? 9.838 83.763 20.313 1.00 35.33 22 THR G O 1
ATOM 13367 N N . TYR G 1 26 ? 8.454 85.310 21.205 1.00 37.44 23 TYR G N 1
ATOM 13368 C CA . TYR G 1 26 ? 8.469 86.198 20.050 1.00 36.27 23 TYR G CA 1
ATOM 13369 C C . TYR G 1 26 ? 9.842 86.828 19.911 1.00 35.58 23 TYR G C 1
ATOM 13370 O O . TYR G 1 26 ? 10.438 87.227 20.912 1.00 35.34 23 TYR G O 1
ATOM 13379 N N . ILE G 1 27 ? 10.347 86.884 18.678 1.00 35.38 24 ILE G N 1
ATOM 13380 C CA . ILE G 1 27 ? 11.616 87.536 18.376 1.00 34.89 24 ILE G CA 1
ATOM 13381 C C . ILE G 1 27 ? 11.373 88.811 17.567 1.00 37.18 24 ILE G C 1
ATOM 13382 O O . ILE G 1 27 ? 10.652 88.802 16.562 1.00 36.58 24 ILE G O 1
ATOM 13387 N N . ILE G 1 28 ? 11.932 89.917 18.044 1.00 35.78 25 ILE G N 1
ATOM 13388 C CA . ILE G 1 28 ? 11.971 91.134 17.266 1.00 35.78 25 ILE G CA 1
ATOM 13389 C C . ILE G 1 28 ? 13.411 91.330 16.805 1.00 35.32 25 ILE G C 1
ATOM 13390 O O . ILE G 1 28 ? 14.347 91.263 17.599 1.00 34.83 25 ILE G O 1
ATOM 13395 N N . ILE G 1 29 ? 13.586 91.553 15.514 1.00 36.47 26 ILE G N 1
ATOM 13396 C CA . ILE G 1 29 ? 14.867 91.967 14.986 1.00 35.44 26 ILE G CA 1
ATOM 13397 C C . ILE G 1 29 ? 14.728 93.424 14.549 1.00 38.04 26 ILE G C 1
ATOM 13398 O O . ILE G 1 29 ? 13.883 93.762 13.712 1.00 36.80 26 ILE G O 1
ATOM 13403 N N . ARG G 1 30 ? 15.527 94.299 15.150 1.00 36.78 27 ARG G N 1
ATOM 13404 C CA . ARG G 1 30 ? 15.469 95.705 14.803 1.00 36.94 27 ARG G CA 1
ATOM 13405 C C . ARG G 1 30 ? 16.757 96.035 14.093 1.00 37.44 27 ARG G C 1
ATOM 13406 O O . ARG G 1 30 ? 17.829 95.722 14.579 1.00 36.40 27 ARG G O 1
ATOM 13414 N N . VAL G 1 31 ? 16.647 96.643 12.918 1.00 38.49 28 VAL G N 1
ATOM 13415 C CA . VAL G 1 31 ? 17.828 97.091 12.196 1.00 38.55 28 VAL G CA 1
ATOM 13416 C C . VAL G 1 31 ? 17.850 98.610 12.154 1.00 39.68 28 VAL G C 1
ATOM 13417 O O . VAL G 1 31 ? 16.803 99.268 12.095 1.00 42.48 28 VAL G O 1
ATOM 13421 N N . ASP G 1 32 ? 19.039 99.182 12.233 1.00 39.04 29 ASP G N 1
ATOM 13422 C CA . ASP G 1 32 ? 19.140 100.635 12.186 1.00 41.32 29 ASP G CA 1
ATOM 13423 C C . ASP G 1 32 ? 20.384 101.105 11.445 1.00 41.98 29 ASP G C 1
ATOM 13424 O O . ASP G 1 32 ? 21.479 100.594 11.665 1.00 41.09 29 ASP G O 1
ATOM 13429 N N . GLY G 1 33 ? 20.192 102.073 10.549 1.00 44.46 30 GLY G N 1
ATOM 13430 C CA . GLY G 1 33 ? 21.272 102.620 9.745 1.00 44.42 30 GLY G CA 1
ATOM 13431 C C . GLY G 1 33 ? 22.396 103.221 10.577 1.00 44.32 30 GLY G C 1
ATOM 13432 O O . GLY G 1 33 ? 22.170 103.985 11.529 1.00 44.32 30 GLY G O 1
ATOM 13433 N N . LYS G 1 34 ? 23.617 102.853 10.213 1.00 42.56 31 LYS G N 1
ATOM 13434 C CA . LYS G 1 34 ? 24.819 103.340 10.862 1.00 44.11 31 LYS G CA 1
ATOM 13435 C C . LYS G 1 34 ? 25.221 104.722 10.305 1.00 52.13 31 LYS G C 1
ATOM 13436 O O . LYS G 1 34 ? 25.503 104.862 9.105 1.00 52.01 31 LYS G O 1
ATOM 13442 N N . GLY G 1 35 ? 25.228 105.738 11.170 1.00 53.56 32 GLY G N 1
ATOM 13443 C CA . GLY G 1 35 ? 25.636 107.083 10.787 1.00 52.23 32 GLY G CA 1
ATOM 13444 C C . GLY G 1 35 ? 24.829 107.678 9.644 1.00 54.19 32 GLY G C 1
ATOM 13445 O O . GLY G 1 35 ? 25.378 108.317 8.749 1.00 53.99 32 GLY G O 1
ATOM 13446 N N . PHE G 1 36 ? 23.516 107.494 9.694 1.00 51.23 33 PHE G N 1
ATOM 13447 C CA . PHE G 1 36 ? 22.652 107.968 8.631 1.00 53.53 33 PHE G CA 1
ATOM 13448 C C . PHE G 1 36 ? 22.397 109.477 8.705 1.00 59.34 33 PHE G C 1
ATOM 13449 O O . PHE G 1 36 ? 21.848 110.058 7.767 1.00 57.37 33 PHE G O 1
ATOM 13457 N N A HIS G 1 37 ? 22.798 110.107 9.807 0.31 60.09 34 HIS G N 1
ATOM 13458 N N B HIS G 1 37 ? 22.800 110.114 9.802 0.69 60.09 34 HIS G N 1
ATOM 13459 C CA A HIS G 1 37 ? 22.798 111.565 9.870 0.31 60.51 34 HIS G CA 1
ATOM 13460 C CA B HIS G 1 37 ? 22.783 111.575 9.845 0.69 60.53 34 HIS G CA 1
ATOM 13461 C C A HIS G 1 37 ? 23.779 112.123 8.845 0.31 62.52 34 HIS G C 1
ATOM 13462 C C B HIS G 1 37 ? 23.782 112.129 8.837 0.69 62.53 34 HIS G C 1
ATOM 13463 O O A HIS G 1 37 ? 23.415 112.922 7.985 0.31 67.59 34 HIS G O 1
ATOM 13464 O O B HIS G 1 37 ? 23.431 112.932 7.978 0.69 67.61 34 HIS G O 1
ATOM 13477 N N . LYS G 1 38 ? 25.030 111.690 8.958 1.00 58.81 35 LYS G N 1
ATOM 13478 C CA . LYS G 1 38 ? 26.083 112.064 8.032 1.00 61.70 35 LYS G CA 1
ATOM 13479 C C . LYS G 1 38 ? 25.803 111.483 6.646 1.00 64.32 35 LYS G C 1
ATOM 13480 O O . LYS G 1 38 ? 26.097 112.114 5.627 1.00 63.98 35 LYS G O 1
ATOM 13486 N N . PHE G 1 39 ? 25.254 110.269 6.619 1.00 61.27 36 PHE G N 1
ATOM 13487 C CA . PHE G 1 39 ? 24.917 109.599 5.366 1.00 59.40 36 PHE G CA 1
ATOM 13488 C C . PHE G 1 39 ? 23.886 110.430 4.596 1.00 60.76 36 PHE G C 1
ATOM 13489 O O . PHE G 1 39 ? 23.985 110.558 3.383 1.00 62.02 36 PHE G O 1
ATOM 13497 N N . SER G 1 40 ? 22.899 110.981 5.303 1.00 62.52 37 SER G N 1
ATOM 13498 C CA . SER G 1 40 ? 21.856 111.808 4.687 1.00 61.54 37 SER G CA 1
ATOM 13499 C C . SER G 1 40 ? 22.372 113.172 4.232 1.00 66.58 37 SER G C 1
ATOM 13500 O O . SER G 1 40 ? 21.826 113.755 3.305 1.00 68.45 37 SER G O 1
ATOM 13503 N N . GLN G 1 41 ? 23.417 113.678 4.884 1.00 68.76 38 GLN G N 1
ATOM 13504 C CA . GLN G 1 41 ? 24.058 114.938 4.481 1.00 71.66 38 GLN G CA 1
ATOM 13505 C C . GLN G 1 41 ? 24.883 114.792 3.209 1.00 72.02 38 GLN G C 1
ATOM 13506 O O . GLN G 1 41 ? 24.782 115.624 2.303 1.00 74.59 38 GLN G O 1
ATOM 13512 N N . PHE G 1 42 ? 25.713 113.753 3.161 1.00 64.77 39 PHE G N 1
ATOM 13513 C CA . PHE G 1 42 ? 26.580 113.501 2.016 1.00 69.24 39 PHE G CA 1
ATOM 13514 C C . PHE G 1 42 ? 25.788 113.376 0.711 1.00 70.30 39 PHE G C 1
ATOM 13515 O O . PHE G 1 42 ? 26.199 113.878 -0.337 1.00 73.66 39 PHE G O 1
ATOM 13523 N N . TYR G 1 43 ? 24.650 112.704 0.780 1.00 67.77 40 TYR G N 1
ATOM 13524 C CA . TYR G 1 43 ? 23.844 112.477 -0.404 1.00 69.51 40 TYR G CA 1
ATOM 13525 C C . TYR G 1 43 ? 22.697 113.463 -0.519 1.00 70.26 40 TYR G C 1
ATOM 13526 O O . TYR G 1 43 ? 21.798 113.283 -1.338 1.00 73.23 40 TYR G O 1
ATOM 13535 N N . GLU G 1 44 ? 22.739 114.510 0.297 1.00 73.28 41 GLU G N 1
ATOM 13536 C CA . GLU G 1 44 ? 21.783 115.610 0.196 1.00 75.80 41 GLU G CA 1
ATOM 13537 C C . GLU G 1 44 ? 20.320 115.161 0.222 1.00 75.44 41 GLU G C 1
ATOM 13538 O O . GLU G 1 44 ? 19.553 115.454 -0.703 1.00 76.56 41 GLU G O 1
ATOM 13544 N N . PHE G 1 45 ? 19.959 114.417 1.265 1.00 71.32 42 PHE G N 1
ATOM 13545 C CA . PHE G 1 45 ? 18.564 114.089 1.534 1.00 71.33 42 PHE G CA 1
ATOM 13546 C C . PHE G 1 45 ? 17.740 115.362 1.646 1.00 70.55 42 PHE G C 1
ATOM 13547 O O . PHE G 1 45 ? 18.222 116.371 2.145 1.00 68.47 42 PHE G O 1
ATOM 13555 N N . GLU G 1 46 ? 16.491 115.295 1.204 1.00 72.57 43 GLU G N 1
ATOM 13556 C CA . GLU G 1 46 ? 15.521 116.319 1.541 1.00 74.35 43 GLU G CA 1
ATOM 13557 C C . GLU G 1 46 ? 15.374 116.388 3.056 1.00 73.34 43 GLU G C 1
ATOM 13558 O O . GLU G 1 46 ? 15.503 115.381 3.733 1.00 74.56 43 GLU G O 1
ATOM 13564 N N . LYS G 1 47 ? 15.122 117.578 3.585 1.00 75.73 44 LYS G N 1
ATOM 13565 C CA . LYS G 1 47 ? 14.881 117.760 5.013 1.00 74.00 44 LYS G CA 1
ATOM 13566 C C . LYS G 1 47 ? 13.526 118.443 5.204 1.00 74.70 44 LYS G C 1
ATOM 13567 O O . LYS G 1 47 ? 13.159 119.304 4.422 1.00 77.77 44 LYS G O 1
ATOM 13573 N N . PRO G 1 48 ? 12.782 118.071 6.253 1.00 72.79 45 PRO G N 1
ATOM 13574 C CA . PRO G 1 48 ? 13.135 117.077 7.276 1.00 73.92 45 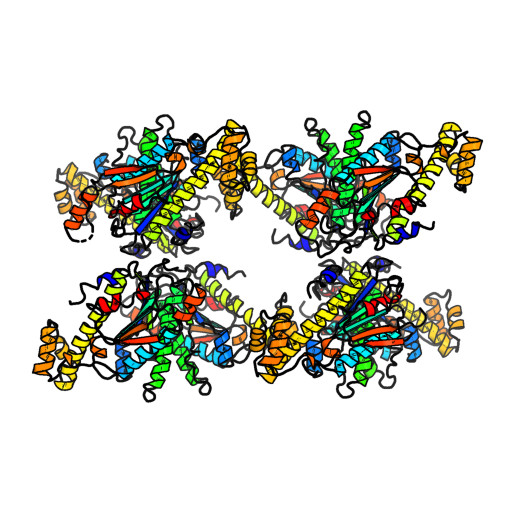PRO G CA 1
ATOM 13575 C C . PRO G 1 48 ? 13.096 115.626 6.781 1.00 74.35 45 PRO G C 1
ATOM 13576 O O . PRO G 1 48 ? 13.891 114.812 7.245 1.00 72.92 45 PRO G O 1
ATOM 13580 N N . ASN G 1 49 ? 12.211 115.315 5.841 1.00 74.69 46 ASN G N 1
ATOM 13581 C CA . ASN G 1 49 ? 12.073 113.946 5.350 1.00 72.57 46 ASN G CA 1
ATOM 13582 C C . ASN G 1 49 ? 12.340 113.810 3.852 1.00 72.47 46 ASN G C 1
ATOM 13583 O O . ASN G 1 49 ? 11.853 114.603 3.049 1.00 77.05 46 ASN G O 1
ATOM 13588 N N . ASP G 1 50 ? 13.141 112.816 3.488 1.00 70.43 47 ASP G N 1
ATOM 13589 C CA . ASP G 1 50 ? 13.367 112.492 2.086 1.00 70.80 47 ASP G CA 1
ATOM 13590 C C . ASP G 1 50 ? 12.478 111.322 1.698 1.00 69.28 47 ASP G C 1
ATOM 13591 O O . ASP G 1 50 ? 12.651 110.205 2.205 1.00 68.33 47 ASP G O 1
ATOM 13596 N N . LEU G 1 51 ? 11.513 111.592 0.823 1.00 71.93 48 LEU G N 1
ATOM 13597 C CA . LEU G 1 51 ? 10.492 110.618 0.448 1.00 70.93 48 LEU G CA 1
ATOM 13598 C C . LEU G 1 51 ? 11.070 109.360 -0.201 1.00 67.24 48 LEU G C 1
ATOM 13599 O O . LEU G 1 51 ? 10.713 108.239 0.158 1.00 65.36 48 LEU G O 1
ATOM 13604 N N . LYS G 1 52 ? 11.968 109.560 -1.159 1.00 66.70 49 LYS G N 1
ATOM 13605 C CA . LYS G 1 52 ? 12.527 108.461 -1.938 1.00 67.61 49 LYS G CA 1
ATOM 13606 C C . LYS G 1 52 ? 13.472 107.582 -1.118 1.00 65.93 49 LYS G C 1
ATOM 13607 O O . LYS G 1 52 ? 13.563 106.378 -1.346 1.00 63.97 49 LYS G O 1
ATOM 13613 N N . ALA G 1 53 ? 14.164 108.185 -0.157 1.00 66.59 50 ALA G N 1
ATOM 13614 C CA . ALA G 1 53 ? 15.044 107.444 0.731 1.00 61.38 50 ALA G CA 1
ATOM 13615 C C . ALA G 1 53 ? 14.239 106.461 1.583 1.00 62.03 50 ALA G C 1
ATOM 13616 O O . ALA G 1 53 ? 14.657 105.314 1.784 1.00 56.78 50 ALA G O 1
ATOM 13618 N N . LEU G 1 54 ? 13.076 106.909 2.060 1.00 61.99 51 LEU G N 1
ATOM 13619 C CA . LEU G 1 54 ? 12.163 106.044 2.808 1.00 59.55 51 LEU G CA 1
ATOM 13620 C C . LEU G 1 54 ? 11.591 104.956 1.902 1.00 59.62 51 LEU G C 1
ATOM 13621 O O . LEU G 1 54 ? 11.302 103.841 2.337 1.00 59.53 51 LEU G O 1
ATOM 13626 N N . GLN G 1 55 ? 11.444 105.283 0.629 1.00 60.96 52 GLN G N 1
ATOM 13627 C CA . GLN G 1 55 ? 10.927 104.326 -0.329 1.00 61.89 52 GLN G CA 1
ATOM 13628 C C . GLN G 1 55 ? 11.971 103.229 -0.561 1.00 57.84 52 GLN G C 1
ATOM 13629 O O . GLN G 1 55 ? 11.628 102.094 -0.866 1.00 55.00 52 GLN G O 1
ATOM 13635 N N . VAL G 1 56 ? 13.247 103.580 -0.429 1.00 59.19 53 VAL G N 1
ATOM 13636 C CA . VAL G 1 56 ? 14.327 102.593 -0.471 1.00 57.05 53 VAL G CA 1
ATOM 13637 C C . VAL G 1 56 ? 14.256 101.620 0.709 1.00 54.78 53 VAL G C 1
ATOM 13638 O O . VAL G 1 56 ? 14.358 100.401 0.532 1.00 53.54 53 VAL G O 1
ATOM 13642 N N . MET G 1 57 ? 14.070 102.169 1.908 1.00 54.61 54 MET G N 1
ATOM 13643 C CA . MET G 1 57 ? 13.942 101.369 3.126 1.00 55.43 54 MET G CA 1
ATOM 13644 C C . MET G 1 57 ? 12.765 100.412 3.024 1.00 54.09 54 MET G C 1
ATOM 13645 O O . MET G 1 57 ? 12.884 99.222 3.341 1.00 50.70 54 MET G O 1
ATOM 13650 N N . ASN G 1 58 ? 11.629 100.940 2.575 1.00 53.79 55 ASN G N 1
ATOM 13651 C CA . ASN G 1 58 ? 10.411 100.146 2.496 1.00 53.82 55 ASN G CA 1
ATOM 13652 C C . ASN G 1 58 ? 10.521 99.039 1.456 1.00 52.92 55 ASN G C 1
ATOM 13653 O O . ASN G 1 58 ? 10.003 97.939 1.660 1.00 53.65 55 ASN G O 1
ATOM 13658 N N . SER G 1 59 ? 11.218 99.314 0.361 1.00 51.77 56 SER G N 1
ATOM 13659 C CA . SER G 1 59 ? 11.428 98.290 -0.662 1.00 54.69 56 SER G CA 1
ATOM 13660 C C . SER G 1 59 ? 12.351 97.198 -0.146 1.00 50.10 56 SER G C 1
ATOM 13661 O O . SER G 1 59 ? 12.101 96.012 -0.350 1.00 51.04 56 SER G O 1
ATOM 13664 N N . ALA G 1 60 ? 13.419 97.616 0.526 1.00 51.51 57 ALA G N 1
ATOM 13665 C CA . ALA G 1 60 ? 14.366 96.694 1.140 1.00 49.47 57 ALA G CA 1
ATOM 13666 C C . ALA G 1 60 ? 13.657 95.783 2.127 1.00 47.42 57 ALA G C 1
ATOM 13667 O O . ALA G 1 60 ? 13.784 94.556 2.047 1.00 46.49 57 ALA G O 1
ATOM 13669 N N . ALA G 1 61 ? 12.883 96.393 3.023 1.00 46.29 58 ALA G N 1
ATOM 13670 C CA . ALA G 1 61 ? 12.171 95.665 4.078 1.00 47.42 58 ALA G CA 1
ATOM 13671 C C . ALA G 1 61 ? 11.117 94.717 3.534 1.00 47.14 58 ALA G C 1
ATOM 13672 O O . ALA G 1 61 ? 10.965 93.592 4.023 1.00 45.15 58 ALA G O 1
ATOM 13674 N N . GLU G 1 62 ? 10.372 95.180 2.535 1.00 51.16 59 GLU G N 1
ATOM 13675 C CA . GLU G 1 62 ? 9.338 94.351 1.933 1.00 51.39 59 GLU G CA 1
ATOM 13676 C C . GLU G 1 62 ? 9.985 93.160 1.244 1.00 49.62 59 GLU G C 1
ATOM 13677 O O . GLU G 1 62 ? 9.467 92.046 1.283 1.00 51.70 59 GLU G O 1
ATOM 13683 N N . LYS G 1 63 ? 11.131 93.403 0.623 1.00 48.66 60 LYS G N 1
ATOM 13684 C CA . LYS G 1 63 ? 11.850 92.354 -0.085 1.00 50.11 60 LYS G CA 1
ATOM 13685 C C . LYS G 1 63 ? 12.362 91.293 0.903 1.00 49.92 60 LYS G C 1
ATOM 13686 O O . LYS G 1 63 ? 12.166 90.092 0.714 1.00 50.27 60 LYS G O 1
ATOM 13692 N N . LEU G 1 64 ? 12.976 91.747 1.988 1.00 51.43 61 LEU G N 1
ATOM 13693 C CA . LEU G 1 64 ? 13.450 90.853 3.042 1.00 48.56 61 LEU G CA 1
ATOM 13694 C C . LEU G 1 64 ? 12.292 90.020 3.580 1.00 47.67 61 LEU G C 1
ATOM 13695 O O . LEU G 1 64 ? 12.425 88.824 3.870 1.00 47.15 61 LEU G O 1
ATOM 13700 N N . MET G 1 65 ? 11.164 90.680 3.768 1.00 47.12 62 MET G N 1
ATOM 13701 C CA . MET G 1 65 ? 10.030 90.019 4.378 1.00 48.39 62 MET G CA 1
ATOM 13702 C C . MET G 1 65 ? 9.450 88.917 3.479 1.00 51.34 62 MET G C 1
ATOM 13703 O O . MET G 1 65 ? 9.010 87.885 3.973 1.00 52.61 62 MET G O 1
ATOM 13708 N N . SER G 1 66 ? 9.513 89.096 2.167 1.00 50.96 63 SER G N 1
ATOM 13709 C CA . SER G 1 66 ? 9.006 88.080 1.239 1.00 53.42 63 SER G CA 1
ATOM 13710 C C . SER G 1 66 ? 9.977 86.903 1.116 1.00 51.56 63 SER G C 1
ATOM 13711 O O . SER G 1 66 ? 9.613 85.841 0.634 1.00 54.23 63 SER G O 1
ATOM 13714 N N . LYS G 1 67 ? 11.208 87.102 1.578 1.00 50.96 64 LYS G N 1
ATOM 13715 C CA . LYS G 1 67 ? 12.245 86.078 1.544 1.00 51.89 64 LYS G CA 1
ATOM 13716 C C . LYS G 1 67 ? 12.100 85.125 2.730 1.00 52.29 64 LYS G C 1
ATOM 13717 O O . LYS G 1 67 ? 12.439 83.943 2.652 1.00 52.46 64 LYS G O 1
ATOM 13723 N N . TYR G 1 68 ? 11.568 85.650 3.826 1.00 51.76 65 TYR G N 1
ATOM 13724 C CA . TYR G 1 68 ? 11.438 84.894 5.066 1.00 49.91 65 TYR G CA 1
ATOM 13725 C C . TYR G 1 68 ? 10.014 84.820 5.567 1.00 50.58 65 TYR G C 1
ATOM 13726 O O . TYR G 1 68 ? 9.509 85.765 6.181 1.00 51.22 65 TYR G O 1
ATOM 13735 N N . SER G 1 69 ? 9.377 83.687 5.333 1.00 48.50 66 SER G N 1
ATOM 13736 C CA . SER G 1 69 ? 7.968 83.547 5.639 1.00 49.49 66 SER G CA 1
ATOM 13737 C C . SER G 1 69 ? 7.665 83.638 7.139 1.00 50.27 66 SER G C 1
ATOM 13738 O O . SER G 1 69 ? 6.531 83.879 7.524 1.00 51.24 66 SER G O 1
ATOM 13741 N N . ASP G 1 70 ? 8.677 83.474 7.981 1.00 48.29 67 ASP G N 1
ATOM 13742 C CA . ASP G 1 70 ? 8.466 83.572 9.421 1.00 49.23 67 ASP G CA 1
ATOM 13743 C C . ASP G 1 70 ? 8.278 85.001 9.911 1.00 47.72 67 ASP G C 1
ATOM 13744 O O . ASP G 1 70 ? 7.778 85.207 11.013 1.00 45.10 67 ASP G O 1
ATOM 13749 N N . VAL G 1 71 ? 8.693 85.982 9.115 1.00 46.78 68 VAL G N 1
ATOM 13750 C CA . VAL G 1 71 ? 8.463 87.378 9.470 1.00 44.63 68 VAL G CA 1
ATOM 13751 C C . VAL G 1 71 ? 6.999 87.731 9.259 1.00 45.66 68 VAL G C 1
ATOM 13752 O O . VAL G 1 71 ? 6.506 87.705 8.134 1.00 48.72 68 VAL G O 1
ATOM 13756 N N . MET G 1 72 ? 6.311 88.084 10.339 1.00 45.67 69 MET G N 1
ATOM 13757 C CA . MET G 1 72 ? 4.872 88.339 10.292 1.00 47.91 69 MET G CA 1
ATOM 13758 C C . MET G 1 72 ? 4.520 89.796 10.108 1.00 47.18 69 MET G C 1
ATOM 13759 O O . MET G 1 72 ? 3.434 90.125 9.645 1.00 48.58 69 MET G O 1
ATOM 13764 N N . LEU G 1 73 ? 5.430 90.666 10.508 1.00 47.03 70 LEU G N 1
ATOM 13765 C CA . LEU G 1 73 ? 5.139 92.086 10.583 1.00 44.63 70 LEU G CA 1
ATOM 13766 C C . LEU G 1 73 ? 6.425 92.894 10.578 1.00 44.76 70 LEU G C 1
ATOM 13767 O O . LEU G 1 73 ? 7.411 92.515 11.215 1.00 43.40 70 LEU G O 1
ATOM 13772 N N . ALA G 1 74 ? 6.417 94.020 9.886 1.00 46.60 71 ALA G N 1
ATOM 13773 C CA . ALA G 1 74 ? 7.560 94.913 9.928 1.00 44.68 71 ALA G CA 1
ATOM 13774 C C . ALA G 1 74 ? 7.095 96.345 10.116 1.00 45.65 71 ALA G C 1
ATOM 13775 O O . ALA G 1 74 ? 6.055 96.745 9.599 1.00 48.10 71 ALA G O 1
ATOM 13777 N N . TYR G 1 75 ? 7.846 97.105 10.894 1.00 44.06 72 TYR G N 1
ATOM 13778 C CA . TYR G 1 75 ? 7.554 98.512 11.072 1.00 44.48 72 TYR G CA 1
ATOM 13779 C C . TYR G 1 75 ? 8.815 99.330 10.904 1.00 47.64 72 TYR G C 1
ATOM 13780 O O . TYR G 1 75 ? 9.851 99.022 11.506 1.00 46.77 72 TYR G O 1
ATOM 13789 N N . GLY G 1 76 ? 8.725 100.360 10.065 1.00 49.74 73 GLY G N 1
ATOM 13790 C CA . GLY G 1 76 ? 9.854 101.224 9.800 1.00 48.46 73 GLY G CA 1
ATOM 13791 C C . GLY G 1 76 ? 9.513 102.702 9.806 1.00 51.37 73 GLY G C 1
ATOM 13792 O O . GLY G 1 76 ? 8.397 103.105 9.468 1.00 50.72 73 GLY G O 1
ATOM 13793 N N . ASP G 1 77 ? 10.489 103.506 10.211 1.00 48.90 74 ASP G N 1
ATOM 13794 C CA . ASP G 1 77 ? 10.462 104.940 9.980 1.00 51.43 74 ASP G CA 1
ATOM 13795 C C . ASP G 1 77 ? 11.907 105.366 10.136 1.00 53.55 74 ASP G C 1
ATOM 13796 O O . ASP G 1 77 ? 12.694 104.689 10.817 1.00 52.37 74 ASP G O 1
ATOM 13801 N N . SER G 1 78 ? 12.249 106.477 9.503 1.00 50.96 75 SER G N 1
ATOM 13802 C CA . SER G 1 78 ? 13.608 106.980 9.487 1.00 53.48 75 SER G CA 1
ATOM 13803 C C . SER G 1 78 ? 14.553 105.889 8.969 1.00 52.13 75 SER G C 1
ATOM 13804 O O . SER G 1 78 ? 14.236 105.196 8.005 1.00 49.83 75 SER G O 1
ATOM 13807 N N . ASP G 1 79 ? 15.668 105.665 9.646 1.00 50.45 76 ASP G N 1
ATOM 13808 C CA . ASP G 1 79 ? 16.613 104.677 9.151 1.00 49.76 76 ASP G CA 1
ATOM 13809 C C . ASP G 1 79 ? 16.504 103.345 9.904 1.00 48.28 76 ASP G C 1
ATOM 13810 O O . ASP G 1 79 ? 17.472 102.598 9.971 1.00 46.35 76 ASP G O 1
ATOM 13815 N N . GLU G 1 80 ? 15.334 103.043 10.458 1.00 46.91 77 GLU G N 1
ATOM 13816 C CA . GLU G 1 80 ? 15.180 101.810 11.226 1.00 49.51 77 GLU G CA 1
ATOM 13817 C C . GLU G 1 80 ? 14.019 100.965 10.704 1.00 47.17 77 GLU G C 1
ATOM 13818 O O . GLU G 1 80 ? 13.056 101.495 10.158 1.00 48.83 77 GLU G O 1
ATOM 13824 N N . TYR G 1 81 ? 14.127 99.648 10.881 1.00 44.69 78 TYR G N 1
ATOM 13825 C CA . TYR G 1 81 ? 13.019 98.731 10.634 1.00 43.94 78 TYR G CA 1
ATOM 13826 C C . TYR G 1 81 ? 13.016 97.650 11.713 1.00 41.36 78 TYR G C 1
ATOM 13827 O O . TYR G 1 81 ? 14.077 97.169 12.109 1.00 41.27 78 TYR G O 1
ATOM 13836 N N . SER G 1 82 ? 11.827 97.294 12.198 1.00 40.86 79 SER G N 1
ATOM 13837 C CA . SER G 1 82 ? 11.672 96.203 13.162 1.00 39.01 79 SER G CA 1
ATOM 13838 C C . SER G 1 82 ? 10.876 95.069 12.545 1.00 40.00 79 SER G C 1
ATOM 13839 O O . SER G 1 82 ? 9.804 95.291 11.984 1.00 40.67 79 SER G O 1
ATOM 13842 N N . PHE G 1 83 ? 11.380 93.852 12.693 1.00 39.18 80 PHE G N 1
ATOM 13843 C CA . PHE G 1 83 ? 10.723 92.680 12.136 1.00 38.14 80 PHE G CA 1
ATOM 13844 C C . PHE G 1 83 ? 10.279 91.728 13.238 1.00 39.55 80 PHE G C 1
ATOM 13845 O O . PHE G 1 83 ? 11.080 91.309 14.073 1.00 37.00 80 PHE G O 1
ATOM 13853 N N . LEU G 1 84 ? 9.001 91.372 13.226 1.00 39.54 81 LEU G N 1
ATOM 13854 C CA . LEU G 1 84 ? 8.478 90.407 14.170 1.00 38.96 81 LEU G CA 1
ATOM 13855 C C . LEU G 1 84 ? 8.526 88.978 13.619 1.00 41.51 81 LEU G C 1
ATOM 13856 O O . LEU G 1 84 ? 7.915 88.685 12.600 1.00 43.21 81 LEU G O 1
ATOM 13861 N N . LEU G 1 85 ? 9.248 88.094 14.311 1.00 41.51 82 LEU G N 1
ATOM 13862 C CA . LEU G 1 85 ? 9.296 86.680 13.961 1.00 40.71 82 LEU G CA 1
ATOM 13863 C C . LEU G 1 85 ? 8.297 85.924 14.823 1.00 40.30 82 LEU G C 1
ATOM 13864 O O . LEU G 1 85 ? 8.248 86.139 16.045 1.00 39.65 82 LEU G O 1
ATOM 13869 N N . ARG G 1 86 ? 7.503 85.039 14.214 1.00 40.42 83 ARG G N 1
ATOM 13870 C CA . ARG G 1 86 ? 6.501 84.288 14.985 1.00 43.65 83 ARG G CA 1
ATOM 13871 C C . ARG G 1 86 ? 7.185 83.444 16.052 1.00 41.54 83 ARG G C 1
ATOM 13872 O O . ARG G 1 86 ? 8.328 83.029 15.870 1.00 42.10 83 ARG G O 1
ATOM 13880 N N . LYS G 1 87 ? 6.506 83.194 17.170 1.00 41.59 84 LYS G N 1
ATOM 13881 C CA . LYS G 1 87 ? 7.196 82.620 18.320 1.00 39.59 84 LYS G CA 1
ATOM 13882 C C . LYS G 1 87 ? 7.719 81.215 18.085 1.00 40.98 84 LYS G C 1
ATOM 13883 O O . LYS G 1 87 ? 8.662 80.797 18.746 1.00 43.42 84 LYS G O 1
ATOM 13889 N N . ASN G 1 88 ? 7.141 80.479 17.145 1.00 43.50 85 ASN G N 1
ATOM 13890 C CA . ASN G 1 88 ? 7.633 79.123 16.893 1.00 43.95 85 ASN G CA 1
ATOM 13891 C C . ASN G 1 88 ? 8.563 79.013 15.685 1.00 43.24 85 ASN G C 1
ATOM 13892 O O . ASN G 1 88 ? 8.824 77.920 15.180 1.00 43.65 85 ASN G O 1
ATOM 13897 N N . CYS G 1 89 ? 9.091 80.164 15.278 1.00 42.88 86 CYS G N 1
ATOM 13898 C CA . CYS G 1 89 ? 10.072 80.286 14.213 1.00 41.25 86 CYS G CA 1
ATOM 13899 C C . CYS G 1 89 ? 11.268 79.393 14.473 1.00 40.41 86 CYS G C 1
ATOM 13900 O O . CYS G 1 89 ? 11.796 79.374 15.580 1.00 40.65 86 CYS G O 1
ATOM 13903 N N . GLN G 1 90 ? 11.687 78.639 13.465 1.00 41.19 87 GLN G N 1
ATOM 13904 C CA . GLN G 1 90 ? 12.816 77.735 13.628 1.00 37.64 87 GLN G CA 1
ATOM 13905 C C . GLN G 1 90 ? 13.898 78.107 12.637 1.00 38.28 87 GLN G C 1
ATOM 13906 O O . GLN G 1 90 ? 14.799 77.319 12.356 1.00 36.56 87 GLN G O 1
ATOM 13912 N N . LEU G 1 91 ? 13.773 79.308 12.087 1.00 37.28 88 LEU G N 1
ATOM 13913 C CA . LEU G 1 91 ? 14.762 79.850 11.181 1.00 36.01 88 LEU G CA 1
ATOM 13914 C C . LEU G 1 91 ? 16.158 79.842 11.800 1.00 38.61 88 LEU G C 1
ATOM 13915 O O . LEU G 1 91 ? 16.383 80.419 12.866 1.00 36.97 88 LEU G O 1
ATOM 13920 N N . TYR G 1 92 ? 17.078 79.159 11.123 1.00 38.24 89 TYR G N 1
ATOM 13921 C CA . TYR G 1 92 ? 18.471 79.014 11.542 1.00 36.63 89 TYR G CA 1
ATOM 13922 C C . TYR G 1 92 ? 18.596 78.475 12.961 1.00 36.90 89 TYR G C 1
ATOM 13923 O O . TYR G 1 92 ? 19.518 78.857 13.687 1.00 35.88 89 TYR G O 1
ATOM 13932 N N . GLU G 1 93 ? 17.668 77.589 13.335 1.00 35.70 90 GLU G N 1
ATOM 13933 C CA . GLU G 1 93 ? 17.608 76.988 14.660 1.00 37.13 90 GLU G CA 1
ATOM 13934 C C . GLU G 1 93 ? 17.599 78.044 15.767 1.00 35.18 90 GLU G C 1
ATOM 13935 O O . GLU G 1 93 ? 18.023 77.765 16.892 1.00 34.61 90 GLU G O 1
ATOM 13941 N N . ARG G 1 94 ? 17.075 79.226 15.458 1.00 33.72 91 ARG G N 1
ATOM 13942 C CA . ARG G 1 94 ? 17.000 80.336 16.400 1.00 32.64 91 ARG G CA 1
ATOM 13943 C C . ARG G 1 94 ? 18.377 80.766 16.890 1.00 32.42 91 ARG G C 1
ATOM 13944 O O . ARG G 1 94 ? 18.500 81.280 17.992 1.00 31.95 91 ARG G O 1
ATOM 13952 N N . ARG G 1 95 ? 19.410 80.552 16.071 1.00 32.03 92 ARG G N 1
ATOM 13953 C CA . ARG G 1 95 ? 20.747 81.038 16.398 1.00 31.67 92 ARG G CA 1
ATOM 13954 C C . ARG G 1 95 ? 20.804 82.552 16.241 1.00 32.22 92 ARG G C 1
ATOM 13955 O O . ARG G 1 95 ? 20.486 83.091 15.173 1.00 32.42 92 ARG G O 1
ATOM 13963 N N . GLU G 1 96 ? 21.163 83.238 17.323 1.00 31.49 93 GLU G N 1
ATOM 13964 C CA . GLU G 1 96 ? 21.200 84.704 17.321 1.00 31.61 93 GLU G CA 1
ATOM 13965 C C . GLU G 1 96 ? 22.216 85.301 16.325 1.00 31.71 93 GLU G C 1
ATOM 13966 O O . GLU G 1 96 ? 21.922 86.280 15.627 1.00 32.05 93 GLU G O 1
ATOM 13972 N N . MET G 1 97 ? 23.400 84.705 16.264 1.00 31.53 94 MET G N 1
ATOM 13973 C CA . MET G 1 97 ? 24.443 85.134 15.343 1.00 31.72 94 MET G CA 1
ATOM 13974 C C . MET G 1 97 ? 23.931 85.046 13.914 1.00 34.18 94 MET G C 1
ATOM 13975 O O . MET G 1 97 ? 24.105 85.976 13.134 1.00 34.64 94 MET G O 1
ATOM 13980 N N . LYS G 1 98 ? 23.280 83.937 13.578 1.00 32.10 95 LYS G N 1
ATOM 13981 C CA . LYS G 1 98 ? 22.770 83.739 12.225 1.00 32.60 95 LYS G CA 1
ATOM 13982 C C . LYS G 1 98 ? 21.636 84.721 11.914 1.00 35.27 95 LYS G C 1
ATOM 13983 O O . LYS G 1 98 ? 21.634 85.375 10.876 1.00 36.29 95 LYS G O 1
ATOM 13989 N N . LEU G 1 99 ? 20.673 84.835 12.818 1.00 34.56 96 LEU G N 1
ATOM 13990 C CA . LEU G 1 99 ? 19.541 85.732 12.593 1.00 33.68 96 LEU G CA 1
ATOM 13991 C C . LEU G 1 99 ? 19.936 87.193 12.436 1.00 36.19 96 LEU G C 1
ATOM 13992 O O . LEU G 1 99 ? 19.432 87.873 11.532 1.00 35.35 96 LEU G O 1
ATOM 13997 N N . THR G 1 100 ? 20.826 87.681 13.300 1.00 33.10 97 THR G N 1
ATOM 13998 C CA . THR G 1 100 ? 21.130 89.104 13.301 1.00 33.44 97 THR G CA 1
ATOM 13999 C C . THR G 1 100 ? 22.060 89.513 12.135 1.00 33.85 97 THR G C 1
ATOM 14000 O O . THR G 1 100 ? 21.798 90.483 11.458 1.00 34.46 97 THR G O 1
ATOM 14004 N N . THR G 1 101 ? 23.111 88.753 11.870 1.00 33.64 98 THR G N 1
ATOM 14005 C CA . THR G 1 101 ? 24.070 89.162 10.859 1.00 34.12 98 THR G CA 1
ATOM 14006 C C . THR G 1 101 ? 23.549 88.946 9.439 1.00 37.75 98 THR G C 1
ATOM 14007 O O . THR G 1 101 ? 23.912 89.702 8.528 1.00 36.90 98 THR G O 1
ATOM 14011 N N . LEU G 1 102 ? 22.649 87.975 9.257 1.00 36.02 99 LEU G N 1
ATOM 14012 C CA . LEU G 1 102 ? 22.022 87.788 7.951 1.00 37.86 99 LEU G CA 1
ATOM 14013 C C . LEU G 1 102 ? 21.031 88.920 7.725 1.00 38.91 99 LEU G C 1
ATOM 14014 O O . LEU G 1 102 ? 20.948 89.455 6.633 1.00 39.69 99 LEU G O 1
ATOM 14019 N N . PHE G 1 103 ? 20.296 89.313 8.752 1.00 37.68 100 PHE G N 1
ATOM 14020 C CA . PHE G 1 103 ? 19.399 90.456 8.604 1.00 38.59 100 PHE G CA 1
ATOM 14021 C C . PHE G 1 103 ? 20.111 91.781 8.312 1.00 39.08 100 PHE G C 1
ATOM 14022 O O . PHE G 1 103 ? 19.623 92.570 7.504 1.00 37.65 100 PHE G O 1
ATOM 14030 N N . SER G 1 104 ? 21.242 92.052 8.953 1.00 37.49 101 SER G N 1
ATOM 14031 C CA . SER G 1 104 ? 21.928 93.320 8.678 1.00 39.90 101 SER G CA 1
ATOM 14032 C C . SER G 1 104 ? 22.562 93.283 7.297 1.00 39.71 101 SER G C 1
ATOM 14033 O O . SER G 1 104 ? 22.632 94.291 6.600 1.00 41.73 101 SER G O 1
ATOM 14036 N N . SER G 1 105 ? 23.027 92.109 6.902 1.00 38.36 102 SER G N 1
ATOM 14037 C CA . SER G 1 105 ? 23.609 91.933 5.580 1.00 40.26 102 SER G CA 1
ATOM 14038 C C . SER G 1 105 ? 22.548 92.126 4.471 1.00 41.83 102 SER G C 1
ATOM 14039 O O . SER G 1 105 ? 22.773 92.881 3.518 1.00 42.31 102 SER G O 1
ATOM 14042 N N . LEU G 1 106 ? 21.394 91.473 4.618 1.00 40.36 103 LEU G N 1
ATOM 14043 C CA . LEU G 1 106 ? 20.269 91.578 3.668 1.00 41.88 103 LEU G CA 1
ATOM 14044 C C . LEU G 1 106 ? 19.727 93.010 3.569 1.00 43.64 103 LEU G C 1
ATOM 14045 O O . LEU G 1 106 ? 19.532 93.514 2.459 1.00 47.12 103 LEU G O 1
ATOM 14050 N N . MET G 1 107 ? 19.477 93.674 4.706 1.00 41.51 104 MET G N 1
ATOM 14051 C CA . MET G 1 107 ? 18.996 95.060 4.636 1.00 43.33 104 MET G CA 1
ATOM 14052 C C . MET G 1 107 ? 20.018 95.949 3.951 1.00 43.50 104 MET G C 1
ATOM 14053 O O . MET G 1 107 ? 19.655 96.840 3.201 1.00 45.18 104 MET G O 1
ATOM 14058 N N . SER G 1 108 ? 21.294 95.709 4.210 1.00 40.87 105 SER G N 1
ATOM 14059 C CA . SER G 1 108 ? 22.340 96.503 3.589 1.00 43.01 105 SER G CA 1
ATOM 14060 C C . SER G 1 108 ? 22.358 96.344 2.072 1.00 47.01 105 SER G C 1
ATOM 14061 O O . SER G 1 108 ? 22.396 97.342 1.350 1.00 47.68 105 SER G O 1
ATOM 14064 N N . THR G 1 109 ? 22.309 95.102 1.592 1.00 45.79 106 THR G N 1
ATOM 14065 C CA . THR G 1 109 ? 22.418 94.847 0.158 1.00 45.62 106 THR G CA 1
ATOM 14066 C C . THR G 1 109 ? 21.161 95.233 -0.610 1.00 48.54 106 THR G C 1
ATOM 14067 O O . THR G 1 109 ? 21.252 95.738 -1.718 1.00 48.92 106 THR G O 1
ATOM 14071 N N . TYR G 1 110 ? 19.998 94.982 -0.026 1.00 46.48 107 TYR G N 1
ATOM 14072 C CA . TYR G 1 110 ? 18.752 95.431 -0.616 1.00 48.38 107 TYR G CA 1
ATOM 14073 C C . TYR G 1 110 ? 18.726 96.952 -0.713 1.00 50.60 107 TYR G C 1
ATOM 14074 O O . TYR G 1 110 ? 18.286 97.503 -1.718 1.00 54.06 107 TYR G O 1
ATOM 14083 N N . TYR G 1 111 ? 19.232 97.623 0.317 1.00 46.15 108 TYR G N 1
ATOM 14084 C CA . TYR G 1 111 ? 19.268 99.080 0.334 1.00 48.76 108 TYR G CA 1
ATOM 14085 C C . TYR G 1 111 ? 20.146 99.592 -0.781 1.00 52.58 108 TYR G C 1
ATOM 14086 O O . TYR G 1 111 ? 19.785 100.562 -1.452 1.00 54.99 108 TYR G O 1
ATOM 14095 N N . MET G 1 112 ? 21.313 98.977 -0.956 1.00 49.52 109 MET G N 1
ATOM 14096 C CA . MET G 1 112 ? 22.193 99.351 -2.064 1.00 52.52 109 MET G CA 1
ATOM 14097 C C . MET G 1 112 ? 21.552 99.150 -3.433 1.00 56.74 109 MET G C 1
ATOM 14098 O O . MET G 1 112 ? 21.661 100.012 -4.309 1.00 59.64 109 MET G O 1
ATOM 14103 N N . TYR G 1 113 ? 20.887 98.011 -3.607 1.00 55.22 110 TYR G N 1
ATOM 14104 C CA . TYR G 1 113 ? 20.216 97.703 -4.859 1.00 59.94 110 TYR G CA 1
ATOM 14105 C C . TYR G 1 113 ? 19.141 98.730 -5.172 1.00 62.01 110 TYR G C 1
ATOM 14106 O O . TYR G 1 113 ? 19.149 99.330 -6.245 1.00 65.63 110 TYR G O 1
ATOM 14115 N N . PHE G 1 114 ? 18.232 98.944 -4.229 1.00 58.75 111 PHE G N 1
ATOM 14116 C CA . PHE G 1 114 ? 17.103 99.820 -4.475 1.00 60.22 111 PHE G CA 1
ATOM 14117 C C . PHE G 1 114 ? 17.549 101.284 -4.544 1.00 63.72 111 PHE G C 1
ATOM 14118 O O . PHE G 1 114 ? 16.909 102.100 -5.209 1.00 65.10 111 PHE G O 1
ATOM 14126 N N . TRP G 1 115 ? 18.656 101.610 -3.878 1.00 62.54 112 TRP G N 1
ATOM 14127 C CA . TRP G 1 115 ? 19.210 102.957 -3.958 1.00 63.40 112 TRP G CA 1
ATOM 14128 C C . TRP G 1 115 ? 19.590 103.262 -5.399 1.00 67.53 112 TRP G C 1
ATOM 14129 O O . TRP G 1 115 ? 19.372 104.374 -5.882 1.00 69.06 112 TRP G O 1
ATOM 14140 N N . SER G 1 116 ? 20.185 102.292 -6.083 1.00 65.69 113 SER G N 1
ATOM 14141 C CA . SER G 1 116 ? 20.597 102.527 -7.461 1.00 69.21 113 SER G CA 1
ATOM 14142 C C . SER G 1 116 ? 19.399 102.718 -8.382 1.00 70.73 113 SER G C 1
ATOM 14143 O O . SER G 1 116 ? 19.514 103.346 -9.427 1.00 73.95 113 SER G O 1
ATOM 14146 N N . GLN G 1 117 ? 18.241 102.199 -8.001 1.00 69.33 114 GLN G N 1
ATOM 14147 C CA . GLN G 1 117 ? 17.039 102.454 -8.796 1.00 71.72 114 GLN G CA 1
ATOM 14148 C C . GLN G 1 117 ? 16.460 103.847 -8.549 1.00 73.69 114 GLN G C 1
ATOM 14149 O O . GLN G 1 117 ? 16.166 104.572 -9.502 1.00 79.97 114 GLN G O 1
ATOM 14155 N N . TYR G 1 118 ? 16.335 104.227 -7.278 1.00 70.74 115 TYR G N 1
ATOM 14156 C CA . TYR G 1 118 ? 15.683 105.478 -6.911 1.00 70.83 115 TYR G CA 1
ATOM 14157 C C . TYR G 1 118 ? 16.623 106.678 -7.011 1.00 70.74 115 TYR G C 1
ATOM 14158 O O . TYR G 1 118 ? 16.163 107.805 -7.109 1.00 73.13 115 TYR G O 1
ATOM 14167 N N . PHE G 1 119 ? 17.931 106.457 -6.934 1.00 71.06 116 PHE G N 1
ATOM 14168 C CA . PHE G 1 119 ? 18.874 107.569 -7.077 1.00 70.58 116 PHE G CA 1
ATOM 14169 C C . PHE G 1 119 ? 19.951 107.301 -8.123 1.00 73.10 116 PHE G C 1
ATOM 14170 O O . PHE G 1 119 ? 21.132 107.145 -7.788 1.00 70.68 116 PHE G O 1
ATOM 14178 N N . PRO G 1 120 ? 19.538 107.213 -9.395 1.00 76.55 117 PRO G N 1
ATOM 14179 C CA . PRO G 1 120 ? 20.465 106.991 -10.508 1.00 77.38 117 PRO G CA 1
ATOM 14180 C C . PRO G 1 120 ? 21.448 108.142 -10.656 1.00 78.37 117 PRO G C 1
ATOM 14181 O O . PRO G 1 120 ? 22.560 107.936 -11.134 1.00 77.66 117 PRO G O 1
ATOM 14185 N N . ASP G 1 121 ? 21.046 109.333 -10.218 1.00 77.50 118 ASP G N 1
ATOM 14186 C CA . ASP G 1 121 ? 21.878 110.520 -10.380 1.00 79.06 118 ASP G CA 1
ATOM 14187 C C . ASP G 1 121 ? 22.846 110.740 -9.214 1.00 80.76 118 ASP G C 1
ATOM 14188 O O . ASP G 1 121 ? 23.738 111.584 -9.298 1.00 78.19 118 ASP G O 1
ATOM 14193 N N . LYS G 1 122 ? 22.677 109.976 -8.135 1.00 79.09 119 LYS G N 1
ATOM 14194 C CA . LYS G 1 122 ? 23.618 110.013 -7.009 1.00 75.47 119 LYS G CA 1
ATOM 14195 C C . LYS G 1 122 ? 24.206 108.639 -6.737 1.00 72.33 119 LYS G C 1
ATOM 14196 O O . LYS G 1 122 ? 23.778 107.956 -5.821 1.00 70.80 119 LYS G O 1
ATOM 14202 N N . PRO G 1 123 ? 25.161 108.211 -7.573 1.00 76.13 120 PRO G N 1
ATOM 14203 C CA . PRO G 1 123 ? 25.810 106.906 -7.395 1.00 72.00 120 PRO G CA 1
ATOM 14204 C C . PRO G 1 123 ? 26.525 106.832 -6.052 1.00 69.01 120 PRO G C 1
ATOM 14205 O O . PRO G 1 123 ? 27.112 107.828 -5.632 1.00 66.69 120 PRO G O 1
ATOM 14209 N N . LEU G 1 124 ? 26.516 105.663 -5.418 1.00 68.13 121 LEU G N 1
ATOM 14210 C CA . LEU G 1 124 ? 27.069 105.523 -4.073 1.00 62.62 121 LEU G CA 1
ATOM 14211 C C . LEU G 1 124 ? 28.586 105.623 -4.039 1.00 64.45 121 LEU G C 1
ATOM 14212 O O . LEU G 1 124 ? 29.273 105.081 -4.901 1.00 64.53 121 LEU G O 1
ATOM 14217 N N . HIS G 1 125 ? 29.092 106.341 -3.036 1.00 64.28 122 HIS G N 1
ATOM 14218 C CA . HIS G 1 125 ? 30.526 106.503 -2.833 1.00 61.21 122 HIS G CA 1
ATOM 14219 C C . HIS G 1 125 ? 31.039 105.439 -1.858 1.00 64.80 122 HIS G C 1
ATOM 14220 O O . HIS G 1 125 ? 30.393 105.150 -0.839 1.00 62.88 122 HIS G O 1
ATOM 14227 N N . ILE G 1 126 ? 32.221 104.898 -2.142 1.00 62.26 123 ILE G N 1
ATOM 14228 C CA . ILE G 1 126 ? 32.745 103.775 -1.381 1.00 61.31 123 ILE G CA 1
ATOM 14229 C C . ILE G 1 126 ? 32.962 104.111 0.096 1.00 60.04 123 ILE G C 1
ATOM 14230 O O . ILE G 1 126 ? 33.053 103.224 0.923 1.00 57.36 123 ILE G O 1
ATOM 14235 N N . ASP G 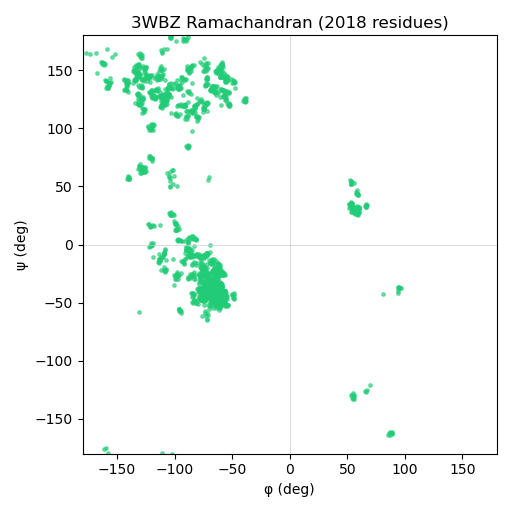1 127 ? 33.087 105.385 0.429 1.00 62.25 124 ASP G N 1
ATOM 14236 C CA . ASP G 1 127 ? 33.284 105.744 1.833 1.00 62.33 124 ASP G CA 1
ATOM 14237 C C . ASP G 1 127 ? 31.955 106.118 2.471 1.00 60.30 124 ASP G C 1
ATOM 14238 O O . ASP G 1 127 ? 31.911 106.550 3.610 1.00 61.46 124 ASP G O 1
ATOM 14243 N N . HIS G 1 128 ? 30.873 105.978 1.713 1.00 59.53 125 HIS G N 1
ATOM 14244 C CA . HIS G 1 128 ? 29.544 106.222 2.256 1.00 57.48 125 HIS G CA 1
ATOM 14245 C C . HIS G 1 128 ? 28.516 105.217 1.738 1.00 55.71 125 HIS G C 1
ATOM 14246 O O . HIS G 1 128 ? 27.487 105.585 1.186 1.00 57.13 125 HIS G O 1
ATOM 14253 N N . LEU G 1 129 ? 28.799 103.940 1.970 1.00 53.44 126 LEU G N 1
ATOM 14254 C CA . LEU G 1 129 ? 27.869 102.858 1.665 1.00 53.38 126 LEU G CA 1
ATOM 14255 C C . LEU G 1 129 ? 26.867 102.727 2.838 1.00 54.49 126 LEU G C 1
ATOM 14256 O O . LEU G 1 129 ? 27.161 103.152 3.954 1.00 51.05 126 LEU G O 1
ATOM 14261 N N . PRO G 1 130 ? 25.656 102.203 2.569 1.00 52.03 127 PRO G N 1
ATOM 14262 C CA . PRO G 1 130 ? 24.629 102.053 3.607 1.00 50.60 127 PRO G CA 1
ATOM 14263 C C . PRO G 1 130 ? 24.803 100.812 4.481 1.00 49.71 127 PRO G C 1
ATOM 14264 O O . PRO G 1 130 ? 24.625 99.696 4.003 1.00 48.88 127 PRO G O 1
ATOM 14268 N N . ASN G 1 131 ? 25.164 101.012 5.741 1.00 49.18 128 ASN G N 1
ATOM 14269 C CA . ASN G 1 131 ? 25.313 99.907 6.674 1.00 47.19 128 ASN G CA 1
ATOM 14270 C C . ASN G 1 131 ? 24.268 99.954 7.770 1.00 46.39 128 ASN G C 1
ATOM 14271 O O . ASN G 1 131 ? 23.757 101.022 8.110 1.00 45.69 128 ASN G O 1
ATOM 14276 N N . PHE G 1 132 ? 23.935 98.776 8.286 1.00 46.75 129 PHE G N 1
ATOM 14277 C CA . PHE G 1 132 ? 22.930 98.609 9.329 1.00 42.92 129 PHE G CA 1
ATOM 14278 C C . PHE G 1 132 ? 23.427 97.721 10.469 1.00 43.61 129 PHE G C 1
ATOM 14279 O O . PHE G 1 132 ? 24.153 96.754 10.243 1.00 43.34 129 PHE G O 1
ATOM 14287 N N . ASP G 1 133 ? 23.025 98.021 11.693 1.00 40.40 130 ASP G N 1
ATOM 14288 C CA . ASP G 1 133 ? 23.221 97.044 12.740 1.00 39.78 130 ASP G CA 1
ATOM 14289 C C . ASP G 1 133 ? 21.933 96.221 12.792 1.00 41.50 130 ASP G C 1
ATOM 14290 O O . ASP G 1 133 ? 20.957 96.551 12.103 1.00 41.77 130 ASP G O 1
ATOM 14295 N N . ALA G 1 134 ? 21.919 95.184 13.624 1.00 40.06 131 ALA G N 1
ATOM 14296 C CA . ALA G 1 134 ? 20.722 94.386 13.819 1.00 37.49 131 ALA G CA 1
ATOM 14297 C C . ALA G 1 134 ? 20.822 93.696 15.168 1.00 34.98 131 ALA G C 1
ATOM 14298 O O . ALA G 1 134 ? 21.867 93.164 15.519 1.00 35.24 131 ALA G O 1
ATOM 14300 N N . ARG G 1 135 ? 19.735 93.699 15.924 1.00 34.71 132 ARG G N 1
ATOM 14301 C CA . ARG G 1 135 ? 19.732 93.025 17.199 1.00 34.55 132 ARG G CA 1
ATOM 14302 C C . ARG G 1 135 ? 18.474 92.196 17.294 1.00 34.05 132 ARG G C 1
ATOM 14303 O O . ARG G 1 135 ? 17.453 92.546 16.691 1.00 34.52 132 ARG G O 1
ATOM 14311 N N . ALA G 1 136 ? 18.568 91.087 18.025 1.00 33.51 133 ALA G N 1
ATOM 14312 C CA . ALA G 1 136 ? 17.410 90.255 18.335 1.00 33.90 133 ALA G CA 1
ATOM 14313 C C . ALA G 1 136 ? 16.968 90.518 19.768 1.00 34.07 133 ALA G C 1
ATOM 14314 O O . ALA G 1 136 ? 17.806 90.547 20.660 1.00 33.34 133 ALA G O 1
ATOM 14316 N N . VAL G 1 137 ? 15.668 90.691 19.987 1.00 34.01 134 VAL G N 1
ATOM 14317 C CA . VAL G 1 137 ? 15.147 90.850 21.332 1.00 34.22 134 VAL G CA 1
ATOM 14318 C C . VAL G 1 137 ? 14.004 89.858 21.520 1.00 35.05 134 VAL G C 1
ATOM 14319 O O . VAL G 1 137 ? 13.173 89.701 20.613 1.00 35.10 134 VAL G O 1
ATOM 14323 N N . LEU G 1 138 ? 13.983 89.180 22.675 1.00 34.71 135 LEU G N 1
ATOM 14324 C CA . LEU G 1 138 ? 12.937 88.207 23.002 1.00 34.47 135 LEU G CA 1
ATOM 14325 C C . LEU G 1 138 ? 11.824 88.812 23.856 1.00 35.20 135 LEU G C 1
ATOM 14326 O O . LEU G 1 138 ? 12.103 89.496 24.845 1.00 35.39 135 LEU G O 1
ATOM 14331 N N . TYR G 1 139 ? 10.570 88.532 23.509 1.00 35.70 136 TYR G N 1
ATOM 14332 C CA . TYR G 1 139 ? 9.438 88.985 24.322 1.00 36.51 136 TYR G CA 1
ATOM 14333 C C . TYR G 1 139 ? 8.524 87.798 24.580 1.00 38.20 136 TYR G C 1
ATOM 14334 O O . TYR G 1 139 ? 8.004 87.204 23.642 1.00 38.64 136 TYR G O 1
ATOM 14343 N N . PRO G 1 140 ? 8.323 87.452 25.861 1.00 38.70 137 PRO G N 1
ATOM 14344 C CA . PRO G 1 140 ? 7.652 86.206 26.260 1.00 37.49 137 PRO G CA 1
ATOM 14345 C C . PRO G 1 140 ? 6.141 86.276 26.203 1.00 40.63 137 PRO G C 1
ATOM 14346 O O . PRO G 1 140 ? 5.475 85.264 26.408 1.00 46.71 137 PRO G O 1
ATOM 14350 N N . ASP G 1 141 ? 5.605 87.463 25.979 1.00 40.91 138 ASP G N 1
ATOM 14351 C CA . ASP G 1 141 ? 4.165 87.644 25.962 1.00 43.53 138 ASP G CA 1
ATOM 14352 C C . ASP G 1 141 ? 3.828 88.622 24.859 1.00 44.36 138 ASP G C 1
ATOM 14353 O O . ASP G 1 141 ? 4.529 89.613 24.670 1.00 43.77 138 ASP G O 1
ATOM 14358 N N . PHE G 1 142 ? 2.741 88.357 24.150 1.00 43.76 139 PHE G N 1
ATOM 14359 C CA . PHE G 1 142 ? 2.384 89.181 23.016 1.00 45.62 139 PHE G CA 1
ATOM 14360 C C . PHE G 1 142 ? 2.067 90.624 23.368 1.00 48.07 139 PHE G C 1
ATOM 14361 O O . PHE G 1 142 ? 2.203 91.511 22.518 1.00 49.37 139 PHE G O 1
ATOM 14369 N N . LYS G 1 143 ? 1.652 90.869 24.605 1.00 46.51 140 LYS G N 1
ATOM 14370 C CA . LYS G 1 143 ? 1.373 92.232 25.029 1.00 46.05 140 LYS G CA 1
ATOM 14371 C C . LYS G 1 143 ? 2.649 93.062 24.957 1.00 46.80 140 LYS G C 1
ATOM 14372 O O . LYS G 1 143 ? 2.595 94.279 24.785 1.00 49.78 140 LYS G O 1
ATOM 14378 N N . HIS G 1 144 ? 3.801 92.406 25.072 1.00 45.53 141 HIS G N 1
ATOM 14379 C CA . HIS G 1 144 ? 5.077 93.106 24.958 1.00 44.82 141 HIS G CA 1
ATOM 14380 C C . HIS G 1 144 ? 5.377 93.424 23.507 1.00 42.58 141 HIS G C 1
ATOM 14381 O O . HIS G 1 144 ? 6.150 94.334 23.206 1.00 40.17 141 HIS G O 1
ATOM 14388 N N . ILE G 1 145 ? 4.812 92.633 22.605 1.00 42.02 142 ILE G N 1
ATOM 14389 C CA . ILE G 1 145 ? 4.969 92.924 21.202 1.00 44.33 142 ILE G CA 1
ATOM 14390 C C . ILE G 1 145 ? 4.172 94.179 20.876 1.00 44.96 142 ILE G C 1
ATOM 14391 O O . ILE G 1 145 ? 4.664 95.094 20.210 1.00 44.64 142 ILE G O 1
ATOM 14396 N N . ARG G 1 146 ? 2.949 94.221 21.392 1.00 46.37 143 ARG G N 1
ATOM 14397 C CA . ARG G 1 146 ? 2.065 95.373 21.241 1.00 48.12 143 ARG G CA 1
ATOM 14398 C C . ARG G 1 146 ? 2.738 96.639 21.742 1.00 47.54 143 ARG G C 1
ATOM 14399 O O . ARG G 1 146 ? 2.820 97.638 21.027 1.00 47.22 143 ARG G O 1
ATOM 14407 N N . ASN G 1 147 ? 3.267 96.580 22.958 1.00 46.89 144 ASN G N 1
ATOM 14408 C CA . ASN G 1 147 ? 3.922 97.736 23.531 1.00 46.37 144 ASN G CA 1
ATOM 14409 C C . ASN G 1 147 ? 5.209 98.092 22.785 1.00 46.75 144 ASN G C 1
ATOM 14410 O O . ASN G 1 147 ? 5.601 99.261 22.758 1.00 48.50 144 ASN G O 1
ATOM 14415 N N . TYR G 1 148 ? 5.866 97.099 22.182 1.00 44.39 145 TYR G N 1
ATOM 14416 C CA . TYR G 1 148 ? 7.099 97.369 21.433 1.00 44.48 145 TYR G CA 1
ATOM 14417 C C . TYR G 1 148 ? 6.817 98.245 20.214 1.00 45.15 145 TYR G C 1
ATOM 14418 O O . TYR G 1 148 ? 7.496 99.238 19.982 1.00 43.61 145 TYR G O 1
ATOM 14427 N N . PHE G 1 149 ? 5.833 97.848 19.422 1.00 42.60 146 PHE G N 1
ATOM 14428 C CA . PHE G 1 149 ? 5.503 98.584 18.217 1.00 47.30 146 PHE G CA 1
ATOM 14429 C C . PHE G 1 149 ? 4.841 99.912 18.569 1.00 49.56 146 PHE G C 1
ATOM 14430 O O . PHE G 1 149 ? 5.010 100.894 17.853 1.00 48.68 146 PHE G O 1
ATOM 14438 N N . SER G 1 150 ? 4.102 99.942 19.676 1.00 50.80 147 SER G N 1
ATOM 14439 C CA . SER G 1 150 ? 3.565 101.195 20.189 1.00 51.08 147 SER G CA 1
ATOM 14440 C C . SER G 1 150 ? 4.710 102.148 20.489 1.00 54.34 147 SER G C 1
ATOM 14441 O O . SER G 1 150 ? 4.676 103.342 20.135 1.00 56.72 147 SER G O 1
ATOM 14444 N N . TRP G 1 151 ? 5.730 101.603 21.139 1.00 50.97 148 TRP G N 1
ATOM 14445 C CA . TRP G 1 151 ? 6.937 102.349 21.455 1.00 51.08 148 TRP G CA 1
ATOM 14446 C C . TRP G 1 151 ? 7.630 102.927 20.219 1.00 49.39 148 TRP G C 1
ATOM 14447 O O . TRP G 1 151 ? 8.021 104.096 20.223 1.00 49.58 148 TRP G O 1
ATOM 14458 N N . ARG G 1 152 ? 7.782 102.123 19.168 1.00 45.75 149 ARG G N 1
ATOM 14459 C CA . ARG G 1 152 ? 8.533 102.607 18.018 1.00 49.24 149 ARG G CA 1
ATOM 14460 C C . ARG G 1 152 ? 7.732 103.653 17.258 1.00 51.06 149 ARG G C 1
ATOM 14461 O O . ARG G 1 152 ? 8.299 104.587 16.708 1.00 51.34 149 ARG G O 1
ATOM 14469 N N . GLN G 1 153 ? 6.414 103.502 17.235 1.00 51.00 150 GLN G N 1
ATOM 14470 C CA . GLN G 1 153 ? 5.575 104.458 16.537 1.00 54.56 150 GLN G CA 1
ATOM 14471 C C . GLN G 1 153 ? 5.444 105.796 17.276 1.00 57.31 150 GLN G C 1
ATOM 14472 O O . GLN G 1 153 ? 5.435 106.848 16.646 1.00 59.91 150 GLN G O 1
ATOM 14478 N N . VAL G 1 154 ? 5.350 105.764 18.599 1.00 55.49 151 VAL G N 1
ATOM 14479 C CA . VAL G 1 154 ? 5.364 106.997 19.380 1.00 56.24 151 VAL G CA 1
ATOM 14480 C C . VAL G 1 154 ? 6.679 107.725 19.144 1.00 57.56 151 VAL G C 1
ATOM 14481 O O . VAL G 1 154 ? 6.726 108.948 19.044 1.00 60.29 151 VAL G O 1
ATOM 14485 N N . ASP G 1 155 ? 7.745 106.947 19.038 1.00 53.33 152 ASP G N 1
ATOM 14486 C CA . ASP G 1 155 ? 9.068 107.479 18.791 1.00 54.02 152 ASP G CA 1
ATOM 14487 C C . ASP G 1 155 ? 9.125 108.151 17.424 1.00 57.28 152 ASP G C 1
ATOM 14488 O O . ASP G 1 155 ? 9.887 109.093 17.193 1.00 56.09 152 ASP G O 1
ATOM 14493 N N . CYS G 1 156 ? 8.341 107.628 16.497 1.00 56.15 153 CYS G N 1
ATOM 14494 C CA . CYS G 1 156 ? 8.283 108.215 15.181 1.00 60.58 153 CYS G CA 1
ATOM 14495 C C . CYS G 1 156 ? 7.626 109.599 15.212 1.00 62.73 153 CYS G C 1
ATOM 14496 O O . CYS G 1 156 ? 8.138 110.537 14.603 1.00 61.92 153 CYS G O 1
ATOM 14499 N N . HIS G 1 157 ? 6.509 109.722 15.934 1.00 62.83 154 HIS G N 1
ATOM 14500 C CA . HIS G 1 157 ? 5.822 111.007 16.061 1.00 63.26 154 HIS G CA 1
ATOM 14501 C C . HIS G 1 157 ? 6.727 112.065 16.665 1.00 62.89 154 HIS G C 1
ATOM 14502 O O . HIS G 1 157 ? 6.849 113.169 16.133 1.00 67.32 154 HIS G O 1
ATOM 14509 N N . ILE G 1 158 ? 7.337 111.727 17.790 1.00 60.52 155 ILE G N 1
ATOM 14510 C CA . ILE G 1 158 ? 8.179 112.661 18.519 1.00 63.23 155 ILE G CA 1
ATOM 14511 C C . ILE G 1 158 ? 9.343 113.145 17.647 1.00 63.54 155 ILE G C 1
ATOM 14512 O O . ILE G 1 158 ? 9.627 114.347 17.584 1.00 65.61 155 ILE G O 1
ATOM 14517 N N . ASN G 1 159 ? 10.000 112.220 16.957 1.00 60.64 156 ASN G N 1
ATOM 14518 C CA . ASN G 1 159 ? 11.143 112.589 16.134 1.00 62.77 156 ASN G CA 1
ATOM 14519 C C . ASN G 1 159 ? 10.757 113.348 14.875 1.00 65.65 156 ASN G C 1
ATOM 14520 O O . ASN G 1 159 ? 11.474 114.261 14.468 1.00 65.69 156 ASN G O 1
ATOM 14525 N N . ASN G 1 160 ? 9.633 112.985 14.256 1.00 63.24 157 ASN G N 1
ATOM 14526 C CA . ASN G 1 160 ? 9.237 113.671 13.033 1.00 67.29 157 ASN G CA 1
ATOM 14527 C C . ASN G 1 160 ? 8.774 115.083 13.309 1.00 69.24 157 ASN G C 1
ATOM 14528 O O . ASN G 1 160 ? 9.144 116.017 12.598 1.00 67.39 157 ASN G O 1
ATOM 14533 N N . LEU G 1 161 ? 7.992 115.236 14.371 1.00 68.84 158 LEU G N 1
ATOM 14534 C CA . LEU G 1 161 ? 7.522 116.547 14.765 1.00 70.42 158 LEU G CA 1
ATOM 14535 C C . LEU G 1 161 ? 8.715 117.444 15.088 1.00 71.92 158 LEU G C 1
ATOM 14536 O O . LEU G 1 161 ? 8.774 118.592 14.652 1.00 73.85 158 LEU G O 1
ATOM 14541 N N . TYR G 1 162 ? 9.679 116.907 15.826 1.00 69.46 159 TYR G N 1
ATOM 14542 C CA . TYR G 1 162 ? 10.882 117.661 16.158 1.00 70.01 159 TYR G CA 1
ATOM 14543 C C . TYR G 1 162 ? 11.667 118.020 14.907 1.00 71.04 159 TYR G C 1
ATOM 14544 O O . TYR G 1 162 ? 12.062 119.170 14.727 1.00 72.60 159 TYR G O 1
ATOM 14553 N N . ASN G 1 163 ? 11.911 117.039 14.053 1.00 71.01 160 ASN G N 1
ATOM 14554 C CA . ASN G 1 163 ? 12.725 117.270 12.872 1.00 70.76 160 ASN G CA 1
ATOM 14555 C C . ASN G 1 163 ? 12.050 118.192 11.872 1.00 73.07 160 ASN G C 1
ATOM 14556 O O . ASN G 1 163 ? 12.724 118.945 11.178 1.00 76.04 160 ASN G O 1
ATOM 14561 N N . THR G 1 164 ? 10.725 118.128 11.788 1.00 72.40 161 THR G N 1
ATOM 14562 C CA . THR G 1 164 ? 9.999 119.003 10.876 1.00 76.34 161 THR G CA 1
ATOM 14563 C C . THR G 1 164 ? 10.125 120.452 11.356 1.00 78.97 161 THR G C 1
ATOM 14564 O O . THR G 1 164 ? 10.390 121.354 10.562 1.00 80.19 161 THR G O 1
ATOM 14568 N N . THR G 1 165 ? 9.988 120.657 12.662 1.00 76.75 162 THR G N 1
ATOM 14569 C CA . THR G 1 165 ? 10.151 121.978 13.263 1.00 79.25 162 THR G CA 1
ATOM 14570 C C . THR G 1 165 ? 11.576 122.497 13.107 1.00 81.78 162 THR G C 1
ATOM 14571 O O . THR G 1 165 ? 11.789 123.647 12.717 1.00 82.47 162 THR G O 1
ATOM 14575 N N . PHE G 1 166 ? 12.542 121.639 13.417 1.00 80.76 163 PHE G N 1
ATOM 14576 C CA . PHE G 1 166 ? 13.957 121.994 13.365 1.00 80.94 163 PHE G CA 1
ATOM 14577 C C . PHE G 1 166 ? 14.399 122.552 12.007 1.00 81.21 163 PHE G C 1
ATOM 14578 O O . PHE G 1 166 ? 15.011 123.619 11.946 1.00 82.42 163 PHE G O 1
ATOM 14586 N N . TRP G 1 167 ? 14.117 121.825 10.928 1.00 79.46 164 TRP G N 1
ATOM 14587 C CA . TRP G 1 167 ? 14.630 122.200 9.612 1.00 80.54 164 TRP G CA 1
ATOM 14588 C C . TRP G 1 167 ? 13.837 123.359 9.047 1.00 85.73 164 TRP G C 1
ATOM 14589 O O . TRP G 1 167 ? 14.345 124.155 8.263 1.00 87.52 164 TRP G O 1
ATOM 14600 N N . ASN G 1 168 ? 12.599 123.486 9.495 1.00 83.86 165 ASN G N 1
ATOM 14601 C CA . ASN G 1 168 ? 11.793 124.608 9.081 1.00 89.39 165 ASN G CA 1
ATOM 14602 C C . ASN G 1 168 ? 12.284 125.895 9.736 1.00 93.43 165 ASN G C 1
ATOM 14603 O O . ASN G 1 168 ? 12.258 126.948 9.116 1.00 98.08 165 ASN G O 1
ATOM 14608 N N . LEU G 1 169 ? 12.757 125.805 10.975 1.00 90.46 166 LEU G N 1
ATOM 14609 C CA . LEU G 1 169 ? 13.415 126.937 11.627 1.00 92.11 166 LEU G CA 1
ATOM 14610 C C . LEU G 1 169 ? 14.691 127.338 10.886 1.00 96.32 166 LEU G C 1
ATOM 14611 O O . LEU G 1 169 ? 15.010 128.522 10.765 1.00 99.34 166 LEU G O 1
ATOM 14616 N N . VAL G 1 170 ? 15.418 126.335 10.403 1.00 93.45 167 VAL G N 1
ATOM 14617 C CA . VAL G 1 170 ? 16.681 126.554 9.708 1.00 93.67 167 VAL G CA 1
ATOM 14618 C C . VAL G 1 170 ? 16.469 127.072 8.291 1.00 96.71 167 VAL G C 1
ATOM 14619 O O . VAL G 1 170 ? 17.130 128.019 7.861 1.00 100.42 167 VAL G O 1
ATOM 14623 N N . LEU G 1 171 ? 15.542 126.454 7.569 1.00 95.05 168 LEU G N 1
ATOM 14624 C CA . LEU G 1 171 ? 15.364 126.765 6.158 1.00 98.07 168 LEU G CA 1
ATOM 14625 C C . LEU G 1 171 ? 14.476 127.982 5.958 1.00 100.45 168 LEU G C 1
ATOM 14626 O O . LEU G 1 171 ? 14.749 128.815 5.105 1.00 105.62 168 LEU G O 1
ATOM 14631 N N . LYS G 1 172 ? 13.399 128.070 6.725 1.00 100.38 169 LYS G N 1
ATOM 14632 C CA . LYS G 1 172 ? 12.463 129.181 6.593 1.00 104.70 169 LYS G CA 1
ATOM 14633 C C . LYS G 1 172 ? 12.840 130.441 7.384 1.00 108.50 169 LYS G C 1
ATOM 14634 O O . LYS G 1 172 ? 12.799 131.546 6.846 1.00 113.48 169 LYS G O 1
ATOM 14640 N N . LEU G 1 173 ? 13.166 130.278 8.665 1.00 104.50 170 LEU G N 1
ATOM 14641 C CA . LEU G 1 173 ? 13.530 131.410 9.519 1.00 104.58 170 LEU G CA 1
ATOM 14642 C C . LEU G 1 173 ? 15.017 131.701 9.419 1.00 107.98 170 LEU G C 1
ATOM 14643 O O . LEU G 1 173 ? 15.554 132.518 10.172 1.00 109.60 170 LEU G O 1
ATOM 14648 N N . LYS G 1 174 ? 15.679 130.994 8.503 1.00 107.79 171 LYS G N 1
ATOM 14649 C CA . LYS G 1 174 ? 17.087 131.211 8.161 1.00 109.31 171 LYS G CA 1
ATOM 14650 C C . LYS G 1 174 ? 17.989 131.159 9.393 1.00 109.52 171 LYS G C 1
ATOM 14651 O O . LYS G 1 174 ? 19.030 131.817 9.428 1.00 113.27 171 LYS G O 1
ATOM 14657 N N . MET G 1 175 ? 17.571 130.392 10.401 1.00 105.82 172 MET G N 1
ATOM 14658 C CA . MET G 1 175 ? 18.388 130.122 11.586 1.00 104.93 172 MET G CA 1
ATOM 14659 C C . MET G 1 175 ? 19.536 129.164 11.293 1.00 103.37 172 MET G C 1
ATOM 14660 O O . MET G 1 175 ? 19.439 128.323 10.394 1.00 100.93 172 MET G O 1
ATOM 14665 N N . THR G 1 176 ? 20.619 129.285 12.059 1.00 103.82 173 THR G N 1
ATOM 14666 C CA . THR G 1 176 ? 21.690 128.305 11.981 1.00 101.62 173 THR G CA 1
ATOM 14667 C C . THR G 1 176 ? 21.188 127.039 12.655 1.00 99.83 173 THR G C 1
ATOM 14668 O O . THR G 1 176 ? 20.311 127.104 13.520 1.00 98.73 173 THR G O 1
ATOM 14672 N N . PRO G 1 177 ? 21.735 125.882 12.255 1.00 98.36 174 PRO G N 1
ATOM 14673 C CA . PRO G 1 177 ? 21.385 124.622 12.904 1.00 92.71 174 PRO G CA 1
ATOM 14674 C C . PRO G 1 177 ? 21.463 124.717 14.419 1.00 93.41 174 PRO G C 1
ATOM 14675 O O . PRO G 1 177 ? 20.554 124.266 15.114 1.00 92.54 174 PRO G O 1
ATOM 14679 N N . GLN G 1 178 ? 22.523 125.345 14.913 1.00 95.85 175 GLN G N 1
ATOM 14680 C CA . GLN G 1 178 ? 22.804 125.388 16.346 1.00 97.47 175 GLN G CA 1
ATOM 14681 C C . GLN G 1 178 ? 21.750 126.144 17.152 1.00 97.45 175 GLN G C 1
ATOM 14682 O O . GLN G 1 178 ? 21.362 125.711 18.237 1.00 98.56 175 GLN G O 1
ATOM 14688 N N . GLN G 1 179 ? 21.295 127.272 16.613 1.00 99.54 176 GLN G N 1
ATOM 14689 C CA . GLN G 1 179 ? 20.309 128.112 17.289 1.00 100.86 176 GLN G CA 1
ATOM 14690 C C . GLN G 1 179 ? 18.912 127.527 17.146 1.00 98.98 176 GLN G C 1
ATOM 14691 O O . GLN G 1 179 ? 18.053 127.751 17.993 1.00 99.02 176 GLN G O 1
ATOM 14697 N N . ALA G 1 180 ? 18.677 126.803 16.061 1.00 94.00 177 ALA G N 1
ATOM 14698 C CA . ALA G 1 180 ? 17.412 126.106 15.904 1.00 91.70 177 ALA G CA 1
ATOM 14699 C C . ALA G 1 180 ? 17.253 125.096 17.054 1.00 91.18 177 ALA G C 1
ATOM 14700 O O . ALA G 1 180 ? 16.157 124.920 17.585 1.00 90.69 177 ALA G O 1
ATOM 14702 N N . GLU G 1 181 ? 18.347 124.441 17.440 1.00 90.85 178 GLU G N 1
ATOM 14703 C CA . GLU G 1 181 ? 18.319 123.474 18.536 1.00 90.87 178 GLU G CA 1
ATOM 14704 C C . GLU G 1 181 ? 17.997 124.136 19.868 1.00 92.26 178 GLU G C 1
ATOM 14705 O O . GLU G 1 181 ? 17.204 123.625 20.663 1.00 86.22 178 GLU G O 1
ATOM 14711 N N . GLN G 1 182 ? 18.644 125.270 20.108 1.00 96.03 179 GLN G N 1
ATOM 14712 C CA . GLN G 1 182 ? 18.442 126.038 21.326 1.00 96.76 179 GLN G CA 1
ATOM 14713 C C . GLN G 1 182 ? 17.009 126.592 21.385 1.00 97.28 179 GLN G C 1
ATOM 14714 O O . GLN G 1 182 ? 16.425 126.717 22.461 1.00 95.62 179 GLN G O 1
ATOM 14720 N N . ARG G 1 183 ? 16.451 126.930 20.223 1.00 97.81 180 ARG G N 1
ATOM 14721 C CA . ARG G 1 183 ? 15.080 127.440 20.140 1.00 94.95 180 ARG G CA 1
ATOM 14722 C C . ARG G 1 183 ? 14.044 126.396 20.565 1.00 92.82 180 ARG G C 1
ATOM 14723 O O . ARG G 1 183 ? 12.983 126.745 21.085 1.00 93.88 180 ARG G O 1
ATOM 14731 N N . LEU G 1 184 ? 14.352 125.119 20.351 1.00 91.76 181 LEU G N 1
ATOM 14732 C CA . LEU G 1 184 ? 13.394 124.048 20.635 1.00 90.68 181 LEU G CA 1
ATOM 14733 C C . LEU G 1 184 ? 13.523 123.462 22.037 1.00 90.68 181 LEU G C 1
ATOM 14734 O O . LEU G 1 184 ? 12.627 122.755 22.504 1.00 90.57 181 LEU G O 1
ATOM 14739 N N . MET G 1 185 ? 14.640 123.738 22.700 1.00 93.16 182 MET G N 1
ATOM 14740 C CA . MET G 1 185 ? 14.839 123.277 24.071 1.00 93.28 182 MET G CA 1
ATOM 14741 C C . MET G 1 185 ? 13.750 123.789 25.005 1.00 92.63 182 MET G C 1
ATOM 14742 O O . MET G 1 185 ? 13.474 124.985 25.045 1.00 96.51 182 MET G O 1
ATOM 14747 N N . GLY G 1 186 ? 13.117 122.876 25.730 1.00 90.89 183 GLY G N 1
ATOM 14748 C CA . GLY G 1 186 ? 12.094 123.239 26.694 1.00 96.23 183 GLY G CA 1
ATOM 14749 C C . GLY G 1 186 ? 10.674 123.199 26.162 1.00 98.04 183 GLY G C 1
ATOM 14750 O O . GLY G 1 186 ? 9.755 122.772 26.864 1.00 98.57 183 GLY G O 1
ATOM 14751 N N . THR G 1 187 ? 10.495 123.686 24.936 1.00 100.47 184 THR G N 1
ATOM 14752 C CA . THR G 1 187 ? 9.184 123.740 24.277 1.00 103.16 184 THR G CA 1
ATOM 14753 C C . THR G 1 187 ? 8.540 122.355 24.199 1.00 99.82 184 THR G C 1
ATOM 14754 O O . THR G 1 187 ? 9.238 121.343 24.074 1.00 94.83 184 THR G O 1
ATOM 14758 N N . VAL G 1 188 ? 7.210 122.311 24.273 1.00 100.63 185 VAL G N 1
ATOM 14759 C CA . VAL G 1 188 ? 6.504 121.045 24.132 1.00 96.44 185 VAL G CA 1
ATOM 14760 C C . VAL G 1 188 ? 6.002 120.930 22.705 1.00 96.22 185 VAL G C 1
ATOM 14761 O O . VAL G 1 188 ? 6.094 121.882 21.928 1.00 97.85 185 VAL G O 1
ATOM 14765 N N . ALA G 1 189 ? 5.426 119.780 22.382 1.00 93.22 186 ALA G N 1
ATOM 14766 C CA . ALA G 1 189 ? 5.039 119.462 21.011 1.00 91.73 186 ALA G CA 1
ATOM 14767 C C . ALA G 1 189 ? 4.037 120.460 20.404 1.00 95.37 186 ALA G C 1
ATOM 14768 O O . ALA G 1 189 ? 4.115 120.783 19.217 1.00 95.06 186 ALA G O 1
ATOM 14770 N N . SER G 1 190 ? 3.085 120.926 21.207 1.00 97.94 187 SER G N 1
ATOM 14771 C CA . SER G 1 190 ? 2.085 121.885 20.734 1.00 96.83 187 SER G CA 1
ATOM 14772 C C . SER G 1 190 ? 2.727 123.213 20.320 1.00 100.55 187 SER G C 1
ATOM 14773 O O . SER G 1 190 ? 2.246 123.898 19.412 1.00 102.00 187 SER G O 1
ATOM 14776 N N . ASP G 1 191 ? 3.793 123.584 21.021 1.00 100.44 188 ASP G N 1
ATOM 14777 C CA . ASP G 1 191 ? 4.575 124.778 20.704 1.00 100.16 188 ASP G CA 1
ATOM 14778 C C . ASP G 1 191 ? 5.218 124.673 19.326 1.00 96.96 188 ASP G C 1
ATOM 14779 O O . ASP G 1 191 ? 5.215 125.632 18.552 1.00 97.79 188 ASP G O 1
ATOM 14784 N N . LYS G 1 192 ? 5.767 123.496 19.036 1.00 93.33 189 LYS G N 1
ATOM 14785 C CA . LYS G 1 192 ? 6.456 123.242 17.778 1.00 92.51 189 LYS G CA 1
ATOM 14786 C C . LYS G 1 192 ? 5.508 123.413 16.600 1.00 93.40 189 LYS G C 1
ATOM 14787 O O . LYS G 1 192 ? 5.894 123.925 15.548 1.00 92.72 189 LYS G O 1
ATOM 14793 N N . ASN G 1 193 ? 4.277 122.954 16.782 1.00 94.29 190 ASN G N 1
ATOM 14794 C CA . ASN G 1 193 ? 3.233 123.111 15.782 1.00 95.32 190 ASN G CA 1
ATOM 14795 C C . ASN G 1 193 ? 2.968 124.591 15.509 1.00 97.07 190 ASN G C 1
ATOM 14796 O O . ASN G 1 193 ? 2.874 125.029 14.366 1.00 97.36 190 ASN G O 1
ATOM 14801 N N . GLU G 1 194 ? 2.903 125.368 16.578 1.00 97.33 191 GLU G N 1
ATOM 14802 C CA . GLU G 1 194 ? 2.663 126.792 16.454 1.00 99.30 191 GLU G CA 1
ATOM 14803 C C . GLU G 1 194 ? 3.817 127.466 15.731 1.00 100.12 191 GLU G C 1
ATOM 14804 O O . GLU G 1 194 ? 3.606 128.328 14.876 1.00 100.78 191 GLU G O 1
ATOM 14810 N N . ILE G 1 195 ? 5.033 127.070 16.090 1.00 98.60 192 ILE G N 1
ATOM 14811 C CA . ILE G 1 195 ? 6.236 127.536 15.419 1.00 97.54 192 ILE G CA 1
ATOM 14812 C C . ILE G 1 195 ? 6.205 127.163 13.937 1.00 99.52 192 ILE G C 1
ATOM 14813 O O . ILE G 1 195 ? 6.609 127.944 13.078 1.00 101.60 192 ILE G O 1
ATOM 14818 N N . LEU G 1 196 ? 5.746 125.948 13.649 1.00 96.98 193 LEU G N 1
ATOM 14819 C CA . LEU G 1 196 ? 5.627 125.467 12.273 1.00 96.01 193 LEU G CA 1
ATOM 14820 C C . LEU G 1 196 ? 4.617 126.255 11.441 1.00 99.51 193 LEU G C 1
ATOM 14821 O O . LEU G 1 196 ? 4.898 126.627 10.304 1.00 100.27 193 LEU G O 1
ATOM 14826 N N . PHE G 1 197 ? 3.432 126.478 11.997 1.00 98.24 194 PHE G N 1
ATOM 14827 C CA . PHE G 1 197 ? 2.390 127.192 11.282 1.00 101.29 194 PHE G CA 1
ATOM 14828 C C . PHE G 1 197 ? 2.646 128.700 11.233 1.00 104.80 194 PHE G C 1
ATOM 14829 O O . PHE G 1 197 ? 2.778 129.291 10.164 1.00 106.25 194 PHE G O 1
ATOM 14837 N N . LYS G 1 198 ? 2.700 129.315 12.408 1.00 105.91 195 LYS G N 1
ATOM 14838 C CA . LYS G 1 198 ? 2.729 130.768 12.523 1.00 106.39 195 LYS G CA 1
ATOM 14839 C C . LYS G 1 198 ? 4.037 131.402 12.067 1.00 108.55 195 LYS G C 1
ATOM 14840 O O . LYS G 1 198 ? 4.034 132.477 11.463 1.00 111.59 195 LYS G O 1
ATOM 14846 N N . GLU G 1 199 ? 5.151 130.731 12.336 1.00 105.88 196 GLU G N 1
ATOM 14847 C CA . GLU G 1 199 ? 6.453 131.302 12.032 1.00 108.24 196 GLU G CA 1
ATOM 14848 C C . GLU G 1 199 ? 6.966 130.769 10.696 1.00 107.70 196 GLU G C 1
ATOM 14849 O O . GLU G 1 199 ? 7.687 131.465 9.981 1.00 107.19 196 GLU G O 1
ATOM 14855 N N . CYS G 1 200 ? 6.572 129.549 10.337 1.00 107.61 197 CYS G N 1
ATOM 14856 C CA . CYS G 1 200 ? 7.088 128.941 9.109 1.00 107.05 197 CYS G CA 1
ATOM 14857 C C . CYS G 1 200 ? 6.037 128.743 8.019 1.00 106.22 197 CYS G C 1
ATOM 14858 O O . CYS G 1 200 ? 6.364 128.492 6.871 1.00 105.93 197 CYS G O 1
ATOM 14861 N N . GLY G 1 201 ? 4.767 128.861 8.367 1.00 106.47 198 GLY G N 1
ATOM 14862 C CA . GLY G 1 201 ? 3.727 128.659 7.377 1.00 106.34 198 GLY G CA 1
ATOM 14863 C C . GLY G 1 201 ? 3.645 127.237 6.852 1.00 105.50 198 GLY G C 1
ATOM 14864 O O . GLY G 1 201 ? 3.388 127.027 5.669 1.00 106.56 198 GLY G O 1
ATOM 14865 N N . VAL G 1 202 ? 3.926 126.262 7.711 1.00 103.74 199 VAL G N 1
ATOM 14866 C CA . VAL G 1 202 ? 3.789 124.858 7.340 1.00 99.75 199 VAL G CA 1
ATOM 14867 C C . VAL G 1 202 ? 2.745 124.233 8.247 1.00 97.56 199 VAL G C 1
ATOM 14868 O O . VAL G 1 202 ? 2.802 124.373 9.470 1.00 97.21 199 VAL G O 1
ATOM 14872 N N . ASN G 1 203 ? 1.770 123.576 7.636 1.00 96.79 200 ASN G N 1
ATOM 14873 C CA . ASN G 1 203 ? 0.797 122.796 8.372 1.00 94.95 200 ASN G CA 1
ATOM 14874 C C . ASN G 1 203 ? 1.334 121.378 8.561 1.00 93.39 200 ASN G C 1
ATOM 14875 O O . ASN G 1 203 ? 1.475 120.621 7.596 1.00 90.56 200 ASN G O 1
ATOM 14880 N N . TYR G 1 204 ? 1.665 121.044 9.807 1.00 89.05 201 TYR G N 1
ATOM 14881 C CA . TYR G 1 204 ? 2.244 119.748 10.140 1.00 89.24 201 TYR G CA 1
ATOM 14882 C C . TYR G 1 204 ? 1.280 118.610 9.813 1.00 88.75 201 TYR G C 1
ATOM 14883 O O . TYR G 1 204 ? 1.692 117.522 9.393 1.00 85.42 201 TYR G O 1
ATOM 14892 N N . ASN G 1 205 ? -0.005 118.864 10.042 1.00 88.57 202 ASN G N 1
ATOM 14893 C CA . ASN G 1 205 ? -1.048 117.880 9.788 1.00 89.11 202 ASN G CA 1
ATOM 14894 C C . ASN G 1 205 ? -1.156 117.480 8.321 1.00 87.72 202 ASN G C 1
ATOM 14895 O O . ASN G 1 205 ? -1.676 116.415 8.006 1.00 88.12 202 ASN G O 1
ATOM 14900 N N . ASN G 1 206 ? -0.673 118.342 7.429 1.00 88.83 203 ASN G N 1
ATOM 14901 C CA . ASN G 1 206 ? -0.696 118.051 6.002 1.00 90.25 203 ASN G CA 1
ATOM 14902 C C . ASN G 1 206 ? 0.565 117.342 5.537 1.00 86.58 203 ASN G C 1
ATOM 14903 O O . ASN G 1 206 ? 0.662 116.949 4.376 1.00 86.27 203 ASN G O 1
ATOM 14908 N N . GLU G 1 207 ? 1.531 117.172 6.434 1.00 87.87 204 GLU G N 1
ATOM 14909 C CA . GLU G 1 207 ? 2.691 116.347 6.104 1.00 86.26 204 GLU G CA 1
ATOM 14910 C C . GLU G 1 207 ? 2.196 114.932 5.813 1.00 82.33 204 GLU G C 1
ATOM 14911 O O . GLU G 1 207 ? 1.181 114.490 6.364 1.00 78.22 204 GLU G O 1
ATOM 14917 N N . SER G 1 208 ? 2.920 114.246 4.932 1.00 81.43 205 SER G N 1
ATOM 14918 C CA . SER G 1 208 ? 2.624 112.875 4.542 1.00 78.69 205 SER G CA 1
ATOM 14919 C C . SER G 1 208 ? 2.391 111.974 5.753 1.00 77.80 205 SER G C 1
ATOM 14920 O O . SER G 1 208 ? 3.059 112.115 6.783 1.00 75.46 205 SER G O 1
ATOM 14923 N N . GLU G 1 209 ? 1.420 111.073 5.627 1.00 77.73 206 GLU G N 1
ATOM 14924 C CA . GLU G 1 209 ? 1.098 110.137 6.695 1.00 77.21 206 GLU G CA 1
ATOM 14925 C C . GLU G 1 209 ? 2.301 109.273 7.036 1.00 71.02 206 GLU G C 1
ATOM 14926 O O . GLU G 1 209 ? 2.544 108.983 8.197 1.00 67.67 206 GLU G O 1
ATOM 14932 N N . MET G 1 210 ? 3.069 108.911 6.014 1.00 68.90 207 MET G N 1
ATOM 14933 C CA . MET G 1 210 ? 4.272 108.118 6.186 1.00 66.27 207 MET G CA 1
ATOM 14934 C C . MET G 1 210 ? 5.302 108.816 7.089 1.00 69.59 207 MET G C 1
ATOM 14935 O O . MET G 1 210 ? 5.934 108.160 7.919 1.00 69.66 207 MET G O 1
ATOM 14940 N N . TYR G 1 211 ? 5.472 110.130 6.943 1.00 69.65 208 TYR G N 1
ATOM 14941 C CA . TYR G 1 211 ? 6.423 110.865 7.786 1.00 70.57 208 TYR G CA 1
ATOM 14942 C C . TYR G 1 211 ? 5.931 110.895 9.236 1.00 70.92 208 TYR G C 1
ATOM 14943 O O . TYR G 1 211 ? 6.712 110.771 10.186 1.00 66.31 208 TYR G O 1
ATOM 14952 N N . LYS G 1 212 ? 4.619 111.054 9.383 1.00 70.57 209 LYS G N 1
ATOM 14953 C CA . LYS G 1 212 ? 3.983 111.218 10.682 1.00 68.18 209 LYS G CA 1
ATOM 14954 C C . LYS G 1 212 ? 3.813 109.892 11.417 1.00 67.32 209 LYS G C 1
ATOM 14955 O O . LYS G 1 212 ? 3.940 109.846 12.636 1.00 66.11 209 LYS G O 1
ATOM 14961 N N . LYS G 1 213 ? 3.487 108.833 10.674 1.00 67.31 210 LYS G N 1
ATOM 14962 C CA . LYS G 1 213 ? 3.104 107.547 11.261 1.00 65.47 210 LYS G CA 1
ATOM 14963 C C . LYS G 1 213 ? 4.099 106.405 11.036 1.00 63.50 210 LYS G C 1
ATOM 14964 O O . LYS G 1 213 ? 4.102 105.441 11.789 1.00 64.47 210 LYS G O 1
ATOM 14970 N N . GLY G 1 214 ? 4.937 106.520 10.011 1.00 63.42 211 GLY G N 1
ATOM 14971 C CA . GLY G 1 214 ? 5.831 105.440 9.617 1.00 59.20 211 GLY G CA 1
ATOM 14972 C C . GLY G 1 214 ? 5.251 104.452 8.613 1.00 59.89 211 GLY G C 1
ATOM 14973 O O . GLY G 1 214 ? 4.271 104.750 7.925 1.00 62.13 211 GLY G O 1
ATOM 14974 N N . THR G 1 215 ? 5.875 103.278 8.507 1.00 57.36 212 THR G N 1
ATOM 14975 C CA . THR G 1 215 ? 5.453 102.272 7.539 1.00 56.16 212 THR G CA 1
ATOM 14976 C C . THR G 1 215 ? 5.237 100.903 8.181 1.00 55.62 212 THR G C 1
ATOM 14977 O O . THR G 1 215 ? 6.124 100.361 8.842 1.00 53.02 212 THR G O 1
ATOM 14981 N N . ILE G 1 216 ? 4.046 100.352 7.979 1.00 55.69 213 ILE G N 1
ATOM 14982 C CA . ILE G 1 216 ? 3.734 99.011 8.441 1.00 54.36 213 ILE G CA 1
ATOM 14983 C C . ILE G 1 216 ? 3.621 98.029 7.277 1.00 56.41 213 ILE G C 1
ATOM 14984 O O . ILE G 1 216 ? 2.826 98.232 6.375 1.00 56.47 213 ILE G O 1
ATOM 14989 N N . ILE G 1 217 ? 4.410 96.960 7.315 1.00 55.06 214 ILE G N 1
ATOM 14990 C CA . ILE G 1 217 ? 4.303 95.877 6.348 1.00 54.13 214 ILE G CA 1
ATOM 14991 C C . ILE G 1 217 ? 3.791 94.616 7.042 1.00 54.54 214 ILE G C 1
ATOM 14992 O O . ILE G 1 217 ? 4.435 94.113 7.960 1.00 54.28 214 ILE G O 1
ATOM 14997 N N . VAL G 1 218 ? 2.647 94.100 6.595 1.00 56.13 215 VAL G N 1
ATOM 14998 C CA . VAL G 1 218 ? 2.010 92.947 7.242 1.00 57.32 215 VAL G CA 1
ATOM 14999 C C . VAL G 1 218 ? 1.755 91.798 6.283 1.00 58.07 215 VAL G C 1
ATOM 15000 O O . VAL G 1 218 ? 1.444 92.008 5.120 1.00 61.02 215 VAL G O 1
ATOM 15004 N N . ARG G 1 219 ? 1.918 90.581 6.781 1.00 58.60 216 ARG G N 1
ATOM 15005 C CA . ARG G 1 219 ? 1.533 89.378 6.057 1.00 60.34 216 ARG G CA 1
ATOM 15006 C C . ARG G 1 219 ? 0.031 89.139 6.186 1.00 62.61 216 ARG G C 1
ATOM 15007 O O . ARG G 1 219 ? -0.511 89.155 7.281 1.00 63.40 216 ARG G O 1
ATOM 15015 N N . GLU G 1 220 ? -0.651 88.987 5.063 1.00 66.46 217 GLU G N 1
ATOM 15016 C CA . GLU G 1 220 ? -2.097 88.792 5.079 1.00 69.25 217 GLU G CA 1
ATOM 15017 C C . GLU G 1 220 ? -2.558 87.393 4.718 1.00 70.18 217 GLU G C 1
ATOM 15018 O O . GLU G 1 220 ? -2.173 86.841 3.688 1.00 71.69 217 GLU G O 1
ATOM 15024 N N . PHE G 1 221 ? -3.406 86.829 5.564 1.00 71.12 218 PHE G N 1
ATOM 15025 C CA . PHE G 1 221 ? -4.026 85.556 5.256 1.00 72.74 218 PHE G CA 1
ATOM 15026 C C . PHE G 1 221 ? -5.526 85.783 5.142 1.00 77.99 218 PHE G C 1
ATOM 15027 O O . PHE G 1 221 ? -6.081 86.618 5.859 1.00 75.50 218 PHE G O 1
ATOM 15035 N N . GLU G 1 222 ? -6.183 85.081 4.226 1.00 81.16 219 GLU G N 1
ATOM 15036 C CA . GLU G 1 222 ? -7.625 85.235 4.097 1.00 87.07 219 GLU G CA 1
ATOM 15037 C C . GLU G 1 222 ? -8.332 84.140 4.885 1.00 89.41 219 GLU G C 1
ATOM 15038 O O . GLU G 1 222 ? -9.150 84.421 5.764 1.00 90.75 219 GLU G O 1
ATOM 15044 N N . ASN G 1 223 ? -7.992 82.893 4.577 1.00 88.42 220 ASN G N 1
ATOM 15045 C CA . ASN G 1 223 ? -8.632 81.732 5.185 1.00 89.59 220 ASN G CA 1
ATOM 15046 C C . ASN G 1 223 ? -7.793 81.102 6.278 1.00 88.10 220 ASN G C 1
ATOM 15047 O O . ASN G 1 223 ? -7.347 79.961 6.149 1.00 89.99 220 ASN G O 1
ATOM 15052 N N . TYR G 1 224 ? -7.573 81.851 7.354 1.00 85.00 221 TYR G N 1
ATOM 15053 C CA . TYR G 1 224 ? -6.692 81.400 8.425 1.00 81.47 221 TYR G CA 1
ATOM 15054 C C . TYR G 1 224 ? -7.433 80.502 9.420 1.00 79.66 221 TYR G C 1
ATOM 15055 O O . TYR G 1 224 ? -7.859 80.935 10.490 1.00 80.27 221 TYR G O 1
ATOM 15064 N N . ALA G 1 247 ? -1.053 83.813 0.865 1.00 67.18 244 ALA G N 1
ATOM 15065 C CA . ALA G 1 247 ? -0.691 85.022 1.606 1.00 70.68 244 ALA G CA 1
ATOM 15066 C C . ALA G 1 247 ? 0.012 86.066 0.736 1.00 75.25 244 ALA G C 1
ATOM 15067 O O . ALA G 1 247 ? 0.504 85.759 -0.355 1.00 74.89 244 ALA G O 1
ATOM 15069 N N . GLU G 1 248 ? 0.086 87.292 1.257 1.00 72.62 245 GLU G N 1
ATOM 15070 C CA . GLU G 1 248 ? 0.570 88.444 0.499 1.00 70.53 245 GLU G CA 1
ATOM 15071 C C . GLU G 1 248 ? 0.834 89.637 1.422 1.00 66.37 245 GLU G C 1
ATOM 15072 O O . GLU G 1 248 ? 0.161 89.824 2.432 1.00 67.52 245 GLU G O 1
ATOM 15078 N N . LEU G 1 249 ? 1.823 90.440 1.057 1.00 63.94 246 LEU G N 1
ATOM 15079 C CA . LEU G 1 249 ? 2.240 91.584 1.858 1.00 64.15 246 LEU G CA 1
ATOM 15080 C C . LEU G 1 249 ? 1.486 92.876 1.556 1.00 65.09 246 LEU G C 1
ATOM 15081 O O . LEU G 1 249 ? 1.440 93.321 0.411 1.00 65.62 246 LEU G O 1
ATOM 15086 N N . LYS G 1 250 ? 0.855 93.450 2.581 1.00 63.35 247 LYS G N 1
ATOM 15087 C CA . LYS G 1 250 ? 0.182 94.731 2.416 1.00 64.20 247 LYS G CA 1
ATOM 15088 C C . LYS G 1 250 ? 0.837 95.820 3.244 1.00 62.82 247 LYS G C 1
ATOM 15089 O O . LYS G 1 250 ? 1.276 95.584 4.368 1.00 63.44 247 LYS G O 1
ATOM 15095 N N . ILE G 1 251 ? 0.885 97.021 2.679 1.00 63.75 248 ILE G N 1
ATOM 15096 C CA . ILE G 1 251 ? 1.558 98.171 3.288 1.00 59.53 248 ILE G CA 1
ATOM 15097 C C . ILE G 1 251 ? 0.582 99.214 3.863 1.00 61.71 248 ILE G C 1
ATOM 15098 O O . ILE G 1 251 ? -0.412 99.539 3.226 1.00 66.74 248 ILE G O 1
ATOM 15103 N N . TYR G 1 252 ? 0.860 99.710 5.073 1.00 61.17 249 TYR G N 1
ATOM 15104 C CA . TYR G 1 252 ? 0.006 100.689 5.763 1.00 59.62 249 TYR G CA 1
ATOM 15105 C C . TYR G 1 252 ? 0.797 101.852 6.373 1.00 60.56 249 TYR G C 1
ATOM 15106 O O . TYR G 1 252 ? 1.976 101.703 6.700 1.00 59.08 249 TYR G O 1
ATOM 15115 N N . HIS G 1 253 ? 0.142 103.005 6.526 1.00 64.37 250 HIS G N 1
ATOM 15116 C CA . HIS G 1 253 ? 0.702 104.148 7.259 1.00 63.07 250 HIS G CA 1
ATOM 15117 C C . HIS G 1 253 ? -0.309 104.649 8.270 1.00 63.54 250 HIS G C 1
ATOM 15118 O O . HIS G 1 253 ? -0.781 105.773 8.178 1.00 69.66 250 HIS G O 1
ATOM 15125 N N . VAL G 1 254 ? -0.613 103.815 9.253 1.00 62.14 251 VAL G N 1
ATOM 15126 C CA . VAL G 1 254 ? -1.684 104.089 10.200 1.00 64.50 251 VAL G CA 1
ATOM 15127 C C . VAL G 1 254 ? -1.196 103.944 11.644 1.00 64.26 251 VAL G C 1
ATOM 15128 O O . VAL G 1 254 ? -0.122 103.399 11.879 1.00 59.36 251 VAL G O 1
ATOM 15132 N N . ASP G 1 255 ? -1.959 104.494 12.589 1.00 65.79 252 ASP G N 1
ATOM 15133 C CA . ASP G 1 255 ? -1.778 104.221 14.012 1.00 62.54 252 ASP G CA 1
ATOM 15134 C C . ASP G 1 255 ? -2.084 102.761 14.323 1.00 64.30 252 ASP G C 1
ATOM 15135 O O . ASP G 1 255 ? -3.130 102.254 13.917 1.00 63.94 252 ASP G O 1
ATOM 15140 N N . ILE G 1 256 ? -1.188 102.095 15.049 1.00 60.90 253 ILE G N 1
ATOM 15141 C CA . ILE G 1 256 ? -1.451 100.743 15.525 1.00 63.75 253 ILE G CA 1
ATOM 15142 C C . ILE G 1 256 ? -1.385 100.663 17.055 1.00 61.39 253 ILE G C 1
ATOM 15143 O O . ILE G 1 256 ? -1.599 99.605 17.632 1.00 59.75 253 ILE G O 1
ATOM 15148 N N . ILE G 1 257 ? -1.134 101.802 17.692 1.00 61.08 254 ILE G N 1
ATOM 15149 C CA . ILE G 1 257 ? -0.966 101.893 19.141 1.00 60.05 254 ILE G CA 1
ATOM 15150 C C . ILE G 1 257 ? -2.224 101.530 19.933 1.00 63.62 254 ILE G C 1
ATOM 15151 O O . ILE G 1 257 ? -2.183 100.673 20.810 1.00 63.84 254 ILE G O 1
ATOM 15156 N N . ASN G 1 258 ? -3.345 102.166 19.615 1.00 67.97 255 ASN G N 1
ATOM 15157 C CA . ASN G 1 258 ? -4.560 102.002 20.406 1.00 68.57 255 ASN G CA 1
ATOM 15158 C C . ASN G 1 258 ? -5.659 101.185 19.707 1.00 69.32 255 ASN G C 1
ATOM 15159 O O . ASN G 1 258 ? -6.712 100.927 20.296 1.00 72.54 255 ASN G O 1
ATOM 15164 N N . ASP G 1 259 ? -5.420 100.793 18.456 1.00 65.52 256 ASP G N 1
ATOM 15165 C CA . ASP G 1 259 ? -6.417 100.066 17.669 1.00 68.71 256 ASP G CA 1
ATOM 15166 C C . ASP G 1 259 ? -6.364 98.542 17.863 1.00 70.04 256 ASP G C 1
ATOM 15167 O O . ASP G 1 259 ? -5.737 97.829 17.082 1.00 68.98 256 ASP G O 1
ATOM 15172 N N . ASP G 1 260 ? -7.039 98.054 18.905 1.00 73.18 257 ASP G N 1
ATOM 15173 C CA . ASP G 1 260 ? -7.062 96.624 19.222 1.00 71.17 257 ASP G CA 1
ATOM 15174 C C . ASP G 1 260 ? -7.652 95.780 18.092 1.00 71.40 257 ASP G C 1
ATOM 15175 O O . ASP G 1 260 ? -7.213 94.654 17.851 1.00 71.87 257 ASP G O 1
ATOM 15180 N N . SER G 1 261 ? -8.648 96.319 17.402 1.00 72.74 258 SER G N 1
ATOM 15181 C CA . SER G 1 261 ? -9.289 95.568 16.334 1.00 71.83 258 SER G CA 1
ATOM 15182 C C . SER G 1 261 ? -8.305 95.298 15.194 1.00 69.87 258 SER G C 1
ATOM 15183 O O . SER G 1 261 ? -8.375 94.256 14.540 1.00 68.02 258 SER G O 1
ATOM 15186 N N . TRP G 1 262 ? -7.371 96.223 14.988 1.00 69.13 259 TRP G N 1
ATOM 15187 C CA . TRP G 1 262 ? -6.334 96.056 13.976 1.00 67.96 259 TRP G CA 1
ATOM 15188 C C . TRP G 1 262 ? -5.521 94.799 14.261 1.00 66.27 259 TRP G C 1
ATOM 15189 O O . TRP G 1 262 ? -5.193 94.036 13.353 1.00 65.47 259 TRP G O 1
ATOM 15200 N N . TRP G 1 263 ? -5.184 94.597 15.529 1.00 65.97 260 TRP G N 1
ATOM 15201 C CA . TRP G 1 263 ? -4.412 93.425 15.936 1.00 63.76 260 TRP G CA 1
ATOM 15202 C C . TRP G 1 263 ? -5.250 92.160 16.039 1.00 64.52 260 TRP G C 1
ATOM 15203 O O . TRP G 1 263 ? -4.888 91.108 15.508 1.00 63.09 260 TRP G O 1
ATOM 15214 N N . LYS G 1 264 ? -6.388 92.286 16.705 1.00 66.69 261 LYS G N 1
ATOM 15215 C CA . LYS G 1 264 ? -7.248 91.149 17.000 1.00 70.06 261 LYS G CA 1
ATOM 15216 C C . LYS G 1 264 ? -7.734 90.458 15.719 1.00 68.29 261 LYS G C 1
ATOM 15217 O O . LYS G 1 264 ? -7.936 89.247 15.696 1.00 69.28 261 LYS G O 1
ATOM 15223 N N . SER G 1 265 ? -7.920 91.229 14.654 1.00 70.40 262 SER G N 1
ATOM 15224 C CA . SER G 1 265 ? -8.379 90.658 13.388 1.00 73.62 262 SER G CA 1
ATOM 15225 C C . SER G 1 265 ? -7.224 90.037 12.599 1.00 70.19 262 SER G C 1
ATOM 15226 O O . SER G 1 265 ? -7.408 89.537 11.489 1.00 67.92 262 SER G O 1
ATOM 15229 N N . ARG G 1 266 ? -6.039 90.032 13.200 1.00 68.44 263 ARG G N 1
ATOM 15230 C CA . ARG G 1 266 ? -4.874 89.421 12.573 1.00 68.09 263 ARG G CA 1
ATOM 15231 C C . ARG G 1 266 ? -4.260 88.413 13.535 1.00 65.21 263 ARG G C 1
ATOM 15232 O O . ARG G 1 266 ? -3.099 88.548 13.915 1.00 63.59 263 ARG G O 1
ATOM 15240 N N . PRO G 1 267 ? -5.023 87.366 13.891 1.00 67.01 264 PRO G N 1
ATOM 15241 C CA . PRO G 1 267 ? -4.606 86.462 14.968 1.00 63.78 264 PRO G CA 1
ATOM 15242 C C . PRO G 1 267 ? -3.311 85.717 14.663 1.00 61.94 264 PRO G C 1
ATOM 15243 O O . PRO G 1 267 ? -2.659 85.261 15.585 1.00 65.23 264 PRO G O 1
ATOM 15247 N N . TRP G 1 268 ? -2.938 85.621 13.393 1.00 63.80 265 TRP G N 1
ATOM 15248 C CA . TRP G 1 268 ? -1.721 84.923 13.005 1.00 62.01 265 TRP G CA 1
ATOM 15249 C C . TRP G 1 268 ? -0.456 85.659 13.439 1.00 57.08 265 TRP G C 1
ATOM 15250 O O . TRP G 1 268 ? 0.626 85.077 13.444 1.00 56.60 265 TRP G O 1
ATOM 15261 N N . LEU G 1 269 ? -0.586 86.935 13.793 1.00 57.28 266 LEU G N 1
ATOM 15262 C CA . LEU G 1 269 ? 0.559 87.689 14.289 1.00 54.43 266 LEU G CA 1
ATOM 15263 C C . LEU G 1 269 ? 0.942 87.155 15.661 1.00 53.03 266 LEU G C 1
ATOM 15264 O O . LEU G 1 269 ? 2.118 87.103 16.012 1.00 48.55 266 LEU G O 1
ATOM 15269 N N . LYS G 1 270 ? -0.075 86.735 16.412 1.00 56.22 267 LYS G N 1
ATOM 15270 C CA . LYS G 1 270 ? 0.080 86.205 17.771 1.00 55.39 267 LYS G CA 1
ATOM 15271 C C . LYS G 1 270 ? 0.462 84.727 17.847 1.00 55.54 267 LYS G C 1
ATOM 15272 O O . LYS G 1 270 ? 0.966 84.264 18.874 1.00 54.87 267 LYS G O 1
ATOM 15278 N N . ASP G 1 271 ? 0.308 83.993 16.753 1.00 54.01 268 ASP G N 1
ATOM 15279 C CA . ASP G 1 271 ? 0.442 82.538 16.844 1.00 58.94 268 ASP G CA 1
ATOM 15280 C C . ASP G 1 271 ? 1.784 82.075 16.303 1.00 58.55 268 ASP G C 1
ATOM 15281 O O . ASP G 1 271 ? 2.675 81.725 17.079 1.00 56.95 268 ASP G O 1
ATOM 15286 N N . SER H 1 7 ? 5.943 107.943 29.199 1.00 76.58 4 SER H N 1
ATOM 15287 C CA . SER H 1 7 ? 6.383 106.891 28.285 1.00 74.48 4 SER H CA 1
ATOM 15288 C C . SER H 1 7 ? 6.253 105.526 28.956 1.00 72.25 4 SER H C 1
ATOM 15289 O O . SER H 1 7 ? 7.183 105.042 29.607 1.00 69.91 4 SER H O 1
ATOM 15292 N N . LYS H 1 8 ? 5.066 104.941 28.832 1.00 69.05 5 LYS H N 1
ATOM 15293 C CA . LYS H 1 8 ? 4.756 103.644 29.426 1.00 67.14 5 LYS H CA 1
ATOM 15294 C C . LYS H 1 8 ? 5.230 102.501 28.536 1.00 65.86 5 LYS H C 1
ATOM 15295 O O . LYS H 1 8 ? 5.081 101.334 28.904 1.00 62.38 5 LYS H O 1
ATOM 15301 N N . TYR H 1 9 ? 5.806 102.828 27.373 1.00 62.56 6 TYR H N 1
ATOM 15302 C CA . TYR H 1 9 ? 6.186 101.800 26.405 1.00 56.65 6 TYR H CA 1
ATOM 15303 C C . TYR H 1 9 ? 7.701 101.573 26.315 1.00 56.00 6 TYR H C 1
ATOM 15304 O O . TYR H 1 9 ? 8.139 100.583 25.725 1.00 54.42 6 TYR H O 1
ATOM 15313 N N . GLU H 1 10 ? 8.504 102.467 26.883 1.00 55.84 7 GLU H N 1
ATOM 15314 C CA . GLU H 1 10 ? 9.955 102.336 26.745 1.00 56.59 7 GLU H CA 1
ATOM 15315 C C . GLU H 1 10 ? 10.541 101.223 27.656 1.00 55.71 7 GLU H C 1
ATOM 15316 O O . GLU H 1 10 ? 11.703 100.842 27.484 1.00 52.87 7 GLU H O 1
ATOM 15322 N N . TYR H 1 11 ? 9.737 100.681 28.584 1.00 52.73 8 TYR H N 1
ATOM 15323 C CA . TYR H 1 11 ? 10.178 99.577 29.452 1.00 53.30 8 TYR H CA 1
ATOM 15324 C C . TYR H 1 11 ? 10.629 98.398 28.580 1.00 49.70 8 TYR H C 1
ATOM 15325 O O . TYR H 1 11 ? 11.451 97.573 28.973 1.00 45.04 8 TYR H O 1
ATOM 15334 N N . VAL H 1 12 ? 10.087 98.363 27.371 1.00 48.42 9 VAL H N 1
ATOM 15335 C CA . VAL H 1 12 ? 10.337 97.312 26.403 1.00 45.97 9 VAL H CA 1
ATOM 15336 C C . VAL H 1 12 ? 11.825 97.220 26.022 1.00 43.89 9 VAL H C 1
ATOM 15337 O O . VAL H 1 12 ? 12.297 96.190 25.562 1.00 43.07 9 VAL H O 1
ATOM 15341 N N . LYS H 1 13 ? 12.567 98.289 26.272 1.00 45.81 10 LYS H N 1
ATOM 15342 C CA . LYS H 1 13 ? 14.012 98.314 26.063 1.00 46.06 10 LYS H CA 1
ATOM 15343 C C . LYS H 1 13 ? 14.766 97.381 27.035 1.00 46.39 10 LYS H C 1
ATOM 15344 O O . LYS H 1 13 ? 15.893 96.959 26.766 1.00 45.49 10 LYS H O 1
ATOM 15350 N N . LEU H 1 14 ? 14.150 97.099 28.182 1.00 47.27 11 LEU H N 1
ATOM 15351 C CA . LEU H 1 14 ? 14.786 96.307 29.230 1.00 48.36 11 LEU H CA 1
ATOM 15352 C C . LEU H 1 14 ? 14.890 94.823 28.893 1.00 44.94 11 LEU H C 1
ATOM 15353 O O . LEU H 1 14 ? 15.491 94.067 29.652 1.00 44.53 11 LEU H O 1
ATOM 15358 N N . PHE H 1 15 ? 14.275 94.394 27.792 1.00 42.42 12 PHE H N 1
ATOM 15359 C CA . PHE H 1 15 ? 14.352 92.993 27.403 1.00 40.33 12 PHE H CA 1
ATOM 15360 C C . PHE H 1 15 ? 15.599 92.725 26.563 1.00 41.71 12 PHE H C 1
ATOM 15361 O O . PHE H 1 15 ? 15.936 91.573 26.282 1.00 42.35 12 PHE H O 1
ATOM 15369 N N . GLU H 1 16 ? 16.288 93.784 26.150 1.00 40.91 13 GLU H N 1
ATOM 15370 C CA . GLU H 1 16 ? 17.499 93.629 25.353 1.00 39.28 13 GLU H CA 1
ATOM 15371 C C . GLU H 1 16 ? 18.641 93.119 26.207 1.00 40.84 13 GLU H C 1
ATOM 15372 O O . GLU H 1 16 ? 18.801 93.506 27.369 1.00 43.50 13 GLU H O 1
ATOM 15378 N N . LYS H 1 17 ? 19.449 92.249 25.628 1.00 39.36 14 LYS H N 1
ATOM 15379 C CA . LYS H 1 17 ? 20.591 91.712 26.333 1.00 39.95 14 LYS H CA 1
ATOM 15380 C C . LYS H 1 17 ? 21.848 91.913 25.502 1.00 40.59 14 LYS H C 1
ATOM 15381 O O . LYS H 1 17 ? 22.001 91.315 24.454 1.00 40.99 14 LYS H O 1
ATOM 15387 N N . GLU H 1 18 ? 22.762 92.736 26.001 1.00 43.01 15 GLU H N 1
ATOM 15388 C CA . GLU H 1 18 ? 24.028 92.964 25.330 1.00 37.93 15 GLU H CA 1
ATOM 15389 C C . GLU H 1 18 ? 25.019 91.902 25.785 1.00 40.38 15 GLU H C 1
ATOM 15390 O O . GLU H 1 18 ? 24.970 91.433 26.910 1.00 41.61 15 GLU H O 1
ATOM 15396 N N . ASN H 1 19 ? 25.925 91.537 24.896 1.00 37.80 16 ASN H N 1
ATOM 15397 C CA . ASN H 1 19 ? 26.996 90.631 25.220 1.00 35.86 16 ASN H CA 1
ATOM 15398 C C . ASN H 1 19 ? 28.322 91.333 24.998 1.00 39.81 16 ASN H C 1
ATOM 15399 O O . ASN H 1 19 ? 28.754 91.528 23.864 1.00 40.99 16 ASN H O 1
ATOM 15404 N N . TYR H 1 20 ? 28.940 91.748 26.092 1.00 39.30 17 TYR H N 1
ATOM 15405 C CA . TYR H 1 20 ? 30.243 92.394 26.082 1.00 37.95 17 TYR H CA 1
ATOM 15406 C C . TYR H 1 20 ? 31.322 91.346 26.098 1.00 38.15 17 TYR H C 1
ATOM 15407 O O . TYR H 1 20 ? 31.458 90.601 27.074 1.00 41.99 17 TYR H O 1
ATOM 15416 N N . LEU H 1 21 ? 32.103 91.287 25.038 1.00 37.91 18 LEU H N 1
ATOM 15417 C CA . LEU H 1 21 ? 33.110 90.254 24.944 1.00 37.90 18 LEU H CA 1
ATOM 15418 C C . LEU H 1 21 ? 34.222 90.460 25.978 1.00 40.05 18 LEU H C 1
ATOM 15419 O O . LEU H 1 21 ? 34.705 91.587 26.200 1.00 39.97 18 LEU H O 1
ATOM 15424 N N . LEU H 1 22 ? 34.579 89.349 26.625 1.00 39.23 19 LEU H N 1
ATOM 15425 C CA . LEU H 1 22 ? 35.639 89.307 27.613 1.00 39.50 19 LEU H CA 1
ATOM 15426 C C . LEU H 1 22 ? 36.817 90.190 27.235 1.00 41.78 19 LEU H C 1
ATOM 15427 O O . LEU H 1 22 ? 37.411 90.013 26.182 1.00 40.75 19 LEU H O 1
ATOM 15432 N N . PRO H 1 23 ? 37.168 91.132 28.124 1.00 44.16 20 PRO H N 1
ATOM 15433 C CA . PRO H 1 23 ? 38.270 92.071 27.914 1.00 44.84 20 PRO H CA 1
ATOM 15434 C C . PRO H 1 23 ? 39.603 91.376 27.705 1.00 45.34 20 PRO H C 1
ATOM 15435 O O . PRO H 1 23 ? 39.793 90.247 28.175 1.00 43.96 20 PRO H O 1
ATOM 15439 N N . ASP H 1 24 ? 40.496 92.077 27.007 1.00 45.62 21 ASP H N 1
ATOM 15440 C CA . ASP H 1 24 ? 41.902 91.727 26.869 1.00 46.67 21 ASP H CA 1
ATOM 15441 C C . ASP H 1 24 ? 42.069 90.360 26.253 1.00 45.39 21 ASP H C 1
ATOM 15442 O O . ASP H 1 24 ? 43.033 89.637 26.522 1.00 45.96 21 ASP H O 1
ATOM 15447 N N . THR H 1 25 ? 41.125 90.049 25.378 1.00 44.92 22 THR H N 1
ATOM 15448 C CA . THR H 1 25 ? 41.103 88.805 24.652 1.00 42.56 22 THR H CA 1
ATOM 15449 C C . THR H 1 25 ? 41.103 89.088 23.160 1.00 42.26 22 THR H C 1
ATOM 15450 O O . THR H 1 25 ? 40.500 90.062 22.698 1.00 42.39 22 THR H O 1
ATOM 15454 N N . TYR H 1 26 ? 41.799 88.249 22.405 1.00 42.56 23 TYR H N 1
ATOM 15455 C CA . TYR H 1 26 ? 41.793 88.385 20.958 1.00 42.46 23 TYR H CA 1
ATOM 15456 C C . TYR H 1 26 ? 40.393 88.075 20.420 1.00 40.19 23 TYR H C 1
ATOM 15457 O O . TYR H 1 26 ? 39.741 87.112 20.835 1.00 39.77 23 TYR H O 1
ATOM 15466 N N . ILE H 1 27 ? 39.927 88.908 19.502 1.00 40.16 24 ILE H N 1
ATOM 15467 C CA . ILE H 1 27 ? 38.680 88.633 18.834 1.00 39.83 24 ILE H CA 1
ATOM 15468 C C . ILE H 1 27 ? 38.955 88.285 17.392 1.00 39.08 24 ILE H C 1
ATOM 15469 O O . ILE H 1 27 ? 39.612 89.039 16.685 1.00 40.41 24 ILE H O 1
ATOM 15474 N N . ILE H 1 28 ? 38.448 87.135 16.972 1.00 37.49 25 ILE H N 1
ATOM 15475 C CA . ILE H 1 28 ? 38.418 86.760 15.563 1.00 37.23 25 ILE H CA 1
ATOM 15476 C C . ILE H 1 28 ? 37.008 86.972 15.061 1.00 36.26 25 ILE H C 1
ATOM 15477 O O . ILE H 1 28 ? 36.055 86.484 15.656 1.00 35.29 25 ILE H O 1
ATOM 15482 N N . ILE H 1 29 ? 36.866 87.718 13.981 1.00 36.64 26 ILE H N 1
ATOM 15483 C CA . ILE H 1 29 ? 35.576 87.794 13.306 1.00 35.83 26 ILE H CA 1
ATOM 15484 C C . ILE H 1 29 ? 35.626 87.122 11.934 1.00 37.33 26 ILE H C 1
ATOM 15485 O O . ILE H 1 29 ? 36.377 87.539 11.039 1.00 36.59 26 ILE H O 1
ATOM 15490 N N . ARG H 1 30 ? 34.794 86.095 11.770 1.00 35.68 27 ARG H N 1
ATOM 15491 C CA . ARG H 1 30 ? 34.743 85.375 10.513 1.00 34.55 27 ARG H CA 1
ATOM 15492 C C . ARG H 1 30 ? 33.433 85.635 9.771 1.00 34.24 27 ARG H C 1
ATOM 15493 O O . ARG H 1 30 ? 32.334 85.475 10.300 1.00 33.30 27 ARG H O 1
ATOM 15501 N N . VAL H 1 31 ? 33.564 86.052 8.520 1.00 39.40 28 VAL H N 1
ATOM 15502 C CA . VAL H 1 31 ? 32.396 86.191 7.669 1.00 34.90 28 VAL H CA 1
ATOM 15503 C C . VAL H 1 31 ? 32.481 85.138 6.585 1.00 34.45 28 VAL H C 1
ATOM 15504 O O . VAL H 1 31 ? 33.567 84.783 6.125 1.00 37.68 28 VAL H O 1
ATOM 15508 N N . ASP H 1 32 ? 31.333 84.618 6.190 1.00 33.89 29 ASP H N 1
ATOM 15509 C CA . ASP H 1 32 ? 31.301 83.643 5.120 1.00 34.86 29 ASP H CA 1
ATOM 15510 C C . ASP H 1 32 ? 30.071 83.890 4.236 1.00 35.75 29 ASP H C 1
ATOM 15511 O O . ASP H 1 32 ? 28.979 84.160 4.744 1.00 33.52 29 ASP H O 1
ATOM 15516 N N . GLY H 1 33 ? 30.265 83.827 2.919 1.00 34.82 30 GLY H N 1
ATOM 15517 C CA . GLY H 1 33 ? 29.195 84.074 1.968 1.00 35.07 30 GLY H CA 1
ATOM 15518 C C . GLY H 1 33 ? 28.015 83.136 2.137 1.00 34.39 30 GLY H C 1
ATOM 15519 O O . GLY H 1 33 ? 28.151 81.915 2.268 1.00 34.10 30 GLY H O 1
ATOM 15520 N N . LYS H 1 34 ? 26.827 83.718 2.135 1.00 34.57 31 LYS H N 1
ATOM 15521 C CA . LYS H 1 34 ? 25.618 82.926 2.284 1.00 36.61 31 LYS H CA 1
ATOM 15522 C C . LYS H 1 34 ? 25.236 82.330 0.943 1.00 36.98 31 LYS H C 1
ATOM 15523 O O . LYS H 1 34 ? 24.965 83.068 0.019 1.00 38.87 31 LYS H O 1
ATOM 15529 N N . GLY H 1 35 ? 25.235 81.006 0.840 1.00 36.27 32 GLY H N 1
ATOM 15530 C CA . GLY H 1 35 ? 24.833 80.325 -0.379 1.00 40.47 32 GLY H CA 1
ATOM 15531 C C . GLY H 1 35 ? 25.642 80.696 -1.620 1.00 43.18 32 GLY H C 1
ATOM 15532 O O . GLY H 1 35 ? 25.061 81.008 -2.668 1.00 40.54 32 GLY H O 1
ATOM 15533 N N . PHE H 1 36 ? 26.969 80.717 -1.493 1.00 41.62 33 PHE H N 1
ATOM 15534 C CA . PHE H 1 36 ? 27.817 81.132 -2.603 1.00 42.95 33 PHE H CA 1
ATOM 15535 C C . PHE H 1 36 ? 28.004 80.054 -3.673 1.00 46.99 33 PHE H C 1
ATOM 15536 O O . PHE H 1 36 ? 28.510 80.331 -4.764 1.00 45.69 33 PHE H O 1
ATOM 15544 N N . HIS H 1 37 ? 27.555 78.839 -3.387 1.00 45.39 34 HIS H N 1
ATOM 15545 C CA . HIS H 1 37 ? 27.461 77.850 -4.447 1.00 45.67 34 HIS H CA 1
ATOM 15546 C C . HIS H 1 37 ? 26.497 78.336 -5.527 1.00 49.08 34 HIS H C 1
ATOM 15547 O O . HIS H 1 37 ? 26.853 78.422 -6.709 1.00 49.89 34 HIS H O 1
ATOM 15554 N N . LYS H 1 38 ? 25.285 78.680 -5.107 1.00 46.32 35 LYS H N 1
ATOM 15555 C CA . LYS H 1 38 ? 24.244 79.200 -5.991 1.00 45.21 35 LYS H CA 1
ATOM 15556 C C . LYS H 1 38 ? 24.695 80.516 -6.620 1.00 48.05 35 LYS H C 1
ATOM 15557 O O . LYS H 1 38 ? 24.514 80.749 -7.812 1.00 53.52 35 LYS H O 1
ATOM 15563 N N . PHE H 1 39 ? 25.305 81.367 -5.802 1.00 47.46 36 PHE H N 1
ATOM 15564 C CA . PHE H 1 39 ? 25.736 82.692 -6.232 1.00 46.95 36 PHE H CA 1
ATOM 15565 C C . PHE H 1 39 ? 26.759 82.560 -7.352 1.00 47.97 36 PHE H C 1
ATOM 15566 O O . PHE H 1 39 ? 26.721 83.288 -8.337 1.00 47.87 36 PHE H O 1
ATOM 15574 N N . SER H 1 40 ? 27.674 81.620 -7.178 1.00 47.95 37 SER H N 1
ATOM 15575 C CA . SER H 1 40 ? 28.728 81.379 -8.142 1.00 50.68 37 SER H CA 1
ATOM 15576 C C . SER H 1 40 ? 28.170 80.736 -9.404 1.00 50.16 37 SER H C 1
ATOM 15577 O O . SER H 1 40 ? 28.782 80.834 -10.449 1.00 50.44 37 SER H O 1
ATOM 15580 N N . GLN H 1 41 ? 27.041 80.043 -9.277 1.00 49.10 38 GLN H N 1
ATOM 15581 C CA . GLN H 1 41 ? 26.335 79.472 -10.424 1.00 52.55 38 GLN H CA 1
ATOM 15582 C C . GLN H 1 41 ? 25.613 80.563 -11.216 1.00 55.86 38 GLN H C 1
ATOM 15583 O O . GLN H 1 41 ? 25.813 80.694 -12.423 1.00 57.88 38 GLN H O 1
ATOM 15589 N N . PHE H 1 42 ? 24.816 81.373 -10.523 1.00 52.34 39 PHE H N 1
ATOM 15590 C CA . PHE H 1 42 ? 24.029 82.416 -11.172 1.00 53.76 39 PHE H CA 1
ATOM 15591 C C . PHE H 1 42 ? 24.892 83.385 -11.974 1.00 57.54 39 PHE H C 1
ATOM 15592 O O . PHE H 1 42 ? 24.533 83.796 -13.092 1.00 59.18 39 PHE H O 1
ATOM 15600 N N . TYR H 1 43 ? 26.033 83.757 -11.408 1.00 52.99 40 TYR H N 1
ATOM 15601 C CA . TYR H 1 43 ? 26.882 84.717 -12.088 1.00 53.39 40 TYR H CA 1
ATOM 15602 C C . TYR H 1 43 ? 28.013 84.047 -12.845 1.00 55.75 40 TYR H C 1
ATOM 15603 O O . TYR H 1 43 ? 28.946 84.714 -13.288 1.00 55.76 40 TYR H O 1
ATOM 15612 N N . GLU H 1 44 ? 27.917 82.727 -12.989 1.00 55.04 41 GLU H N 1
ATOM 15613 C CA . GLU H 1 44 ? 28.831 81.975 -13.830 1.00 56.81 41 GLU H CA 1
ATOM 15614 C C . GLU H 1 44 ? 30.302 82.238 -13.522 1.00 59.04 41 GLU H C 1
ATOM 15615 O O . GLU H 1 44 ? 31.054 82.664 -14.410 1.00 63.47 41 GLU H O 1
ATOM 15621 N N . PHE H 1 45 ? 30.688 82.039 -12.263 1.00 56.83 42 PHE H N 1
ATOM 15622 C CA . PHE H 1 45 ? 32.089 82.054 -11.856 1.00 56.84 42 PHE H CA 1
ATOM 15623 C C . PHE H 1 45 ? 32.873 81.034 -12.666 1.00 57.59 42 PHE H C 1
ATOM 15624 O O . PHE H 1 45 ? 32.378 79.941 -12.952 1.00 55.06 42 PHE H O 1
ATOM 15632 N N . GLU H 1 46 ? 34.104 81.383 -13.016 1.00 59.45 43 GLU H N 1
ATOM 15633 C CA . GLU H 1 46 ? 35.051 80.406 -13.516 1.00 59.83 43 GLU H CA 1
ATOM 15634 C C . GLU H 1 46 ? 35.394 79.391 -12.429 1.00 59.23 43 GLU H C 1
ATOM 15635 O O . GLU H 1 46 ? 35.388 79.693 -11.221 1.00 56.31 43 GLU H O 1
ATOM 15641 N N . LYS H 1 47 ? 35.689 78.179 -12.874 1.00 58.03 44 LYS H N 1
ATOM 15642 C CA . LYS H 1 47 ? 36.025 77.084 -11.986 1.00 55.51 44 LYS H CA 1
ATOM 15643 C C . LYS H 1 47 ? 37.420 76.536 -12.307 1.00 57.17 44 LYS H C 1
ATOM 15644 O O . LYS H 1 47 ? 37.820 76.491 -13.476 1.00 63.06 44 LYS H O 1
ATOM 15650 N N . PRO H 1 48 ? 38.159 76.088 -11.279 1.00 55.00 45 PRO H N 1
ATOM 15651 C CA . PRO H 1 48 ? 37.782 76.036 -9.852 1.00 54.90 45 PRO H CA 1
ATOM 15652 C C . PRO H 1 48 ? 37.785 77.390 -9.132 1.00 53.33 45 PRO H C 1
ATOM 15653 O O . PRO H 1 48 ? 36.978 77.609 -8.235 1.00 53.56 45 PRO H O 1
ATOM 15657 N N . ASN H 1 49 ? 38.671 78.290 -9.537 1.00 54.26 46 ASN H N 1
ATOM 15658 C CA . ASN H 1 49 ? 38.776 79.596 -8.895 1.00 54.10 46 ASN H CA 1
ATOM 15659 C C . ASN H 1 49 ? 38.520 80.716 -9.895 1.00 57.24 46 ASN H C 1
ATOM 15660 O O . ASN H 1 49 ? 39.041 80.700 -11.011 1.00 58.93 46 ASN H O 1
ATOM 15665 N N . ASP H 1 50 ? 37.685 81.665 -9.501 1.00 52.43 47 ASP H N 1
ATOM 15666 C CA . ASP H 1 50 ? 37.480 82.866 -10.295 1.00 54.45 47 ASP H CA 1
ATOM 15667 C C . ASP H 1 50 ? 38.308 84.024 -9.742 1.00 54.80 47 ASP H C 1
ATOM 15668 O O . ASP H 1 50 ? 38.028 84.530 -8.664 1.00 57.54 47 ASP H O 1
ATOM 15673 N N . LEU H 1 51 ? 39.320 84.440 -10.493 1.00 56.47 48 LEU H N 1
ATOM 15674 C CA . LEU H 1 51 ? 40.279 85.441 -10.034 1.00 58.66 48 LEU H CA 1
ATOM 15675 C C . LEU H 1 51 ? 39.611 86.759 -9.666 1.00 60.23 48 LEU H C 1
ATOM 15676 O O . LEU H 1 51 ? 39.886 87.346 -8.607 1.00 60.85 48 LEU H O 1
ATOM 15681 N N . LYS H 1 52 ? 38.722 87.210 -10.539 1.00 58.93 49 LYS H N 1
ATOM 15682 C CA . LYS H 1 52 ? 38.067 88.493 -10.364 1.00 61.50 49 LYS H CA 1
ATOM 15683 C C . LYS H 1 52 ? 37.114 88.454 -9.170 1.00 56.84 49 LYS H C 1
ATOM 15684 O O . LYS H 1 52 ? 36.943 89.471 -8.497 1.00 56.23 49 LYS H O 1
ATOM 15690 N N . ALA H 1 53 ? 36.505 87.297 -8.894 1.00 53.94 50 ALA H N 1
ATOM 15691 C CA . ALA H 1 53 ? 35.673 87.149 -7.684 1.00 54.55 50 ALA H CA 1
ATOM 15692 C C . ALA H 1 53 ? 36.512 87.257 -6.407 1.00 51.96 50 ALA H C 1
ATOM 15693 O O . ALA H 1 53 ? 36.121 87.922 -5.445 1.00 48.36 50 ALA H O 1
ATOM 15695 N N . LEU H 1 54 ? 37.682 86.624 -6.410 1.00 49.88 51 LEU H N 1
ATOM 15696 C CA . LEU H 1 54 ? 38.594 86.715 -5.269 1.00 48.12 51 LEU H CA 1
ATOM 15697 C C . LEU H 1 54 ? 39.124 88.145 -5.122 1.00 52.91 51 LEU H C 1
ATOM 15698 O O . LEU H 1 54 ? 39.402 88.598 -4.011 1.00 54.95 51 LEU H O 1
ATOM 15703 N N . GLN H 1 55 ? 39.260 88.864 -6.234 1.00 53.46 52 GLN H N 1
ATOM 15704 C CA . GLN H 1 55 ? 39.727 90.243 -6.140 1.00 54.31 52 GLN H CA 1
ATOM 15705 C C . GLN H 1 55 ? 38.640 91.152 -5.557 1.00 52.19 52 GLN H C 1
ATOM 15706 O O . GLN H 1 55 ? 38.937 92.091 -4.819 1.00 49.87 52 GLN H O 1
ATOM 15712 N N . VAL H 1 56 ? 37.381 90.849 -5.857 1.00 51.48 53 VAL H N 1
ATOM 15713 C CA . VAL H 1 56 ? 36.263 91.559 -5.244 1.00 50.42 53 VAL H CA 1
ATOM 15714 C C . VAL H 1 56 ? 36.283 91.317 -3.743 1.00 51.71 53 VAL H C 1
ATOM 15715 O O . VAL H 1 56 ? 36.104 92.249 -2.946 1.00 49.48 53 VAL H O 1
ATOM 15719 N N . MET H 1 57 ? 36.476 90.058 -3.356 1.00 47.34 54 MET H N 1
ATOM 15720 C CA . MET H 1 57 ? 36.560 89.734 -1.938 1.00 48.64 54 MET H CA 1
ATOM 15721 C C . MET H 1 57 ? 37.732 90.471 -1.300 1.00 50.42 54 MET H C 1
ATOM 15722 O O . MET H 1 57 ? 37.580 91.091 -0.248 1.00 44.95 54 MET H O 1
ATOM 15727 N N . ASN H 1 58 ? 38.892 90.436 -1.954 1.00 50.81 55 ASN H N 1
ATOM 15728 C CA . ASN H 1 58 ? 40.092 91.024 -1.359 1.00 49.46 55 ASN H CA 1
ATOM 15729 C C . ASN H 1 58 ? 40.024 92.543 -1.242 1.00 50.70 55 ASN H C 1
ATOM 15730 O O . ASN H 1 58 ? 40.543 93.116 -0.286 1.00 54.00 55 ASN H O 1
ATOM 15735 N N . SER H 1 59 ? 39.378 93.188 -2.202 1.00 51.23 56 SER H N 1
ATOM 15736 C CA . SER H 1 59 ? 39.192 94.632 -2.168 1.00 54.46 56 SER H CA 1
ATOM 15737 C C . SER H 1 59 ? 38.263 95.020 -1.030 1.00 53.41 56 SER H C 1
ATOM 15738 O O . SER H 1 59 ? 38.487 96.032 -0.356 1.00 54.55 56 SER H O 1
ATOM 15741 N N . ALA H 1 60 ? 37.204 94.239 -0.847 1.00 50.35 57 ALA H N 1
ATOM 15742 C CA . ALA H 1 60 ? 36.270 94.443 0.262 1.00 49.87 57 ALA H CA 1
ATOM 15743 C C . ALA H 1 60 ? 36.992 94.354 1.598 1.00 45.92 57 ALA H C 1
ATOM 15744 O O . ALA H 1 60 ? 36.836 95.217 2.468 1.00 47.73 57 ALA H O 1
ATOM 15746 N N . ALA H 1 61 ? 37.768 93.285 1.749 1.00 45.67 58 ALA H N 1
ATOM 15747 C CA . ALA H 1 61 ? 38.508 93.014 2.972 1.00 46.19 58 ALA H CA 1
ATOM 15748 C C . ALA H 1 61 ? 39.546 94.098 3.243 1.00 52.53 58 ALA H C 1
ATOM 15749 O O . ALA H 1 61 ? 39.665 94.555 4.377 1.00 51.04 58 ALA H O 1
ATOM 15751 N N . GLU H 1 62 ? 40.277 94.526 2.211 1.00 55.49 59 GLU H N 1
ATOM 15752 C CA . GLU H 1 62 ? 41.281 95.572 2.395 1.00 53.57 59 GLU H CA 1
ATOM 15753 C C . GLU H 1 62 ? 40.644 96.904 2.757 1.00 56.43 59 GLU H C 1
ATOM 15754 O O . GLU H 1 62 ? 41.164 97.651 3.588 1.00 59.53 59 GLU H O 1
ATOM 15760 N N . LYS H 1 63 ? 39.521 97.206 2.126 1.00 53.88 60 LYS H N 1
ATOM 15761 C CA . LYS H 1 63 ? 38.831 98.452 2.401 1.00 55.13 60 LYS H CA 1
ATOM 15762 C C . LYS H 1 63 ? 38.312 98.496 3.839 1.00 57.30 60 LYS H C 1
ATOM 15763 O O . LYS H 1 63 ? 38.442 99.512 4.518 1.00 59.75 60 LYS H O 1
ATOM 15769 N N . LEU H 1 64 ? 37.708 97.404 4.290 1.00 55.47 61 LEU H N 1
ATOM 15770 C CA . LEU H 1 64 ? 37.216 97.302 5.666 1.00 55.29 61 LEU H CA 1
ATOM 15771 C C . LEU H 1 64 ? 38.367 97.496 6.645 1.00 56.80 61 LEU H C 1
ATOM 15772 O O . LEU H 1 64 ? 38.252 98.183 7.661 1.00 57.22 61 LEU H O 1
ATOM 15777 N N . MET H 1 65 ? 39.471 96.843 6.333 1.00 55.96 62 MET H N 1
ATOM 15778 C CA . MET H 1 65 ? 40.629 96.832 7.189 1.00 53.76 62 MET H CA 1
ATOM 15779 C C . MET H 1 65 ? 41.284 98.212 7.263 1.00 62.13 62 MET H C 1
ATOM 15780 O O . MET H 1 65 ? 41.830 98.589 8.306 1.00 62.71 62 MET H O 1
ATOM 15785 N N . SER H 1 66 ? 41.213 98.972 6.168 1.00 62.26 63 SER H N 1
ATOM 15786 C CA . SER H 1 66 ? 41.789 100.312 6.140 1.00 61.83 63 SER H CA 1
ATOM 15787 C C . SER H 1 66 ? 40.872 101.296 6.857 1.00 64.55 63 SER H C 1
ATOM 15788 O O . SER H 1 66 ? 41.305 102.362 7.280 1.00 69.73 63 SER H O 1
ATOM 15791 N N . LYS H 1 67 ? 39.609 100.917 7.020 1.00 63.64 64 LYS H N 1
ATOM 15792 C CA . LYS H 1 67 ? 38.640 101.739 7.741 1.00 63.04 64 LYS H CA 1
ATOM 15793 C C . LYS H 1 67 ? 38.658 101.478 9.265 1.00 62.30 64 LYS H C 1
ATOM 15794 O O . LYS H 1 67 ? 38.357 102.372 10.069 1.00 64.99 64 LYS H O 1
ATOM 15800 N N . TYR H 1 68 ? 39.038 100.265 9.661 1.00 62.03 65 TYR H N 1
ATOM 15801 C CA . TYR H 1 68 ? 39.009 99.878 11.074 1.00 59.78 65 TYR H CA 1
ATOM 15802 C C . TYR H 1 68 ? 40.387 99.483 11.540 1.00 58.18 65 TYR H C 1
ATOM 15803 O O . TYR H 1 68 ? 40.849 98.368 11.306 1.00 54.61 65 TYR H O 1
ATOM 15812 N N . SER H 1 69 ? 41.036 100.429 12.207 1.00 63.40 66 SER H N 1
ATOM 15813 C CA . SER H 1 69 ? 42.414 100.270 12.620 1.00 66.28 66 SER H CA 1
ATOM 15814 C C . SER H 1 69 ? 42.641 99.185 13.669 1.00 62.87 66 SER H C 1
ATOM 15815 O O . SER H 1 69 ? 43.779 98.762 13.872 1.00 64.84 66 SER H O 1
ATOM 15818 N N . ASP H 1 70 ? 41.575 98.708 14.311 1.00 62.54 67 ASP H N 1
ATOM 15819 C CA . ASP H 1 70 ? 41.735 97.633 15.291 1.00 58.35 67 ASP H CA 1
ATOM 15820 C C . ASP H 1 70 ? 42.014 96.297 14.600 1.00 54.06 67 ASP H C 1
ATOM 15821 O O . ASP H 1 70 ? 42.584 95.393 15.206 1.00 51.83 67 ASP H O 1
ATOM 15826 N N . VAL H 1 71 ? 41.640 96.183 13.327 1.00 54.10 68 VAL H N 1
ATOM 15827 C CA . VAL H 1 71 ? 41.916 94.962 12.570 1.00 52.46 68 VAL H CA 1
ATOM 15828 C C . VAL H 1 71 ? 43.398 94.916 12.217 1.00 55.57 68 VAL H C 1
ATOM 15829 O O . VAL H 1 71 ? 43.902 95.775 11.495 1.00 58.79 68 VAL H O 1
ATOM 15833 N N . MET H 1 72 ? 44.101 93.921 12.745 1.00 56.27 69 MET H N 1
ATOM 15834 C CA . MET H 1 72 ? 45.548 93.850 12.578 1.00 57.12 69 MET H CA 1
ATOM 15835 C C . MET H 1 72 ? 45.891 92.906 11.431 1.00 57.03 69 MET H C 1
ATOM 15836 O O . MET H 1 72 ? 46.936 93.030 10.788 1.00 61.71 69 MET H O 1
ATOM 15841 N N . LEU H 1 73 ? 44.988 91.976 11.160 1.00 52.18 70 LEU H N 1
ATOM 15842 C CA . LEU H 1 73 ? 45.262 90.908 10.203 1.00 52.80 70 LEU H CA 1
ATOM 15843 C C . LEU H 1 73 ? 43.986 90.321 9.614 1.00 50.32 70 LEU H C 1
ATOM 15844 O O . LEU H 1 73 ? 42.964 90.204 10.285 1.00 47.89 70 LEU H O 1
ATOM 15849 N N . ALA H 1 74 ? 44.044 89.981 8.339 1.00 54.31 71 ALA H N 1
ATOM 15850 C CA . ALA H 1 74 ? 42.928 89.316 7.697 1.00 47.92 71 ALA H CA 1
ATOM 15851 C C . ALA H 1 74 ? 43.421 88.136 6.882 1.00 48.33 71 ALA H C 1
ATOM 15852 O O . ALA H 1 74 ? 44.504 88.178 6.310 1.00 52.35 71 ALA H O 1
ATOM 15854 N N . TYR H 1 75 ? 42.657 87.052 6.898 1.00 46.07 72 TYR H N 1
ATOM 15855 C CA . TYR H 1 75 ? 42.956 85.923 6.042 1.00 44.73 72 TYR H CA 1
ATOM 15856 C C . TYR H 1 75 ? 41.683 85.511 5.340 1.00 44.76 72 TYR H C 1
ATOM 15857 O O . TYR H 1 75 ? 40.685 85.197 5.964 1.00 43.45 72 TYR H O 1
ATOM 15866 N N . GLY H 1 76 ? 41.739 85.468 4.022 1.00 48.18 73 GLY H N 1
ATOM 15867 C CA . GLY H 1 76 ? 40.559 85.132 3.265 1.00 45.97 73 GLY H CA 1
ATOM 15868 C C . GLY H 1 76 ? 40.900 84.123 2.202 1.00 44.15 73 GLY H C 1
ATOM 15869 O O . GLY H 1 76 ? 42.038 84.070 1.740 1.00 46.41 73 GLY H O 1
ATOM 15870 N N . ASP H 1 77 ? 39.926 83.293 1.861 1.00 41.62 74 ASP H N 1
ATOM 15871 C CA . ASP H 1 77 ? 40.005 82.483 0.664 1.00 43.26 74 ASP H CA 1
ATOM 15872 C C . ASP H 1 77 ? 38.572 82.044 0.390 1.00 46.43 74 ASP H C 1
ATOM 15873 O O . ASP H 1 77 ? 37.747 82.018 1.311 1.00 44.28 74 ASP H O 1
ATOM 15878 N N . SER H 1 78 ? 38.272 81.710 -0.863 1.00 44.52 75 SER H N 1
ATOM 15879 C CA . SER H 1 78 ? 36.914 81.349 -1.240 1.00 40.33 75 SER H CA 1
ATOM 15880 C C . SER H 1 78 ? 35.932 82.461 -0.823 1.00 41.35 75 SER H C 1
ATOM 15881 O O . SER H 1 78 ? 36.208 83.642 -1.021 1.00 41.57 75 SER H O 1
ATOM 15884 N N . ASP H 1 79 ? 34.829 82.106 -0.177 1.00 40.05 76 ASP H N 1
ATOM 15885 C CA . ASP H 1 79 ? 33.842 83.125 0.160 1.00 41.41 76 ASP H CA 1
ATOM 15886 C C . ASP H 1 79 ? 33.936 83.569 1.629 1.00 38.99 76 ASP H C 1
ATOM 15887 O O . ASP H 1 79 ? 32.980 84.102 2.186 1.00 36.88 76 ASP H O 1
ATOM 15892 N N . GLU H 1 80 ? 35.116 83.411 2.215 1.00 38.91 77 GLU H N 1
ATOM 15893 C CA . GLU H 1 80 ? 35.291 83.722 3.628 1.00 40.50 77 GLU H CA 1
ATOM 15894 C C . GLU H 1 80 ? 36.424 84.695 3.942 1.00 39.78 77 GLU H C 1
ATOM 15895 O O . GLU H 1 80 ? 37.440 84.744 3.266 1.00 41.50 77 GLU H O 1
ATOM 15901 N N . TYR H 1 81 ? 36.254 85.452 5.011 1.00 39.00 78 TYR H N 1
ATOM 15902 C CA . TYR H 1 81 ? 37.359 86.237 5.506 1.00 39.57 78 TYR H CA 1
ATOM 15903 C C . TYR H 1 81 ? 37.325 86.220 7.019 1.00 37.73 78 TYR H C 1
ATOM 15904 O O . TYR H 1 81 ? 36.266 86.347 7.624 1.00 36.82 78 TYR H O 1
ATOM 15913 N N . SER H 1 82 ? 38.495 86.066 7.619 1.00 39.29 79 SER H N 1
ATOM 15914 C CA . SER H 1 82 ? 38.638 86.109 9.062 1.00 38.39 79 SER H CA 1
ATOM 15915 C C . SER H 1 82 ? 39.443 87.342 9.433 1.00 41.48 79 SER H C 1
ATOM 15916 O O . SER H 1 82 ? 40.506 87.598 8.859 1.00 43.36 79 SER H O 1
ATOM 15919 N N . PHE H 1 83 ? 38.939 88.102 10.395 1.00 39.03 80 PHE H N 1
ATOM 15920 C CA . PHE H 1 83 ? 39.605 89.325 10.821 1.00 40.29 80 PHE H CA 1
ATOM 15921 C C . PHE H 1 83 ? 40.039 89.215 12.269 1.00 41.76 80 PHE H C 1
ATOM 15922 O O . PHE H 1 83 ? 39.234 88.919 13.163 1.00 39.36 80 PHE H O 1
ATOM 15930 N N . LEU H 1 84 ? 41.320 89.467 12.499 1.00 45.79 81 LEU H N 1
ATOM 15931 C CA . LEU H 1 84 ? 41.855 89.499 13.853 1.00 42.84 81 LEU H CA 1
ATOM 15932 C C . LEU H 1 84 ? 41.793 90.904 14.433 1.00 45.72 81 LEU H C 1
ATOM 15933 O O . LEU H 1 84 ? 42.411 91.831 13.900 1.00 48.74 81 LEU H O 1
ATOM 15938 N N . LEU H 1 85 ? 41.051 91.053 15.526 1.00 43.34 82 LEU H N 1
ATOM 15939 C CA . LEU H 1 85 ? 41.025 92.309 16.268 1.00 45.77 82 LEU H CA 1
ATOM 15940 C C . LEU H 1 85 ? 41.996 92.241 17.452 1.00 46.51 82 LEU H C 1
ATOM 15941 O O . LEU H 1 85 ? 41.996 91.257 18.190 1.00 46.09 82 LEU H O 1
ATOM 15946 N N . ARG H 1 86 ? 42.798 93.287 17.655 1.00 48.93 83 ARG H N 1
ATOM 15947 C CA . ARG H 1 86 ? 43.797 93.288 18.734 1.00 53.09 83 ARG H CA 1
ATOM 15948 C C . ARG H 1 86 ? 43.139 93.140 20.112 1.00 48.80 83 ARG H C 1
ATOM 15949 O O . ARG H 1 86 ? 42.013 93.595 20.322 1.00 46.21 83 ARG H O 1
ATOM 15957 N N . LYS H 1 87 ? 43.834 92.521 21.062 1.00 48.83 84 LYS H N 1
ATOM 15958 C CA . LYS H 1 87 ? 43.136 92.104 22.278 1.00 51.18 84 LYS H CA 1
ATOM 15959 C C . LYS H 1 87 ? 42.588 93.285 23.080 1.00 50.70 84 LYS H C 1
ATOM 15960 O O . LYS H 1 87 ? 41.622 93.122 23.816 1.00 49.69 84 LYS H O 1
ATOM 15966 N N . ASN H 1 88 ? 43.144 94.478 22.906 1.00 51.68 85 ASN H N 1
ATOM 15967 C CA . ASN H 1 88 ? 42.604 95.630 23.624 1.00 53.35 85 ASN H CA 1
ATOM 15968 C C . ASN H 1 88 ? 41.648 96.505 22.790 1.00 56.50 85 ASN H C 1
ATOM 15969 O O . ASN H 1 88 ? 41.353 97.640 23.171 1.00 58.46 85 ASN H O 1
ATOM 15974 N N . CYS H 1 89 ? 41.138 95.953 21.687 1.00 51.91 86 CYS H N 1
ATOM 15975 C CA . CYS H 1 89 ? 40.103 96.601 20.870 1.00 53.27 86 CYS H CA 1
ATOM 15976 C C . CYS H 1 89 ? 38.884 97.035 21.679 1.00 51.06 86 CYS H C 1
ATOM 15977 O O . CYS H 1 89 ? 38.328 96.247 22.436 1.00 48.95 86 CYS H O 1
ATOM 15980 N N . GLN H 1 90 ? 38.458 98.283 21.509 1.00 53.13 87 GLN H N 1
ATOM 15981 C CA . GLN H 1 90 ? 37.314 98.792 22.265 1.00 51.25 87 GLN H CA 1
ATOM 15982 C C . GLN H 1 90 ? 36.207 99.268 21.335 1.00 50.98 87 GLN H C 1
ATOM 15983 O O . GLN H 1 90 ? 35.274 99.954 21.756 1.00 52.16 87 GLN H O 1
ATOM 15989 N N . LEU H 1 91 ? 36.319 98.871 20.072 1.00 54.37 88 LEU H N 1
ATOM 15990 C CA . LEU H 1 91 ? 35.315 99.147 19.046 1.00 49.55 88 LEU H CA 1
ATOM 15991 C C . LEU H 1 91 ? 33.945 98.698 19.534 1.00 49.00 88 LEU H C 1
ATOM 15992 O O . LEU H 1 91 ? 33.768 97.541 19.924 1.00 46.02 88 LEU H O 1
ATOM 15997 N N . TYR H 1 92 ? 33.005 99.641 19.578 1.00 50.02 89 TYR H N 1
ATOM 15998 C CA . TYR H 1 92 ? 31.649 99.381 20.073 1.00 50.01 89 TYR H CA 1
ATOM 15999 C C . TYR H 1 92 ? 31.647 98.726 21.434 1.00 50.75 89 TYR H C 1
ATOM 16000 O O . TYR H 1 92 ? 30.817 97.853 21.685 1.00 48.23 89 TYR H O 1
ATOM 16009 N N . GLU H 1 93 ? 32.612 99.105 22.272 1.00 50.71 90 GLU H N 1
ATOM 16010 C CA . GLU H 1 93 ? 32.747 98.557 23.617 1.00 51.09 90 GLU H CA 1
ATOM 16011 C C . GLU H 1 93 ? 32.771 97.029 23.642 1.00 47.47 90 GLU H C 1
ATOM 16012 O O . GLU H 1 93 ? 32.236 96.417 24.575 1.00 44.41 90 GLU H O 1
ATOM 16018 N N . ARG H 1 94 ? 33.336 96.424 22.595 1.00 44.94 91 ARG H N 1
ATOM 16019 C CA . ARG H 1 94 ? 33.411 94.965 22.474 1.00 41.58 91 ARG H CA 1
ATOM 16020 C C . ARG H 1 94 ? 32.030 94.309 22.512 1.00 39.33 91 ARG H C 1
ATOM 16021 O O . ARG H 1 94 ? 31.910 93.163 22.936 1.00 40.65 91 ARG H O 1
ATOM 16029 N N . ARG H 1 95 ? 30.993 95.038 22.106 1.00 39.33 92 ARG H N 1
ATOM 16030 C CA . ARG H 1 95 ? 29.623 94.489 21.995 1.00 41.23 92 ARG H CA 1
ATOM 16031 C C . ARG H 1 95 ? 29.502 93.548 20.791 1.00 40.95 92 ARG H C 1
ATOM 16032 O O . ARG H 1 95 ? 29.737 93.954 19.665 1.00 39.34 92 ARG H O 1
ATOM 16040 N N . GLU H 1 96 ? 29.136 92.298 21.055 1.00 38.27 93 GLU H N 1
ATOM 16041 C CA . GLU H 1 96 ? 29.088 91.240 20.056 1.00 36.60 93 GLU H CA 1
ATOM 16042 C C . GLU H 1 96 ? 28.069 91.472 18.930 1.00 37.11 93 GLU H C 1
ATOM 16043 O O . GLU H 1 96 ? 28.335 91.146 17.783 1.00 34.15 93 GLU H O 1
ATOM 16049 N N . MET H 1 97 ? 26.889 91.967 19.288 1.00 34.80 94 MET H N 1
ATOM 16050 C CA . MET H 1 97 ? 25.843 92.277 18.332 1.00 34.26 94 MET H CA 1
ATOM 16051 C C . MET H 1 97 ? 26.348 93.313 17.340 1.00 39.05 94 MET H C 1
ATOM 16052 O O . MET H 1 97 ? 26.155 93.176 16.135 1.00 37.10 94 MET H O 1
ATOM 16057 N N . LYS H 1 98 ? 26.995 94.352 17.866 1.00 38.78 95 LYS H N 1
ATOM 16058 C CA . LYS H 1 98 ? 27.530 95.435 17.045 1.00 39.29 95 LYS H CA 1
ATOM 16059 C C . LYS H 1 98 ? 28.686 94.977 16.168 1.00 40.46 95 LYS H C 1
ATOM 16060 O O . LYS H 1 98 ? 28.708 95.272 14.969 1.00 42.35 95 LYS H O 1
ATOM 16066 N N . LEU H 1 99 ? 29.650 94.275 16.755 1.00 38.80 96 LEU H N 1
ATOM 16067 C CA . LEU H 1 99 ? 30.835 93.841 16.016 1.00 38.27 96 LEU H CA 1
ATOM 16068 C C . LEU H 1 99 ? 30.459 92.907 14.866 1.00 38.48 96 LEU H C 1
ATOM 16069 O O . LEU H 1 99 ? 30.970 93.045 13.753 1.00 41.09 96 LEU H O 1
ATOM 16074 N N . THR H 1 100 ? 29.557 91.965 15.121 1.00 35.17 97 THR H N 1
ATOM 16075 C CA . THR H 1 100 ? 29.224 90.981 14.101 1.00 35.32 97 THR H CA 1
ATOM 16076 C C . THR H 1 100 ? 28.305 91.554 13.008 1.00 35.00 97 THR H C 1
ATOM 16077 O O . THR H 1 100 ? 28.503 91.265 11.836 1.00 36.40 97 THR H O 1
ATOM 16081 N N . THR H 1 101 ? 27.292 92.337 13.375 1.00 36.15 98 THR H N 1
ATOM 16082 C CA . THR H 1 101 ? 26.364 92.835 12.367 1.00 38.50 98 THR H CA 1
ATOM 16083 C C . THR H 1 101 ? 27.004 93.975 11.541 1.00 42.83 98 THR H C 1
ATOM 16084 O O . THR H 1 101 ? 26.573 94.259 10.424 1.00 41.68 98 THR H O 1
ATOM 16088 N N . LEU H 1 102 ? 28.026 94.622 12.085 1.00 40.51 99 LEU H N 1
ATOM 16089 C CA . LEU H 1 102 ? 28.755 95.617 11.318 1.00 40.00 99 LEU H CA 1
ATOM 16090 C C . LEU H 1 102 ? 29.622 94.966 10.243 1.00 42.74 99 LEU H C 1
ATOM 16091 O O . LEU H 1 102 ? 29.643 95.418 9.091 1.00 44.12 99 LEU H O 1
ATOM 16096 N N . PHE H 1 103 ? 30.323 93.899 10.617 1.00 39.63 100 PHE H N 1
ATOM 16097 C CA . PHE H 1 103 ? 31.194 93.191 9.690 1.00 38.35 100 PHE H CA 1
ATOM 16098 C C . PHE H 1 103 ? 30.458 92.497 8.572 1.00 40.23 100 PHE H C 1
ATOM 16099 O O . PHE H 1 103 ? 30.935 92.480 7.440 1.00 41.03 100 PHE H O 1
ATOM 16107 N N . SER H 1 104 ? 29.316 91.896 8.870 1.00 38.55 101 SER H N 1
ATOM 16108 C CA . SER H 1 104 ? 28.577 91.240 7.809 1.00 37.77 101 SER H CA 1
ATOM 16109 C C . SER H 1 104 ? 27.978 92.306 6.869 1.00 39.11 101 SER H C 1
ATOM 16110 O O . SER H 1 104 ? 27.876 92.089 5.654 1.00 40.50 101 SER H O 1
ATOM 16113 N N . SER H 1 105 ? 27.581 93.439 7.447 1.00 39.60 102 SER H N 1
ATOM 16114 C CA . SER H 1 105 ? 27.033 94.568 6.709 1.00 39.84 102 SER H CA 1
ATOM 16115 C C . SER H 1 105 ? 28.114 95.237 5.837 1.00 44.84 102 SER H C 1
ATOM 16116 O O . SER H 1 105 ? 27.887 95.500 4.662 1.00 44.34 102 SER H O 1
ATOM 16119 N N . LEU H 1 106 ? 29.284 95.510 6.414 1.00 45.03 103 LEU H N 1
ATOM 16120 C CA . LEU H 1 106 ? 30.402 96.079 5.657 1.00 44.79 103 LEU H CA 1
ATOM 16121 C C . LEU H 1 106 ? 30.874 95.184 4.533 1.00 44.91 103 LEU H C 1
ATOM 16122 O O . LEU H 1 106 ? 31.106 95.650 3.433 1.00 45.64 103 LEU H O 1
ATOM 16127 N N . MET H 1 107 ? 31.076 93.906 4.819 1.00 42.01 104 MET H N 1
ATOM 16128 C CA . MET H 1 107 ? 31.529 93.011 3.769 1.00 43.20 104 MET H CA 1
ATOM 16129 C C . MET H 1 107 ? 30.503 92.901 2.661 1.00 43.18 104 MET H C 1
ATOM 16130 O O . MET H 1 107 ? 30.869 92.828 1.504 1.00 44.18 104 MET H O 1
ATOM 16135 N N . SER H 1 108 ? 29.223 92.896 3.015 1.00 40.64 105 SER H N 1
ATOM 16136 C CA . SER H 1 108 ? 28.166 92.780 2.028 1.00 41.22 105 SER H CA 1
ATOM 16137 C C . SER H 1 108 ? 28.166 93.958 1.061 1.00 46.26 105 SER H C 1
ATOM 16138 O O . SER H 1 108 ? 28.138 93.756 -0.146 1.00 43.96 105 SER H O 1
ATOM 16141 N N . THR H 1 109 ? 28.212 95.176 1.598 1.00 45.22 106 THR H N 1
ATOM 16142 C CA . THR H 1 109 ? 28.150 96.374 0.781 1.00 50.40 106 THR H CA 1
ATOM 16143 C C . THR H 1 109 ? 29.480 96.624 0.073 1.00 50.99 106 THR H C 1
ATOM 16144 O O . THR H 1 109 ? 29.488 97.045 -1.093 1.00 50.75 106 THR H O 1
ATOM 16148 N N . TYR H 1 110 ? 30.600 96.366 0.752 1.00 46.61 107 TYR H N 1
ATOM 16149 C CA . TYR H 1 110 ? 31.886 96.469 0.060 1.00 49.49 107 TYR H CA 1
ATOM 16150 C C . TYR H 1 110 ? 31.943 95.507 -1.120 1.00 50.06 107 TYR H C 1
ATOM 16151 O O . TYR H 1 110 ? 32.519 95.833 -2.150 1.00 51.86 107 TYR H O 1
ATOM 16160 N N . TYR H 1 111 ? 31.364 94.322 -0.951 1.00 47.66 108 TYR H N 1
ATOM 16161 C CA . TYR H 1 111 ? 31.336 93.312 -2.004 1.00 45.02 108 TYR H CA 1
ATOM 16162 C C . TYR H 1 111 ? 30.510 93.780 -3.209 1.00 49.49 108 TYR H C 1
ATOM 16163 O O . TYR H 1 111 ? 30.934 93.625 -4.358 1.00 49.92 108 TYR H O 1
ATOM 16172 N N . MET H 1 112 ? 29.323 94.322 -2.944 1.00 47.25 109 MET H N 1
ATOM 16173 C CA . MET H 1 112 ? 28.472 94.878 -3.993 1.00 50.44 109 MET H CA 1
ATOM 16174 C C . MET H 1 112 ? 29.132 96.038 -4.736 1.00 53.50 109 MET H C 1
ATOM 16175 O O . MET H 1 112 ? 29.063 96.103 -5.956 1.00 56.98 109 MET H O 1
ATOM 16180 N N . TYR H 1 113 ? 29.774 96.941 -4.000 1.00 53.41 110 TYR H N 1
ATOM 16181 C CA . TYR H 1 113 ? 30.460 98.070 -4.611 1.00 55.26 110 TYR H CA 1
ATOM 16182 C C . TYR H 1 113 ? 31.556 97.598 -5.548 1.00 56.64 110 TYR H C 1
ATOM 16183 O O . TYR H 1 113 ? 31.587 97.999 -6.702 1.00 61.36 110 TYR H O 1
ATOM 16192 N N . PHE H 1 114 ? 32.450 96.748 -5.058 1.00 52.74 111 PHE H N 1
ATOM 16193 C CA . PHE H 1 114 ? 33.569 96.313 -5.876 1.00 56.27 111 PHE H CA 1
ATOM 16194 C C . PHE H 1 114 ? 33.147 95.383 -6.992 1.00 56.55 111 PHE H C 1
ATOM 16195 O O . PHE H 1 114 ? 33.824 95.314 -8.010 1.00 59.14 111 PHE H O 1
ATOM 16203 N N . TRP H 1 115 ? 32.031 94.679 -6.812 1.00 56.68 112 TRP H N 1
ATOM 16204 C CA . TRP H 1 115 ? 31.518 93.799 -7.861 1.00 54.62 112 TRP H CA 1
ATOM 16205 C C . TRP H 1 115 ? 31.188 94.631 -9.103 1.00 59.27 112 TRP H C 1
ATOM 16206 O O . TRP H 1 115 ? 31.539 94.244 -10.224 1.00 57.81 112 TRP H O 1
ATOM 16217 N N . SER H 1 116 ? 30.547 95.782 -8.897 1.00 58.32 113 SER H N 1
ATOM 16218 C CA . SER H 1 116 ? 30.188 96.679 -10.005 1.00 63.85 113 SER H CA 1
ATOM 16219 C C . SER H 1 116 ? 31.417 97.273 -10.673 1.00 62.87 113 SER H C 1
ATOM 16220 O O . SER H 1 116 ? 31.370 97.664 -11.822 1.00 65.94 113 SER H O 1
ATOM 16223 N N . GLN H 1 117 ? 32.521 97.322 -9.938 1.00 63.12 114 GLN H N 1
ATOM 16224 C CA . GLN H 1 117 ? 33.792 97.765 -10.492 1.00 62.90 114 GLN H CA 1
ATOM 16225 C C . GLN H 1 117 ? 34.429 96.665 -11.348 1.00 63.52 114 GLN H C 1
ATOM 16226 O O . GLN H 1 117 ? 34.853 96.922 -12.467 1.00 68.65 114 GLN H O 1
ATOM 16232 N N . TYR H 1 118 ? 34.481 95.438 -10.831 1.00 59.63 115 TYR H N 1
ATOM 16233 C CA . TYR H 1 118 ? 35.175 94.336 -11.511 1.00 61.92 115 TYR H CA 1
ATOM 16234 C C . TYR H 1 118 ? 34.329 93.622 -12.556 1.00 61.30 115 TYR H C 1
ATOM 16235 O O . TYR H 1 118 ? 34.861 93.074 -13.504 1.00 63.30 115 TYR H O 1
ATOM 16244 N N . PHE H 1 119 ? 33.012 93.643 -12.390 1.00 60.77 116 PHE H N 1
ATOM 16245 C CA . PHE H 1 119 ? 32.109 92.996 -13.342 1.00 60.73 116 PHE H CA 1
ATOM 16246 C C . PHE H 1 119 ? 31.074 93.994 -13.835 1.00 64.71 116 PHE H C 1
ATOM 16247 O O . PHE H 1 119 ? 29.888 93.844 -13.533 1.00 63.41 116 PHE H O 1
ATOM 16255 N N . PRO H 1 120 ? 31.507 95.014 -14.592 1.00 68.69 117 PRO H N 1
ATOM 16256 C CA . PRO H 1 120 ? 30.528 95.997 -15.072 1.00 70.79 117 PRO H CA 1
ATOM 16257 C C . PRO H 1 120 ? 29.449 95.341 -15.936 1.00 70.07 117 PRO H C 1
ATOM 16258 O O . PRO H 1 120 ? 28.318 95.826 -16.000 1.00 69.91 117 PRO H O 1
ATOM 16262 N N . ASP H 1 121 ? 29.797 94.214 -16.548 1.00 67.54 118 ASP H N 1
ATOM 16263 C CA . ASP H 1 121 ? 28.902 93.525 -17.460 1.00 70.74 118 ASP H CA 1
ATOM 16264 C C . ASP H 1 121 ? 27.976 92.508 -16.783 1.00 72.52 118 ASP H C 1
ATOM 16265 O O . ASP H 1 121 ? 27.134 91.909 -17.447 1.00 72.19 118 ASP H O 1
ATOM 16270 N N . LYS H 1 122 ? 28.138 92.291 -15.478 1.00 70.36 119 LYS H N 1
ATOM 16271 C CA . LYS H 1 122 ? 27.239 91.391 -14.756 1.00 65.70 119 LYS H CA 1
ATOM 16272 C C . LYS H 1 122 ? 26.502 92.098 -13.633 1.00 66.37 119 LYS H C 1
ATOM 16273 O O . LYS H 1 122 ? 26.802 91.878 -12.458 1.00 66.82 119 LYS H O 1
ATOM 16279 N N . PRO H 1 123 ? 25.507 92.927 -13.981 1.00 66.44 120 PRO H N 1
ATOM 16280 C CA . PRO H 1 123 ? 24.772 93.643 -12.935 1.00 65.88 120 PRO H CA 1
ATOM 16281 C C . PRO H 1 123 ? 24.127 92.655 -11.979 1.00 63.40 120 PRO H C 1
ATOM 16282 O O . PRO H 1 123 ? 23.692 91.594 -12.410 1.00 65.84 120 PRO H O 1
ATOM 16286 N N . LEU H 1 124 ? 24.075 92.990 -10.702 1.00 62.17 121 LEU H N 1
ATOM 16287 C CA . LEU H 1 124 ? 23.562 92.057 -9.716 1.00 58.66 121 LEU H CA 1
ATOM 16288 C C . LEU H 1 124 ? 22.050 91.911 -9.813 1.00 57.66 121 LEU H C 1
ATOM 16289 O O . LEU H 1 124 ? 21.333 92.887 -9.992 1.00 59.94 121 LEU H O 1
ATOM 16294 N N . HIS H 1 125 ? 21.569 90.681 -9.687 1.00 56.17 122 HIS H N 1
ATOM 16295 C CA . HIS H 1 125 ? 20.136 90.432 -9.699 1.00 58.73 122 HIS H CA 1
ATOM 16296 C C . HIS H 1 125 ? 19.583 90.498 -8.273 1.00 57.41 122 HIS H C 1
ATOM 16297 O O . HIS H 1 125 ? 20.231 90.042 -7.328 1.00 54.67 122 HIS H O 1
ATOM 16304 N N . ILE H 1 126 ? 18.383 91.048 -8.124 1.00 57.62 123 ILE H N 1
ATOM 16305 C CA . ILE H 1 126 ? 17.818 91.305 -6.807 1.00 58.56 123 ILE H CA 1
ATOM 16306 C C . ILE H 1 126 ? 17.640 90.036 -5.943 1.00 57.66 123 ILE H C 1
ATOM 16307 O O . ILE H 1 126 ? 17.599 90.116 -4.722 1.00 56.10 123 ILE H O 1
ATOM 16312 N N . ASP H 1 127 ? 17.543 88.876 -6.587 1.00 57.43 124 ASP H N 1
ATOM 16313 C CA . ASP H 1 127 ? 17.348 87.611 -5.889 1.00 55.73 124 ASP H CA 1
ATOM 16314 C C . ASP H 1 127 ? 18.673 86.872 -5.677 1.00 53.82 124 ASP H C 1
ATOM 16315 O O . ASP H 1 127 ? 18.698 85.744 -5.192 1.00 54.98 124 ASP H O 1
ATOM 16320 N N . HIS H 1 128 ? 19.769 87.509 -6.066 1.00 52.05 125 HIS H N 1
ATOM 16321 C CA . HIS H 1 128 ? 21.093 86.932 -5.904 1.00 47.94 125 HIS H CA 1
ATOM 16322 C C . HIS H 1 128 ? 22.107 87.997 -5.501 1.00 47.19 125 HIS H C 1
ATOM 16323 O O . HIS H 1 128 ? 23.117 88.192 -6.181 1.00 47.48 125 HIS H O 1
ATOM 16330 N N . LEU H 1 129 ? 21.834 88.693 -4.402 1.00 48.11 126 LEU H N 1
ATOM 16331 C CA . LEU H 1 129 ? 22.784 89.658 -3.851 1.00 43.33 126 LEU H CA 1
ATOM 16332 C C . LEU H 1 129 ? 23.776 88.925 -2.951 1.00 42.56 126 LEU H C 1
ATOM 16333 O O . LEU H 1 129 ? 23.468 87.862 -2.434 1.00 43.81 126 LEU H O 1
ATOM 16338 N N . PRO H 1 130 ? 24.990 89.467 -2.795 1.00 42.71 127 PRO H N 1
ATOM 16339 C CA . PRO H 1 130 ? 26.003 88.814 -1.956 1.00 41.53 127 PRO H CA 1
ATOM 16340 C C . PRO H 1 130 ? 25.804 89.078 -0.459 1.00 44.21 127 PRO H C 1
ATOM 16341 O O . PRO H 1 130 ? 25.991 90.197 0.018 1.00 43.37 127 PRO H O 1
ATOM 16345 N N . ASN H 1 131 ? 25.402 88.044 0.264 1.00 40.99 128 ASN H N 1
ATOM 16346 C CA . ASN H 1 131 ? 25.184 88.139 1.683 1.00 40.26 128 ASN H CA 1
ATOM 16347 C C . ASN H 1 131 ? 26.182 87.295 2.461 1.00 40.49 128 ASN H C 1
ATOM 16348 O O . ASN H 1 131 ? 26.645 86.255 1.968 1.00 37.73 128 ASN H O 1
ATOM 16353 N N . PHE H 1 132 ? 26.500 87.765 3.670 1.00 38.63 129 PHE H N 1
ATOM 16354 C CA . PHE H 1 132 ? 27.498 87.156 4.542 1.00 37.67 129 PHE H CA 1
ATOM 16355 C C . PHE H 1 132 ? 26.949 87.003 5.961 1.00 36.14 129 PHE H C 1
ATOM 16356 O O . PHE H 1 132 ? 26.167 87.827 6.412 1.00 36.43 129 PHE H O 1
ATOM 16364 N N . ASP H 1 133 ? 27.335 85.946 6.661 1.00 35.60 130 ASP H N 1
ATOM 16365 C CA . ASP H 1 133 ? 27.092 85.894 8.094 1.00 34.58 130 ASP H CA 1
ATOM 16366 C C . ASP H 1 133 ? 28.349 86.448 8.789 1.00 34.15 130 ASP H C 1
ATOM 16367 O O . ASP H 1 133 ? 29.305 86.825 8.108 1.00 33.34 130 ASP H O 1
ATOM 16372 N N . ALA H 1 134 ? 28.343 86.541 10.113 1.00 33.19 131 ALA H N 1
ATOM 16373 C CA . ALA H 1 134 ? 29.545 86.935 10.861 1.00 32.65 131 ALA H CA 1
ATOM 16374 C C . ALA H 1 134 ? 29.442 86.445 12.309 1.00 33.01 131 ALA H C 1
ATOM 16375 O O . ALA H 1 134 ? 28.417 86.634 12.964 1.00 32.56 131 ALA H O 1
ATOM 16377 N N . ARG H 1 135 ? 30.519 85.859 12.818 1.00 32.13 132 ARG H N 1
ATOM 16378 C CA . ARG H 1 135 ? 30.551 85.410 14.192 1.00 32.92 132 ARG H CA 1
ATOM 16379 C C . ARG H 1 135 ? 31.825 85.953 14.824 1.00 33.75 132 ARG H C 1
ATOM 16380 O O . ARG H 1 135 ? 32.847 86.087 14.146 1.00 33.19 132 ARG H O 1
ATOM 16388 N N . ALA H 1 136 ? 31.746 86.271 16.120 1.00 32.61 133 ALA H N 1
ATOM 16389 C CA . ALA H 1 136 ? 32.910 86.707 16.887 1.00 33.44 133 ALA H CA 1
ATOM 16390 C C . ALA H 1 136 ? 33.400 85.512 17.699 1.00 33.15 133 ALA H C 1
ATOM 16391 O O . ALA H 1 136 ? 32.602 84.802 18.288 1.00 34.96 133 ALA H O 1
ATOM 16393 N N . VAL H 1 137 ? 34.703 85.266 17.708 1.00 33.82 134 VAL H N 1
ATOM 16394 C CA . VAL H 1 137 ? 35.228 84.164 18.498 1.00 33.72 134 VAL H CA 1
ATOM 16395 C C . VAL H 1 137 ? 36.359 84.711 19.361 1.00 35.86 134 VAL H C 1
ATOM 16396 O O . VAL H 1 137 ? 37.178 85.493 18.876 1.00 35.74 134 VAL H O 1
ATOM 16400 N N . LEU H 1 138 ? 36.374 84.334 20.644 1.00 34.84 135 LEU H N 1
ATOM 16401 C CA . LEU H 1 138 ? 37.413 84.783 21.569 1.00 36.00 135 LEU H CA 1
ATOM 16402 C C . LEU H 1 138 ? 38.523 83.752 21.706 1.00 36.44 135 LEU H C 1
ATOM 16403 O O . LEU H 1 138 ? 38.261 82.562 21.899 1.00 35.78 135 LEU H O 1
ATOM 16408 N N . TYR H 1 139 ? 39.765 84.213 21.652 1.00 37.69 136 TYR H N 1
ATOM 16409 C CA . TYR H 1 139 ? 40.908 83.332 21.862 1.00 38.37 136 TYR H CA 1
ATOM 16410 C C . TYR H 1 139 ? 41.801 83.998 22.906 1.00 39.79 136 TYR H C 1
ATOM 16411 O O . TYR H 1 139 ? 42.230 85.131 22.727 1.00 41.38 136 TYR H O 1
ATOM 16420 N N . PRO H 1 140 ? 42.035 83.313 24.032 1.00 40.91 137 PRO H N 1
ATOM 16421 C CA . PRO H 1 140 ? 42.699 83.938 25.188 1.00 43.73 137 PRO H CA 1
ATOM 16422 C C . PRO H 1 140 ? 44.223 83.955 25.112 1.00 46.51 137 PRO H C 1
ATOM 16423 O O . PRO H 1 140 ? 44.861 84.592 25.947 1.00 49.37 137 PRO H O 1
ATOM 16427 N N . ASP H 1 141 ? 44.794 83.243 24.148 1.00 46.53 138 ASP H N 1
ATOM 16428 C CA . ASP H 1 141 ? 46.246 83.120 24.037 1.00 49.73 138 ASP H CA 1
ATOM 16429 C C . ASP H 1 141 ? 46.651 83.161 22.564 1.00 50.55 138 ASP H C 1
ATOM 16430 O O . ASP H 1 141 ? 45.970 82.583 21.719 1.00 47.58 138 ASP H O 1
ATOM 16435 N N . PHE H 1 142 ? 47.762 83.827 22.263 1.00 51.10 139 PHE H N 1
ATOM 16436 C CA . PHE H 1 142 ? 48.170 84.007 20.892 1.00 51.63 139 PHE H CA 1
ATOM 16437 C C . PHE H 1 142 ? 48.484 82.674 20.211 1.00 52.14 139 PHE H C 1
ATOM 16438 O O . PHE H 1 142 ? 48.344 82.560 18.991 1.00 49.15 139 PHE H O 1
ATOM 16446 N N . LYS H 1 143 ? 48.859 81.654 20.986 1.00 48.89 140 LYS H N 1
ATOM 16447 C CA . LYS H 1 143 ? 49.114 80.347 20.378 1.00 50.04 140 LYS H CA 1
ATOM 16448 C C . LYS H 1 143 ? 47.829 79.797 19.714 1.00 49.16 140 LYS H C 1
ATOM 16449 O O . LYS H 1 143 ? 47.897 79.058 18.731 1.00 49.08 140 LYS H O 1
ATOM 16455 N N . HIS H 1 144 ? 46.663 80.189 20.224 1.00 45.75 141 HIS H N 1
ATOM 16456 C CA . HIS H 1 144 ? 45.403 79.750 19.634 1.00 43.41 141 HIS H CA 1
ATOM 16457 C C . HIS H 1 144 ? 45.109 80.545 18.362 1.00 42.57 141 HIS H C 1
ATOM 16458 O O . HIS H 1 144 ? 44.422 80.067 17.452 1.00 40.86 141 HIS H O 1
ATOM 16465 N N . ILE H 1 145 ? 45.629 81.768 18.314 1.00 43.82 142 ILE H N 1
ATOM 16466 C CA . ILE H 1 145 ? 45.505 82.613 17.140 1.00 44.12 142 ILE H CA 1
ATOM 16467 C C . ILE H 1 145 ? 46.315 82.037 15.989 1.00 46.24 142 ILE H C 1
ATOM 16468 O O . ILE H 1 145 ? 45.818 81.969 14.860 1.00 45.06 142 ILE H O 1
ATOM 16473 N N . ARG H 1 146 ? 47.542 81.601 16.268 1.00 48.81 143 ARG H N 1
ATOM 16474 C CA . ARG H 1 146 ? 48.343 80.919 15.249 1.00 49.26 143 ARG H CA 1
ATOM 16475 C C . ARG H 1 146 ? 47.586 79.718 14.705 1.00 47.33 143 ARG H C 1
ATOM 16476 O O . ARG H 1 146 ? 47.437 79.547 13.500 1.00 46.37 143 ARG H O 1
ATOM 16484 N N . ASN H 1 147 ? 47.087 78.901 15.630 1.00 47.08 144 ASN H N 1
ATOM 16485 C CA . ASN H 1 147 ? 46.393 77.681 15.268 1.00 43.32 144 ASN H CA 1
ATOM 16486 C C . ASN H 1 147 ? 45.106 77.957 14.522 1.00 40.90 144 ASN H C 1
ATOM 16487 O O . ASN H 1 147 ? 44.694 77.143 13.701 1.00 40.31 144 ASN H O 1
ATOM 16492 N N . TYR H 1 148 ? 44.468 79.094 14.802 1.00 39.99 145 TYR H N 1
ATOM 16493 C CA . TYR H 1 148 ? 43.259 79.441 14.070 1.00 38.88 145 TYR H CA 1
ATOM 16494 C C . TYR H 1 148 ? 43.598 79.691 12.604 1.00 41.60 145 TYR H C 1
ATOM 16495 O O . TYR H 1 148 ? 42.953 79.134 11.705 1.00 38.88 145 TYR H O 1
ATOM 16504 N N . PHE H 1 149 ? 44.610 80.518 12.352 1.00 40.76 146 PHE H N 1
ATOM 16505 C CA . PHE H 1 149 ? 44.920 80.840 10.975 1.00 41.44 146 PHE H CA 1
ATOM 16506 C C . PHE H 1 149 ? 45.493 79.646 10.279 1.00 41.93 146 PHE H C 1
ATOM 16507 O O . PHE H 1 149 ? 45.172 79.414 9.125 1.00 44.09 146 PHE H O 1
ATOM 16515 N N . SER H 1 150 ? 46.251 78.831 10.999 1.00 42.44 147 SER H N 1
ATOM 16516 C CA . SER H 1 150 ? 46.691 77.562 10.445 1.00 42.87 147 SER H CA 1
ATOM 16517 C C . SER H 1 150 ? 45.470 76.725 10.057 1.00 42.70 147 SER H C 1
ATOM 16518 O O . SER H 1 150 ? 45.418 76.172 8.964 1.00 45.29 147 SER H O 1
ATOM 16521 N N . TRP H 1 151 ? 44.467 76.676 10.934 1.00 43.10 148 TRP H N 1
ATOM 16522 C CA . TRP H 1 151 ? 43.241 75.928 10.652 1.00 39.47 148 TRP H CA 1
ATOM 16523 C C . TRP H 1 151 ? 42.595 76.373 9.329 1.00 38.84 148 TRP H C 1
ATOM 16524 O O . TRP H 1 151 ? 42.167 75.541 8.530 1.00 38.70 148 TRP H O 1
ATOM 16535 N N . ARG H 1 152 ? 42.526 77.681 9.108 1.00 38.93 149 ARG H N 1
ATOM 16536 C CA . ARG H 1 152 ? 41.903 78.232 7.907 1.00 39.16 149 ARG H CA 1
ATOM 16537 C C . ARG H 1 152 ? 42.767 78.008 6.677 1.00 43.77 149 ARG H C 1
ATOM 16538 O O . ARG H 1 152 ? 42.244 77.773 5.588 1.00 40.03 149 ARG H O 1
ATOM 16546 N N . GLN H 1 153 ? 44.086 78.075 6.846 1.00 44.66 150 GLN H N 1
ATOM 16547 C CA . GLN H 1 153 ? 44.976 77.910 5.701 1.00 46.32 150 GLN H CA 1
ATOM 16548 C C . GLN H 1 153 ? 45.039 76.446 5.293 1.00 46.07 150 GLN H C 1
ATOM 16549 O O . GLN H 1 153 ? 45.124 76.156 4.103 1.00 47.92 150 GLN H O 1
ATOM 16555 N N . VAL H 1 154 ? 45.002 75.527 6.262 1.00 43.07 151 VAL H N 1
ATOM 16556 C CA . VAL H 1 154 ? 44.936 74.103 5.934 1.00 42.48 151 VAL H CA 1
ATOM 16557 C C . VAL H 1 154 ? 43.659 73.855 5.175 1.00 43.92 151 VAL H C 1
ATOM 16558 O O . VAL H 1 154 ? 43.653 73.167 4.152 1.00 48.08 151 VAL H O 1
ATOM 16562 N N . ASP H 1 155 ? 42.596 74.506 5.618 1.00 41.24 152 ASP H N 1
ATOM 16563 C CA . ASP H 1 155 ? 41.307 74.391 4.958 1.00 43.82 152 ASP H CA 1
ATOM 16564 C C . ASP H 1 155 ? 41.361 74.919 3.512 1.00 42.72 152 ASP H C 1
ATOM 16565 O O . ASP H 1 155 ? 40.685 74.392 2.638 1.00 40.29 152 ASP H O 1
ATOM 16570 N N . CYS H 1 156 ? 42.166 75.955 3.279 1.00 42.72 153 CYS H N 1
ATOM 16571 C CA . CYS H 1 156 ? 42.323 76.529 1.949 1.00 46.39 153 CYS H CA 1
ATOM 16572 C C . CYS H 1 156 ? 43.029 75.519 1.062 1.00 47.20 153 CYS H C 1
ATOM 16573 O O . CYS H 1 156 ? 42.665 75.364 -0.093 1.00 46.02 153 CYS H O 1
ATOM 16576 N N . HIS H 1 157 ? 44.063 74.868 1.601 1.00 46.95 154 HIS H N 1
ATOM 16577 C CA . HIS H 1 157 ? 44.740 73.793 0.887 1.00 47.40 154 HIS H CA 1
ATOM 16578 C C . HIS H 1 157 ? 43.805 72.632 0.546 1.00 49.38 154 HIS H C 1
ATOM 16579 O O . HIS H 1 157 ? 43.753 72.189 -0.600 1.00 52.92 154 HIS H O 1
ATOM 16586 N N . ILE H 1 158 ? 43.086 72.136 1.543 1.00 46.89 155 ILE H N 1
ATOM 16587 C CA . ILE H 1 158 ? 42.231 70.973 1.350 1.00 46.75 155 ILE H CA 1
ATOM 16588 C C . ILE H 1 158 ? 41.187 71.237 0.276 1.00 48.40 155 ILE H C 1
ATOM 16589 O O . ILE H 1 158 ? 41.032 70.460 -0.671 1.00 49.06 155 ILE H O 1
ATOM 16594 N N . ASN H 1 159 ? 40.512 72.374 0.402 1.00 46.60 156 ASN H N 1
ATOM 16595 C CA . ASN H 1 159 ? 39.394 72.679 -0.470 1.00 47.04 156 ASN H CA 1
ATOM 16596 C C . ASN H 1 159 ? 39.840 73.063 -1.890 1.00 50.64 156 ASN H C 1
ATOM 16597 O O . ASN H 1 159 ? 39.148 72.735 -2.851 1.00 48.24 156 ASN H O 1
ATOM 16602 N N . ASN H 1 160 ? 40.976 73.756 -2.020 1.00 49.00 157 ASN H N 1
ATOM 16603 C CA . ASN H 1 160 ? 41.497 74.141 -3.341 1.00 49.05 157 ASN H CA 1
ATOM 16604 C C . ASN H 1 160 ? 42.014 72.923 -4.084 1.00 52.79 157 ASN H C 1
ATOM 16605 O O . ASN H 1 160 ? 41.875 72.845 -5.302 1.00 51.17 157 ASN H O 1
ATOM 16610 N N . LEU H 1 161 ? 42.664 72.009 -3.359 1.00 51.41 158 LEU H N 1
ATOM 16611 C CA . LEU H 1 161 ? 43.147 70.760 -3.940 1.00 50.53 158 LEU H CA 1
ATOM 16612 C C . LEU H 1 161 ? 42.000 69.901 -4.459 1.00 54.85 158 LEU H C 1
ATOM 16613 O O . LEU H 1 161 ? 42.061 69.377 -5.587 1.00 57.65 158 LEU H O 1
ATOM 16618 N N . TYR H 1 162 ? 40.955 69.776 -3.642 1.00 51.40 159 TYR H N 1
ATOM 16619 C CA . TYR H 1 162 ? 39.776 68.995 -4.004 1.00 53.65 159 TYR H CA 1
ATOM 16620 C C . TYR H 1 162 ? 39.080 69.627 -5.221 1.00 53.82 159 TYR H C 1
ATOM 16621 O O . TYR H 1 162 ? 38.765 68.945 -6.204 1.00 54.22 159 TYR H O 1
ATOM 16630 N N . ASN H 1 163 ? 38.841 70.930 -5.150 1.00 51.58 160 ASN H N 1
ATOM 16631 C CA . ASN H 1 163 ? 38.130 71.617 -6.217 1.00 52.38 160 ASN H CA 1
ATOM 16632 C C . ASN H 1 163 ? 38.937 71.683 -7.527 1.00 53.93 160 ASN H C 1
ATOM 16633 O O . ASN H 1 163 ? 38.357 71.600 -8.600 1.00 53.94 160 ASN H O 1
ATOM 16638 N N . THR H 1 164 ? 40.263 71.808 -7.435 1.00 53.85 161 THR H N 1
ATOM 16639 C CA . THR H 1 164 ? 41.132 71.845 -8.626 1.00 56.85 161 THR H CA 1
ATOM 16640 C C . THR H 1 164 ? 41.109 70.486 -9.319 1.00 58.05 161 THR H C 1
ATOM 16641 O O . THR H 1 164 ? 41.110 70.403 -10.543 1.00 58.48 161 THR H O 1
ATOM 16645 N N . THR H 1 165 ? 41.134 69.429 -8.510 1.00 57.15 162 THR H N 1
ATOM 16646 C CA . THR H 1 165 ? 41.019 68.056 -8.986 1.00 55.85 162 THR H CA 1
ATOM 16647 C C . THR H 1 165 ? 39.637 67.811 -9.576 1.00 56.71 162 THR H C 1
ATOM 16648 O O . THR H 1 165 ? 39.505 67.305 -10.685 1.00 58.97 162 THR H O 1
ATOM 16652 N N . PHE H 1 166 ? 38.611 68.196 -8.823 1.00 56.52 163 PHE H N 1
ATOM 16653 C CA . PHE H 1 166 ? 37.221 67.995 -9.227 1.00 58.46 163 PHE H CA 1
ATOM 16654 C C . PHE H 1 166 ? 36.916 68.622 -10.601 1.00 58.29 163 PHE H C 1
ATOM 16655 O O . PHE H 1 166 ? 36.423 67.945 -11.498 1.00 56.03 163 PHE H O 1
ATOM 16663 N N . TRP H 1 167 ? 37.240 69.906 -10.757 1.00 57.00 164 TRP H N 1
ATOM 16664 C CA . TRP H 1 167 ? 36.855 70.668 -11.947 1.00 58.30 164 TRP H CA 1
ATOM 16665 C C . TRP H 1 167 ? 37.712 70.326 -13.160 1.00 59.48 164 TRP H C 1
ATOM 16666 O O . TRP H 1 167 ? 37.288 70.516 -14.296 1.00 58.95 164 TRP H O 1
ATOM 16677 N N . ASN H 1 168 ? 38.918 69.829 -12.919 1.00 59.94 165 ASN H N 1
ATOM 16678 C CA . ASN H 1 168 ? 39.727 69.321 -14.007 1.00 61.40 165 ASN H CA 1
ATOM 16679 C C . ASN H 1 168 ? 39.186 68.000 -14.538 1.00 66.56 165 ASN H C 1
ATOM 16680 O O . ASN H 1 168 ? 39.211 67.774 -15.742 1.00 67.28 165 ASN H O 1
ATOM 16685 N N . LEU H 1 169 ? 38.671 67.145 -13.656 1.00 62.71 166 LEU H N 1
ATOM 16686 C CA . LEU H 1 169 ? 37.973 65.946 -14.106 1.00 66.90 166 LEU H CA 1
ATOM 16687 C C . LEU H 1 169 ? 36.707 66.285 -14.907 1.00 67.97 166 LEU H C 1
ATOM 16688 O O . LEU H 1 169 ? 36.422 65.646 -15.922 1.00 67.82 166 LEU H O 1
ATOM 16693 N N . VAL H 1 170 ? 35.961 67.299 -14.473 1.00 64.50 167 VAL H N 1
ATOM 16694 C CA . VAL H 1 170 ? 34.710 67.633 -15.151 1.00 68.30 167 VAL H CA 1
ATOM 16695 C C . VAL H 1 170 ? 34.909 68.353 -16.489 1.00 67.72 167 VAL H C 1
ATOM 16696 O O . VAL H 1 170 ? 34.345 67.954 -17.500 1.00 68.40 167 VAL H O 1
ATOM 16700 N N . LEU H 1 171 ? 35.747 69.384 -16.491 1.00 66.06 168 LEU H N 1
ATOM 16701 C CA . LEU H 1 171 ? 35.895 70.261 -17.649 1.00 67.57 168 LEU H CA 1
ATOM 16702 C C . LEU H 1 171 ? 36.899 69.732 -18.663 1.00 70.81 168 LEU H C 1
ATOM 16703 O O . LEU H 1 171 ? 36.668 69.820 -19.863 1.00 73.41 168 LEU H O 1
ATOM 16708 N N . LYS H 1 172 ? 38.024 69.215 -18.183 1.00 72.59 169 LYS H N 1
ATOM 16709 C CA . LYS H 1 172 ? 39.027 68.640 -19.074 1.00 73.35 169 LYS H CA 1
ATOM 16710 C C . LYS H 1 172 ? 38.682 67.186 -19.440 1.00 75.77 169 LYS H C 1
ATOM 16711 O O . LYS H 1 172 ? 38.738 66.820 -20.612 1.00 78.59 169 LYS H O 1
ATOM 16717 N N . LEU H 1 173 ? 38.345 66.350 -18.452 1.00 70.36 170 LEU H N 1
ATOM 16718 C CA . LEU H 1 173 ? 38.043 64.939 -18.755 1.00 75.26 170 LEU H CA 1
ATOM 16719 C C . LEU H 1 173 ? 36.568 64.668 -19.091 1.00 77.26 170 LEU H C 1
ATOM 16720 O O . LEU H 1 173 ? 36.161 63.517 -19.243 1.00 77.76 170 LEU H O 1
ATOM 16725 N N . LYS H 1 174 ? 35.778 65.736 -19.160 1.00 76.65 171 LYS H N 1
ATOM 16726 C CA . LYS H 1 174 ? 34.364 65.689 -19.551 1.00 79.73 171 LYS H CA 1
ATOM 16727 C C . LYS H 1 174 ? 33.507 64.734 -18.706 1.00 79.66 171 LYS H C 1
ATOM 16728 O O . LYS H 1 174 ? 32.496 64.212 -19.182 1.00 82.35 171 LYS H O 1
ATOM 16734 N N . MET H 1 175 ? 33.916 64.515 -17.458 1.00 76.10 172 MET H N 1
ATOM 16735 C CA . MET H 1 175 ? 33.104 63.776 -16.496 1.00 73.47 172 MET H CA 1
ATOM 16736 C C . MET H 1 175 ? 31.946 64.619 -15.990 1.00 72.94 172 MET H C 1
ATOM 16737 O O . MET H 1 175 ? 32.068 65.835 -15.857 1.00 71.24 172 MET H O 1
ATOM 16742 N N . THR H 1 176 ? 30.842 63.970 -15.647 1.00 72.61 173 THR H N 1
ATOM 16743 C CA . THR H 1 176 ? 29.746 64.674 -14.994 1.00 73.68 173 THR H CA 1
ATOM 16744 C C . THR H 1 176 ? 30.144 64.995 -13.560 1.00 71.09 173 THR H C 1
ATOM 16745 O O . THR H 1 176 ? 31.035 64.346 -13.003 1.00 68.88 173 THR H O 1
ATOM 16749 N N . PRO H 1 177 ? 29.519 66.031 -12.973 1.00 69.67 174 PRO H N 1
ATOM 16750 C CA . PRO H 1 177 ? 29.724 66.359 -11.557 1.00 67.91 174 PRO H CA 1
ATOM 16751 C C . PRO H 1 177 ? 29.575 65.132 -10.648 1.00 68.05 174 PRO H C 1
ATOM 16752 O O . PRO H 1 177 ? 30.418 64.909 -9.772 1.00 64.74 174 PRO H O 1
ATOM 16756 N N . GLN H 1 178 ? 28.547 64.323 -10.896 1.00 67.86 175 GLN H N 1
ATOM 16757 C CA . GLN H 1 178 ? 28.289 63.156 -10.066 1.00 68.82 175 GLN H CA 1
ATOM 16758 C C . GLN H 1 178 ? 29.410 62.129 -10.101 1.00 69.83 175 GLN H C 1
ATOM 16759 O O . GLN H 1 178 ? 29.814 61.635 -9.057 1.00 68.33 175 GLN H O 1
ATOM 16765 N N . GLN H 1 179 ? 29.946 61.842 -11.284 1.00 71.49 176 GLN H N 1
ATOM 16766 C CA . GLN H 1 179 ? 30.983 60.827 -11.391 1.00 71.37 176 GLN H CA 1
ATOM 16767 C C . GLN H 1 179 ? 32.348 61.359 -10.930 1.00 70.23 176 GLN H C 1
ATOM 16768 O O . GLN H 1 179 ? 33.172 60.601 -10.411 1.00 69.72 176 GLN H O 1
ATOM 16774 N N . ALA H 1 180 ? 32.585 62.658 -11.104 1.00 70.32 177 ALA H N 1
ATOM 16775 C CA . ALA H 1 180 ? 33.807 63.280 -10.584 1.00 65.87 177 ALA H CA 1
ATOM 16776 C C . ALA H 1 180 ? 33.814 63.126 -9.080 1.00 64.33 177 ALA H C 1
ATOM 16777 O O . ALA H 1 180 ? 34.854 62.900 -8.470 1.00 66.33 177 ALA H O 1
ATOM 16779 N N . GLU H 1 181 ? 32.632 63.262 -8.489 1.00 66.29 178 GLU H N 1
ATOM 16780 C CA . GLU H 1 181 ? 32.443 63.166 -7.041 1.00 64.98 178 GLU H CA 1
ATOM 16781 C C . GLU H 1 181 ? 32.792 61.772 -6.518 1.00 66.61 178 GLU H C 1
ATOM 16782 O O . GLU H 1 181 ? 33.571 61.620 -5.583 1.00 66.63 178 GLU H O 1
ATOM 16788 N N . GLN H 1 182 ? 32.243 60.755 -7.170 1.00 68.10 179 GLN H N 1
ATOM 16789 C CA . GLN H 1 182 ? 32.484 59.355 -6.825 1.00 71.81 179 GLN H CA 1
ATOM 16790 C C . GLN H 1 182 ? 33.935 58.929 -7.048 1.00 71.65 179 GLN H C 1
ATOM 16791 O O . GLN H 1 182 ? 34.485 58.136 -6.277 1.00 73.88 179 GLN H O 1
ATOM 16797 N N . ARG H 1 183 ? 34.553 59.467 -8.094 1.00 70.38 180 ARG H N 1
ATOM 16798 C CA . ARG H 1 183 ? 35.951 59.175 -8.393 1.00 71.59 180 ARG H CA 1
ATOM 16799 C C . ARG H 1 183 ? 36.883 59.670 -7.286 1.00 71.47 180 ARG H C 1
ATOM 16800 O O . ARG H 1 183 ? 37.928 59.067 -7.032 1.00 73.37 180 ARG H O 1
ATOM 16808 N N . LEU H 1 184 ? 36.489 60.746 -6.607 1.00 66.99 181 LEU H N 1
ATOM 16809 C CA . LEU H 1 184 ? 37.336 61.363 -5.595 1.00 63.75 181 LEU H CA 1
ATOM 16810 C C . LEU H 1 184 ? 37.068 60.792 -4.204 1.00 65.24 181 LEU H C 1
ATOM 16811 O O . LEU H 1 184 ? 37.846 61.026 -3.280 1.00 64.01 181 LEU H O 1
ATOM 16816 N N . MET H 1 185 ? 35.976 60.044 -4.055 1.00 66.01 182 MET H N 1
ATOM 16817 C CA . MET H 1 185 ? 35.642 59.406 -2.775 1.00 66.74 182 MET H CA 1
ATOM 16818 C C . MET H 1 185 ? 36.798 58.541 -2.290 1.00 67.18 182 MET H C 1
ATOM 16819 O O . MET H 1 185 ? 37.268 57.679 -3.036 1.00 70.52 182 MET H O 1
ATOM 16824 N N . GLY H 1 186 ? 37.257 58.745 -1.057 1.00 63.68 183 GLY H N 1
ATOM 16825 C CA . GLY H 1 186 ? 38.336 57.913 -0.548 1.00 61.83 183 GLY H CA 1
ATOM 16826 C C . GLY H 1 186 ? 39.729 58.496 -0.717 1.00 64.62 183 GLY H C 1
ATOM 16827 O O . GLY H 1 186 ? 40.606 58.289 0.122 1.00 64.24 183 GLY H O 1
ATOM 16828 N N . THR H 1 187 ? 39.951 59.180 -1.836 1.00 63.77 184 THR H N 1
ATOM 16829 C CA . THR H 1 187 ? 41.267 59.731 -2.147 1.00 64.17 184 THR H CA 1
ATOM 16830 C C . THR H 1 187 ? 41.852 60.623 -1.041 1.00 61.60 184 THR H C 1
ATOM 16831 O O . THR H 1 187 ? 41.143 61.395 -0.387 1.00 54.80 184 THR H O 1
ATOM 16835 N N . VAL H 1 188 ? 43.160 60.491 -0.850 1.00 60.84 185 VAL H N 1
ATOM 16836 C CA . VAL H 1 188 ? 43.920 61.362 0.032 1.00 59.96 185 VAL H CA 1
ATOM 16837 C C . VAL H 1 188 ? 44.689 62.364 -0.832 1.00 63.16 185 VAL H C 1
ATOM 16838 O O . VAL H 1 188 ? 44.650 62.275 -2.072 1.00 63.09 185 VAL H O 1
ATOM 16842 N N . ALA H 1 189 ? 45.417 63.276 -0.189 1.00 61.34 186 ALA H N 1
ATOM 16843 C CA . ALA H 1 189 ? 46.091 64.368 -0.895 1.00 61.56 186 ALA H CA 1
ATOM 16844 C C . ALA H 1 189 ? 47.033 63.843 -1.988 1.00 66.84 186 ALA H C 1
ATOM 16845 O O . ALA H 1 189 ? 47.110 64.409 -3.087 1.00 66.21 186 ALA H O 1
ATOM 16847 N N . SER H 1 190 ? 47.743 62.761 -1.692 1.00 67.37 187 SER H N 1
ATOM 16848 C CA . SER H 1 190 ? 48.663 62.172 -2.662 1.00 69.51 187 SER H CA 1
ATOM 16849 C C . SER H 1 190 ? 47.970 61.617 -3.927 1.00 69.20 187 SER H C 1
ATOM 16850 O O . SER H 1 190 ? 48.521 61.701 -5.027 1.00 70.01 187 SER H O 1
ATOM 16853 N N . ASP H 1 191 ? 46.778 61.047 -3.759 1.00 65.70 188 ASP H N 1
ATOM 16854 C CA . ASP H 1 191 ? 45.968 60.559 -4.873 1.00 66.73 188 ASP H CA 1
ATOM 16855 C C . ASP H 1 191 ? 45.497 61.683 -5.793 1.00 67.93 188 ASP H C 1
ATOM 16856 O O . ASP H 1 191 ? 45.586 61.575 -7.015 1.00 67.80 188 ASP H O 1
ATOM 16861 N N . LYS H 1 192 ? 44.998 62.758 -5.194 1.00 63.67 189 LYS H N 1
ATOM 16862 C CA . LYS H 1 192 ? 44.499 63.894 -5.948 1.00 64.34 189 LYS H CA 1
ATOM 16863 C C . LYS H 1 192 ? 45.628 64.503 -6.768 1.00 67.41 189 LYS H C 1
ATOM 16864 O O . LYS H 1 192 ? 45.429 64.935 -7.914 1.00 66.08 189 LYS H O 1
ATOM 16870 N N . ASN H 1 193 ? 46.812 64.539 -6.167 1.00 66.76 190 ASN H N 1
ATOM 16871 C CA . ASN H 1 193 ? 48.005 65.021 -6.844 1.00 69.25 190 ASN H CA 1
ATOM 16872 C C . ASN H 1 193 ? 48.336 64.192 -8.082 1.00 71.83 190 ASN H C 1
ATOM 16873 O O . ASN H 1 193 ? 48.610 64.740 -9.158 1.00 71.41 190 ASN H O 1
ATOM 16878 N N . GLU H 1 194 ? 48.259 62.871 -7.932 1.00 70.10 191 GLU H N 1
ATOM 16879 C CA . GLU H 1 194 ? 48.567 61.949 -9.018 1.00 74.99 191 GLU H CA 1
ATOM 16880 C C . GLU H 1 194 ? 47.546 62.054 -10.157 1.00 72.97 191 GLU H C 1
ATOM 16881 O O . GLU H 1 194 ? 47.909 62.097 -11.337 1.00 71.31 191 GLU H O 1
ATOM 16887 N N . ILE H 1 195 ? 46.270 62.113 -9.783 1.00 68.88 192 ILE H N 1
ATOM 16888 C CA . ILE H 1 195 ? 45.197 62.281 -10.744 1.00 69.06 192 ILE H CA 1
ATOM 16889 C C . ILE H 1 195 ? 45.411 63.557 -11.555 1.00 70.40 192 ILE H C 1
ATOM 16890 O O . ILE H 1 195 ? 45.233 63.561 -12.774 1.00 68.78 192 ILE H O 1
ATOM 16895 N N . LEU H 1 196 ? 45.827 64.627 -10.877 1.00 69.27 193 LEU H N 1
ATOM 16896 C CA . LEU H 1 196 ? 46.110 65.888 -11.554 1.00 70.03 193 LEU H CA 1
ATOM 16897 C C . LEU H 1 196 ? 47.238 65.712 -12.579 1.00 70.62 193 LEU H C 1
ATOM 16898 O O . LEU H 1 196 ? 47.154 66.255 -13.671 1.00 67.82 193 LEU H O 1
ATOM 16903 N N . PHE H 1 197 ? 48.288 64.972 -12.223 1.00 72.60 194 PHE H N 1
ATOM 16904 C CA . PHE H 1 197 ? 49.401 64.754 -13.147 1.00 75.01 194 PHE H CA 1
ATOM 16905 C C . PHE H 1 197 ? 49.027 63.822 -14.289 1.00 77.18 194 PHE H C 1
ATOM 16906 O O . PHE H 1 197 ? 48.971 64.230 -15.448 1.00 77.06 194 PHE H O 1
ATOM 16914 N N . LYS H 1 198 ? 48.721 62.578 -13.937 1.00 75.18 195 LYS H N 1
ATOM 16915 C CA . LYS H 1 198 ? 48.589 61.498 -14.913 1.00 75.77 195 LYS H CA 1
ATOM 16916 C C . LYS H 1 198 ? 47.365 61.578 -15.820 1.00 77.36 195 LYS H C 1
ATOM 16917 O O . LYS H 1 198 ? 47.433 61.209 -17.003 1.00 79.89 195 LYS H O 1
ATOM 16923 N N . GLU H 1 199 ? 46.247 62.038 -15.274 1.00 72.25 196 GLU H N 1
ATOM 16924 C CA . GLU H 1 199 ? 45.010 62.059 -16.038 1.00 72.65 196 GLU H CA 1
ATOM 16925 C C . GLU H 1 199 ? 44.713 63.440 -16.587 1.00 71.09 196 GLU H C 1
ATOM 16926 O O . GLU H 1 199 ? 44.010 63.573 -17.578 1.00 75.21 196 GLU H O 1
ATOM 16932 N N . CYS H 1 200 ? 45.215 64.474 -15.934 1.00 71.00 197 CYS H N 1
ATOM 16933 C CA . CYS H 1 200 ? 44.875 65.821 -16.359 1.00 72.77 197 CYS H CA 1
ATOM 16934 C C . CYS H 1 200 ? 46.057 66.620 -16.921 1.00 71.55 197 CYS H C 1
ATOM 16935 O O . CYS H 1 200 ? 45.856 67.620 -17.607 1.00 71.79 197 CYS H O 1
ATOM 16938 N N . GLY H 1 201 ? 47.280 66.162 -16.672 1.00 71.76 198 GLY H N 1
ATOM 16939 C CA . GLY H 1 201 ? 48.454 66.900 -17.114 1.00 73.62 198 GLY H CA 1
ATOM 16940 C C . GLY H 1 201 ? 48.606 68.239 -16.402 1.00 76.29 198 GLY H C 1
ATOM 16941 O O . GLY H 1 201 ? 49.073 69.221 -16.982 1.00 74.47 198 GLY H O 1
ATOM 16942 N N . VAL H 1 202 ? 48.218 68.271 -15.132 1.00 73.75 199 VAL H N 1
ATOM 16943 C CA . VAL H 1 202 ? 48.283 69.483 -14.328 1.00 70.21 199 VAL H CA 1
ATOM 16944 C C . VAL H 1 202 ? 49.233 69.356 -13.130 1.00 72.63 199 VAL H C 1
ATOM 16945 O O . VAL H 1 202 ? 49.141 68.405 -12.347 1.00 72.36 199 VAL H O 1
ATOM 16949 N N . ASN H 1 203 ? 50.155 70.311 -13.016 1.00 71.51 200 ASN H N 1
ATOM 16950 C CA . ASN H 1 203 ? 51.008 70.437 -11.841 1.00 70.59 200 ASN H CA 1
ATOM 16951 C C . ASN H 1 203 ? 50.314 71.327 -10.803 1.00 69.94 200 ASN H C 1
ATOM 16952 O O . ASN H 1 203 ? 50.138 72.524 -11.023 1.00 66.68 200 ASN H O 1
ATOM 16957 N N . TYR H 1 204 ? 49.901 70.742 -9.683 1.00 69.81 201 TYR H N 1
ATOM 16958 C CA . TYR H 1 204 ? 49.162 71.514 -8.685 1.00 64.45 201 TYR H CA 1
ATOM 16959 C C . TYR H 1 204 ? 49.985 72.668 -8.113 1.00 65.47 201 TYR H C 1
ATOM 16960 O O . TYR H 1 204 ? 49.438 73.738 -7.842 1.00 64.06 201 TYR H O 1
ATOM 16969 N N . ASN H 1 205 ? 51.286 72.448 -7.913 1.00 68.17 202 ASN H N 1
ATOM 16970 C CA . ASN H 1 205 ? 52.164 73.491 -7.373 1.00 68.32 202 ASN H CA 1
ATOM 16971 C C . ASN H 1 205 ? 52.278 74.735 -8.243 1.00 70.32 202 ASN H C 1
ATOM 16972 O O . ASN H 1 205 ? 52.643 75.797 -7.738 1.00 68.82 202 ASN H O 1
ATOM 16977 N N . ASN H 1 206 ? 51.947 74.621 -9.530 1.00 70.00 203 ASN H N 1
ATOM 16978 C CA . ASN H 1 206 ? 52.029 75.773 -10.431 1.00 71.15 203 ASN H CA 1
ATOM 16979 C C . ASN H 1 206 ? 50.771 76.629 -10.387 1.00 69.00 203 ASN H C 1
ATOM 16980 O O . ASN H 1 206 ? 50.724 77.692 -11.011 1.00 65.16 203 ASN H O 1
ATOM 16985 N N . GLU H 1 207 ? 49.763 76.180 -9.640 1.00 66.84 204 GLU H N 1
ATOM 16986 C CA . GLU H 1 207 ? 48.577 76.999 -9.433 1.00 64.26 204 GLU H CA 1
ATOM 16987 C C . GLU H 1 207 ? 48.995 78.272 -8.732 1.00 60.90 204 GLU H C 1
ATOM 16988 O O . GLU H 1 207 ? 49.981 78.287 -8.006 1.00 61.71 204 GLU H O 1
ATOM 16994 N N . SER H 1 208 ? 48.245 79.338 -8.973 1.00 63.02 205 SER H N 1
ATOM 16995 C CA . SER H 1 208 ? 48.487 80.622 -8.344 1.00 63.42 205 SER H CA 1
ATOM 16996 C C . SER H 1 208 ? 48.686 80.463 -6.834 1.00 63.82 205 SER H C 1
ATOM 16997 O O . SER H 1 208 ? 48.030 79.641 -6.189 1.00 60.69 205 SER H O 1
ATOM 17000 N N . GLU H 1 209 ? 49.634 81.210 -6.285 1.00 65.18 206 GLU H N 1
ATOM 17001 C CA . GLU H 1 209 ? 49.872 81.177 -4.853 1.00 63.70 206 GLU H CA 1
ATOM 17002 C C . GLU H 1 209 ? 48.615 81.609 -4.106 1.00 61.80 206 GLU H C 1
ATOM 17003 O O . GLU H 1 209 ? 48.305 81.074 -3.042 1.00 60.08 206 GLU H O 1
ATOM 17009 N N . MET H 1 210 ? 47.886 82.563 -4.678 1.00 58.42 207 MET H N 1
ATOM 17010 C CA . MET H 1 210 ? 46.627 83.009 -4.099 1.00 58.55 207 MET H CA 1
ATOM 17011 C C . MET H 1 210 ? 45.608 81.886 -4.002 1.00 57.71 207 MET H C 1
ATOM 17012 O O . MET H 1 210 ? 44.904 81.784 -2.995 1.00 56.46 207 MET H O 1
ATOM 17017 N N . TYR H 1 211 ? 45.511 81.055 -5.041 1.00 57.08 208 TYR H N 1
ATOM 17018 C CA . TYR H 1 211 ? 44.558 79.951 -5.009 1.00 55.84 208 TYR H CA 1
ATOM 17019 C C . TYR H 1 211 ? 45.003 78.926 -3.976 1.00 54.73 208 TYR H C 1
ATOM 17020 O O . TYR H 1 211 ? 44.184 78.404 -3.209 1.00 51.57 208 TYR H O 1
ATOM 17029 N N . LYS H 1 212 ? 46.311 78.682 -3.929 1.00 52.77 209 LYS H N 1
ATOM 17030 C CA . LYS H 1 212 ? 46.851 77.626 -3.085 1.00 55.66 209 LYS H CA 1
ATOM 17031 C C . LYS H 1 212 ? 46.929 78.022 -1.613 1.00 55.24 209 LYS H C 1
ATOM 17032 O O . LYS H 1 212 ? 46.718 77.182 -0.750 1.00 52.85 209 LYS H O 1
ATOM 17038 N N . LYS H 1 213 ? 47.265 79.282 -1.336 1.00 57.25 210 LYS H N 1
ATOM 17039 C CA . LYS H 1 213 ? 47.598 79.709 0.027 1.00 56.61 210 LYS H CA 1
ATOM 17040 C C . LYS H 1 213 ? 46.517 80.615 0.629 1.00 53.86 210 LYS H C 1
ATOM 17041 O O . LYS H 1 213 ? 46.390 80.733 1.852 1.00 54.60 210 LYS H O 1
ATOM 17047 N N . GLY H 1 214 ? 45.726 81.235 -0.241 1.00 52.55 211 GLY H N 1
ATOM 17048 C CA . GLY H 1 214 ? 44.763 82.228 0.188 1.00 48.34 211 GLY H CA 1
ATOM 17049 C C . GLY H 1 214 ? 45.383 83.611 0.226 1.00 51.37 211 GLY H C 1
ATOM 17050 O O . GLY H 1 214 ? 46.440 83.856 -0.354 1.00 53.98 211 GLY H O 1
ATOM 17051 N N . THR H 1 215 ? 44.732 84.525 0.926 1.00 50.40 212 THR H N 1
ATOM 17052 C CA . THR H 1 215 ? 45.191 85.901 0.946 1.00 52.46 212 THR H CA 1
ATOM 17053 C C . THR H 1 215 ? 45.346 86.407 2.366 1.00 54.38 212 THR H C 1
ATOM 17054 O O . THR H 1 215 ? 44.421 86.334 3.174 1.00 50.24 212 THR H O 1
ATOM 17058 N N . ILE H 1 216 ? 46.540 86.899 2.660 1.00 55.29 213 ILE H N 1
ATOM 17059 C CA . ILE H 1 216 ? 46.824 87.503 3.943 1.00 53.59 213 ILE H CA 1
ATOM 17060 C C . ILE H 1 216 ? 46.991 89.011 3.812 1.00 57.51 213 ILE H C 1
ATOM 17061 O O . ILE H 1 216 ? 47.832 89.493 3.056 1.00 62.44 213 ILE H O 1
ATOM 17066 N N . ILE H 1 217 ? 46.195 89.758 4.560 1.00 54.39 214 ILE H N 1
ATOM 17067 C CA . ILE H 1 217 ? 46.381 91.197 4.634 1.00 58.09 214 ILE H CA 1
ATOM 17068 C C . ILE H 1 217 ? 46.886 91.569 6.032 1.00 61.59 214 ILE H C 1
ATOM 17069 O O . ILE H 1 217 ? 46.238 91.263 7.043 1.00 58.33 214 ILE H O 1
ATOM 17074 N N . VAL H 1 218 ? 48.042 92.223 6.090 1.00 61.62 215 VAL H N 1
ATOM 17075 C CA . VAL H 1 218 ? 48.636 92.560 7.372 1.00 64.91 215 VAL H CA 1
ATOM 17076 C C . VAL H 1 218 ? 48.830 94.048 7.513 1.00 69.73 215 VAL H C 1
ATOM 17077 O O . VAL H 1 218 ? 49.209 94.726 6.564 1.00 70.84 215 VAL H O 1
ATOM 17081 N N . ARG H 1 219 ? 48.559 94.548 8.711 1.00 69.21 216 ARG H N 1
ATOM 17082 C CA . ARG H 1 219 ? 48.856 95.926 9.037 1.00 71.81 216 ARG H CA 1
ATOM 17083 C C . ARG H 1 219 ? 50.338 95.985 9.368 1.00 75.89 216 ARG H C 1
ATOM 17084 O O . ARG H 1 219 ? 50.787 95.311 10.294 1.00 78.32 216 ARG H O 1
ATOM 17092 N N . GLU H 1 220 ? 51.092 96.789 8.625 1.00 79.39 217 GLU H N 1
ATOM 17093 C CA . GLU H 1 220 ? 52.538 96.858 8.813 1.00 82.55 217 GLU H CA 1
ATOM 17094 C C . GLU H 1 220 ? 52.996 98.126 9.496 1.00 87.67 217 GLU H C 1
ATOM 17095 O O . GLU H 1 220 ? 52.606 99.222 9.108 1.00 90.13 217 GLU H O 1
ATOM 17101 N N . PHE H 1 221 ? 53.826 97.960 10.521 1.00 90.16 218 PHE H N 1
ATOM 17102 C CA . PHE H 1 221 ? 54.442 99.084 11.216 1.00 97.32 218 PHE H CA 1
ATOM 17103 C C . PHE H 1 221 ? 55.959 99.085 11.011 1.00 101.21 218 PHE H C 1
ATOM 17104 O O . PHE H 1 221 ? 56.588 98.026 10.965 1.00 101.60 218 PHE H O 1
ATOM 17112 N N . GLU H 1 222 ? 56.544 100.271 10.872 1.00 102.92 219 GLU H N 1
ATOM 17113 C CA . GLU H 1 222 ? 57.983 100.376 10.652 1.00 109.34 219 GLU H CA 1
ATOM 17114 C C . GLU H 1 222 ? 58.721 100.626 11.958 1.00 112.41 219 GLU H C 1
ATOM 17115 O O . GLU H 1 222 ? 59.618 99.868 12.334 1.00 112.83 219 GLU H O 1
ATOM 17121 N N . ASN H 1 223 ? 58.347 101.701 12.642 1.00 113.25 220 ASN H N 1
ATOM 17122 C CA . ASN H 1 223 ? 59.009 102.061 13.883 1.00 117.17 220 ASN H CA 1
ATOM 17123 C C . ASN H 1 223 ? 58.144 101.694 15.080 1.00 115.12 220 ASN H C 1
ATOM 17124 O O . ASN H 1 223 ? 57.829 102.542 15.917 1.00 116.26 220 ASN H O 1
ATOM 17129 N N . TYR H 1 224 ? 57.794 100.414 15.165 1.00 112.32 221 TYR H N 1
ATOM 17130 C CA . TYR H 1 224 ? 56.886 99.919 16.194 1.00 109.47 221 TYR H CA 1
ATOM 17131 C C . TYR H 1 224 ? 57.567 99.517 17.489 1.00 112.53 221 TYR H C 1
ATOM 17132 O O . TYR H 1 224 ? 58.564 98.796 17.472 1.00 114.71 221 TYR H O 1
ATOM 17141 N N . GLU H 1 225 ? 57.027 99.990 18.610 1.00 113.14 222 GLU H N 1
ATOM 17142 C CA . GLU H 1 225 ? 57.403 99.461 19.922 1.00 115.05 222 GLU H CA 1
ATOM 17143 C C . GLU H 1 225 ? 56.190 99.170 20.795 1.00 113.63 222 GLU H C 1
ATOM 17144 O O . GLU H 1 225 ? 55.197 99.893 20.741 1.00 112.69 222 GLU H O 1
ATOM 17150 N N . THR H 1 226 ? 56.294 98.131 21.618 1.00 113.11 223 THR H N 1
ATOM 17151 C CA . THR H 1 226 ? 55.177 97.652 22.431 1.00 112.41 223 THR H CA 1
ATOM 17152 C C . THR H 1 226 ? 54.852 98.609 23.588 1.00 115.89 223 THR H C 1
ATOM 17153 O O . THR H 1 226 ? 55.536 98.631 24.619 1.00 116.71 223 THR H O 1
ATOM 17157 N N . SER H 1 233 ? 46.437 106.323 28.470 1.00 121.49 230 SER H N 1
ATOM 17158 C CA . SER H 1 233 ? 45.038 106.734 28.481 1.00 117.63 230 SER H CA 1
ATOM 17159 C C . SER H 1 233 ? 44.848 108.127 27.866 1.00 117.34 230 SER H C 1
ATOM 17160 O O . SER H 1 233 ? 45.814 108.748 27.406 1.00 118.01 230 SER H O 1
ATOM 17163 N N . LYS H 1 234 ? 43.598 108.595 27.852 1.00 114.22 231 LYS H N 1
ATOM 17164 C CA . LYS H 1 234 ? 43.245 109.938 27.387 1.00 112.68 231 LYS H CA 1
ATOM 17165 C C . LYS H 1 234 ? 43.530 110.113 25.898 1.00 114.03 231 LYS H C 1
ATOM 17166 O O . LYS H 1 234 ? 43.062 109.341 25.065 1.00 110.01 231 LYS H O 1
ATOM 17172 N N . ARG H 1 235 ? 44.301 111.146 25.581 1.00 116.36 232 ARG H N 1
ATOM 17173 C CA . ARG H 1 235 ? 44.593 111.499 24.200 1.00 114.71 232 ARG H CA 1
ATOM 17174 C C . ARG H 1 235 ? 45.606 110.544 23.563 1.00 113.33 232 ARG H C 1
ATOM 17175 O O . ARG H 1 235 ? 45.709 110.476 22.336 1.00 112.49 232 ARG H O 1
ATOM 17183 N N . GLN H 1 236 ? 46.387 109.852 24.393 1.00 114.89 233 GLN H N 1
ATOM 17184 C CA . GLN H 1 236 ? 47.302 108.832 23.880 1.00 115.52 233 GLN H CA 1
ATOM 17185 C C . GLN H 1 236 ? 46.485 107.789 23.122 1.00 111.95 233 GLN H C 1
ATOM 17186 O O . GLN H 1 236 ? 46.910 107.298 22.075 1.00 109.01 233 GLN H O 1
ATOM 17192 N N . VAL H 1 237 ? 45.323 107.442 23.677 1.00 110.81 234 VAL H N 1
ATOM 17193 C CA . VAL H 1 237 ? 44.418 106.488 23.050 1.00 107.81 234 VAL H CA 1
ATOM 17194 C C . VAL H 1 237 ? 43.962 107.031 21.698 1.00 103.91 234 VAL H C 1
ATOM 17195 O O . VAL H 1 237 ? 43.867 106.301 20.708 1.00 96.58 234 VAL H O 1
ATOM 17199 N N . GLN H 1 238 ? 43.710 108.334 21.668 1.00 106.38 235 GLN H N 1
ATOM 17200 C CA . GLN H 1 238 ? 43.262 109.010 20.464 1.00 104.76 235 GLN H CA 1
ATOM 17201 C C . GLN H 1 238 ? 44.379 109.086 19.417 1.00 105.21 235 GLN H C 1
ATOM 17202 O O . GLN H 1 238 ? 44.135 108.908 18.220 1.00 101.76 235 GLN H O 1
ATOM 17208 N N . ARG H 1 239 ? 45.605 109.336 19.880 1.00 107.93 236 ARG H N 1
ATOM 17209 C CA . ARG H 1 239 ? 46.786 109.377 19.010 1.00 108.36 236 ARG H CA 1
ATOM 17210 C C . ARG H 1 239 ? 47.314 108.027 18.520 1.00 103.67 236 ARG H C 1
ATOM 17211 O O . ARG H 1 239 ? 47.706 107.897 17.361 1.00 101.24 236 ARG H O 1
ATOM 17219 N N . LEU H 1 240 ? 47.335 107.032 19.400 1.00 103.12 237 LEU H N 1
ATOM 17220 C CA . LEU H 1 240 ? 47.809 105.705 19.021 1.00 100.48 237 LEU H CA 1
ATOM 17221 C C . LEU H 1 240 ? 46.898 105.063 17.983 1.00 95.16 237 LEU H C 1
ATOM 17222 O O . LEU H 1 240 ? 47.367 104.349 17.100 1.00 91.24 237 LEU H O 1
ATOM 17227 N N . GLU H 1 241 ? 45.601 105.343 18.080 1.00 94.48 238 GLU H N 1
ATOM 17228 C CA . GLU H 1 241 ? 44.644 104.835 17.110 1.00 91.24 238 GLU H CA 1
ATOM 17229 C C . GLU H 1 241 ? 44.847 105.540 15.769 1.00 93.22 238 GLU H C 1
ATOM 17230 O O . GLU H 1 241 ? 44.808 104.903 14.715 1.00 90.32 238 GLU H O 1
ATOM 17236 N N . LYS H 1 242 ? 45.134 106.839 15.817 1.00 94.70 239 LYS H N 1
ATOM 17237 C CA . LYS H 1 242 ? 45.314 107.627 14.596 1.00 95.92 239 LYS H CA 1
ATOM 17238 C C . LYS H 1 242 ? 46.591 107.183 13.860 1.00 96.67 239 LYS H C 1
ATOM 17239 O O . LYS H 1 242 ? 46.604 107.078 12.632 1.00 95.54 239 LYS H O 1
ATOM 17245 N N . LYS H 1 243 ? 47.660 106.952 14.622 1.00 98.77 240 LYS H N 1
ATOM 17246 C CA . LYS H 1 243 ? 48.901 106.380 14.097 1.00 97.43 240 LYS H CA 1
ATOM 17247 C C . LYS H 1 243 ? 48.633 104.986 13.519 1.00 95.72 240 LYS H C 1
ATOM 17248 O O . LYS H 1 243 ? 49.138 104.620 12.455 1.00 94.37 240 LYS H O 1
ATOM 17254 N N . ARG H 1 244 ? 47.820 104.221 14.238 1.00 92.79 241 ARG H N 1
ATOM 17255 C CA . ARG H 1 244 ? 47.438 102.873 13.841 1.00 89.85 241 ARG H CA 1
ATOM 17256 C C . ARG H 1 244 ? 46.584 102.865 12.572 1.00 87.01 241 ARG H C 1
ATOM 17257 O O . ARG H 1 244 ? 46.803 102.042 11.683 1.00 83.50 241 ARG H O 1
ATOM 17265 N N . LYS H 1 245 ? 45.655 103.817 12.474 1.00 89.03 242 LYS H N 1
ATOM 17266 C CA . LYS H 1 245 ? 44.791 103.965 11.292 1.00 88.19 242 LYS H CA 1
ATOM 17267 C C . LYS H 1 245 ? 45.596 104.133 10.017 1.00 90.60 242 LYS H C 1
ATOM 17268 O O . LYS H 1 245 ? 45.284 103.529 8.997 1.00 90.80 242 LYS H O 1
ATOM 17274 N N . LYS H 1 246 ? 46.630 104.959 10.070 1.00 94.33 243 LYS H N 1
ATOM 17275 C CA . LYS H 1 246 ? 47.422 105.228 8.876 1.00 96.79 243 LYS H CA 1
ATOM 17276 C C . LYS H 1 246 ? 48.767 104.507 8.871 1.00 96.96 243 LYS H C 1
ATOM 17277 O O . LYS H 1 246 ? 49.832 105.106 8.695 1.00 101.29 243 LYS H O 1
ATOM 17283 N N . ALA H 1 247 ? 48.681 103.196 9.050 1.00 92.85 244 ALA H N 1
ATOM 17284 C CA . ALA H 1 247 ? 49.815 102.308 8.903 1.00 91.39 244 ALA H CA 1
ATOM 17285 C C . ALA H 1 247 ? 49.525 101.612 7.595 1.00 87.89 244 ALA H C 1
ATOM 17286 O O . ALA H 1 247 ? 48.408 101.718 7.086 1.00 85.79 244 ALA H O 1
ATOM 17288 N N . GLU H 1 248 ? 50.483 100.888 7.040 1.00 87.22 245 GLU H N 1
ATOM 17289 C CA . GLU H 1 248 ? 50.274 100.417 5.688 1.00 85.30 245 GLU H CA 1
ATOM 17290 C C . GLU H 1 248 ? 49.902 98.943 5.665 1.00 79.85 245 GLU H C 1
ATOM 17291 O O . GLU H 1 248 ? 50.431 98.127 6.424 1.00 79.63 245 GLU H O 1
ATOM 17297 N N . LEU H 1 249 ? 48.950 98.634 4.793 1.00 78.68 246 LEU H N 1
ATOM 17298 C CA . LEU H 1 249 ? 48.444 97.284 4.596 1.00 74.51 246 LEU H CA 1
ATOM 17299 C C . LEU H 1 249 ? 49.174 96.605 3.455 1.00 74.28 246 LEU H C 1
ATOM 17300 O O . LEU H 1 249 ? 49.170 97.112 2.335 1.00 80.71 246 LEU H O 1
ATOM 17305 N N . LYS H 1 250 ? 49.821 95.480 3.735 1.00 71.51 247 LYS H N 1
ATOM 17306 C CA . LYS H 1 250 ? 50.501 94.725 2.689 1.00 72.61 247 LYS H CA 1
ATOM 17307 C C . LYS H 1 250 ? 49.828 93.375 2.490 1.00 69.93 247 LYS H C 1
ATOM 17308 O O . LYS H 1 250 ? 49.396 92.751 3.443 1.00 69.14 247 LYS H O 1
ATOM 17314 N N . ILE H 1 251 ? 49.748 92.924 1.244 1.00 69.78 248 ILE H N 1
ATOM 17315 C CA . ILE H 1 251 ? 49.059 91.684 0.903 1.00 64.80 248 ILE H CA 1
ATOM 17316 C C . ILE H 1 251 ? 50.078 90.585 0.605 1.00 66.48 248 ILE H C 1
ATOM 17317 O O . ILE H 1 251 ? 51.053 90.822 -0.101 1.00 74.98 248 ILE H O 1
ATOM 17322 N N . TYR H 1 252 ? 49.853 89.390 1.142 1.00 64.62 249 TYR H N 1
ATOM 17323 C CA . TYR H 1 252 ? 50.756 88.256 0.945 1.00 63.59 249 TYR H CA 1
ATOM 17324 C C . TYR H 1 252 ? 49.965 87.023 0.525 1.00 61.61 249 TYR H C 1
ATOM 17325 O O . TYR H 1 252 ? 48.787 86.889 0.856 1.00 59.64 249 TYR H O 1
ATOM 17334 N N . HIS H 1 253 ? 50.620 86.116 -0.187 1.00 65.42 250 HIS H N 1
ATOM 17335 C CA . HIS H 1 253 ? 50.032 84.821 -0.521 1.00 63.23 250 HIS H CA 1
ATOM 17336 C C . HIS H 1 253 ? 51.038 83.738 -0.156 1.00 64.21 250 HIS H C 1
ATOM 17337 O O . HIS H 1 253 ? 51.572 83.046 -1.025 1.00 68.27 250 HIS H O 1
ATOM 17344 N N . VAL H 1 254 ? 51.293 83.604 1.138 1.00 64.65 251 VAL H N 1
ATOM 17345 C CA . VAL H 1 254 ? 52.364 82.749 1.638 1.00 65.00 251 VAL H CA 1
ATOM 17346 C C . VAL H 1 254 ? 51.871 81.793 2.720 1.00 63.17 251 VAL H C 1
ATOM 17347 O O . VAL H 1 254 ? 50.789 81.972 3.272 1.00 61.55 251 VAL H O 1
ATOM 17351 N N . ASP H 1 255 ? 52.662 80.761 2.991 1.00 65.00 252 ASP H N 1
ATOM 17352 C CA . ASP H 1 255 ? 52.431 79.884 4.126 1.00 64.90 252 ASP H CA 1
ATOM 17353 C C . ASP H 1 255 ? 52.608 80.672 5.431 1.00 66.48 252 ASP H C 1
ATOM 17354 O O . ASP H 1 255 ? 53.609 81.371 5.611 1.00 67.80 252 ASP H O 1
ATOM 17359 N N . ILE H 1 256 ? 51.640 80.548 6.339 1.00 62.87 253 ILE H N 1
ATOM 17360 C CA . ILE H 1 256 ? 51.757 81.133 7.670 1.00 61.06 253 ILE H CA 1
ATOM 17361 C C . ILE H 1 256 ? 51.691 80.067 8.762 1.00 62.15 253 ILE H C 1
ATOM 17362 O O . ILE H 1 256 ? 51.781 80.377 9.953 1.00 63.06 253 ILE H O 1
ATOM 17367 N N . ILE H 1 257 ? 51.526 78.816 8.346 1.00 59.19 254 ILE H N 1
ATOM 17368 C CA . ILE H 1 257 ? 51.477 77.687 9.269 1.00 59.46 254 ILE H CA 1
ATOM 17369 C C . ILE H 1 257 ? 52.827 77.425 9.921 1.00 65.54 254 ILE H C 1
ATOM 17370 O O . ILE H 1 257 ? 52.940 77.370 11.153 1.00 65.91 254 ILE H O 1
ATOM 17375 N N . ASN H 1 258 ? 53.852 77.278 9.085 1.00 66.97 255 ASN H N 1
ATOM 17376 C CA . ASN H 1 258 ? 55.156 76.831 9.564 1.00 69.99 255 ASN H CA 1
ATOM 17377 C C . ASN H 1 258 ? 56.242 77.901 9.562 1.00 70.80 255 ASN H C 1
ATOM 17378 O O . ASN H 1 258 ? 57.337 77.666 10.057 1.00 77.28 255 ASN H O 1
ATOM 17383 N N . ASP H 1 259 ? 55.952 79.073 9.015 1.00 70.08 256 ASP H N 1
ATOM 17384 C CA . ASP H 1 259 ? 56.956 80.127 8.985 1.00 73.98 256 ASP H CA 1
ATOM 17385 C C . ASP H 1 259 ? 56.857 80.932 10.267 1.00 74.50 256 ASP H C 1
ATOM 17386 O O . ASP H 1 259 ? 56.190 81.966 10.320 1.00 73.71 256 ASP H O 1
ATOM 17391 N N . ASP H 1 260 ? 57.526 80.441 11.303 1.00 73.44 257 ASP H N 1
ATOM 17392 C CA . ASP H 1 260 ? 57.512 81.088 12.605 1.00 74.01 257 ASP H CA 1
ATOM 17393 C C . ASP H 1 260 ? 58.048 82.509 12.521 1.00 78.36 257 ASP H C 1
ATOM 17394 O O . ASP H 1 260 ? 57.593 83.397 13.250 1.00 75.34 257 ASP H O 1
ATOM 17399 N N . SER H 1 261 ? 59.025 82.708 11.636 1.00 81.41 258 SER H N 1
ATOM 17400 C CA . SER H 1 261 ? 59.670 84.006 11.477 1.00 79.93 258 SER H CA 1
ATOM 17401 C C . SER H 1 261 ? 58.724 85.076 10.961 1.00 78.64 258 SER H C 1
ATOM 17402 O O . SER H 1 261 ? 58.908 86.261 11.247 1.00 78.58 258 SER H O 1
ATOM 17405 N N . TRP H 1 262 ? 57.740 84.662 10.170 1.00 76.23 259 TRP H N 1
ATOM 17406 C CA . TRP H 1 262 ? 56.735 85.584 9.669 1.00 72.45 259 TRP H CA 1
ATOM 17407 C C . TRP H 1 262 ? 55.993 86.212 10.840 1.00 75.35 259 TRP H C 1
ATOM 17408 O O . TRP H 1 262 ? 55.762 87.426 10.868 1.00 74.16 259 TRP H O 1
ATOM 17419 N N . TRP H 1 263 ? 55.641 85.369 11.813 1.00 75.39 260 TRP H N 1
ATOM 17420 C CA . TRP H 1 263 ? 54.944 85.801 13.021 1.00 72.12 260 TRP H CA 1
ATOM 17421 C C . TRP H 1 263 ? 55.929 86.473 13.983 1.00 73.69 260 TRP H C 1
ATOM 17422 O O . TRP H 1 263 ? 55.618 87.495 14.599 1.00 72.64 260 TRP H O 1
ATOM 17433 N N . LYS H 1 264 ? 57.114 85.880 14.104 1.00 75.25 261 LYS H N 1
ATOM 17434 C CA . LYS H 1 264 ? 58.146 86.342 15.030 1.00 80.89 261 LYS H CA 1
ATOM 17435 C C . LYS H 1 264 ? 58.526 87.798 14.803 1.00 82.11 261 LYS H C 1
ATOM 17436 O O . LYS H 1 264 ? 58.693 88.569 15.747 1.00 83.56 261 LYS H O 1
ATOM 17442 N N . SER H 1 265 ? 58.612 88.165 13.528 1.00 83.89 262 SER H N 1
ATOM 17443 C CA . SER H 1 265 ? 58.998 89.504 13.101 1.00 85.49 262 SER H CA 1
ATOM 17444 C C . SER H 1 265 ? 57.827 90.481 13.075 1.00 85.35 262 SER H C 1
ATOM 17445 O O . SER H 1 265 ? 57.955 91.591 12.558 1.00 85.35 262 SER H O 1
ATOM 17448 N N . ARG H 1 266 ? 56.674 90.053 13.578 1.00 80.39 263 ARG H N 1
ATOM 17449 C CA . ARG H 1 266 ? 55.509 90.928 13.618 1.00 79.93 263 ARG H CA 1
ATOM 17450 C C . ARG H 1 266 ? 54.853 90.994 15.005 1.00 79.41 263 ARG H C 1
ATOM 17451 O O . ARG H 1 266 ? 53.704 90.592 15.173 1.00 76.18 263 ARG H O 1
ATOM 17459 N N . PRO H 1 267 ? 55.585 91.514 16.005 1.00 82.92 264 PRO H N 1
ATOM 17460 C CA . PRO H 1 267 ? 55.126 91.490 17.402 1.00 82.80 264 PRO H CA 1
ATOM 17461 C C . PRO H 1 267 ? 53.867 92.318 17.656 1.00 82.21 264 PRO H C 1
ATOM 17462 O O . PRO H 1 267 ? 53.198 92.096 18.657 1.00 80.44 264 PRO H O 1
ATOM 17466 N N . TRP H 1 268 ? 53.555 93.263 16.774 1.00 82.09 265 TRP H N 1
ATOM 17467 C CA . TRP H 1 268 ? 52.388 94.119 16.975 1.00 81.53 265 TRP H CA 1
ATOM 17468 C C . TRP H 1 268 ? 51.064 93.362 16.815 1.00 75.57 265 TRP H C 1
ATOM 17469 O O . TRP H 1 268 ? 50.006 93.855 17.209 1.00 71.11 265 TRP H O 1
ATOM 17480 N N . LEU H 1 269 ? 51.134 92.171 16.225 1.00 72.46 266 LEU H N 1
ATOM 17481 C CA . LEU H 1 269 ? 49.973 91.301 16.083 1.00 69.34 266 LEU H CA 1
ATOM 17482 C C . LEU H 1 269 ? 49.521 90.710 17.441 1.00 67.83 266 LEU H C 1
ATOM 17483 O O . LEU H 1 269 ? 48.330 90.481 17.660 1.00 60.23 266 LEU H O 1
ATOM 17488 N N . LYS H 1 270 ? 50.471 90.498 18.352 1.00 69.66 267 LYS H N 1
ATOM 17489 C CA . LYS H 1 270 ? 50.194 89.927 19.679 1.00 68.04 267 LYS H CA 1
ATOM 17490 C C . LYS H 1 270 ? 49.607 90.953 20.651 1.00 68.95 267 LYS H C 1
ATOM 17491 O O . LYS H 1 270 ? 49.137 90.589 21.728 1.00 67.40 267 LYS H O 1
ATOM 17497 N N . ASP H 1 271 ? 49.632 92.231 20.279 1.00 70.70 268 ASP H N 1
ATOM 17498 C CA . ASP H 1 271 ? 49.277 93.305 21.209 1.00 73.20 268 ASP H CA 1
ATOM 17499 C C . ASP H 1 271 ? 47.911 93.913 20.878 1.00 71.60 268 ASP H C 1
ATOM 17500 O O . ASP H 1 271 ? 47.183 94.375 21.768 1.00 69.82 268 ASP H O 1
#

Foldseek 3Di:
DVVPCCVVVPDDWDAPDALWKKKKKKFWDPVVVLCVVLVADPPHRPLLLVLLVQLVVVVCVVDVQFFKWFDDDGMIMTIGGRRDCVVHRTFVVVFVVVQVSSQVSSQVSCCVSCVPRHDDPVNGIGMGMGMDTDHACVVVLVVVVVVQVVLQVVLLLRVLQVLCCPQVVDDSVVSVVVCVPDDSVRSQCCCCVVRVDRVVPPDLCSNGNKMWGADDDVVGDIDIDSDDSNPPVVVVVVVCVSHD/DVPCCVVVVDDWDAPDAQWKKKKKKFWDPVVVLCVLLVADPPHRDLLLVLLVQLVVVVCVVDVQFFKWFDDDRMIMTIGARRDCVVDRTFVVVFVVVQVSSQVSSLVVCCVSCVPRHDDPVRGIGIGMGMDTDNDCVVVLVVLVVVQVVLQQVLLLRVLQVLCCVQVVDDSVVSVVVCPPDDNVRSQVCCVPPRVHRPVPPDLCSRGNKMWGADDDVVGDTDIDSDDSNPPVVVVVVPCVSND/DVPCCVVVVDDWDQPDAQWKKKKKKFWDPVVVLCVVLVADPPHRPLLLVLQVQLVVVVCLVDLQFFKWFDDDGMIMTIGARRDCVVHRTFVCVFVVVQVSSQVSSQVSCCVSCVVRHDDPVRGIGIGMGMDTDHACVVVLVVLVVVQVVLQVVLLLRVLLVLCCPVVVDDSVVSVVVCVPDDRVVSQCSCCVVRVDHPVPPDLCSNGNKMKGFDDDPDDPPDDDPDDDPVVVVVVVCSSPTDIDMDSDDSNPPVVVVVVVCVSND/DVVPCCVVVVDDWDAPDAQWKKKKKKFWDPVVVLCVVQVADPPHRPLLLVLQVQLVVVVCLVDLQFFKWFDADRMMMTIGGRHDCVVHRTFVVVFVVVQVSSQVSSLVVCCVSPVPRHDDPVNGTGMGMGMDTDHAVVVVLVVLLVVQVVLQVVLLLRVLLVLCCVVVVDDNVVSVVVCPPDDSVRSQCCCCVVRVHHPVVPDLCSNGNKMKGFDDDPDDADDDPPDDDCSVVVVVVRSSPTDIDMDSDDSNPDVVVVVVPCNSND/DVCPVPCCVVVVDDWDQPDAQWKKKKKKFWDPVVVLCVVQVADPPHRPLLLVLQVQLVVVVCLVDLQFFKWFDDDRMIMTIGHRRDCVVDNTFVCVFVVVQVSSQVSSQVSCCVSCVVRHDDPVRRIGMGMGMDTDHACVVVLVVLLVVQVVLQVVLLLRVLQVLCCPVVVDDSVRSVVVCVPDDSVRSQVSCCPVRVDRPVPPDLCSNGNKMKGFDADPDDPPDDPPDDDPVVVVVVVRSSPTDIDMDSDDSNPCPVVCVVVCSSRD/DVPCCVVVVDDWDQPDALWKKKKKKFWDPVVVLCVVQVADPPHRPLLLVLLVQLVVVVCLVDLQFFKWFDDDGMIMTIGGRRDCVVHNTFVCVFVVVQVSSQVSSQVVCCVSCVPRHDDPVNGTGMGMGMDTDHAVVVVLVVLVVVQVVLQVVLLLGVLQVLCCPQVVDDSVVSVVVCPPDDSVRSQVCCCPVRNHHPVPPDLCSNRNKMKGFDDDPDPVVVVVSVVSSVTDIDMDSDDSNPPVVVDVVRVVSRD/DVPCCVVVVDDWDQPDAQWKKKKKKFWDPVVVLCVVQVADPPHRPLLLVLQVQLVQVVCVVDVQFFKWFDDDGMIMTIGARRDCVVPNTFVVVFVVVQVSSQVSSQVSCCVSCVPRHDDPVNGIGMGMGMDTHRACVVVLVVLLVVQVVLQVVLLLRLLQVLCCPQVVDDSVVSVVVCPPDDSVVSQCCCCVVRNDHPVPPDLCSNGNKMWGADDDVVGDIDIDSDDSNPDVVVVVVVCSSHD/DVPCVVVVVDDWDAPDALWKKKKKKFWDPVVVLCVVQVADPPHRPLLLVLQVQLVVVVCLVALQFFKWFDDDRMIMTIGARRDCVVHNTFVCVFVVVQVSSQVSSQVVCCVSCVPRHDDPVNGIGMGMGMDTDHAVVVVLVVLVVVQVVLQVVLLLRVLLVLCCPVVVDDSVVSVVVCPPDDSVRSQVCCCPVRVHHPVPPDLCSNGNKMKGFDDDPDDDDDCVVVVVSVVSSPTDIDMDSDDSNPPVVVVVVPCVSND